Protein 9UG6 (pdb70)

Organism: NCBI:txid36827

Secondary structure (DSSP, 8-state):
-B----SEEEEEE--S-EE-TT-TTTT-EEEEETT-EEEEEEEE-GGG---EEE-BTTB-HHHHHHHHHHHS--HHHHTTS-EEEEEEEEPPTTSEEEEEEEEEEEEEEEEEEETTEEEEEEEEEEEEEEEEEEEEE-TT----HHHH--SS-EESS---EEEEEEP-----PPSEEEEEE--S-EEESTTTTEEEEEEE-TT-EEEEEE--SS-B---EEEES-TTTS-HHHHHHHHHHHH----SSB----EEEEEEPPTT--EEEEEE--EEEEEEEEEETTEEEEEEEEEEE---EEEEEE---SSSPPPEEEPPPS-EEE-S----EEEEE--TTSEEEE--BPB-SEEEEEE----EEEEE-BSS-EEEEEEEGGG-S--EEEEETTTTSS--BTTB-------EEEEEEE-S-TTS-EEEEEEE-TTS-EEEEE-----SS-EEEEEEEE-SGGGGG-SEEEEE-----SSB--EEEEEPPPTT-EEEEEEE-SS---SS-EEEEEEEESS-EEEEEEEEE------EEEEEEEEE-BT----EEEETT-EEEEEEEEEE--SSEEEEEEEEE-/-B----SEEEEEE--S-EE-TT-TTTT-EEEEETT-EEEEEEEE-GGG---EEE--SS--HHHHHHHHHHHS--HHHHHTS-EEEEEEEEPPTT-EEEEEEEEEEEEEEEEEEETTEEEEEEEEEEEEEEEEEEEEE-TT----HHHH--SS-EESS---EEEEEPP-----PPSEEEEEE--S-EEESTTTTEEEEEEE-TT-EEEEEE--SS-B---EEEES-TTTS-HHHHHHHHHHHH----SSB----EEEEEE--TT--EEEEEE--EEEEEEEEEETTEEEEEEEEEEE---EEEEEEPPPTTS---EEEPPPS-EEE-SPP--EEEEE--TTSEEEE--BPB-SEEEEEP----EEEEEEBSS-EEEEEEEGGG-S--EEEEETTTTSS--BTTB-------EEEEEEE---TT--EEEEEEE-TT-EEEEEE------S--EEEEEEE-SGGGGG-SEEEEEP----SSB--EEEEEPPPTT-EEEEEEE-SS---SS-EEEEEEEESSSEEEEEEEEEEEETTEEEEEEEEEEEE-BT----EEEETT-EEEEEEEEEE--SSEEEEEEEEE-/-B----SEEEEEE--S-EE-TT-TTTT-EEEEETT-EEEEEEEE-GGGG--EEE-BTTB-HHHHHHHHHHHS--TTTTTSS-EEEEEEEEPPTT-EEEEEEE--EEEEEEEEEETTEEEEEEEEEEE---EEEEEEE-TT----HHHH--SS-EESS---EEEEE-------PPSEEEEEEEEEEEEESTTTTEEEEEEE-TT-EEEEEE--SS-B---EEEES-TTTS-HHHHHHHHHHHH----SSB----EEEEEE--SS--EEEEEE--EEEEEEEEEETTEEEEEEEEEEE---EEEEEE---TTPPP-EEEPPPS-EEE-S----EEEEE--TTSEEEE--BPB-SEEEEEE---SSBPPEEEEE-BSS-EEEEEEEGGG-S--EEEEETTTTSS---TTB-------EEEEEE----TT-EEEEEEEE-TT--EEEEEPPBS--S-EEEEEEEE-SGGGGG-SEEEEE-----SSB--EEEEEPPPTT-EEEEEEE-SS---SS-EEEEEEEESSS-EEEEEEEEEE-SS-EEEEEEEEEEE-BT----EEEETT-EEEEEEEE----SSEEEEEEEEE-

Radius of gyration: 46.69 Å; Cα contacts (8 Å, |Δi|>4): 4664; chains: 3; bounding box: 87×121×142 Å

B-factor: mean 25.29, std 5.37, range [11.59, 61.22]

Structure (mmCIF, N/CA/C/O backbone):
data_9UG6
#
_entry.id   9UG6
#
_cell.length_a   84.251
_cell.length_b   145.697
_cell.length_c   159.708
_cell.angle_alpha   90.00
_cell.angle_beta   90.00
_cell.angle_gamma   90.00
#
_symmetry.space_group_name_H-M   'P 21 21 21'
#
loop_
_entity.id
_entity.type
_entity.pdbx_description
1 polymer HA3
2 branched 'N-acetyl-alpha-neuraminic acid-(2-6)-alpha-D-glucopyranose'
3 non-polymer 'N-acetyl-alpha-neuraminic acid'
4 water water
#
loop_
_atom_site.group_PDB
_atom_site.id
_atom_site.type_symbol
_atom_site.label_atom_id
_atom_site.label_alt_id
_atom_site.label_comp_id
_atom_site.label_asym_id
_atom_site.label_entity_id
_atom_site.label_seq_id
_atom_site.pdbx_PDB_ins_code
_atom_site.Cartn_x
_atom_site.Cartn_y
_atom_site.Cartn_z
_atom_site.occupancy
_atom_site.B_iso_or_equiv
_atom_site.auth_seq_id
_atom_site.auth_comp_id
_atom_site.auth_asym_id
_atom_site.auth_atom_id
_atom_site.pdbx_PDB_model_num
ATOM 1 N N . ASP A 1 27 ? -7.813 -7.986 48.048 1.00 40.70 21 ASP A N 1
ATOM 2 C CA . ASP A 1 27 ? -9.252 -8.361 48.176 1.00 41.19 21 ASP A CA 1
ATOM 3 C C . ASP A 1 27 ? -9.388 -9.876 47.934 1.00 39.76 21 ASP A C 1
ATOM 4 O O . ASP A 1 27 ? -8.382 -10.564 47.722 1.00 30.59 21 ASP A O 1
ATOM 12 N N . THR A 1 28 ? -10.648 -10.367 47.974 1.00 39.24 22 THR A N 1
ATOM 13 C CA . THR A 1 28 ? -11.011 -11.778 47.863 1.00 34.64 22 THR A CA 1
ATOM 14 C C . THR A 1 28 ? -11.066 -12.219 46.395 1.00 37.09 22 THR A C 1
ATOM 15 O O . THR A 1 28 ? -11.584 -11.499 45.539 1.00 35.61 22 THR A O 1
ATOM 26 N N . ILE A 1 29 ? -10.612 -13.449 46.109 1.00 31.22 23 ILE A N 1
ATOM 27 C CA . ILE A 1 29 ? -10.601 -13.899 44.737 1.00 28.71 23 ILE A CA 1
ATOM 28 C C . ILE A 1 29 ? -10.554 -15.426 44.657 1.00 28.24 23 ILE A C 1
ATOM 29 O O . ILE A 1 29 ? -9.743 -16.089 45.283 1.00 25.26 23 ILE A O 1
ATOM 45 N N . ASP A 1 30 ? -11.409 -15.988 43.810 1.00 32.35 24 ASP A N 1
ATOM 46 C CA . ASP A 1 30 ? -11.536 -17.428 43.733 1.00 34.08 24 ASP A CA 1
ATOM 47 C C . ASP A 1 30 ? -10.504 -17.948 42.740 1.00 34.01 24 ASP A C 1
ATOM 48 O O . ASP A 1 30 ? -10.847 -18.299 41.612 1.00 33.49 24 ASP A O 1
ATOM 57 N N . LEU A 1 31 ? -9.244 -18.023 43.184 1.00 29.44 25 LEU A N 1
ATOM 58 C CA . LEU A 1 31 ? -8.171 -18.459 42.313 1.00 26.41 25 LEU A CA 1
ATOM 59 C C . LEU A 1 31 ? -7.195 -19.246 43.165 1.00 21.58 25 LEU A C 1
ATOM 60 O O . LEU A 1 31 ? -6.994 -18.933 44.330 1.00 18.68 25 LEU A O 1
ATOM 76 N N . ALA A 1 32 ? -6.552 -20.219 42.541 1.00 23.18 26 ALA A N 1
ATOM 77 C CA . ALA A 1 32 ? -5.589 -21.039 43.225 1.00 24.21 26 ALA A CA 1
ATOM 78 C C . ALA A 1 32 ? -4.402 -20.152 43.527 1.00 23.61 26 ALA A C 1
ATOM 79 O O . ALA A 1 32 ? -4.214 -19.144 42.851 1.00 24.46 26 ALA A O 1
ATOM 86 N N . ASP A 1 33 ? -3.592 -20.540 44.520 1.00 24.53 27 ASP A N 1
ATOM 87 C CA . ASP A 1 33 ? -2.447 -19.737 44.890 1.00 23.88 27 ASP A CA 1
ATOM 88 C C . ASP A 1 33 ? -1.502 -19.620 43.700 1.00 22.85 27 ASP A C 1
ATOM 89 O O . ASP A 1 33 ? -1.394 -20.564 42.923 1.00 25.23 27 ASP A O 1
ATOM 98 N N . GLY A 1 34 ? -0.755 -18.497 43.610 1.00 21.33 28 GLY A N 1
ATOM 99 C CA . GLY A 1 34 ? 0.176 -18.256 42.503 1.00 20.68 28 GLY A CA 1
ATOM 100 C C . GLY A 1 34 ? 0.195 -16.789 42.033 1.00 18.69 28 GLY A C 1
ATOM 101 O O . GLY A 1 34 ? -0.470 -15.937 42.605 1.00 17.81 28 GLY A O 1
ATOM 105 N N . ASN A 1 35 ? 0.938 -16.508 40.951 1.00 16.17 29 ASN A N 1
ATOM 106 C CA . ASN A 1 35 ? 1.075 -15.182 40.390 1.00 17.58 29 ASN A CA 1
ATOM 107 C C . ASN A 1 35 ? 0.334 -15.156 39.052 1.00 17.09 29 ASN A C 1
ATOM 108 O O . ASN A 1 35 ? 0.405 -16.122 38.310 1.00 18.77 29 ASN A O 1
ATOM 119 N N . TYR A 1 36 ? -0.388 -14.062 38.782 1.00 16.57 30 TYR A N 1
ATOM 120 C CA . TYR A 1 36 ? -1.245 -13.927 37.612 1.00 18.37 30 TYR A CA 1
ATOM 121 C C . TYR A 1 36 ? -1.004 -12.600 36.908 1.00 16.77 30 TYR A C 1
ATOM 122 O O . TYR A 1 36 ? -0.819 -11.584 37.555 1.00 15.53 30 TYR A O 1
ATOM 140 N N . VAL A 1 37 ? -0.925 -12.639 35.586 1.00 17.70 31 VAL A N 1
ATOM 141 C CA . VAL A 1 37 ? -1.037 -11.434 34.776 1.00 20.53 31 VAL A CA 1
ATOM 142 C C . VAL A 1 37 ? -2.510 -11.177 34.546 1.00 21.33 31 VAL A C 1
ATOM 143 O O . VAL A 1 37 ? -3.254 -12.133 34.356 1.00 20.56 31 VAL A O 1
ATOM 156 N N . VAL A 1 38 ? -2.902 -9.893 34.568 1.00 22.61 32 VAL A N 1
ATOM 157 C CA . VAL A 1 38 ? -4.316 -9.525 34.520 1.00 20.78 32 VAL A CA 1
ATOM 158 C C . VAL A 1 38 ? -4.429 -8.313 33.621 1.00 19.41 32 VAL A C 1
ATOM 159 O O . VAL A 1 38 ? -3.716 -7.334 33.837 1.00 17.87 32 VAL A O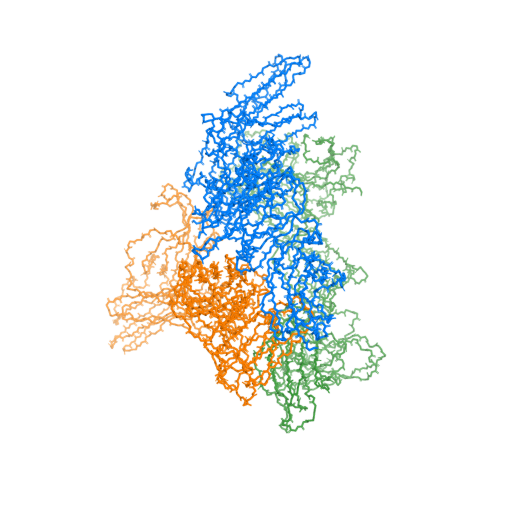 1
ATOM 172 N N . SER A 1 39 ? -5.332 -8.389 32.635 1.00 18.21 33 SER A N 1
ATOM 173 C CA . SER A 1 39 ? -5.789 -7.202 31.949 1.00 19.51 33 SER A CA 1
ATOM 174 C C . SER A 1 39 ? -7.101 -6.753 32.592 1.00 21.29 33 SER A C 1
ATOM 175 O O . SER A 1 39 ? -8.075 -7.493 32.600 1.00 20.85 33 SER A O 1
ATOM 183 N N . ARG A 1 40 ? -7.150 -5.506 33.068 1.00 20.01 34 ARG A N 1
ATOM 184 C CA . ARG A 1 40 ? -8.399 -4.964 33.586 1.00 22.23 34 ARG A CA 1
ATOM 185 C C . ARG A 1 40 ? -9.074 -4.068 32.555 1.00 20.67 34 ARG A C 1
ATOM 186 O O . ARG A 1 40 ? -9.968 -3.307 32.889 1.00 21.61 34 ARG A O 1
ATOM 207 N N . GLY A 1 41 ? -8.624 -4.137 31.306 1.00 19.70 35 GLY A N 1
ATOM 208 C CA . GLY A 1 41 ? -9.320 -3.497 30.197 1.00 19.87 35 GLY A CA 1
ATOM 209 C C . GLY A 1 41 ? -8.772 -2.113 29.853 1.00 21.35 35 GLY A C 1
ATOM 210 O O . GLY A 1 41 ? -7.929 -1.551 30.547 1.00 17.88 35 GLY A O 1
ATOM 214 N N . ASP A 1 42 ? -9.287 -1.606 28.728 1.00 23.64 36 ASP A N 1
ATOM 215 C CA . ASP A 1 42 ? -8.951 -0.315 28.160 1.00 23.96 36 ASP A CA 1
ATOM 216 C C . ASP A 1 42 ? -9.954 0.687 28.719 1.00 24.01 36 ASP A C 1
ATOM 217 O O . ASP A 1 42 ? -10.916 0.269 29.342 1.00 22.61 36 ASP A O 1
ATOM 226 N N . GLY A 1 43 ? -9.696 1.984 28.528 1.00 23.35 37 GLY A N 1
ATOM 227 C CA . GLY A 1 43 ? -10.612 3.039 28.921 1.00 25.44 37 GLY A CA 1
ATOM 228 C C . GLY A 1 43 ? -10.345 3.623 30.312 1.00 21.62 37 GLY A C 1
ATOM 229 O O . GLY A 1 43 ? -11.180 4.356 30.839 1.00 18.51 37 GLY A O 1
ATOM 233 N N . TRP A 1 44 ? -9.172 3.339 30.872 1.00 20.38 38 TRP A N 1
ATOM 234 C CA . TRP A 1 44 ? -8.790 3.882 32.169 1.00 21.96 38 TRP A CA 1
ATOM 235 C C . TRP A 1 44 ? -8.263 5.310 32.012 1.00 20.60 38 TRP A C 1
ATOM 236 O O . TRP A 1 44 ? -7.501 5.580 31.093 1.00 20.42 38 TRP A O 1
ATOM 257 N N . ILE A 1 45 ? -8.722 6.220 32.891 1.00 19.90 39 ILE A N 1
ATOM 258 C CA . ILE A 1 45 ? -8.216 7.576 32.965 1.00 20.02 39 ILE A CA 1
ATOM 259 C C . ILE A 1 45 ? -7.618 7.806 34.349 1.00 19.31 39 ILE A C 1
ATOM 260 O O . ILE A 1 45 ? -8.033 7.212 35.321 1.00 18.98 39 ILE A O 1
ATOM 276 N N . LEU A 1 46 ? -6.700 8.747 34.443 1.00 19.20 40 LEU A N 1
ATOM 277 C CA . LEU A 1 46 ? -5.816 8.825 35.587 1.00 22.37 40 LEU A CA 1
ATOM 278 C C . LEU A 1 46 ? -6.136 10.041 36.461 1.00 19.74 40 LEU A C 1
ATOM 279 O O . LEU A 1 46 ? -6.386 11.132 35.972 1.00 19.14 40 LEU A O 1
ATOM 295 N N . SER A 1 47 ? -5.986 9.823 37.759 1.00 22.23 41 SER A N 1
ATOM 296 C CA . SER A 1 47 ? -6.169 10.828 38.791 1.00 23.07 41 SER A CA 1
ATOM 297 C C . SER A 1 47 ? -5.477 12.141 38.417 1.00 18.74 41 SER A C 1
ATOM 298 O O . SER A 1 47 ? -4.326 12.108 38.010 1.00 17.09 41 SER A O 1
ATOM 306 N N . ARG A 1 48 ? -6.238 13.245 38.418 1.00 19.73 42 ARG A N 1
ATOM 307 C CA . ARG A 1 48 ? -5.731 14.615 38.413 1.00 19.67 42 ARG A CA 1
ATOM 308 C C . ARG A 1 48 ? -5.403 15.140 37.007 1.00 18.82 42 ARG A C 1
ATOM 309 O O . ARG A 1 48 ? -5.197 16.331 36.829 1.00 17.52 42 ARG A O 1
ATOM 330 N N . GLN A 1 49 ? -5.339 14.265 36.000 1.00 19.91 43 GLN A N 1
ATOM 331 C CA . GLN A 1 49 ? -4.635 14.601 34.778 1.00 23.25 43 GLN A CA 1
ATOM 332 C C . GLN A 1 49 ? -5.650 15.003 33.724 1.00 21.92 43 GLN A C 1
ATOM 333 O O . GLN A 1 49 ? -5.378 14.894 32.543 1.00 25.63 43 GLN A O 1
ATOM 347 N N . ASN A 1 50 ? -6.809 15.454 34.167 1.00 20.08 44 ASN A N 1
ATOM 348 C CA . ASN A 1 50 ? -7.967 15.592 33.309 1.00 21.13 44 ASN A CA 1
ATOM 349 C C . ASN A 1 50 ? -7.758 16.619 32.185 1.00 20.62 44 ASN A C 1
ATOM 350 O O . ASN A 1 50 ? -8.143 16.370 31.055 1.00 20.84 44 ASN A O 1
ATOM 361 N N . GLN A 1 51 ? -7.264 17.796 32.539 1.00 21.09 45 GLN A N 1
ATOM 362 C CA . GLN A 1 51 ? -7.340 18.987 31.708 1.00 21.36 45 GLN A CA 1
ATOM 363 C C . GLN A 1 51 ? -5.973 19.442 31.201 1.00 18.46 45 GLN A C 1
ATOM 364 O O . GLN A 1 51 ? -5.856 20.526 30.678 1.00 16.82 45 GLN A O 1
ATOM 378 N N . ILE A 1 52 ? -4.972 18.570 31.249 1.00 17.34 46 ILE A N 1
ATOM 379 C CA . ILE A 1 52 ? -3.599 18.958 31.015 1.00 19.88 46 ILE A CA 1
ATOM 380 C C . ILE A 1 52 ? -3.295 19.154 29.531 1.00 20.36 46 ILE A C 1
ATOM 381 O O . ILE A 1 52 ? -2.211 19.570 29.176 1.00 20.77 46 ILE A O 1
ATOM 397 N N . LEU A 1 53 ? -4.233 18.804 28.669 1.00 21.60 47 LEU A N 1
ATOM 398 C CA . LEU A 1 53 ? -4.106 18.986 27.238 1.00 21.83 47 LEU A CA 1
ATOM 399 C C . LEU A 1 53 ? -4.938 20.186 26.779 1.00 19.64 47 LEU A C 1
ATOM 400 O O . LEU A 1 53 ? -4.913 20.551 25.597 1.00 20.77 47 LEU A O 1
ATOM 416 N N . GLY A 1 54 ? -5.636 20.818 27.712 1.00 17.48 48 GLY A N 1
ATOM 417 C CA . GLY A 1 54 ? -6.537 21.907 27.385 1.00 20.02 48 GLY A CA 1
ATOM 418 C C . GLY A 1 54 ? -7.878 21.396 26.874 1.00 19.50 48 GLY A C 1
ATOM 419 O O . GLY A 1 54 ? -8.098 20.183 26.824 1.00 18.67 48 GLY A O 1
ATOM 423 N N . GLY A 1 55 ? -8.728 22.345 26.459 1.00 18.97 49 GLY A N 1
ATOM 424 C CA . GLY A 1 55 ? -10.064 22.060 25.974 1.00 18.33 49 GLY A CA 1
ATOM 425 C C . GLY A 1 55 ? -10.589 23.163 25.059 1.00 18.65 49 GLY A C 1
ATOM 426 O O . GLY A 1 55 ? -9.894 24.130 24.833 1.00 18.40 49 GLY A O 1
ATOM 430 N N . SER A 1 56 ? -11.778 22.939 24.475 1.00 19.01 50 SER A N 1
ATOM 431 C CA . SER A 1 56 ? -12.407 23.841 23.527 1.00 18.40 50 SER A CA 1
ATOM 432 C C . SER A 1 56 ? -13.742 24.368 24.054 1.00 17.77 50 SER A C 1
ATOM 433 O O . SER A 1 56 ? -14.492 23.664 24.724 1.00 14.01 50 SER A O 1
ATOM 441 N N . VAL A 1 57 ? -14.073 25.586 23.620 1.00 17.56 51 VAL A N 1
ATOM 442 C CA . VAL A 1 57 ? -15.369 26.165 23.906 1.00 17.81 51 VAL A CA 1
ATOM 443 C C . VAL A 1 57 ? -16.054 26.445 22.578 1.00 19.27 51 VAL A C 1
ATOM 444 O O . VAL A 1 57 ? -15.560 27.252 21.793 1.00 20.88 51 VAL A O 1
ATOM 457 N N . ILE A 1 58 ? -17.152 25.747 22.307 1.00 17.17 52 ILE A N 1
ATOM 458 C CA . ILE A 1 58 ? -17.909 25.973 21.084 1.00 18.03 52 ILE A CA 1
ATOM 459 C C . ILE A 1 58 ? -19.291 26.523 21.447 1.00 17.69 52 ILE A C 1
ATOM 460 O O . ILE A 1 58 ? -19.815 26.341 22.550 1.00 14.98 52 ILE A O 1
ATOM 476 N N . SER A 1 59 ? -19.897 27.202 20.480 1.00 20.27 53 SER A N 1
ATOM 477 C CA . SER A 1 59 ? -21.143 27.910 20.748 1.00 23.12 53 SER A CA 1
ATOM 478 C C . SER A 1 59 ? -22.102 27.758 19.585 1.00 23.68 53 SER A C 1
ATOM 479 O O . SER A 1 59 ? -21.690 27.760 18.430 1.00 21.16 53 SER A O 1
ATOM 487 N N . ASN A 1 60 ? -23.383 27.611 19.917 1.00 25.39 54 ASN A N 1
ATOM 488 C CA . ASN A 1 60 ? -24.445 28.052 19.034 1.00 25.27 54 ASN A CA 1
ATOM 489 C C . ASN A 1 60 ? -24.451 27.260 17.735 1.00 21.30 54 ASN A C 1
ATOM 490 O O . ASN A 1 60 ? -24.447 27.836 16.642 1.00 17.69 54 ASN A O 1
ATOM 501 N N . GLY A 1 61 ? -24.545 25.935 17.881 1.00 21.83 55 GLY A N 1
ATOM 502 C CA . GLY A 1 61 ? -24.722 25.033 16.749 1.00 23.03 55 GLY A CA 1
ATOM 503 C C . GLY A 1 61 ? -23.406 24.656 16.073 1.00 20.46 55 GLY A C 1
ATOM 504 O O . GLY A 1 61 ? -23.364 23.757 15.226 1.00 22.89 55 GLY A O 1
ATOM 508 N N . SER A 1 62 ? -22.323 25.337 16.424 1.00 18.87 56 SER A N 1
ATOM 509 C CA . SER A 1 62 ? -21.025 24.976 15.864 1.00 20.99 56 SER A CA 1
ATOM 510 C C . SER A 1 62 ? -20.558 23.589 16.317 1.00 21.40 56 SER A C 1
ATOM 511 O O . SER A 1 62 ? -20.940 23.081 17.377 1.00 23.31 56 SER A O 1
ATOM 519 N N . THR A 1 63 ? -19.675 22.987 15.505 1.00 21.16 57 THR A N 1
ATOM 520 C CA . THR A 1 63 ? -19.026 21.737 15.863 1.00 20.53 57 THR A CA 1
ATOM 521 C C . THR A 1 63 ? -17.557 21.998 16.198 1.00 18.60 57 THR A C 1
ATOM 522 O O . THR A 1 63 ? -16.859 22.708 15.486 1.00 18.80 57 THR A O 1
ATOM 533 N N . GLY A 1 64 ? -17.103 21.395 17.297 1.00 17.87 58 GLY A N 1
ATOM 534 C CA . GLY A 1 64 ? -15.699 21.352 17.671 1.00 17.46 58 GLY A CA 1
ATOM 535 C C . GLY A 1 64 ? -15.154 19.938 17.466 1.00 16.70 58 GLY A C 1
ATOM 536 O O . GLY A 1 64 ? -15.813 18.961 17.812 1.00 17.34 58 GLY A O 1
ATOM 540 N N . ILE A 1 65 ? -13.964 19.835 16.877 1.00 16.99 59 ILE A N 1
ATOM 541 C CA . ILE A 1 65 ? -13.343 18.539 16.671 1.00 17.66 59 ILE A CA 1
ATOM 542 C C . ILE A 1 65 ? -11.964 18.554 17.304 1.00 20.43 59 ILE A C 1
ATOM 543 O O . ILE A 1 65 ? -11.127 19.358 16.916 1.00 17.59 59 ILE A O 1
ATOM 559 N N . VAL A 1 66 ? -11.781 17.711 18.329 1.00 20.18 60 VAL A N 1
ATOM 560 C CA . VAL A 1 66 ? -10.533 17.691 19.057 1.00 20.41 60 VAL A CA 1
ATOM 561 C C . VAL A 1 66 ? -9.927 16.316 18.875 1.00 20.32 60 VAL A C 1
ATOM 562 O O . VAL A 1 66 ? -10.620 15.313 18.950 1.00 20.54 60 VAL A O 1
ATOM 575 N N . GLY A 1 67 ? -8.622 16.285 18.651 1.00 20.90 61 GLY A N 1
ATOM 576 C CA . GLY A 1 67 ? -7.973 15.020 18.363 1.00 24.18 61 GLY A CA 1
ATOM 577 C C . GLY A 1 67 ? -6.512 15.013 18.796 1.00 23.43 61 GLY A C 1
ATOM 578 O O . GLY A 1 67 ? -6.000 16.016 19.255 1.00 25.10 61 GLY A O 1
ATOM 582 N N . ASP A 1 68 ? -5.854 13.871 18.625 1.00 22.78 62 ASP A N 1
ATOM 583 C CA . ASP A 1 68 ? -4.478 13.726 19.042 1.00 20.53 62 ASP A CA 1
ATOM 584 C C . ASP A 1 68 ? -3.872 12.514 18.345 1.00 22.80 62 ASP A C 1
ATOM 585 O O . ASP A 1 68 ? -4.519 11.749 17.625 1.00 19.13 62 ASP A O 1
ATOM 594 N N . LEU A 1 69 ? -2.597 12.308 18.653 1.00 24.40 63 LEU A N 1
ATOM 595 C CA . LEU A 1 69 ? -1.797 11.329 17.976 1.00 25.45 63 LEU A CA 1
ATOM 596 C C . LEU A 1 69 ? -0.889 10.712 19.014 1.00 27.72 63 LEU A C 1
ATOM 597 O O . LEU A 1 69 ? 0.006 11.409 19.473 1.00 35.36 63 LEU A O 1
ATOM 613 N N . ARG A 1 70 ? -1.112 9.433 19.360 1.00 25.92 64 ARG A N 1
ATOM 614 C CA . ARG A 1 70 ? -0.264 8.714 20.295 1.00 28.89 64 ARG A CA 1
ATOM 615 C C . ARG A 1 70 ? 1.040 8.338 19.588 1.00 27.83 64 ARG A C 1
ATOM 616 O O . ARG A 1 70 ? 1.002 7.505 18.676 1.00 27.36 64 ARG A O 1
ATOM 637 N N . VAL A 1 71 ? 2.138 8.951 20.025 1.00 26.70 65 VAL A N 1
ATOM 638 C CA . VAL A 1 71 ? 3.474 8.717 19.427 1.00 27.12 65 VAL A CA 1
ATOM 639 C C . VAL A 1 71 ? 4.525 8.536 20.523 1.00 31.15 65 VAL A C 1
ATOM 640 O O . VAL A 1 71 ? 4.168 8.709 21.688 1.00 34.43 65 VAL A O 1
ATOM 653 N N . ASN A 1 72 ? 5.769 8.285 20.151 1.00 31.66 66 ASN A N 1
ATOM 654 C CA . ASN A 1 72 ? 6.928 8.067 21.016 1.00 31.02 66 ASN A CA 1
ATOM 655 C C . ASN A 1 72 ? 6.860 8.801 22.350 1.00 26.69 66 ASN A C 1
ATOM 656 O O . ASN A 1 72 ? 7.012 8.178 23.386 1.00 31.30 66 ASN A O 1
ATOM 667 N N . ASP A 1 73 ? 6.719 10.126 22.341 1.00 30.85 67 ASP A N 1
ATOM 668 C CA . ASP A 1 73 ? 7.035 10.913 23.520 1.00 27.61 67 ASP A CA 1
ATOM 669 C C . ASP A 1 73 ? 5.828 11.168 24.392 1.00 30.10 67 ASP A C 1
ATOM 670 O O . ASP A 1 73 ? 6.003 11.386 25.590 1.00 37.75 67 ASP A O 1
ATOM 679 N N . ASN A 1 74 ? 4.618 11.189 23.808 1.00 26.26 68 ASN A N 1
ATOM 680 C CA . ASN A 1 74 ? 3.430 11.345 24.631 1.00 25.67 68 ASN A CA 1
ATOM 681 C C . ASN A 1 74 ? 2.782 9.995 24.961 1.00 27.25 68 ASN A C 1
ATOM 682 O O . ASN A 1 74 ? 1.594 9.964 25.263 1.00 34.98 68 ASN A O 1
ATOM 693 N N . ALA A 1 75 ? 3.486 8.875 24.781 1.00 24.39 69 ALA A N 1
ATOM 694 C CA . ALA A 1 75 ? 2.924 7.549 25.013 1.00 25.39 69 ALA A CA 1
ATOM 695 C C . ALA A 1 75 ? 3.819 6.830 26.012 1.00 24.84 69 ALA A C 1
ATOM 696 O O . ALA A 1 75 ? 4.474 5.848 25.686 1.00 29.83 69 ALA A O 1
ATOM 703 N N . ILE A 1 76 ? 3.787 7.341 27.239 1.00 27.92 70 ILE A N 1
ATOM 704 C CA . ILE A 1 76 ? 4.667 6.894 28.308 1.00 31.52 70 ILE A CA 1
ATOM 705 C C . ILE A 1 76 ? 3.871 5.911 29.161 1.00 28.53 70 ILE A C 1
ATOM 706 O O . ILE A 1 76 ? 2.791 6.260 29.628 1.00 27.32 70 ILE A O 1
ATOM 722 N N . PRO A 1 77 ? 4.333 4.653 29.350 1.00 27.10 71 PRO A N 1
ATOM 723 C CA . PRO A 1 77 ? 3.728 3.757 30.329 1.00 25.11 71 PRO A CA 1
ATOM 724 C C . PRO A 1 77 ? 4.174 4.102 31.739 1.00 24.02 71 PRO A C 1
ATOM 725 O O . PRO A 1 77 ? 5.306 4.526 31.917 1.00 32.42 71 PRO A O 1
ATOM 736 N N . TYR A 1 78 ? 3.270 3.948 32.693 1.00 20.61 72 TYR A N 1
ATOM 737 C CA . TYR A 1 78 ? 3.462 4.237 34.095 1.00 24.32 72 TYR A CA 1
ATOM 738 C C . TYR A 1 78 ? 3.393 2.901 34.850 1.00 23.87 72 TYR A C 1
ATOM 739 O O . TYR A 1 78 ? 2.364 2.199 34.826 1.00 21.36 72 TYR A O 1
ATOM 757 N N . TYR A 1 79 ? 4.515 2.561 35.483 1.00 21.09 73 TYR A N 1
ATOM 758 C CA . TYR A 1 79 ? 4.703 1.323 36.197 1.00 19.92 73 TYR A CA 1
ATOM 759 C C . TYR A 1 79 ? 4.573 1.602 37.686 1.00 18.98 73 TYR A C 1
ATOM 760 O O . TYR A 1 79 ? 5.114 2.578 38.157 1.00 18.55 73 TYR A O 1
ATOM 778 N N . TYR A 1 80 ? 3.926 0.673 38.406 1.00 18.67 74 TYR A N 1
ATOM 779 C CA . TYR A 1 80 ? 3.701 0.749 39.842 1.00 20.90 74 TYR A CA 1
ATOM 780 C C . TYR A 1 80 ? 4.092 -0.599 40.410 1.00 19.92 74 TYR A C 1
ATOM 781 O O . TYR A 1 80 ? 3.238 -1.431 40.659 1.00 16.85 74 TYR A O 1
ATOM 799 N N . PRO A 1 81 ? 5.410 -0.851 40.564 1.00 18.99 75 PRO A N 1
ATOM 800 C CA . PRO A 1 81 ? 5.923 -2.149 40.939 1.00 17.99 75 PRO A CA 1
ATOM 801 C C . PRO A 1 81 ? 5.770 -2.441 42.422 1.00 16.21 75 PRO A C 1
ATOM 802 O O . PRO A 1 81 ? 5.482 -1.532 43.192 1.00 14.38 75 PRO A O 1
ATOM 813 N N . THR A 1 82 ? 6.033 -3.707 42.775 1.00 18.59 76 THR A N 1
ATOM 814 C CA . THR A 1 82 ? 5.991 -4.225 44.133 1.00 17.41 76 THR A CA 1
ATOM 815 C C . THR A 1 82 ? 7.189 -5.141 44.291 1.00 15.98 76 THR A C 1
ATOM 816 O O . THR A 1 82 ? 7.719 -5.599 43.290 1.00 13.33 76 THR A O 1
ATOM 827 N N . PRO A 1 83 ? 7.645 -5.430 45.535 1.00 18.31 77 PRO A N 1
ATOM 828 C CA . PRO A 1 83 ? 8.846 -6.246 45.744 1.00 19.84 77 PRO A CA 1
ATOM 829 C C . PRO A 1 83 ? 8.925 -7.538 44.912 1.00 20.66 77 PRO A C 1
ATOM 830 O O . PRO A 1 83 ? 10.000 -7.915 44.481 1.00 20.21 77 PRO A O 1
ATOM 841 N N . SER A 1 84 ? 7.818 -8.236 44.636 1.00 20.32 78 SER A N 1
ATOM 842 C CA . SER A 1 84 ? 7.941 -9.468 43.855 1.00 20.35 78 SER A CA 1
ATOM 843 C C . SER A 1 84 ? 7.930 -9.163 42.353 1.00 17.08 78 SER A C 1
ATOM 844 O O . SER A 1 84 ? 8.413 -9.931 41.555 1.00 17.51 78 SER A O 1
ATOM 852 N N . PHE A 1 85 ? 7.411 -8.007 41.961 1.00 17.26 79 PHE A N 1
ATOM 853 C CA . PHE A 1 85 ? 7.153 -7.744 40.554 1.00 18.09 79 PHE A CA 1
ATOM 854 C C . PHE A 1 85 ? 7.771 -6.433 40.115 1.00 17.65 79 PHE A C 1
ATOM 855 O O . PHE A 1 85 ? 7.121 -5.391 40.187 1.00 15.45 79 PHE A O 1
ATOM 872 N N . ASN A 1 86 ? 8.985 -6.492 39.585 1.00 18.80 80 ASN A N 1
ATOM 873 C CA . ASN A 1 86 ? 9.618 -5.262 39.167 1.00 20.78 80 ASN A CA 1
ATOM 874 C C . ASN A 1 86 ? 9.218 -4.945 37.722 1.00 18.91 80 ASN A C 1
ATOM 875 O O . ASN A 1 86 ? 8.499 -5.679 37.062 1.00 17.87 80 ASN A O 1
ATOM 886 N N . GLU A 1 87 ? 9.658 -3.771 37.286 1.00 21.05 81 GLU A N 1
ATOM 887 C CA . GLU A 1 87 ? 9.339 -3.236 35.979 1.00 23.15 81 GLU A CA 1
ATOM 888 C C . GLU A 1 87 ? 9.523 -4.278 34.889 1.00 21.16 81 GLU A C 1
ATOM 889 O O . GLU A 1 87 ? 8.674 -4.398 33.994 1.00 18.61 81 GLU A O 1
ATOM 901 N N . GLU A 1 88 ? 10.676 -4.951 34.935 1.00 20.92 82 GLU A N 1
ATOM 902 C CA . GLU A 1 88 ? 11.062 -5.874 33.883 1.00 22.44 82 GLU A CA 1
ATOM 903 C C . GLU A 1 88 ? 10.121 -7.085 33.871 1.00 20.60 82 GLU A C 1
ATOM 904 O O . GLU A 1 88 ? 9.645 -7.536 32.830 1.00 17.13 82 GLU A O 1
ATOM 916 N N . TYR A 1 89 ? 9.900 -7.643 35.063 1.00 18.55 83 TYR A N 1
ATOM 917 C CA . TYR A 1 89 ? 9.010 -8.782 35.213 1.00 20.63 83 TYR A CA 1
ATOM 918 C C . TYR A 1 89 ? 7.612 -8.432 34.690 1.00 18.20 83 TYR A C 1
ATOM 919 O O . TYR A 1 89 ? 6.954 -9.263 34.093 1.00 16.81 83 TYR A O 1
ATOM 937 N N . ILE A 1 90 ? 7.168 -7.192 34.931 1.00 17.51 84 ILE A N 1
ATOM 938 C CA . ILE A 1 90 ? 5.832 -6.748 34.580 1.00 18.10 84 ILE A CA 1
ATOM 939 C C . ILE A 1 90 ? 5.699 -6.660 33.069 1.00 19.13 84 ILE A C 1
ATOM 940 O O . ILE A 1 90 ? 4.743 -7.159 32.503 1.00 18.53 84 ILE A O 1
ATOM 956 N N . LYS A 1 91 ? 6.674 -5.986 32.462 1.00 21.15 85 LYS A N 1
ATOM 957 C CA . LYS A 1 91 ? 6.705 -5.736 31.035 1.00 23.99 85 LYS A CA 1
ATOM 958 C C . LYS A 1 91 ? 6.717 -7.081 30.311 1.00 21.12 85 LYS A C 1
ATOM 959 O O . LYS A 1 91 ? 5.959 -7.316 29.378 1.00 19.99 85 LYS A O 1
ATOM 978 N N . ASN A 1 92 ? 7.594 -7.961 30.758 1.00 19.87 86 ASN A N 1
ATOM 979 C CA . ASN A 1 92 ? 7.776 -9.224 30.065 1.00 23.11 86 ASN A CA 1
ATOM 980 C C . ASN A 1 92 ? 6.496 -10.047 30.138 1.00 22.92 86 ASN A C 1
ATOM 981 O O . ASN A 1 92 ? 6.053 -10.572 29.123 1.00 21.70 86 ASN A O 1
ATOM 992 N N . ASN A 1 93 ? 5.916 -10.151 31.333 1.00 23.22 87 ASN A N 1
ATOM 993 C CA . ASN A 1 93 ? 4.735 -10.993 31.522 1.00 22.81 87 ASN A CA 1
ATOM 994 C C . ASN A 1 93 ? 3.517 -10.395 30.816 1.00 19.37 87 ASN A C 1
ATOM 995 O O . ASN A 1 93 ? 2.703 -11.121 30.286 1.00 20.64 87 ASN A O 1
ATOM 1006 N N . ILE A 1 94 ? 3.432 -9.075 30.724 1.00 17.26 88 ILE A N 1
ATOM 1007 C CA . ILE A 1 94 ? 2.313 -8.478 30.026 1.00 19.11 88 ILE A CA 1
ATOM 1008 C C . ILE A 1 94 ? 2.479 -8.607 28.517 1.00 20.39 88 ILE A C 1
ATOM 1009 O O . ILE A 1 94 ? 1.522 -9.013 27.831 1.00 18.27 88 ILE A O 1
ATOM 1025 N N . GLN A 1 95 ? 3.694 -8.318 28.022 1.00 20.58 89 GLN A N 1
ATOM 1026 C CA . GLN A 1 95 ? 3.976 -8.378 26.585 1.00 23.41 89 GLN A CA 1
ATOM 1027 C C . GLN A 1 95 ? 3.932 -9.812 26.047 1.00 21.96 89 GLN A C 1
ATOM 1028 O O . GLN A 1 95 ? 3.664 -10.011 24.853 1.00 21.94 89 GLN A O 1
ATOM 1042 N N . THR A 1 96 ? 4.164 -10.808 26.915 1.00 20.79 90 THR A N 1
ATOM 1043 C CA . THR A 1 96 ? 4.117 -12.190 26.475 1.00 24.62 90 THR A CA 1
ATOM 1044 C C . THR A 1 96 ? 2.655 -12.573 26.192 1.00 25.36 90 THR A C 1
ATOM 1045 O O . THR A 1 96 ? 2.366 -13.203 25.171 1.00 26.18 90 THR A O 1
ATOM 1056 N N . VAL A 1 97 ? 1.720 -12.124 27.032 1.00 20.00 91 VAL A N 1
ATOM 1057 C CA . VAL A 1 97 ? 0.334 -12.576 26.950 1.00 19.87 91 VAL A CA 1
ATOM 1058 C C . VAL A 1 97 ? -0.521 -11.566 26.205 1.00 20.10 91 VAL A C 1
ATOM 1059 O O . VAL A 1 97 ? -1.281 -11.935 25.337 1.00 22.53 91 VAL A O 1
ATOM 1072 N N . PHE A 1 98 ? -0.344 -10.287 26.525 1.00 19.48 92 PHE A N 1
ATOM 1073 C CA . PHE A 1 98 ? -1.127 -9.204 25.955 1.00 21.81 92 PHE A CA 1
ATOM 1074 C C . PHE A 1 98 ? -0.364 -8.449 24.861 1.00 21.13 92 PHE A C 1
ATOM 1075 O O . PHE A 1 98 ? 0.680 -8.894 24.406 1.00 22.70 92 PHE A O 1
ATOM 1092 N N . ALA A 1 99 ? -0.920 -7.301 24.436 1.00 19.22 93 ALA A N 1
ATOM 1093 C CA . ALA A 1 99 ? -0.397 -6.499 23.351 1.00 21.41 93 ALA A CA 1
ATOM 1094 C C . ALA A 1 99 ? 1.029 -6.052 23.679 1.00 20.40 93 ALA A C 1
ATOM 1095 O O . ALA A 1 99 ? 1.299 -5.636 24.799 1.00 22.74 93 ALA A O 1
ATOM 1102 N N . ASN A 1 100 ? 1.947 -6.271 22.737 1.00 19.02 94 ASN A N 1
ATOM 1103 C CA . ASN A 1 100 ? 3.302 -5.785 22.850 1.00 21.60 94 ASN A CA 1
ATOM 1104 C C . ASN A 1 100 ? 3.262 -4.289 22.577 1.00 22.34 94 ASN A C 1
ATOM 1105 O O . ASN A 1 100 ? 3.189 -3.878 21.435 1.00 27.33 94 ASN A O 1
ATOM 1116 N N . PHE A 1 101 ? 3.257 -3.490 23.642 1.00 23.25 95 PHE A N 1
ATOM 1117 C CA . PHE A 1 101 ? 3.102 -2.053 23.502 1.00 24.08 95 PHE A CA 1
ATOM 1118 C C . PHE A 1 101 ? 4.428 -1.388 23.115 1.00 24.00 95 PHE A C 1
ATOM 1119 O O . PHE A 1 101 ? 4.414 -0.247 22.699 1.00 24.70 95 PHE A O 1
ATOM 1136 N N . THR A 1 102 ? 5.572 -2.064 23.271 1.00 23.47 96 THR A N 1
ATOM 1137 C CA . THR A 1 102 ? 6.841 -1.496 22.838 1.00 24.39 96 THR A CA 1
ATOM 1138 C C . THR A 1 102 ? 6.928 -1.482 21.306 1.00 25.11 96 THR A C 1
ATOM 1139 O O . THR A 1 102 ? 7.346 -0.492 20.729 1.00 27.76 96 THR A O 1
ATOM 1150 N N . GLU A 1 103 ? 6.595 -2.579 20.638 1.00 23.86 97 GLU A N 1
ATOM 1151 C CA . GLU A 1 103 ? 6.657 -2.601 19.182 1.00 27.79 97 GLU A CA 1
ATOM 1152 C C . GLU A 1 103 ? 5.575 -1.683 18.615 1.00 29.26 97 GLU A C 1
ATOM 1153 O O . GLU A 1 103 ? 5.761 -1.123 17.542 1.00 35.62 97 GLU A O 1
ATOM 1165 N N . ALA A 1 104 ? 4.457 -1.520 19.351 1.00 28.05 98 ALA A N 1
ATOM 1166 C CA . ALA A 1 104 ? 3.313 -0.768 18.866 1.00 31.51 98 ALA A CA 1
ATOM 1167 C C . ALA A 1 104 ? 3.529 0.758 18.936 1.00 38.31 98 ALA A C 1
ATOM 1168 O O . ALA A 1 104 ? 2.859 1.484 18.203 1.00 36.53 98 ALA A O 1
ATOM 1175 N N . ASN A 1 105 ? 4.530 1.250 19.701 1.00 38.95 99 ASN A N 1
ATOM 1176 C CA . ASN A 1 105 ? 4.588 2.653 20.113 1.00 34.24 99 ASN A CA 1
ATOM 1177 C C . ASN A 1 105 ? 5.414 3.533 19.175 1.00 28.27 99 ASN A C 1
ATOM 1178 O O . ASN A 1 105 ? 5.526 4.721 19.456 1.00 36.59 99 ASN A O 1
ATOM 1189 N N . GLN A 1 106 ? 6.014 2.988 18.109 1.00 27.61 100 GLN A N 1
ATOM 1190 C CA . GLN A 1 106 ? 6.746 3.795 17.139 1.00 31.19 100 GLN A CA 1
ATOM 1191 C C . GLN A 1 106 ? 5.859 4.282 15.997 1.00 31.77 100 GLN A C 1
ATOM 1192 O O . GLN A 1 106 ? 6.265 5.172 15.226 1.00 31.60 100 GLN A O 1
ATOM 1206 N N . ILE A 1 107 ? 4.663 3.684 15.890 1.00 30.60 101 ILE A N 1
ATOM 1207 C CA . ILE A 1 107 ? 3.712 3.973 14.822 1.00 26.51 101 ILE A CA 1
ATOM 1208 C C . ILE A 1 107 ? 2.658 4.940 15.350 1.00 22.28 101 ILE A C 1
ATOM 1209 O O . ILE A 1 107 ? 1.834 4.572 16.177 1.00 23.22 101 ILE A O 1
ATOM 1225 N N . PRO A 1 108 ? 2.630 6.202 14.874 1.00 22.05 102 PRO A N 1
ATOM 1226 C CA . PRO A 1 108 ? 1.586 7.126 15.279 1.00 24.00 102 PRO A CA 1
ATOM 1227 C C . PRO A 1 108 ? 0.197 6.573 14.925 1.00 25.64 102 PRO A C 1
ATOM 1228 O O . PRO A 1 108 ? -0.025 6.087 13.826 1.00 25.21 102 PRO A O 1
ATOM 1239 N N . ILE A 1 109 ? -0.668 6.524 15.933 1.00 26.83 103 ILE A N 1
ATOM 1240 C CA . ILE A 1 109 ? -2.077 6.271 15.759 1.00 25.09 103 ILE A CA 1
ATOM 1241 C C . ILE A 1 109 ? -2.842 7.496 16.239 1.00 24.72 103 ILE A C 1
ATOM 1242 O O . ILE A 1 109 ? -2.627 7.990 17.345 1.00 26.18 103 ILE A O 1
ATOM 1258 N N . GLY A 1 110 ? -3.753 7.945 15.384 1.00 20.92 104 GLY A N 1
ATOM 1259 C CA . GLY A 1 110 ? -4.536 9.124 15.662 1.00 20.17 104 GLY A CA 1
ATOM 1260 C C . GLY A 1 110 ? -5.929 8.767 16.163 1.00 19.74 104 GLY A C 1
ATOM 1261 O O . GLY A 1 110 ? -6.362 7.617 16.081 1.00 18.91 104 GLY A O 1
ATOM 1265 N N . PHE A 1 111 ? -6.584 9.793 16.699 1.00 19.24 105 PHE A N 1
ATOM 1266 C CA . PHE A 1 111 ? -7.939 9.697 17.195 1.00 20.05 105 PHE A CA 1
ATOM 1267 C C . PHE A 1 111 ? -8.516 11.095 17.253 1.00 21.52 105 PHE A C 1
ATOM 1268 O O . PHE A 1 111 ? -7.785 12.072 17.396 1.00 21.75 105 PHE A O 1
ATOM 1285 N N . GLU A 1 112 ? -9.835 11.177 17.132 1.00 18.57 106 GLU A N 1
ATOM 1286 C CA . GLU A 1 112 ? -10.464 12.475 17.191 1.00 20.53 106 GLU A CA 1
ATOM 1287 C C . GLU A 1 112 ? -11.905 12.299 17.622 1.00 20.17 106 GLU A C 1
ATOM 1288 O O . GLU A 1 112 ? -12.514 11.255 17.446 1.00 20.09 106 GLU A O 1
ATOM 1300 N N . PHE A 1 113 ? -12.391 13.356 18.258 1.00 21.55 107 PHE A N 1
ATOM 1301 C CA . PHE A 1 113 ? -13.742 13.412 18.748 1.00 22.10 107 PHE A CA 1
ATOM 1302 C C . PHE A 1 113 ? -14.398 14.694 18.252 1.00 21.22 107 PHE A C 1
ATOM 1303 O O . PHE A 1 113 ? -13.778 15.751 18.196 1.00 21.47 107 PHE A O 1
ATOM 1320 N N . SER A 1 114 ? -15.692 14.580 17.960 1.00 21.46 108 SER A N 1
ATOM 1321 C CA . SER A 1 114 ? -16.471 15.682 17.420 1.00 21.63 108 SER A CA 1
ATOM 1322 C C . SER A 1 114 ? -17.675 15.927 18.329 1.00 20.90 108 SER A C 1
ATOM 1323 O O . SER A 1 114 ? -18.367 14.979 18.720 1.00 22.89 108 SER A O 1
ATOM 1331 N N . LYS A 1 115 ? -17.895 17.189 18.710 1.00 17.69 109 LYS A N 1
ATOM 1332 C CA . LYS A 1 115 ? -19.091 17.536 19.471 1.00 19.33 109 LYS A CA 1
ATOM 1333 C C . LYS A 1 115 ? -19.753 18.740 18.808 1.00 17.58 109 LYS A C 1
ATOM 1334 O O . LYS A 1 115 ? -19.071 19.673 18.393 1.00 18.65 109 LYS A O 1
ATOM 1353 N N . THR A 1 116 ? -21.080 18.720 18.698 1.00 20.66 110 THR A N 1
ATOM 1354 C CA . THR A 1 116 ? -21.837 19.891 18.282 1.00 20.66 110 THR A CA 1
ATOM 1355 C C . THR A 1 116 ? -22.480 20.581 19.495 1.00 22.08 110 THR A C 1
ATOM 1356 O O . THR A 1 116 ? -23.051 19.926 20.370 1.00 23.76 110 THR A O 1
ATOM 1367 N N . ALA A 1 117 ? -22.398 21.919 19.546 1.00 22.30 111 ALA A N 1
ATOM 1368 C CA . ALA A 1 117 ? -23.016 22.678 20.627 1.00 22.55 111 ALA A CA 1
ATOM 1369 C C . ALA A 1 117 ? -24.511 22.856 20.363 1.00 21.08 111 ALA A C 1
ATOM 1370 O O . ALA A 1 117 ? -24.915 23.009 19.221 1.00 20.04 111 ALA A O 1
ATOM 1377 N N . PRO A 1 118 ? -25.386 22.956 21.390 1.00 23.34 112 PRO A N 1
ATOM 1378 C CA . PRO A 1 118 ? -26.792 23.286 21.138 1.00 26.46 112 PRO A CA 1
ATOM 1379 C C . PRO A 1 118 ? -26.941 24.665 20.513 1.00 27.37 112 PRO A C 1
ATOM 1380 O O . PRO A 1 118 ? -26.010 25.463 20.543 1.00 26.25 112 PRO A O 1
ATOM 1391 N N . SER A 1 119 ? -28.111 24.963 19.935 1.00 28.92 113 SER A N 1
ATOM 1392 C CA . SER A 1 119 ? -28.229 26.168 19.132 1.00 28.00 113 SER A CA 1
ATOM 1393 C C . SER A 1 119 ? -28.232 27.448 19.971 1.00 27.82 113 SER A C 1
ATOM 1394 O O . SER A 1 119 ? -27.959 28.517 19.421 1.00 33.69 113 SER A O 1
ATOM 1402 N N . ASN A 1 12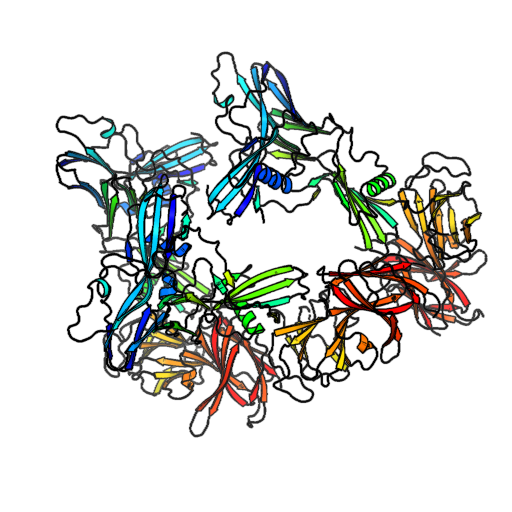0 ? -28.477 27.410 21.279 1.00 25.36 114 ASN A N 1
ATOM 1403 C CA . ASN A 1 120 ? -28.351 28.676 21.994 1.00 31.59 114 ASN A CA 1
ATOM 1404 C C . ASN A 1 120 ? -27.548 28.526 23.290 1.00 28.92 114 ASN A C 1
ATOM 1405 O O . ASN A 1 120 ? -27.773 29.317 24.216 1.00 28.22 114 ASN A O 1
ATOM 1409 N N . LYS A 1 121 ? -26.595 27.565 23.327 1.00 27.55 115 LYS A N 1
ATOM 1410 C CA . LYS A 1 121 ? -25.832 27.232 24.526 1.00 28.40 115 LYS A CA 1
ATOM 1411 C C . LYS A 1 121 ? -24.342 27.158 24.149 1.00 28.78 115 LYS A C 1
ATOM 1412 O O . LYS A 1 121 ? -24.006 27.158 22.957 1.00 26.94 115 LYS A O 1
ATOM 1416 N N . ASN A 1 122 ? -23.445 27.193 25.153 1.00 24.43 116 ASN A N 1
ATOM 1417 C CA . ASN A 1 122 ? -22.033 26.932 24.930 1.00 24.39 116 ASN A CA 1
ATOM 1418 C C . ASN A 1 122 ? -21.694 25.537 25.456 1.00 22.21 116 ASN A C 1
ATOM 1419 O O . ASN A 1 122 ? -22.268 25.118 26.461 1.00 19.93 116 ASN A O 1
ATOM 1430 N N . LEU A 1 123 ? -20.741 24.854 24.781 1.00 19.94 117 LEU A N 1
ATOM 1431 C CA . LEU A 1 123 ? -20.241 23.553 25.195 1.00 18.66 117 LEU A CA 1
ATOM 1432 C C . LEU A 1 123 ? -18.742 23.654 25.493 1.00 18.69 117 LEU A C 1
ATOM 1433 O O . LEU A 1 123 ? -17.977 24.235 24.732 1.00 19.91 117 LEU A O 1
ATOM 1449 N N . TYR A 1 124 ? -18.319 23.039 26.596 1.00 18.54 118 TYR A N 1
ATOM 1450 C CA . TYR A 1 124 ? -16.913 22.933 26.934 1.00 19.02 118 TYR A CA 1
ATOM 1451 C C . TYR A 1 124 ? -16.558 21.467 26.793 1.00 19.26 118 TYR A C 1
ATOM 1452 O O . TYR A 1 124 ? -17.278 20.634 27.316 1.00 19.29 118 TYR A O 1
ATOM 1470 N N . MET A 1 125 ? -15.532 21.151 25.993 1.00 21.02 119 MET A N 1
ATOM 1471 C CA . MET A 1 125 ? -15.105 19.775 25.791 1.00 21.61 119 MET A CA 1
ATOM 1472 C C . MET A 1 125 ? -13.624 19.720 26.118 1.00 20.01 119 MET A C 1
ATOM 1473 O O . MET A 1 125 ? -12.898 20.646 25.762 1.00 18.11 119 MET A O 1
ATOM 1487 N N . TYR A 1 126 ? -13.194 18.690 26.847 1.00 21.63 120 TYR A N 1
ATOM 1488 C CA . TYR A 1 126 ? -11.781 18.552 27.117 1.00 20.16 120 TYR A CA 1
ATOM 1489 C C . TYR A 1 126 ? -11.334 17.110 26.895 1.00 19.41 120 TYR A C 1
ATOM 1490 O O . TYR A 1 126 ? -12.121 16.179 26.952 1.00 20.00 120 TYR A O 1
ATOM 1508 N N . LEU A 1 127 ? -10.024 16.978 26.718 1.00 19.15 121 LEU A N 1
ATOM 1509 C CA . LEU A 1 127 ? -9.374 15.803 26.197 1.00 22.19 121 LEU A CA 1
ATOM 1510 C C . LEU A 1 127 ? -8.458 15.216 27.256 1.00 21.83 121 LEU A C 1
ATOM 1511 O O . LEU A 1 127 ? -7.588 15.919 27.767 1.00 22.69 121 LEU A O 1
ATOM 1527 N N . GLN A 1 128 ? -8.565 13.895 27.414 1.00 19.48 122 GLN A N 1
ATOM 1528 C CA . GLN A 1 128 ? -7.768 13.118 28.350 1.00 22.09 122 GLN A CA 1
ATOM 1529 C C . GLN A 1 128 ? -7.222 11.848 27.662 1.00 21.60 122 GLN A C 1
ATOM 1530 O O . GLN A 1 128 ? -7.912 11.229 26.855 1.00 22.55 122 GLN A O 1
ATOM 1544 N N . TYR A 1 129 ? -5.986 11.447 27.969 1.00 19.68 123 TYR A N 1
ATOM 1545 C CA . TYR A 1 129 ? -5.457 10.183 27.490 1.00 21.47 123 TYR A CA 1
ATOM 1546 C C . TYR A 1 129 ? -6.103 9.032 28.271 1.00 20.47 123 TYR A C 1
ATOM 1547 O O . TYR A 1 129 ? -6.417 9.151 29.449 1.00 18.89 123 TYR A O 1
ATOM 1565 N N . THR A 1 130 ? -6.396 7.944 27.557 1.00 20.50 124 THR A N 1
ATOM 1566 C CA . THR A 1 130 ? -6.871 6.732 28.197 1.00 23.42 124 THR A CA 1
ATOM 1567 C C . THR A 1 130 ? -5.755 5.707 28.168 1.00 21.01 124 THR A C 1
ATOM 1568 O O . THR A 1 130 ? -4.766 5.893 27.468 1.00 21.66 124 THR A O 1
ATOM 1579 N N . TYR A 1 131 ? -5.942 4.660 28.968 1.00 18.89 125 TYR A N 1
ATOM 1580 C CA . TYR A 1 131 ? -4.927 3.644 29.146 1.00 20.21 125 TYR A CA 1
ATOM 1581 C C . TYR A 1 131 ? -5.609 2.306 29.349 1.00 20.46 125 TYR A C 1
ATOM 1582 O O . TYR A 1 131 ? -6.745 2.227 29.791 1.00 19.56 125 TYR A O 1
ATOM 1600 N N . ILE A 1 132 ? -4.823 1.267 29.098 1.00 20.23 126 ILE A N 1
ATOM 1601 C CA . ILE A 1 132 ? -5.138 -0.071 29.525 1.00 19.65 126 ILE A CA 1
ATOM 1602 C C . ILE A 1 132 ? -4.466 -0.282 30.868 1.00 19.92 126 ILE A C 1
ATOM 1603 O O . ILE A 1 132 ? -3.284 0.062 31.013 1.00 18.99 126 ILE A O 1
ATOM 1619 N N . ARG A 1 133 ? -5.240 -0.826 31.817 1.00 18.99 127 ARG A N 1
ATOM 1620 C CA . ARG A 1 133 ? -4.714 -1.219 33.106 1.00 21.90 127 ARG A CA 1
ATOM 1621 C C . ARG A 1 133 ? -4.362 -2.706 33.070 1.00 22.08 127 ARG A C 1
ATOM 1622 O O . ARG A 1 133 ? -5.193 -3.565 32.799 1.00 22.27 127 ARG A O 1
ATOM 1643 N N . TYR A 1 134 ? -3.092 -2.975 33.345 1.00 22.66 128 TYR A N 1
ATOM 1644 C CA . TYR A 1 134 ? -2.610 -4.320 33.557 1.00 21.35 128 TYR A CA 1
ATOM 1645 C C . TYR A 1 134 ? -2.202 -4.444 35.010 1.00 19.22 128 TYR A C 1
ATOM 1646 O O . TYR A 1 134 ? -1.904 -3.444 35.661 1.00 21.62 128 TYR A O 1
ATOM 1664 N N . GLU A 1 135 ? -2.264 -5.675 35.522 1.00 17.54 129 GLU A N 1
ATOM 1665 C CA . GLU A 1 135 ? -1.864 -5.950 36.891 1.00 18.01 129 GLU A CA 1
ATOM 1666 C C . GLU A 1 135 ? -1.126 -7.278 36.917 1.00 18.42 129 GLU A C 1
ATOM 1667 O O . GLU A 1 135 ? -1.389 -8.136 36.078 1.00 17.74 129 GLU A O 1
ATOM 1679 N N . ILE A 1 136 ? -0.199 -7.382 37.883 1.00 16.30 130 ILE A N 1
ATOM 1680 C CA . ILE A 1 136 ? 0.383 -8.628 38.320 1.00 16.48 130 ILE A CA 1
ATOM 1681 C C . ILE A 1 136 ? -0.002 -8.845 39.768 1.00 15.08 130 ILE A C 1
ATOM 1682 O O . ILE A 1 136 ? 0.316 -8.010 40.606 1.00 14.52 130 ILE A O 1
ATOM 1698 N N . ILE A 1 137 ? -0.651 -9.971 40.065 1.00 15.34 131 ILE A N 1
ATOM 1699 C CA . ILE A 1 137 ? -1.170 -10.216 41.405 1.00 16.98 131 ILE A CA 1
ATOM 1700 C C . ILE A 1 137 ? -0.609 -11.521 41.966 1.00 17.86 131 ILE A C 1
ATOM 1701 O O . ILE A 1 137 ? -0.425 -12.485 41.218 1.00 17.18 131 ILE A O 1
ATOM 1717 N N . LYS A 1 138 ? -0.327 -11.517 43.283 1.00 19.59 132 LYS A N 1
ATOM 1718 C CA . LYS A 1 138 ? -0.009 -12.712 44.063 1.00 20.52 132 LYS A CA 1
ATOM 1719 C C . LYS A 1 138 ? -1.245 -13.119 44.864 1.00 19.62 132 LYS A C 1
ATOM 1720 O O . LYS A 1 138 ? -1.776 -12.334 45.646 1.00 17.99 132 LYS A O 1
ATOM 1739 N N . VAL A 1 139 ? -1.692 -14.364 44.670 1.00 21.00 133 VAL A N 1
ATOM 1740 C CA . VAL A 1 139 ? -2.848 -14.917 45.375 1.00 21.58 133 VAL A CA 1
ATOM 1741 C C . VAL A 1 139 ? -2.359 -16.005 46.321 1.00 21.09 133 VAL A C 1
ATOM 1742 O O . VAL A 1 139 ? -1.784 -16.996 45.858 1.00 19.29 133 VAL A O 1
ATOM 1755 N N . LEU A 1 140 ? -2.529 -15.775 47.637 1.00 22.96 134 LEU A N 1
ATOM 1756 C CA . LEU A 1 140 ? -2.436 -16.799 48.673 1.00 23.21 134 LEU A CA 1
ATOM 1757 C C . LEU A 1 140 ? -3.725 -16.896 49.499 1.00 22.91 134 LEU A C 1
ATOM 1758 O O . LEU A 1 140 ? -4.144 -15.922 50.124 1.00 20.18 134 LEU A O 1
ATOM 1774 N N . GLN A 1 141 ? -4.352 -18.091 49.524 1.00 24.64 135 GLN A N 1
ATOM 1775 C CA . GLN A 1 141 ? -5.522 -18.350 50.358 1.00 25.15 135 GLN A CA 1
ATOM 1776 C C . GLN A 1 141 ? -6.689 -17.483 49.908 1.00 26.90 135 GLN A C 1
ATOM 1777 O O . GLN A 1 141 ? -7.446 -16.976 50.746 1.00 25.86 135 GLN A O 1
ATOM 1781 N N . HIS A 1 142 ? -6.828 -17.336 48.576 1.00 30.20 136 HIS A N 1
ATOM 1782 C CA . HIS A 1 142 ? -7.954 -16.642 47.944 1.00 30.16 136 HIS A CA 1
ATOM 1783 C C . HIS A 1 142 ? -7.931 -15.148 48.244 1.00 27.93 136 HIS A C 1
ATOM 1784 O O . HIS A 1 142 ? -8.940 -14.451 48.113 1.00 25.61 136 HIS A O 1
ATOM 1798 N N . GLU A 1 143 ? -6.742 -14.672 48.610 1.00 27.77 137 GLU A N 1
ATOM 1799 C CA . GLU A 1 143 ? -6.510 -13.274 48.898 1.00 27.94 137 GLU A CA 1
ATOM 1800 C C . GLU A 1 143 ? -5.388 -12.763 48.006 1.00 23.15 137 GLU A C 1
ATOM 1801 O O . GLU A 1 143 ? -4.364 -13.423 47.867 1.00 20.23 137 GLU A O 1
ATOM 1813 N N . ILE A 1 144 ? -5.557 -11.546 47.481 1.00 26.29 138 ILE A N 1
ATOM 1814 C CA . ILE A 1 144 ? -4.514 -10.866 46.737 1.00 24.61 138 ILE A CA 1
ATOM 1815 C C . ILE A 1 144 ? -3.626 -10.167 47.750 1.00 22.71 138 ILE A C 1
ATOM 1816 O O . ILE A 1 144 ? -4.121 -9.271 48.441 1.00 25.19 138 ILE A O 1
ATOM 1832 N N . ILE A 1 145 ? -2.365 -10.609 47.870 1.00 18.38 139 ILE A N 1
ATOM 1833 C CA . ILE A 1 145 ? -1.500 -10.087 48.931 1.00 19.74 139 ILE A CA 1
ATOM 1834 C C . ILE A 1 145 ? -0.445 -9.126 48.382 1.00 19.17 139 ILE A C 1
ATOM 1835 O O . ILE A 1 145 ? 0.272 -8.450 49.134 1.00 16.88 139 ILE A O 1
ATOM 1851 N N . GLU A 1 146 ? -0.433 -8.996 47.058 1.00 18.52 140 GLU A N 1
ATOM 1852 C CA . GLU A 1 146 ? 0.431 -8.049 46.382 1.00 20.00 140 GLU A CA 1
ATOM 1853 C C . GLU A 1 146 ? -0.138 -7.827 44.984 1.00 18.16 140 GLU A C 1
ATOM 1854 O O . GLU A 1 146 ? -0.633 -8.774 44.379 1.00 17.68 140 GLU A O 1
ATOM 1866 N N . ARG A 1 147 ? -0.101 -6.570 44.514 1.00 18.56 141 ARG A N 1
ATOM 1867 C CA . ARG A 1 147 ? -0.573 -6.185 43.197 1.00 19.81 141 ARG A CA 1
ATOM 1868 C C . ARG A 1 147 ? 0.340 -5.118 42.624 1.00 19.40 141 ARG A C 1
ATOM 1869 O O . ARG A 1 147 ? 0.543 -4.100 43.267 1.00 17.28 141 ARG A O 1
ATOM 1890 N N . ALA A 1 148 ? 0.886 -5.374 41.426 1.00 18.97 142 ALA A N 1
ATOM 1891 C CA . ALA A 1 148 ? 1.631 -4.393 40.667 1.00 19.07 142 ALA A CA 1
ATOM 1892 C C . ALA A 1 148 ? 0.727 -3.867 39.553 1.00 19.12 142 ALA A C 1
ATOM 1893 O O . ALA A 1 148 ? -0.162 -4.574 39.089 1.00 18.38 142 ALA A O 1
ATOM 1900 N N . VAL A 1 149 ? 0.915 -2.619 39.143 1.00 17.39 143 VAL A N 1
ATOM 1901 C CA . VAL A 1 149 ? 0.028 -2.037 38.155 1.00 18.81 143 VAL A CA 1
ATOM 1902 C C . VAL A 1 149 ? 0.892 -1.450 37.060 1.00 18.94 143 VAL A C 1
ATOM 1903 O O . VAL A 1 149 ? 1.943 -0.911 37.359 1.00 19.23 143 VAL A O 1
ATOM 1916 N N . LEU A 1 150 ? 0.453 -1.610 35.808 1.00 19.94 144 LEU A N 1
ATOM 1917 C CA . LEU A 1 150 ? 1.070 -0.949 34.678 1.00 18.50 144 LEU A CA 1
ATOM 1918 C C . LEU A 1 150 ? -0.019 -0.314 33.838 1.00 19.85 144 LEU A C 1
ATOM 1919 O O . LEU A 1 150 ? -0.989 -0.976 33.501 1.00 21.49 144 LEU A O 1
ATOM 1935 N N . TYR A 1 151 ? 0.134 0.977 33.532 1.00 20.00 145 TYR A N 1
ATOM 1936 C CA . TYR A 1 151 ? -0.825 1.655 32.680 1.00 20.28 145 TYR A CA 1
ATOM 1937 C C . TYR A 1 151 ? -0.156 1.844 31.319 1.00 19.98 145 TYR A C 1
ATOM 1938 O O . TYR A 1 151 ? 0.871 2.496 31.224 1.00 22.29 145 TYR A O 1
ATOM 1956 N N . VAL A 1 152 ? -0.760 1.278 30.277 1.00 19.72 146 VAL A N 1
ATOM 1957 C CA . VAL A 1 152 ? -0.241 1.373 28.927 1.00 21.55 146 VAL A CA 1
ATOM 1958 C C . VAL A 1 152 ? -1.078 2.374 28.134 1.00 23.63 146 VAL A C 1
ATOM 1959 O O . VAL A 1 152 ? -2.280 2.182 27.952 1.00 20.81 146 VAL A O 1
ATOM 1972 N N . PRO A 1 153 ? -0.451 3.424 27.550 1.00 23.46 147 PRO A N 1
ATOM 1973 C CA . PRO A 1 153 ? -1.178 4.372 26.713 1.00 22.70 147 PRO A CA 1
ATOM 1974 C C . PRO A 1 153 ? -1.961 3.693 25.593 1.00 21.18 147 PRO A C 1
ATOM 1975 O O . PRO A 1 153 ? -1.421 2.846 24.893 1.00 21.92 147 PRO A O 1
ATOM 1986 N N . SER A 1 154 ? -3.200 4.145 25.427 1.00 20.06 148 SER A N 1
ATOM 1987 C CA . SER A 1 154 ? -4.169 3.624 24.480 1.00 22.39 148 SER A CA 1
ATOM 1988 C C . SER A 1 154 ? -4.611 4.710 23.489 1.00 22.87 148 SER A C 1
ATOM 1989 O O . SER A 1 154 ? -3.963 4.925 22.473 1.00 29.94 148 SER A O 1
ATOM 1997 N N . LEU A 1 155 ? -5.780 5.339 23.686 1.00 21.95 149 LEU A N 1
ATOM 1998 C CA . LEU A 1 155 ? -6.322 6.341 22.725 1.00 21.52 149 LEU A CA 1
ATOM 1999 C C . LEU A 1 155 ? -6.679 7.596 23.532 1.00 23.62 149 LEU A C 1
ATOM 2000 O O . LEU A 1 155 ? -5.730 8.296 23.948 1.00 23.39 149 LEU A O 1
ATOM 2016 N N . GLY A 1 156 ? -7.964 7.854 23.790 1.00 20.86 150 GLY A N 1
ATOM 2017 C CA . GLY A 1 156 ? -8.359 9.076 24.498 1.00 19.37 150 GLY A CA 1
ATOM 2018 C C . GLY A 1 156 ? -9.838 9.146 24.788 1.00 20.41 150 GLY A C 1
ATOM 2019 O O . GLY A 1 156 ? -10.560 8.212 24.380 1.00 21.65 150 GLY A O 1
ATOM 2023 N N . TYR A 1 157 ? -10.278 10.199 25.475 1.00 19.02 151 TYR A N 1
ATOM 2024 C CA . TYR A 1 157 ? -11.658 10.415 25.877 1.00 22.62 151 TYR A CA 1
ATOM 2025 C C . TYR A 1 157 ? -11.901 11.915 26.021 1.00 24.80 151 TYR A C 1
ATOM 2026 O O . TYR A 1 157 ? -11.048 12.639 26.545 1.00 21.95 151 TYR A O 1
ATOM 2044 N N . VAL A 1 158 ? -13.072 12.344 25.546 1.00 23.28 152 VAL A N 1
ATOM 2045 C CA . VAL A 1 158 ? -13.522 13.724 25.649 1.00 24.28 152 VAL A CA 1
ATOM 2046 C C . VAL A 1 158 ? -14.666 13.731 26.645 1.00 23.35 152 VAL A C 1
ATOM 2047 O O . VAL A 1 158 ? -15.545 12.882 26.596 1.00 25.64 152 VAL A O 1
ATOM 2060 N N . LYS A 1 159 ? -14.630 14.729 27.509 1.00 20.38 153 LYS A N 1
ATOM 2061 C CA . LYS A 1 159 ? -15.725 14.995 28.409 1.00 23.49 153 LYS A CA 1
ATOM 2062 C C . LYS A 1 159 ? -16.243 16.380 28.056 1.00 22.82 153 LYS A C 1
ATOM 2063 O O . LYS A 1 159 ? -15.452 17.284 27.797 1.00 25.42 153 LYS A O 1
ATOM 2082 N N . SER A 1 160 ? -17.560 16.523 27.973 1.00 20.29 154 SER A N 1
ATOM 2083 C CA . SER A 1 160 ? -18.116 17.819 27.674 1.00 22.26 154 SER A CA 1
ATOM 2084 C C . SER A 1 160 ? -19.232 18.149 28.656 1.00 20.97 154 SER A C 1
ATOM 2085 O O . SER A 1 160 ? -19.852 17.250 29.223 1.00 20.10 154 SER A O 1
ATOM 2093 N N . ILE A 1 161 ? -19.477 19.450 28.805 1.00 18.05 155 ILE A N 1
ATOM 2094 C CA . ILE A 1 161 ? -20.644 19.924 29.514 1.00 21.73 155 ILE A CA 1
ATOM 2095 C C . ILE A 1 161 ? -21.150 21.209 28.859 1.00 23.73 155 ILE A C 1
ATOM 2096 O O . ILE A 1 161 ? -20.362 22.000 28.327 1.00 20.92 155 ILE A O 1
ATOM 2112 N N . GLU A 1 162 ? -22.482 21.363 28.893 1.00 26.24 156 GLU A N 1
ATOM 2113 C CA . GLU A 1 162 ? -23.201 22.574 28.505 1.00 25.99 156 GLU A CA 1
ATOM 2114 C C . GLU A 1 162 ? -23.235 23.527 29.684 1.00 25.03 156 GLU A C 1
ATOM 2115 O O . GLU A 1 162 ? -23.402 23.096 30.822 1.00 24.69 156 GLU A O 1
ATOM 2127 N N . PHE A 1 163 ? -23.027 24.823 29.397 1.00 24.68 157 PHE A N 1
ATOM 2128 C CA . PHE A 1 163 ? -22.886 25.816 30.446 1.00 23.57 157 PHE A CA 1
ATOM 2129 C C . PHE A 1 163 ? -23.377 27.159 29.930 1.00 24.89 157 PHE A C 1
ATOM 2130 O O . PHE A 1 163 ? -23.476 27.394 28.725 1.00 25.71 157 PHE A O 1
ATOM 2147 N N . ASN A 1 164 ? -23.739 28.003 30.905 1.00 27.17 158 ASN A N 1
ATOM 2148 C CA . ASN A 1 164 ? -24.164 29.375 30.700 1.00 29.99 158 ASN A CA 1
ATOM 2149 C C . ASN A 1 164 ? -23.242 30.206 31.560 1.00 30.49 158 ASN A C 1
ATOM 2150 O O . ASN A 1 164 ? -22.636 29.679 32.506 1.00 33.26 158 ASN A O 1
ATOM 2161 N N . PRO A 1 165 ? -23.086 31.514 31.275 1.00 33.49 159 PRO A N 1
ATOM 2162 C CA . PRO A 1 165 ? -22.332 32.331 32.201 1.00 34.55 159 PRO A CA 1
ATOM 2163 C C . PRO A 1 165 ? -22.905 32.148 33.607 1.00 37.77 159 PRO A C 1
ATOM 2164 O O . PRO A 1 165 ? -24.091 31.846 33.796 1.00 44.63 159 PRO A O 1
ATOM 2175 N N . GLY A 1 166 ? -22.006 32.219 34.585 1.00 35.68 160 GLY A N 1
ATOM 2176 C CA . GLY A 1 166 ? -22.385 32.105 35.981 1.00 37.15 160 GLY A CA 1
ATOM 2177 C C . GLY A 1 166 ? -22.230 30.681 36.509 1.00 33.51 160 GLY A C 1
ATOM 2178 O O . GLY A 1 166 ? -21.735 30.495 37.623 1.00 34.21 160 GLY A O 1
ATOM 2182 N N . GLU A 1 167 ? -22.703 29.694 35.732 1.00 31.69 161 GLU A N 1
ATOM 2183 C CA . GLU A 1 167 ? -23.070 28.395 36.297 1.00 28.90 161 GLU A CA 1
ATOM 2184 C C . GLU A 1 167 ? -21.896 27.800 37.086 1.00 30.45 161 GLU A C 1
ATOM 2185 O O . GLU A 1 167 ? -20.746 27.824 36.617 1.00 27.70 161 GLU A O 1
ATOM 2197 N N . LYS A 1 168 ? -22.207 27.375 38.336 1.00 31.78 162 LYS A N 1
ATOM 2198 C CA . LYS A 1 168 ? -21.311 26.618 39.196 1.00 31.26 162 LYS A CA 1
ATOM 2199 C C . LYS A 1 168 ? -21.307 25.179 38.686 1.00 31.73 162 LYS A C 1
ATOM 2200 O O . LYS A 1 168 ? -22.371 24.567 38.556 1.00 41.17 162 LYS A O 1
ATOM 2204 N N . ILE A 1 169 ? -20.116 24.692 38.305 1.00 31.16 163 ILE A N 1
ATOM 2205 C CA . ILE A 1 169 ? -19.939 23.356 37.745 1.00 27.91 163 ILE A CA 1
ATOM 2206 C C . ILE A 1 169 ? -19.269 22.513 38.823 1.00 25.60 163 ILE A C 1
ATOM 2207 O O . ILE A 1 169 ? -18.322 22.981 39.432 1.00 24.27 163 ILE A O 1
ATOM 2223 N N . ASN A 1 170 ? -19.770 21.300 39.066 1.00 26.10 164 ASN A N 1
ATOM 2224 C CA . ASN A 1 170 ? -19.192 20.381 40.042 1.00 27.57 164 ASN A CA 1
ATOM 2225 C C . ASN A 1 170 ? -17.707 20.146 39.745 1.00 24.94 164 ASN A C 1
ATOM 2226 O O . ASN A 1 170 ? -17.337 19.861 38.604 1.00 20.78 164 ASN A O 1
ATOM 2237 N N . LYS A 1 171 ? -16.910 20.160 40.817 1.00 23.63 165 LYS A N 1
ATOM 2238 C CA . LYS A 1 171 ? -15.474 20.002 40.774 1.00 23.05 165 LYS A CA 1
ATOM 2239 C C . LYS A 1 171 ? -15.130 18.716 40.026 1.00 23.75 165 LYS A C 1
ATOM 2240 O O . LYS A 1 171 ? -14.110 18.661 39.339 1.00 21.94 165 LYS A O 1
ATOM 2244 N N . ASP A 1 172 ? -15.975 17.690 40.179 1.00 23.27 166 ASP A N 1
ATOM 2245 C CA . ASP A 1 172 ? -15.701 16.361 39.668 1.00 24.46 166 ASP A CA 1
ATOM 2246 C C . ASP A 1 172 ? -15.877 16.266 38.154 1.00 22.66 166 ASP A C 1
ATOM 2247 O O . ASP A 1 172 ? -15.561 15.222 37.581 1.00 21.90 166 ASP A O 1
ATOM 2256 N N . PHE A 1 173 ? -16.499 17.274 37.527 1.00 21.11 167 PHE A N 1
ATOM 2257 C CA . PHE A 1 173 ? -16.527 17.324 36.081 1.00 20.99 167 PHE A CA 1
ATOM 2258 C C . PHE A 1 173 ? -15.099 17.548 35.562 1.00 20.51 167 PHE A C 1
ATOM 2259 O O . PHE A 1 173 ? -14.735 17.015 34.516 1.00 18.94 167 PHE A O 1
ATOM 2276 N N . TYR A 1 174 ? -14.291 18.272 36.336 1.00 22.33 168 TYR A N 1
ATOM 2277 C CA . TYR A 1 174 ? -13.002 18.781 35.904 1.00 20.94 168 TYR A CA 1
ATOM 2278 C C . TYR A 1 174 ? -11.865 17.960 36.470 1.00 21.10 168 TYR A C 1
ATOM 2279 O O . TYR A 1 174 ? -10.784 17.955 35.892 1.00 22.16 168 TYR A O 1
ATOM 2297 N N . PHE A 1 175 ? -12.086 17.335 37.637 1.00 21.56 169 PHE A N 1
ATOM 2298 C CA . PHE A 1 175 ? -10.985 16.779 38.420 1.00 21.07 169 PHE A CA 1
ATOM 2299 C C . PHE A 1 175 ? -11.331 15.397 38.988 1.00 20.26 169 PHE A C 1
ATOM 2300 O O . PHE A 1 175 ? -12.217 15.248 39.809 1.00 20.17 169 PHE A O 1
ATOM 2317 N N . LEU A 1 176 ? -10.547 14.398 38.589 1.00 20.00 170 LEU A N 1
ATOM 2318 C CA . LEU A 1 176 ? -10.712 13.033 39.020 1.00 20.08 170 LEU A CA 1
ATOM 2319 C C . LEU A 1 176 ? -9.816 12.762 40.212 1.00 20.36 170 LEU A C 1
ATOM 2320 O O . LEU A 1 176 ? -8.603 12.963 40.134 1.00 19.34 170 LEU A O 1
ATOM 2336 N N . THR A 1 177 ? -10.412 12.315 41.319 1.00 20.71 171 THR A N 1
ATOM 2337 C CA . THR A 1 177 ? -9.656 12.097 42.552 1.00 22.33 171 THR A CA 1
ATOM 2338 C C . THR A 1 177 ? -9.044 10.690 42.546 1.00 21.79 171 THR A C 1
ATOM 2339 O O . THR A 1 177 ? -8.010 10.481 43.146 1.00 24.57 171 THR A O 1
ATOM 2350 N N . ASN A 1 178 ? -9.694 9.703 41.899 1.00 20.72 172 ASN A N 1
ATOM 2351 C CA . ASN A 1 178 ? -9.193 8.338 41.851 1.00 20.00 172 ASN A CA 1
ATOM 2352 C C . ASN A 1 178 ? -9.288 7.746 40.444 1.00 20.20 172 ASN A C 1
ATOM 2353 O O . ASN A 1 178 ? -10.264 7.928 39.728 1.00 18.76 172 ASN A O 1
ATOM 2364 N N . ASP A 1 179 ? -8.262 6.981 40.073 1.00 19.41 173 ASP A N 1
ATOM 2365 C CA . ASP A 1 179 ? -8.205 6.383 38.747 1.00 21.04 173 ASP A CA 1
ATOM 2366 C C . ASP A 1 179 ? -9.516 5.636 38.498 1.00 19.67 173 ASP A C 1
ATOM 2367 O O . ASP A 1 179 ? -10.029 5.056 39.426 1.00 21.36 173 ASP A O 1
ATOM 2376 N N . LYS A 1 180 ? -10.018 5.574 37.269 1.00 19.32 174 LYS A N 1
ATOM 2377 C CA . LYS A 1 180 ? -11.171 4.731 36.996 1.00 22.51 174 LYS A CA 1
ATOM 2378 C C . LYS A 1 180 ? -11.266 4.418 35.498 1.00 21.21 174 LYS A C 1
ATOM 2379 O O . LYS A 1 180 ? -10.657 5.095 34.669 1.00 19.11 174 LYS A O 1
ATOM 2398 N N . CYS A 1 181 ? -12.065 3.388 35.183 1.00 20.57 175 CYS A N 1
ATOM 2399 C CA . CYS A 1 181 ? -12.371 3.002 33.820 1.00 23.04 175 CYS A CA 1
ATOM 2400 C C . CYS A 1 181 ? -13.649 3.707 33.380 1.00 20.39 175 CYS A C 1
ATOM 2401 O O . CYS A 1 181 ? -14.641 3.619 34.091 1.00 23.66 175 CYS A O 1
ATOM 2409 N N . ILE A 1 182 ? -13.631 4.337 32.195 1.00 19.24 176 ILE A N 1
ATOM 2410 C CA . ILE A 1 182 ? -14.794 4.988 31.613 1.00 20.80 176 ILE A CA 1
ATOM 2411 C C . ILE A 1 182 ? -15.644 3.973 30.853 1.00 21.01 176 ILE A C 1
ATOM 2412 O O . ILE A 1 182 ? -16.693 4.321 30.326 1.00 24.09 176 ILE A O 1
ATOM 2428 N N . LEU A 1 183 ? -15.118 2.765 30.677 1.00 19.39 177 LEU A N 1
ATOM 2429 C CA . LEU A 1 183 ? -15.887 1.656 30.165 1.00 21.63 177 LEU A CA 1
ATOM 2430 C C . LEU A 1 183 ? -16.106 0.666 31.295 1.00 24.14 177 LEU A C 1
ATOM 2431 O O . LEU A 1 183 ? -15.671 0.883 32.418 1.00 23.81 177 LEU A O 1
ATOM 2447 N N . ASN A 1 184 ? -16.734 -0.458 30.960 1.00 26.01 178 ASN A N 1
ATOM 2448 C CA . ASN A 1 184 ? -16.810 -1.593 31.861 1.00 28.07 178 ASN A CA 1
ATOM 2449 C C . ASN A 1 184 ? -15.402 -2.152 32.058 1.00 24.91 178 ASN A C 1
ATOM 2450 O O . ASN A 1 184 ? -14.729 -2.407 31.073 1.00 23.85 178 ASN A O 1
ATOM 2461 N N . GLU A 1 185 ? -14.967 -2.310 33.312 1.00 21.62 179 GLU A N 1
ATOM 2462 C CA . GLU A 1 185 ? -13.745 -3.008 33.653 1.00 21.60 179 GLU A CA 1
ATOM 2463 C C . GLU A 1 185 ? -13.863 -4.467 33.220 1.00 24.17 179 GLU A C 1
ATOM 2464 O O . GLU A 1 185 ? -14.972 -4.958 33.007 1.00 23.95 179 GLU A O 1
ATOM 2476 N N . GLN A 1 186 ? -12.705 -5.100 32.979 1.00 26.33 180 GLN A N 1
ATOM 2477 C CA . GLN A 1 186 ? -12.624 -6.539 32.747 1.00 24.84 180 GLN A CA 1
ATOM 2478 C C . GLN A 1 186 ? -11.600 -7.064 33.753 1.00 22.87 180 GLN A C 1
ATOM 2479 O O . GLN A 1 186 ? -10.938 -6.278 34.428 1.00 23.35 180 GLN A O 1
ATOM 2493 N N . PHE A 1 187 ? -11.537 -8.392 33.904 1.00 23.72 181 PHE A N 1
ATOM 2494 C CA . PHE A 1 187 ? -10.550 -9.084 34.718 1.00 22.53 181 PHE A CA 1
ATOM 2495 C C . PHE A 1 187 ? -10.223 -10.359 33.955 1.00 22.95 181 PHE A C 1
ATOM 2496 O O . PHE A 1 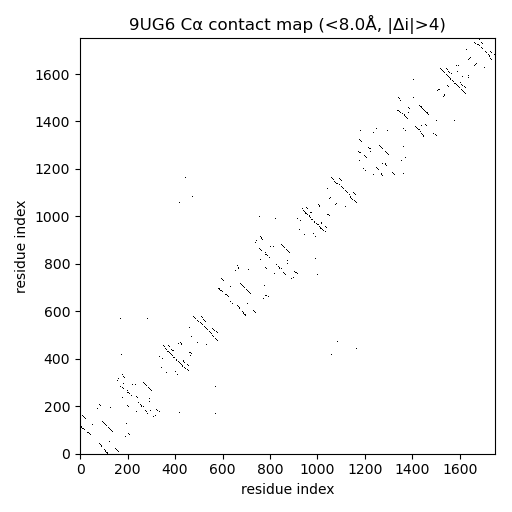187 ? -10.899 -11.369 34.137 1.00 22.91 181 PHE A O 1
ATOM 2513 N N . LEU A 1 188 ? -9.276 -10.225 33.023 1.00 22.23 182 LEU A N 1
ATOM 2514 C CA . LEU A 1 188 ? -8.833 -11.281 32.129 1.00 21.67 182 LEU A CA 1
ATOM 2515 C C . LEU A 1 188 ? -7.422 -11.714 32.545 1.00 21.03 182 LEU A C 1
ATOM 2516 O O . LEU A 1 188 ? -6.486 -10.918 32.531 1.00 20.63 182 LEU A O 1
ATOM 2532 N N . TYR A 1 189 ? -7.265 -12.963 32.986 1.00 19.87 183 TYR A N 1
ATOM 2533 C CA . TYR A 1 189 ? -6.067 -13.329 33.720 1.00 18.17 183 TYR A CA 1
ATOM 2534 C C . TYR A 1 189 ? -5.399 -14.556 33.116 1.00 20.45 183 TYR A C 1
ATOM 2535 O O . TYR A 1 189 ? -6.038 -15.332 32.415 1.00 24.09 183 TYR A O 1
ATOM 2553 N N . LYS A 1 190 ? -4.115 -14.709 33.436 1.00 21.70 184 LYS A N 1
ATOM 2554 C CA . LYS A 1 190 ? -3.355 -15.909 33.165 1.00 22.01 184 LYS A CA 1
ATOM 2555 C C . LYS A 1 190 ? -2.376 -16.169 34.311 1.00 22.33 184 LYS A C 1
ATOM 2556 O O . LYS A 1 190 ? -1.636 -15.283 34.738 1.00 19.07 184 LYS A O 1
ATOM 2575 N N . LYS A 1 191 ? -2.354 -17.427 34.760 1.00 20.65 185 LYS A N 1
ATOM 2576 C CA . LYS A 1 191 ? -1.392 -17.894 35.735 1.00 22.50 185 LYS A CA 1
ATOM 2577 C C . LYS A 1 191 ? -0.014 -17.852 35.101 1.00 21.91 185 LYS A C 1
ATOM 2578 O O . LYS A 1 191 ? 0.138 -18.320 33.999 1.00 22.80 185 LYS A O 1
ATOM 2597 N N . ILE A 1 192 ? 0.953 -17.255 35.808 1.00 21.18 186 ILE A N 1
ATOM 2598 C CA . ILE A 1 192 ? 2.334 -17.150 35.365 1.00 21.90 186 ILE A CA 1
ATOM 2599 C C . ILE A 1 192 ? 3.090 -18.350 35.914 1.00 23.34 186 ILE A C 1
ATOM 2600 O O . ILE A 1 192 ? 3.106 -18.503 37.128 1.00 22.69 186 ILE A O 1
ATOM 2616 N N . LEU A 1 193 ? 3.820 -19.084 35.064 1.00 24.96 187 LEU A N 1
ATOM 2617 C CA . LEU A 1 193 ? 4.551 -20.282 35.475 1.00 30.90 187 LEU A CA 1
ATOM 2618 C C . LEU A 1 193 ? 6.047 -20.008 35.671 1.00 33.58 187 LEU A C 1
ATOM 2619 O O . LEU A 1 193 ? 6.563 -19.031 35.147 1.00 36.58 187 LEU A O 1
ATOM 2635 N N . GLU A 1 194 ? 6.686 -20.854 36.511 1.00 42.09 188 GLU A N 1
ATOM 2636 C CA . GLU A 1 194 ? 8.131 -21.093 36.585 1.00 42.20 188 GLU A CA 1
ATOM 2637 C C . GLU A 1 194 ? 8.782 -19.998 37.458 1.00 45.89 188 GLU A C 1
ATOM 2638 O O . GLU A 1 194 ? 9.004 -20.281 38.686 1.00 48.21 188 GLU A O 1
ATOM 2650 N N . ARG A 1 214 ? -9.123 -34.824 3.352 1.00 47.84 208 ARG A N 1
ATOM 2651 C CA . ARG A 1 214 ? -9.199 -34.052 2.079 1.00 43.43 208 ARG A CA 1
ATOM 2652 C C . ARG A 1 214 ? -7.998 -34.401 1.187 1.00 37.02 208 ARG A C 1
ATOM 2653 O O . ARG A 1 214 ? -6.820 -34.203 1.522 1.00 27.61 208 ARG A O 1
ATOM 2673 N N . VAL A 1 215 ? -8.327 -34.983 0.034 1.00 34.07 209 VAL A N 1
ATOM 2674 C CA . VAL A 1 215 ? -7.357 -35.281 -0.999 1.00 29.64 209 VAL A CA 1
ATOM 2675 C C . VAL A 1 215 ? -7.126 -34.034 -1.840 1.00 29.84 209 VAL A C 1
ATOM 2676 O O . VAL A 1 215 ? -8.077 -33.505 -2.414 1.00 32.13 209 VAL A O 1
ATOM 2689 N N . LEU A 1 216 ? -5.861 -33.628 -1.947 1.00 26.60 210 LEU A N 1
ATOM 2690 C CA . LEU A 1 216 ? -5.465 -32.452 -2.695 1.00 25.21 210 LEU A CA 1
ATOM 2691 C C . LEU A 1 216 ? -4.643 -32.951 -3.874 1.00 24.25 210 LEU A C 1
ATOM 2692 O O . LEU A 1 216 ? -3.495 -33.352 -3.694 1.00 21.02 210 LEU A O 1
ATOM 2708 N N . PRO A 1 217 ? -5.252 -33.013 -5.078 1.00 24.35 211 PRO A N 1
ATOM 2709 C CA . PRO A 1 217 ? -4.616 -33.595 -6.244 1.00 23.25 211 PRO A CA 1
ATOM 2710 C C . PRO A 1 217 ? -3.732 -32.574 -6.963 1.00 24.85 211 PRO A C 1
ATOM 2711 O O . PRO A 1 217 ? -3.793 -32.397 -8.179 1.00 27.54 211 PRO A O 1
ATOM 2722 N N . TYR A 1 218 ? -2.954 -31.858 -6.159 1.00 24.79 212 TYR A N 1
ATOM 2723 C CA . TYR A 1 218 ? -2.035 -30.856 -6.659 1.00 24.66 212 TYR A CA 1
ATOM 2724 C C . TYR A 1 218 ? -0.815 -31.570 -7.198 1.00 23.50 212 TYR A C 1
ATOM 2725 O O . TYR A 1 218 ? -0.324 -32.469 -6.534 1.00 22.52 212 TYR A O 1
ATOM 2743 N N . SER A 1 219 ? -0.343 -31.133 -8.374 1.00 21.68 213 SER A N 1
ATOM 2744 C CA . SER A 1 219 ? 0.934 -31.534 -8.928 1.00 20.93 213 SER A CA 1
ATOM 2745 C C . SER A 1 219 ? 2.077 -31.132 -8.006 1.00 19.19 213 SER A C 1
ATOM 2746 O O . SER A 1 219 ? 1.968 -30.153 -7.284 1.00 19.57 213 SER A O 1
ATOM 2754 N N . ASN A 1 220 ? 3.196 -31.857 -8.067 1.00 19.45 214 ASN A N 1
ATOM 2755 C CA . ASN A 1 220 ? 4.327 -31.573 -7.206 1.00 21.08 214 ASN A CA 1
ATOM 2756 C C . ASN A 1 220 ? 4.862 -30.190 -7.542 1.00 21.80 214 ASN A C 1
ATOM 2757 O O . ASN A 1 220 ? 4.932 -29.840 -8.712 1.00 22.20 214 ASN A O 1
ATOM 2768 N N . GLY A 1 221 ? 5.222 -29.411 -6.520 1.00 21.31 215 GLY A N 1
ATOM 2769 C CA . GLY A 1 221 ? 5.651 -28.048 -6.758 1.00 22.18 215 GLY A CA 1
ATOM 2770 C C . GLY A 1 221 ? 5.291 -27.112 -5.604 1.00 22.26 215 GLY A C 1
ATOM 2771 O O . GLY A 1 221 ? 4.963 -27.566 -4.507 1.00 24.02 215 GLY A O 1
ATOM 2775 N N . LEU A 1 222 ? 5.405 -25.810 -5.873 1.00 21.23 216 LEU A N 1
ATOM 2776 C CA . LEU A 1 222 ? 5.277 -24.736 -4.896 1.00 21.17 216 LEU A CA 1
ATOM 2777 C C . LEU A 1 222 ? 3.943 -24.024 -5.092 1.00 21.12 216 LEU A C 1
ATOM 2778 O O . LEU A 1 222 ? 3.526 -23.797 -6.223 1.00 21.09 216 LEU A O 1
ATOM 2794 N N . TYR A 1 223 ? 3.284 -23.721 -3.967 1.00 19.17 217 TYR A N 1
ATOM 2795 C CA . TYR A 1 223 ? 1.977 -23.089 -3.955 1.00 22.03 217 TYR A CA 1
ATOM 2796 C C . TYR A 1 223 ? 1.964 -21.982 -2.901 1.00 22.75 217 TYR A C 1
ATOM 2797 O O . TYR A 1 223 ? 2.473 -22.150 -1.779 1.00 20.98 217 TYR A O 1
ATOM 2815 N N . VAL A 1 224 ? 1.355 -20.858 -3.297 1.00 21.40 218 VAL A N 1
ATOM 2816 C CA . VAL A 1 224 ? 1.061 -19.778 -2.370 1.00 21.74 218 VAL A CA 1
ATOM 2817 C C . VAL A 1 224 ? -0.455 -19.694 -2.245 1.00 21.66 218 VAL A C 1
ATOM 2818 O O . VAL A 1 224 ? -1.129 -19.558 -3.240 1.00 24.35 218 VAL A O 1
ATOM 2831 N N . ILE A 1 225 ? -0.977 -19.765 -1.031 1.00 20.90 219 ILE A N 1
ATOM 2832 C CA . ILE A 1 225 ? -2.411 -19.740 -0.812 1.00 22.02 219 ILE A CA 1
ATOM 2833 C C . ILE A 1 225 ? -2.814 -18.497 -0.035 1.00 22.58 219 ILE A C 1
ATOM 2834 O O . ILE A 1 225 ? -2.339 -18.254 1.064 1.00 24.08 219 ILE A O 1
ATOM 2850 N N . ASN A 1 226 ? -3.702 -17.707 -0.615 1.00 22.68 220 ASN A N 1
ATOM 2851 C CA . ASN A 1 226 ? -4.360 -16.665 0.152 1.00 23.27 220 ASN A CA 1
ATOM 2852 C C . ASN A 1 226 ? -5.447 -17.325 1.003 1.00 22.49 220 ASN A C 1
ATOM 2853 O O . ASN A 1 226 ? -6.389 -17.899 0.460 1.00 21.34 220 ASN A O 1
ATOM 2864 N N . LYS A 1 227 ? -5.260 -17.277 2.325 1.00 21.29 221 LYS A N 1
ATOM 2865 C CA . LYS A 1 227 ? -6.212 -17.846 3.265 1.00 22.84 221 LYS A CA 1
ATOM 2866 C C . LYS A 1 227 ? -7.102 -16.786 3.911 1.00 20.82 221 LYS A C 1
ATOM 2867 O O . LYS A 1 227 ? -7.713 -17.060 4.930 1.00 20.48 221 LYS A O 1
ATOM 2886 N N . GLY A 1 228 ? -7.158 -15.577 3.348 1.00 21.46 222 GLY A N 1
ATOM 2887 C CA . GLY A 1 228 ? -8.130 -14.574 3.758 1.00 21.91 222 GLY A CA 1
ATOM 2888 C C . GLY A 1 228 ? -7.584 -13.467 4.666 1.00 22.02 222 GLY A C 1
ATOM 2889 O O . GLY A 1 228 ? -6.418 -13.484 5.096 1.00 21.53 222 GLY A O 1
ATOM 2893 N N . ASP A 1 229 ? -8.472 -12.504 4.948 1.00 20.35 223 ASP A N 1
ATOM 2894 C CA . ASP A 1 229 ? -8.141 -11.219 5.546 1.00 22.08 223 ASP A CA 1
ATOM 2895 C C . ASP A 1 229 ? -8.831 -11.088 6.906 1.00 20.00 223 ASP A C 1
ATOM 2896 O O . ASP A 1 229 ? -9.654 -11.920 7.280 1.00 19.06 223 ASP A O 1
ATOM 2905 N N . GLY A 1 230 ? -8.442 -10.057 7.656 1.00 21.14 224 GLY A N 1
ATOM 2906 C CA . GLY A 1 230 ? -9.067 -9.724 8.921 1.00 20.49 224 GLY A CA 1
ATOM 2907 C C . GLY A 1 230 ? -8.632 -10.633 10.071 1.00 20.76 224 GLY A C 1
ATOM 2908 O O . GLY A 1 230 ? -9.355 -10.732 11.055 1.00 19.94 224 GLY A O 1
ATOM 2912 N N . TYR A 1 231 ? -7.436 -11.245 9.949 1.00 21.17 225 TYR A N 1
ATOM 2913 C CA . TYR A 1 231 ? -6.833 -12.025 11.016 1.00 20.95 225 TYR A CA 1
ATOM 2914 C C . TYR A 1 231 ? -6.283 -11.074 12.077 1.00 21.33 225 TYR A C 1
ATOM 2915 O O . TYR A 1 231 ? -5.598 -10.108 11.755 1.00 22.20 225 TYR A O 1
ATOM 2933 N N . ILE A 1 232 ? -6.639 -11.348 13.342 1.00 22.02 226 ILE A N 1
ATOM 2934 C CA . ILE A 1 232 ? -6.046 -10.731 14.518 1.00 20.72 226 ILE A CA 1
ATOM 2935 C C . ILE A 1 232 ? -5.522 -11.837 15.438 1.00 21.86 226 ILE A C 1
ATOM 2936 O O . ILE A 1 232 ? -5.958 -12.971 15.353 1.00 20.77 226 ILE A O 1
ATOM 2952 N N . ARG A 1 233 ? -4.580 -11.515 16.323 1.00 21.91 227 ARG A N 1
ATOM 2953 C CA . ARG A 1 233 ? -4.149 -12.487 17.307 1.00 22.40 227 ARG A CA 1
ATOM 2954 C C . ARG A 1 233 ? -5.147 -12.444 18.449 1.00 18.70 227 ARG A C 1
ATOM 2955 O O . ARG A 1 233 ? -5.889 -11.486 18.547 1.00 21.86 227 ARG A O 1
ATOM 2976 N N . THR A 1 234 ? -5.172 -13.496 19.275 1.00 22.13 228 THR A N 1
ATOM 2977 C CA . THR A 1 234 ? -5.999 -13.563 20.468 1.00 23.54 228 THR A CA 1
ATOM 2978 C C . THR A 1 234 ? -5.533 -12.557 21.523 1.00 22.22 228 THR A C 1
ATOM 2979 O O . THR A 1 234 ? -4.452 -11.975 21.402 1.00 23.25 228 THR A O 1
ATOM 2990 N N . ASN A 1 235 ? -6.414 -12.303 22.501 1.00 20.84 229 ASN A N 1
ATOM 2991 C CA . ASN A 1 235 ? -6.099 -11.610 23.743 1.00 21.26 229 ASN A CA 1
ATOM 2992 C C . ASN A 1 235 ? -5.703 -10.163 23.472 1.00 21.61 229 ASN A C 1
ATOM 2993 O O . ASN A 1 235 ? -4.939 -9.600 24.212 1.00 23.42 229 ASN A O 1
ATOM 3004 N N . ASP A 1 236 ? -6.272 -9.558 22.429 1.00 21.84 230 ASP A N 1
ATOM 3005 C CA . ASP A 1 236 ? -6.125 -8.138 22.135 1.00 22.27 230 ASP A CA 1
ATOM 3006 C C . ASP A 1 236 ? -4.686 -7.771 21.776 1.00 20.54 230 ASP A C 1
ATOM 3007 O O . ASP A 1 236 ? -4.283 -6.629 21.942 1.00 19.79 230 ASP A O 1
ATOM 3016 N N . LYS A 1 237 ? -3.914 -8.724 21.264 1.00 20.27 231 LYS A N 1
ATOM 3017 C CA . LYS A 1 237 ? -2.519 -8.453 20.959 1.00 22.05 231 LYS A CA 1
ATOM 3018 C C . LYS A 1 237 ? -2.434 -7.479 19.794 1.00 19.16 231 LYS A C 1
ATOM 3019 O O . LYS A 1 237 ? -1.449 -6.796 19.643 1.00 19.78 231 LYS A O 1
ATOM 3038 N N . ASP A 1 238 ? -3.490 -7.382 18.994 1.00 19.08 232 ASP A N 1
ATOM 3039 C CA . ASP A 1 238 ? -3.503 -6.479 17.867 1.00 21.92 232 ASP A CA 1
ATOM 3040 C C . ASP A 1 238 ? -4.486 -5.321 18.094 1.00 20.56 232 ASP A C 1
ATOM 3041 O O . ASP A 1 238 ? -4.772 -4.576 17.173 1.00 19.74 232 ASP A O 1
ATOM 3050 N N . LEU A 1 239 ? -4.936 -5.124 19.335 1.00 20.32 233 LEU A N 1
ATOM 3051 C CA . LEU A 1 239 ? -5.836 -4.022 19.650 1.00 23.00 233 LEU A CA 1
ATOM 3052 C C . LEU A 1 239 ? -5.085 -2.695 19.524 1.00 24.70 233 LEU A C 1
ATOM 3053 O O . LEU A 1 239 ? -4.065 -2.519 20.165 1.00 23.78 233 LEU A O 1
ATOM 3069 N N . ILE A 1 240 ? -5.593 -1.816 18.650 1.00 24.65 234 ILE A N 1
ATOM 3070 C CA . ILE A 1 240 ? -5.137 -0.446 18.497 1.00 24.60 234 ILE A CA 1
ATOM 3071 C C . ILE A 1 240 ? -5.642 0.365 19.691 1.00 27.99 234 ILE A C 1
ATOM 3072 O O . ILE A 1 240 ? -4.828 0.921 20.431 1.00 30.45 234 ILE A O 1
ATOM 3088 N N . GLY A 1 241 ? -6.978 0.448 19.850 1.00 25.26 235 GLY A N 1
ATOM 3089 C CA . GLY A 1 241 ? -7.570 1.013 21.056 1.00 24.08 235 GLY A CA 1
ATOM 3090 C C . GLY A 1 241 ? -9.095 1.047 21.025 1.00 23.66 235 GLY A C 1
ATOM 3091 O O . GLY A 1 241 ? -9.727 0.577 20.085 1.00 20.67 235 GLY A O 1
ATOM 3095 N N . THR A 1 242 ? -9.660 1.626 22.088 1.00 23.18 236 THR A N 1
ATOM 3096 C CA . THR A 1 242 ? -11.101 1.707 22.256 1.00 21.39 236 THR A CA 1
ATOM 3097 C C . THR A 1 242 ? -11.500 3.148 22.545 1.00 21.75 236 THR A C 1
ATOM 3098 O O . THR A 1 242 ? -10.860 3.837 23.343 1.00 24.80 236 THR A O 1
ATOM 3109 N N . LEU A 1 243 ? -12.508 3.627 21.820 1.00 19.61 237 LEU A N 1
ATOM 3110 C CA . LEU A 1 243 ? -13.097 4.921 22.110 1.00 20.67 237 LEU A CA 1
ATOM 3111 C C . LEU A 1 243 ? -14.507 4.715 22.649 1.00 20.91 237 LEU A C 1
ATOM 3112 O O . LEU A 1 243 ? -15.278 3.908 22.135 1.00 18.28 237 LEU A O 1
ATOM 3128 N N . LEU A 1 244 ? -14.841 5.499 23.660 1.00 19.29 238 LEU A N 1
ATOM 3129 C CA . LEU A 1 244 ? -16.203 5.643 24.124 1.00 19.55 238 LEU A CA 1
ATOM 3130 C C . LEU A 1 244 ? -16.747 6.850 23.395 1.00 20.18 238 LEU A C 1
ATOM 3131 O O . LEU A 1 244 ? -16.206 7.947 23.530 1.00 20.09 238 LEU A O 1
ATOM 3147 N N . ILE A 1 245 ? -17.797 6.617 22.615 1.00 20.07 239 ILE A N 1
ATOM 3148 C CA . ILE A 1 245 ? -18.429 7.677 21.855 1.00 21.43 239 ILE A CA 1
ATOM 3149 C C . ILE A 1 245 ? -19.824 7.920 22.397 1.00 22.63 239 ILE A C 1
ATOM 3150 O O . ILE A 1 245 ? -20.741 7.192 22.030 1.00 25.28 239 ILE A O 1
ATOM 3166 N N . GLU A 1 246 ? -19.992 8.998 23.173 1.00 21.24 240 GLU A N 1
ATOM 3167 C CA . GLU A 1 246 ? -21.266 9.307 23.810 1.00 23.69 240 GLU A CA 1
ATOM 3168 C C . GLU A 1 246 ? -22.299 9.722 22.753 1.00 23.74 240 GLU A C 1
ATOM 3169 O O . GLU A 1 246 ? -21.947 10.153 21.650 1.00 19.35 240 GLU A O 1
ATOM 3181 N N . ALA A 1 247 ? -23.587 9.615 23.159 1.00 21.90 241 ALA A N 1
ATOM 3182 C CA . ALA A 1 247 ? -24.772 9.951 22.374 1.00 22.07 241 ALA A CA 1
ATOM 3183 C C . ALA A 1 247 ? -24.590 11.263 21.630 1.00 23.86 241 ALA A C 1
ATOM 3184 O O . ALA A 1 247 ? -24.329 12.300 22.236 1.00 25.27 241 ALA A O 1
ATOM 3191 N N . GLY A 1 248 ? -24.849 11.230 20.322 1.00 26.29 242 GLY A N 1
ATOM 3192 C CA . GLY A 1 248 ? -24.869 12.440 19.523 1.00 26.35 242 GLY A CA 1
ATOM 3193 C C . GLY A 1 248 ? -23.478 13.058 19.392 1.00 23.17 242 GLY A C 1
ATOM 3194 O O . GLY A 1 248 ? -23.354 14.241 19.126 1.00 23.97 242 GLY A O 1
ATOM 3198 N N . SER A 1 249 ? -22.426 12.256 19.554 1.00 21.46 243 SER A N 1
ATOM 3199 C CA . SER A 1 249 ? -21.095 12.749 19.251 1.00 23.09 243 SER A CA 1
ATOM 3200 C C . SER A 1 249 ? -20.464 11.809 18.226 1.00 18.74 243 SER A C 1
ATOM 3201 O O . SER A 1 249 ? -21.085 10.843 17.805 1.00 18.85 243 SER A O 1
ATOM 3209 N N . SER A 1 250 ? -19.302 12.173 17.725 1.00 18.14 244 SER A N 1
ATOM 3210 C CA . SER A 1 250 ? -18.564 11.340 16.793 1.00 22.57 244 SER A CA 1
ATOM 3211 C C . SER A 1 250 ? -17.147 11.063 17.307 1.00 22.16 244 SER A C 1
ATOM 3212 O O . SER A 1 250 ? -16.576 11.864 18.037 1.00 22.69 244 SER A O 1
ATOM 3220 N N . GLY A 1 251 ? -16.582 9.937 16.859 1.00 23.66 245 GLY A N 1
ATOM 3221 C CA . GLY A 1 251 ? -15.270 9.471 17.276 1.00 20.98 245 GLY A CA 1
ATOM 3222 C C . GLY A 1 251 ? -14.604 8.720 16.132 1.00 21.51 245 GLY A C 1
ATOM 3223 O O . GLY A 1 251 ? -15.295 8.110 15.331 1.00 19.83 245 GLY A O 1
ATOM 3227 N N . SER A 1 252 ? -13.280 8.846 16.037 1.00 17.62 246 SER A N 1
ATOM 3228 C CA . SER A 1 252 ? -12.479 8.251 14.986 1.00 20.57 246 SER A CA 1
ATOM 3229 C C . SER A 1 252 ? -11.188 7.681 15.572 1.00 18.14 246 SER A C 1
ATOM 3230 O O . SER A 1 252 ? -10.564 8.269 16.437 1.00 17.83 246 SER A O 1
ATOM 3238 N N . ILE A 1 253 ? -10.863 6.477 15.112 1.00 17.83 247 ILE A N 1
ATOM 3239 C CA . ILE A 1 253 ? -9.550 5.891 15.262 1.00 21.15 247 ILE A CA 1
ATOM 3240 C C . ILE A 1 253 ? -8.895 5.843 13.886 1.00 20.24 247 ILE A C 1
ATOM 3241 O O . ILE A 1 253 ? -9.543 5.453 12.941 1.00 18.82 247 ILE A O 1
ATOM 3257 N N . ILE A 1 254 ? -7.619 6.233 13.801 1.00 18.96 248 ILE A N 1
ATOM 3258 C CA . ILE A 1 254 ? -7.003 6.604 12.527 1.00 20.20 248 ILE A CA 1
ATOM 3259 C C . ILE A 1 254 ? -5.614 5.983 12.438 1.00 20.35 248 ILE A C 1
ATOM 3260 O O . ILE A 1 254 ? -4.844 6.060 13.382 1.00 20.22 248 ILE A O 1
ATOM 3276 N N . GLN A 1 255 ? -5.302 5.432 11.268 1.00 21.44 249 GLN A N 1
ATOM 3277 C CA . GLN A 1 255 ? -3.940 5.088 10.863 1.00 22.66 249 GLN A CA 1
ATOM 3278 C C . GLN A 1 255 ? -3.562 6.045 9.729 1.00 21.97 249 GLN A C 1
ATOM 3279 O O . GLN A 1 255 ? -3.898 5.823 8.580 1.00 21.56 249 GLN A O 1
ATOM 3293 N N . PRO A 1 256 ? -2.882 7.179 10.026 1.00 20.78 250 PRO A N 1
ATOM 3294 C CA . PRO A 1 256 ? -2.569 8.184 9.004 1.00 22.90 250 PRO A CA 1
ATOM 3295 C C . PRO A 1 256 ? -1.271 7.935 8.224 1.00 20.83 250 PRO A C 1
ATOM 3296 O O . PRO A 1 256 ? -0.906 8.718 7.348 1.00 21.37 250 PRO A O 1
ATOM 3307 N N . ARG A 1 257 ? -0.583 6.832 8.523 1.00 21.53 251 ARG A N 1
ATOM 3308 C CA . ARG A 1 257 ? 0.687 6.504 7.894 1.00 20.50 251 ARG A CA 1
ATOM 3309 C C . ARG A 1 257 ? 1.647 7.675 8.072 1.00 22.45 251 ARG A C 1
ATOM 3310 O O . ARG A 1 257 ? 2.270 8.105 7.116 1.00 20.96 251 ARG A O 1
ATOM 3331 N N . LEU A 1 258 ? 1.730 8.228 9.277 1.00 24.67 252 LEU A N 1
ATOM 3332 C CA . LEU A 1 258 ? 2.753 9.220 9.530 1.00 25.75 252 LEU A CA 1
ATOM 3333 C C . LEU A 1 258 ? 4.130 8.552 9.401 1.00 23.54 252 LEU A C 1
ATOM 3334 O O . LEU A 1 258 ? 5.096 9.186 8.995 1.00 22.20 252 LEU A O 1
ATOM 3350 N N . ARG A 1 259 ? 4.204 7.298 9.824 1.00 23.05 253 ARG A N 1
ATOM 3351 C CA . ARG A 1 259 ? 5.265 6.398 9.420 1.00 25.72 253 ARG A CA 1
ATOM 3352 C C . ARG A 1 259 ? 4.640 5.303 8.564 1.00 25.82 253 ARG A C 1
ATOM 3353 O O . ARG A 1 259 ? 3.471 4.952 8.738 1.00 25.94 253 ARG A O 1
ATOM 3374 N N . ASN A 1 260 ? 5.458 4.755 7.673 1.00 22.12 254 ASN A N 1
ATOM 3375 C CA . ASN A 1 260 ? 5.009 3.749 6.740 1.00 25.03 254 ASN A CA 1
ATOM 3376 C C . ASN A 1 260 ? 5.277 2.346 7.265 1.00 22.62 254 ASN A C 1
ATOM 3377 O O . ASN A 1 260 ? 4.764 1.408 6.696 1.00 26.69 254 ASN A O 1
ATOM 3388 N N . THR A 1 261 ? 5.997 2.210 8.374 1.00 25.05 255 THR A N 1
ATOM 3389 C CA . THR A 1 261 ? 6.437 0.915 8.881 1.00 22.84 255 THR A CA 1
ATOM 3390 C C . THR A 1 261 ? 5.219 0.037 9.196 1.00 21.85 255 THR A C 1
ATOM 3391 O O . THR A 1 261 ? 4.291 0.455 9.872 1.00 22.84 255 THR A O 1
ATOM 3402 N N . THR A 1 262 ? 5.236 -1.193 8.679 1.00 24.26 256 THR A N 1
ATOM 3403 C CA . THR A 1 262 ? 4.307 -2.245 9.084 1.00 24.14 256 THR A CA 1
ATOM 3404 C C . THR A 1 262 ? 5.140 -3.422 9.583 1.00 22.99 256 THR A C 1
ATOM 3405 O O . THR A 1 262 ? 6.327 -3.517 9.253 1.00 24.44 256 THR A O 1
ATOM 3416 N N . ARG A 1 263 ? 4.484 -4.310 10.341 1.00 21.71 257 ARG A N 1
ATOM 3417 C CA . ARG A 1 263 ? 5.114 -5.407 11.047 1.00 24.27 257 ARG A CA 1
ATOM 3418 C C . ARG A 1 263 ? 4.491 -6.746 10.633 1.00 24.28 257 ARG A C 1
ATOM 3419 O O . ARG A 1 263 ? 3.583 -7.232 11.286 1.00 22.93 257 ARG A O 1
ATOM 3440 N N . PRO A 1 264 ? 4.967 -7.404 9.545 1.00 24.90 258 PRO A N 1
ATOM 3441 C CA . PRO A 1 264 ? 4.463 -8.729 9.192 1.00 24.05 258 PRO A CA 1
ATOM 3442 C C . PRO A 1 264 ? 4.825 -9.795 10.228 1.00 22.60 258 PRO A C 1
ATOM 3443 O O . PRO A 1 264 ? 5.750 -9.625 11.008 1.00 20.27 258 PRO A O 1
ATOM 3454 N N . LEU A 1 265 ? 3.994 -10.837 10.302 1.00 22.87 259 LEU A N 1
ATOM 3455 C CA . LEU A 1 265 ? 4.261 -11.971 11.175 1.00 25.72 259 LEU A CA 1
ATOM 3456 C C . LEU A 1 265 ? 4.554 -13.187 10.286 1.00 23.97 259 LEU A C 1
ATOM 3457 O O . LEU A 1 265 ? 3.837 -13.462 9.315 1.00 26.04 259 LEU A O 1
ATOM 3473 N N . PHE A 1 266 ? 5.632 -13.880 10.654 1.00 24.35 260 PHE A N 1
ATOM 3474 C CA . PHE A 1 266 ? 6.244 -14.907 9.842 1.00 24.33 260 PHE A CA 1
ATOM 3475 C C . PHE A 1 266 ? 6.672 -16.078 10.734 1.00 25.27 260 PHE A C 1
ATOM 3476 O O . PHE A 1 266 ? 7.321 -15.863 11.765 1.00 24.72 260 PHE A O 1
ATOM 3493 N N . THR A 1 267 ? 6.248 -17.291 10.321 1.00 24.00 261 THR A N 1
ATOM 3494 C CA . THR A 1 267 ? 6.787 -18.564 10.781 1.00 25.08 261 THR A CA 1
ATOM 3495 C C . THR A 1 267 ? 7.031 -19.482 9.572 1.00 26.80 261 THR A C 1
ATOM 3496 O O . THR A 1 267 ? 6.503 -19.279 8.464 1.00 25.97 261 THR A O 1
ATOM 3507 N N . THR A 1 268 ? 7.878 -20.486 9.787 1.00 26.21 262 THR A N 1
ATOM 3508 C CA . THR A 1 268 ? 8.336 -21.380 8.730 1.00 26.31 262 THR A CA 1
ATOM 3509 C C . THR A 1 268 ? 8.759 -22.707 9.360 1.00 25.55 262 THR A C 1
ATOM 3510 O O . THR A 1 268 ? 9.411 -22.737 10.409 1.00 20.68 262 THR A O 1
ATOM 3521 N N . SER A 1 269 ? 8.380 -23.789 8.675 1.00 28.28 263 SER A N 1
ATOM 3522 C CA . SER A 1 269 ? 8.787 -25.142 9.017 1.00 27.29 263 SER A CA 1
ATOM 3523 C C . SER A 1 269 ? 10.270 -25.353 8.708 1.00 24.44 263 SER A C 1
ATOM 3524 O O . SER A 1 269 ? 10.821 -26.365 9.100 1.00 25.19 263 SER A O 1
ATOM 3532 N N . ASN A 1 270 ? 10.910 -24.401 8.024 1.00 26.29 264 ASN A N 1
ATOM 3533 C CA . ASN A 1 270 ? 12.277 -24.580 7.572 1.00 27.91 264 ASN A CA 1
ATOM 3534 C C . ASN A 1 270 ? 12.882 -23.277 7.043 1.00 27.57 264 ASN A C 1
ATOM 3535 O O . ASN A 1 270 ? 12.584 -22.840 5.924 1.00 27.37 264 ASN A O 1
ATOM 3546 N N . ASP A 1 271 ? 13.801 -22.695 7.823 1.00 28.10 265 ASP A N 1
ATOM 3547 C CA . ASP A 1 271 ? 14.311 -21.369 7.518 1.00 29.26 265 ASP A CA 1
ATOM 3548 C C . ASP A 1 271 ? 15.397 -21.496 6.466 1.00 30.43 265 ASP A C 1
ATOM 3549 O O . ASP A 1 271 ? 15.815 -20.474 5.911 1.00 33.94 265 ASP A O 1
ATOM 3558 N N . ALA A 1 272 ? 15.849 -22.735 6.198 1.00 27.13 266 ALA A N 1
ATOM 3559 C CA . ALA A 1 272 ? 16.864 -22.924 5.181 1.00 28.92 266 ALA A CA 1
ATOM 3560 C C . ALA A 1 272 ? 16.232 -22.839 3.791 1.00 31.90 266 ALA A C 1
ATOM 3561 O O . ALA A 1 272 ? 16.776 -22.222 2.883 1.00 34.57 266 ALA A O 1
ATOM 3568 N N . LYS A 1 273 ? 15.084 -23.474 3.594 1.00 29.19 267 LYS A N 1
ATOM 3569 C CA . LYS A 1 273 ? 14.459 -23.413 2.291 1.00 26.71 267 LYS A CA 1
ATOM 3570 C C . LYS A 1 273 ? 13.472 -22.256 2.235 1.00 27.96 267 LYS A C 1
ATOM 3571 O O . LYS A 1 273 ? 13.433 -21.556 1.236 1.00 29.98 267 LYS A O 1
ATOM 3590 N N . PHE A 1 274 ? 12.582 -22.168 3.231 1.00 27.98 268 PHE A N 1
ATOM 3591 C CA . PHE A 1 274 ? 11.533 -21.156 3.249 1.00 25.88 268 PHE A CA 1
ATOM 3592 C C . PHE A 1 274 ? 11.855 -20.127 4.321 1.00 24.95 268 PHE A C 1
ATOM 3593 O O . PHE A 1 274 ? 11.260 -20.135 5.391 1.00 23.41 268 PHE A O 1
ATOM 3610 N N . SER A 1 275 ? 12.850 -19.309 4.009 1.00 22.70 269 SER A N 1
ATOM 3611 C CA . SER A 1 275 ? 13.160 -18.109 4.732 1.00 25.41 269 SER A CA 1
ATOM 3612 C C . SER A 1 275 ? 12.100 -17.036 4.464 1.00 25.32 269 SER A C 1
ATOM 3613 O O . SER A 1 275 ? 11.266 -17.164 3.555 1.00 22.23 269 SER A O 1
ATOM 3621 N N . GLN A 1 276 ? 12.167 -15.963 5.264 1.00 27.27 270 GLN A N 1
ATOM 3622 C CA . GLN A 1 276 ? 11.213 -14.866 5.181 1.00 27.05 270 GLN A CA 1
ATOM 3623 C C . GLN A 1 276 ? 11.332 -14.207 3.801 1.00 27.61 270 GLN A C 1
ATOM 3624 O O . GLN A 1 276 ? 10.323 -13.964 3.120 1.00 25.87 270 GLN A O 1
ATOM 3638 N N . GLN A 1 277 ? 12.576 -13.974 3.368 1.00 25.21 271 GLN A N 1
ATOM 3639 C CA . GLN A 1 277 ? 12.848 -13.345 2.087 1.00 25.49 271 GLN A CA 1
ATOM 3640 C C . GLN A 1 277 ? 12.365 -14.244 0.948 1.00 25.72 271 GLN A C 1
ATOM 3641 O O . GLN A 1 277 ? 11.684 -13.768 0.039 1.00 24.55 271 GLN A O 1
ATOM 3655 N N . TYR A 1 278 ? 12.670 -15.551 1.023 1.00 25.46 272 TYR A N 1
ATOM 3656 C CA . TYR A 1 278 ? 12.208 -16.489 0.013 1.00 23.55 272 TYR A CA 1
ATOM 3657 C C . TYR A 1 278 ? 10.677 -16.418 -0.041 1.00 23.57 272 TYR A C 1
ATOM 3658 O O . TYR A 1 278 ? 10.108 -16.328 -1.118 1.00 23.45 272 TYR A O 1
ATOM 3676 N N . THR A 1 279 ? 10.023 -16.410 1.126 1.00 21.86 273 THR A N 1
ATOM 3677 C CA . THR A 1 279 ? 8.577 -16.401 1.149 1.00 23.88 273 THR A CA 1
ATOM 3678 C C . THR A 1 279 ? 8.022 -15.114 0.526 1.00 23.87 273 THR A C 1
ATOM 3679 O O . THR A 1 279 ? 7.003 -15.156 -0.164 1.00 23.20 273 THR A O 1
ATOM 3690 N N . GLU A 1 280 ? 8.697 -13.981 0.732 1.00 23.76 274 GLU A N 1
ATOM 3691 C CA . GLU A 1 280 ? 8.237 -12.706 0.171 1.00 25.50 274 GLU A CA 1
ATOM 3692 C C . GLU A 1 280 ? 8.317 -12.733 -1.360 1.00 24.76 274 GLU A C 1
ATOM 3693 O O . GLU A 1 280 ? 7.379 -12.277 -2.017 1.00 23.63 274 GLU A O 1
ATOM 3705 N N . GLU A 1 281 ? 9.423 -13.284 -1.914 1.00 23.38 275 GLU A N 1
ATOM 3706 C CA . GLU A 1 281 ? 9.609 -13.459 -3.356 1.00 23.82 275 GLU A CA 1
ATOM 3707 C C . GLU A 1 281 ? 8.500 -14.326 -3.964 1.00 20.07 275 GLU A C 1
ATOM 3708 O O . GLU A 1 281 ? 8.101 -14.123 -5.098 1.00 18.85 275 GLU A O 1
ATOM 3720 N N . ARG A 1 282 ? 8.034 -15.322 -3.221 1.00 20.34 276 ARG A N 1
ATOM 3721 C CA . ARG A 1 282 ? 7.011 -16.234 -3.725 1.00 20.45 276 ARG A CA 1
ATOM 3722 C C . ARG A 1 282 ? 5.645 -15.539 -3.743 1.00 22.08 276 ARG A C 1
ATOM 3723 O O . ARG A 1 282 ? 4.856 -15.773 -4.639 1.00 22.57 276 ARG A O 1
ATOM 3744 N N . LEU A 1 283 ? 5.388 -14.691 -2.743 1.00 24.46 277 LEU A N 1
ATOM 3745 C CA . LEU A 1 283 ? 4.189 -13.869 -2.662 1.00 23.82 277 LEU A CA 1
ATOM 3746 C C . LEU A 1 283 ? 4.172 -12.894 -3.843 1.00 21.50 277 LEU A C 1
ATOM 3747 O O . LEU A 1 283 ? 3.140 -12.710 -4.482 1.00 20.35 277 LEU A O 1
ATOM 3763 N N . LYS A 1 284 ? 5.353 -12.338 -4.143 1.00 22.91 278 LYS A N 1
ATOM 3764 C CA . LYS A 1 284 ? 5.574 -11.525 -5.326 1.00 22.81 278 LYS A CA 1
ATOM 3765 C C . LYS A 1 284 ? 5.236 -12.303 -6.597 1.00 21.25 278 LYS A C 1
ATOM 3766 O O . LYS A 1 284 ? 4.530 -11.756 -7.460 1.00 20.91 278 LYS A O 1
ATOM 3785 N N . ASP A 1 285 ? 5.737 -13.557 -6.716 1.00 20.05 279 ASP A N 1
ATOM 3786 C CA . ASP A 1 285 ? 5.453 -14.353 -7.908 1.00 19.99 279 ASP A CA 1
ATOM 3787 C C . ASP A 1 285 ? 3.963 -14.680 -8.006 1.00 21.69 279 ASP A C 1
ATOM 3788 O O . ASP A 1 285 ? 3.375 -14.619 -9.086 1.00 21.57 279 ASP A O 1
ATOM 3797 N N . ALA A 1 286 ? 3.331 -14.995 -6.875 1.00 19.95 280 ALA A N 1
ATOM 3798 C CA . ALA A 1 286 ? 1.945 -15.430 -6.924 1.00 21.53 280 ALA A CA 1
ATOM 3799 C C . ALA A 1 286 ? 0.975 -14.272 -7.188 1.00 22.51 280 ALA A C 1
ATOM 3800 O O . ALA A 1 286 ? 0.099 -14.402 -8.047 1.00 21.49 280 ALA A O 1
ATOM 3807 N N . PHE A 1 287 ? 1.140 -13.167 -6.439 1.00 21.04 281 PHE A N 1
ATOM 3808 C CA . PHE A 1 287 ? 0.143 -12.105 -6.362 1.00 22.85 281 PHE A CA 1
ATOM 3809 C C . PHE A 1 287 ? 0.749 -10.720 -6.593 1.00 20.12 281 PHE A C 1
ATOM 3810 O O . PHE A 1 287 ? 0.023 -9.730 -6.592 1.00 16.62 281 PHE A O 1
ATOM 3827 N N . ASN A 1 288 ? 2.056 -10.690 -6.863 1.00 22.42 282 ASN A N 1
ATOM 3828 C CA . ASN A 1 288 ? 2.793 -9.487 -7.211 1.00 25.44 282 ASN A CA 1
ATOM 3829 C C . ASN A 1 288 ? 2.784 -8.563 -5.987 1.00 23.29 282 ASN A C 1
ATOM 3830 O O . ASN A 1 288 ? 2.802 -7.342 -6.112 1.00 22.48 282 ASN A O 1
ATOM 3841 N N . VAL A 1 289 ? 2.795 -9.146 -4.787 1.00 24.20 283 VAL A N 1
ATOM 3842 C CA . VAL A 1 289 ? 2.963 -8.347 -3.587 1.00 24.35 283 VAL A CA 1
ATOM 3843 C C . VAL A 1 289 ? 4.322 -7.658 -3.722 1.00 24.80 283 VAL A C 1
ATOM 3844 O O . VAL A 1 289 ? 5.317 -8.324 -4.061 1.00 21.77 283 VAL A O 1
ATOM 3857 N N . GLN A 1 290 ? 4.323 -6.322 -3.541 1.00 24.03 284 GLN A N 1
ATOM 3858 C CA . GLN A 1 290 ? 5.539 -5.516 -3.705 1.00 28.32 284 GLN A CA 1
ATOM 3859 C C . GLN A 1 290 ? 6.014 -4.951 -2.368 1.00 26.24 284 GLN A C 1
ATOM 3860 O O . GLN A 1 290 ? 7.212 -4.795 -2.201 1.00 29.03 284 GLN A O 1
ATOM 3874 N N . LEU A 1 291 ? 5.099 -4.613 -1.440 1.00 25.37 285 LEU A N 1
ATOM 3875 C CA . LEU A 1 291 ? 5.493 -4.029 -0.168 1.00 28.08 285 LEU A CA 1
ATOM 3876 C C . LEU A 1 291 ? 5.124 -4.961 0.984 1.00 30.00 285 LEU A C 1
ATOM 3877 O O . LEU A 1 291 ? 3.967 -5.325 1.185 1.00 28.76 285 LEU A O 1
ATOM 3893 N N . PHE A 1 292 ? 6.109 -5.252 1.826 1.00 28.18 286 PHE A N 1
ATOM 3894 C CA . PHE A 1 292 ? 5.915 -6.284 2.832 1.00 27.95 286 PHE A CA 1
ATOM 3895 C C . PHE A 1 292 ? 5.804 -5.632 4.193 1.00 28.41 286 PHE A C 1
ATOM 3896 O O . PHE A 1 292 ? 4.870 -5.944 4.937 1.00 29.29 286 PHE A O 1
ATOM 3913 N N . ASN A 1 293 ? 6.776 -4.760 4.476 1.00 24.59 287 ASN A N 1
ATOM 3914 C CA . ASN A 1 293 ? 6.925 -4.174 5.791 1.00 25.36 287 ASN A CA 1
ATOM 3915 C C . ASN A 1 293 ? 6.773 -2.655 5.735 1.00 23.34 287 ASN A C 1
ATOM 3916 O O . ASN A 1 293 ? 7.097 -1.999 6.713 1.00 25.78 287 ASN A O 1
ATOM 3927 N N . THR A 1 294 ? 6.197 -2.131 4.645 1.00 23.52 288 THR A N 1
ATOM 3928 C CA . THR A 1 294 ? 5.757 -0.735 4.548 1.00 24.50 288 THR A CA 1
ATOM 3929 C C . THR A 1 294 ? 4.364 -0.639 3.914 1.00 22.51 288 THR A C 1
ATOM 3930 O O . THR A 1 294 ? 3.953 -1.505 3.170 1.00 22.84 288 THR A O 1
ATOM 3941 N N . SER A 1 295 ? 3.686 0.491 4.118 1.00 18.99 289 SER A N 1
ATOM 3942 C CA . SER A 1 295 ? 2.409 0.742 3.485 1.00 22.18 289 SER A CA 1
ATOM 3943 C C . SER A 1 295 ? 2.161 2.241 3.450 1.00 21.96 289 SER A C 1
ATOM 3944 O O . SER A 1 295 ? 2.461 2.919 4.425 1.00 21.33 289 SER A O 1
ATOM 3952 N N . THR A 1 296 ? 1.554 2.691 2.344 1.00 23.45 290 THR A N 1
ATOM 3953 C CA . THR A 1 296 ? 1.035 4.046 2.189 1.00 23.65 290 THR A CA 1
ATOM 3954 C C . THR A 1 296 ? -0.494 4.013 2.252 1.00 23.50 290 THR A C 1
ATOM 3955 O O . THR A 1 296 ? -1.134 5.058 2.172 1.00 23.30 290 THR A O 1
ATOM 3966 N N . SER A 1 297 ? -1.058 2.820 2.478 1.00 20.90 291 SER A N 1
ATOM 3967 C CA . SER A 1 297 ? -2.497 2.653 2.413 1.00 20.50 291 SER A CA 1
ATOM 3968 C C . SER A 1 297 ? -3.148 3.068 3.726 1.00 19.73 291 SER A C 1
ATOM 3969 O O . SER A 1 297 ? -2.884 2.475 4.772 1.00 19.95 291 SER A O 1
ATOM 3977 N N . LEU A 1 298 ? -3.989 4.107 3.663 1.00 20.38 292 LEU A N 1
ATOM 3978 C CA . LEU A 1 298 ? -4.583 4.680 4.862 1.00 24.14 292 LEU A CA 1
ATOM 3979 C C . LEU A 1 298 ? -5.854 3.913 5.228 1.00 21.80 292 LEU A C 1
ATOM 3980 O O . LEU A 1 298 ? -6.631 3.540 4.340 1.00 21.08 292 LEU A O 1
ATOM 3996 N N . PHE A 1 299 ? -6.080 3.785 6.549 1.00 19.30 293 PHE A N 1
ATOM 3997 C CA . PHE A 1 299 ? -7.365 3.323 7.065 1.00 19.08 293 PHE A CA 1
ATOM 3998 C C . PHE A 1 299 ? -7.743 4.072 8.339 1.00 18.88 293 PHE A C 1
ATOM 3999 O O . PHE A 1 299 ? -6.903 4.404 9.171 1.00 20.03 293 PHE A O 1
ATOM 4016 N N . LYS A 1 300 ? -9.055 4.274 8.491 1.00 21.21 294 LYS A N 1
ATOM 4017 C CA . LYS A 1 300 ? -9.637 4.791 9.715 1.00 22.09 294 LYS A CA 1
ATOM 4018 C C . LYS A 1 300 ? -11.105 4.375 9.841 1.00 21.82 294 LYS A C 1
ATOM 4019 O O . LYS A 1 300 ? -11.777 4.027 8.869 1.00 23.67 294 LYS A O 1
ATOM 4038 N N . PHE A 1 301 ? -11.585 4.430 11.086 1.00 19.95 295 PHE A N 1
ATOM 4039 C CA . PHE A 1 301 ? -12.926 4.026 11.445 1.00 20.02 295 PHE A CA 1
ATOM 4040 C C . PHE A 1 301 ? -13.574 5.210 12.135 1.00 22.21 295 PHE A C 1
ATOM 4041 O O . PHE A 1 301 ? -12.966 5.802 13.045 1.00 21.95 295 PHE A O 1
ATOM 4058 N N . VAL A 1 302 ? -14.791 5.525 11.668 1.00 20.31 296 VAL A N 1
ATOM 4059 C CA . VAL A 1 302 ? -15.540 6.690 12.110 1.00 21.92 296 VAL A CA 1
ATOM 4060 C C . VAL A 1 302 ? -16.894 6.172 12.583 1.00 23.74 296 VAL A C 1
ATOM 4061 O O . VAL A 1 302 ? -17.529 5.375 11.892 1.00 23.31 296 VAL A O 1
ATOM 4074 N N . GLU A 1 303 ? -17.333 6.673 13.742 1.00 22.85 297 GLU A N 1
ATOM 4075 C CA . GLU A 1 303 ? -18.568 6.243 14.344 1.00 22.40 297 GLU A CA 1
ATOM 4076 C C . GLU A 1 303 ? -19.261 7.446 14.968 1.00 21.78 297 GLU A C 1
ATOM 4077 O O . GLU A 1 303 ? -18.714 8.111 15.867 1.00 19.88 297 GLU A O 1
ATOM 4089 N N . GLU A 1 304 ? -20.489 7.667 14.486 1.00 22.85 298 GLU A N 1
ATOM 4090 C CA . GLU A 1 304 ? -21.407 8.656 15.019 1.00 24.69 298 GLU A CA 1
ATOM 4091 C C . GLU A 1 304 ? -22.422 7.922 15.890 1.00 22.93 298 GLU A C 1
ATOM 4092 O O . GLU A 1 304 ? -23.080 6.976 15.460 1.00 22.75 298 GLU A O 1
ATOM 4104 N N . ALA A 1 305 ? -22.463 8.305 17.158 1.00 20.32 299 ALA A N 1
ATOM 4105 C CA . ALA A 1 305 ? -23.349 7.676 18.110 1.00 21.29 299 ALA A CA 1
ATOM 4106 C C . ALA A 1 305 ? -24.706 8.380 18.048 1.00 22.49 299 ALA A C 1
ATOM 4107 O O . ALA A 1 305 ? -24.774 9.602 18.183 1.00 22.46 299 ALA A O 1
ATOM 4114 N N . PRO A 1 306 ? -25.836 7.652 17.866 1.00 22.81 300 PRO A N 1
ATOM 4115 C CA . PRO A 1 306 ? -27.138 8.324 17.857 1.00 25.54 300 PRO A CA 1
ATOM 4116 C C . PRO A 1 306 ? -27.457 9.053 19.162 1.00 25.77 300 PRO A C 1
ATOM 4117 O O . PRO A 1 306 ? -26.816 8.852 20.191 1.00 23.94 300 PRO A O 1
ATOM 4128 N N . SER A 1 307 ? -28.475 9.908 19.109 1.00 24.17 301 SER A N 1
ATOM 4129 C CA . SER A 1 307 ? -29.178 10.330 20.311 1.00 27.08 301 SER A CA 1
ATOM 4130 C C . SER A 1 307 ? -29.466 9.115 21.206 1.00 26.37 301 SER A C 1
ATOM 4131 O O . SER A 1 307 ? -29.800 8.019 20.757 1.00 24.27 301 SER A O 1
ATOM 4139 N N . ASN A 1 308 ? -29.318 9.280 22.520 1.00 28.23 302 ASN A N 1
ATOM 4140 C CA . ASN A 1 308 ? -29.799 8.261 23.442 1.00 29.49 302 ASN A CA 1
ATOM 4141 C C . ASN A 1 308 ? -29.147 6.886 23.193 1.00 28.34 302 ASN A C 1
ATOM 4142 O O . ASN A 1 308 ? -29.812 5.852 23.331 1.00 29.75 302 ASN A O 1
ATOM 4153 N N . LYS A 1 309 ? -27.840 6.873 22.849 1.00 23.15 303 LYS A N 1
ATOM 4154 C CA . LYS A 1 309 ? -27.050 5.651 22.744 1.00 23.69 303 LYS A CA 1
ATOM 4155 C C . LYS A 1 309 ? -25.558 5.997 22.893 1.00 25.94 303 LYS A C 1
ATOM 4156 O O . LYS A 1 309 ? -25.042 6.925 22.264 1.00 24.61 303 LYS A O 1
ATOM 4175 N N . ASN A 1 310 ? -24.877 5.272 23.771 1.00 23.69 304 ASN A N 1
ATOM 4176 C CA . ASN A 1 310 ? -23.437 5.371 23.952 1.00 22.29 304 ASN A CA 1
ATOM 4177 C C . ASN A 1 310 ? -22.799 4.163 23.266 1.00 22.20 304 ASN A C 1
ATOM 4178 O O . ASN A 1 310 ? -23.296 3.047 23.456 1.00 23.76 304 ASN A O 1
ATOM 4189 N N . ILE A 1 311 ? -21.721 4.402 22.485 1.00 19.39 305 ILE A N 1
ATOM 4190 C CA . ILE A 1 311 ? -21.120 3.393 21.612 1.00 21.40 305 ILE A CA 1
ATOM 4191 C C . ILE A 1 311 ? -19.670 3.110 22.028 1.00 23.44 305 ILE A C 1
ATOM 4192 O O . ILE A 1 311 ? -18.937 4.007 22.433 1.00 24.04 305 ILE A O 1
ATOM 4208 N N . CYS A 1 312 ? -19.266 1.848 21.906 1.00 24.23 306 CYS A N 1
ATOM 4209 C CA . CYS A 1 312 ? -17.876 1.434 22.081 1.00 23.63 306 CYS A CA 1
ATOM 4210 C C . CYS A 1 312 ? -17.361 0.961 20.718 1.00 23.80 306 CYS A C 1
ATOM 4211 O O . CYS A 1 312 ? -17.967 0.103 20.092 1.00 24.02 306 CYS A O 1
ATOM 4219 N N . ILE A 1 313 ? -16.266 1.576 20.247 1.00 22.82 307 ILE A N 1
ATOM 4220 C CA . ILE A 1 313 ? -15.582 1.169 19.028 1.00 22.23 307 ILE A CA 1
ATOM 4221 C C . ILE A 1 313 ? -14.218 0.626 19.424 1.00 23.09 307 ILE A C 1
ATOM 4222 O O . ILE A 1 313 ? -13.445 1.350 20.044 1.00 24.24 307 ILE A O 1
ATOM 4238 N N . LYS A 1 314 ? -13.961 -0.665 19.161 1.00 22.51 308 LYS A N 1
ATOM 4239 C CA . LYS A 1 314 ? -12.613 -1.219 19.293 1.00 23.92 308 LYS A CA 1
ATOM 4240 C C . LYS A 1 314 ? -12.013 -1.380 17.889 1.00 23.78 308 LYS A C 1
ATOM 4241 O O . LYS A 1 314 ? -12.656 -1.893 16.970 1.00 24.88 308 LYS A O 1
ATOM 4260 N N . ALA A 1 315 ? -10.793 -0.888 17.718 1.00 21.64 309 ALA A N 1
ATOM 4261 C CA . ALA A 1 315 ? -10.109 -0.944 16.441 1.00 20.84 309 ALA A CA 1
ATOM 4262 C C . ALA A 1 315 ? -8.881 -1.827 16.596 1.00 21.28 309 ALA A C 1
ATOM 4263 O O . ALA A 1 315 ? -8.189 -1.725 17.594 1.00 22.47 309 ALA A O 1
ATOM 4270 N N . TYR A 1 316 ? -8.662 -2.680 15.591 1.00 23.22 310 TYR A N 1
ATOM 4271 C CA . TYR A 1 316 ? -7.597 -3.672 15.584 1.00 23.32 310 TYR A CA 1
ATOM 4272 C C . TYR A 1 316 ? -6.812 -3.541 14.291 1.00 23.67 310 TYR A C 1
ATOM 4273 O O . TYR A 1 316 ? -7.414 -3.311 13.231 1.00 23.64 310 TYR A O 1
ATOM 4291 N N . ASN A 1 317 ? -5.488 -3.723 14.412 1.00 21.78 311 ASN A N 1
ATOM 4292 C CA . ASN A 1 317 ? -4.673 -4.122 13.284 1.00 23.48 311 ASN A CA 1
ATOM 4293 C C . ASN A 1 317 ? -5.036 -5.522 12.814 1.00 21.11 311 ASN A C 1
ATOM 4294 O O . ASN A 1 317 ? -5.424 -6.372 13.589 1.00 21.05 311 ASN A O 1
ATOM 4305 N N . THR A 1 318 ? -4.872 -5.759 11.526 1.00 21.91 312 THR A N 1
ATOM 4306 C CA . THR A 1 318 ? -5.165 -7.052 10.946 1.00 21.19 312 THR A CA 1
ATOM 4307 C C . THR A 1 318 ? -4.053 -7.487 9.999 1.00 20.81 312 THR A C 1
ATOM 4308 O O . THR A 1 318 ? -3.166 -6.724 9.640 1.00 16.17 312 THR A O 1
ATOM 4319 N N . TYR A 1 319 ? -4.160 -8.760 9.617 1.00 21.13 313 TYR A N 1
ATOM 4320 C CA . TYR A 1 319 ? -3.302 -9.358 8.627 1.00 20.50 313 TYR A CA 1
ATOM 4321 C C . TYR A 1 319 ? -4.131 -10.145 7.620 1.00 21.81 313 TYR A C 1
ATOM 4322 O O . TYR A 1 319 ? -5.219 -10.622 7.906 1.00 20.79 313 TYR A O 1
ATOM 4340 N N . GLU A 1 320 ? -3.513 -10.303 6.455 1.00 20.72 314 GLU A N 1
ATOM 4341 C CA . GLU A 1 320 ? -3.954 -11.214 5.432 1.00 21.54 314 GLU A CA 1
ATOM 4342 C C . GLU A 1 320 ? -2.984 -12.383 5.439 1.00 20.93 314 GLU A C 1
ATOM 4343 O O . GLU A 1 320 ? -1.784 -12.157 5.371 1.00 22.52 314 GLU A O 1
ATOM 4355 N N . LYS A 1 321 ? -3.526 -13.601 5.592 1.00 20.15 315 LYS A N 1
ATOM 4356 C CA . LYS A 1 321 ? -2.746 -14.806 5.824 1.00 22.83 315 LYS A CA 1
ATOM 4357 C C . LYS A 1 321 ? -2.471 -15.541 4.508 1.00 22.27 315 LYS A C 1
ATOM 4358 O O . LYS A 1 321 ? -3.407 -15.923 3.784 1.00 21.42 315 LYS A O 1
ATOM 4377 N N . TYR A 1 322 ? -1.167 -15.705 4.231 1.00 22.25 316 TYR A N 1
ATOM 4378 C CA . TYR A 1 322 ? -0.685 -16.456 3.087 1.00 21.70 316 TYR A CA 1
ATOM 4379 C C . TYR A 1 322 ? 0.085 -17.692 3.584 1.00 24.04 316 TYR A C 1
ATOM 4380 O O . TYR A 1 322 ? 0.804 -17.623 4.583 1.00 24.75 316 TYR A O 1
ATOM 4398 N N . GLU A 1 323 ? -0.140 -18.837 2.918 1.00 22.29 317 GLU A N 1
ATOM 4399 C CA . GLU A 1 323 ? 0.633 -20.057 3.128 1.00 24.11 317 GLU A CA 1
ATOM 4400 C C . GLU A 1 323 ? 1.500 -20.312 1.905 1.00 23.25 317 GLU A C 1
ATOM 4401 O O . GLU A 1 323 ? 1.022 -20.233 0.775 1.00 24.16 317 GLU A O 1
ATOM 4413 N N . LEU A 1 324 ? 2.795 -20.550 2.139 1.00 20.67 318 LEU A N 1
ATOM 4414 C CA . LEU A 1 324 ? 3.692 -21.050 1.112 1.00 21.25 318 LEU A CA 1
ATOM 4415 C C . LEU A 1 324 ? 3.994 -22.513 1.426 1.00 23.69 318 LEU A C 1
ATOM 4416 O O . LEU A 1 324 ? 4.602 -22.805 2.465 1.00 23.13 318 LEU A O 1
ATOM 4432 N N . ILE A 1 325 ? 3.557 -23.419 0.519 1.00 25.31 319 ILE A N 1
ATOM 4433 C CA . ILE A 1 325 ? 3.713 -24.861 0.689 1.00 25.10 319 ILE A CA 1
ATOM 4434 C C . ILE A 1 325 ? 4.551 -25.459 -0.447 1.00 21.85 319 ILE A C 1
ATOM 4435 O O . ILE A 1 325 ? 4.389 -25.131 -1.621 1.00 19.57 319 ILE A O 1
ATOM 4451 N N . ASP A 1 326 ? 5.466 -26.350 -0.066 1.00 23.81 320 ASP A N 1
ATOM 4452 C CA . ASP A 1 326 ? 6.139 -27.282 -0.962 1.00 22.51 320 ASP A CA 1
ATOM 4453 C C . ASP A 1 326 ? 5.324 -28.570 -0.945 1.00 22.83 320 ASP A C 1
ATOM 4454 O O . ASP A 1 326 ? 5.299 -29.238 0.072 1.00 24.74 320 ASP A O 1
ATOM 4463 N N . TYR A 1 327 ? 4.614 -28.869 -2.034 1.00 21.59 321 TYR A N 1
ATOM 4464 C CA . TYR A 1 327 ? 3.679 -29.982 -2.097 1.00 22.14 321 TYR A CA 1
ATOM 4465 C C . TYR A 1 327 ? 4.258 -31.103 -2.965 1.00 22.83 321 TYR A C 1
ATOM 4466 O O . TYR A 1 327 ? 4.579 -30.900 -4.133 1.00 19.90 321 TYR A O 1
ATOM 4484 N N . GLN A 1 328 ? 4.412 -32.300 -2.380 1.00 24.70 322 GLN A N 1
ATOM 4485 C CA . GLN A 1 328 ? 5.019 -33.419 -3.082 1.00 21.59 322 GLN A CA 1
ATOM 4486 C C . GLN A 1 328 ? 4.267 -34.696 -2.754 1.00 21.54 322 GLN A C 1
ATOM 4487 O O . GLN A 1 328 ? 4.146 -35.072 -1.580 1.00 23.92 322 GLN A O 1
ATOM 4501 N N . ASN A 1 329 ? 3.748 -35.346 -3.794 1.00 18.75 323 ASN A N 1
ATOM 4502 C CA . ASN A 1 329 ? 3.244 -36.689 -3.610 1.00 20.47 323 ASN A CA 1
ATOM 4503 C C . ASN A 1 329 ? 2.188 -36.699 -2.517 1.00 23.37 323 ASN A C 1
ATOM 4504 O O . ASN A 1 329 ? 2.230 -37.554 -1.649 1.00 19.82 323 ASN A O 1
ATOM 4515 N N . GLY A 1 330 ? 1.285 -35.715 -2.567 1.00 24.52 324 GLY A N 1
ATOM 4516 C CA . GLY A 1 330 ? 0.060 -35.746 -1.779 1.00 27.93 324 GLY A CA 1
ATOM 4517 C C . GLY A 1 330 ? 0.225 -35.163 -0.369 1.00 29.14 324 GLY A C 1
ATOM 4518 O O . GLY A 1 330 ? -0.718 -35.235 0.429 1.00 31.07 324 GLY A O 1
ATOM 4522 N N . SER A 1 331 ? 1.405 -34.622 -0.048 1.00 25.40 325 SER A N 1
ATOM 4523 C CA . SER A 1 331 ? 1.710 -34.154 1.298 1.00 28.19 325 SER A CA 1
ATOM 4524 C C . SER A 1 331 ? 2.546 -32.861 1.306 1.00 29.99 325 SER A C 1
ATOM 4525 O O . SER A 1 331 ? 3.351 -32.601 0.400 1.00 26.72 325 SER A O 1
ATOM 4533 N N . ILE A 1 332 ? 2.461 -32.142 2.439 1.00 28.61 326 ILE A N 1
ATOM 4534 C CA . ILE A 1 332 ? 3.209 -30.922 2.708 1.00 27.15 326 ILE A CA 1
ATOM 4535 C C . ILE A 1 332 ? 4.595 -31.265 3.254 1.00 28.86 326 ILE A C 1
ATOM 4536 O O . ILE A 1 332 ? 4.706 -31.762 4.363 1.00 35.12 326 ILE A O 1
ATOM 4552 N N . VAL A 1 333 ? 5.646 -30.819 2.565 1.00 25.85 327 VAL A N 1
ATOM 4553 C CA . VAL A 1 333 ? 7.025 -31.138 2.861 1.00 27.75 327 VAL A CA 1
ATOM 4554 C C . VAL A 1 333 ? 7.730 -29.974 3.557 1.00 29.81 327 VAL A C 1
ATOM 4555 O O . VAL A 1 333 ? 8.785 -30.150 4.179 1.00 29.14 327 VAL A O 1
ATOM 4568 N N . ASN A 1 334 ? 7.245 -28.758 3.248 1.00 28.02 328 ASN A N 1
ATOM 4569 C CA . ASN A 1 334 ? 7.695 -27.526 3.858 1.00 26.41 328 ASN A CA 1
ATOM 4570 C C . ASN A 1 334 ? 6.520 -26.549 3.780 1.00 26.54 328 ASN A C 1
ATOM 4571 O O . ASN A 1 334 ? 5.769 -26.557 2.802 1.00 21.59 328 ASN A O 1
ATOM 4582 N N . LYS A 1 335 ? 6.340 -25.764 4.854 1.00 25.12 329 LYS A N 1
ATOM 4583 C CA . LYS A 1 335 ? 5.260 -24.806 4.958 1.00 23.56 329 LYS A CA 1
ATOM 4584 C C . LYS A 1 335 ? 5.738 -23.582 5.725 1.00 24.59 329 LYS A C 1
ATOM 4585 O O . LYS A 1 335 ? 6.456 -23.703 6.728 1.00 23.15 329 LYS A O 1
ATOM 4604 N N . ALA A 1 336 ? 5.383 -22.416 5.177 1.00 24.95 330 ALA A N 1
ATOM 4605 C CA . ALA A 1 336 ? 5.606 -21.134 5.819 1.00 25.22 330 ALA A CA 1
ATOM 4606 C C . ALA A 1 336 ? 4.280 -20.385 5.854 1.00 23.84 330 ALA A C 1
ATOM 4607 O O . ALA A 1 336 ? 3.529 -20.440 4.891 1.00 21.64 330 ALA A O 1
ATOM 4614 N N . GLU A 1 337 ? 4.027 -19.701 6.975 1.00 26.45 331 GLU A N 1
ATOM 4615 C CA . GLU A 1 337 ? 2.928 -18.764 7.114 1.00 24.87 331 GLU A CA 1
ATOM 4616 C C . GLU A 1 337 ? 3.424 -17.317 7.088 1.00 22.56 331 GLU A C 1
ATOM 4617 O O . GLU A 1 337 ? 4.341 -16.944 7.820 1.00 21.40 331 GLU A O 1
ATOM 4629 N N . TYR A 1 338 ? 2.782 -16.499 6.247 1.00 21.65 332 TYR A N 1
ATOM 4630 C CA . TYR A 1 338 ? 3.122 -15.085 6.171 1.00 22.12 332 TYR A CA 1
ATOM 4631 C C . TYR A 1 338 ? 1.855 -14.263 6.375 1.00 20.47 332 TYR A C 1
ATOM 4632 O O . TYR A 1 338 ? 0.941 -14.296 5.553 1.00 20.21 332 TYR A O 1
ATOM 4650 N N . TYR A 1 339 ? 1.857 -13.519 7.480 1.00 21.30 333 TYR A N 1
ATOM 4651 C CA . TYR A 1 339 ? 0.780 -12.624 7.860 1.00 20.28 333 TYR A CA 1
ATOM 4652 C C . TYR A 1 339 ? 1.186 -11.223 7.396 1.00 19.72 333 TYR A C 1
ATOM 4653 O O . TYR A 1 339 ? 2.034 -10.575 8.007 1.00 21.87 333 TYR A O 1
ATOM 4671 N N . LEU A 1 340 ? 0.613 -10.800 6.267 1.00 20.55 334 LEU A N 1
ATOM 4672 C CA . LEU A 1 340 ? 0.888 -9.501 5.662 1.00 22.61 334 LEU A CA 1
ATOM 4673 C C . LEU A 1 340 ? 0.052 -8.438 6.368 1.00 20.98 334 LEU A C 1
ATOM 4674 O O . LEU A 1 340 ? -1.122 -8.651 6.600 1.00 21.43 334 LEU A O 1
ATOM 4690 N N . PRO A 1 341 ? 0.635 -7.314 6.817 1.00 22.90 335 PRO A N 1
ATOM 4691 C CA . PRO A 1 341 ? -0.145 -6.278 7.493 1.00 21.97 335 PRO A CA 1
ATOM 4692 C C . PRO A 1 341 ? -1.278 -5.742 6.618 1.00 21.48 335 PRO A C 1
ATOM 4693 O O . PRO A 1 341 ? -1.106 -5.565 5.418 1.00 19.81 335 PRO A O 1
ATOM 4704 N N . SER A 1 342 ? -2.465 -5.585 7.212 1.00 19.71 336 SER A N 1
ATOM 4705 C CA . SER A 1 342 ? -3.643 -5.276 6.422 1.00 21.85 336 SER A CA 1
ATOM 4706 C C . SER A 1 342 ? -4.281 -3.995 6.954 1.00 22.22 336 SER A C 1
ATOM 4707 O O . SER A 1 342 ? -3.600 -3.223 7.592 1.00 23.21 336 SER A O 1
ATOM 4715 N N . LEU A 1 343 ? -5.578 -3.780 6.711 1.00 21.28 337 LEU A N 1
ATOM 4716 C CA . LEU A 1 343 ? -6.159 -2.459 6.894 1.00 22.06 337 LEU A CA 1
ATOM 4717 C C . LEU A 1 343 ? -7.301 -2.467 7.909 1.00 20.64 337 LEU A C 1
ATOM 4718 O O . LEU A 1 343 ? -8.196 -1.621 7.840 1.00 18.76 337 LEU A O 1
ATOM 4734 N N . GLY A 1 344 ? -7.232 -3.373 8.891 1.00 21.15 338 GLY A N 1
ATOM 4735 C CA . GLY A 1 344 ? -7.941 -3.126 10.131 1.00 20.07 338 GLY A CA 1
ATOM 4736 C C . GLY A 1 344 ? -9.288 -3.831 10.259 1.00 20.45 338 GLY A C 1
ATOM 4737 O O . GLY A 1 344 ? -9.837 -4.366 9.304 1.00 19.59 338 GLY A O 1
ATOM 4741 N N . TYR A 1 345 ? -9.734 -3.852 11.511 1.00 20.51 339 TYR A N 1
ATOM 4742 C CA . TYR A 1 345 ? -10.976 -4.445 11.965 1.00 20.98 339 TYR A CA 1
ATOM 4743 C C . TYR A 1 345 ? -11.532 -3.548 13.073 1.00 20.98 339 TYR A C 1
ATOM 4744 O O . TYR A 1 345 ? -10.827 -3.180 14.021 1.00 20.89 339 TYR A O 1
ATOM 4762 N N . CYS A 1 346 ? -12.826 -3.255 12.930 1.00 20.88 340 CYS A N 1
ATOM 4763 C CA . CYS A 1 346 ? -13.545 -2.363 13.812 1.00 22.37 340 CYS A CA 1
ATOM 4764 C C . CYS A 1 346 ? -14.766 -3.075 14.392 1.00 21.69 340 CYS A C 1
ATOM 4765 O O . CYS A 1 346 ? -15.688 -3.406 13.660 1.00 21.94 340 CYS A O 1
ATOM 4773 N N . GLU A 1 347 ? -14.756 -3.271 15.715 1.00 23.11 341 GLU A N 1
ATOM 4774 C CA . GLU A 1 347 ? -15.871 -3.860 16.436 1.00 22.40 341 GLU A CA 1
ATOM 4775 C C . GLU A 1 347 ? -16.654 -2.739 17.128 1.00 22.57 341 GLU A C 1
ATOM 4776 O O . GLU A 1 347 ? -16.103 -1.957 17.893 1.00 21.64 341 GLU A O 1
ATOM 4788 N N . VAL A 1 348 ? -17.950 -2.665 16.801 1.00 20.73 342 VAL A N 1
ATOM 4789 C CA . VAL A 1 348 ? -18.858 -1.722 17.411 1.00 22.52 342 VAL A CA 1
ATOM 4790 C C . VAL A 1 348 ? -19.850 -2.403 18.336 1.00 22.95 342 VAL A C 1
ATOM 4791 O O . VAL A 1 348 ? -20.679 -3.181 17.873 1.00 24.98 342 VAL A O 1
ATOM 4804 N N . THR A 1 349 ? -19.821 -2.036 19.620 1.00 22.11 343 THR A N 1
ATOM 4805 C CA . THR A 1 349 ? -20.781 -2.576 20.560 1.00 24.07 343 THR A CA 1
ATOM 4806 C C . THR A 1 349 ? -21.539 -1.419 21.203 1.00 24.34 343 THR A C 1
ATOM 4807 O O . THR A 1 349 ? -21.105 -0.286 21.127 1.00 23.89 343 THR A O 1
ATOM 4818 N N . ASN A 1 350 ? -22.718 -1.714 21.758 1.00 26.77 344 ASN A N 1
ATOM 4819 C CA . ASN A 1 350 ? -23.382 -0.798 22.664 1.00 28.36 344 ASN A CA 1
ATOM 4820 C C . ASN A 1 350 ? -22.493 -0.737 23.890 1.00 26.37 344 ASN A C 1
ATOM 4821 O O . ASN A 1 350 ? -21.928 -1.750 24.287 1.00 27.82 344 ASN A O 1
ATOM 4832 N N . ALA A 1 351 ? -22.304 0.474 24.399 1.00 27.91 345 ALA A N 1
ATOM 4833 C CA . ALA A 1 351 ? -21.363 0.707 25.466 1.00 30.48 345 ALA A CA 1
ATOM 4834 C C . ALA A 1 351 ? -22.037 0.299 26.767 1.00 27.36 345 ALA A C 1
ATOM 4835 O O . ALA A 1 351 ? -22.887 1.015 27.265 1.00 24.05 345 ALA A O 1
ATOM 4842 N N . PRO A 1 352 ? -21.621 -0.809 27.410 1.00 32.83 346 PRO A N 1
ATOM 4843 C CA . PRO A 1 352 ? -22.259 -1.211 28.652 1.00 35.26 346 PRO A CA 1
ATOM 4844 C C . PRO A 1 352 ? -22.061 -0.163 29.756 1.00 36.58 346 PRO A C 1
ATOM 4845 O O . PRO A 1 352 ? -21.408 0.863 29.566 1.00 42.37 346 PRO A O 1
ATOM 4856 N N . SER A 1 353 ? -22.635 -0.417 30.930 1.00 37.09 347 SER A N 1
ATOM 4857 C CA . SER A 1 353 ? -22.375 0.460 32.056 1.00 34.24 347 SER A CA 1
ATOM 4858 C C . SER A 1 353 ? -20.882 0.445 32.409 1.00 34.22 347 SER A C 1
ATOM 4859 O O . SER A 1 353 ? -20.207 -0.576 32.225 1.00 32.58 347 SER A O 1
ATOM 4867 N N . PRO A 1 354 ? -20.309 1.565 32.926 1.00 36.50 348 PRO A N 1
ATOM 4868 C CA . PRO A 1 354 ? -19.042 1.489 33.662 1.00 33.22 348 PRO A CA 1
ATOM 4869 C C . PRO A 1 354 ? -19.100 0.682 34.969 1.00 38.04 348 PRO A C 1
ATOM 4870 O O . PRO A 1 354 ? -18.051 0.266 35.489 1.00 32.90 348 PRO A O 1
ATOM 4881 N N . GLU A 1 355 ? -20.326 0.432 35.478 1.00 39.28 349 GLU A N 1
ATOM 4882 C CA . GLU A 1 355 ? -20.508 -0.076 36.830 1.00 42.27 349 GLU A CA 1
ATOM 4883 C C . GLU A 1 355 ? -20.846 -1.567 36.874 1.00 43.46 349 GLU A C 1
ATOM 4884 O O . GLU A 1 355 ? -20.851 -2.115 37.970 1.00 43.07 349 GLU A O 1
ATOM 4896 N N . SER A 1 356 ? -21.118 -2.245 35.743 1.00 42.75 350 SER A N 1
ATOM 4897 C CA . SER A 1 356 ? -21.603 -3.618 35.853 1.00 43.06 350 SER A CA 1
ATOM 4898 C C . SER A 1 356 ? -20.468 -4.512 36.365 1.00 39.87 350 SER A C 1
ATOM 4899 O O . SER A 1 356 ? -19.290 -4.118 36.339 1.00 35.48 350 SER A O 1
ATOM 4907 N N . GLU A 1 357 ? -20.835 -5.678 36.922 1.00 42.36 351 GLU A N 1
ATOM 4908 C CA . GLU A 1 357 ? -19.899 -6.452 37.733 1.00 41.52 351 GLU A CA 1
ATOM 4909 C C . GLU A 1 357 ? -18.891 -7.095 36.791 1.00 38.86 351 GLU A C 1
ATOM 4910 O O . GLU A 1 357 ? -19.168 -7.316 35.606 1.00 38.52 351 GLU A O 1
ATOM 4922 N N . VAL A 1 358 ? -17.687 -7.318 37.295 1.00 34.28 352 VAL A N 1
ATOM 4923 C CA . VAL A 1 358 ? -16.612 -7.771 36.430 1.00 29.84 352 VAL A CA 1
ATOM 4924 C C . VAL A 1 358 ? -16.475 -9.271 36.608 1.00 27.28 352 VAL A C 1
ATOM 4925 O O . VAL A 1 358 ? -16.295 -9.680 37.745 1.00 27.70 352 VAL A O 1
ATOM 4938 N N . VAL A 1 359 ? -16.536 -10.037 35.501 1.00 31.63 353 VAL A N 1
ATOM 4939 C CA . VAL A 1 359 ? -16.381 -11.493 35.482 1.00 31.11 353 VAL A CA 1
ATOM 4940 C C . VAL A 1 359 ? -14.918 -11.853 35.210 1.00 28.96 353 VAL A C 1
ATOM 4941 O O . VAL A 1 359 ? -14.366 -11.547 34.147 1.00 28.54 353 VAL A O 1
ATOM 4954 N N . LYS A 1 360 ? -14.309 -12.553 36.166 1.00 26.14 354 LYS A N 1
ATOM 4955 C CA . LYS A 1 360 ? -12.969 -13.072 35.993 1.00 28.61 354 LYS A CA 1
ATOM 4956 C C . LYS A 1 360 ? -13.049 -14.112 34.884 1.00 24.72 354 LYS A C 1
ATOM 4957 O O . LYS A 1 360 ? -13.901 -14.988 34.959 1.00 27.43 354 LYS A O 1
ATOM 4976 N N . THR A 1 361 ? -12.231 -13.937 33.841 1.00 23.02 355 THR A N 1
ATOM 4977 C CA . THR A 1 361 ? -12.212 -14.791 32.670 1.00 23.82 355 THR A CA 1
ATOM 4978 C C . THR A 1 361 ? -10.774 -15.205 32.373 1.00 25.19 355 THR A C 1
ATOM 4979 O O . THR A 1 361 ? -9.862 -14.410 32.528 1.00 28.34 355 THR A O 1
ATOM 4990 N N . GLN A 1 362 ? -10.568 -16.428 31.878 1.00 23.02 356 GLN A N 1
ATOM 4991 C CA . GLN A 1 362 ? -9.228 -16.883 31.563 1.00 24.27 356 GLN A CA 1
ATOM 4992 C C . GLN A 1 362 ? -8.893 -16.444 30.135 1.00 24.96 356 GLN A C 1
ATOM 4993 O O . GLN A 1 362 ? -9.776 -16.398 29.289 1.00 23.63 356 GLN A O 1
ATOM 5007 N N . VAL A 1 363 ? -7.611 -16.144 29.892 1.00 23.57 357 VAL A N 1
ATOM 5008 C CA . VAL A 1 363 ? -7.145 -15.708 28.586 1.00 23.37 357 VAL A CA 1
ATOM 5009 C C . VAL A 1 363 ? -7.284 -16.906 27.649 1.00 23.21 357 VAL A C 1
ATOM 5010 O O . VAL A 1 363 ? -7.208 -18.046 28.082 1.00 24.31 357 VAL A O 1
ATOM 5023 N N . ALA A 1 364 ? -7.477 -16.637 26.364 1.00 23.96 358 ALA A N 1
ATOM 5024 C CA . ALA A 1 364 ? -7.444 -17.679 25.350 1.00 24.84 358 ALA A CA 1
ATOM 5025 C C . ALA A 1 364 ? -6.010 -18.182 25.143 1.00 23.38 358 ALA A C 1
ATOM 5026 O O . ALA A 1 364 ? -5.045 -17.644 25.693 1.00 20.58 358 ALA A O 1
ATOM 5033 N N . GLU A 1 365 ? -5.872 -19.254 24.361 1.00 24.80 359 GLU A N 1
ATOM 5034 C CA . GLU A 1 365 ? -4.563 -19.717 23.949 1.00 24.69 359 GLU A CA 1
ATOM 5035 C C . GLU A 1 365 ? -4.065 -18.765 22.862 1.00 24.30 359 GLU A C 1
ATOM 5036 O O . GLU A 1 365 ? -4.884 -18.135 22.174 1.00 26.19 359 GLU A O 1
ATOM 5048 N N . ASP A 1 366 ? -2.732 -18.620 22.778 1.00 23.56 360 ASP A N 1
ATOM 5049 C CA . ASP A 1 366 ? -2.099 -17.895 21.696 1.00 24.87 360 ASP A CA 1
ATOM 5050 C C . ASP A 1 366 ? -2.666 -18.427 20.389 1.00 23.97 360 ASP A C 1
ATOM 5051 O O . ASP A 1 366 ? -3.049 -19.587 20.339 1.00 26.23 360 ASP A O 1
ATOM 5060 N N . GLY A 1 367 ? -2.696 -17.581 19.357 1.00 21.90 361 GLY A N 1
ATOM 5061 C CA . GLY A 1 367 ? -3.300 -17.937 18.084 1.00 23.48 361 GLY A CA 1
ATOM 5062 C C . GLY A 1 367 ? -3.997 -16.746 17.427 1.00 23.48 361 GLY A C 1
ATOM 5063 O O . GLY A 1 367 ? -3.801 -15.588 17.818 1.00 21.67 361 GLY A O 1
ATOM 5067 N N . PHE A 1 368 ? -4.796 -17.084 16.415 1.00 22.91 362 PHE A N 1
ATOM 5068 C CA . PHE A 1 368 ? -5.336 -16.146 15.445 1.00 21.74 362 PHE A CA 1
ATOM 5069 C C . PHE A 1 368 ? -6.840 -16.329 15.370 1.00 22.04 362 PHE A C 1
ATOM 5070 O O . PHE A 1 368 ? -7.335 -17.423 15.586 1.00 25.18 362 PHE A O 1
ATOM 5087 N N . ILE A 1 369 ? -7.560 -15.237 15.127 1.00 21.56 363 ILE A N 1
ATOM 5088 C CA . ILE A 1 369 ? -9.001 -15.257 14.914 1.00 22.35 363 ILE A CA 1
ATOM 5089 C C . ILE A 1 369 ? -9.203 -14.581 13.566 1.00 22.52 363 ILE A C 1
ATOM 5090 O O . ILE A 1 369 ? -8.583 -13.568 13.319 1.00 24.04 363 ILE A O 1
ATOM 5106 N N . GLN A 1 370 ? -10.005 -15.154 12.681 1.00 24.04 364 GLN A N 1
ATOM 5107 C CA . GLN A 1 370 ? -10.268 -14.507 11.415 1.00 24.01 364 GLN A CA 1
ATOM 5108 C C . GLN A 1 370 ? -11.594 -13.769 11.538 1.00 21.88 364 GLN A C 1
ATOM 5109 O O . GLN A 1 370 ? -12.594 -14.419 11.754 1.00 21.58 364 GLN A O 1
ATOM 5123 N N . ASN A 1 371 ? -11.567 -12.446 11.358 1.00 19.30 365 ASN A N 1
ATOM 5124 C CA . ASN A 1 371 ? -12.760 -11.613 11.378 1.00 22.42 365 ASN A CA 1
ATOM 5125 C C . ASN A 1 371 ? -13.214 -11.204 9.978 1.00 21.11 365 ASN A C 1
ATOM 5126 O O . ASN A 1 371 ? -14.274 -10.612 9.823 1.00 20.99 365 ASN A O 1
ATOM 5137 N N . GLY A 1 372 ? -12.413 -11.503 8.958 1.00 22.53 366 GLY A N 1
ATOM 5138 C CA . GLY A 1 372 ? -12.811 -11.291 7.582 1.00 22.54 366 GLY A CA 1
ATOM 5139 C C . GLY A 1 372 ? -13.446 -12.536 6.963 1.00 22.29 366 GLY A C 1
ATOM 5140 O O . GLY A 1 372 ? -13.545 -13.580 7.597 1.00 22.80 366 GLY A O 1
ATOM 5144 N N . PRO A 1 373 ? -13.925 -12.451 5.710 1.00 22.08 367 PRO A N 1
ATOM 5145 C CA . PRO A 1 373 ? -14.611 -13.577 5.091 1.00 22.80 367 PRO A CA 1
ATOM 5146 C C . PRO A 1 373 ? -13.685 -14.747 4.781 1.00 22.10 367 PRO A C 1
ATOM 5147 O O . PRO A 1 373 ? -12.500 -14.557 4.592 1.00 23.88 367 PRO A O 1
ATOM 5158 N N . GLU A 1 374 ? -14.233 -15.968 4.750 1.00 22.50 368 GLU A N 1
ATOM 5159 C CA . GLU A 1 374 ? -13.442 -17.139 4.401 1.00 24.25 368 GLU A CA 1
ATOM 5160 C C . GLU A 1 374 ? -13.029 -17.089 2.929 1.00 21.90 368 GLU A C 1
ATOM 5161 O O . GLU A 1 374 ? -13.735 -16.591 2.067 1.00 20.22 368 GLU A O 1
ATOM 5173 N N . GLU A 1 375 ? -11.845 -17.628 2.668 1.00 20.72 369 GLU A N 1
ATOM 5174 C CA . GLU A 1 375 ? -11.124 -17.380 1.447 1.00 20.44 369 GLU A CA 1
ATOM 5175 C C . GLU A 1 375 ? -10.022 -18.416 1.336 1.00 23.26 369 GLU A C 1
ATOM 5176 O O . GLU A 1 375 ? -9.294 -18.622 2.298 1.00 22.02 369 GLU A O 1
ATOM 5188 N N . GLU A 1 376 ? -9.866 -18.981 0.132 1.00 21.63 370 GLU A N 1
ATOM 5189 C CA . GLU A 1 376 ? -8.746 -19.848 -0.158 1.00 22.87 370 GLU A CA 1
ATOM 5190 C C . GLU A 1 376 ? -8.404 -19.723 -1.642 1.00 22.51 370 GLU A C 1
ATOM 5191 O O . GLU A 1 376 ? -9.089 -20.259 -2.490 1.00 22.02 370 GLU A O 1
ATOM 5203 N N . ILE A 1 377 ? -7.333 -19.013 -1.952 1.00 22.85 371 ILE A N 1
ATOM 5204 C CA . ILE A 1 377 ? -6.897 -18.872 -3.328 1.00 22.31 371 ILE A CA 1
ATOM 5205 C C . ILE A 1 377 ? -5.551 -19.556 -3.438 1.00 20.96 371 ILE A C 1
ATOM 5206 O O . ILE A 1 377 ? -4.647 -19.165 -2.726 1.00 22.06 371 ILE A O 1
ATOM 5222 N N . VAL A 1 378 ? -5.481 -20.577 -4.305 1.00 20.69 372 VAL A N 1
ATOM 5223 C CA . VAL A 1 378 ? -4.336 -21.450 -4.473 1.00 21.56 372 VAL A CA 1
ATOM 5224 C C . VAL A 1 378 ? -3.677 -21.134 -5.824 1.00 21.52 372 VAL A C 1
ATOM 5225 O O . VAL A 1 378 ? -4.277 -21.246 -6.886 1.00 23.93 372 VAL A O 1
ATOM 5238 N N . VAL A 1 379 ? -2.440 -20.681 -5.757 1.00 21.87 373 VAL A N 1
ATOM 5239 C CA . VAL A 1 379 ? -1.705 -20.251 -6.923 1.00 21.28 373 VAL A CA 1
ATOM 5240 C C . VAL A 1 379 ? -0.351 -20.952 -6.925 1.00 20.61 373 VAL A C 1
ATOM 5241 O O . VAL A 1 379 ? 0.459 -20.769 -6.030 1.00 20.61 373 VAL A O 1
ATOM 5254 N N . GLY A 1 380 ? -0.126 -21.784 -7.931 1.00 20.83 374 GLY A N 1
ATOM 5255 C CA . GLY A 1 380 ? 1.201 -22.348 -8.146 1.00 21.54 374 GLY A CA 1
ATOM 5256 C C . GLY A 1 380 ? 2.189 -21.260 -8.555 1.00 20.75 374 GLY A C 1
ATOM 5257 O O . GLY A 1 380 ? 1.792 -20.254 -9.140 1.00 21.46 374 GLY A O 1
ATOM 5261 N N . VAL A 1 381 ? 3.472 -21.479 -8.261 1.00 20.59 375 VAL A N 1
ATOM 5262 C CA . VAL A 1 381 ? 4.493 -20.540 -8.665 1.00 21.41 375 VAL A CA 1
ATOM 5263 C C . VAL A 1 381 ? 5.690 -21.275 -9.246 1.00 21.21 375 VAL A C 1
ATOM 5264 O O . VAL A 1 381 ? 6.074 -22.333 -8.748 1.00 20.44 375 VAL A O 1
ATOM 5277 N N . ILE A 1 382 ? 6.337 -20.616 -10.217 1.00 19.78 376 ILE A N 1
ATOM 5278 C CA . ILE A 1 382 ? 7.563 -21.134 -10.779 1.00 20.00 376 ILE A CA 1
ATOM 5279 C C . ILE A 1 382 ? 8.537 -21.371 -9.622 1.00 19.77 376 ILE A C 1
ATOM 5280 O O . ILE A 1 382 ? 8.654 -20.554 -8.723 1.00 18.15 376 ILE A O 1
ATOM 5296 N N . ASP A 1 383 ? 9.152 -22.550 -9.592 1.00 21.10 377 ASP A N 1
ATOM 5297 C CA . ASP A 1 383 ? 10.195 -22.846 -8.633 1.00 23.10 377 ASP A CA 1
ATOM 5298 C C . ASP A 1 383 ? 11.420 -22.095 -9.097 1.00 22.96 377 ASP A C 1
ATOM 5299 O O . ASP A 1 383 ? 11.932 -22.380 -10.182 1.00 23.27 377 ASP A O 1
ATOM 5308 N N . PRO A 1 384 ? 11.918 -21.124 -8.315 1.00 22.88 378 PRO A N 1
ATOM 5309 C CA . PRO A 1 384 ? 12.975 -20.244 -8.802 1.00 21.66 378 PRO A CA 1
ATOM 5310 C C . PRO A 1 384 ? 14.305 -20.987 -8.966 1.00 20.63 378 PRO A C 1
ATOM 5311 O O . PRO A 1 384 ? 15.231 -20.464 -9.565 1.00 19.57 378 PRO A O 1
ATOM 5322 N N . SER A 1 385 ? 14.408 -22.194 -8.408 1.00 19.36 379 SER A N 1
ATOM 5323 C CA . SER A 1 385 ? 15.600 -23.010 -8.616 1.00 22.11 379 SER A CA 1
ATOM 5324 C C . SER A 1 385 ? 15.578 -23.648 -10.021 1.00 22.51 379 SER A C 1
ATOM 5325 O O . SER A 1 385 ? 16.548 -24.245 -10.479 1.00 21.80 379 SER A O 1
ATOM 5333 N N . GLU A 1 386 ? 14.486 -23.469 -10.759 1.00 24.12 380 GLU A N 1
ATOM 5334 C CA . GLU A 1 386 ? 14.351 -24.118 -12.053 1.00 23.00 380 GLU A CA 1
ATOM 5335 C C . GLU A 1 386 ? 14.265 -23.047 -13.142 1.00 24.23 380 GLU A C 1
ATOM 5336 O O . GLU A 1 386 ? 13.352 -22.231 -13.117 1.00 23.16 380 GLU A O 1
ATOM 5348 N N . ASN A 1 387 ? 15.196 -23.068 -14.105 1.00 24.08 381 ASN A N 1
ATOM 5349 C CA . ASN A 1 387 ? 15.363 -21.968 -15.049 1.00 23.71 381 ASN A CA 1
ATOM 5350 C C . ASN A 1 387 ? 14.294 -22.014 -16.130 1.00 22.41 381 ASN A C 1
ATOM 5351 O O . ASN A 1 387 ? 13.768 -23.064 -16.450 1.00 20.58 381 ASN A O 1
ATOM 5362 N N . ILE A 1 388 ? 14.021 -20.868 -16.735 1.00 22.39 382 ILE A N 1
ATOM 5363 C CA . ILE A 1 388 ? 12.996 -20.754 -17.757 1.00 22.63 382 ILE A CA 1
ATOM 5364 C C . ILE A 1 388 ? 13.684 -20.551 -19.099 1.00 21.08 382 ILE A C 1
ATOM 5365 O O . ILE A 1 388 ? 14.415 -19.600 -19.251 1.00 24.93 382 ILE A O 1
ATOM 5381 N N . GLN A 1 389 ? 13.466 -21.450 -20.049 1.00 22.28 383 GLN A N 1
ATOM 5382 C CA . GLN A 1 389 ? 13.861 -21.250 -21.435 1.00 24.65 383 GLN A CA 1
ATOM 5383 C C . GLN A 1 389 ? 12.601 -20.856 -22.209 1.00 24.23 383 GLN A C 1
ATOM 5384 O O . GLN A 1 389 ? 11.502 -21.091 -21.719 1.00 23.62 383 GLN A O 1
ATOM 5398 N N . GLU A 1 390 ? 12.770 -20.238 -23.384 1.00 25.86 384 GLU A N 1
ATOM 5399 C CA . GLU A 1 390 ? 11.667 -19.703 -24.170 1.00 25.01 384 GLU A CA 1
ATOM 5400 C C . GLU A 1 390 ? 11.740 -20.259 -25.584 1.00 21.30 384 GLU A C 1
ATOM 5401 O O . GLU A 1 390 ? 12.826 -20.539 -26.063 1.00 21.03 384 GLU A O 1
ATOM 5413 N N . ILE A 1 391 ? 10.574 -20.374 -26.235 1.00 19.77 385 ILE A N 1
ATOM 5414 C CA . ILE A 1 391 ? 10.459 -20.500 -27.678 1.00 19.69 385 ILE A CA 1
ATOM 5415 C C . ILE A 1 391 ? 9.862 -19.209 -28.215 1.00 20.19 385 ILE A C 1
ATOM 5416 O O . ILE A 1 391 ? 8.718 -18.905 -27.903 1.00 18.98 385 ILE A O 1
ATOM 5432 N N . ASN A 1 392 ? 10.591 -18.484 -29.073 1.00 20.79 386 ASN A N 1
ATOM 5433 C CA . ASN A 1 392 ? 10.168 -17.132 -29.428 1.00 22.97 386 ASN A CA 1
ATOM 5434 C C . ASN A 1 392 ? 9.143 -17.142 -30.542 1.00 21.66 386 ASN A C 1
ATOM 5435 O O . ASN A 1 392 ? 8.457 -16.156 -30.737 1.00 22.82 386 ASN A O 1
ATOM 5446 N N . THR A 1 393 ? 9.115 -18.228 -31.297 1.00 22.76 387 THR A N 1
ATOM 5447 C CA . THR A 1 393 ? 8.224 -18.408 -32.422 1.00 23.60 387 THR A CA 1
ATOM 5448 C C . THR A 1 393 ? 6.935 -18.968 -31.865 1.00 22.69 387 THR A C 1
ATOM 5449 O O . THR A 1 393 ? 7.015 -19.969 -31.185 1.00 22.72 387 THR A O 1
ATOM 5460 N N . ALA A 1 394 ? 5.782 -18.386 -32.212 1.00 23.16 388 ALA A N 1
ATOM 5461 C CA . ALA A 1 394 ? 4.504 -19.016 -31.905 1.00 22.71 388 ALA A CA 1
ATOM 5462 C C . ALA A 1 394 ? 4.416 -20.297 -32.717 1.00 22.95 388 ALA A C 1
ATOM 5463 O O . ALA A 1 394 ? 4.836 -20.328 -33.883 1.00 21.04 388 ALA A O 1
ATOM 5470 N N . ILE A 1 395 ? 4.000 -21.373 -32.043 1.00 21.57 389 ILE A N 1
ATOM 5471 C CA . ILE A 1 395 ? 3.938 -22.695 -32.625 1.00 22.22 389 ILE A CA 1
ATOM 5472 C C . ILE A 1 395 ? 2.792 -22.686 -33.620 1.00 21.95 389 ILE A C 1
ATOM 5473 O O . ILE A 1 395 ? 1.661 -22.307 -33.281 1.00 19.88 389 ILE A O 1
ATOM 5489 N N . SER A 1 396 ? 3.101 -23.185 -34.823 1.00 23.29 390 SER A N 1
ATOM 5490 C CA . SER A 1 396 ? 2.077 -23.439 -35.820 1.00 25.46 390 SER A CA 1
ATOM 5491 C C . SER A 1 396 ? 1.406 -24.808 -35.927 1.00 23.96 390 SER A C 1
ATOM 5492 O O . SER A 1 396 ? 0.226 -24.932 -35.612 1.00 23.96 390 SER A O 1
ATOM 5500 N N . ASP A 1 397 ? 2.098 -25.810 -36.494 1.00 25.05 391 ASP A N 1
ATOM 5501 C CA . ASP A 1 397 ? 1.458 -27.065 -36.846 1.00 25.08 391 ASP A CA 1
ATOM 5502 C C . ASP A 1 397 ? 2.447 -28.051 -36.268 1.00 23.90 391 ASP A C 1
ATOM 5503 O O . ASP A 1 397 ? 2.072 -29.023 -35.608 1.00 25.68 391 ASP A O 1
ATOM 5512 N N . ASN A 1 398 ? 3.723 -27.755 -36.505 1.00 25.07 392 ASN A N 1
ATOM 5513 C CA . ASN A 1 398 ? 4.803 -28.609 -36.074 1.00 27.80 392 ASN A CA 1
ATOM 5514 C C . ASN A 1 398 ? 5.910 -27.725 -35.533 1.00 24.41 392 ASN A C 1
ATOM 5515 O O . ASN A 1 398 ? 6.125 -26.658 -36.091 1.00 26.69 392 ASN A O 1
ATOM 5526 N N . TYR A 1 399 ? 6.549 -28.178 -34.447 1.00 19.77 393 TYR A N 1
ATOM 5527 C CA . TYR A 1 399 ? 7.737 -27.510 -33.948 1.00 21.71 393 TYR A CA 1
ATOM 5528 C C . TYR A 1 399 ? 8.520 -28.520 -33.121 1.00 23.90 393 TYR A C 1
ATOM 5529 O O . TYR A 1 399 ? 7.921 -29.389 -32.477 1.00 26.69 393 TYR A O 1
ATOM 5547 N N . THR A 1 400 ? 9.840 -28.336 -33.100 1.00 24.98 394 THR A N 1
ATOM 5548 C CA . THR A 1 400 ? 10.792 -29.227 -32.464 1.00 26.59 394 THR A CA 1
ATOM 5549 C C . THR A 1 400 ? 11.772 -28.341 -31.702 1.00 25.06 394 THR A C 1
ATOM 5550 O O . THR A 1 400 ? 12.418 -27.487 -32.291 1.00 25.39 394 THR A O 1
ATOM 5561 N N . TYR A 1 401 ? 11.818 -28.497 -30.378 1.00 27.44 395 TYR A N 1
ATOM 5562 C CA . TYR A 1 401 ? 12.711 -27.704 -29.553 1.00 25.18 395 TYR A CA 1
ATOM 5563 C C . TYR A 1 401 ? 13.831 -28.618 -29.069 1.00 27.56 395 TYR A C 1
ATOM 5564 O O . TYR A 1 401 ? 13.546 -29.676 -28.505 1.00 27.66 395 TYR A O 1
ATOM 5582 N N . ASN A 1 402 ? 15.082 -28.161 -29.188 1.00 27.20 396 ASN A N 1
ATOM 5583 C CA . ASN A 1 402 ? 16.224 -28.995 -28.849 1.00 27.70 396 ASN A CA 1
ATOM 5584 C C . ASN A 1 402 ? 16.653 -28.735 -27.403 1.00 27.95 396 ASN A C 1
ATOM 5585 O O . ASN A 1 402 ? 16.600 -27.586 -26.944 1.00 28.69 396 ASN A O 1
ATOM 5596 N N . ILE A 1 403 ? 17.125 -29.811 -26.732 1.00 27.30 397 ILE A N 1
ATOM 5597 C CA . ILE A 1 403 ? 17.610 -29.778 -25.350 1.00 30.60 397 ILE A CA 1
ATOM 5598 C C . ILE A 1 403 ? 19.054 -30.296 -25.297 1.00 31.77 397 ILE A C 1
ATOM 5599 O O . ILE A 1 403 ? 19.282 -31.506 -25.202 1.00 29.75 397 ILE A O 1
ATOM 5615 N N . PRO A 1 404 ? 20.094 -29.427 -25.275 1.00 36.93 398 PRO A N 1
ATOM 5616 C CA . PRO A 1 404 ? 21.458 -29.880 -25.031 1.00 39.20 398 PRO A CA 1
ATOM 5617 C C . PRO A 1 404 ? 21.550 -31.208 -24.285 1.00 39.82 398 PRO A C 1
ATOM 5618 O O . PRO A 1 404 ? 21.217 -31.262 -23.069 1.00 36.19 398 PRO A O 1
ATOM 5629 N N . ASN A 1 409 ? 20.879 -33.045 -16.358 1.00 43.54 403 ASN A N 1
ATOM 5630 C CA . ASN A 1 409 ? 20.524 -31.594 -16.438 1.00 38.52 403 ASN A CA 1
ATOM 5631 C C . ASN A 1 409 ? 19.332 -31.357 -15.498 1.00 31.71 403 ASN A C 1
ATOM 5632 O O . ASN A 1 409 ? 18.465 -32.210 -15.351 1.00 28.39 403 ASN A O 1
ATOM 5642 N N . ASN A 1 410 ? 19.331 -30.206 -14.817 1.00 25.19 404 ASN A N 1
ATOM 5643 C CA . ASN A 1 410 ? 18.325 -29.887 -13.819 1.00 27.94 404 ASN A CA 1
ATOM 5644 C C . ASN A 1 410 ? 16.955 -29.691 -14.475 1.00 24.93 404 ASN A C 1
ATOM 5645 O O . ASN A 1 410 ? 16.857 -29.398 -15.651 1.00 22.91 404 ASN A O 1
ATOM 5656 N N . PRO A 1 411 ? 15.841 -29.860 -13.728 1.00 22.82 405 PRO A N 1
ATOM 5657 C CA . PRO A 1 411 ? 14.536 -29.532 -14.292 1.00 22.48 405 PRO A CA 1
ATOM 5658 C C . PRO A 1 411 ? 14.525 -28.090 -14.780 1.00 22.08 405 PRO A C 1
ATOM 5659 O O . PRO A 1 411 ? 15.237 -27.289 -14.194 1.00 23.31 405 PRO A O 1
ATOM 5670 N N . PHE A 1 412 ? 13.739 -27.765 -15.814 1.00 19.83 406 PHE A N 1
ATOM 5671 C CA . PHE A 1 412 ? 13.580 -26.397 -16.293 1.00 18.30 406 PHE A CA 1
ATOM 5672 C C . PHE A 1 412 ? 12.250 -26.224 -17.038 1.00 18.67 406 PHE A C 1
ATOM 5673 O O . PHE A 1 412 ? 11.570 -27.189 -17.374 1.00 18.28 406 PHE A O 1
ATOM 5690 N N . TYR A 1 413 ? 11.880 -24.966 -17.316 1.00 17.60 407 TYR A N 1
ATOM 5691 C CA . TYR A 1 413 ? 10.593 -24.678 -17.927 1.00 21.18 407 TYR A CA 1
ATOM 5692 C C . TYR A 1 413 ? 10.835 -24.187 -19.343 1.00 19.11 407 TYR A C 1
ATOM 5693 O O . TYR A 1 413 ? 11.854 -23.575 -19.576 1.00 21.94 407 TYR A O 1
ATOM 5711 N N . ILE A 1 414 ? 9.902 -24.449 -20.267 1.00 18.88 408 ILE A N 1
ATOM 5712 C CA . ILE A 1 414 ? 9.898 -23.785 -21.569 1.00 20.68 408 ILE A CA 1
ATOM 5713 C C . ILE A 1 414 ? 8.651 -22.902 -21.679 1.00 20.78 408 ILE A C 1
ATOM 5714 O O . ILE A 1 414 ? 7.540 -23.408 -21.672 1.00 17.76 408 ILE A O 1
ATOM 5730 N N . LEU A 1 415 ? 8.835 -21.593 -21.876 1.00 20.74 409 LEU A N 1
ATOM 5731 C CA . LEU A 1 415 ? 7.731 -20.675 -22.128 1.00 20.66 409 LEU A CA 1
ATOM 5732 C C . LEU A 1 415 ? 7.399 -20.620 -23.619 1.00 19.70 409 LEU A C 1
ATOM 5733 O O . LEU A 1 415 ? 8.287 -20.463 -24.454 1.00 20.85 409 LEU A O 1
ATOM 5749 N N . PHE A 1 416 ? 6.123 -20.750 -23.971 1.00 18.37 410 PHE A N 1
ATOM 5750 C CA . PHE A 1 416 ? 5.763 -20.752 -25.383 1.00 19.88 410 PHE A CA 1
ATOM 5751 C C . PHE A 1 416 ? 4.295 -20.345 -25.549 1.00 20.29 410 PHE A C 1
ATOM 5752 O O . PHE A 1 416 ? 3.523 -20.336 -24.574 1.00 17.31 410 PHE A O 1
ATOM 5769 N N . THR A 1 417 ? 3.958 -19.950 -26.791 1.00 19.56 411 THR A N 1
ATOM 5770 C CA . THR A 1 417 ? 2.591 -19.679 -27.205 1.00 19.27 411 THR A CA 1
ATOM 5771 C C . THR A 1 417 ? 2.339 -20.375 -28.546 1.00 21.05 411 THR A C 1
ATOM 5772 O O . THR A 1 417 ? 3.260 -20.808 -29.238 1.00 23.08 411 THR A O 1
ATOM 5783 N N . VAL A 1 418 ? 1.067 -20.491 -28.911 1.00 21.51 412 VAL A N 1
ATOM 5784 C CA . VAL A 1 418 ? 0.709 -21.065 -30.195 1.00 23.45 412 VAL A CA 1
ATOM 5785 C C . VAL A 1 418 ? 0.067 -19.978 -31.050 1.00 22.41 412 VAL A C 1
ATOM 5786 O O . VAL A 1 418 ? -0.500 -19.037 -30.495 1.00 23.08 412 VAL A O 1
ATOM 5799 N N . ASN A 1 419 ? 0.143 -20.134 -32.386 1.00 22.49 413 ASN A N 1
ATOM 5800 C CA . ASN A 1 419 ? -0.478 -19.201 -33.326 1.00 23.50 413 ASN A CA 1
ATOM 5801 C C . ASN A 1 419 ? -2.009 -19.277 -33.359 1.00 25.25 413 ASN A C 1
ATOM 5802 O O . ASN A 1 419 ? -2.673 -18.249 -33.477 1.00 25.54 413 ASN A O 1
ATOM 5813 N N . THR A 1 420 ? -2.592 -20.481 -33.331 1.00 27.76 414 THR A N 1
ATOM 5814 C CA . THR A 1 420 ? -4.043 -20.611 -33.419 1.00 28.55 414 THR A CA 1
ATOM 5815 C C . THR A 1 420 ? -4.435 -21.608 -32.336 1.00 26.65 414 THR A C 1
ATOM 5816 O O . THR A 1 420 ? -3.661 -22.529 -32.053 1.00 23.90 414 THR A O 1
ATOM 5827 N N . THR A 1 421 ? -5.612 -21.358 -31.733 1.00 23.35 415 THR A N 1
ATOM 5828 C CA . THR A 1 421 ? -6.192 -22.239 -30.731 1.00 23.40 415 THR A CA 1
ATOM 5829 C C . THR A 1 421 ? -6.361 -23.580 -31.426 1.00 23.72 415 THR A C 1
ATOM 5830 O O . THR A 1 421 ? -6.695 -23.605 -32.603 1.00 25.19 415 THR A O 1
ATOM 5841 N N . GLY A 1 422 ? -6.056 -24.665 -30.703 1.00 24.52 416 GLY A N 1
ATOM 5842 C CA . GLY A 1 422 ? -5.983 -26.002 -31.280 1.00 26.47 416 GLY A CA 1
ATOM 5843 C C . GLY A 1 422 ? -5.527 -27.013 -30.224 1.00 26.48 416 GLY A C 1
ATOM 5844 O O . GLY A 1 422 ? -5.025 -26.636 -29.164 1.00 26.56 416 GLY A O 1
ATOM 5848 N N . ILE A 1 423 ? -5.729 -28.290 -30.526 1.00 24.05 417 ILE A N 1
ATOM 5849 C CA . ILE A 1 423 ? -5.263 -29.358 -29.609 1.00 23.58 417 ILE A CA 1
ATOM 5850 C C . ILE A 1 423 ? -3.841 -29.726 -30.038 1.00 23.82 417 ILE A C 1
ATOM 5851 O O . ILE A 1 423 ? -3.579 -29.800 -31.242 1.00 24.80 417 ILE A O 1
ATOM 5867 N N . TYR A 1 424 ? -2.964 -29.920 -29.070 1.00 20.67 418 TYR A N 1
ATOM 5868 C CA . TYR A 1 424 ? -1.568 -30.171 -29.391 1.00 20.57 418 TYR A CA 1
ATOM 5869 C C . TYR A 1 424 ? -1.096 -31.428 -28.680 1.00 20.60 418 TYR A C 1
ATOM 5870 O O . TYR A 1 424 ? -1.536 -31.717 -27.569 1.00 20.43 418 TYR A O 1
ATOM 5888 N N . LYS A 1 425 ? -0.224 -32.178 -29.359 1.00 20.77 419 LYS A N 1
ATOM 5889 C CA . LYS A 1 425 ? 0.444 -33.305 -28.754 1.00 20.10 419 LYS A CA 1
ATOM 5890 C C . LYS A 1 425 ? 1.847 -32.831 -28.412 1.00 20.87 419 LYS A C 1
ATOM 5891 O O . LYS A 1 425 ? 2.544 -32.250 -29.221 1.00 23.52 419 LYS A O 1
ATOM 5910 N N . ILE A 1 426 ? 2.238 -32.995 -27.162 1.00 21.52 420 ILE A N 1
ATOM 5911 C CA . ILE A 1 426 ? 3.545 -32.521 -26.785 1.00 22.58 420 ILE A CA 1
ATOM 5912 C C . ILE A 1 426 ? 4.253 -33.715 -26.178 1.00 21.53 420 ILE A C 1
ATOM 5913 O O . ILE A 1 426 ? 3.660 -34.374 -25.323 1.00 18.44 420 ILE A O 1
ATOM 5929 N N . ASN A 1 427 ? 5.477 -34.011 -26.652 1.00 19.46 421 ASN A N 1
ATOM 5930 C CA . ASN A 1 427 ? 6.235 -35.138 -26.123 1.00 21.48 421 ASN A CA 1
ATOM 5931 C C . ASN A 1 427 ? 7.735 -34.932 -26.282 1.00 22.68 421 ASN A C 1
ATOM 5932 O O . ASN A 1 427 ? 8.174 -34.206 -27.161 1.00 21.73 421 ASN A O 1
ATOM 5943 N N . ALA A 1 428 ? 8.514 -35.601 -25.427 1.00 22.22 422 ALA A N 1
ATOM 5944 C CA . ALA A 1 428 ? 9.933 -35.782 -25.647 1.00 22.58 422 ALA A CA 1
ATOM 5945 C C . ALA A 1 428 ? 10.166 -36.969 -26.585 1.00 24.43 422 ALA A C 1
ATOM 5946 O O . ALA A 1 428 ? 9.236 -37.698 -26.953 1.00 21.68 422 ALA A O 1
ATOM 5953 N N . GLN A 1 429 ? 11.421 -37.184 -26.969 1.00 24.91 423 GLN A N 1
ATOM 5954 C CA . GLN A 1 429 ? 11.722 -38.236 -27.921 1.00 27.82 423 GLN A CA 1
ATOM 5955 C C . GLN A 1 429 ? 11.588 -39.579 -27.212 1.00 28.06 423 GLN A C 1
ATOM 5956 O O . GLN A 1 429 ? 12.081 -39.752 -26.086 1.00 21.76 423 GLN A O 1
ATOM 5970 N N . ASN A 1 430 ? 10.876 -40.505 -27.895 1.00 30.66 424 ASN A N 1
ATOM 5971 C CA . ASN A 1 430 ? 10.487 -41.798 -27.349 1.00 29.39 424 ASN A CA 1
ATOM 5972 C C . ASN A 1 430 ? 9.651 -41.617 -26.086 1.00 23.88 424 ASN A C 1
ATOM 5973 O O . ASN A 1 430 ? 9.610 -42.529 -25.260 1.00 21.49 424 ASN A O 1
ATOM 5984 N N . ASN A 1 431 ? 9.039 -40.424 -25.934 1.00 22.97 425 ASN A N 1
ATOM 5985 C CA . ASN A 1 431 ? 8.071 -40.124 -24.877 1.00 20.38 425 ASN A CA 1
ATOM 5986 C C . ASN A 1 431 ? 8.737 -40.107 -23.494 1.00 20.01 425 ASN A C 1
ATOM 5987 O O . ASN A 1 431 ? 8.067 -40.184 -22.467 1.00 18.30 425 ASN A O 1
ATOM 5998 N N . LEU A 1 432 ? 10.056 -39.896 -23.458 1.00 20.94 426 LEU A N 1
ATOM 5999 C CA . LEU A 1 432 ? 10.816 -39.846 -22.217 1.00 21.07 426 LEU A CA 1
ATOM 6000 C C . LEU A 1 432 ? 11.643 -38.574 -22.181 1.00 23.32 426 LEU A C 1
ATOM 6001 O O . LEU A 1 432 ? 12.280 -38.235 -23.181 1.00 24.25 426 LEU A O 1
ATOM 6017 N N . PRO A 1 433 ? 11.689 -37.839 -21.041 1.00 22.02 427 PRO A N 1
ATOM 6018 C CA . PRO A 1 433 ? 10.828 -38.105 -19.889 1.00 20.48 427 PRO A CA 1
ATOM 6019 C C . PRO A 1 433 ? 9.384 -37.631 -20.066 1.00 19.55 427 PRO A C 1
ATOM 6020 O O . PRO A 1 433 ? 9.070 -36.952 -21.048 1.00 17.89 427 PRO A O 1
ATOM 6031 N N . SER A 1 434 ? 8.522 -38.022 -19.116 1.00 20.70 428 SER A N 1
ATOM 6032 C CA . SER A 1 434 ? 7.209 -37.403 -18.942 1.00 20.25 428 SER A CA 1
ATOM 6033 C C . SER A 1 434 ? 7.346 -35.922 -18.619 1.00 18.57 428 SER A C 1
ATOM 6034 O O . SER A 1 434 ? 8.228 -35.521 -17.878 1.00 19.63 428 SER A O 1
ATOM 6042 N N . LEU A 1 435 ? 6.453 -35.122 -19.211 1.00 20.84 429 LEU A N 1
ATOM 6043 C CA . LEU A 1 435 ? 6.410 -33.681 -19.063 1.00 19.49 429 LEU A CA 1
ATOM 6044 C C . LEU A 1 435 ? 5.202 -33.223 -18.246 1.00 20.66 429 LEU A C 1
ATOM 6045 O O . LEU A 1 435 ? 4.243 -33.977 -18.049 1.00 19.87 429 LEU A O 1
ATOM 6061 N N . LYS A 1 436 ? 5.266 -31.962 -17.769 1.00 21.57 430 LYS A N 1
ATOM 6062 C CA . LYS A 1 436 ? 4.078 -31.263 -17.325 1.00 22.87 430 LYS A CA 1
ATOM 6063 C C . LYS A 1 436 ? 3.932 -29.958 -18.101 1.00 22.31 430 LYS A C 1
ATOM 6064 O O . LYS A 1 436 ? 4.889 -29.404 -18.641 1.00 21.09 430 LYS A O 1
ATOM 6083 N N . ILE A 1 437 ? 2.703 -29.465 -18.140 1.00 18.76 431 ILE A N 1
ATOM 6084 C CA . ILE A 1 437 ? 2.429 -28.201 -18.800 1.00 20.14 431 ILE A CA 1
ATOM 6085 C C . ILE A 1 437 ? 1.527 -27.394 -17.871 1.00 19.24 431 ILE A C 1
ATOM 6086 O O . ILE A 1 437 ? 0.622 -27.947 -17.233 1.00 20.70 431 ILE A O 1
ATOM 6102 N N . TYR A 1 438 ? 1.855 -26.101 -17.762 1.00 17.98 432 TYR A N 1
ATOM 6103 C CA . TYR A 1 438 ? 1.040 -25.136 -17.031 1.00 19.91 432 TYR A CA 1
ATOM 6104 C C . TYR A 1 438 ? 0.599 -23.977 -17.929 1.00 21.09 432 TYR A C 1
ATOM 6105 O O . TYR A 1 438 ? 1.247 -23.679 -18.944 1.00 19.57 432 TYR A O 1
ATOM 6123 N N . GLU A 1 439 ? -0.476 -23.296 -17.496 1.00 20.30 433 GLU A N 1
ATOM 6124 C CA . GLU A 1 439 ? -0.874 -21.979 -18.006 1.00 21.60 433 GLU A CA 1
ATOM 6125 C C . GLU A 1 439 ? -0.213 -20.854 -17.186 1.00 21.38 433 GLU A C 1
ATOM 6126 O O . GLU A 1 439 ? -0.192 -20.910 -15.966 1.00 21.43 433 GLU A O 1
ATOM 6138 N N . ALA A 1 440 ? 0.375 -19.830 -17.818 1.00 20.60 434 ALA A N 1
ATOM 6139 C CA . ALA A 1 440 ? 0.748 -18.631 -17.081 1.00 20.24 434 ALA A CA 1
ATOM 6140 C C . ALA A 1 440 ? -0.530 -17.840 -16.816 1.00 21.72 434 ALA A C 1
ATOM 6141 O O . ALA A 1 440 ? -1.264 -17.552 -17.753 1.00 22.07 434 ALA A O 1
ATOM 6148 N N . ILE A 1 441 ? -0.827 -17.535 -15.548 1.00 23.12 435 ILE A N 1
ATOM 6149 C CA . ILE A 1 441 ? -2.166 -17.060 -15.180 1.00 23.10 435 ILE A CA 1
ATOM 6150 C C . ILE A 1 441 ? -2.307 -15.596 -15.591 1.00 20.36 435 ILE A C 1
ATOM 6151 O O . ILE A 1 441 ? -1.438 -14.779 -15.294 1.00 18.17 435 ILE A O 1
ATOM 6167 N N . GLY A 1 442 ? -3.402 -15.303 -16.320 1.00 21.76 436 GLY A N 1
ATOM 6168 C CA . GLY A 1 442 ? -3.670 -13.971 -16.860 1.00 23.12 436 GLY A CA 1
ATOM 6169 C C . GLY A 1 442 ? -2.664 -13.524 -17.933 1.00 22.07 436 GLY A C 1
ATOM 6170 O O . GLY A 1 442 ? -2.499 -12.330 -18.174 1.00 25.61 436 GLY A O 1
ATOM 6174 N N . SER A 1 443 ? -1.977 -14.476 -18.572 1.00 21.52 437 SER A N 1
ATOM 6175 C CA . SER A 1 443 ? -1.066 -14.160 -19.656 1.00 21.65 437 SER A CA 1
ATOM 6176 C C . SER A 1 443 ? -1.836 -13.806 -20.933 1.00 20.17 437 SER A C 1
ATOM 6177 O O . SER A 1 443 ? -2.986 -14.199 -21.132 1.00 19.16 437 SER A O 1
ATOM 6185 N N . GLY A 1 444 ? -1.197 -13.073 -21.845 1.00 20.59 438 GLY A N 1
ATOM 6186 C CA . GLY A 1 444 ? -1.774 -12.932 -23.180 1.00 23.25 438 GLY A CA 1
ATOM 6187 C C . GLY A 1 444 ? -2.739 -11.753 -23.325 1.00 23.77 438 GLY A C 1
ATOM 6188 O O . GLY A 1 444 ? -3.299 -11.517 -24.402 1.00 26.62 438 GLY A O 1
ATOM 6192 N N . ASN A 1 445 ? -2.903 -10.967 -22.278 1.00 23.44 439 ASN A N 1
ATOM 6193 C CA . ASN A 1 445 ? -3.852 -9.835 -22.304 1.00 25.89 439 ASN A CA 1
ATOM 6194 C C . ASN A 1 445 ? -3.067 -8.548 -22.533 1.00 22.37 439 ASN A C 1
ATOM 6195 O O . ASN A 1 445 ? -3.737 -7.515 -22.651 1.00 18.08 439 ASN A O 1
ATOM 6206 N N . ARG A 1 446 ? -1.744 -8.614 -22.731 1.00 20.63 440 ARG A N 1
ATOM 6207 C CA . ARG A 1 446 ? -0.919 -7.415 -22.690 1.00 20.63 440 ARG A CA 1
ATOM 6208 C C . ARG A 1 446 ? -0.213 -6.995 -23.973 1.00 19.09 440 ARG A C 1
ATOM 6209 O O . ARG A 1 446 ? -0.810 -6.274 -24.775 1.00 17.08 440 ARG A O 1
ATOM 6230 N N . ASN A 1 447 ? 1.037 -7.461 -24.158 1.00 19.18 441 ASN A N 1
ATOM 6231 C CA . ASN A 1 447 ? 1.779 -7.117 -25.347 1.00 18.85 441 ASN A CA 1
ATOM 6232 C C . ASN A 1 447 ? 1.508 -8.308 -26.253 1.00 17.33 441 ASN A C 1
ATOM 6233 O O . ASN A 1 447 ? 1.223 -9.401 -25.790 1.00 17.69 441 ASN A O 1
ATOM 6244 N N . PHE A 1 448 ? 1.479 -8.016 -27.560 1.00 17.47 442 PHE A N 1
ATOM 6245 C CA . PHE A 1 448 ? 1.269 -9.025 -28.581 1.00 16.91 442 PHE A CA 1
ATOM 6246 C C . PHE A 1 448 ? 2.141 -8.722 -29.796 1.00 17.29 442 PHE A C 1
ATOM 6247 O O . PHE A 1 448 ? 2.406 -7.571 -30.154 1.00 18.02 442 PHE A O 1
ATOM 6264 N N . GLN A 1 449 ? 2.582 -9.781 -30.456 1.00 16.60 443 GLN A N 1
ATOM 6265 C CA . GLN A 1 449 ? 3.185 -9.647 -31.760 1.00 17.20 443 GLN A CA 1
ATOM 6266 C C . GLN A 1 449 ? 2.839 -10.878 -32.582 1.00 17.95 443 GLN A C 1
ATOM 6267 O O . GLN A 1 449 ? 3.109 -11.991 -32.175 1.00 20.24 443 GLN A O 1
ATOM 6281 N N . SER A 1 450 ? 2.257 -10.661 -33.759 1.00 19.13 444 SER A N 1
ATOM 6282 C CA . SER A 1 450 ? 1.839 -11.737 -34.651 1.00 20.35 444 SER A CA 1
ATOM 6283 C C . SER A 1 450 ? 2.988 -12.713 -34.886 1.00 17.92 444 SER A C 1
ATOM 6284 O O . SER A 1 450 ? 4.084 -12.319 -35.265 1.00 17.32 444 SER A O 1
ATOM 6292 N N . GLY A 1 451 ? 2.765 -13.978 -34.556 1.00 21.71 445 GLY A N 1
ATOM 6293 C CA . GLY A 1 451 ? 3.706 -15.039 -34.860 1.00 21.87 445 GLY A CA 1
ATOM 6294 C C . GLY A 1 451 ? 4.828 -15.191 -33.828 1.00 22.40 445 GLY A C 1
ATOM 6295 O O . GLY A 1 451 ? 5.709 -16.031 -34.052 1.00 22.99 445 GLY A O 1
ATOM 6299 N N . ASN A 1 452 ? 4.863 -14.341 -32.765 1.00 20.37 446 ASN A N 1
ATOM 6300 C CA . ASN A 1 452 ? 5.917 -14.466 -31.764 1.00 21.37 446 ASN A CA 1
ATOM 6301 C C . ASN A 1 452 ? 5.392 -14.384 -30.343 1.00 21.21 446 ASN A C 1
ATOM 6302 O O . ASN A 1 452 ? 4.275 -13.939 -30.101 1.00 21.60 446 ASN A O 1
ATOM 6313 N N . LEU A 1 453 ? 6.263 -14.861 -29.442 1.00 20.84 447 LEU A N 1
ATOM 6314 C CA . LEU A 1 453 ? 6.023 -14.886 -28.011 1.00 21.40 447 LEU A CA 1
ATOM 6315 C C . LEU A 1 453 ? 6.247 -13.497 -27.469 1.00 20.32 447 LEU A C 1
ATOM 6316 O O . LEU A 1 453 ? 7.275 -12.891 -27.745 1.00 22.39 447 LEU A O 1
ATOM 6332 N N . CYS A 1 454 ? 5.306 -13.016 -26.666 1.00 20.64 448 CYS A N 1
ATOM 6333 C CA . CYS A 1 454 ? 5.604 -11.918 -25.753 1.00 20.56 448 CYS A CA 1
ATOM 6334 C C . CYS A 1 454 ? 5.658 -12.495 -24.343 1.00 20.88 448 CYS A C 1
ATOM 6335 O O . CYS A 1 454 ? 4.708 -13.112 -23.902 1.00 19.02 448 CYS A O 1
ATOM 6343 N N . ASP A 1 455 ? 6.797 -12.341 -23.671 1.00 20.11 449 ASP A N 1
ATOM 6344 C CA . ASP A 1 455 ? 6.942 -12.696 -22.284 1.00 21.43 449 ASP A CA 1
ATOM 6345 C C . ASP A 1 455 ? 6.424 -11.524 -21.458 1.00 23.57 449 ASP A C 1
ATOM 6346 O O . ASP A 1 455 ? 7.103 -10.516 -21.390 1.00 23.10 449 ASP A O 1
ATOM 6355 N N . ASP A 1 456 ? 5.203 -11.653 -20.870 1.00 25.12 450 ASP A N 1
ATOM 6356 C CA . ASP A 1 456 ? 4.581 -10.616 -20.046 1.00 24.40 450 ASP A CA 1
ATOM 6357 C C . ASP A 1 456 ? 4.918 -10.880 -18.559 1.00 25.66 450 ASP A C 1
ATOM 6358 O O . ASP A 1 456 ? 4.268 -10.332 -17.686 1.00 25.79 450 ASP A O 1
ATOM 6367 N N . ASP A 1 457 ? 5.926 -11.725 -18.289 1.00 24.36 451 ASP A N 1
ATOM 6368 C CA . ASP A 1 457 ? 6.623 -11.869 -17.007 1.00 27.68 451 ASP A CA 1
ATOM 6369 C C . ASP A 1 457 ? 5.836 -12.482 -15.842 1.00 26.56 451 ASP A C 1
ATOM 6370 O O . ASP A 1 457 ? 5.879 -12.003 -14.703 1.00 28.31 451 ASP A O 1
ATOM 6379 N N . ILE A 1 458 ? 5.089 -13.537 -16.136 1.00 23.92 452 ILE A N 1
ATOM 6380 C CA . ILE A 1 458 ? 4.199 -14.121 -15.143 1.00 22.30 452 ILE A CA 1
ATOM 6381 C C . ILE A 1 458 ? 4.698 -15.461 -14.628 1.00 19.20 452 ILE A C 1
ATOM 6382 O O . ILE A 1 458 ? 4.908 -16.349 -15.439 1.00 19.99 452 ILE A O 1
ATOM 6398 N N . LYS A 1 459 ? 4.847 -15.589 -13.313 1.00 19.50 453 LYS A N 1
ATOM 6399 C CA . LYS A 1 459 ? 5.334 -16.790 -12.670 1.00 21.81 453 LYS A CA 1
ATOM 6400 C C . LYS A 1 459 ? 4.244 -17.444 -11.813 1.00 21.04 453 LYS A C 1
ATOM 6401 O O . LYS A 1 459 ? 4.524 -18.377 -11.051 1.00 20.66 453 LYS A O 1
ATOM 6420 N N . ALA A 1 460 ? 3.014 -16.931 -11.923 1.00 19.96 454 ALA A N 1
ATOM 6421 C CA . ALA A 1 460 ? 1.861 -17.615 -11.365 1.00 21.32 454 ALA A CA 1
ATOM 6422 C C . ALA A 1 460 ? 1.370 -18.596 -12.416 1.00 19.57 454 ALA A C 1
ATOM 6423 O O . ALA A 1 460 ? 1.119 -18.191 -13.543 1.00 21.43 454 ALA A O 1
ATOM 6430 N N . ILE A 1 461 ? 1.258 -19.864 -12.042 1.00 19.84 455 ILE A N 1
ATOM 6431 C CA . ILE A 1 461 ? 1.076 -20.944 -12.994 1.00 20.03 455 ILE A CA 1
ATOM 6432 C C . ILE A 1 461 ? -0.092 -21.815 -12.534 1.00 19.68 455 ILE A C 1
ATOM 6433 O O . ILE A 1 461 ? -0.287 -22.049 -11.344 1.00 20.03 455 ILE A O 1
ATOM 6449 N N . ASN A 1 462 ? -0.896 -22.228 -13.512 1.00 21.96 456 ASN A N 1
ATOM 6450 C CA . ASN A 1 462 ? -1.985 -23.153 -13.304 1.00 22.95 456 ASN A CA 1
ATOM 6451 C C . ASN A 1 462 ? -1.663 -24.450 -14.030 1.00 22.66 456 ASN A C 1
ATOM 6452 O O . ASN A 1 462 ? -1.593 -24.431 -15.252 1.00 19.75 456 ASN A O 1
ATOM 6463 N N . TYR A 1 463 ? -1.441 -25.534 -13.258 1.00 22.37 457 TYR A N 1
ATOM 6464 C CA . TYR A 1 463 ? -1.221 -26.883 -13.774 1.00 20.20 457 TYR A CA 1
ATOM 6465 C C . TYR A 1 463 ? -2.402 -27.338 -14.635 1.00 20.43 457 TYR A C 1
ATOM 6466 O O . TYR A 1 463 ? -3.526 -27.308 -14.185 1.00 21.17 457 TYR A O 1
ATOM 6484 N N . ILE A 1 464 ? -2.116 -27.787 -15.860 1.00 20.72 458 ILE A N 1
ATOM 6485 C CA . ILE A 1 464 ? -3.060 -28.410 -16.771 1.00 22.71 458 ILE A CA 1
ATOM 6486 C C . ILE A 1 464 ? -2.977 -29.936 -16.650 1.00 22.70 458 ILE A C 1
ATOM 6487 O O . ILE A 1 464 ? -3.915 -30.588 -16.187 1.00 22.18 458 ILE A O 1
ATOM 6503 N N . THR A 1 465 ? -1.858 -30.536 -17.062 1.00 21.95 459 THR A N 1
ATOM 6504 C CA . THR A 1 465 ? -1.778 -31.991 -17.048 1.00 18.99 459 THR A CA 1
ATOM 6505 C C . THR A 1 465 ? -0.302 -32.397 -17.074 1.00 16.50 459 THR A C 1
ATOM 6506 O O . THR A 1 465 ? 0.550 -31.557 -17.261 1.00 16.85 459 THR A O 1
ATOM 6517 N N . GLY A 1 466 ? -0.041 -33.687 -16.832 1.00 16.66 460 GLY A N 1
ATOM 6518 C CA . GLY A 1 466 ? 1.285 -34.266 -16.863 1.00 18.11 460 GLY A CA 1
ATOM 6519 C C . GLY A 1 466 ? 1.669 -34.828 -15.498 1.00 19.79 460 GLY A C 1
ATOM 6520 O O . GLY A 1 466 ? 1.204 -34.335 -14.478 1.00 19.00 460 GLY A O 1
ATOM 6524 N N . PHE A 1 467 ? 2.540 -35.860 -15.521 1.00 22.70 461 PHE A N 1
ATOM 6525 C CA . PHE A 1 467 ? 2.928 -36.621 -14.349 1.00 23.12 461 PHE A CA 1
ATOM 6526 C C . PHE A 1 467 ? 4.304 -36.205 -13.845 1.00 21.03 461 PHE A C 1
ATOM 6527 O O . PHE A 1 467 ? 5.192 -35.830 -14.601 1.00 20.99 461 PHE A O 1
ATOM 6544 N N . ASP A 1 468 ? 4.468 -36.400 -12.540 1.00 20.59 462 ASP A N 1
ATOM 6545 C CA . ASP A 1 468 ? 5.775 -36.402 -11.904 1.00 21.51 462 ASP A CA 1
ATOM 6546 C C . ASP A 1 468 ? 6.316 -37.837 -11.906 1.00 22.29 462 ASP A C 1
ATOM 6547 O O . ASP A 1 468 ? 6.587 -38.424 -10.879 1.00 25.33 462 ASP A O 1
ATOM 6556 N N . SER A 1 469 ? 6.432 -38.411 -13.087 1.00 22.97 463 SER A N 1
ATOM 6557 C CA . SER A 1 469 ? 7.007 -39.727 -13.279 1.00 21.18 463 SER A CA 1
ATOM 6558 C C . SER A 1 469 ? 7.983 -39.561 -14.425 1.00 19.94 463 SER A C 1
ATOM 6559 O O . SER A 1 469 ? 7.639 -39.874 -15.556 1.00 18.15 463 SER A O 1
ATOM 6567 N N . PRO A 1 470 ? 9.168 -38.970 -14.169 1.00 20.92 464 PRO A N 1
ATOM 6568 C CA . PRO A 1 470 ? 10.144 -38.703 -15.205 1.00 21.61 464 PRO A CA 1
ATOM 6569 C C . PRO A 1 470 ? 10.314 -39.856 -16.183 1.00 22.05 464 PRO A C 1
ATOM 6570 O O . PRO A 1 470 ? 10.281 -39.613 -17.410 1.00 20.70 464 PRO A O 1
ATOM 6581 N N . ASN A 1 471 ? 10.449 -41.084 -15.628 1.00 21.35 465 ASN A N 1
ATOM 6582 C CA . ASN A 1 471 ? 10.848 -42.257 -16.412 1.00 22.71 465 ASN A CA 1
ATOM 6583 C C . ASN A 1 471 ? 9.647 -43.091 -16.872 1.00 20.27 465 ASN A C 1
ATOM 6584 O O . ASN A 1 471 ? 9.814 -44.200 -17.365 1.00 21.48 465 ASN A O 1
ATOM 6595 N N . ALA A 1 472 ? 8.427 -42.559 -16.746 1.00 18.95 466 ALA A N 1
ATOM 6596 C CA . ALA A 1 472 ? 7.285 -43.188 -17.365 1.00 19.66 466 ALA A CA 1
ATOM 6597 C C . ALA A 1 472 ? 7.166 -42.611 -18.768 1.00 21.30 466 ALA A C 1
ATOM 6598 O O . ALA A 1 472 ? 7.452 -41.430 -18.985 1.00 22.22 466 ALA A O 1
ATOM 6605 N N . LYS A 1 473 ? 6.881 -43.444 -19.756 1.00 19.27 467 LYS A N 1
ATOM 6606 C CA . LYS A 1 473 ? 6.655 -42.941 -21.129 1.00 21.48 467 LYS A CA 1
ATOM 6607 C C . LYS A 1 473 ? 5.286 -42.256 -21.138 1.00 21.58 467 LYS A C 1
ATOM 6608 O O . LYS A 1 473 ? 4.379 -42.814 -20.530 1.00 23.62 467 LYS A O 1
ATOM 6627 N N . SER A 1 474 ? 5.183 -41.049 -21.676 1.00 21.34 468 SER A N 1
ATOM 6628 C CA . SER A 1 474 ? 3.905 -40.362 -21.805 1.00 20.84 468 SER A CA 1
ATOM 6629 C C . SER A 1 474 ? 3.976 -39.246 -22.856 1.00 19.60 468 SER A C 1
ATOM 6630 O O . SER A 1 474 ? 5.023 -38.696 -23.200 1.00 19.33 468 SER A O 1
ATOM 6638 N N . TYR A 1 475 ? 2.817 -38.901 -23.403 1.00 18.69 469 TYR A N 1
ATOM 6639 C CA . TYR A 1 475 ? 2.749 -37.694 -24.194 1.00 20.62 469 TYR A CA 1
ATOM 6640 C C . TYR A 1 475 ? 1.524 -36.947 -23.717 1.00 21.04 469 TYR A C 1
ATOM 6641 O O . TYR A 1 475 ? 0.575 -37.552 -23.197 1.00 22.65 469 TYR A O 1
ATOM 6659 N N . LEU A 1 476 ? 1.585 -35.617 -23.869 1.00 20.86 470 LEU A N 1
ATOM 6660 C CA . LEU A 1 476 ? 0.472 -34.780 -23.473 1.00 21.27 470 LEU A CA 1
ATOM 6661 C C . LEU A 1 476 ? -0.341 -34.464 -24.723 1.00 20.14 470 LEU A C 1
ATOM 6662 O O . LEU A 1 476 ? 0.213 -34.308 -25.806 1.00 18.68 470 LEU A O 1
ATOM 6678 N N . VAL A 1 477 ? -1.656 -34.411 -24.534 1.00 21.53 471 VAL A N 1
ATOM 6679 C CA . VAL A 1 477 ? -2.615 -33.919 -25.510 1.00 23.23 471 VAL A CA 1
ATOM 6680 C C . VAL A 1 477 ? -3.474 -32.871 -24.804 1.00 23.64 471 VAL A C 1
ATOM 6681 O O . VAL A 1 477 ? -4.070 -33.177 -23.766 1.00 22.76 471 VAL A O 1
ATOM 6694 N N . VAL A 1 478 ? -3.564 -31.663 -25.375 1.00 23.12 472 VAL A N 1
ATOM 6695 C CA . VAL A 1 478 ? -4.017 -30.477 -24.643 1.00 20.93 472 VAL A CA 1
ATOM 6696 C C . VAL A 1 478 ? -4.563 -29.438 -25.615 1.00 20.71 472 VAL A C 1
ATOM 6697 O O . VAL A 1 478 ? -3.948 -29.218 -26.643 1.00 16.36 472 VAL A O 1
ATOM 6710 N N . LEU A 1 479 ? -5.655 -28.783 -25.200 1.00 21.69 473 LEU A N 1
ATOM 6711 C CA . LEU A 1 479 ? -6.226 -27.622 -25.855 1.00 20.84 473 LEU A CA 1
ATOM 6712 C C . LEU A 1 479 ? -5.431 -26.399 -25.448 1.00 18.77 473 LEU A C 1
ATOM 6713 O O . LEU A 1 479 ? -5.384 -26.057 -24.276 1.00 16.46 473 LEU A O 1
ATOM 6729 N N . LEU A 1 480 ? -4.844 -25.734 -26.436 1.00 19.91 474 LEU A N 1
ATOM 6730 C CA . LEU A 1 480 ? -4.047 -24.542 -26.193 1.00 22.60 474 LEU A CA 1
ATOM 6731 C C . LEU A 1 480 ? -4.644 -23.337 -26.924 1.00 25.75 474 LEU A C 1
ATOM 6732 O O . LEU A 1 480 ? -4.785 -23.343 -28.164 1.00 29.86 474 LEU A O 1
ATOM 6748 N N . ASN A 1 481 ? -4.934 -22.301 -26.132 1.00 22.35 475 ASN A N 1
ATOM 6749 C CA . ASN A 1 481 ? -5.518 -21.060 -26.599 1.00 25.36 475 ASN A CA 1
ATOM 6750 C C . ASN A 1 481 ? -4.415 -20.128 -27.079 1.00 23.63 475 ASN A C 1
ATOM 6751 O O . ASN A 1 481 ? -3.409 -19.950 -26.417 1.00 20.71 475 ASN A O 1
ATOM 6762 N N . LYS A 1 482 ? -4.621 -19.479 -28.224 1.00 24.98 476 LYS A N 1
ATOM 6763 C CA . LYS A 1 482 ? -3.566 -18.691 -28.844 1.00 23.51 476 LYS A CA 1
ATOM 6764 C C . LYS A 1 482 ? -3.279 -17.442 -28.035 1.00 23.91 476 LYS A C 1
ATOM 6765 O O . LYS A 1 482 ? -2.176 -16.876 -28.115 1.00 23.91 476 LYS A O 1
ATOM 6784 N N . ASP A 1 483 ? -4.285 -17.008 -27.264 1.00 25.14 477 ASP A N 1
ATOM 6785 C CA . ASP A 1 483 ? -4.113 -15.801 -26.472 1.00 29.23 477 ASP A CA 1
ATOM 6786 C C . ASP A 1 483 ? -3.717 -16.193 -25.055 1.00 25.64 477 ASP A C 1
ATOM 6787 O O . ASP A 1 483 ? -4.316 -15.709 -24.114 1.00 28.64 477 ASP A O 1
ATOM 6796 N N . LYS A 1 484 ? -2.781 -17.134 -24.896 1.00 23.66 478 LYS A N 1
ATOM 6797 C CA . LYS A 1 484 ? -2.206 -17.406 -23.591 1.00 22.80 478 LYS A CA 1
ATOM 6798 C C . LYS A 1 484 ? -0.772 -17.832 -23.823 1.00 19.30 478 LYS A C 1
ATOM 6799 O O . LYS A 1 484 ? -0.417 -18.208 -24.951 1.00 19.23 478 LYS A O 1
ATOM 6818 N N . ASN A 1 485 ? 0.007 -17.781 -22.738 1.00 18.69 479 ASN A N 1
ATOM 6819 C CA . ASN A 1 485 ? 1.335 -18.353 -22.651 1.00 18.59 479 ASN A CA 1
ATOM 6820 C C . ASN A 1 485 ? 1.287 -19.584 -21.742 1.00 19.09 479 ASN A C 1
ATOM 6821 O O . ASN A 1 485 ? 0.531 -19.593 -20.769 1.00 17.18 479 ASN A O 1
ATOM 6832 N N . TYR A 1 486 ? 2.114 -20.586 -22.083 1.00 18.22 480 TYR A N 1
ATOM 6833 C CA . TYR A 1 486 ? 2.176 -21.858 -21.380 1.00 19.55 480 TYR A CA 1
ATOM 6834 C C . TYR A 1 486 ? 3.622 -22.174 -21.001 1.00 20.02 480 TYR A C 1
ATOM 6835 O O . TYR A 1 486 ? 4.567 -21.736 -21.656 1.00 17.79 480 TYR A O 1
ATOM 6853 N N . TYR A 1 487 ? 3.763 -22.959 -19.935 1.00 19.22 481 TYR A N 1
ATOM 6854 C CA . TYR A 1 487 ? 5.058 -23.465 -19.521 1.00 19.61 481 TYR A CA 1
ATOM 6855 C C . TYR A 1 487 ? 5.070 -24.982 -19.654 1.00 19.38 481 TYR A C 1
ATOM 6856 O O . TYR A 1 487 ? 4.243 -25.652 -19.066 1.00 20.40 481 TYR A O 1
ATOM 6874 N N . ILE A 1 488 ? 6.027 -25.517 -20.415 1.00 16.50 482 ILE A N 1
ATOM 6875 C CA . ILE A 1 488 ? 6.386 -26.918 -20.270 1.00 21.30 482 ILE A CA 1
ATOM 6876 C C . ILE A 1 488 ? 7.338 -27.015 -19.087 1.00 19.29 482 ILE A C 1
ATOM 6877 O O . ILE A 1 488 ? 8.183 -26.152 -18.951 1.00 17.54 482 ILE A O 1
ATOM 6893 N N . ARG A 1 489 ? 7.207 -28.042 -18.245 1.00 19.98 483 ARG A N 1
ATOM 6894 C CA . ARG A 1 489 ? 8.264 -28.371 -17.303 1.00 19.25 483 ARG A CA 1
ATOM 6895 C C . ARG A 1 489 ? 8.872 -29.705 -17.720 1.00 17.95 483 ARG A C 1
ATOM 6896 O O . ARG A 1 489 ? 8.168 -30.698 -17.902 1.00 18.59 483 ARG A O 1
ATOM 6917 N N . VAL A 1 490 ? 10.189 -29.669 -17.907 1.00 16.05 484 VAL A N 1
ATOM 6918 C CA . VAL A 1 490 ? 10.974 -30.850 -18.193 1.00 18.44 484 VAL A CA 1
ATOM 6919 C C . VAL A 1 490 ? 11.676 -31.259 -16.906 1.00 18.47 484 VAL A C 1
ATOM 6920 O O . VAL A 1 490 ? 12.409 -30.456 -16.351 1.00 19.83 484 VAL A O 1
ATOM 6933 N N . PRO A 1 491 ? 11.513 -32.506 -16.418 1.00 19.86 485 PRO A N 1
ATOM 6934 C CA . PRO A 1 491 ? 12.118 -32.918 -15.159 1.00 20.67 485 PRO A CA 1
ATOM 6935 C C . PRO A 1 491 ? 13.601 -33.280 -15.266 1.00 22.94 485 PRO A C 1
ATOM 6936 O O . PRO A 1 491 ? 14.194 -33.160 -16.329 1.00 21.65 485 PRO A O 1
ATOM 6947 N N . GLN A 1 492 ? 14.175 -33.640 -14.103 1.00 22.80 486 GLN A N 1
ATOM 6948 C CA . GLN A 1 492 ? 15.547 -34.095 -13.921 1.00 25.35 486 GLN A CA 1
ATOM 6949 C C . GLN A 1 492 ? 15.761 -35.358 -14.759 1.00 23.97 486 GLN A C 1
ATOM 6950 O O . GLN A 1 492 ? 15.050 -36.342 -14.607 1.00 20.70 486 GLN A O 1
ATOM 6964 N N . THR A 1 493 ? 16.700 -35.286 -15.710 1.00 25.00 487 THR A N 1
ATOM 6965 C CA . THR A 1 493 ? 17.080 -36.427 -16.530 1.00 26.70 487 THR A CA 1
ATOM 6966 C C . THR A 1 493 ? 18.477 -36.880 -16.106 1.00 29.39 487 THR A C 1
ATOM 6967 O O . THR A 1 493 ? 19.324 -36.086 -15.684 1.00 30.29 487 THR A O 1
ATOM 6978 N N . SER A 1 494 ? 18.689 -38.191 -16.199 1.00 31.65 488 SER A N 1
ATOM 6979 C CA . SER A 1 494 ? 19.946 -38.799 -15.800 1.00 33.34 488 SER A CA 1
ATOM 6980 C C . SER A 1 494 ? 20.637 -39.318 -17.067 1.00 38.30 488 SER A C 1
ATOM 6981 O O . SER A 1 494 ? 20.539 -40.506 -17.386 1.00 41.39 488 SER A O 1
ATOM 6989 N N . SER A 1 495 ? 21.271 -38.403 -17.818 1.00 39.03 489 SER A N 1
ATOM 6990 C CA . SER A 1 495 ? 21.567 -38.626 -19.228 1.00 44.54 489 SER A CA 1
ATOM 6991 C C . SER A 1 495 ? 22.701 -37.712 -19.688 1.00 48.96 489 SER A C 1
ATOM 6992 O O . SER A 1 495 ? 23.073 -36.761 -18.992 1.00 61.22 489 SER A O 1
ATOM 7000 N N . ASN A 1 496 ? 23.258 -38.055 -20.860 1.00 41.88 490 ASN A N 1
ATOM 7001 C CA . ASN A 1 496 ? 24.274 -37.267 -21.549 1.00 42.85 490 ASN A CA 1
ATOM 7002 C C . ASN A 1 496 ? 23.758 -36.876 -22.932 1.00 39.35 490 ASN A C 1
ATOM 7003 O O . ASN A 1 496 ? 24.408 -36.126 -23.656 1.00 38.56 490 ASN A O 1
ATOM 7014 N N . ILE A 1 497 ? 22.577 -37.383 -23.305 1.00 37.10 491 ILE A N 1
ATOM 7015 C CA . ILE A 1 497 ? 22.215 -37.460 -24.712 1.00 42.08 491 ILE A CA 1
ATOM 7016 C C . ILE A 1 497 ? 21.435 -36.202 -25.084 1.00 35.99 491 ILE A C 1
ATOM 7017 O O . ILE A 1 497 ? 21.007 -35.472 -24.209 1.00 32.34 491 ILE A O 1
ATOM 7033 N N . GLU A 1 498 ? 21.301 -35.936 -26.383 1.00 37.36 492 GLU A N 1
ATOM 7034 C CA . GLU A 1 498 ? 20.392 -34.909 -26.863 1.00 37.31 492 GLU A CA 1
ATOM 7035 C C . GLU A 1 498 ? 18.983 -35.460 -26.638 1.00 31.40 492 GLU A C 1
ATOM 7036 O O . GLU A 1 498 ? 18.790 -36.697 -26.660 1.00 30.82 492 GLU A O 1
ATOM 7048 N N . ASN A 1 499 ? 18.033 -34.556 -26.368 1.00 26.70 493 ASN A N 1
ATOM 7049 C CA . ASN A 1 499 ? 16.614 -34.895 -26.295 1.00 24.18 493 ASN A CA 1
ATOM 7050 C C . ASN A 1 499 ? 15.853 -33.787 -26.985 1.00 21.25 493 ASN A C 1
ATOM 7051 O O . ASN A 1 499 ? 16.440 -32.751 -27.238 1.00 20.21 493 ASN A O 1
ATOM 7062 N N . GLN A 1 500 ? 14.601 -34.017 -27.366 1.00 22.40 494 GLN A N 1
ATOM 7063 C CA . GLN A 1 500 ? 13.872 -32.974 -28.067 1.00 24.05 494 GLN A CA 1
ATOM 7064 C C . GLN A 1 500 ? 12.422 -32.894 -27.594 1.00 22.08 494 GLN A C 1
ATOM 7065 O O . GLN A 1 500 ? 11.828 -33.891 -27.207 1.00 24.88 494 GLN A O 1
ATOM 7079 N N . ILE A 1 501 ? 11.839 -31.701 -27.588 1.00 21.67 495 ILE A N 1
ATOM 7080 C CA . ILE A 1 501 ? 10.410 -31.641 -27.321 1.00 22.88 495 ILE A CA 1
ATOM 7081 C C . ILE A 1 501 ? 9.751 -31.349 -28.636 1.00 22.61 495 ILE A C 1
ATOM 7082 O O . ILE A 1 501 ? 10.155 -30.406 -29.309 1.00 23.30 495 ILE A O 1
ATOM 7098 N N . LYS A 1 502 ? 8.772 -32.197 -28.965 1.00 21.03 496 LYS A N 1
ATOM 7099 C CA . LYS A 1 502 ? 8.001 -32.051 -30.183 1.00 23.32 496 LYS A CA 1
ATOM 7100 C C . LYS A 1 502 ? 6.582 -31.621 -29.859 1.00 22.91 496 LYS A C 1
ATOM 7101 O O . LYS A 1 502 ? 5.923 -32.196 -28.997 1.00 23.58 496 LYS A O 1
ATOM 7120 N N . PHE A 1 503 ? 6.106 -30.712 -30.717 1.00 21.98 497 PHE A N 1
ATOM 7121 C CA . PHE A 1 503 ? 4.814 -30.063 -30.654 1.00 21.74 497 PHE A CA 1
ATOM 7122 C C . PHE A 1 503 ? 4.119 -30.310 -31.987 1.00 23.25 497 PHE A C 1
ATOM 7123 O O . PHE A 1 503 ? 4.657 -29.999 -33.041 1.00 25.41 497 PHE A O 1
ATOM 7140 N N . LYS A 1 504 ? 2.937 -30.891 -31.958 1.00 23.28 498 LYS A N 1
ATOM 7141 C CA . LYS A 1 504 ? 2.263 -31.201 -33.201 1.00 25.84 498 LYS A CA 1
ATOM 7142 C C . LYS A 1 504 ? 0.793 -30.860 -33.027 1.00 25.20 498 LYS A C 1
ATOM 7143 O O . LYS A 1 504 ? 0.109 -31.426 -32.172 1.00 24.22 498 LYS A O 1
ATOM 7162 N N . ARG A 1 505 ? 0.308 -29.946 -33.869 1.00 26.49 499 ARG A N 1
ATOM 7163 C CA . ARG A 1 505 ? -1.108 -29.623 -33.884 1.00 26.91 499 ARG A CA 1
ATOM 7164 C C . ARG A 1 505 ? -1.871 -30.853 -34.352 1.00 26.55 499 ARG A C 1
ATOM 7165 O O . ARG A 1 505 ? -1.662 -31.295 -35.475 1.00 29.78 499 ARG A O 1
ATOM 7186 N N . GLU A 1 506 ? -2.766 -31.382 -33.513 1.00 27.20 500 GLU A N 1
ATOM 7187 C CA . GLU A 1 506 ? -3.549 -32.544 -33.910 1.00 25.89 500 GLU A CA 1
ATOM 7188 C C . GLU A 1 506 ? -4.877 -32.136 -34.557 1.00 26.18 500 GLU A C 1
ATOM 7189 O O . GLU A 1 506 ? -5.655 -31.406 -33.957 1.00 22.54 500 GLU A O 1
ATOM 7201 N N . GLU A 1 507 ? -5.142 -32.653 -35.758 1.00 30.47 501 GLU A N 1
ATOM 7202 C CA . GLU A 1 507 ? -6.440 -32.368 -36.424 1.00 34.95 501 GLU A CA 1
ATOM 7203 C C . GLU A 1 507 ? -7.149 -33.701 -36.703 1.00 39.23 501 GLU A C 1
ATOM 7204 O O . GLU A 1 507 ? -7.940 -33.759 -37.669 1.00 40.42 501 GLU A O 1
ATOM 7216 N N . GLY A 1 508 ? -6.878 -34.725 -35.886 1.00 41.15 502 GLY A N 1
ATOM 7217 C CA . GLY A 1 508 ? -7.462 -36.057 -36.133 1.00 37.90 502 GLY A CA 1
ATOM 7218 C C . GLY A 1 508 ? -8.231 -36.579 -34.936 1.00 33.05 502 GLY A C 1
ATOM 7219 O O . GLY A 1 508 ? -8.855 -35.759 -34.232 1.00 30.63 502 GLY A O 1
ATOM 7223 N N . ASP A 1 509 ? -8.191 -37.895 -34.711 1.00 28.54 503 ASP A N 1
ATOM 7224 C CA . ASP A 1 509 ? -8.966 -38.517 -33.602 1.00 26.50 503 ASP A CA 1
ATOM 7225 C C . ASP A 1 509 ? -8.288 -38.221 -32.262 1.00 27.29 503 ASP A C 1
ATOM 7226 O O . ASP A 1 509 ? -9.006 -38.141 -31.244 1.00 22.34 503 ASP A O 1
ATOM 7235 N N . LEU A 1 510 ? -6.960 -38.085 -32.259 1.00 29.12 504 LEU A N 1
ATOM 7236 C CA . LEU A 1 510 ? -6.234 -37.858 -30.998 1.00 26.24 504 LEU A CA 1
ATOM 7237 C C . LEU A 1 510 ? -6.857 -36.717 -30.208 1.00 24.61 504 LEU A C 1
ATOM 7238 O O . LEU A 1 510 ? -6.727 -36.656 -28.992 1.00 21.42 504 LEU A O 1
ATOM 7254 N N . ARG A 1 511 ? -7.498 -35.781 -30.920 1.00 26.87 505 ARG A N 1
ATOM 7255 C CA . ARG A 1 511 ? -8.246 -34.688 -30.304 1.00 26.08 505 ARG A CA 1
ATOM 7256 C C . ARG A 1 511 ? -9.203 -35.148 -29.209 1.00 23.59 505 ARG A C 1
ATOM 7257 O O . ARG A 1 511 ? -9.583 -34.331 -28.363 1.00 24.51 505 ARG A O 1
ATOM 7278 N N . ASN A 1 512 ? -9.658 -36.402 -29.281 1.00 23.83 506 ASN A N 1
ATOM 7279 C CA . ASN A 1 512 ? -10.652 -36.926 -28.352 1.00 27.33 506 ASN A CA 1
ATOM 7280 C C . ASN A 1 512 ? -9.968 -37.343 -27.045 1.00 26.34 506 ASN A C 1
ATOM 7281 O O . ASN A 1 512 ? -10.613 -37.770 -26.083 1.00 27.27 506 ASN A O 1
ATOM 7292 N N . LEU A 1 513 ? -8.646 -37.165 -26.965 1.00 26.32 507 LEU A N 1
ATOM 7293 C CA . LEU A 1 513 ? -7.929 -37.406 -25.717 1.00 25.38 507 LEU A CA 1
ATOM 7294 C C . LEU A 1 513 ? -7.607 -36.080 -25.034 1.00 25.22 507 LEU A C 1
ATOM 7295 O O . LEU A 1 513 ? -6.854 -36.059 -24.075 1.00 26.87 507 LEU A O 1
ATOM 7311 N N . MET A 1 514 ? -8.260 -35.018 -25.514 1.00 27.98 508 MET A N 1
ATOM 7312 C CA . MET A 1 514 ? -8.098 -33.628 -25.026 1.00 30.79 508 MET A CA 1
ATOM 7313 C C . MET A 1 514 ? -7.939 -33.498 -23.514 1.00 28.77 508 MET A C 1
ATOM 7314 O O . MET A 1 514 ? -8.776 -34.040 -22.783 1.00 30.07 508 MET A O 1
ATOM 7328 N N . ASN A 1 515 ? -6.966 -32.708 -23.094 1.00 31.24 509 ASN A N 1
ATOM 7329 C CA . ASN A 1 515 ? -6.561 -32.493 -21.702 1.00 28.61 509 ASN A CA 1
ATOM 7330 C C . ASN A 1 515 ? -6.312 -33.806 -20.966 1.00 25.29 509 ASN A C 1
ATOM 7331 O O . ASN A 1 515 ? -6.867 -34.054 -19.897 1.00 26.92 509 ASN A O 1
ATOM 7342 N N . SER A 1 516 ? -5.324 -34.538 -21.490 1.00 20.31 510 SER A N 1
ATOM 7343 C CA . SER A 1 516 ? -4.917 -35.828 -20.959 1.00 20.71 510 SER A CA 1
ATOM 7344 C C . SER A 1 516 ? -3.418 -36.038 -21.119 1.00 20.48 510 SER A C 1
ATOM 7345 O O . SER A 1 516 ? -2.861 -35.728 -22.165 1.00 18.89 510 SER A O 1
ATOM 7353 N N . SER A 1 517 ? -2.785 -36.593 -20.083 1.00 18.76 511 SER A N 1
ATOM 7354 C CA . SER A 1 517 ? -1.505 -37.250 -20.287 1.00 20.28 511 SER A CA 1
ATOM 7355 C C . SER A 1 517 ? -1.798 -38.668 -20.723 1.00 21.45 511 SER A C 1
ATOM 7356 O O . SER A 1 517 ? -2.792 -39.240 -20.269 1.00 26.01 511 SER A O 1
ATOM 7364 N N . VAL A 1 518 ? -0.960 -39.185 -21.626 1.00 19.88 512 VAL A N 1
ATOM 7365 C CA . VAL A 1 518 ? -1.172 -40.506 -22.197 1.00 20.14 512 VAL A CA 1
ATOM 7366 C C . VAL A 1 518 ? 0.008 -41.381 -21.817 1.00 21.03 512 VAL A C 1
ATOM 7367 O O . VAL A 1 518 ? 1.076 -41.218 -22.391 1.00 18.40 512 VAL A O 1
ATOM 7380 N N . ASN A 1 519 ? -0.228 -42.353 -20.929 1.00 21.87 513 ASN A N 1
ATOM 7381 C CA . ASN A 1 519 ? 0.799 -43.304 -20.545 1.00 22.93 513 ASN A CA 1
ATOM 7382 C C . ASN A 1 519 ? 1.010 -44.399 -21.587 1.00 23.71 513 ASN A C 1
ATOM 7383 O O . ASN A 1 519 ? 0.053 -45.069 -21.984 1.00 24.84 513 ASN A O 1
ATOM 7394 N N . ILE A 1 520 ? 2.270 -44.678 -21.926 1.00 22.76 514 ILE A N 1
ATOM 7395 C CA . ILE A 1 520 ? 2.580 -45.748 -22.874 1.00 24.16 514 ILE A CA 1
ATOM 7396 C C . ILE A 1 520 ? 3.033 -46.936 -22.056 1.00 24.15 514 ILE A C 1
ATOM 7397 O O . ILE A 1 520 ? 4.067 -46.869 -21.397 1.00 29.56 514 ILE A O 1
ATOM 7413 N N . ILE A 1 521 ? 2.228 -47.996 -22.081 1.00 27.87 515 ILE A N 1
ATOM 7414 C CA . ILE A 1 521 ? 2.529 -49.226 -21.371 1.00 25.47 515 ILE A CA 1
ATOM 7415 C C . ILE A 1 521 ? 3.393 -50.080 -22.283 1.00 23.52 515 ILE A C 1
ATOM 7416 O O . ILE A 1 521 ? 3.031 -50.278 -23.442 1.00 21.67 515 ILE A O 1
ATOM 7432 N N . ASP A 1 522 ? 4.537 -50.580 -21.777 1.00 25.54 516 ASP A N 1
ATOM 7433 C CA . ASP A 1 522 ? 5.431 -51.339 -22.647 1.00 29.09 516 ASP A CA 1
ATOM 7434 C C . ASP A 1 522 ? 5.848 -52.681 -22.039 1.00 25.13 516 ASP A C 1
ATOM 7435 O O . ASP A 1 522 ? 6.772 -53.326 -22.542 1.00 22.54 516 ASP A O 1
ATOM 7444 N N . ASN A 1 523 ? 5.188 -53.128 -20.974 1.00 23.06 517 ASN A N 1
ATOM 7445 C CA . ASN A 1 523 ? 5.715 -54.265 -20.248 1.00 24.92 517 ASN A CA 1
ATOM 7446 C C . ASN A 1 523 ? 4.599 -55.298 -20.114 1.00 27.02 517 ASN A C 1
ATOM 7447 O O . ASN A 1 523 ? 4.538 -56.008 -19.124 1.00 27.46 517 ASN A O 1
ATOM 7451 N N . LEU A 1 524 ? 3.656 -55.308 -21.062 1.00 27.59 518 LEU A N 1
ATOM 7452 C CA . LEU A 1 524 ? 2.555 -56.244 -20.963 1.00 30.43 518 LEU A CA 1
ATOM 7453 C C . LEU A 1 524 ? 3.165 -57.628 -21.210 1.00 33.40 518 LEU A C 1
ATOM 7454 O O . LEU A 1 524 ? 3.708 -57.900 -22.281 1.00 31.19 518 LEU A O 1
ATOM 7470 N N . ASN A 1 525 ? 3.173 -58.446 -20.146 1.00 34.96 519 ASN A N 1
ATOM 7471 C CA . ASN A 1 525 ? 3.646 -59.819 -20.214 1.00 39.73 519 ASN A CA 1
ATOM 7472 C C . ASN A 1 525 ? 2.535 -60.678 -20.826 1.00 40.76 519 ASN A C 1
ATOM 7473 O O . ASN A 1 525 ? 1.496 -60.147 -21.218 1.00 40.24 519 ASN A O 1
ATOM 7484 N N . SER A 1 526 ? 2.775 -61.994 -20.918 1.00 40.75 520 SER A N 1
ATOM 7485 C CA . SER A 1 526 ? 1.933 -62.921 -21.670 1.00 45.91 520 SER A CA 1
ATOM 7486 C C . SER A 1 526 ? 0.511 -62.981 -21.105 1.00 49.15 520 SER A C 1
ATOM 7487 O O . SER A 1 526 ? -0.479 -63.015 -21.844 1.00 50.03 520 SER A O 1
ATOM 7495 N N . THR A 1 527 ? 0.436 -63.059 -19.776 1.00 47.19 521 THR A N 1
ATOM 7496 C CA . THR A 1 527 ? -0.811 -63.113 -19.040 1.00 40.56 521 THR A CA 1
ATOM 7497 C C . THR A 1 527 ? -0.460 -62.668 -17.624 1.00 36.85 521 THR A C 1
ATOM 7498 O O . THR A 1 527 ? 0.702 -62.352 -17.337 1.00 37.26 521 THR A O 1
ATOM 7509 N N . GLY A 1 528 ? -1.457 -62.664 -16.736 1.00 34.90 522 GLY A N 1
ATOM 7510 C CA . GLY A 1 528 ? -1.212 -62.249 -15.367 1.00 31.43 522 GLY A CA 1
ATOM 7511 C C . GLY A 1 528 ? -1.558 -60.773 -15.210 1.00 29.79 522 GLY A C 1
ATOM 7512 O O . GLY A 1 528 ? -2.024 -60.133 -16.175 1.00 29.16 522 GLY A O 1
ATOM 7516 N N . ALA A 1 529 ? -1.416 -60.309 -13.964 1.00 26.26 523 ALA A N 1
ATOM 7517 C CA . ALA A 1 529 ? -1.940 -59.034 -13.523 1.00 26.95 523 ALA A CA 1
ATOM 7518 C C . ALA A 1 529 ? -0.826 -58.005 -13.646 1.00 27.01 523 ALA A C 1
ATOM 7519 O O . ALA A 1 529 ? 0.343 -58.332 -13.418 1.00 28.45 523 ALA A O 1
ATOM 7526 N N . HIS A 1 530 ? -1.227 -56.775 -13.992 1.00 25.69 524 HIS A N 1
ATOM 7527 C CA . HIS A 1 530 ? -0.321 -55.649 -14.145 1.00 23.70 524 HIS A CA 1
ATOM 7528 C C . HIS A 1 530 ? -1.012 -54.456 -13.506 1.00 23.02 524 HIS A C 1
ATOM 7529 O O . HIS A 1 530 ? -2.238 -54.340 -13.625 1.00 21.81 524 HIS A O 1
ATOM 7543 N N . TYR A 1 531 ? -0.238 -53.574 -12.856 1.00 21.88 525 TYR A N 1
ATOM 7544 C CA . TYR A 1 531 ? -0.798 -52.335 -12.339 1.00 20.91 525 TYR A CA 1
ATOM 7545 C C . TYR A 1 531 ? 0.148 -51.199 -12.705 1.00 18.36 525 TYR A C 1
ATOM 7546 O O . TYR A 1 531 ? 1.356 -51.396 -12.824 1.00 17.91 525 TYR A O 1
ATOM 7564 N N . TYR A 1 532 ? -0.445 -50.016 -12.937 1.00 17.79 526 TYR A N 1
ATOM 7565 C CA . TYR A 1 532 ? 0.283 -48.786 -13.224 1.00 17.59 526 TYR A CA 1
ATOM 7566 C C . TYR A 1 532 ? -0.322 -47.724 -12.315 1.00 17.30 526 TYR A C 1
ATOM 7567 O O . TYR A 1 532 ? -1.539 -47.513 -12.379 1.00 17.77 526 TYR A O 1
ATOM 7585 N N . THR A 1 533 ? 0.521 -47.202 -11.415 1.00 17.17 527 THR A N 1
ATOM 7586 C CA . THR A 1 533 ? 0.198 -46.164 -10.448 1.00 18.93 527 THR A CA 1
ATOM 7587 C C . THR A 1 533 ? 0.753 -44.829 -10.931 1.00 20.94 527 THR A C 1
ATOM 7588 O O . THR A 1 533 ? 1.960 -44.731 -11.222 1.00 20.50 527 THR A O 1
ATOM 7599 N N . ARG A 1 534 ? -0.147 -43.836 -10.980 1.00 18.34 528 ARG A N 1
ATOM 7600 C CA . ARG A 1 534 ? 0.181 -42.451 -11.271 1.00 18.98 528 ARG A CA 1
ATOM 7601 C C . ARG A 1 534 ? -0.532 -41.524 -10.286 1.00 20.03 528 ARG A C 1
ATOM 7602 O O . ARG A 1 534 ? -1.486 -41.916 -9.608 1.00 21.71 528 ARG A O 1
ATOM 7623 N N . GLN A 1 535 ? -0.116 -40.261 -10.246 1.00 20.09 529 GLN A N 1
ATOM 7624 C CA . GLN A 1 535 ? -0.905 -39.258 -9.540 1.00 22.55 529 GLN A CA 1
ATOM 7625 C C . GLN A 1 535 ? -2.277 -39.194 -10.202 1.00 21.55 529 GLN A C 1
ATOM 7626 O O . GLN A 1 535 ? -2.352 -39.184 -11.431 1.00 20.44 529 GLN A O 1
ATOM 7640 N N . SER A 1 536 ? -3.357 -39.219 -9.408 1.00 19.01 530 SER A N 1
ATOM 7641 C CA . SER A 1 536 ? -4.689 -39.118 -9.983 1.00 20.96 530 SER A CA 1
ATOM 7642 C C . SER A 1 536 ? -4.952 -37.694 -10.454 1.00 21.40 530 SER A C 1
ATOM 7643 O O . SER A 1 536 ? -4.677 -36.738 -9.732 1.00 23.17 530 SER A O 1
ATOM 7651 N N . PRO A 1 537 ? -5.555 -37.502 -11.647 1.00 20.91 531 PRO A N 1
ATOM 7652 C CA . PRO A 1 537 ? -6.226 -36.252 -11.940 1.00 20.45 531 PRO A CA 1
ATOM 7653 C C . PRO A 1 537 ? -7.420 -35.968 -11.039 1.00 21.85 531 PRO A C 1
ATOM 7654 O O . PRO A 1 537 ? -8.006 -36.869 -10.407 1.00 20.42 531 PRO A O 1
ATOM 7665 N N . ASP A 1 538 ? -7.767 -34.689 -10.993 1.00 23.55 532 ASP A N 1
ATOM 7666 C CA . ASP A 1 538 ? -8.899 -34.261 -10.201 1.00 25.91 532 ASP A CA 1
ATOM 7667 C C . ASP A 1 538 ? -10.183 -34.780 -10.833 1.00 25.80 532 ASP A C 1
ATOM 7668 O O . ASP A 1 538 ? -10.180 -35.272 -11.954 1.00 24.03 532 ASP A O 1
ATOM 7677 N N . VAL A 1 539 ? -11.301 -34.652 -10.105 1.00 29.65 533 VAL A N 1
ATOM 7678 C CA . VAL A 1 539 ? -12.589 -34.992 -10.662 1.00 29.06 533 VAL A CA 1
ATOM 7679 C C . VAL A 1 539 ? -12.768 -34.179 -11.947 1.00 24.51 533 VAL A C 1
ATOM 7680 O O . VAL A 1 539 ? -12.465 -33.010 -11.961 1.00 30.84 533 VAL A O 1
ATOM 7693 N N . HIS A 1 540 ? -13.246 -34.809 -13.022 1.00 28.80 534 HIS A N 1
ATOM 7694 C CA . HIS A 1 540 ? -13.549 -34.159 -14.334 1.00 31.59 534 HIS A CA 1
ATOM 7695 C C . HIS A 1 540 ? -12.303 -33.959 -15.192 1.00 27.72 534 HIS A C 1
ATOM 7696 O O . HIS A 1 540 ? -12.425 -33.446 -16.312 1.00 26.44 534 HIS A O 1
ATOM 7710 N N . ASP A 1 541 ? -11.158 -34.417 -14.716 1.00 24.95 535 ASP A N 1
ATOM 7711 C CA . ASP A 1 541 ? -9.897 -34.348 -15.419 1.00 24.47 535 ASP A CA 1
ATOM 7712 C C . ASP A 1 541 ? -9.451 -35.764 -15.778 1.00 24.57 535 ASP A C 1
ATOM 7713 O O . ASP A 1 541 ? -9.737 -36.709 -15.041 1.00 23.38 535 ASP A O 1
ATOM 7722 N N . TYR A 1 542 ? -8.764 -35.894 -16.922 1.00 23.91 536 TYR A N 1
ATOM 7723 C CA . TYR A 1 542 ? -8.524 -37.179 -17.550 1.00 24.77 536 TYR A CA 1
ATOM 7724 C C . TYR A 1 542 ? -7.081 -37.696 -17.498 1.00 23.96 536 TYR A C 1
ATOM 7725 O O . TYR A 1 542 ? -6.101 -36.938 -17.609 1.00 23.97 536 TYR A O 1
ATOM 7743 N N . ILE A 1 543 ? -6.978 -39.024 -17.476 1.00 21.22 537 ILE A N 1
ATOM 7744 C CA . ILE A 1 543 ? -5.714 -39.695 -17.669 1.00 21.83 537 ILE A CA 1
ATOM 7745 C C . ILE A 1 543 ? -5.951 -40.856 -18.607 1.00 21.10 537 ILE A C 1
ATOM 7746 O O . ILE A 1 543 ? -6.977 -41.508 -18.462 1.00 21.18 537 ILE A O 1
ATOM 7762 N N . SER A 1 544 ? -4.963 -41.110 -19.481 1.00 21.02 538 SER A N 1
ATOM 7763 C CA . SER A 1 544 ? -5.075 -42.007 -20.608 1.00 22.49 538 SER A CA 1
ATOM 7764 C C . SER A 1 544 ? -3.903 -42.999 -20.646 1.00 20.65 538 SER A C 1
ATOM 7765 O O . SER A 1 544 ? -2.768 -42.714 -20.222 1.00 19.84 538 SER A O 1
ATOM 7773 N N . TYR A 1 545 ? -4.210 -44.197 -21.164 1.00 19.23 539 TYR A N 1
ATOM 7774 C CA . TYR A 1 545 ? -3.251 -45.294 -21.185 1.00 20.36 539 TYR A CA 1
ATOM 7775 C C . TYR A 1 545 ? -3.253 -45.942 -22.570 1.00 22.35 539 TYR A C 1
ATOM 7776 O O . TYR A 1 545 ? -4.296 -46.374 -23.028 1.00 24.09 539 TYR A O 1
ATOM 7794 N N . GLU A 1 546 ? -2.083 -46.029 -23.209 1.00 23.54 540 GLU A N 1
ATOM 7795 C CA . GLU A 1 546 ? -1.935 -46.623 -24.540 1.00 24.05 540 GLU A CA 1
ATOM 7796 C C . GLU A 1 546 ? -1.101 -47.903 -24.424 1.00 21.20 540 GLU A C 1
ATOM 7797 O O . GLU A 1 546 ? 0.017 -47.846 -23.931 1.00 25.86 540 GLU A O 1
ATOM 7809 N N . PHE A 1 547 ? -1.635 -49.042 -24.888 1.00 19.49 541 PHE A N 1
ATOM 7810 C CA . PHE A 1 547 ? -1.055 -50.348 -24.620 1.00 22.61 541 PHE A CA 1
ATOM 7811 C C . PHE A 1 547 ? -1.216 -51.298 -25.827 1.00 24.72 541 PHE A C 1
ATOM 7812 O O . PHE A 1 547 ? -2.159 -51.244 -26.625 1.00 25.09 541 PHE A O 1
ATOM 7829 N N . THR A 1 548 ? -0.234 -52.183 -25.974 1.00 22.21 542 THR A N 1
ATOM 7830 C CA . THR A 1 548 ? -0.281 -53.208 -26.992 1.00 25.02 542 THR A CA 1
ATOM 7831 C C . THR A 1 548 ? -0.572 -54.562 -26.326 1.00 25.56 542 THR A C 1
ATOM 7832 O O . THR A 1 548 ? 0.081 -54.983 -25.367 1.00 24.75 542 THR A O 1
ATOM 7843 N N . ILE A 1 549 ? -1.601 -55.249 -26.822 1.00 26.02 543 ILE A N 1
ATOM 7844 C CA . ILE A 1 549 ? -1.906 -56.595 -26.369 1.00 22.72 543 ILE A CA 1
ATOM 7845 C C . ILE A 1 549 ? -0.755 -57.511 -26.757 1.00 22.42 543 ILE A C 1
ATOM 7846 O O . ILE A 1 549 ? -0.253 -57.467 -27.873 1.00 21.55 543 ILE A O 1
ATOM 7862 N N . PRO A 1 550 ? -0.288 -58.365 -25.839 1.00 23.79 544 PRO A N 1
ATOM 7863 C CA . PRO A 1 550 ? 0.792 -59.296 -26.139 1.00 26.46 544 PRO A CA 1
ATOM 7864 C C . PRO A 1 550 ? 0.509 -60.285 -27.263 1.00 27.27 544 PRO A C 1
ATOM 7865 O O . PRO A 1 550 ? -0.630 -60.720 -27.407 1.00 26.79 544 PRO A O 1
ATOM 7876 N N . GLY A 1 551 ? 1.580 -60.708 -27.966 1.00 26.20 545 GLY A N 1
ATOM 7877 C CA . GLY A 1 551 ? 1.498 -61.754 -28.981 1.00 27.04 545 GLY A CA 1
ATOM 7878 C C . GLY A 1 551 ? 1.741 -61.181 -30.375 1.00 27.18 545 GLY A C 1
ATOM 7879 O O . GLY A 1 551 ? 1.930 -59.980 -30.510 1.00 25.88 545 GLY A O 1
ATOM 7883 N N . ASN A 1 552 ? 1.694 -62.019 -31.418 1.00 28.47 546 ASN A N 1
ATOM 7884 C CA . ASN A 1 552 ? 1.804 -61.500 -32.780 1.00 30.91 546 ASN A CA 1
ATOM 7885 C C . ASN A 1 552 ? 0.423 -61.208 -33.331 1.00 29.09 546 ASN A C 1
ATOM 7886 O O . ASN A 1 552 ? -0.580 -61.845 -32.968 1.00 28.80 546 ASN A O 1
ATOM 7897 N N . PHE A 1 553 ? 0.392 -60.198 -34.193 1.00 31.32 547 PHE A N 1
ATOM 7898 C CA . PHE A 1 553 ? -0.858 -59.778 -34.800 1.00 30.29 547 PHE A CA 1
ATOM 7899 C C . PHE A 1 553 ? -1.124 -60.696 -35.985 1.00 31.20 547 PHE A C 1
ATOM 7900 O O . PHE A 1 553 ? -0.275 -60.805 -36.874 1.00 34.50 547 PHE A O 1
ATOM 7917 N N . ASN A 1 554 ? -2.258 -61.403 -35.917 1.00 33.70 548 ASN A N 1
ATOM 7918 C CA . ASN A 1 554 ? -2.829 -62.091 -37.063 1.00 33.02 548 ASN A CA 1
ATOM 7919 C C . ASN A 1 554 ? -4.257 -61.596 -37.272 1.00 30.50 548 ASN A C 1
ATOM 7920 O O . ASN A 1 554 ? -4.964 -62.144 -38.111 1.00 29.04 548 ASN A O 1
ATOM 7931 N N . ASN A 1 555 ? -4.685 -60.591 -36.485 1.00 29.67 549 ASN A N 1
ATOM 7932 C CA . ASN A 1 555 ? -6.053 -60.108 -36.551 1.00 29.87 549 ASN A CA 1
ATOM 7933 C C . ASN A 1 555 ? -7.046 -61.207 -36.167 1.00 29.84 549 ASN A C 1
ATOM 7934 O O . ASN A 1 555 ? -8.243 -61.104 -36.453 1.00 36.92 549 ASN A O 1
ATOM 7945 N N . LYS A 1 556 ? -6.609 -62.268 -35.506 1.00 24.02 550 LYS A N 1
ATOM 7946 C CA . LYS A 1 556 ? -7.607 -63.272 -35.170 1.00 27.50 550 LYS A CA 1
ATOM 7947 C C . LYS A 1 556 ? -7.478 -63.676 -33.704 1.00 29.74 550 LYS A C 1
ATOM 7948 O O . LYS A 1 556 ? -8.493 -63.744 -33.012 1.00 31.32 550 LYS A O 1
ATOM 7967 N N . ASP A 1 557 ? -6.240 -63.944 -33.270 1.00 30.19 551 ASP A N 1
ATOM 7968 C CA . ASP A 1 557 ? -5.915 -64.311 -31.897 1.00 32.35 551 ASP A CA 1
ATOM 7969 C C . ASP A 1 557 ? -6.245 -63.143 -30.965 1.00 31.80 551 ASP A C 1
ATOM 7970 O O . ASP A 1 557 ? -5.980 -61.985 -31.300 1.00 32.66 551 ASP A O 1
ATOM 7979 N N . THR A 1 558 ? -6.837 -63.454 -29.802 1.00 30.49 552 THR A N 1
ATOM 7980 C CA . THR A 1 558 ? -7.387 -62.444 -28.904 1.00 29.30 552 THR A CA 1
ATOM 7981 C C . THR A 1 558 ? -7.094 -62.905 -27.488 1.00 28.06 552 THR A C 1
ATOM 7982 O O . THR A 1 558 ? -7.002 -64.116 -27.241 1.00 26.94 552 THR A O 1
ATOM 7993 N N . SER A 1 559 ? -6.887 -61.934 -26.589 1.00 27.15 553 SER A N 1
ATOM 7994 C CA . SER A 1 559 ? -6.759 -62.226 -25.167 1.00 26.55 553 SER A CA 1
ATOM 7995 C C . SER A 1 559 ? -7.908 -61.560 -24.420 1.00 24.36 553 SER A C 1
ATOM 7996 O O . SER A 1 559 ? -8.572 -60.694 -24.971 1.00 25.60 553 SER A O 1
ATOM 8004 N N . ASN A 1 560 ? -8.282 -62.044 -23.244 1.00 26.09 554 ASN A N 1
ATOM 8005 C CA . ASN A 1 560 ? -9.285 -61.366 -22.385 1.00 27.17 554 ASN A CA 1
ATOM 8006 C C . ASN A 1 560 ? -8.558 -60.320 -21.543 1.00 25.85 554 ASN A C 1
ATOM 8007 O O . ASN A 1 560 ? -7.521 -60.614 -21.059 1.00 24.82 554 ASN A O 1
ATOM 8018 N N . ILE A 1 561 ? -9.077 -59.124 -21.423 1.00 26.00 555 ILE A N 1
ATOM 8019 C CA . ILE A 1 561 ? -8.478 -57.987 -20.741 1.00 23.19 555 ILE A CA 1
ATOM 8020 C C . ILE A 1 561 ? -9.444 -57.454 -19.678 1.00 23.58 555 ILE A C 1
ATOM 8021 O O . ILE A 1 561 ? -10.542 -57.038 -20.007 1.00 24.04 555 ILE A O 1
ATOM 8037 N N . ARG A 1 562 ? -9.043 -57.501 -18.392 1.00 27.83 556 ARG A N 1
ATOM 8038 C CA . ARG A 1 562 ? -9.786 -56.836 -17.320 1.00 28.43 556 ARG A CA 1
ATOM 8039 C C . ARG A 1 562 ? -9.110 -55.508 -16.929 1.00 25.47 556 ARG A C 1
ATOM 8040 O O . ARG A 1 562 ? -8.037 -55.491 -16.296 1.00 22.69 556 ARG A O 1
ATOM 8061 N N . LEU A 1 563 ? -9.784 -54.401 -17.301 1.00 21.14 557 LEU A N 1
ATOM 8062 C CA . LEU A 1 563 ? -9.419 -53.020 -16.992 1.00 19.19 557 LEU A CA 1
ATOM 8063 C C . LEU A 1 563 ? -10.215 -52.500 -15.794 1.00 20.30 557 LEU A C 1
ATOM 8064 O O . LEU A 1 563 ? -11.427 -52.276 -15.887 1.00 20.40 557 LEU A O 1
ATOM 8080 N N . TYR A 1 564 ? -9.522 -52.226 -14.682 1.00 20.82 558 TYR A N 1
ATOM 8081 C CA . TYR A 1 564 ? -10.165 -51.650 -13.507 1.00 21.70 558 TYR A CA 1
ATOM 8082 C C . TYR A 1 564 ? -9.206 -50.755 -12.728 1.00 21.44 558 TYR A C 1
ATOM 8083 O O . TYR A 1 564 ? -7.983 -50.874 -12.849 1.00 22.98 558 TYR A O 1
ATOM 8101 N N . THR A 1 565 ? -9.789 -49.902 -11.868 1.00 20.51 559 THR A N 1
ATOM 8102 C CA . THR A 1 565 ? -9.018 -49.041 -10.983 1.00 22.27 559 THR A CA 1
ATOM 8103 C C . THR A 1 565 ? -9.081 -49.618 -9.587 1.00 24.40 559 THR A C 1
ATOM 8104 O O . THR A 1 565 ? -9.972 -50.414 -9.297 1.00 29.92 559 THR A O 1
ATOM 8115 N N . SER A 1 566 ? -8.215 -49.143 -8.686 1.00 28.79 560 SER A N 1
ATOM 8116 C CA . SER A 1 566 ? -8.167 -49.766 -7.373 1.00 28.32 560 SER A CA 1
ATOM 8117 C C . SER A 1 566 ? -8.900 -48.939 -6.321 1.00 26.24 560 SER A C 1
ATOM 8118 O O . SER A 1 566 ? -9.513 -49.525 -5.402 1.00 28.65 560 SER A O 1
ATOM 8126 N N . TYR A 1 567 ? -8.834 -47.608 -6.442 1.00 30.00 561 TYR A N 1
ATOM 8127 C CA . TYR A 1 567 ? -9.301 -46.739 -5.369 1.00 30.00 561 TYR A CA 1
ATOM 8128 C C . TYR A 1 567 ? -10.337 -45.743 -5.862 1.00 30.00 561 TYR A C 1
ATOM 8129 O O . TYR A 1 567 ? -11.279 -45.471 -5.129 1.00 30.00 561 TYR A O 1
ATOM 8147 N N . ASN A 1 568 ? -10.125 -45.186 -7.068 1.00 22.38 562 ASN A N 1
ATOM 8148 C CA . ASN A 1 568 ? -10.841 -44.022 -7.539 1.00 24.01 562 ASN A CA 1
ATOM 8149 C C . ASN A 1 568 ? -11.837 -44.491 -8.600 1.00 25.12 562 ASN A C 1
ATOM 8150 O O . ASN A 1 568 ? -11.574 -45.429 -9.361 1.00 27.71 562 ASN A O 1
ATOM 8161 N N . GLN A 1 569 ? -13.011 -43.865 -8.622 1.00 26.85 563 GLN A N 1
ATOM 8162 C CA . GLN A 1 569 ? -14.009 -44.225 -9.617 1.00 27.18 563 GLN A CA 1
ATOM 8163 C C . GLN A 1 569 ? -13.782 -43.355 -10.842 1.00 23.51 563 GLN A C 1
ATOM 8164 O O . GLN A 1 569 ? -13.313 -42.216 -10.763 1.00 18.81 563 GLN A O 1
ATOM 8178 N N . GLY A 1 570 ? -14.114 -43.918 -12.005 1.00 25.33 564 GLY A N 1
ATOM 8179 C CA . GLY A 1 570 ? -13.995 -43.118 -13.205 1.00 25.79 564 GLY A CA 1
ATOM 8180 C C . GLY A 1 570 ? -14.643 -43.815 -14.377 1.00 26.44 564 GLY A C 1
ATOM 8181 O O . GLY A 1 570 ? -14.993 -44.981 -14.279 1.00 27.90 564 GLY A O 1
ATOM 8185 N N . ILE A 1 571 ? -14.780 -43.036 -15.449 1.00 27.35 565 ILE A N 1
ATOM 8186 C CA . ILE A 1 571 ? -15.424 -43.432 -16.679 1.00 26.40 565 ILE A CA 1
ATOM 8187 C C . ILE A 1 571 ? -14.321 -43.667 -17.717 1.00 24.61 565 ILE A C 1
ATOM 8188 O O . ILE A 1 571 ? -13.424 -42.839 -17.895 1.00 25.89 565 ILE A O 1
ATOM 8204 N N . GLY A 1 572 ? -14.368 -44.859 -18.324 1.00 22.80 566 GLY A N 1
ATOM 8205 C CA . GLY A 1 572 ? -13.409 -45.268 -19.318 1.00 24.02 566 GLY A CA 1
ATOM 8206 C C . GLY A 1 572 ? -14.027 -45.202 -20.703 1.00 25.01 566 GLY A C 1
ATOM 8207 O O . GLY A 1 572 ? -15.194 -45.510 -20.892 1.00 23.99 566 GLY A O 1
ATOM 8211 N N . THR A 1 573 ? -13.201 -44.812 -21.664 1.00 23.64 567 THR A N 1
ATOM 8212 C CA . THR A 1 573 ? -13.572 -44.857 -23.055 1.00 24.00 567 THR A CA 1
ATOM 8213 C C . THR A 1 573 ? -12.396 -45.547 -23.736 1.00 24.90 567 THR A C 1
ATOM 8214 O O . THR A 1 573 ? -11.244 -45.089 -23.643 1.00 24.29 567 THR A O 1
ATOM 8225 N N . LEU A 1 574 ? -12.663 -46.692 -24.366 1.00 23.65 568 LEU A N 1
ATOM 8226 C CA . LEU A 1 574 ? -11.576 -47.445 -24.966 1.00 26.43 568 LEU A CA 1
ATOM 8227 C C . LEU A 1 574 ? -11.597 -47.327 -26.494 1.00 29.32 568 LEU A C 1
ATOM 8228 O O . LEU A 1 574 ? -12.657 -47.230 -27.129 1.00 32.24 568 LEU A O 1
ATOM 8244 N N . PHE A 1 575 ? -10.408 -47.335 -27.107 1.00 27.07 569 PHE A N 1
ATOM 8245 C CA . PHE A 1 575 ? -10.306 -46.991 -28.511 1.00 27.51 569 PHE A CA 1
ATOM 8246 C C . PHE A 1 575 ? -9.244 -47.889 -29.130 1.00 25.52 569 PHE A C 1
ATOM 8247 O O . PHE A 1 575 ? -8.164 -48.082 -28.536 1.00 23.39 569 PHE A O 1
ATOM 8264 N N . ARG A 1 576 ? -9.592 -48.405 -30.325 1.00 23.82 570 ARG A N 1
ATOM 8265 C CA . ARG A 1 576 ? -8.696 -49.226 -31.127 1.00 26.35 570 ARG A CA 1
ATOM 8266 C C . ARG A 1 576 ? -7.854 -48.258 -31.936 1.00 25.76 570 ARG A C 1
ATOM 8267 O O . ARG A 1 576 ? -8.398 -47.317 -32.469 1.00 24.46 570 ARG A O 1
ATOM 8271 N N . VAL A 1 577 ? -6.545 -48.484 -32.044 1.00 28.31 571 VAL A N 1
ATOM 8272 C CA . VAL A 1 577 ? -5.722 -47.558 -32.803 1.00 32.62 571 VAL A CA 1
ATOM 8273 C C . VAL A 1 577 ? -5.421 -48.156 -34.186 1.00 32.98 571 VAL A C 1
ATOM 8274 O O . VAL A 1 577 ? -4.915 -49.273 -34.273 1.00 30.10 571 VAL A O 1
ATOM 8287 N N . THR A 1 578 ? -5.675 -47.393 -35.269 1.00 33.11 572 THR A N 1
ATOM 8288 C CA . THR A 1 578 ? -5.523 -47.944 -36.617 1.00 34.72 572 THR A CA 1
ATOM 8289 C C . THR A 1 578 ? -4.294 -47.380 -37.329 1.00 36.53 572 THR A C 1
ATOM 8290 O O . THR A 1 578 ? -3.958 -47.893 -38.396 1.00 36.71 572 THR A O 1
ATOM 8301 N N . GLU A 1 579 ? -3.623 -46.352 -36.788 1.00 37.23 573 GLU A N 1
ATOM 8302 C CA . GLU A 1 579 ? -2.263 -46.038 -37.237 1.00 41.94 573 GLU A CA 1
ATOM 8303 C C . GLU A 1 579 ? -2.261 -45.498 -38.689 1.00 43.77 573 GLU A C 1
ATOM 8304 O O . GLU A 1 579 ? -1.513 -45.995 -39.529 1.00 42.29 573 GLU A O 1
ATOM 8316 N N . THR A 1 580 ? -3.045 -44.433 -38.985 1.00 46.93 574 THR A N 1
ATOM 8317 C CA . THR A 1 580 ? -3.246 -43.950 -40.356 1.00 47.89 574 THR A CA 1
ATOM 8318 C C . THR A 1 580 ? -1.945 -43.463 -41.019 1.00 48.24 574 THR A C 1
ATOM 8319 O O . THR A 1 580 ? -1.099 -42.789 -40.353 1.00 40.71 574 THR A O 1
ATOM 8330 N N . GLY A 1 583 ? -0.898 -40.173 -38.812 1.00 57.44 577 GLY A N 1
ATOM 8331 C CA . GLY A 1 583 ? -1.090 -40.168 -37.345 1.00 52.59 577 GLY A CA 1
ATOM 8332 C C . GLY A 1 583 ? -1.758 -41.453 -36.848 1.00 49.53 577 GLY A C 1
ATOM 8333 O O . GLY A 1 583 ? -1.366 -42.559 -37.234 1.00 51.97 577 GLY A O 1
ATOM 8336 N N . TYR A 1 584 ? -2.762 -41.272 -35.981 1.00 37.91 578 TYR A N 1
ATOM 8337 C CA . TYR A 1 584 ? -3.481 -42.348 -35.316 1.00 35.11 578 TYR A CA 1
ATOM 8338 C C . TYR A 1 584 ? -4.972 -42.144 -35.591 1.00 33.12 578 TYR A C 1
ATOM 8339 O O . TYR A 1 584 ? -5.460 -41.039 -35.377 1.00 29.94 578 TYR A O 1
ATOM 8357 N N . ASN A 1 585 ? -5.679 -43.180 -36.089 1.00 36.54 579 ASN A N 1
ATOM 8358 C CA . ASN A 1 585 ? -7.138 -43.195 -36.086 1.00 35.51 579 ASN A CA 1
ATOM 8359 C C . ASN A 1 585 ? -7.623 -43.986 -34.874 1.00 32.84 579 ASN A C 1
ATOM 8360 O O . ASN A 1 585 ? -7.089 -45.060 -34.575 1.00 29.36 579 ASN A O 1
ATOM 8371 N N . LEU A 1 586 ? -8.693 -43.499 -34.245 1.00 29.44 580 LEU A N 1
ATOM 8372 C CA . LEU A 1 586 ? -9.207 -44.091 -33.020 1.00 27.85 580 LEU A CA 1
ATOM 8373 C C . LEU A 1 586 ? -10.605 -44.581 -33.347 1.00 31.62 580 LEU A C 1
ATOM 8374 O O . LEU A 1 586 ? -11.432 -43.773 -33.768 1.00 35.93 580 LEU A O 1
ATOM 8390 N N . ILE A 1 587 ? -10.872 -45.890 -33.179 1.00 32.96 581 ILE A N 1
ATOM 8391 C CA . ILE A 1 587 ? -12.250 -46.366 -33.271 1.00 32.80 581 ILE A CA 1
ATOM 8392 C C . ILE A 1 587 ? -12.725 -46.602 -31.846 1.00 31.76 581 ILE A C 1
ATOM 8393 O O . ILE A 1 587 ? -12.078 -47.352 -31.118 1.00 29.58 581 ILE A O 1
ATOM 8409 N N . ASN A 1 588 ? -13.830 -45.944 -31.468 1.00 31.02 582 ASN A N 1
ATOM 8410 C CA . ASN A 1 588 ? -14.474 -46.176 -30.184 1.00 32.03 582 ASN A CA 1
ATOM 8411 C C . ASN A 1 588 ? -15.062 -47.586 -30.153 1.00 36.20 582 ASN A C 1
ATOM 8412 O O . ASN A 1 588 ? -15.884 -47.916 -31.017 1.00 41.38 582 ASN A O 1
ATOM 8423 N N . ILE A 1 589 ? -14.682 -48.389 -29.132 1.00 34.47 583 ILE A N 1
ATOM 8424 C CA . ILE A 1 589 ? -15.101 -49.784 -29.029 1.00 30.84 583 ILE A CA 1
ATOM 8425 C C . ILE A 1 589 ? -15.758 -50.101 -27.684 1.00 27.12 583 ILE A C 1
ATOM 8426 O O . ILE A 1 589 ? -16.380 -51.135 -27.552 1.00 30.49 583 ILE A O 1
ATOM 8442 N N . GLN A 1 590 ? -15.679 -49.227 -26.680 1.00 29.30 584 GLN A N 1
ATOM 8443 C CA . GLN A 1 590 ? -16.333 -49.461 -25.392 1.00 29.88 584 GLN A CA 1
ATOM 8444 C C . GLN A 1 590 ? -16.503 -48.116 -24.701 1.00 27.99 584 GLN A C 1
ATOM 8445 O O . GLN A 1 590 ? -15.519 -47.392 -24.488 1.00 27.09 584 GLN A O 1
ATOM 8449 N N . GLN A 1 591 ? -17.759 -47.770 -24.407 1.00 28.01 585 GLN A N 1
ATOM 8450 C CA . GLN A 1 591 ? -18.085 -46.469 -23.843 1.00 28.59 585 GLN A CA 1
ATOM 8451 C C . GLN A 1 591 ? -18.510 -46.723 -22.396 1.00 28.00 585 GLN A C 1
ATOM 8452 O O . GLN A 1 591 ? -18.696 -47.887 -21.983 1.00 26.17 585 GLN A O 1
ATOM 8456 N N . ASN A 1 592 ? -18.520 -45.639 -21.609 1.00 29.20 586 ASN A N 1
ATOM 8457 C CA . ASN A 1 592 ? -19.205 -45.587 -20.325 1.00 30.26 586 ASN A CA 1
ATOM 8458 C C . ASN A 1 592 ? -18.724 -46.682 -19.355 1.00 32.85 586 ASN A C 1
ATOM 8459 O O . ASN A 1 592 ? -19.397 -46.944 -18.355 1.00 33.74 586 ASN A O 1
ATOM 8470 N N . LEU A 1 593 ? -17.535 -47.282 -19.573 1.00 33.27 587 LEU A N 1
ATOM 8471 C CA . LEU A 1 593 ? -17.034 -48.291 -18.635 1.00 30.06 587 LEU A CA 1
ATOM 8472 C C . LEU A 1 593 ? -16.892 -47.633 -17.265 1.00 28.42 587 LEU A C 1
ATOM 8473 O O . LEU A 1 593 ? -16.653 -46.424 -17.164 1.00 26.47 587 LEU A O 1
ATOM 8477 N N . ASN A 1 594 ? -17.074 -48.442 -16.210 1.00 29.76 588 ASN A N 1
ATOM 8478 C CA . ASN A 1 594 ? -17.133 -47.951 -14.837 1.00 32.15 588 ASN A CA 1
ATOM 8479 C C . ASN A 1 594 ? -16.110 -48.757 -14.048 1.00 27.36 588 ASN A C 1
ATOM 8480 O O . ASN A 1 594 ? -16.296 -49.963 -13.917 1.00 23.88 588 ASN A O 1
ATOM 8491 N N . LEU A 1 595 ? -15.017 -48.115 -13.589 1.00 26.81 589 LEU A N 1
ATOM 8492 C CA . LEU A 1 595 ? -13.741 -48.826 -13.511 1.00 25.16 589 LEU A CA 1
ATOM 8493 C C . LEU A 1 595 ? -13.420 -49.361 -12.124 1.00 25.09 589 LEU A C 1
ATOM 8494 O O . LEU A 1 595 ? -12.636 -50.318 -12.029 1.00 24.25 589 LEU A O 1
ATOM 8510 N N . LEU A 1 596 ? -13.944 -48.738 -11.054 1.00 22.02 590 LEU A N 1
ATOM 8511 C CA . LEU A 1 596 ? -13.511 -49.147 -9.724 1.00 22.10 590 LEU A CA 1
ATOM 8512 C C . LEU A 1 596 ? -13.892 -50.612 -9.453 1.00 25.12 590 LEU A C 1
ATOM 8513 O O . LEU A 1 596 ? -15.065 -51.016 -9.438 1.00 25.41 590 LEU A O 1
ATOM 8529 N N . ASN A 1 597 ? -12.875 -51.466 -9.270 1.00 24.93 591 ASN A N 1
ATOM 8530 C CA . ASN A 1 597 ? -13.122 -52.842 -8.866 1.00 23.52 591 ASN A CA 1
ATOM 8531 C C . ASN A 1 597 ? -13.921 -53.592 -9.933 1.00 22.19 591 ASN A C 1
ATOM 8532 O O . ASN A 1 597 ? -14.243 -54.764 -9.743 1.00 22.44 591 ASN A O 1
ATOM 8543 N N . SER A 1 598 ? -14.103 -52.994 -11.114 1.00 21.13 592 SER A N 1
ATOM 8544 C CA . SER A 1 598 ? -14.883 -53.618 -12.173 1.00 23.23 592 SER A CA 1
ATOM 8545 C C . SER A 1 598 ? -14.361 -55.016 -12.481 1.00 26.17 592 SER A C 1
ATOM 8546 O O . SER A 1 598 ? -13.145 -55.223 -12.586 1.00 29.49 592 SER A O 1
ATOM 8554 N N . THR A 1 599 ? -15.315 -55.951 -12.637 1.00 26.89 593 THR A N 1
ATOM 8555 C CA . THR A 1 599 ? -15.009 -57.347 -12.937 1.00 28.42 593 THR A CA 1
ATOM 8556 C C . THR A 1 599 ? -15.172 -57.602 -14.439 1.00 28.08 593 THR A C 1
ATOM 8557 O O . THR A 1 599 ? -14.752 -58.645 -14.939 1.00 25.89 593 THR A O 1
ATOM 8568 N N . LYS A 1 600 ? -15.791 -56.652 -15.148 1.00 28.10 594 LYS A N 1
ATOM 8569 C CA . LYS A 1 600 ? -16.123 -56.858 -16.553 1.00 32.35 594 LYS A CA 1
ATOM 8570 C C . LYS A 1 600 ? -14.845 -57.198 -17.334 1.00 35.64 594 LYS A C 1
ATOM 8571 O O . LYS A 1 600 ? -13.723 -56.930 -16.878 1.00 39.02 594 LYS A O 1
ATOM 8575 N N . SER A 1 601 ? -15.027 -57.821 -18.506 1.00 35.86 595 SER A N 1
ATOM 8576 C CA . SER A 1 601 ? -13.935 -58.385 -19.281 1.00 35.87 595 SER A CA 1
ATOM 8577 C C . SER A 1 601 ? -14.152 -57.992 -20.732 1.00 32.54 595 SER A C 1
ATOM 8578 O O . SER A 1 601 ? -15.291 -58.014 -21.200 1.00 33.58 595 SER A O 1
ATOM 8586 N N . ILE A 1 602 ? -13.075 -57.675 -21.466 1.00 27.65 596 ILE A N 1
ATOM 8587 C CA . ILE A 1 602 ? -13.218 -57.494 -22.906 1.00 29.11 596 ILE A CA 1
ATOM 8588 C C . ILE A 1 602 ? -12.042 -58.188 -23.595 1.00 29.57 596 ILE A C 1
ATOM 8589 O O . ILE A 1 602 ? -10.909 -58.233 -23.060 1.00 29.49 596 ILE A O 1
ATOM 8605 N N . ARG A 1 603 ? -12.367 -58.740 -24.767 1.00 28.43 597 ARG A N 1
ATOM 8606 C CA . ARG A 1 603 ? -11.456 -59.534 -25.571 1.00 29.82 597 ARG A CA 1
ATOM 8607 C C . ARG A 1 603 ? -10.849 -58.595 -26.610 1.00 27.66 597 ARG A C 1
ATOM 8608 O O . ARG A 1 603 ? -11.577 -57.863 -27.286 1.00 27.00 597 ARG A O 1
ATOM 8629 N N . LEU A 1 604 ? -9.513 -58.578 -26.701 1.00 24.01 598 LEU A N 1
ATOM 8630 C CA . LEU A 1 604 ? -8.842 -57.649 -27.602 1.00 24.67 598 LEU A CA 1
ATOM 8631 C C . LEU A 1 604 ? -7.792 -58.383 -28.435 1.00 24.66 598 LEU A C 1
ATOM 8632 O O . LEU A 1 604 ? -7.166 -59.335 -27.965 1.00 24.26 598 LEU A O 1
ATOM 8648 N N . LEU A 1 605 ? -7.565 -57.886 -29.658 1.00 24.56 599 LEU A N 1
ATOM 8649 C CA . LEU A 1 605 ? -6.693 -58.530 -30.638 1.00 24.47 599 LEU A CA 1
ATOM 8650 C C . LEU A 1 605 ? -5.227 -58.524 -30.184 1.00 26.02 599 LEU A C 1
ATOM 8651 O O . LEU A 1 605 ? -4.658 -57.481 -29.837 1.00 27.01 599 LEU A O 1
ATOM 8667 N N . ASN A 1 606 ? -4.598 -59.695 -30.239 1.00 24.99 600 ASN A N 1
ATOM 8668 C CA . ASN A 1 606 ? -3.192 -59.833 -29.904 1.00 28.90 600 ASN A CA 1
ATOM 8669 C C . ASN A 1 606 ? -2.350 -58.954 -30.831 1.00 27.60 600 ASN A C 1
ATOM 8670 O O . ASN A 1 606 ? -2.605 -58.881 -32.038 1.00 21.06 600 ASN A O 1
ATOM 8681 N N . GLY A 1 607 ? -1.329 -58.302 -30.250 1.00 28.33 601 GLY A N 1
ATOM 8682 C CA . GLY A 1 607 ? -0.481 -57.363 -30.972 1.00 26.72 601 GLY A CA 1
ATOM 8683 C C . GLY A 1 607 ? -1.236 -56.164 -31.538 1.00 24.71 601 GLY A C 1
ATOM 8684 O O . GLY A 1 607 ? -0.689 -55.473 -32.392 1.00 27.46 601 GLY A O 1
ATOM 8688 N N . ALA A 1 608 ? -2.474 -55.891 -31.091 1.00 23.20 602 ALA A N 1
ATOM 8689 C CA . ALA A 1 608 ? -3.109 -54.640 -31.483 1.00 25.00 602 ALA A CA 1
ATOM 8690 C C . ALA A 1 608 ? -2.892 -53.579 -30.394 1.00 26.08 602 ALA A C 1
ATOM 8691 O O . ALA A 1 608 ? -2.637 -53.933 -29.239 1.00 30.01 602 ALA A O 1
ATOM 8698 N N . ILE A 1 609 ? -3.028 -52.296 -30.783 1.00 25.64 603 ILE A N 1
ATOM 8699 C CA . ILE A 1 609 ? -2.757 -51.142 -29.935 1.00 24.17 603 ILE A CA 1
ATOM 8700 C C . ILE A 1 609 ? -4.083 -50.485 -29.553 1.00 22.41 603 ILE A C 1
ATOM 8701 O O . ILE A 1 609 ? -4.850 -50.195 -30.460 1.00 20.05 603 ILE A O 1
ATOM 8717 N N . TYR A 1 610 ? -4.306 -50.210 -28.248 1.00 22.12 604 TYR A N 1
ATOM 8718 C CA . TYR A 1 610 ? -5.517 -49.555 -27.736 1.00 22.62 604 TYR A CA 1
ATOM 8719 C C . TYR A 1 610 ? -5.139 -48.366 -26.836 1.00 22.22 604 TYR A C 1
ATOM 8720 O O . TYR A 1 610 ? -4.018 -48.301 -26.307 1.00 23.78 604 TYR A O 1
ATOM 8738 N N . ILE A 1 611 ? -6.075 -47.422 -26.659 1.00 18.49 605 ILE A N 1
ATOM 8739 C CA . ILE A 1 611 ? -5.934 -46.338 -25.696 1.00 20.82 605 ILE A CA 1
ATOM 8740 C C . ILE A 1 611 ? -7.192 -46.318 -24.863 1.00 23.02 605 ILE A C 1
ATOM 8741 O O . ILE A 1 611 ? -8.269 -46.239 -25.436 1.00 24.64 605 ILE A O 1
ATOM 8757 N N . LEU A 1 612 ? -7.029 -46.344 -23.529 1.00 22.38 606 LEU A N 1
ATOM 8758 C CA . LEU A 1 612 ? -8.123 -46.112 -22.603 1.00 20.85 606 LEU A CA 1
ATOM 8759 C C . LEU A 1 612 ? -8.014 -44.712 -22.013 1.00 21.52 606 LEU A C 1
ATOM 8760 O O . LEU A 1 612 ? -6.983 -44.384 -21.428 1.00 20.86 606 LEU A O 1
ATOM 8776 N N . LYS A 1 613 ? -9.083 -43.914 -22.187 1.00 20.38 607 LYS A N 1
ATOM 8777 C CA . LYS A 1 613 ? -9.247 -42.618 -21.557 1.00 23.27 607 LYS A CA 1
ATOM 8778 C C . LYS A 1 613 ? -10.034 -42.787 -20.261 1.00 22.30 607 LYS A C 1
ATOM 8779 O O . LYS A 1 613 ? -10.979 -43.560 -20.222 1.00 22.08 607 LYS A O 1
ATOM 8798 N N . VAL A 1 614 ? -9.571 -42.141 -19.181 1.00 21.99 608 VAL A N 1
ATOM 8799 C CA . VAL A 1 614 ? -10.215 -42.255 -17.876 1.00 21.17 608 VAL A CA 1
ATOM 8800 C C . VAL A 1 614 ? -10.533 -40.847 -17.379 1.00 23.82 608 VAL A C 1
ATOM 8801 O O . VAL A 1 614 ? -9.651 -40.006 -17.284 1.00 21.52 608 VAL A O 1
ATOM 8814 N N . GLU A 1 615 ? -11.825 -40.576 -17.186 1.00 24.39 609 GLU A N 1
ATOM 8815 C CA . GLU A 1 615 ? -12.268 -39.400 -16.467 1.00 25.09 609 GLU A CA 1
ATOM 8816 C C . GLU A 1 615 ? -12.450 -39.844 -15.031 1.00 25.90 609 GLU A C 1
ATOM 8817 O O . GLU A 1 615 ? -13.207 -40.788 -14.800 1.00 25.73 609 GLU A O 1
ATOM 8829 N N . VAL A 1 616 ? -11.710 -39.225 -14.108 1.00 24.11 610 VAL A N 1
ATOM 8830 C CA . VAL A 1 616 ? -11.926 -39.451 -12.685 1.00 23.76 610 VAL A CA 1
ATOM 8831 C C . VAL A 1 616 ? -13.306 -38.911 -12.351 1.00 26.06 610 VAL A C 1
ATOM 8832 O O . VAL A 1 616 ? -13.616 -37.814 -12.800 1.00 25.51 610 VAL A O 1
ATOM 8845 N N . THR A 1 617 ? -14.096 -39.677 -11.570 1.00 25.14 611 THR A N 1
ATOM 8846 C CA . THR A 1 617 ? -15.363 -39.189 -11.037 1.00 27.12 611 THR A CA 1
ATOM 8847 C C . THR A 1 617 ? -15.354 -39.193 -9.519 1.00 26.98 611 THR A C 1
ATOM 8848 O O . THR A 1 617 ? -16.049 -38.400 -8.908 1.00 29.46 611 THR A O 1
ATOM 8859 N N . GLU A 1 618 ? -14.607 -40.093 -8.894 1.00 27.12 612 GLU A N 1
ATOM 8860 C CA . GLU A 1 618 ? -14.509 -40.079 -7.445 1.00 26.45 612 GLU A CA 1
ATOM 8861 C C . GLU A 1 618 ? -13.030 -40.079 -7.066 1.00 26.01 612 GLU A C 1
ATOM 8862 O O . GLU A 1 618 ? -12.317 -41.045 -7.362 1.00 28.06 612 GLU A O 1
ATOM 8874 N N . LEU A 1 619 ? -12.620 -38.996 -6.389 1.00 25.10 613 LEU A N 1
ATOM 8875 C CA . LEU A 1 619 ? -11.262 -38.797 -5.918 1.00 25.15 613 LEU A CA 1
ATOM 8876 C C . LEU A 1 619 ? -11.148 -39.297 -4.481 1.00 27.57 613 LEU A C 1
ATOM 8877 O O . LEU A 1 619 ? -11.334 -38.532 -3.532 1.00 29.17 613 LEU A O 1
ATOM 8893 N N . ASN A 1 620 ? -10.852 -40.600 -4.328 1.00 28.01 614 ASN A N 1
ATOM 8894 C CA . ASN A 1 620 ? -10.760 -41.218 -3.017 1.00 27.51 614 ASN A CA 1
ATOM 8895 C C . ASN A 1 620 ? -9.310 -41.186 -2.540 1.00 26.27 614 ASN A C 1
ATOM 8896 O O . ASN A 1 620 ? -9.046 -41.120 -1.344 1.00 25.91 614 ASN A O 1
ATOM 8907 N N . ASN A 1 621 ? -8.373 -41.223 -3.492 1.00 27.53 615 ASN A N 1
ATOM 8908 C CA . ASN A 1 621 ? -6.974 -41.424 -3.160 1.00 26.93 615 ASN A CA 1
ATOM 8909 C C . ASN A 1 621 ? -6.181 -40.445 -4.012 1.00 24.86 615 ASN A C 1
ATOM 8910 O O . ASN A 1 621 ? -6.604 -40.095 -5.109 1.00 26.82 615 ASN A O 1
ATOM 8921 N N . TYR A 1 622 ? -5.041 -39.992 -3.494 1.00 24.67 616 TYR A N 1
ATOM 8922 C CA . TYR A 1 622 ? -4.142 -39.134 -4.237 1.00 22.54 616 TYR A CA 1
ATOM 8923 C C . TYR A 1 622 ? -3.713 -39.832 -5.538 1.00 21.13 616 TYR A C 1
ATOM 8924 O O . TYR A 1 622 ? -3.486 -39.184 -6.561 1.00 19.57 616 TYR A O 1
ATOM 8942 N N . ASN A 1 623 ? -3.620 -41.163 -5.499 1.00 19.13 617 ASN A N 1
ATOM 8943 C CA . ASN A 1 623 ? -3.081 -41.894 -6.630 1.00 20.51 617 ASN A CA 1
ATOM 8944 C C . ASN A 1 623 ? -4.184 -42.697 -7.287 1.00 20.26 617 ASN A C 1
ATOM 8945 O O . ASN A 1 623 ? -5.068 -43.201 -6.613 1.00 20.83 617 ASN A O 1
ATOM 8956 N N . ILE A 1 624 ? -4.068 -42.827 -8.600 1.00 19.68 618 ILE A N 1
ATOM 8957 C CA . ILE A 1 624 ? -4.889 -43.736 -9.363 1.00 22.78 618 ILE A CA 1
ATOM 8958 C C . ILE A 1 624 ? -4.023 -44.899 -9.826 1.00 22.98 618 ILE A C 1
ATOM 8959 O O . ILE A 1 624 ? -2.962 -44.715 -10.430 1.00 21.72 618 ILE A O 1
ATOM 8975 N N . LYS A 1 625 ? -4.557 -46.092 -9.598 1.00 20.92 619 LYS A N 1
ATOM 8976 C CA . LYS A 1 625 ? -3.879 -47.327 -9.909 1.00 22.50 619 LYS A CA 1
ATOM 8977 C C . LYS A 1 625 ? -4.780 -48.109 -10.847 1.00 22.63 619 LYS A C 1
ATOM 8978 O O . LYS A 1 625 ? -5.788 -48.652 -10.381 1.00 26.37 619 LYS A O 1
ATOM 8997 N N . LEU A 1 626 ? -4.366 -48.161 -12.131 1.00 22.34 620 LEU A N 1
ATOM 8998 C CA . LEU A 1 626 ? -5.055 -48.907 -13.171 1.00 22.53 620 LEU A CA 1
ATOM 8999 C C . LEU A 1 626 ? -4.483 -50.321 -13.272 1.00 22.74 620 LEU A C 1
ATOM 9000 O O . LEU A 1 626 ? -3.265 -50.492 -13.319 1.00 21.37 620 LEU A O 1
ATOM 9016 N N . HIS A 1 627 ? -5.375 -51.323 -13.383 1.00 23.08 621 HIS A N 1
ATOM 9017 C CA . HIS A 1 627 ? -4.980 -52.712 -13.566 1.00 22.03 621 HIS A CA 1
ATOM 9018 C C . HIS A 1 627 ? -5.333 -53.183 -14.980 1.00 22.19 621 HIS A C 1
ATOM 9019 O O . HIS A 1 627 ? -6.398 -52.852 -15.500 1.00 25.02 621 HIS A O 1
ATOM 9033 N N . ILE A 1 628 ? -4.388 -53.869 -15.632 1.00 19.38 622 ILE A N 1
ATOM 9034 C CA . ILE A 1 628 ? -4.607 -54.550 -16.900 1.00 18.60 622 ILE A CA 1
ATOM 9035 C C . ILE A 1 628 ? -4.235 -56.001 -16.611 1.00 20.85 622 ILE A C 1
ATOM 9036 O O . ILE A 1 628 ? -3.059 -56.349 -16.518 1.00 19.58 622 ILE A O 1
ATOM 9052 N N . ASP A 1 629 ? -5.259 -56.835 -16.403 1.00 22.84 623 ASP A N 1
ATOM 9053 C CA . ASP A 1 629 ? -5.068 -58.263 -16.184 1.00 23.00 623 ASP A CA 1
ATOM 9054 C C . ASP A 1 629 ? -5.441 -58.998 -17.459 1.00 25.21 623 ASP A C 1
ATOM 9055 O O . ASP A 1 629 ? -6.518 -58.770 -18.005 1.00 25.40 623 ASP A O 1
ATOM 9064 N N . ILE A 1 630 ? -4.526 -59.841 -17.932 1.00 24.01 624 ILE A N 1
ATOM 9065 C CA . ILE A 1 630 ? -4.725 -60.498 -19.245 1.00 27.08 624 ILE A CA 1
ATOM 9066 C C . ILE A 1 630 ? -4.820 -62.016 -19.093 1.00 28.96 624 ILE A C 1
ATOM 9067 O O . ILE A 1 630 ? -4.005 -62.570 -18.378 1.00 29.42 624 ILE A O 1
ATOM 9083 N N . THR A 1 631 ? -5.846 -62.634 -19.670 1.00 28.82 625 THR A N 1
ATOM 9084 C CA . THR A 1 631 ? -5.958 -64.088 -19.796 1.00 30.24 625 THR A CA 1
ATOM 9085 C C . THR A 1 631 ? -6.248 -64.485 -21.257 1.00 31.67 625 THR A C 1
ATOM 9086 O O . THR A 1 631 ? -6.707 -63.672 -22.074 1.00 27.83 625 THR A O 1
ATOM 9097 N N . ASN A 1 632 ? -5.937 -65.757 -21.553 1.00 34.38 626 ASN A N 1
ATOM 9098 C CA . ASN A 1 632 ? -6.387 -66.531 -22.706 1.00 32.96 626 ASN A CA 1
ATOM 9099 C C . ASN A 1 632 ? -7.706 -65.971 -23.278 1.00 33.99 626 ASN A C 1
ATOM 9100 O O . ASN A 1 632 ? -8.768 -66.180 -22.601 1.00 34.33 626 ASN A O 1
ATOM 9111 N N . ASP B 1 27 ? 11.978 -9.896 73.767 1.00 42.05 21 ASP B N 1
ATOM 9112 C CA . ASP B 1 27 ? 13.399 -9.820 73.296 1.00 42.25 21 ASP B CA 1
ATOM 9113 C C . ASP B 1 27 ? 13.411 -9.262 71.867 1.00 38.33 21 ASP B C 1
ATOM 9114 O O . ASP B 1 27 ? 12.329 -9.055 71.290 1.00 29.76 21 ASP B O 1
ATOM 9122 N N . THR B 1 28 ? 14.637 -8.978 71.361 1.00 32.32 22 THR B N 1
ATOM 9123 C CA . THR B 1 28 ? 14.921 -8.488 70.016 1.00 28.11 22 THR B CA 1
ATOM 9124 C C . THR B 1 28 ? 14.867 -9.634 69.013 1.00 28.15 22 THR B C 1
ATOM 9125 O O . THR B 1 28 ? 15.302 -10.740 69.314 1.00 28.43 22 THR B O 1
ATOM 9136 N N . ILE B 1 29 ? 14.433 -9.338 67.781 1.00 25.81 23 ILE B N 1
ATOM 9137 C CA . ILE B 1 29 ? 14.268 -10.363 66.763 1.00 24.60 23 ILE B CA 1
ATOM 9138 C C . ILE B 1 29 ? 14.237 -9.666 65.410 1.00 23.96 23 ILE B C 1
ATOM 9139 O O . ILE B 1 29 ? 13.607 -8.638 65.226 1.00 23.19 23 ILE B O 1
ATOM 9155 N N . ASP B 1 30 ? 14.883 -10.263 64.431 1.00 24.04 24 ASP B N 1
ATOM 9156 C CA . ASP B 1 30 ? 15.023 -9.622 63.147 1.00 26.40 24 ASP B CA 1
ATOM 9157 C C . ASP B 1 30 ? 13.967 -10.215 62.226 1.00 23.90 24 ASP B C 1
ATOM 9158 O O . ASP B 1 30 ? 14.241 -11.094 61.423 1.00 25.56 24 ASP B O 1
ATOM 9167 N N . LEU B 1 31 ? 12.724 -9.789 62.412 1.00 22.05 25 LEU B N 1
ATOM 9168 C CA . LEU B 1 31 ? 11.612 -10.277 61.628 1.00 19.50 25 LEU B CA 1
ATOM 9169 C C . LEU B 1 31 ? 10.718 -9.073 61.378 1.00 18.62 25 LEU B C 1
ATOM 9170 O O . LEU B 1 31 ? 10.473 -8.297 62.300 1.00 15.45 25 LEU B O 1
ATOM 9186 N N . ALA B 1 32 ? 10.241 -8.907 60.148 1.00 17.78 26 ALA B N 1
ATOM 9187 C CA . ALA B 1 32 ? 9.290 -7.844 59.873 1.00 17.77 26 ALA B CA 1
ATOM 9188 C C . ALA B 1 32 ? 8.073 -7.991 60.804 1.00 17.99 26 ALA B C 1
ATOM 9189 O O . ALA B 1 32 ? 7.819 -9.072 61.339 1.00 16.33 26 ALA B O 1
ATOM 9196 N N . ASP B 1 33 ? 7.290 -6.909 60.962 1.00 19.79 27 ASP B N 1
ATOM 9197 C CA . ASP B 1 33 ? 6.180 -6.856 61.911 1.00 21.42 27 ASP B CA 1
ATOM 9198 C C . ASP B 1 33 ? 5.037 -7.752 61.468 1.00 19.86 27 ASP B C 1
ATOM 9199 O O . ASP B 1 33 ? 4.771 -7.849 60.291 1.00 17.88 27 ASP B O 1
ATOM 9208 N N . GLY B 1 34 ? 4.270 -8.269 62.441 1.00 21.53 28 GLY B N 1
ATOM 9209 C CA . GLY B 1 34 ? 3.235 -9.255 62.175 1.00 20.82 28 GLY B CA 1
ATOM 9210 C C . GLY B 1 34 ? 3.231 -10.356 63.230 1.00 20.75 28 GLY B C 1
ATOM 9211 O O . GLY B 1 34 ? 3.982 -10.282 64.214 1.00 20.62 28 GLY B O 1
ATOM 9215 N N . ASN B 1 35 ? 2.331 -11.336 63.022 1.00 21.20 29 ASN B N 1
ATOM 9216 C CA . ASN B 1 35 ? 2.212 -12.538 63.822 1.00 19.56 29 ASN B CA 1
ATOM 9217 C C . ASN B 1 35 ? 2.874 -13.717 63.111 1.00 18.89 29 ASN B C 1
ATOM 9218 O O . ASN B 1 35 ? 2.677 -13.872 61.908 1.00 15.43 29 ASN B O 1
ATOM 9229 N N . TYR B 1 36 ? 3.609 -14.560 63.883 1.00 20.07 30 TYR B N 1
ATOM 9230 C CA . TYR B 1 36 ? 4.263 -15.752 63.341 1.00 21.08 30 TYR B CA 1
ATOM 9231 C C . TYR B 1 36 ? 4.009 -16.992 64.193 1.00 19.07 30 TYR B C 1
ATOM 9232 O O . TYR B 1 36 ? 4.000 -16.934 65.410 1.00 16.34 30 TYR B O 1
ATOM 9250 N N . VAL B 1 37 ? 3.856 -18.137 63.528 1.00 20.49 31 VAL B N 1
ATOM 9251 C CA . VAL B 1 37 ? 3.917 -19.411 64.208 1.00 20.54 31 VAL B CA 1
ATOM 9252 C C . VAL B 1 37 ? 5.362 -19.922 64.205 1.00 21.35 31 VAL B C 1
ATOM 9253 O O . VAL B 1 37 ? 6.057 -19.824 63.190 1.00 20.15 31 VAL B O 1
ATOM 9266 N N . VAL B 1 38 ? 5.792 -20.468 65.357 1.00 20.04 32 VAL B N 1
ATOM 9267 C CA . VAL B 1 38 ? 7.159 -20.942 65.504 1.00 21.67 32 VAL B CA 1
ATOM 9268 C C . VAL B 1 38 ? 7.150 -22.330 66.145 1.00 22.50 32 VAL B C 1
ATOM 9269 O O . VAL B 1 38 ? 6.384 -22.582 67.096 1.00 20.97 32 VAL B O 1
ATOM 9282 N N . SER B 1 39 ? 7.985 -23.220 65.574 1.00 20.48 33 SER B N 1
ATOM 9283 C CA . SER B 1 39 ? 8.411 -24.451 66.218 1.00 20.17 33 SER B CA 1
ATOM 9284 C C . SER B 1 39 ? 9.782 -24.229 66.830 1.00 19.72 33 SER B C 1
ATOM 9285 O O . SER B 1 39 ? 10.724 -23.831 66.142 1.00 21.61 33 SER B O 1
ATOM 9293 N N . ARG B 1 40 ? 9.878 -24.472 68.131 1.00 18.23 34 ARG B N 1
ATOM 9294 C CA . ARG B 1 40 ? 11.134 -24.378 68.824 1.00 18.64 34 ARG B CA 1
ATOM 9295 C C . ARG B 1 40 ? 11.686 -25.770 69.059 1.00 17.95 34 ARG B C 1
ATOM 9296 O O . ARG B 1 40 ? 12.532 -25.906 69.918 1.00 18.48 34 ARG B O 1
ATOM 9317 N N . GLY B 1 41 ? 11.121 -26.780 68.382 1.00 18.02 35 GLY B N 1
ATOM 9318 C CA . GLY B 1 41 ? 11.708 -28.113 68.339 1.00 19.05 35 GLY B CA 1
ATOM 9319 C C . GLY B 1 41 ? 11.135 -29.085 69.378 1.00 19.99 35 GLY B C 1
ATOM 9320 O O . GLY B 1 41 ? 10.376 -28.706 70.273 1.00 19.67 35 GLY B O 1
ATOM 9324 N N . ASP B 1 42 ? 11.568 -30.338 69.234 1.00 21.77 36 ASP B N 1
ATOM 9325 C CA . ASP B 1 42 ? 11.249 -31.449 70.106 1.00 21.91 36 ASP B CA 1
ATOM 9326 C C . ASP B 1 42 ? 12.259 -31.469 71.247 1.00 21.40 36 ASP B C 1
ATOM 9327 O O . ASP B 1 42 ? 13.244 -30.736 71.207 1.00 25.58 36 ASP B O 1
ATOM 9336 N N . GLY B 1 43 ? 11.984 -32.261 72.279 1.00 21.09 37 GLY B N 1
ATOM 9337 C CA . GLY B 1 43 ? 12.902 -32.528 73.381 1.00 20.30 37 GLY B CA 1
ATOM 9338 C C . GLY B 1 43 ? 12.670 -31.642 74.611 1.00 19.79 37 GLY B C 1
ATOM 9339 O O . GLY B 1 43 ? 13.514 -31.559 75.515 1.00 17.99 37 GLY B O 1
ATOM 9343 N N . TRP B 1 44 ? 11.589 -30.880 74.601 1.00 19.70 38 TRP B N 1
ATOM 9344 C CA . TRP B 1 44 ? 11.309 -30.006 75.715 1.00 20.79 38 TRP B CA 1
ATOM 9345 C C . TRP B 1 44 ? 10.784 -30.851 76.865 1.00 19.34 38 TRP B C 1
ATOM 9346 O O . TRP B 1 44 ? 9.971 -31.736 76.654 1.00 16.31 38 TRP B O 1
ATOM 9367 N N . ILE B 1 45 ? 11.276 -30.533 78.064 1.00 19.04 39 ILE B N 1
ATOM 9368 C CA . ILE B 1 45 ? 10.833 -31.101 79.315 1.00 20.91 39 ILE B CA 1
ATOM 9369 C C . ILE B 1 45 ? 10.350 -29.963 80.204 1.00 19.97 39 ILE B C 1
ATOM 9370 O O . ILE B 1 45 ? 10.845 -28.855 80.069 1.00 16.60 39 ILE B O 1
ATOM 9386 N N . LEU B 1 46 ? 9.357 -30.267 81.056 1.00 22.19 40 LEU B N 1
ATOM 9387 C CA . LEU B 1 46 ? 8.542 -29.282 81.737 1.00 20.75 40 LEU B CA 1
ATOM 9388 C C . LEU B 1 46 ? 8.929 -29.231 83.209 1.00 19.35 40 LEU B C 1
ATOM 9389 O O . LEU B 1 46 ? 9.239 -30.246 83.822 1.00 21.28 40 LEU B O 1
ATOM 9405 N N . SER B 1 47 ? 8.897 -28.023 83.766 1.00 20.20 41 SER B N 1
ATOM 9406 C CA . SER B 1 47 ? 9.342 -27.757 85.132 1.00 21.35 41 SER B CA 1
ATOM 9407 C C . SER B 1 47 ? 8.545 -28.533 86.174 1.00 19.19 41 SER B C 1
ATOM 9408 O O . SER B 1 47 ? 7.310 -28.593 86.112 1.00 22.76 41 SER B O 1
ATOM 9416 N N . ARG B 1 48 ? 9.274 -29.103 87.146 1.00 18.11 42 ARG B N 1
ATOM 9417 C CA . ARG B 1 48 ? 8.706 -29.711 88.338 1.00 19.24 42 ARG B CA 1
ATOM 9418 C C . ARG B 1 48 ? 8.156 -31.123 88.090 1.00 20.26 42 ARG B C 1
ATOM 9419 O O . ARG B 1 48 ? 7.942 -31.835 89.055 1.00 18.88 42 ARG B O 1
ATOM 9440 N N . GLN B 1 49 ? 7.968 -31.549 86.826 1.00 22.07 43 GLN B N 1
ATOM 9441 C CA . GLN B 1 49 ? 7.192 -32.745 86.497 1.00 23.61 43 GLN B CA 1
ATOM 9442 C C . GLN B 1 49 ? 8.127 -33.924 86.238 1.00 20.87 43 GLN B C 1
ATOM 9443 O O . GLN B 1 49 ? 7.725 -34.918 85.676 1.00 21.56 43 GLN B O 1
ATOM 9457 N N . ASN B 1 50 ? 9.365 -33.818 86.698 1.00 22.62 44 ASN B N 1
ATOM 9458 C CA . ASN B 1 50 ? 10.399 -34.806 86.430 1.00 22.68 44 ASN B CA 1
ATOM 9459 C C . ASN B 1 50 ? 9.932 -36.218 86.744 1.00 20.95 44 ASN B C 1
ATOM 9460 O O . ASN B 1 50 ? 10.171 -37.114 85.956 1.00 21.53 44 ASN B O 1
ATOM 9471 N N . GLN B 1 51 ? 9.507 -36.455 87.987 1.00 19.98 45 GLN B N 1
ATOM 9472 C CA . GLN B 1 51 ? 9.302 -37.821 88.512 1.00 19.76 45 GLN B CA 1
ATOM 9473 C C . GLN B 1 51 ? 7.840 -38.228 88.693 1.00 21.10 45 GLN B C 1
ATOM 9474 O O . GLN B 1 51 ? 7.598 -39.127 89.495 1.00 20.83 45 GLN B O 1
ATOM 9488 N N . ILE B 1 52 ? 6.909 -37.648 87.948 1.00 21.82 46 ILE B N 1
ATOM 9489 C CA . ILE B 1 52 ? 5.499 -37.940 88.156 1.00 19.09 46 ILE B CA 1
ATOM 9490 C C . ILE B 1 52 ? 5.070 -39.242 87.488 1.00 20.92 46 ILE B C 1
ATOM 9491 O O . ILE B 1 52 ? 3.908 -39.642 87.633 1.00 19.26 46 ILE B O 1
ATOM 9507 N N . LEU B 1 53 ? 5.967 -39.860 86.719 1.00 21.86 47 LEU B N 1
ATOM 9508 C CA . LEU B 1 53 ? 5.670 -41.137 86.100 1.00 24.46 47 LEU B CA 1
ATOM 9509 C C . LEU B 1 53 ? 6.321 -42.270 86.895 1.00 24.30 47 LEU B C 1
ATOM 9510 O O . LEU B 1 53 ? 6.003 -43.432 86.676 1.00 27.41 47 LEU B O 1
ATOM 9526 N N . GLY B 1 54 ? 7.221 -41.950 87.824 1.00 21.69 48 GLY B N 1
ATOM 9527 C CA . GLY B 1 54 ? 7.969 -42.977 88.523 1.00 21.34 48 GLY B CA 1
ATOM 9528 C C . GLY B 1 54 ? 9.308 -43.290 87.863 1.00 20.56 48 GLY B C 1
ATOM 9529 O O . GLY B 1 54 ? 9.639 -42.780 86.809 1.00 17.96 48 GLY B O 1
ATOM 9533 N N . GLY B 1 55 ? 10.063 -44.154 88.533 1.00 21.73 49 GLY B N 1
ATOM 9534 C CA . GLY B 1 55 ? 11.327 -44.654 88.043 1.00 21.18 49 GLY B CA 1
ATOM 9535 C C . GLY B 1 55 ? 11.618 -46.063 88.546 1.00 19.84 49 GLY B C 1
ATOM 9536 O O . GLY B 1 55 ? 10.867 -46.634 89.325 1.00 21.16 49 GLY B O 1
ATOM 9540 N N . SER B 1 56 ? 12.717 -46.613 88.036 1.00 19.10 50 SER B N 1
ATOM 9541 C CA . SER B 1 56 ? 13.140 -47.958 88.294 1.00 20.48 50 SER B CA 1
ATOM 9542 C C . SER B 1 56 ? 14.455 -47.911 89.037 1.00 20.97 50 SER B C 1
ATOM 9543 O O . SER B 1 56 ? 15.327 -47.118 88.696 1.00 23.83 50 SER B O 1
ATOM 9551 N N . VAL B 1 57 ? 14.628 -48.852 89.948 1.00 20.99 51 VAL B N 1
ATOM 9552 C CA . VAL B 1 57 ? 15.916 -49.104 90.545 1.00 21.65 51 VAL B CA 1
ATOM 9553 C C . VAL B 1 57 ? 16.375 -50.492 90.118 1.00 20.06 51 VAL B C 1
ATOM 9554 O O . VAL B 1 57 ? 15.688 -51.460 90.388 1.00 18.65 51 VAL B O 1
ATOM 9567 N N . ILE B 1 58 ? 17.539 -50.559 89.470 1.00 19.93 52 ILE B N 1
ATOM 9568 C CA . ILE B 1 58 ? 18.121 -51.817 89.058 1.00 21.69 52 ILE B CA 1
ATOM 9569 C C . ILE B 1 58 ? 19.475 -51.993 89.753 1.00 21.35 52 ILE B C 1
ATOM 9570 O O . ILE B 1 58 ? 20.137 -51.034 90.137 1.00 20.22 52 ILE B O 1
ATOM 9586 N N . SER B 1 59 ? 19.898 -53.242 89.862 1.00 19.61 53 SER B N 1
ATOM 9587 C CA . SER B 1 59 ? 21.047 -53.554 90.691 1.00 21.37 53 SER B CA 1
ATOM 9588 C C . SER B 1 59 ? 21.870 -54.684 90.070 1.00 21.91 53 SER B C 1
ATOM 9589 O O . SER B 1 59 ? 21.331 -55.580 89.419 1.00 19.78 53 SER B O 1
ATOM 9597 N N . ASN B 1 60 ? 23.191 -54.518 90.184 1.00 21.18 54 ASN B N 1
ATOM 9598 C CA . ASN B 1 60 ? 24.175 -55.577 90.153 1.00 21.34 54 ASN B CA 1
ATOM 9599 C C . ASN B 1 60 ? 24.082 -56.440 88.906 1.00 19.96 54 ASN B C 1
ATOM 9600 O O . ASN B 1 60 ? 23.946 -57.650 89.016 1.00 20.99 54 ASN B O 1
ATOM 9611 N N . GLY B 1 61 ? 24.194 -55.808 87.736 1.00 18.99 55 GLY B N 1
ATOM 9612 C CA . GLY B 1 61 ? 24.327 -56.510 86.470 1.00 21.01 55 GLY B CA 1
ATOM 9613 C C . GLY B 1 61 ? 23.006 -56.607 85.703 1.00 19.64 55 GLY B C 1
ATOM 9614 O O . GLY B 1 61 ? 23.040 -56.928 84.524 1.00 21.55 55 GLY B O 1
ATOM 9618 N N . SER B 1 62 ? 21.865 -56.300 86.361 1.00 17.98 56 SER B N 1
ATOM 9619 C CA . SER B 1 62 ? 20.559 -56.379 85.714 1.00 19.21 56 SER B CA 1
ATOM 9620 C C . SER B 1 62 ? 20.336 -55.184 84.792 1.00 18.22 56 SER B C 1
ATOM 9621 O O . SER B 1 62 ? 21.032 -54.171 84.889 1.00 21.25 56 SER B O 1
ATOM 9629 N N . THR B 1 63 ? 19.469 -55.369 83.791 1.00 19.55 57 THR B N 1
ATOM 9630 C CA . THR B 1 63 ? 19.101 -54.333 82.837 1.00 19.71 57 THR B CA 1
ATOM 9631 C C . THR B 1 63 ? 17.666 -53.948 83.133 1.00 19.29 57 THR B C 1
ATOM 9632 O O . THR B 1 63 ? 16.820 -54.813 83.363 1.00 17.91 57 THR B O 1
ATOM 9643 N N . GLY B 1 64 ? 17.413 -52.636 83.183 1.00 19.53 58 GLY B N 1
ATOM 9644 C CA . GLY B 1 64 ? 16.072 -52.101 83.296 1.00 18.11 58 GLY B CA 1
ATOM 9645 C C . GLY B 1 64 ? 15.653 -51.474 81.967 1.00 18.30 58 GLY B C 1
ATOM 9646 O O . GLY B 1 64 ? 16.441 -50.782 81.332 1.00 18.92 58 GLY B O 1
ATOM 9650 N N . ILE B 1 65 ? 14.407 -51.725 81.551 1.00 17.53 59 ILE B N 1
ATOM 9651 C CA . ILE B 1 65 ? 13.860 -51.168 80.323 1.00 20.57 59 ILE B CA 1
ATOM 9652 C C . ILE B 1 65 ? 12.564 -50.454 80.668 1.00 19.20 59 ILE B C 1
ATOM 9653 O O . ILE B 1 65 ? 11.645 -51.058 81.171 1.00 20.07 59 ILE B O 1
ATOM 9669 N N . VAL B 1 66 ? 12.533 -49.145 80.440 1.00 20.37 60 VAL B N 1
ATOM 9670 C CA . VAL B 1 66 ? 11.377 -48.354 80.773 1.00 22.08 60 VAL B CA 1
ATOM 9671 C C . VAL B 1 66 ? 10.890 -47.696 79.491 1.00 22.70 60 VAL B C 1
ATOM 9672 O O . VAL B 1 66 ? 11.697 -47.278 78.657 1.00 23.39 60 VAL B O 1
ATOM 9685 N N . GLY B 1 67 ? 9.568 -47.660 79.342 1.00 22.41 61 GLY B N 1
ATOM 9686 C CA . GLY B 1 67 ? 8.948 -47.114 78.155 1.00 20.75 61 GLY B CA 1
ATOM 9687 C C . GLY B 1 67 ? 7.504 -46.713 78.425 1.00 22.53 61 GLY B C 1
ATOM 9688 O O . GLY B 1 67 ? 7.053 -46.683 79.581 1.00 22.77 61 GLY B O 1
ATOM 9692 N N . ASP B 1 68 ? 6.808 -46.376 77.335 1.00 21.35 62 ASP B N 1
ATOM 9693 C CA . ASP B 1 68 ? 5.449 -45.859 77.416 1.00 23.45 62 ASP B CA 1
ATOM 9694 C C . ASP B 1 68 ? 4.868 -45.865 76.015 1.00 24.47 62 ASP B C 1
ATOM 9695 O O . ASP B 1 68 ? 5.548 -46.241 75.076 1.00 24.03 62 ASP B O 1
ATOM 9704 N N . LEU B 1 69 ? 3.591 -45.497 75.909 1.00 28.55 63 LEU B N 1
ATOM 9705 C CA . LEU B 1 69 ? 2.865 -45.488 74.645 1.00 28.67 63 LEU B CA 1
ATOM 9706 C C . LEU B 1 69 ? 2.005 -44.225 74.533 1.00 28.28 63 LEU B C 1
ATOM 9707 O O . LEU B 1 69 ? 1.111 -44.011 75.358 1.00 30.46 63 LEU B O 1
ATOM 9723 N N . ARG B 1 70 ? 2.321 -43.374 73.532 1.00 28.65 64 ARG B N 1
ATOM 9724 C CA . ARG B 1 70 ? 1.694 -42.062 73.392 1.00 31.44 64 ARG B CA 1
ATOM 9725 C C . ARG B 1 70 ? 0.325 -42.115 72.723 1.00 31.71 64 ARG B C 1
ATOM 9726 O O . ARG B 1 70 ? 0.265 -42.169 71.483 1.00 32.18 64 ARG B O 1
ATOM 9730 N N . VAL B 1 71 ? -0.747 -42.097 73.546 1.00 28.76 65 VAL B N 1
ATOM 9731 C CA . VAL B 1 71 ? -2.107 -42.240 73.046 1.00 29.42 65 VAL B CA 1
ATOM 9732 C C . VAL B 1 71 ? -3.218 -41.684 73.935 1.00 34.96 65 VAL B C 1
ATOM 9733 O O . VAL B 1 71 ? -3.317 -42.016 75.124 1.00 34.53 65 VAL B O 1
ATOM 9746 N N . ASN B 1 72 ? -4.097 -40.923 73.257 1.00 37.99 66 ASN B N 1
ATOM 9747 C CA . ASN B 1 72 ? -5.336 -40.354 73.843 1.00 36.47 66 ASN B CA 1
ATOM 9748 C C . ASN B 1 72 ? -5.068 -39.526 75.099 1.00 35.66 66 ASN B C 1
ATOM 9749 O O . ASN B 1 72 ? -4.812 -38.322 74.935 1.00 38.92 66 ASN B O 1
ATOM 9760 N N . ASP B 1 73 ? -5.275 -40.099 76.279 1.00 43.01 67 ASP B N 1
ATOM 9761 C CA . ASP B 1 73 ? -5.157 -39.382 77.543 1.00 39.51 67 ASP B CA 1
ATOM 9762 C C . ASP B 1 73 ? -3.816 -38.785 77.938 1.00 41.11 67 ASP B C 1
ATOM 9763 O O . ASP B 1 73 ? -3.765 -37.751 78.616 1.00 44.30 67 ASP B O 1
ATOM 9767 N N . ASN B 1 74 ? -2.726 -39.433 77.491 1.00 39.59 68 ASN B N 1
ATOM 9768 C CA . ASN B 1 74 ? -1.393 -38.943 77.826 1.00 39.29 68 ASN B CA 1
ATOM 9769 C C . ASN B 1 74 ? -0.885 -38.184 76.591 1.00 36.86 68 ASN B C 1
ATOM 9770 O O . ASN B 1 74 ? 0.288 -37.810 76.522 1.00 34.98 68 ASN B O 1
ATOM 9781 N N . ALA B 1 75 ? -1.769 -37.965 75.607 1.00 34.09 69 ALA B N 1
ATOM 9782 C CA . ALA B 1 75 ? -1.432 -37.173 74.434 1.00 34.02 69 ALA B CA 1
ATOM 9783 C C . ALA B 1 75 ? -2.309 -35.923 74.410 1.00 33.74 69 ALA B C 1
ATOM 9784 O O . ALA B 1 75 ? -2.742 -35.494 73.346 1.00 35.89 69 ALA B O 1
ATOM 9791 N N . ILE B 1 76 ? -2.485 -35.326 75.597 1.00 36.01 70 ILE B N 1
ATOM 9792 C CA . ILE B 1 76 ? -3.240 -34.092 75.799 1.00 36.38 70 ILE B CA 1
ATOM 9793 C C . ILE B 1 76 ? -2.237 -32.944 75.837 1.00 32.02 70 ILE B C 1
ATOM 9794 O O . ILE B 1 76 ? -1.339 -32.935 76.683 1.00 34.98 70 ILE B O 1
ATOM 9798 N N . PRO B 1 77 ? -2.305 -31.992 74.878 1.00 29.89 71 PRO B N 1
ATOM 9799 C CA . PRO B 1 77 ? -1.413 -30.837 74.902 1.00 28.54 71 PRO B CA 1
ATOM 9800 C C . PRO B 1 77 ? -1.765 -29.794 75.949 1.00 29.59 71 PRO B C 1
ATOM 9801 O O . PRO B 1 77 ? -2.903 -29.735 76.414 1.00 28.11 71 PRO B O 1
ATOM 9812 N N . TYR B 1 78 ? -0.760 -28.975 76.299 1.00 27.67 72 TYR B N 1
ATOM 9813 C CA . TYR B 1 78 ? -0.928 -27.880 77.238 1.00 27.08 72 TYR B CA 1
ATOM 9814 C C . TYR B 1 78 ? -0.848 -26.547 76.489 1.00 27.32 72 TYR B C 1
ATOM 9815 O O . TYR B 1 78 ? 0.202 -26.184 75.951 1.00 28.32 72 TYR B O 1
ATOM 9833 N N . TYR B 1 79 ? -1.967 -25.801 76.463 1.00 24.80 73 TYR B N 1
ATOM 9834 C CA . TYR B 1 79 ? -2.011 -24.493 75.826 1.00 24.35 73 TYR B CA 1
ATOM 9835 C C . TYR B 1 79 ? -1.711 -23.383 76.819 1.00 24.21 73 TYR B C 1
ATOM 9836 O O . TYR B 1 79 ? -2.096 -23.497 77.976 1.00 28.55 73 TYR B O 1
ATOM 9854 N N . TYR B 1 80 ? -1.061 -22.308 76.346 1.00 24.02 74 TYR B N 1
ATOM 9855 C CA . TYR B 1 80 ? -0.804 -21.113 77.137 1.00 21.29 74 TYR B CA 1
ATOM 9856 C C . TYR B 1 80 ? -1.126 -19.886 76.283 1.00 23.11 74 TYR B C 1
ATOM 9857 O O . TYR B 1 80 ? -0.223 -19.279 75.672 1.00 18.17 74 TYR B O 1
ATOM 9875 N N . PRO B 1 81 ? -2.429 -19.470 76.266 1.00 25.50 75 PRO B N 1
ATOM 9876 C CA . PRO B 1 81 ? -2.915 -18.416 75.376 1.00 23.47 75 PRO B CA 1
ATOM 9877 C C . PRO B 1 81 ? -2.651 -17.008 75.896 1.00 21.63 75 PRO B C 1
ATOM 9878 O O . PRO B 1 81 ? -2.306 -16.809 77.057 1.00 20.79 75 PRO B O 1
ATOM 9889 N N . THR B 1 82 ? -2.729 -16.031 74.980 1.00 23.12 76 THR B N 1
ATOM 9890 C CA . THR B 1 82 ? -2.569 -14.629 75.295 1.00 20.69 76 THR B CA 1
ATOM 9891 C C . THR B 1 82 ? -3.813 -13.947 74.732 1.00 21.80 76 THR B C 1
ATOM 9892 O O . THR B 1 82 ? -4.629 -14.647 74.136 1.00 25.97 76 THR B O 1
ATOM 9903 N N . PRO B 1 83 ? -4.041 -12.614 74.897 1.00 22.82 77 PRO B N 1
ATOM 9904 C CA . PRO B 1 83 ? -5.269 -11.991 74.366 1.00 23.75 77 PRO B CA 1
ATOM 9905 C C . PRO B 1 83 ? -5.415 -12.057 72.838 1.00 23.62 77 PRO B C 1
ATOM 9906 O O . PRO B 1 83 ? -6.496 -12.410 72.353 1.00 26.56 77 PRO B O 1
ATOM 9917 N N . SER B 1 84 ? -4.344 -11.751 72.078 1.00 22.06 78 SER B N 1
ATOM 9918 C CA . SER B 1 84 ? -4.344 -11.876 70.623 1.00 20.43 78 SER B CA 1
ATOM 9919 C C . SER B 1 84 ? -4.413 -13.331 70.130 1.00 21.35 78 SER B C 1
ATOM 9920 O O . SER B 1 84 ? -4.840 -13.594 69.003 1.00 20.59 78 SER B O 1
ATOM 9928 N N . PHE B 1 85 ? -4.025 -14.317 70.949 1.00 24.38 79 PHE B N 1
ATOM 9929 C CA . PHE B 1 85 ? -3.861 -15.700 70.492 1.00 24.24 79 PHE B CA 1
ATOM 9930 C C . PHE B 1 85 ? -4.597 -16.713 71.370 1.00 24.25 79 PHE B C 1
ATOM 9931 O O . PHE B 1 85 ? -4.025 -17.257 72.296 1.00 23.21 79 PHE B O 1
ATOM 9948 N N . ASN B 1 86 ? -5.816 -17.081 71.000 1.00 26.35 80 ASN B N 1
ATOM 9949 C CA . ASN B 1 86 ? -6.562 -18.073 71.753 1.00 24.38 80 ASN B CA 1
ATOM 9950 C C . ASN B 1 86 ? -6.168 -19.466 71.275 1.00 26.18 80 ASN B C 1
ATOM 9951 O O . ASN B 1 86 ? -5.419 -19.626 70.309 1.00 26.88 80 ASN B O 1
ATOM 9962 N N . GLU B 1 87 ? -6.757 -20.463 71.926 1.00 24.95 81 GLU B N 1
ATOM 9963 C CA . GLU B 1 87 ? -6.418 -21.856 71.763 1.00 26.51 81 GLU B CA 1
ATOM 9964 C C . GLU B 1 87 ? -6.797 -22.353 70.367 1.00 27.81 81 GLU B C 1
ATOM 9965 O O . GLU B 1 87 ? -6.064 -23.149 69.777 1.00 30.13 81 GLU B O 1
ATOM 9977 N N . GLU B 1 88 ? -7.948 -21.924 69.831 1.00 22.81 82 GLU B N 1
ATOM 9978 C CA . GLU B 1 88 ? -8.325 -22.285 68.476 1.00 25.59 82 GLU B CA 1
ATOM 9979 C C . GLU B 1 88 ? -7.297 -21.699 67.507 1.00 25.92 82 GLU B C 1
ATOM 9980 O O . GLU B 1 88 ? -6.863 -22.358 66.560 1.00 27.27 82 GLU B O 1
ATOM 9992 N N . TYR B 1 89 ? -6.913 -20.437 67.726 1.00 26.01 83 TYR B N 1
ATOM 9993 C CA . TYR B 1 89 ? -5.967 -19.797 66.835 1.00 26.47 83 TYR B CA 1
ATOM 9994 C C . TYR B 1 89 ? -4.593 -20.481 66.901 1.00 25.59 83 TYR B C 1
ATOM 9995 O O . TYR B 1 89 ? -3.856 -20.481 65.915 1.00 27.76 83 TYR B O 1
ATOM 10013 N N . ILE B 1 90 ? -4.217 -21.016 68.065 1.00 24.24 84 ILE B N 1
ATOM 10014 C CA . ILE B 1 90 ? -2.895 -21.613 68.227 1.00 22.98 84 ILE B CA 1
ATOM 10015 C C . ILE B 1 90 ? -2.901 -22.953 67.514 1.00 24.01 84 ILE B C 1
ATOM 10016 O O . ILE B 1 90 ? -2.027 -23.217 66.674 1.00 23.67 84 ILE B O 1
ATOM 10032 N N . LYS B 1 91 ? -3.945 -23.741 67.835 1.00 22.35 85 LYS B N 1
ATOM 10033 C CA . LYS B 1 91 ? -4.144 -25.062 67.275 1.00 25.52 85 LYS B CA 1
ATOM 10034 C C . LYS B 1 91 ? -4.122 -24.983 65.757 1.00 25.44 85 LYS B C 1
ATOM 10035 O O . LYS B 1 91 ? -3.310 -25.628 65.140 1.00 27.55 85 LYS B O 1
ATOM 10054 N N . ASN B 1 92 ? -4.984 -24.150 65.175 1.00 25.63 86 ASN B N 1
ATOM 10055 C CA . ASN B 1 92 ? -5.159 -24.101 63.737 1.00 23.89 86 ASN B CA 1
ATOM 10056 C C . ASN B 1 92 ? -3.867 -23.661 63.068 1.00 24.94 86 ASN B C 1
ATOM 10057 O O . ASN B 1 92 ? -3.404 -24.262 62.097 1.00 25.62 86 ASN B O 1
ATOM 10068 N N . ASN B 1 93 ? -3.290 -22.572 63.552 1.00 24.32 87 ASN B N 1
ATOM 10069 C CA . ASN B 1 93 ? -2.076 -22.100 62.918 1.00 22.54 87 ASN B CA 1
ATOM 10070 C C . ASN B 1 93 ? -0.992 -23.160 63.036 1.00 23.22 87 ASN B C 1
ATOM 10071 O O . ASN B 1 93 ? -0.297 -23.348 62.045 1.00 23.01 87 ASN B O 1
ATOM 10082 N N . ILE B 1 94 ? -0.851 -23.825 64.188 1.00 21.41 88 ILE B N 1
ATOM 10083 C CA . ILE B 1 94 ? 0.227 -24.831 64.422 1.00 20.93 88 ILE B CA 1
ATOM 10084 C C . ILE B 1 94 ? -0.030 -26.011 63.490 1.00 25.32 88 ILE B C 1
ATOM 10085 O O . ILE B 1 94 ? 0.925 -26.515 63.000 1.00 25.86 88 ILE B O 1
ATOM 10101 N N . GLN B 1 95 ? -1.263 -26.455 63.299 1.00 26.62 89 GLN B N 1
ATOM 10102 C CA . GLN B 1 95 ? -1.595 -27.695 62.608 1.00 30.56 89 GLN B CA 1
ATOM 10103 C C . GLN B 1 95 ? -1.564 -27.487 61.095 1.00 24.39 89 GLN B C 1
ATOM 10104 O O . GLN B 1 95 ? -1.318 -28.425 60.351 1.00 24.05 89 GLN B O 1
ATOM 10118 N N . THR B 1 96 ? -1.771 -26.256 60.642 1.00 24.36 90 THR B N 1
ATOM 10119 C CA . THR B 1 96 ? -1.671 -25.958 59.221 1.00 25.98 90 THR B CA 1
ATOM 10120 C C . THR B 1 96 ? -0.243 -26.098 58.687 1.00 24.50 90 THR B C 1
ATOM 10121 O O . THR B 1 96 ? -0.056 -26.362 57.503 1.00 22.80 90 THR B O 1
ATOM 10132 N N . VAL B 1 97 ? 0.757 -25.784 59.523 1.00 22.98 91 VAL B N 1
ATOM 10133 C CA . VAL B 1 97 ? 2.133 -25.663 59.065 1.00 23.12 91 VAL B CA 1
ATOM 10134 C C . VAL B 1 97 ? 2.945 -26.869 59.531 1.00 23.46 91 VAL B C 1
ATOM 10135 O O . VAL B 1 97 ? 3.761 -27.415 58.788 1.00 23.06 91 VAL B O 1
ATOM 10148 N N . PHE B 1 98 ? 2.771 -27.276 60.788 1.00 23.01 92 PHE B N 1
ATOM 10149 C CA . PHE B 1 98 ? 3.545 -28.392 61.315 1.00 24.61 92 PHE B CA 1
ATOM 10150 C C . PHE B 1 98 ? 2.671 -29.642 61.412 1.00 25.06 92 PHE B C 1
ATOM 10151 O O . PHE B 1 98 ? 1.569 -29.683 60.863 1.00 25.05 92 PHE B O 1
ATOM 10168 N N . ALA B 1 99 ? 3.164 -30.639 62.151 1.00 25.31 93 ALA B N 1
ATOM 10169 C CA . ALA B 1 99 ? 2.543 -31.948 62.203 1.00 26.67 93 ALA B CA 1
ATOM 10170 C C . ALA B 1 99 ? 1.148 -31.807 62.808 1.00 25.54 93 ALA B C 1
ATOM 10171 O O . ALA B 1 99 ? 0.901 -31.059 63.749 1.00 23.39 93 ALA B O 1
ATOM 10178 N N . ASN B 1 100 ? 0.208 -32.532 62.245 1.00 25.15 94 ASN B N 1
ATOM 10179 C CA . ASN B 1 100 ? -1.114 -32.552 62.814 1.00 23.73 94 ASN B CA 1
ATOM 10180 C C . ASN B 1 100 ? -1.062 -33.477 64.011 1.00 24.78 94 ASN B C 1
ATOM 10181 O O . ASN B 1 100 ? -0.890 -34.681 63.833 1.00 30.20 94 ASN B O 1
ATOM 10192 N N . PHE B 1 101 ? -1.194 -32.916 65.218 1.00 27.33 95 PHE B N 1
ATOM 10193 C CA . PHE B 1 101 ? -1.087 -33.704 66.440 1.00 30.16 95 PHE B CA 1
ATOM 10194 C C . PHE B 1 101 ? -2.454 -34.295 66.813 1.00 32.46 95 PHE B C 1
ATOM 10195 O O . PHE B 1 101 ? -2.512 -35.278 67.561 1.00 35.64 95 PHE B O 1
ATOM 10212 N N . THR B 1 102 ? -3.556 -33.749 66.270 1.00 35.03 96 THR B N 1
ATOM 10213 C CA . THR B 1 102 ? -4.877 -34.349 66.471 1.00 34.55 96 THR B CA 1
ATOM 10214 C C . THR B 1 102 ? -4.957 -35.696 65.748 1.00 34.53 96 THR B C 1
ATOM 10215 O O . THR B 1 102 ? -5.264 -36.711 66.387 1.00 37.10 96 THR B O 1
ATOM 10226 N N . GLU B 1 103 ? -4.693 -35.694 64.426 1.00 34.06 97 GLU B N 1
ATOM 10227 C CA . GLU B 1 103 ? -4.663 -36.901 63.592 1.00 31.67 97 GLU B CA 1
ATOM 10228 C C . GLU B 1 103 ? -3.758 -37.994 64.174 1.00 35.28 97 GLU B C 1
ATOM 10229 O O . GLU B 1 103 ? -4.180 -39.154 64.303 1.00 39.32 97 GLU B O 1
ATOM 10241 N N . ALA B 1 104 ? -2.499 -37.633 64.507 1.00 34.65 98 ALA B N 1
ATOM 10242 C CA . ALA B 1 104 ? -1.495 -38.597 64.979 1.00 37.76 98 ALA B CA 1
ATOM 10243 C C . ALA B 1 104 ? -1.793 -39.201 66.372 1.00 39.24 98 ALA B C 1
ATOM 10244 O O . ALA B 1 104 ? -1.278 -40.288 66.676 1.00 34.94 98 ALA B O 1
ATOM 10251 N N . ASN B 1 105 ? -2.663 -38.554 67.186 1.00 38.03 99 ASN B N 1
ATOM 10252 C CA . ASN B 1 105 ? -2.985 -38.983 68.548 1.00 36.86 99 ASN B CA 1
ATOM 10253 C C . ASN B 1 105 ? -3.624 -40.368 68.586 1.00 37.12 99 ASN B C 1
ATOM 10254 O O . ASN B 1 105 ? -3.439 -41.097 69.565 1.00 35.47 99 ASN B O 1
ATOM 10258 N N . GLN B 1 106 ? -4.413 -40.681 67.547 1.00 39.05 100 GLN B N 1
ATOM 10259 C CA . GLN B 1 106 ? -5.154 -41.935 67.400 1.00 35.59 100 GLN B CA 1
ATOM 10260 C C . GLN B 1 106 ? -4.280 -43.195 67.459 1.00 37.82 100 GLN B C 1
ATOM 10261 O O . GLN B 1 106 ? -4.684 -44.232 68.022 1.00 36.20 100 GLN B O 1
ATOM 10265 N N . ILE B 1 107 ? -3.114 -43.135 66.804 1.00 37.48 101 ILE B N 1
ATOM 10266 C CA . ILE B 1 107 ? -2.291 -44.317 66.580 1.00 33.97 101 ILE B CA 1
ATOM 10267 C C . ILE B 1 107 ? -1.200 -44.365 67.660 1.00 29.64 101 ILE B C 1
ATOM 10268 O O . ILE B 1 107 ? -0.264 -43.557 67.668 1.00 28.84 101 ILE B O 1
ATOM 10284 N N . PRO B 1 108 ? -1.262 -45.323 68.601 1.00 28.51 102 PRO B N 1
ATOM 10285 C CA . PRO B 1 108 ? -0.205 -45.438 69.591 1.00 28.52 102 PRO B CA 1
ATOM 10286 C C . PRO B 1 108 ? 1.197 -45.521 68.963 1.00 26.69 102 PRO B C 1
ATOM 10287 O O . PRO B 1 108 ? 1.444 -46.390 68.129 1.00 28.18 102 PRO B O 1
ATOM 10298 N N . ILE B 1 109 ? 2.104 -44.610 69.340 1.00 25.95 103 ILE B N 1
ATOM 10299 C CA . ILE B 1 109 ? 3.527 -44.829 69.112 1.00 26.08 103 ILE B CA 1
ATOM 10300 C C . ILE B 1 109 ? 4.229 -45.160 70.424 1.00 24.50 103 ILE B C 1
ATOM 10301 O O . ILE B 1 109 ? 4.031 -44.495 71.425 1.00 23.82 103 ILE B O 1
ATOM 10317 N N . GLY B 1 110 ? 5.105 -46.154 70.396 1.00 24.96 104 GLY B N 1
ATOM 10318 C CA . GLY B 1 110 ? 5.839 -46.575 71.574 1.00 22.61 104 GLY B CA 1
ATOM 10319 C C . GLY B 1 110 ? 7.278 -46.076 71.554 1.00 21.76 104 GLY B C 1
ATOM 10320 O O . GLY B 1 110 ? 7.828 -45.715 70.520 1.00 20.05 104 GLY B O 1
ATOM 10324 N N . PHE B 1 111 ? 7.859 -46.039 72.749 1.00 21.38 105 PHE B N 1
ATOM 10325 C CA . PHE B 1 111 ? 9.272 -45.766 72.917 1.00 22.34 105 PHE B CA 1
ATOM 10326 C C . PHE B 1 111 ? 9.743 -46.487 74.179 1.00 21.72 105 PHE B C 1
ATOM 10327 O O . PHE B 1 111 ? 8.951 -46.706 75.109 1.00 18.44 105 PHE B O 1
ATOM 10344 N N . GLU B 1 112 ? 11.038 -46.836 74.194 1.00 21.47 106 GLU B N 1
ATOM 10345 C CA . GLU B 1 112 ? 11.652 -47.342 75.413 1.00 23.53 106 GLU B CA 1
ATOM 10346 C C . GLU B 1 112 ? 13.149 -47.007 75.481 1.00 24.46 106 GLU B C 1
ATOM 10347 O O . GLU B 1 112 ? 13.806 -46.689 74.475 1.00 20.36 106 GLU B O 1
ATOM 10359 N N . PHE B 1 113 ? 13.637 -47.117 76.725 1.00 21.55 107 PHE B N 1
ATOM 10360 C CA . PHE B 1 113 ? 15.022 -46.895 77.070 1.00 20.34 107 PHE B CA 1
ATOM 10361 C C . PHE B 1 113 ? 15.507 -48.037 77.934 1.00 20.34 107 PHE B C 1
ATOM 10362 O O . PHE B 1 113 ? 14.808 -48.475 78.840 1.00 20.50 107 PHE B O 1
ATOM 10379 N N . SER B 1 114 ? 16.736 -48.472 77.624 1.00 16.80 108 SER B N 1
ATOM 10380 C CA . SER B 1 114 ? 17.350 -49.587 78.297 1.00 17.46 108 SER B CA 1
ATOM 10381 C C . SER B 1 114 ? 18.662 -49.174 78.951 1.00 20.60 108 SER B C 1
ATOM 10382 O O . SER B 1 114 ? 19.509 -48.531 78.319 1.00 22.27 108 SER B O 1
ATOM 10390 N N . LYS B 1 115 ? 18.813 -49.544 80.232 1.00 19.00 109 LYS B N 1
ATOM 10391 C CA . LYS B 1 115 ? 20.038 -49.312 80.973 1.00 20.73 109 LYS B CA 1
ATOM 10392 C C . LYS B 1 115 ? 20.469 -50.532 81.803 1.00 21.11 109 LYS B C 1
ATOM 10393 O O . LYS B 1 115 ? 19.693 -51.160 82.523 1.00 21.03 109 LYS B O 1
ATOM 10412 N N . THR B 1 116 ? 21.753 -50.868 81.722 1.00 19.27 110 THR B N 1
ATOM 10413 C CA . THR B 1 116 ? 22.337 -51.921 82.527 1.00 20.25 110 THR B CA 1
ATOM 10414 C C . THR B 1 116 ? 23.032 -51.301 83.743 1.00 21.61 110 THR B C 1
ATOM 10415 O O . THR B 1 116 ? 23.788 -50.360 83.610 1.00 22.31 110 THR B O 1
ATOM 10426 N N . ALA B 1 117 ? 22.707 -51.785 84.939 1.00 19.86 111 ALA B N 1
ATOM 10427 C CA . ALA B 1 117 ? 23.460 -51.495 86.143 1.00 21.55 111 ALA B CA 1
ATOM 10428 C C . ALA B 1 117 ? 24.826 -52.169 86.091 1.00 23.03 111 ALA B C 1
ATOM 10429 O O . ALA B 1 117 ? 24.915 -53.334 85.745 1.00 23.83 111 ALA B O 1
ATOM 10436 N N . PRO B 1 118 ? 25.906 -51.542 86.591 1.00 26.19 112 PRO B N 1
ATOM 10437 C CA . PRO B 1 118 ? 27.189 -52.230 86.629 1.00 29.26 112 PRO B CA 1
ATOM 10438 C C . PRO B 1 118 ? 27.192 -53.265 87.751 1.00 25.56 112 PRO B C 1
ATOM 10439 O O . PRO B 1 118 ? 26.417 -53.167 88.702 1.00 24.40 112 PRO B O 1
ATOM 10450 N N . SER B 1 119 ? 28.053 -54.271 87.626 1.00 23.70 113 SER B N 1
ATOM 10451 C CA . SER B 1 119 ? 28.249 -55.234 88.700 1.00 26.48 113 SER B CA 1
ATOM 10452 C C . SER B 1 119 ? 28.430 -54.482 90.024 1.00 27.05 113 SER B C 1
ATOM 10453 O O . SER B 1 119 ? 29.166 -53.497 90.060 1.00 24.95 113 SER B O 1
ATOM 10461 N N . ASN B 1 120 ? 27.664 -54.870 91.064 1.00 27.23 114 ASN B N 1
ATOM 10462 C CA . ASN B 1 120 ? 27.823 -54.410 92.449 1.00 30.74 114 ASN B CA 1
ATOM 10463 C C . ASN B 1 120 ? 27.552 -52.925 92.648 1.00 27.52 114 ASN B C 1
ATOM 10464 O O . ASN B 1 120 ? 28.087 -52.313 93.578 1.00 31.21 114 ASN B O 1
ATOM 10475 N N . LYS B 1 121 ? 26.736 -52.320 91.792 1.00 25.15 115 LYS B N 1
ATOM 10476 C CA . LYS B 1 121 ? 26.241 -50.978 92.079 1.00 26.27 115 LYS B CA 1
ATOM 10477 C C . LYS B 1 121 ? 24.745 -50.957 91.780 1.00 23.78 115 LYS B C 1
ATOM 10478 O O . LYS B 1 121 ? 24.231 -51.883 91.144 1.00 24.34 115 LYS B O 1
ATOM 10497 N N . ASN B 1 122 ? 24.084 -49.897 92.266 1.00 22.08 116 ASN B N 1
ATOM 10498 C CA . ASN B 1 122 ? 22.682 -49.656 92.047 1.00 22.77 116 ASN B CA 1
ATOM 10499 C C . ASN B 1 122 ? 22.546 -48.418 91.170 1.00 21.46 116 ASN B C 1
ATOM 10500 O O . ASN B 1 122 ? 23.318 -47.471 91.277 1.00 19.50 116 ASN B O 1
ATOM 10511 N N . LEU B 1 123 ? 21.566 -48.482 90.270 1.00 21.03 117 LEU B N 1
ATOM 10512 C CA . LEU B 1 123 ? 21.250 -47.379 89.391 1.00 23.18 117 LEU B CA 1
ATOM 10513 C C . LEU B 1 123 ? 19.773 -47.048 89.538 1.00 22.73 117 LEU B C 1
ATOM 10514 O O . LEU B 1 123 ? 18.989 -47.946 89.809 1.00 23.37 117 LEU B O 1
ATOM 10530 N N . TYR B 1 124 ? 19.440 -45.758 89.361 1.00 20.22 118 TYR B N 1
ATOM 10531 C CA . TYR B 1 124 ? 18.078 -45.256 89.412 1.00 20.63 118 TYR B CA 1
ATOM 10532 C C . TYR B 1 124 ? 17.803 -44.601 88.074 1.00 20.61 118 TYR B C 1
ATOM 10533 O O . TYR B 1 124 ? 18.652 -43.840 87.620 1.00 23.12 118 TYR B O 1
ATOM 10551 N N . MET B 1 125 ? 16.716 -45.002 87.400 1.00 18.88 119 MET B N 1
ATOM 10552 C CA . MET B 1 125 ? 16.342 -44.422 86.111 1.00 20.72 119 MET B CA 1
ATOM 10553 C C . MET B 1 125 ? 14.885 -43.987 86.148 1.00 19.59 119 MET B C 1
ATOM 10554 O O . MET B 1 125 ? 13.998 -44.781 86.455 1.00 19.53 119 MET B O 1
ATOM 10568 N N . TYR B 1 126 ? 14.637 -42.730 85.787 1.00 19.42 120 TYR B N 1
ATOM 10569 C CA . TYR B 1 126 ? 13.285 -42.204 85.869 1.00 21.65 120 TYR B CA 1
ATOM 10570 C C . TYR B 1 126 ? 12.866 -41.609 84.528 1.00 21.23 120 TYR B C 1
ATOM 10571 O O . TYR B 1 126 ? 13.699 -41.126 83.756 1.00 18.77 120 TYR B O 1
ATOM 10589 N N . LEU B 1 127 ? 11.546 -41.641 84.306 1.00 20.47 121 LEU B N 1
ATOM 10590 C CA . LEU B 1 127 ? 10.964 -41.319 83.023 1.00 20.84 121 LEU B CA 1
ATOM 10591 C C . LEU B 1 127 ? 10.247 -39.983 83.114 1.00 21.30 121 LEU B C 1
ATOM 10592 O O . LEU B 1 127 ? 9.403 -39.746 83.996 1.00 21.64 121 LEU B O 1
ATOM 10608 N N . GLN B 1 128 ? 10.427 -39.246 82.035 1.00 18.64 122 GLN B N 1
ATOM 10609 C CA . GLN B 1 128 ? 9.714 -38.008 81.810 1.00 22.45 122 GLN B CA 1
ATOM 10610 C C . GLN B 1 128 ? 9.252 -37.898 80.358 1.00 21.91 122 GLN B C 1
ATOM 10611 O O . GLN B 1 128 ? 10.027 -38.157 79.445 1.00 19.87 122 GLN B O 1
ATOM 10625 N N . TYR B 1 129 ? 8.053 -37.356 80.134 1.00 22.22 123 TYR B N 1
ATOM 10626 C CA . TYR B 1 129 ? 7.642 -37.054 78.769 1.00 23.80 123 TYR B CA 1
ATOM 10627 C C . TYR B 1 129 ? 8.405 -35.849 78.207 1.00 22.00 123 TYR B C 1
ATOM 10628 O O . TYR B 1 129 ? 8.804 -34.939 78.917 1.00 20.80 123 TYR B O 1
ATOM 10646 N N . THR B 1 130 ? 8.615 -35.871 76.898 1.00 22.93 124 THR B N 1
ATOM 10647 C CA . THR B 1 130 ? 9.137 -34.729 76.174 1.00 22.67 124 THR B CA 1
ATOM 10648 C C . THR B 1 130 ? 8.002 -34.139 75.349 1.00 21.54 124 THR B C 1
ATOM 10649 O O . THR B 1 130 ? 6.979 -34.791 75.182 1.00 24.11 124 THR B O 1
ATOM 10660 N N . TYR B 1 131 ? 8.194 -32.898 74.903 1.00 21.57 125 TYR B N 1
ATOM 10661 C CA . TYR B 1 131 ? 7.207 -32.124 74.173 1.00 21.32 125 TYR B CA 1
ATOM 10662 C C . TYR B 1 131 ? 7.909 -31.357 73.041 1.00 21.55 125 TYR B C 1
ATOM 10663 O O . TYR B 1 131 ? 9.117 -31.099 73.052 1.00 19.78 125 TYR B O 1
ATOM 10681 N N . ILE B 1 132 ? 7.110 -31.052 72.025 1.00 18.74 126 ILE B N 1
ATOM 10682 C CA . ILE B 1 132 ? 7.454 -30.031 71.063 1.00 20.25 126 ILE B CA 1
ATOM 10683 C C . ILE B 1 132 ? 6.843 -28.741 71.585 1.00 19.87 126 ILE B C 1
ATOM 10684 O O . ILE B 1 132 ? 5.675 -28.709 71.991 1.00 20.33 126 ILE B O 1
ATOM 10700 N N . ARG B 1 133 ? 7.657 -27.694 71.592 1.00 21.69 127 ARG B N 1
ATOM 10701 C CA . ARG B 1 133 ? 7.223 -26.366 71.962 1.00 19.95 127 ARG B CA 1
ATOM 10702 C C . ARG B 1 133 ? 6.929 -25.569 70.700 1.00 19.61 127 ARG B C 1
ATOM 10703 O O . ARG B 1 133 ? 7.786 -25.399 69.838 1.00 20.42 127 ARG B O 1
ATOM 10724 N N . TYR B 1 134 ? 5.665 -25.165 70.591 1.00 16.84 128 TYR B N 1
ATOM 10725 C CA . TYR B 1 134 ? 5.239 -24.232 69.584 1.00 18.31 128 TYR B CA 1
ATOM 10726 C C . TYR B 1 134 ? 4.926 -22.917 70.275 1.00 20.85 128 TYR B C 1
ATOM 10727 O O . TYR B 1 134 ? 4.532 -22.897 71.457 1.00 19.15 128 TYR B O 1
ATOM 10745 N N . GLU B 1 135 ? 5.032 -21.848 69.483 1.00 20.58 129 GLU B N 1
ATOM 10746 C CA . GLU B 1 135 ? 4.746 -20.504 69.935 1.00 19.12 129 GLU B CA 1
ATOM 10747 C C . GLU B 1 135 ? 4.056 -19.759 68.809 1.00 20.72 129 GLU B C 1
ATOM 10748 O O . GLU B 1 135 ? 4.329 -19.999 67.627 1.00 20.73 129 GLU B O 1
ATOM 10760 N N . ILE B 1 136 ? 3.150 -18.874 69.230 1.00 20.20 130 ILE B N 1
ATOM 10761 C CA . ILE B 1 136 ? 2.696 -17.779 68.403 1.00 19.30 130 ILE B CA 1
ATOM 10762 C C . ILE B 1 136 ? 3.338 -16.508 68.945 1.00 17.79 130 ILE B C 1
ATOM 10763 O O . ILE B 1 136 ? 3.222 -16.206 70.135 1.00 18.61 130 ILE B O 1
ATOM 10779 N N . ILE B 1 137 ? 3.948 -15.708 68.059 1.00 17.36 131 ILE B N 1
ATOM 10780 C CA . ILE B 1 137 ? 4.529 -14.452 68.500 1.00 18.80 131 ILE B CA 1
ATOM 10781 C C . ILE B 1 137 ? 3.987 -13.282 67.679 1.00 17.91 131 ILE B C 1
ATOM 10782 O O . ILE B 1 137 ? 3.729 -13.414 66.495 1.00 20.15 131 ILE B O 1
ATOM 10798 N N . LYS B 1 138 ? 3.805 -12.140 68.350 1.00 15.91 132 LYS B N 1
ATOM 10799 C CA . LYS B 1 138 ? 3.555 -10.885 67.688 1.00 17.06 132 LYS B CA 1
ATOM 10800 C C . LYS B 1 138 ? 4.825 -10.074 67.793 1.00 16.14 132 LYS B C 1
ATOM 10801 O O . LYS B 1 138 ? 5.312 -9.856 68.898 1.00 12.45 132 LYS B O 1
ATOM 10820 N N . VAL B 1 139 ? 5.291 -9.642 66.611 1.00 16.96 133 VAL B N 1
ATOM 10821 C CA . VAL B 1 139 ? 6.483 -8.832 66.453 1.00 17.24 133 VAL B CA 1
ATOM 10822 C C . VAL B 1 139 ? 6.077 -7.422 66.026 1.00 17.77 133 VAL B C 1
ATOM 10823 O O . VAL B 1 139 ? 5.393 -7.282 65.014 1.00 17.65 133 VAL B O 1
ATOM 10836 N N . LEU B 1 140 ? 6.618 -6.401 66.718 1.00 16.54 134 LEU B N 1
ATOM 10837 C CA . LEU B 1 140 ? 6.558 -4.994 66.316 1.00 16.93 134 LEU B CA 1
ATOM 10838 C C . LEU B 1 140 ? 7.925 -4.311 66.434 1.00 16.17 134 LEU B C 1
ATOM 10839 O O . LEU B 1 140 ? 8.490 -4.314 67.506 1.00 16.83 134 LEU B O 1
ATOM 10855 N N . GLN B 1 141 ? 8.433 -3.681 65.364 1.00 14.94 135 GLN B N 1
ATOM 10856 C CA . GLN B 1 141 ? 9.650 -2.894 65.436 1.00 16.11 135 GLN B CA 1
ATOM 10857 C C . GLN B 1 141 ? 10.728 -3.749 66.099 1.00 16.29 135 GLN B C 1
ATOM 10858 O O . GLN B 1 141 ? 11.481 -3.270 66.939 1.00 14.98 135 GLN B O 1
ATOM 10872 N N . HIS B 1 142 ? 10.798 -5.028 65.679 1.00 18.84 136 HIS B N 1
ATOM 10873 C CA . HIS B 1 142 ? 11.861 -5.946 66.043 1.00 19.67 136 HIS B CA 1
ATOM 10874 C C . HIS B 1 142 ? 11.795 -6.329 67.521 1.00 20.61 136 HIS B C 1
ATOM 10875 O O . HIS B 1 142 ? 12.810 -6.653 68.131 1.00 22.93 136 HIS B O 1
ATOM 10889 N N . GLU B 1 143 ? 10.596 -6.345 68.102 1.00 21.13 137 GLU B N 1
ATOM 10890 C CA . GLU B 1 143 ? 10.415 -6.689 69.511 1.00 21.28 137 GLU B CA 1
ATOM 10891 C C . GLU B 1 143 ? 9.297 -7.724 69.601 1.00 20.71 137 GLU B C 1
ATOM 10892 O O . GLU B 1 143 ? 8.276 -7.553 68.945 1.00 20.82 137 GLU B O 1
ATOM 10904 N N . ILE B 1 144 ? 9.490 -8.817 70.367 1.00 21.39 138 ILE B N 1
ATOM 10905 C CA . ILE B 1 144 ? 8.371 -9.705 70.629 1.00 19.33 138 ILE B CA 1
ATOM 10906 C C . ILE B 1 144 ? 7.565 -9.116 71.778 1.00 19.43 138 ILE B C 1
ATOM 10907 O O . ILE B 1 144 ? 8.063 -9.035 72.915 1.00 19.31 138 ILE B O 1
ATOM 10923 N N . ILE B 1 145 ? 6.347 -8.653 71.428 1.00 19.15 139 ILE B N 1
ATOM 10924 C CA . ILE B 1 145 ? 5.498 -7.946 72.380 1.00 19.93 139 ILE B CA 1
ATOM 10925 C C . ILE B 1 145 ? 4.459 -8.895 72.944 1.00 21.04 139 ILE B C 1
ATOM 10926 O O . ILE B 1 145 ? 3.881 -8.589 73.982 1.00 21.33 139 ILE B O 1
ATOM 10942 N N . GLU B 1 146 ? 4.211 -10.023 72.266 1.00 21.84 140 GLU B N 1
ATOM 10943 C CA . GLU B 1 146 ? 3.279 -11.006 72.799 1.00 19.05 140 GLU B CA 1
ATOM 10944 C C . GLU B 1 146 ? 3.671 -12.433 72.387 1.00 17.26 140 GLU B C 1
ATOM 10945 O O . GLU B 1 146 ? 4.212 -12.623 71.301 1.00 18.69 140 GLU B O 1
ATOM 10957 N N . ARG B 1 147 ? 3.407 -13.428 73.252 1.00 15.37 141 ARG B N 1
ATOM 10958 C CA . ARG B 1 147 ? 3.833 -14.812 73.023 1.00 18.13 141 ARG B CA 1
ATOM 10959 C C . ARG B 1 147 ? 2.885 -15.820 73.662 1.00 16.22 141 ARG B C 1
ATOM 10960 O O . ARG B 1 147 ? 2.875 -15.944 74.861 1.00 15.20 141 ARG B O 1
ATOM 10981 N N . ALA B 1 148 ? 2.196 -16.617 72.847 1.00 17.75 142 ALA B N 1
ATOM 10982 C CA . ALA B 1 148 ? 1.468 -17.783 73.302 1.00 18.18 142 ALA B CA 1
ATOM 10983 C C . ALA B 1 148 ? 2.281 -19.070 73.087 1.00 19.17 142 ALA B C 1
ATOM 10984 O O . ALA B 1 148 ? 3.104 -19.149 72.180 1.00 17.81 142 ALA B O 1
ATOM 10991 N N . VAL B 1 149 ? 2.059 -20.086 73.936 1.00 20.01 143 VAL B N 1
ATOM 10992 C CA . VAL B 1 149 ? 2.827 -21.317 73.870 1.00 19.61 143 VAL B CA 1
ATOM 10993 C C . VAL B 1 149 ? 1.903 -22.538 73.918 1.00 21.16 143 VAL B C 1
ATOM 10994 O O . VAL B 1 149 ? 0.921 -22.589 74.687 1.00 22.22 143 VAL B O 1
ATOM 11007 N N . LEU B 1 150 ? 2.310 -23.543 73.120 1.00 19.47 144 LEU B N 1
ATOM 11008 C CA . LEU B 1 150 ? 1.724 -24.867 73.117 1.00 20.27 144 LEU B CA 1
ATOM 11009 C C . LEU B 1 150 ? 2.808 -25.935 73.216 1.00 19.50 144 LEU B C 1
ATOM 11010 O O . LEU B 1 150 ? 3.767 -25.909 72.464 1.00 18.01 144 LEU B O 1
ATOM 11026 N N . TYR B 1 151 ? 2.641 -26.862 74.164 1.00 18.60 145 TYR B N 1
ATOM 11027 C CA . TYR B 1 151 ? 3.477 -28.033 74.264 1.00 19.37 145 TYR B CA 1
ATOM 11028 C C . TYR B 1 151 ? 2.676 -29.238 73.787 1.00 21.25 145 TYR B C 1
ATOM 11029 O O . TYR B 1 151 ? 1.626 -29.542 74.340 1.00 21.90 145 TYR B O 1
ATOM 11047 N N . VAL B 1 152 ? 3.172 -29.897 72.732 1.00 21.82 146 VAL B N 1
ATOM 11048 C CA . VAL B 1 152 ? 2.546 -31.079 72.185 1.00 23.11 146 VAL B CA 1
ATOM 11049 C C . VAL B 1 152 ? 3.334 -32.295 72.656 1.00 24.53 146 VAL B C 1
ATOM 11050 O O . VAL B 1 152 ? 4.526 -32.349 72.384 1.00 26.42 146 VAL B O 1
ATOM 11063 N N . PRO B 1 153 ? 2.727 -33.306 73.328 1.00 24.68 147 PRO B N 1
ATOM 11064 C CA . PRO B 1 153 ? 3.462 -34.498 73.731 1.00 23.16 147 PRO B CA 1
ATOM 11065 C C . PRO B 1 153 ? 4.132 -35.177 72.543 1.00 21.33 147 PRO B C 1
ATOM 11066 O O . PRO B 1 153 ? 3.549 -35.291 71.487 1.00 21.83 147 PRO B O 1
ATOM 11077 N N . SER B 1 154 ? 5.400 -35.517 72.699 1.00 21.44 148 SER B N 1
ATOM 11078 C CA . SER B 1 154 ? 6.173 -36.228 71.662 1.00 22.06 148 SER B CA 1
ATOM 11079 C C . SER B 1 154 ? 6.406 -37.643 72.207 1.00 22.22 148 SER B C 1
ATOM 11080 O O . SER B 1 154 ? 5.401 -38.342 72.368 1.00 27.86 148 SER B O 1
ATOM 11088 N N . LEU B 1 155 ? 7.626 -38.025 72.558 1.00 19.97 149 LEU B N 1
ATOM 11089 C CA . LEU B 1 155 ? 7.935 -39.342 73.146 1.00 21.30 149 LEU B CA 1
ATOM 11090 C C . LEU B 1 155 ? 8.303 -39.109 74.616 1.00 21.15 149 LEU B C 1
ATOM 11091 O O . LEU B 1 155 ? 7.464 -38.571 75.336 1.00 20.47 149 LEU B O 1
ATOM 11107 N N . GLY B 1 156 ? 9.490 -39.513 75.042 1.00 23.57 150 GLY B N 1
ATOM 11108 C CA . GLY B 1 156 ? 9.957 -39.315 76.412 1.00 21.40 150 GLY B CA 1
ATOM 11109 C C . GLY B 1 156 ? 11.459 -39.371 76.545 1.00 22.35 150 GLY B C 1
ATOM 11110 O O . GLY B 1 156 ? 12.145 -39.511 75.523 1.00 22.03 150 GLY B O 1
ATOM 11114 N N . TYR B 1 157 ? 11.945 -39.272 77.770 1.00 20.92 151 TYR B N 1
ATOM 11115 C CA . TYR B 1 157 ? 13.359 -39.213 78.080 1.00 21.63 151 TYR B CA 1
ATOM 11116 C C . TYR B 1 157 ? 13.603 -39.883 79.435 1.00 22.65 151 TYR B C 1
ATOM 11117 O O . TYR B 1 157 ? 12.867 -39.640 80.380 1.00 22.03 151 TYR B O 1
ATOM 11135 N N . VAL B 1 158 ? 14.649 -40.690 79.539 1.00 21.15 152 VAL B N 1
ATOM 11136 C CA . VAL B 1 158 ? 15.039 -41.312 80.792 1.00 23.98 152 VAL B CA 1
ATOM 11137 C C . VAL B 1 158 ? 16.418 -40.801 81.221 1.00 24.59 152 VAL B C 1
ATOM 11138 O O . VAL B 1 158 ? 17.374 -40.825 80.454 1.00 27.41 152 VAL B O 1
ATOM 11151 N N . LYS B 1 159 ? 16.498 -40.250 82.432 1.00 25.29 153 LYS B N 1
ATOM 11152 C CA . LYS B 1 159 ? 17.772 -39.932 83.061 1.00 25.36 153 LYS B CA 1
ATOM 11153 C C . LYS B 1 159 ? 18.151 -41.035 84.050 1.00 24.71 153 LYS B C 1
ATOM 11154 O O . LYS B 1 159 ? 17.268 -41.557 84.727 1.00 21.72 153 LYS B O 1
ATOM 11173 N N . SER B 1 160 ? 19.451 -41.366 84.144 1.00 24.40 154 SER B N 1
ATOM 11174 C CA . SER B 1 160 ? 19.960 -42.346 85.100 1.00 23.84 154 SER B CA 1
ATOM 11175 C C . SER B 1 160 ? 21.093 -41.776 85.959 1.00 25.25 154 SER B C 1
ATOM 11176 O O . SER B 1 160 ? 21.754 -40.812 85.602 1.00 23.40 154 SER B O 1
ATOM 11184 N N . ILE B 1 161 ? 21.294 -42.424 87.109 1.00 26.64 155 ILE B N 1
ATOM 11185 C CA . ILE B 1 161 ? 22.336 -42.118 88.075 1.00 25.80 155 ILE B CA 1
ATOM 11186 C C . ILE B 1 161 ? 22.703 -43.399 88.830 1.00 24.91 155 ILE B C 1
ATOM 11187 O O . ILE B 1 161 ? 21.836 -44.106 89.358 1.00 22.66 155 ILE B O 1
ATOM 11203 N N . GLU B 1 162 ? 24.010 -43.682 88.909 1.00 22.53 156 GLU B N 1
ATOM 11204 C CA . GLU B 1 162 ? 24.483 -44.715 89.804 1.00 20.88 156 GLU B CA 1
ATOM 11205 C C . GLU B 1 162 ? 24.514 -44.135 91.207 1.00 20.76 156 GLU B C 1
ATOM 11206 O O . GLU B 1 162 ? 24.694 -42.938 91.366 1.00 19.06 156 GLU B O 1
ATOM 11218 N N . PHE B 1 163 ? 24.314 -44.968 92.237 1.00 22.78 157 PHE B N 1
ATOM 11219 C CA . PHE B 1 163 ? 24.331 -44.431 93.594 1.00 23.22 157 PHE B CA 1
ATOM 11220 C C . PHE B 1 163 ? 24.679 -45.504 94.623 1.00 23.70 157 PHE B C 1
ATOM 11221 O O . PHE B 1 163 ? 24.375 -46.677 94.444 1.00 20.44 157 PHE B O 1
ATOM 11238 N N . ASN B 1 164 ? 25.244 -45.032 95.743 1.00 27.25 158 ASN B N 1
ATOM 11239 C CA . ASN B 1 164 ? 25.591 -45.855 96.883 1.00 28.05 158 ASN B CA 1
ATOM 11240 C C . ASN B 1 164 ? 24.649 -45.479 98.011 1.00 25.94 158 ASN B C 1
ATOM 11241 O O . ASN B 1 164 ? 24.143 -44.355 98.024 1.00 24.09 158 ASN B O 1
ATOM 11252 N N . PRO B 1 165 ? 24.398 -46.393 98.975 1.00 25.89 159 PRO B N 1
ATOM 11253 C CA . PRO B 1 165 ? 23.482 -46.079 100.061 1.00 27.13 159 PRO B CA 1
ATOM 11254 C C . PRO B 1 165 ? 23.938 -44.831 100.821 1.00 26.86 159 PRO B C 1
ATOM 11255 O O . PRO B 1 165 ? 25.124 -44.676 101.106 1.00 26.67 159 PRO B O 1
ATOM 11266 N N . GLY B 1 166 ? 23.002 -43.903 101.029 1.00 27.64 160 GLY B N 1
ATOM 11267 C CA . GLY B 1 166 ? 23.211 -42.700 101.823 1.00 27.43 160 GLY B CA 1
ATOM 11268 C C . GLY B 1 166 ? 23.825 -41.557 101.017 1.00 26.52 160 GLY B C 1
ATOM 11269 O O . GLY B 1 166 ? 24.090 -40.488 101.575 1.00 28.71 160 GLY B O 1
ATOM 11273 N N . GLU B 1 167 ? 24.075 -41.804 99.718 1.00 26.86 161 GLU B N 1
ATOM 11274 C CA . GLU B 1 167 ? 24.768 -40.836 98.884 1.00 29.40 161 GLU B CA 1
ATOM 11275 C C . GLU B 1 167 ? 23.840 -39.645 98.665 1.00 30.79 161 GLU B C 1
ATOM 11276 O O . GLU B 1 167 ? 22.624 -39.811 98.488 1.00 33.52 161 GLU B O 1
ATOM 11288 N N . LYS B 1 168 ? 24.432 -38.445 98.701 1.00 26.01 162 LYS B N 1
ATOM 11289 C CA . LYS B 1 168 ? 23.711 -37.217 98.434 1.00 26.98 162 LYS B CA 1
ATOM 11290 C C . LYS B 1 168 ? 23.611 -37.072 96.918 1.00 28.97 162 LYS B C 1
ATOM 11291 O O . LYS B 1 168 ? 24.583 -37.289 96.197 1.00 31.60 162 LYS B O 1
ATOM 11295 N N . ILE B 1 169 ? 22.406 -36.778 96.423 1.00 29.72 163 ILE B N 1
ATOM 11296 C CA . ILE B 1 169 ? 22.230 -36.546 95.000 1.00 28.33 163 ILE B CA 1
ATOM 11297 C C . ILE B 1 169 ? 21.875 -35.074 94.859 1.00 26.51 163 ILE B C 1
ATOM 11298 O O . ILE B 1 169 ? 21.238 -34.510 95.755 1.00 28.37 163 ILE B O 1
ATOM 11314 N N . ASN B 1 170 ? 22.399 -34.441 93.807 1.00 24.57 164 ASN B N 1
ATOM 11315 C CA . ASN B 1 170 ? 22.063 -33.061 93.469 1.00 29.70 164 ASN B CA 1
ATOM 11316 C C . ASN B 1 170 ? 20.552 -32.919 93.287 1.00 26.53 164 ASN B C 1
ATOM 11317 O O . ASN B 1 170 ? 19.970 -33.690 92.535 1.00 23.85 164 ASN B O 1
ATOM 11328 N N . LYS B 1 171 ? 19.914 -31.901 93.896 1.00 27.17 165 LYS B N 1
ATOM 11329 C CA . LYS B 1 171 ? 18.480 -31.733 93.661 1.00 29.85 165 LYS B CA 1
ATOM 11330 C C . LYS B 1 171 ? 18.135 -31.578 92.179 1.00 24.81 165 LYS B C 1
ATOM 11331 O O . LYS B 1 171 ? 17.042 -31.949 91.770 1.00 24.96 165 LYS B O 1
ATOM 11350 N N . ASP B 1 172 ? 19.042 -31.028 91.380 1.00 24.49 166 ASP B N 1
ATOM 11351 C CA . ASP B 1 172 ? 18.745 -30.736 89.990 1.00 26.69 166 ASP B CA 1
ATOM 11352 C C . ASP B 1 172 ? 18.648 -32.032 89.192 1.00 26.86 166 ASP B C 1
ATOM 11353 O O . ASP B 1 172 ? 18.197 -32.028 88.057 1.00 23.25 166 ASP B O 1
ATOM 11362 N N . PHE B 1 173 ? 19.214 -33.114 89.734 1.00 26.91 167 PHE B N 1
ATOM 11363 C CA . PHE B 1 173 ? 19.096 -34.391 89.080 1.00 22.79 167 PHE B CA 1
ATOM 11364 C C . PHE B 1 173 ? 17.603 -34.733 89.051 1.00 24.34 167 PHE B C 1
ATOM 11365 O O . PHE B 1 173 ? 17.084 -35.180 88.031 1.00 24.01 167 PHE B O 1
ATOM 11382 N N . TYR B 1 174 ? 16.917 -34.489 90.165 1.00 22.30 168 TYR B N 1
ATOM 11383 C CA . TYR B 1 174 ? 15.545 -34.924 90.322 1.00 23.08 168 TYR B CA 1
ATOM 11384 C C . TYR B 1 174 ? 14.519 -33.886 89.870 1.00 21.56 168 TYR B C 1
ATOM 11385 O O . TYR B 1 174 ? 13.404 -34.263 89.542 1.00 18.92 168 TYR B O 1
ATOM 11403 N N . PHE B 1 175 ? 14.866 -32.590 89.910 1.00 24.73 169 PHE B N 1
ATOM 11404 C CA . PHE B 1 175 ? 13.867 -31.533 89.921 1.00 20.99 169 PHE B CA 1
ATOM 11405 C C . PHE B 1 175 ? 14.264 -30.352 89.033 1.00 20.20 169 PHE B C 1
ATOM 11406 O O . PHE B 1 175 ? 15.258 -29.679 89.259 1.00 22.58 169 PHE B O 1
ATOM 11423 N N . LEU B 1 176 ? 13.453 -30.106 88.002 1.00 20.46 170 LEU B N 1
ATOM 11424 C CA . LEU B 1 176 ? 13.715 -29.059 87.045 1.00 21.80 170 LEU B CA 1
ATOM 11425 C C . LEU B 1 176 ? 12.902 -27.855 87.472 1.00 20.44 170 LEU B C 1
ATOM 11426 O O . LEU B 1 176 ? 11.706 -27.989 87.701 1.00 20.85 170 LEU B O 1
ATOM 11442 N N . THR B 1 177 ? 13.554 -26.699 87.581 1.00 23.74 171 THR B N 1
ATOM 11443 C CA . THR B 1 177 ? 12.879 -25.492 88.037 1.00 23.98 171 THR B CA 1
ATOM 11444 C C . THR B 1 177 ? 12.305 -24.718 86.844 1.00 24.53 171 THR B C 1
ATOM 11445 O O . THR B 1 177 ? 11.315 -24.022 87.027 1.00 24.91 171 THR B O 1
ATOM 11456 N N . ASN B 1 178 ? 12.908 -24.809 85.647 1.00 21.92 172 ASN B N 1
ATOM 11457 C CA . ASN B 1 178 ? 12.416 -24.080 84.481 1.00 21.37 172 ASN B CA 1
ATOM 11458 C C . ASN B 1 178 ? 12.354 -24.997 83.261 1.00 21.33 172 ASN B C 1
ATOM 11459 O O . ASN B 1 178 ? 13.279 -25.775 83.034 1.00 21.05 172 ASN B O 1
ATOM 11470 N N . ASP B 1 179 ? 11.273 -24.875 82.457 1.00 19.04 173 ASP B N 1
ATOM 11471 C CA . ASP B 1 179 ? 11.187 -25.557 81.175 1.00 19.41 173 ASP B CA 1
ATOM 11472 C C . ASP B 1 179 ? 12.527 -25.447 80.430 1.00 20.85 173 ASP B C 1
ATOM 11473 O O . ASP B 1 179 ? 13.124 -24.373 80.366 1.00 21.75 173 ASP B O 1
ATOM 11482 N N . LYS B 1 180 ? 13.014 -26.554 79.846 1.00 19.62 174 LYS B N 1
ATOM 11483 C CA . LYS B 1 180 ? 14.144 -26.450 78.921 1.00 21.67 174 LYS B CA 1
ATOM 11484 C C . LYS B 1 180 ? 14.037 -27.522 77.858 1.00 20.98 174 LYS B C 1
ATOM 11485 O O . LYS B 1 180 ? 13.213 -28.425 77.960 1.00 22.91 174 LYS B O 1
ATOM 11504 N N . CYS B 1 181 ? 14.871 -27.375 76.828 1.00 21.18 175 CYS B N 1
ATOM 11505 C CA . CYS B 1 181 ? 15.025 -28.367 75.782 1.00 22.72 175 CYS B CA 1
ATOM 11506 C C . CYS B 1 181 ? 16.275 -29.182 76.082 1.00 20.75 175 CYS B C 1
ATOM 11507 O O . CYS B 1 181 ? 17.298 -28.600 76.372 1.00 20.04 175 CYS B O 1
ATOM 11515 N N . ILE B 1 182 ? 16.166 -30.519 75.987 1.00 20.77 176 ILE B N 1
ATOM 11516 C CA . ILE B 1 182 ? 17.268 -31.431 76.256 1.00 21.21 176 ILE B CA 1
ATOM 11517 C C . ILE B 1 182 ? 18.091 -31.626 75.003 1.00 21.71 176 ILE B C 1
ATOM 11518 O O . ILE B 1 182 ? 19.221 -32.116 75.074 1.00 23.02 176 ILE B O 1
ATOM 11534 N N . LEU B 1 183 ? 17.509 -31.221 73.877 1.00 21.81 177 LEU B N 1
ATOM 11535 C CA . LEU B 1 183 ? 18.211 -31.122 72.611 1.00 22.66 177 LEU B CA 1
ATOM 11536 C C . LEU B 1 183 ? 18.541 -29.655 72.341 1.00 24.06 177 LEU B C 1
ATOM 11537 O O . LEU B 1 183 ? 18.218 -28.784 73.139 1.00 26.23 177 LEU B O 1
ATOM 11553 N N . ASN B 1 184 ? 19.121 -29.395 71.169 1.00 24.48 178 ASN B N 1
ATOM 11554 C CA . ASN B 1 184 ? 19.241 -28.043 70.652 1.00 25.32 178 ASN B CA 1
ATOM 11555 C C . ASN B 1 184 ? 17.857 -27.528 70.254 1.00 26.75 178 ASN B C 1
ATOM 11556 O O . ASN B 1 184 ? 17.028 -28.248 69.699 1.00 26.50 178 ASN B O 1
ATOM 11567 N N . GLU B 1 185 ? 17.600 -26.270 70.594 1.00 26.20 179 GLU B N 1
ATOM 11568 C CA . GLU B 1 185 ? 16.344 -25.652 70.232 1.00 26.56 179 GLU B CA 1
ATOM 11569 C C . GLU B 1 185 ? 16.388 -25.339 68.743 1.00 28.87 179 GLU B C 1
ATOM 11570 O O . GLU B 1 185 ? 17.457 -25.188 68.152 1.00 29.19 179 GLU B O 1
ATOM 11582 N N . GLN B 1 186 ? 15.202 -25.289 68.146 1.00 27.06 180 GLN B N 1
ATOM 11583 C CA . GLN B 1 186 ? 15.026 -24.711 66.831 1.00 24.44 180 GLN B CA 1
ATOM 11584 C C . GLN B 1 186 ? 14.240 -23.411 66.971 1.00 20.45 180 GLN B C 1
ATOM 11585 O O . GLN B 1 186 ? 13.687 -23.133 68.034 1.00 17.04 180 GLN B O 1
ATOM 11599 N N . PHE B 1 187 ? 14.150 -22.714 65.827 1.00 18.69 181 PHE B N 1
ATOM 11600 C CA . PHE B 1 187 ? 13.342 -21.530 65.626 1.00 18.92 181 PHE B CA 1
ATOM 11601 C C . PHE B 1 187 ? 12.941 -21.519 64.145 1.00 19.84 181 PHE B C 1
ATOM 11602 O O . PHE B 1 187 ? 13.602 -20.959 63.279 1.00 21.39 181 PHE B O 1
ATOM 11619 N N . LEU B 1 188 ? 11.887 -22.264 63.848 1.00 19.77 182 LEU B N 1
ATOM 11620 C CA . LEU B 1 188 ? 11.399 -22.442 62.505 1.00 20.57 182 LEU B CA 1
ATOM 11621 C C . LEU B 1 188 ? 10.004 -21.814 62.461 1.00 21.59 182 LEU B C 1
ATOM 11622 O O . LEU B 1 188 ? 9.111 -22.192 63.227 1.00 23.22 182 LEU B O 1
ATOM 11638 N N . TYR B 1 189 ? 9.862 -20.782 61.622 1.00 21.26 183 TYR B N 1
ATOM 11639 C CA . TYR B 1 189 ? 8.773 -19.827 61.731 1.00 20.96 183 TYR B CA 1
ATOM 11640 C C . TYR B 1 189 ? 8.062 -19.707 60.379 1.00 22.99 183 TYR B C 1
ATOM 11641 O O . TYR B 1 189 ? 8.641 -19.879 59.302 1.00 22.29 183 TYR B O 1
ATOM 11659 N N . LYS B 1 190 ? 6.820 -19.253 60.456 1.00 23.37 184 LYS B N 1
ATOM 11660 C CA . LYS B 1 190 ? 6.090 -18.824 59.286 1.00 22.84 184 LYS B CA 1
ATOM 11661 C C . LYS B 1 190 ? 5.146 -17.680 59.680 1.00 22.00 184 LYS B C 1
ATOM 11662 O O . LYS B 1 190 ? 4.357 -17.790 60.632 1.00 19.22 184 LYS B O 1
ATOM 11681 N N . LYS B 1 191 ? 5.202 -16.609 58.873 1.00 19.28 185 LYS B N 1
ATOM 11682 C CA . LYS B 1 191 ? 4.368 -15.431 59.012 1.00 22.78 185 LYS B CA 1
ATOM 11683 C C . LYS B 1 191 ? 2.918 -15.826 58.795 1.00 21.78 185 LYS B C 1
ATOM 11684 O O . LYS B 1 191 ? 2.594 -16.359 57.747 1.00 21.03 185 LYS B O 1
ATOM 11703 N N . ILE B 1 192 ? 2.058 -15.571 59.784 1.00 21.45 186 ILE B N 1
ATOM 11704 C CA . ILE B 1 192 ? 0.639 -15.867 59.639 1.00 24.06 186 ILE B CA 1
ATOM 11705 C C . ILE B 1 192 ? -0.003 -14.749 58.835 1.00 24.83 186 ILE B C 1
ATOM 11706 O O . ILE B 1 192 ? 0.311 -13.585 59.034 1.00 27.76 186 ILE B O 1
ATOM 11722 N N . LEU B 1 193 ? -0.891 -15.088 57.906 1.00 27.00 187 LEU B N 1
ATOM 11723 C CA . LEU B 1 193 ? -1.581 -14.081 57.106 1.00 28.92 187 LEU B CA 1
ATOM 11724 C C . LEU B 1 193 ? -2.931 -13.666 57.714 1.00 28.83 187 LEU B C 1
ATOM 11725 O O . LEU B 1 193 ? -3.746 -14.520 58.055 1.00 36.65 187 LEU B O 1
ATOM 11741 N N . GLU B 1 194 ? -3.138 -12.341 57.832 1.00 32.79 188 GLU B N 1
ATOM 11742 C CA . GLU B 1 194 ? -4.431 -11.684 58.055 1.00 37.72 188 GLU B CA 1
ATOM 11743 C C . GLU B 1 194 ? -4.866 -11.883 59.523 1.00 37.79 188 GLU B C 1
ATOM 11744 O O . GLU B 1 194 ? -5.705 -11.059 59.983 1.00 44.42 188 GLU B O 1
ATOM 11756 N N . ARG B 1 214 ? 10.208 -34.337 29.474 1.00 32.93 208 ARG B N 1
ATOM 11757 C CA . ARG B 1 214 ? 10.648 -35.761 29.509 1.00 32.82 208 ARG B CA 1
ATOM 11758 C C . ARG B 1 214 ? 9.876 -36.560 28.462 1.00 29.90 208 ARG B C 1
ATOM 11759 O O . ARG B 1 214 ? 8.658 -36.454 28.368 1.00 29.23 208 ARG B O 1
ATOM 11779 N N . VAL B 1 215 ? 10.584 -37.347 27.645 1.00 29.31 209 VAL B N 1
ATOM 11780 C CA . VAL B 1 215 ? 9.906 -38.068 26.570 1.00 29.60 209 VAL B CA 1
ATOM 11781 C C . VAL B 1 215 ? 9.593 -39.463 27.092 1.00 25.32 209 VAL B C 1
ATOM 11782 O O . VAL B 1 215 ? 10.512 -40.203 27.427 1.00 26.00 209 VAL B O 1
ATOM 11795 N N . LEU B 1 216 ? 8.294 -39.762 27.179 1.00 24.50 210 LEU B N 1
ATOM 11796 C CA . LEU B 1 216 ? 7.794 -41.064 27.581 1.00 25.52 210 LEU B CA 1
ATOM 11797 C C . LEU B 1 216 ? 7.325 -41.803 26.331 1.00 23.69 210 LEU B C 1
ATOM 11798 O O . LEU B 1 216 ? 6.301 -41.434 25.764 1.00 24.97 210 LEU B O 1
ATOM 11814 N N . PRO B 1 217 ? 8.059 -42.847 25.869 1.00 23.83 211 PRO B N 1
ATOM 11815 C CA . PRO B 1 217 ? 7.681 -43.593 24.668 1.00 24.24 211 PRO B CA 1
ATOM 11816 C C . PRO B 1 217 ? 6.701 -44.700 25.002 1.00 23.75 211 PRO B C 1
ATOM 11817 O O . PRO B 1 217 ? 6.912 -45.840 24.643 1.00 24.71 211 PRO B O 1
ATOM 11828 N N . TYR B 1 218 ? 5.678 -44.382 25.793 1.00 23.72 212 TYR B N 1
ATOM 11829 C CA . TYR B 1 218 ? 4.771 -45.407 26.262 1.00 24.11 212 TYR B CA 1
ATOM 11830 C C . TYR B 1 218 ? 3.604 -45.487 25.285 1.00 25.31 212 TYR B C 1
ATOM 11831 O O . TYR B 1 218 ? 3.146 -44.464 24.775 1.00 23.57 212 TYR B O 1
ATOM 11849 N N . SER B 1 219 ? 3.149 -46.714 25.036 1.00 26.22 213 SER B N 1
ATOM 11850 C CA . SER B 1 219 ? 1.929 -46.979 24.300 1.00 22.87 213 SER B CA 1
ATOM 11851 C C . SER B 1 219 ? 0.743 -46.344 25.013 1.00 23.00 213 SER B C 1
ATOM 11852 O O . SER B 1 219 ? 0.752 -46.273 26.229 1.00 22.71 213 SER B O 1
ATOM 11860 N N . ASN B 1 220 ? -0.275 -45.899 24.265 1.00 19.56 214 ASN B N 1
ATOM 11861 C CA . ASN B 1 220 ? -1.515 -45.481 24.871 1.00 20.73 214 ASN B CA 1
ATOM 11862 C C . ASN B 1 220 ? -1.950 -46.515 25.901 1.00 23.37 214 ASN B C 1
ATOM 11863 O O . ASN B 1 220 ? -1.976 -47.681 25.564 1.00 23.07 214 ASN B O 1
ATOM 11874 N N . GLY B 1 221 ? -2.233 -46.061 27.132 1.00 23.70 215 GLY B N 1
ATOM 11875 C CA . GLY B 1 221 ? -3.020 -46.791 28.122 1.00 24.85 215 GLY B CA 1
ATOM 11876 C C . GLY B 1 221 ? -2.663 -46.400 29.569 1.00 25.64 215 GLY B C 1
ATOM 11877 O O . GLY B 1 221 ? -2.175 -45.313 29.822 1.00 24.25 215 GLY B O 1
ATOM 11881 N N . LEU B 1 222 ? -2.905 -47.305 30.525 1.00 24.89 216 LEU B N 1
ATOM 11882 C CA . LEU B 1 222 ? -2.683 -47.030 31.931 1.00 25.09 216 LEU B CA 1
ATOM 11883 C C . LEU B 1 222 ? -1.340 -47.586 32.363 1.00 21.97 216 LEU B C 1
ATOM 11884 O O . LEU B 1 222 ? -0.937 -48.644 31.918 1.00 22.35 216 LEU B O 1
ATOM 11900 N N . TYR B 1 223 ? -0.745 -46.885 33.328 1.00 24.82 217 TYR B N 1
ATOM 11901 C CA . TYR B 1 223 ? 0.520 -47.223 33.945 1.00 23.15 217 TYR B CA 1
ATOM 11902 C C . TYR B 1 223 ? 0.472 -46.839 35.413 1.00 24.33 217 TYR B C 1
ATOM 11903 O O . TYR B 1 223 ? 0.093 -45.713 35.764 1.00 25.49 217 TYR B O 1
ATOM 11921 N N . VAL B 1 224 ? 0.873 -47.803 36.248 1.00 22.26 218 VAL B N 1
ATOM 11922 C CA . VAL B 1 224 ? 1.233 -47.532 37.611 1.00 21.49 218 VAL B CA 1
ATOM 11923 C C . VAL B 1 224 ? 2.753 -47.553 37.758 1.00 21.47 218 VAL B C 1
ATOM 11924 O O . VAL B 1 224 ? 3.408 -48.487 37.340 1.00 19.90 218 VAL B O 1
ATOM 11937 N N . ILE B 1 225 ? 3.295 -46.588 38.497 1.00 21.22 219 ILE B N 1
ATOM 11938 C CA . ILE B 1 225 ? 4.730 -46.441 38.583 1.00 22.85 219 ILE B CA 1
ATOM 11939 C C . ILE B 1 225 ? 5.146 -46.338 40.047 1.00 23.86 219 ILE B C 1
ATOM 11940 O O . ILE B 1 225 ? 4.722 -45.442 40.762 1.00 27.32 219 ILE B O 1
ATOM 11956 N N . ASN B 1 226 ? 6.046 -47.212 40.460 1.00 22.11 220 ASN B N 1
ATOM 11957 C CA . ASN B 1 226 ? 6.622 -47.109 41.787 1.00 23.28 220 ASN B CA 1
ATOM 11958 C C . ASN B 1 226 ? 7.779 -46.113 41.712 1.00 22.35 220 ASN B C 1
ATOM 11959 O O . ASN B 1 226 ? 8.750 -46.337 40.999 1.00 23.24 220 ASN B O 1
ATOM 11970 N N . LYS B 1 227 ? 7.630 -44.979 42.399 1.00 21.31 221 LYS B N 1
ATOM 11971 C CA . LYS B 1 227 ? 8.637 -43.929 42.393 1.00 21.55 221 LYS B CA 1
ATOM 11972 C C . LYS B 1 227 ? 9.515 -44.024 43.640 1.00 20.32 221 LYS B C 1
ATOM 11973 O O . LYS B 1 227 ? 10.320 -43.157 43.871 1.00 20.62 221 LYS B O 1
ATOM 11992 N N . GLY B 1 228 ? 9.337 -45.059 44.461 1.00 22.02 222 GLY B N 1
ATOM 11993 C CA . GLY B 1 228 ? 10.271 -45.380 45.536 1.00 22.88 222 GLY B CA 1
ATOM 11994 C C . GLY B 1 228 ? 9.667 -45.239 46.933 1.00 20.77 222 GLY B C 1
ATOM 11995 O O . GLY B 1 228 ? 8.521 -44.821 47.074 1.00 19.86 222 GLY B O 1
ATOM 11999 N N . ASP B 1 229 ? 10.503 -45.548 47.925 1.00 20.57 223 ASP B N 1
ATOM 12000 C CA . ASP B 1 229 ? 10.131 -45.734 49.313 1.00 20.63 223 ASP B CA 1
ATOM 12001 C C . ASP B 1 229 ? 10.820 -44.687 50.194 1.00 20.31 223 ASP B C 1
ATOM 12002 O O . ASP B 1 229 ? 11.658 -43.935 49.709 1.00 19.51 223 ASP B O 1
ATOM 12011 N N . GLY B 1 230 ? 10.360 -44.544 51.445 1.00 20.33 224 GLY B N 1
ATOM 12012 C CA . GLY B 1 230 ? 10.961 -43.606 52.382 1.00 19.63 224 GLY B CA 1
ATOM 12013 C C . GLY B 1 230 ? 10.630 -42.133 52.134 1.00 21.73 224 GLY B C 1
ATOM 12014 O O . GLY B 1 230 ? 11.398 -41.259 52.524 1.00 21.49 224 GLY B O 1
ATOM 12018 N N . TYR B 1 231 ? 9.446 -41.848 51.585 1.00 22.00 225 TYR B N 1
ATOM 12019 C CA . TYR B 1 231 ? 9.024 -40.477 51.358 1.00 22.47 225 TYR B CA 1
ATOM 12020 C C . TYR B 1 231 ? 8.464 -39.917 52.665 1.00 24.20 225 TYR B C 1
ATOM 12021 O O . TYR B 1 231 ? 7.775 -40.623 53.376 1.00 22.13 225 TYR B O 1
ATOM 12039 N N . ILE B 1 232 ? 8.773 -38.646 52.941 1.00 24.69 226 ILE B N 1
ATOM 12040 C CA . ILE B 1 232 ? 8.216 -37.885 54.047 1.00 23.30 226 ILE B CA 1
ATOM 12041 C C . ILE B 1 232 ? 7.807 -36.500 53.568 1.00 24.10 226 ILE B C 1
ATOM 12042 O O . ILE B 1 232 ? 8.404 -35.954 52.658 1.00 24.79 226 ILE B O 1
ATOM 12058 N N . ARG B 1 233 ? 6.866 -35.896 54.292 1.00 24.51 227 ARG B N 1
ATOM 12059 C CA . ARG B 1 233 ? 6.456 -34.518 54.069 1.00 23.58 227 ARG B CA 1
ATOM 12060 C C . ARG B 1 233 ? 7.489 -33.589 54.700 1.00 22.40 227 ARG B C 1
ATOM 12061 O O . ARG B 1 233 ? 8.220 -33.996 55.600 1.00 22.26 227 ARG B O 1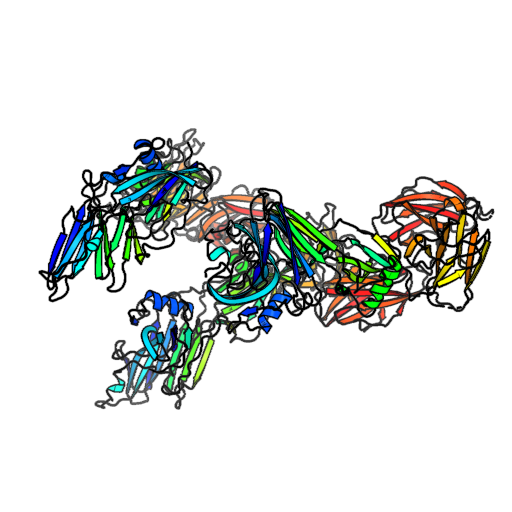
ATOM 12082 N N . THR B 1 234 ? 7.567 -32.351 54.193 1.00 24.54 228 THR B N 1
ATOM 12083 C CA . THR B 1 234 ? 8.440 -31.326 54.748 1.00 26.01 228 THR B CA 1
ATOM 12084 C C . THR B 1 234 ? 7.928 -30.897 56.131 1.00 21.52 228 THR B C 1
ATOM 12085 O O . THR B 1 234 ? 6.814 -31.230 56.517 1.00 25.84 228 THR B O 1
ATOM 12096 N N . ASN B 1 235 ? 8.761 -30.138 56.841 1.00 22.25 229 ASN B N 1
ATOM 12097 C CA . ASN B 1 235 ? 8.431 -29.405 58.057 1.00 24.75 229 ASN B CA 1
ATOM 12098 C C . ASN B 1 235 ? 8.031 -30.332 59.212 1.00 24.25 229 ASN B C 1
ATOM 12099 O O . ASN B 1 235 ? 7.197 -29.951 60.037 1.00 24.31 229 ASN B O 1
ATOM 12110 N N . ASP B 1 236 ? 8.635 -31.535 59.240 1.00 25.80 230 ASP B N 1
ATOM 12111 C CA . ASP B 1 236 ? 8.427 -32.526 60.270 1.00 24.84 230 ASP B CA 1
ATOM 12112 C C . ASP B 1 236 ? 6.958 -32.932 60.370 1.00 23.56 230 ASP B C 1
ATOM 12113 O O . ASP B 1 236 ? 6.531 -33.373 61.412 1.00 23.75 230 ASP B O 1
ATOM 12122 N N . LYS B 1 237 ? 6.218 -32.938 59.257 1.00 23.95 231 LYS B N 1
ATOM 12123 C CA . LYS B 1 237 ? 4.822 -33.334 59.320 1.00 23.55 231 LYS B CA 1
ATOM 12124 C C . LYS B 1 237 ? 4.660 -34.825 59.624 1.00 22.08 231 LYS B C 1
ATOM 12125 O O . LYS B 1 237 ? 3.603 -35.240 60.100 1.00 22.38 231 LYS B O 1
ATOM 12144 N N . ASP B 1 238 ? 5.693 -35.632 59.359 1.00 20.32 232 ASP B N 1
ATOM 12145 C CA . ASP B 1 238 ? 5.633 -37.066 59.589 1.00 21.11 232 ASP B CA 1
ATOM 12146 C C . ASP B 1 238 ? 6.620 -37.504 60.668 1.00 20.84 232 ASP B C 1
ATOM 12147 O O . ASP B 1 238 ? 6.876 -38.698 60.841 1.00 20.67 232 ASP B O 1
ATOM 12156 N N . LEU B 1 239 ? 7.180 -36.536 61.391 1.00 19.56 233 LEU B N 1
ATOM 12157 C CA . LEU B 1 239 ? 8.045 -36.840 62.512 1.00 21.17 233 LEU B CA 1
ATOM 12158 C C . LEU B 1 239 ? 7.223 -37.631 63.518 1.00 22.26 233 LEU B C 1
ATOM 12159 O O . LEU B 1 239 ? 6.162 -37.173 63.875 1.00 23.66 233 LEU B O 1
ATOM 12175 N N . ILE B 1 240 ? 7.716 -38.804 63.913 1.00 22.40 234 ILE B N 1
ATOM 12176 C CA . ILE B 1 240 ? 7.164 -39.574 65.012 1.00 25.08 234 ILE B CA 1
ATOM 12177 C C . ILE B 1 240 ? 7.684 -39.037 66.339 1.00 24.61 234 ILE B C 1
ATOM 12178 O O . ILE B 1 240 ? 6.915 -38.842 67.269 1.00 28.88 234 ILE B O 1
ATOM 12194 N N . GLY B 1 241 ? 9.006 -38.914 66.458 1.00 24.78 235 GLY B N 1
ATOM 12195 C CA . GLY B 1 241 ? 9.579 -38.305 67.645 1.00 26.10 235 GLY B CA 1
ATOM 12196 C C . GLY B 1 241 ? 11.104 -38.370 67.640 1.00 24.72 235 GLY B C 1
ATOM 12197 O O . GLY B 1 241 ? 11.726 -38.911 66.722 1.00 21.12 235 GLY B O 1
ATOM 12201 N N . THR B 1 242 ? 11.681 -37.844 68.715 1.00 24.09 236 THR B N 1
ATOM 12202 C CA . THR B 1 242 ? 13.122 -37.846 68.888 1.00 22.57 236 THR B CA 1
ATOM 12203 C C . THR B 1 242 ? 13.425 -38.414 70.273 1.00 23.02 236 THR B C 1
ATOM 12204 O O . THR B 1 242 ? 12.777 -38.049 71.239 1.00 20.57 236 THR B O 1
ATOM 12215 N N . LEU B 1 243 ? 14.440 -39.263 70.394 1.00 19.84 237 LEU B N 1
ATOM 12216 C CA . LEU B 1 243 ? 14.947 -39.562 71.718 1.00 19.82 237 LEU B CA 1
ATOM 12217 C C . LEU B 1 243 ? 16.357 -38.997 71.854 1.00 20.66 237 LEU B C 1
ATOM 12218 O O . LEU B 1 243 ? 17.199 -39.173 70.969 1.00 20.93 237 LEU B O 1
ATOM 12234 N N . LEU B 1 244 ? 16.608 -38.413 73.018 1.00 20.11 238 LEU B N 1
ATOM 12235 C CA . LEU B 1 244 ? 17.950 -38.287 73.562 1.00 22.66 238 LEU B CA 1
ATOM 12236 C C . LEU B 1 244 ? 18.339 -39.585 74.289 1.00 23.40 238 LEU B C 1
ATOM 12237 O O . LEU B 1 244 ? 17.681 -40.005 75.250 1.00 23.98 238 LEU B O 1
ATOM 12253 N N . ILE B 1 245 ? 19.395 -40.238 73.786 1.00 20.90 239 ILE B N 1
ATOM 12254 C CA . ILE B 1 245 ? 19.931 -41.456 74.380 1.00 22.23 239 ILE B CA 1
ATOM 12255 C C . ILE B 1 245 ? 21.297 -41.184 75.038 1.00 24.54 239 ILE B C 1
ATOM 12256 O O . ILE B 1 245 ? 22.281 -40.903 74.340 1.00 24.46 239 ILE B O 1
ATOM 12272 N N . GLU B 1 246 ? 21.325 -41.302 76.381 1.00 27.42 240 GLU B N 1
ATOM 12273 C CA . GLU B 1 246 ? 22.488 -41.095 77.239 1.00 28.53 240 GLU B CA 1
ATOM 12274 C C . GLU B 1 246 ? 23.533 -42.141 76.880 1.00 28.39 240 GLU B C 1
ATOM 12275 O O . GLU B 1 246 ? 23.185 -43.279 76.556 1.00 28.22 240 GLU B O 1
ATOM 12287 N N . ALA B 1 247 ? 24.801 -41.700 76.908 1.00 24.65 241 ALA B N 1
ATOM 12288 C CA . ALA B 1 247 ? 25.978 -42.551 76.794 1.00 26.08 241 ALA B CA 1
ATOM 12289 C C . ALA B 1 247 ? 25.745 -43.834 77.582 1.00 23.54 241 ALA B C 1
ATOM 12290 O O . ALA B 1 247 ? 25.353 -43.800 78.747 1.00 24.54 241 ALA B O 1
ATOM 12297 N N . GLY B 1 248 ? 26.009 -44.958 76.933 1.00 25.16 242 GLY B N 1
ATOM 12298 C CA . GLY B 1 248 ? 26.013 -46.250 77.590 1.00 26.75 242 GLY B CA 1
ATOM 12299 C C . GLY B 1 248 ? 24.606 -46.779 77.854 1.00 26.46 242 GLY B C 1
ATOM 12300 O O . GLY B 1 248 ? 24.373 -47.453 78.838 1.00 28.92 242 GLY B O 1
ATOM 12304 N N . SER B 1 249 ? 23.655 -46.423 77.001 1.00 22.12 243 SER B N 1
ATOM 12305 C CA . SER B 1 249 ? 22.293 -46.876 77.163 1.00 22.08 243 SER B CA 1
ATOM 12306 C C . SER B 1 249 ? 21.745 -46.997 75.760 1.00 21.76 243 SER B C 1
ATOM 12307 O O . SER B 1 249 ? 22.461 -46.677 74.815 1.00 22.47 243 SER B O 1
ATOM 12315 N N . SER B 1 250 ? 20.522 -47.507 75.625 1.00 22.63 244 SER B N 1
ATOM 12316 C CA . SER B 1 250 ? 19.917 -47.662 74.316 1.00 23.57 244 SER B CA 1
ATOM 12317 C C . SER B 1 250 ? 18.484 -47.146 74.361 1.00 23.58 244 SER B C 1
ATOM 12318 O O . SER B 1 250 ? 17.921 -46.924 75.422 1.00 23.97 244 SER B O 1
ATOM 12326 N N . GLY B 1 251 ? 17.928 -46.894 73.181 1.00 22.12 245 GLY B N 1
ATOM 12327 C CA . GLY B 1 251 ? 16.617 -46.297 73.058 1.00 24.29 245 GLY B CA 1
ATOM 12328 C C . GLY B 1 251 ? 15.951 -46.773 71.774 1.00 23.42 245 GLY B C 1
ATOM 12329 O O . GLY B 1 251 ? 16.647 -46.998 70.776 1.00 24.14 245 GLY B O 1
ATOM 12333 N N . SER B 1 252 ? 14.618 -46.925 71.828 1.00 19.57 246 SER B N 1
ATOM 12334 C CA . SER B 1 252 ? 13.838 -47.364 70.690 1.00 21.08 246 SER B CA 1
ATOM 12335 C C . SER B 1 252 ? 12.546 -46.582 70.531 1.00 20.26 246 SER B C 1
ATOM 12336 O O . SER B 1 252 ? 11.871 -46.260 71.501 1.00 20.32 246 SER B O 1
ATOM 12344 N N . ILE B 1 253 ? 12.221 -46.387 69.255 1.00 19.67 247 ILE B N 1
ATOM 12345 C CA . ILE B 1 253 ? 10.974 -45.852 68.772 1.00 22.25 247 ILE B CA 1
ATOM 12346 C C . ILE B 1 253 ? 10.265 -46.994 68.041 1.00 21.45 247 ILE B C 1
ATOM 12347 O O . ILE B 1 253 ? 10.859 -47.653 67.189 1.00 22.32 247 ILE B O 1
ATOM 12363 N N . ILE B 1 254 ? 9.008 -47.218 68.436 1.00 19.30 248 ILE B N 1
ATOM 12364 C CA . ILE B 1 254 ? 8.261 -48.432 68.163 1.00 21.18 248 ILE B CA 1
ATOM 12365 C C . ILE B 1 254 ? 6.913 -48.067 67.541 1.00 20.85 248 ILE B C 1
ATOM 12366 O O . ILE B 1 254 ? 6.202 -47.234 68.099 1.00 20.79 248 ILE B O 1
ATOM 12382 N N . GLN B 1 255 ? 6.617 -48.661 66.378 1.00 19.22 249 GLN B N 1
ATOM 12383 C CA . GLN B 1 255 ? 5.281 -48.705 65.799 1.00 21.32 249 GLN B CA 1
ATOM 12384 C C . GLN B 1 255 ? 4.758 -50.127 65.999 1.00 23.53 249 GLN B C 1
ATOM 12385 O O . GLN B 1 255 ? 4.948 -51.017 65.150 1.00 24.00 249 GLN B O 1
ATOM 12399 N N . PRO B 1 256 ? 4.044 -50.367 67.127 1.00 24.12 250 PRO B N 1
ATOM 12400 C CA . PRO B 1 256 ? 3.644 -51.712 67.532 1.00 24.32 250 PRO B CA 1
ATOM 12401 C C . PRO B 1 256 ? 2.325 -52.191 66.910 1.00 26.23 250 PRO B C 1
ATOM 12402 O O . PRO B 1 256 ? 1.885 -53.295 67.232 1.00 25.67 250 PRO B O 1
ATOM 12413 N N . ARG B 1 257 ? 1.676 -51.366 66.065 1.00 25.05 251 ARG B N 1
ATOM 12414 C CA . ARG B 1 257 ? 0.387 -51.701 65.457 1.00 24.60 251 ARG B CA 1
ATOM 12415 C C . ARG B 1 257 ? -0.656 -52.086 66.520 1.00 27.01 251 ARG B C 1
ATOM 12416 O O . ARG B 1 257 ? -1.347 -53.088 66.373 1.00 25.87 251 ARG B O 1
ATOM 12437 N N . LEU B 1 258 ? -0.787 -51.300 67.598 1.00 29.76 252 LEU B N 1
ATOM 12438 C CA . LEU B 1 258 ? -1.846 -51.561 68.566 1.00 29.83 252 LEU B CA 1
ATOM 12439 C C . LEU B 1 258 ? -3.203 -51.242 67.930 1.00 28.61 252 LEU B C 1
ATOM 12440 O O . LEU B 1 258 ? -4.151 -51.982 68.159 1.00 26.73 252 LEU B O 1
ATOM 12456 N N . ARG B 1 259 ? -3.289 -50.163 67.136 1.00 27.54 253 ARG B N 1
ATOM 12457 C CA . ARG B 1 259 ? -4.318 -50.059 66.111 1.00 28.12 253 ARG B CA 1
ATOM 12458 C C . ARG B 1 259 ? -3.638 -50.268 64.751 1.00 28.65 253 ARG B C 1
ATOM 12459 O O . ARG B 1 259 ? -2.459 -49.951 64.623 1.00 26.72 253 ARG B O 1
ATOM 12463 N N . ASN B 1 260 ? -4.387 -50.838 63.780 1.00 25.17 254 ASN B N 1
ATOM 12464 C CA . ASN B 1 260 ? -3.915 -51.175 62.442 1.00 25.83 254 ASN B CA 1
ATOM 12465 C C . ASN B 1 260 ? -4.035 -49.993 61.457 1.00 28.57 254 ASN B C 1
ATOM 12466 O O . ASN B 1 260 ? -3.455 -50.011 60.372 1.00 27.15 254 ASN B O 1
ATOM 12477 N N . THR B 1 261 ? -4.724 -48.927 61.854 1.00 25.63 255 THR B N 1
ATOM 12478 C CA . THR B 1 261 ? -5.045 -47.860 60.918 1.00 26.71 255 THR B CA 1
ATOM 12479 C C . THR B 1 261 ? -3.760 -47.231 60.385 1.00 24.12 255 THR B C 1
ATOM 12480 O O . THR B 1 261 ? -2.859 -46.875 61.150 1.00 27.26 255 THR B O 1
ATOM 12491 N N . THR B 1 262 ? -3.670 -47.141 59.056 1.00 24.46 256 THR B N 1
ATOM 12492 C CA . THR B 1 262 ? -2.670 -46.302 58.403 1.00 25.63 256 THR B CA 1
ATOM 12493 C C . THR B 1 262 ? -3.411 -45.198 57.648 1.00 22.80 256 THR B C 1
ATOM 12494 O O . THR B 1 262 ? -4.609 -45.323 57.447 1.00 20.24 256 THR B O 1
ATOM 12505 N N . ARG B 1 263 ? -2.692 -44.132 57.254 1.00 24.42 257 ARG B N 1
ATOM 12506 C CA . ARG B 1 263 ? -3.263 -42.970 56.589 1.00 22.68 257 ARG B CA 1
ATOM 12507 C C . ARG B 1 263 ? -2.609 -42.687 55.241 1.00 21.36 257 ARG B C 1
ATOM 12508 O O . ARG B 1 263 ? -1.737 -41.828 55.145 1.00 20.91 257 ARG B O 1
ATOM 12529 N N . PRO B 1 264 ? -3.082 -43.288 54.117 1.00 24.62 258 PRO B N 1
ATOM 12530 C CA . PRO B 1 264 ? -2.556 -42.936 52.798 1.00 24.41 258 PRO B CA 1
ATOM 12531 C C . PRO B 1 264 ? -2.773 -41.468 52.451 1.00 23.88 258 PRO B C 1
ATOM 12532 O O . PRO B 1 264 ? -3.683 -40.844 52.988 1.00 22.98 258 PRO B O 1
ATOM 12543 N N . LEU B 1 265 ? -1.868 -40.885 51.654 1.00 24.14 259 LEU B N 1
ATOM 12544 C CA . LEU B 1 265 ? -2.107 -39.570 51.077 1.00 24.96 259 LEU B CA 1
ATOM 12545 C C . LEU B 1 265 ? -2.415 -39.751 49.589 1.00 23.15 259 LEU B C 1
ATOM 12546 O O . LEU B 1 265 ? -1.756 -40.535 48.913 1.00 21.94 259 LEU B O 1
ATOM 12562 N N . PHE B 1 266 ? -3.431 -39.029 49.106 1.00 25.59 260 PHE B N 1
ATOM 12563 C CA . PHE B 1 266 ? -3.941 -39.188 47.754 1.00 24.90 260 PHE B CA 1
ATOM 12564 C C . PHE B 1 266 ? -4.280 -37.841 47.117 1.00 27.22 260 PHE B C 1
ATOM 12565 O O . PHE B 1 266 ? -4.951 -37.012 47.741 1.00 27.02 260 PHE B O 1
ATOM 12582 N N . THR B 1 267 ? -3.768 -37.645 45.886 1.00 27.61 261 THR B N 1
ATOM 12583 C CA . THR B 1 267 ? -4.132 -36.569 44.984 1.00 28.09 261 THR B CA 1
ATOM 12584 C C . THR B 1 267 ? -4.590 -37.210 43.668 1.00 27.70 261 THR B C 1
ATOM 12585 O O . THR B 1 267 ? -4.151 -38.312 43.327 1.00 27.98 261 THR B O 1
ATOM 12596 N N . THR B 1 268 ? -5.477 -36.514 42.937 1.00 26.29 262 THR B N 1
ATOM 12597 C CA . THR B 1 268 ? -5.910 -36.912 41.601 1.00 26.30 262 THR B CA 1
ATOM 12598 C C . THR B 1 268 ? -6.237 -35.678 40.755 1.00 26.96 262 THR B C 1
ATOM 12599 O O . THR B 1 268 ? -6.824 -34.729 41.283 1.00 28.26 262 THR B O 1
ATOM 12610 N N . SER B 1 269 ? -5.907 -35.746 39.451 1.00 22.92 263 SER B N 1
ATOM 12611 C CA . SER B 1 269 ? -6.294 -34.740 38.475 1.00 23.05 263 SER B CA 1
ATOM 12612 C C . SER B 1 269 ? -7.785 -34.819 38.166 1.00 24.23 263 SER B C 1
ATOM 12613 O O . SER B 1 269 ? -8.357 -33.906 37.612 1.00 23.91 263 SER B O 1
ATOM 12621 N N . ASN B 1 270 ? -8.424 -35.918 38.521 1.00 26.51 264 ASN B N 1
ATOM 12622 C CA . ASN B 1 270 ? -9.742 -36.193 38.012 1.00 28.49 264 ASN B CA 1
ATOM 12623 C C . ASN B 1 270 ? -10.351 -37.297 38.863 1.00 28.37 264 ASN B C 1
ATOM 12624 O O . ASN B 1 270 ? -10.132 -38.464 38.570 1.00 29.35 264 ASN B O 1
ATOM 12635 N N . ASP B 1 271 ? -11.115 -36.916 39.902 1.00 30.83 265 ASP B N 1
ATOM 12636 C CA . ASP B 1 271 ? -11.752 -37.874 40.803 1.00 29.96 265 ASP B CA 1
ATOM 12637 C C . ASP B 1 271 ? -12.874 -38.625 40.088 1.00 30.69 265 ASP B C 1
ATOM 12638 O O . ASP B 1 271 ? -13.349 -39.656 40.578 1.00 33.15 265 ASP B O 1
ATOM 12647 N N . ALA B 1 272 ? -13.357 -38.083 38.962 1.00 30.55 266 ALA B N 1
ATOM 12648 C CA . ALA B 1 272 ? -14.343 -38.804 38.175 1.00 30.70 266 ALA B CA 1
ATOM 12649 C C . ALA B 1 272 ? -13.758 -40.117 37.635 1.00 31.07 266 ALA B C 1
ATOM 12650 O O . ALA B 1 272 ? -14.383 -41.173 37.764 1.00 31.00 266 ALA B O 1
ATOM 12657 N N . LYS B 1 273 ? -12.536 -40.066 37.075 1.00 28.86 267 LYS B N 1
ATOM 12658 C CA . LYS B 1 273 ? -11.959 -41.242 36.443 1.00 25.69 267 LYS B CA 1
ATOM 12659 C C . LYS B 1 273 ? -10.997 -41.970 37.392 1.00 24.44 267 LYS B C 1
ATOM 12660 O O . LYS B 1 273 ? -11.118 -43.170 37.599 1.00 26.46 267 LYS B O 1
ATOM 12679 N N . PHE B 1 274 ? -10.005 -41.262 37.901 1.00 23.13 268 PHE B N 1
ATOM 12680 C CA . PHE B 1 274 ? -9.081 -41.781 38.900 1.00 22.84 268 PHE B CA 1
ATOM 12681 C C . PHE B 1 274 ? -9.552 -41.431 40.315 1.00 23.70 268 PHE B C 1
ATOM 12682 O O . PHE B 1 274 ? -8.982 -40.560 40.959 1.00 21.77 268 PHE B O 1
ATOM 12699 N N . SER B 1 275 ? -10.610 -42.090 40.807 1.00 24.33 269 SER B N 1
ATOM 12700 C CA . SER B 1 275 ? -10.949 -41.936 42.214 1.00 23.39 269 SER B CA 1
ATOM 12701 C C . SER B 1 275 ? -9.906 -42.673 43.045 1.00 24.75 269 SER B C 1
ATOM 12702 O O . SER B 1 275 ? -9.068 -43.389 42.496 1.00 25.73 269 SER B O 1
ATOM 12710 N N . GLN B 1 276 ? -10.022 -42.561 44.370 1.00 22.18 270 GLN B N 1
ATOM 12711 C CA . GLN B 1 276 ? -9.144 -43.295 45.262 1.00 23.73 270 GLN B CA 1
ATOM 12712 C C . GLN B 1 276 ? -9.307 -44.793 45.025 1.00 23.57 270 GLN B C 1
ATOM 12713 O O . GLN B 1 276 ? -8.287 -45.497 44.953 1.00 20.89 270 GLN B O 1
ATOM 12727 N N . GLN B 1 277 ? -10.565 -45.259 44.909 1.00 22.77 271 GLN B N 1
ATOM 12728 C CA . GLN B 1 277 ? -10.842 -46.685 44.870 1.00 26.27 271 GLN B CA 1
ATOM 12729 C C . GLN B 1 277 ? -10.301 -47.296 43.568 1.00 22.21 271 GLN B C 1
ATOM 12730 O O . GLN B 1 277 ? -9.709 -48.378 43.578 1.00 24.06 271 GLN B O 1
ATOM 12744 N N . TYR B 1 278 ? -10.554 -46.622 42.450 1.00 20.61 272 TYR B N 1
ATOM 12745 C CA . TYR B 1 278 ? -9.992 -46.979 41.157 1.00 24.51 272 TYR B CA 1
ATOM 12746 C C . TYR B 1 278 ? -8.458 -46.982 41.215 1.00 25.24 272 TYR B C 1
ATOM 12747 O O . TYR B 1 278 ? -7.808 -47.851 40.631 1.00 24.09 272 TYR B O 1
ATOM 12765 N N . THR B 1 279 ? -7.860 -45.989 41.882 1.00 23.80 273 THR B N 1
ATOM 12766 C CA . THR B 1 279 ? -6.409 -45.943 41.898 1.00 24.61 273 THR B CA 1
ATOM 12767 C C . THR B 1 279 ? -5.897 -47.162 42.664 1.00 22.79 273 THR B C 1
ATOM 12768 O O . THR B 1 279 ? -4.979 -47.817 42.185 1.00 23.11 273 THR B O 1
ATOM 12779 N N . GLU B 1 280 ? -6.565 -47.505 43.776 1.00 23.71 274 GLU B N 1
ATOM 12780 C CA . GLU B 1 280 ? -6.206 -48.644 44.610 1.00 24.51 274 GLU B CA 1
ATOM 12781 C C . GLU B 1 280 ? -6.274 -49.980 43.868 1.00 23.91 274 GLU B C 1
ATOM 12782 O O . GLU B 1 280 ? -5.438 -50.836 44.096 1.00 22.71 274 GLU B O 1
ATOM 12794 N N . GLU B 1 281 ? -7.325 -50.180 43.065 1.00 23.34 275 GLU B N 1
ATOM 12795 C CA . GLU B 1 281 ? -7.510 -51.349 42.222 1.00 22.83 275 GLU B CA 1
ATOM 12796 C C . GLU B 1 281 ? -6.408 -51.441 41.159 1.00 20.50 275 GLU B C 1
ATOM 12797 O O . GLU B 1 281 ? -6.018 -52.530 40.785 1.00 20.60 275 GLU B O 1
ATOM 12809 N N . ARG B 1 282 ? -5.922 -50.299 40.685 1.00 20.38 276 ARG B N 1
ATOM 12810 C CA . ARG B 1 282 ? -4.843 -50.233 39.733 1.00 20.23 276 ARG B CA 1
ATOM 12811 C C . ARG B 1 282 ? -3.528 -50.723 40.342 1.00 23.21 276 ARG B C 1
ATOM 12812 O O . ARG B 1 282 ? -2.838 -51.548 39.740 1.00 23.31 276 ARG B O 1
ATOM 12833 N N . LEU B 1 283 ? -3.200 -50.213 41.541 1.00 23.55 277 LEU B N 1
ATOM 12834 C CA . LEU B 1 283 ? -2.124 -50.713 42.381 1.00 23.03 277 LEU B CA 1
ATOM 12835 C C . LEU B 1 283 ? -2.245 -52.219 42.595 1.00 20.85 277 LEU B C 1
ATOM 12836 O O . LEU B 1 283 ? -1.244 -52.933 42.523 1.00 19.95 277 LEU B O 1
ATOM 12852 N N . LYS B 1 284 ? -3.475 -52.703 42.837 1.00 18.62 278 LYS B N 1
ATOM 12853 C CA . LYS B 1 284 ? -3.722 -54.136 42.981 1.00 20.22 278 LYS B CA 1
ATOM 12854 C C . LYS B 1 284 ? -3.388 -54.892 41.685 1.00 20.29 278 LYS B C 1
ATOM 12855 O O . LYS B 1 284 ? -2.714 -55.909 41.732 1.00 22.05 278 LYS B O 1
ATOM 12874 N N . ASP B 1 285 ? -3.911 -54.415 40.538 1.00 19.48 279 ASP B N 1
ATOM 12875 C CA . ASP B 1 285 ? -3.553 -54.947 39.222 1.00 21.24 279 ASP B CA 1
ATOM 12876 C C . ASP B 1 285 ? -2.029 -54.984 38.997 1.00 21.45 279 ASP B C 1
ATOM 12877 O O . ASP B 1 285 ? -1.500 -55.964 38.492 1.00 19.90 279 ASP B O 1
ATOM 12886 N N . ALA B 1 286 ? -1.324 -53.903 39.335 1.00 21.26 280 ALA B N 1
ATOM 12887 C CA . ALA B 1 286 ? 0.089 -53.758 39.015 1.00 21.06 280 ALA B CA 1
ATOM 12888 C C . ALA B 1 286 ? 0.991 -54.622 39.910 1.00 20.45 280 ALA B C 1
ATOM 12889 O O . ALA B 1 286 ? 1.853 -55.316 39.381 1.00 20.08 280 ALA B O 1
ATOM 12896 N N . PHE B 1 287 ? 0.829 -54.541 41.244 1.00 21.70 281 PHE B N 1
ATOM 12897 C CA . PHE B 1 287 ? 1.762 -55.162 42.188 1.00 21.22 281 PHE B CA 1
ATOM 12898 C C . PHE B 1 287 ? 1.057 -56.063 43.216 1.00 20.78 281 PHE B C 1
ATOM 12899 O O . PHE B 1 287 ? 1.697 -56.622 44.098 1.00 21.48 281 PHE B O 1
ATOM 12916 N N . ASN B 1 288 ? -0.259 -56.220 43.086 1.00 23.00 282 ASN B N 1
ATOM 12917 C CA . ASN B 1 288 ? -1.077 -57.001 44.006 1.00 23.35 282 ASN B CA 1
ATOM 12918 C C . ASN B 1 288 ? -1.085 -56.352 45.389 1.00 23.35 282 ASN B C 1
ATOM 12919 O O . ASN B 1 288 ? -1.189 -57.046 46.384 1.00 23.02 282 ASN B O 1
ATOM 12930 N N . VAL B 1 289 ? -1.048 -55.020 45.450 1.00 22.82 283 VAL B N 1
ATOM 12931 C CA . VAL B 1 289 ? -1.258 -54.326 46.712 1.00 22.99 283 VAL B CA 1
ATOM 12932 C C . VAL B 1 289 ? -2.648 -54.695 47.258 1.00 24.45 283 VAL B C 1
ATOM 12933 O O . VAL B 1 289 ? -3.631 -54.695 46.514 1.00 21.51 283 VAL B O 1
ATOM 12946 N N . GLN B 1 290 ? -2.733 -54.989 48.566 1.00 25.25 284 GLN B N 1
ATOM 12947 C CA . GLN B 1 290 ? -3.976 -55.505 49.141 1.00 26.69 284 GLN B CA 1
ATOM 12948 C C . GLN B 1 290 ? -4.505 -54.613 50.264 1.00 24.23 284 GLN B C 1
ATOM 12949 O O . GLN B 1 290 ? -5.693 -54.638 50.532 1.00 24.91 284 GLN B O 1
ATOM 12963 N N . LEU B 1 291 ? -3.617 -53.941 50.995 1.00 22.76 285 LEU B N 1
ATOM 12964 C CA . LEU B 1 291 ? -3.989 -53.175 52.168 1.00 26.10 285 LEU B CA 1
ATOM 12965 C C . LEU B 1 291 ? -3.529 -51.737 51.973 1.00 27.47 285 LEU B C 1
ATOM 12966 O O . LEU B 1 291 ? -2.360 -51.481 51.703 1.00 28.15 285 LEU B O 1
ATOM 12982 N N . PHE B 1 292 ? -4.507 -50.826 52.014 1.00 28.06 286 PHE B N 1
ATOM 12983 C CA . PHE B 1 292 ? -4.294 -49.445 51.646 1.00 27.31 286 PHE B CA 1
ATOM 12984 C C . PHE B 1 292 ? -4.315 -48.576 52.897 1.00 27.17 286 PHE B C 1
ATOM 12985 O O . PHE B 1 292 ? -3.558 -47.625 52.975 1.00 27.68 286 PHE B O 1
ATOM 13002 N N . ASN B 1 293 ? -5.233 -48.844 53.831 1.00 27.33 287 ASN B N 1
ATOM 13003 C CA . ASN B 1 293 ? -5.344 -47.968 54.981 1.00 26.20 287 ASN B CA 1
ATOM 13004 C C . ASN B 1 293 ? -5.278 -48.783 56.263 1.00 25.24 287 ASN B C 1
ATOM 13005 O O . ASN B 1 293 ? -5.709 -48.269 57.281 1.00 25.93 287 ASN B O 1
ATOM 13016 N N . THR B 1 294 ? -4.704 -50.002 56.211 1.00 25.01 288 THR B N 1
ATOM 13017 C CA . THR B 1 294 ? -4.433 -50.815 57.394 1.00 23.86 288 THR B CA 1
ATOM 13018 C C . THR B 1 294 ? -3.090 -51.495 57.195 1.00 23.02 288 THR B C 1
ATOM 13019 O O . THR B 1 294 ? -2.618 -51.606 56.073 1.00 22.61 288 THR B O 1
ATOM 13030 N N . SER B 1 295 ? -2.496 -51.951 58.305 1.00 23.82 289 SER B N 1
ATOM 13031 C CA . SER B 1 295 ? -1.262 -52.722 58.258 1.00 21.92 289 SER B CA 1
ATOM 13032 C C . SER B 1 295 ? -1.120 -53.502 59.556 1.00 19.71 289 SER B C 1
ATOM 13033 O O . SER B 1 295 ? -1.502 -53.029 60.612 1.00 23.41 289 SER B O 1
ATOM 13041 N N . THR B 1 296 ? -0.640 -54.739 59.441 1.00 19.09 290 THR B N 1
ATOM 13042 C CA . THR B 1 296 ? -0.109 -55.529 60.536 1.00 20.40 290 THR B CA 1
ATOM 13043 C C . THR B 1 296 ? 1.426 -55.542 60.505 1.00 19.07 290 THR B C 1
ATOM 13044 O O . THR B 1 296 ? 2.075 -56.277 61.247 1.00 19.95 290 THR B O 1
ATOM 13055 N N . SER B 1 297 ? 2.050 -54.735 59.660 1.00 16.53 291 SER B N 1
ATOM 13056 C CA . SER B 1 297 ? 3.499 -54.786 59.578 1.00 19.56 291 SER B CA 1
ATOM 13057 C C . SER B 1 297 ? 4.133 -53.888 60.640 1.00 21.03 291 SER B C 1
ATOM 13058 O O . SER B 1 297 ? 4.031 -52.687 60.541 1.00 22.10 291 SER B O 1
ATOM 13066 N N . LEU B 1 298 ? 4.840 -54.460 61.616 1.00 20.45 292 LEU B N 1
ATOM 13067 C CA . LEU B 1 298 ? 5.466 -53.706 62.690 1.00 21.70 292 LEU B CA 1
ATOM 13068 C C . LEU B 1 298 ? 6.796 -53.121 62.210 1.00 21.30 292 LEU B C 1
ATOM 13069 O O . LEU B 1 298 ? 7.500 -53.698 61.380 1.00 21.12 292 LEU B O 1
ATOM 13085 N N . PHE B 1 299 ? 7.149 -51.976 62.772 1.00 21.55 293 PHE B N 1
ATOM 13086 C CA . PHE B 1 299 ? 8.496 -51.442 62.603 1.00 21.27 293 PHE B CA 1
ATOM 13087 C C . PHE B 1 299 ? 8.882 -50.729 63.890 1.00 21.97 293 PHE B C 1
ATOM 13088 O O . PHE B 1 299 ? 8.021 -50.171 64.576 1.00 21.37 293 PHE B O 1
ATOM 13105 N N . LYS B 1 300 ? 10.200 -50.721 64.095 1.00 20.46 294 LYS B N 1
ATOM 13106 C CA . LYS B 1 300 ? 10.855 -50.272 65.303 1.00 23.31 294 LYS B CA 1
ATOM 13107 C C . LYS B 1 300 ? 12.303 -49.910 64.971 1.00 21.36 294 LYS B C 1
ATOM 13108 O O . LYS B 1 300 ? 12.944 -50.566 64.156 1.00 19.64 294 LYS B O 1
ATOM 13127 N N . PHE B 1 301 ? 12.799 -48.860 65.616 1.00 20.57 295 PHE B N 1
ATOM 13128 C CA . PHE B 1 301 ? 14.186 -48.459 65.509 1.00 21.27 295 PHE B CA 1
ATOM 13129 C C . PHE B 1 301 ? 14.830 -48.514 66.889 1.00 22.56 295 PHE B C 1
ATOM 13130 O O . PHE B 1 301 ? 14.292 -47.970 67.840 1.00 23.15 295 PHE B O 1
ATOM 13147 N N . VAL B 1 302 ? 16.012 -49.142 66.951 1.00 22.06 296 VAL B N 1
ATOM 13148 C CA . VAL B 1 302 ? 16.774 -49.323 68.176 1.00 22.98 296 VAL B CA 1
ATOM 13149 C C . VAL B 1 302 ? 18.135 -48.670 67.949 1.00 23.02 296 VAL B C 1
ATOM 13150 O O . VAL B 1 302 ? 18.765 -48.866 66.918 1.00 24.05 296 VAL B O 1
ATOM 13163 N N . GLU B 1 303 ? 18.594 -47.903 68.939 1.00 20.43 297 GLU B N 1
ATOM 13164 C CA . GLU B 1 303 ? 19.895 -47.277 68.864 1.00 24.08 297 GLU B CA 1
ATOM 13165 C C . GLU B 1 303 ? 20.534 -47.418 70.234 1.00 23.90 297 GLU B C 1
ATOM 13166 O O . GLU B 1 303 ? 19.892 -47.154 71.258 1.00 22.58 297 GLU B O 1
ATOM 13178 N N . GLU B 1 304 ? 21.806 -47.831 70.203 1.00 24.49 298 GLU B N 1
ATOM 13179 C CA . GLU B 1 304 ? 22.663 -47.949 71.375 1.00 24.41 298 GLU B CA 1
ATOM 13180 C C . GLU B 1 304 ? 23.718 -46.841 71.329 1.00 25.11 298 GLU B C 1
ATOM 13181 O O . GLU B 1 304 ? 24.519 -46.807 70.395 1.00 26.05 298 GLU B O 1
ATOM 13193 N N . ALA B 1 305 ? 23.695 -45.942 72.326 1.00 22.89 299 ALA B N 1
ATOM 13194 C CA . ALA B 1 305 ? 24.682 -44.889 72.460 1.00 24.01 299 ALA B CA 1
ATOM 13195 C C . ALA B 1 305 ? 26.030 -45.492 72.874 1.00 24.97 299 ALA B C 1
ATOM 13196 O O . ALA B 1 305 ? 26.065 -46.321 73.776 1.00 25.55 299 ALA B O 1
ATOM 13203 N N . PRO B 1 306 ? 27.178 -45.078 72.275 1.00 25.79 300 PRO B N 1
ATOM 13204 C CA . PRO B 1 306 ? 28.485 -45.514 72.761 1.00 27.39 300 PRO B CA 1
ATOM 13205 C C . PRO B 1 306 ? 28.747 -45.035 74.181 1.00 27.56 300 PRO B C 1
ATOM 13206 O O . PRO B 1 306 ? 27.927 -44.307 74.730 1.00 28.49 300 PRO B O 1
ATOM 13217 N N . SER B 1 307 ? 29.927 -45.385 74.713 1.00 27.74 301 SER B N 1
ATOM 13218 C CA . SER B 1 307 ? 30.338 -45.038 76.069 1.00 31.09 301 SER B CA 1
ATOM 13219 C C . SER B 1 307 ? 30.644 -43.536 76.180 1.00 29.55 301 SER B C 1
ATOM 13220 O O . SER B 1 307 ? 30.460 -42.948 77.242 1.00 29.40 301 SER B O 1
ATOM 13228 N N . ASN B 1 308 ? 31.040 -42.930 75.045 1.00 29.30 302 ASN B N 1
ATOM 13229 C CA . ASN B 1 308 ? 31.652 -41.609 74.983 1.00 34.23 302 ASN B CA 1
ATOM 13230 C C . ASN B 1 308 ? 30.772 -40.537 74.296 1.00 33.68 302 ASN B C 1
ATOM 13231 O O . ASN B 1 308 ? 31.213 -39.408 74.076 1.00 34.91 302 ASN B O 1
ATOM 13242 N N . LYS B 1 309 ? 29.532 -40.840 73.912 1.00 32.98 303 LYS B N 1
ATOM 13243 C CA . LYS B 1 309 ? 28.689 -39.778 73.384 1.00 30.89 303 LYS B CA 1
ATOM 13244 C C . LYS B 1 309 ? 27.208 -40.097 73.636 1.00 29.31 303 LYS B C 1
ATOM 13245 O O . LYS B 1 309 ? 26.820 -41.263 73.733 1.00 29.14 303 LYS B O 1
ATOM 13249 N N . ASN B 1 310 ? 26.396 -39.041 73.785 1.00 28.00 304 ASN B N 1
ATOM 13250 C CA . ASN B 1 310 ? 24.948 -39.123 73.726 1.00 23.38 304 ASN B CA 1
ATOM 13251 C C . ASN B 1 310 ? 24.501 -39.157 72.268 1.00 23.46 304 ASN B C 1
ATOM 13252 O O . ASN B 1 310 ? 25.092 -38.501 71.410 1.00 27.00 304 ASN B O 1
ATOM 13263 N N . ILE B 1 311 ? 23.424 -39.891 71.975 1.00 24.82 305 ILE B N 1
ATOM 13264 C CA . ILE B 1 311 ? 22.937 -39.960 70.611 1.00 23.93 305 ILE B CA 1
ATOM 13265 C C . ILE B 1 311 ? 21.506 -39.428 70.539 1.00 24.07 305 ILE B C 1
ATOM 13266 O O . ILE B 1 311 ? 20.754 -39.499 71.495 1.00 22.03 305 ILE B O 1
ATOM 13282 N N . CYS B 1 312 ? 21.189 -38.834 69.390 1.00 24.95 306 CYS B N 1
ATOM 13283 C CA . CYS B 1 312 ? 19.853 -38.404 69.036 1.00 24.53 306 CYS B CA 1
ATOM 13284 C C . CYS B 1 312 ? 19.385 -39.371 67.958 1.00 26.79 306 CYS B C 1
ATOM 13285 O O . CYS B 1 312 ? 20.109 -39.616 66.994 1.00 25.81 306 CYS B O 1
ATOM 13293 N N . ILE B 1 313 ? 18.183 -39.941 68.143 1.00 25.75 307 ILE B N 1
ATOM 13294 C CA . ILE B 1 313 ? 17.529 -40.668 67.081 1.00 22.41 307 ILE B CA 1
ATOM 13295 C C . ILE B 1 313 ? 16.178 -40.022 66.802 1.00 23.94 307 ILE B C 1
ATOM 13296 O O . ILE B 1 313 ? 15.377 -39.874 67.727 1.00 24.63 307 ILE B O 1
ATOM 13312 N N . LYS B 1 314 ? 15.950 -39.617 65.538 1.00 24.82 308 LYS B N 1
ATOM 13313 C CA . LYS B 1 314 ? 14.654 -39.136 65.073 1.00 23.05 308 LYS B CA 1
ATOM 13314 C C . LYS B 1 314 ? 14.073 -40.183 64.131 1.00 23.08 308 LYS B C 1
ATOM 13315 O O . LYS B 1 314 ? 14.800 -40.768 63.315 1.00 24.22 308 LYS B O 1
ATOM 13334 N N . ALA B 1 315 ? 12.750 -40.373 64.237 1.00 18.25 309 ALA B N 1
ATOM 13335 C CA . ALA B 1 315 ? 12.010 -41.378 63.485 1.00 20.70 309 ALA B CA 1
ATOM 13336 C C . ALA B 1 315 ? 10.837 -40.715 62.779 1.00 21.72 309 ALA B C 1
ATOM 13337 O O . ALA B 1 315 ? 10.153 -39.864 63.351 1.00 23.08 309 ALA B O 1
ATOM 13344 N N . TYR B 1 316 ? 10.604 -41.151 61.542 1.00 19.86 310 TYR B N 1
ATOM 13345 C CA . TYR B 1 316 ? 9.545 -40.595 60.725 1.00 20.61 310 TYR B CA 1
ATOM 13346 C C . TYR B 1 316 ? 8.687 -41.733 60.198 1.00 18.64 310 TYR B C 1
ATOM 13347 O O . TYR B 1 316 ? 9.203 -42.770 59.820 1.00 17.28 310 TYR B O 1
ATOM 13365 N N . ASN B 1 317 ? 7.379 -41.487 60.133 1.00 18.80 311 ASN B N 1
ATOM 13366 C CA . ASN B 1 317 ? 6.498 -42.179 59.219 1.00 19.44 311 ASN B CA 1
ATOM 13367 C C . ASN B 1 317 ? 6.940 -41.887 57.794 1.00 19.47 311 ASN B C 1
ATOM 13368 O O . ASN B 1 317 ? 7.447 -40.807 57.519 1.00 18.36 311 ASN B O 1
ATOM 13379 N N . THR B 1 318 ? 6.788 -42.884 56.917 1.00 20.47 312 THR B N 1
ATOM 13380 C CA . THR B 1 318 ? 7.192 -42.759 55.528 1.00 20.97 312 THR B CA 1
ATOM 13381 C C . THR B 1 318 ? 6.045 -43.215 54.642 1.00 22.19 312 THR B C 1
ATOM 13382 O O . THR B 1 318 ? 5.130 -43.914 55.093 1.00 21.49 312 THR B O 1
ATOM 13393 N N . TYR B 1 319 ? 6.200 -42.897 53.350 1.00 24.68 313 TYR B N 1
ATOM 13394 C CA . TYR B 1 319 ? 5.336 -43.437 52.316 1.00 23.78 313 TYR B CA 1
ATOM 13395 C C . TYR B 1 319 ? 6.164 -43.970 51.145 1.00 22.52 313 TYR B C 1
ATOM 13396 O O . TYR B 1 319 ? 7.238 -43.484 50.837 1.00 20.20 313 TYR B O 1
ATOM 13414 N N . GLU B 1 320 ? 5.572 -44.944 50.472 1.00 23.01 314 GLU B N 1
ATOM 13415 C CA . GLU B 1 320 ? 5.938 -45.387 49.147 1.00 24.03 314 GLU B CA 1
ATOM 13416 C C . GLU B 1 320 ? 4.999 -44.696 48.145 1.00 21.77 314 GLU B C 1
ATOM 13417 O O . GLU B 1 320 ? 3.774 -44.699 48.315 1.00 20.36 314 GLU B O 1
ATOM 13429 N N . LYS B 1 321 ? 5.619 -44.059 47.138 1.00 20.88 315 LYS B N 1
ATOM 13430 C CA . LYS B 1 321 ? 4.916 -43.226 46.181 1.00 22.36 315 LYS B CA 1
ATOM 13431 C C . LYS B 1 321 ? 4.668 -43.997 44.884 1.00 22.18 315 LYS B C 1
ATOM 13432 O O . LYS B 1 321 ? 5.600 -44.416 44.197 1.00 23.78 315 LYS B O 1
ATOM 13451 N N . TYR B 1 322 ? 3.392 -44.161 44.579 1.00 22.01 316 TYR B N 1
ATOM 13452 C CA . TYR B 1 322 ? 2.899 -44.678 43.308 1.00 23.85 316 TYR B CA 1
ATOM 13453 C C . TYR B 1 322 ? 2.316 -43.534 42.489 1.00 25.43 316 TYR B C 1
ATOM 13454 O O . TYR B 1 322 ? 1.560 -42.715 43.018 1.00 26.92 316 TYR B O 1
ATOM 13472 N N . GLU B 1 323 ? 2.708 -43.459 41.215 1.00 24.56 317 GLU B N 1
ATOM 13473 C CA . GLU B 1 323 ? 1.992 -42.628 40.251 1.00 25.94 317 GLU B CA 1
ATOM 13474 C C . GLU B 1 323 ? 1.147 -43.528 39.360 1.00 25.97 317 GLU B C 1
ATOM 13475 O O . GLU B 1 323 ? 1.635 -44.548 38.869 1.00 27.56 317 GLU B O 1
ATOM 13487 N N . LEU B 1 324 ? -0.099 -43.123 39.120 1.00 23.56 318 LEU B N 1
ATOM 13488 C CA . LEU B 1 324 ? -0.938 -43.754 38.120 1.00 24.47 318 LEU B CA 1
ATOM 13489 C C . LEU B 1 324 ? -1.174 -42.729 37.016 1.00 25.02 318 LEU B C 1
ATOM 13490 O O . LEU B 1 324 ? -1.575 -41.605 37.303 1.00 26.59 318 LEU B O 1
ATOM 13506 N N . ILE B 1 325 ? -0.904 -43.101 35.758 1.00 24.10 319 ILE B N 1
ATOM 13507 C CA . ILE B 1 325 ? -1.098 -42.186 34.646 1.00 23.69 319 ILE B CA 1
ATOM 13508 C C . ILE B 1 325 ? -1.948 -42.854 33.567 1.00 24.96 319 ILE B C 1
ATOM 13509 O O . ILE B 1 325 ? -1.835 -44.054 33.324 1.00 22.57 319 ILE B O 1
ATOM 13525 N N . ASP B 1 326 ? -2.832 -42.037 32.963 1.00 25.29 320 ASP B N 1
ATOM 13526 C CA . ASP B 1 326 ? -3.555 -42.356 31.744 1.00 23.38 320 ASP B CA 1
ATOM 13527 C C . ASP B 1 326 ? -2.821 -41.609 30.660 1.00 24.34 320 ASP B C 1
ATOM 13528 O O . ASP B 1 326 ? -2.863 -40.386 30.655 1.00 23.72 320 ASP B O 1
ATOM 13537 N N . TYR B 1 327 ? -2.114 -42.345 29.801 1.00 25.18 321 TYR B N 1
ATOM 13538 C CA . TYR B 1 327 ? -1.266 -41.750 28.785 1.00 23.18 321 TYR B CA 1
ATOM 13539 C C . TYR B 1 327 ? -1.872 -42.026 27.416 1.00 24.65 321 TYR B C 1
ATOM 13540 O O . TYR B 1 327 ? -2.146 -43.188 27.107 1.00 24.92 321 TYR B O 1
ATOM 13558 N N . GLN B 1 328 ? -2.074 -40.951 26.640 1.00 24.07 322 GLN B N 1
ATOM 13559 C CA . GLN B 1 328 ? -2.734 -40.989 25.340 1.00 23.59 322 GLN B CA 1
ATOM 13560 C C . GLN B 1 328 ? -1.968 -40.075 24.391 1.00 22.67 322 GLN B C 1
ATOM 13561 O O . GLN B 1 328 ? -1.803 -38.920 24.697 1.00 23.07 322 GLN B O 1
ATOM 13575 N N . ASN B 1 329 ? -1.373 -40.650 23.333 1.00 24.09 323 ASN B N 1
ATOM 13576 C CA . ASN B 1 329 ? -0.733 -39.934 22.241 1.00 25.74 323 ASN B CA 1
ATOM 13577 C C . ASN B 1 329 ? 0.324 -38.980 22.727 1.00 22.95 323 ASN B C 1
ATOM 13578 O O . ASN B 1 329 ? 0.419 -37.875 22.214 1.00 19.97 323 ASN B O 1
ATOM 13589 N N . GLY B 1 330 ? 1.143 -39.450 23.669 1.00 24.95 324 GLY B N 1
ATOM 13590 C CA . GLY B 1 330 ? 2.309 -38.692 24.062 1.00 26.93 324 GLY B CA 1
ATOM 13591 C C . GLY B 1 330 ? 2.039 -37.691 25.197 1.00 25.01 324 GLY B C 1
ATOM 13592 O O . GLY B 1 330 ? 2.939 -36.955 25.589 1.00 24.17 324 GLY B O 1
ATOM 13596 N N . SER B 1 331 ? 0.840 -37.671 25.774 1.00 25.73 325 SER B N 1
ATOM 13597 C CA . SER B 1 331 ? 0.713 -36.808 26.945 1.00 28.83 325 SER B CA 1
ATOM 13598 C C . SER B 1 331 ? -0.059 -37.488 28.074 1.00 26.74 325 SER B C 1
ATOM 13599 O O . SER B 1 331 ? -0.903 -38.337 27.851 1.00 28.92 325 SER B O 1
ATOM 13607 N N . ILE B 1 332 ? 0.252 -37.091 29.299 1.00 25.29 326 ILE B N 1
ATOM 13608 C CA . ILE B 1 332 ? -0.510 -37.532 30.440 1.00 24.71 326 ILE B CA 1
ATOM 13609 C C . ILE B 1 332 ? -1.800 -36.720 30.505 1.00 25.06 326 ILE B C 1
ATOM 13610 O O . ILE B 1 332 ? -1.765 -35.513 30.713 1.00 25.17 326 ILE B O 1
ATOM 13626 N N . VAL B 1 333 ? -2.914 -37.441 30.488 1.00 25.20 327 VAL B N 1
ATOM 13627 C CA . VAL B 1 333 ? -4.261 -36.899 30.406 1.00 23.70 327 VAL B CA 1
ATOM 13628 C C . VAL B 1 333 ? -5.003 -37.041 31.736 1.00 24.98 327 VAL B C 1
ATOM 13629 O O . VAL B 1 333 ? -5.917 -36.290 31.998 1.00 27.79 327 VAL B O 1
ATOM 13642 N N . ASN B 1 334 ? -4.686 -38.068 32.530 1.00 26.57 328 ASN B N 1
ATOM 13643 C CA . ASN B 1 334 ? -5.097 -38.117 33.924 1.00 25.11 328 ASN B CA 1
ATOM 13644 C C . ASN B 1 334 ? -3.914 -38.613 34.758 1.00 24.39 328 ASN B C 1
ATOM 13645 O O . ASN B 1 334 ? -3.022 -39.291 34.250 1.00 23.47 328 ASN B O 1
ATOM 13656 N N . LYS B 1 335 ? -3.868 -38.219 36.032 1.00 24.46 329 LYS B N 1
ATOM 13657 C CA . LYS B 1 335 ? -2.764 -38.587 36.905 1.00 24.13 329 LYS B CA 1
ATOM 13658 C C . LYS B 1 335 ? -3.184 -38.476 38.374 1.00 26.20 329 LYS B C 1
ATOM 13659 O O . LYS B 1 335 ? -3.685 -37.443 38.828 1.00 26.81 329 LYS B O 1
ATOM 13678 N N . ALA B 1 336 ? -3.024 -39.591 39.098 1.00 25.09 330 ALA B N 1
ATOM 13679 C CA . ALA B 1 336 ? -3.217 -39.622 40.536 1.00 24.36 330 ALA B CA 1
ATOM 13680 C C . ALA B 1 336 ? -1.903 -40.026 41.198 1.00 26.40 330 ALA B C 1
ATOM 13681 O O . ALA B 1 336 ? -1.110 -40.766 40.606 1.00 26.41 330 ALA B O 1
ATOM 13688 N N . GLU B 1 337 ? -1.665 -39.468 42.388 1.00 25.04 331 GLU B N 1
ATOM 13689 C CA . GLU B 1 337 ? -0.538 -39.868 43.219 1.00 25.01 331 GLU B CA 1
ATOM 13690 C C . GLU B 1 337 ? -1.079 -40.590 44.441 1.00 23.05 331 GLU B C 1
ATOM 13691 O O . GLU B 1 337 ? -1.957 -40.061 45.115 1.00 24.78 331 GLU B O 1
ATOM 13703 N N . TYR B 1 338 ? -0.573 -41.795 44.695 1.00 20.50 332 TYR B N 1
ATOM 13704 C CA . TYR B 1 338 ? -0.900 -42.506 45.902 1.00 20.50 332 TYR B CA 1
ATOM 13705 C C . TYR B 1 338 ? 0.346 -42.712 46.766 1.00 22.61 332 TYR B C 1
ATOM 13706 O O . TYR B 1 338 ? 1.296 -43.399 46.383 1.00 21.50 332 TYR B O 1
ATOM 13724 N N . TYR B 1 339 ? 0.290 -42.163 47.982 1.00 22.61 333 TYR B N 1
ATOM 13725 C CA . TYR B 1 339 ? 1.349 -42.337 48.956 1.00 23.02 333 TYR B CA 1
ATOM 13726 C C . TYR B 1 339 ? 0.943 -43.418 49.957 1.00 24.37 333 TYR B C 1
ATOM 13727 O O . TYR B 1 339 ? 0.154 -43.171 50.870 1.00 23.26 333 TYR B O 1
ATOM 13745 N N . LEU B 1 340 ? 1.459 -44.637 49.736 1.00 23.66 334 LEU B N 1
ATOM 13746 C CA . LEU B 1 340 ? 1.109 -45.802 50.524 1.00 21.78 334 LEU B CA 1
ATOM 13747 C C . LEU B 1 340 ? 1.950 -45.784 51.795 1.00 21.66 334 LEU B C 1
ATOM 13748 O O . LEU B 1 340 ? 3.164 -45.654 51.726 1.00 20.86 334 LEU B O 1
ATOM 13764 N N . PRO B 1 341 ? 1.316 -45.847 52.994 1.00 22.47 335 PRO B N 1
ATOM 13765 C CA . PRO B 1 341 ? 2.034 -45.931 54.249 1.00 21.77 335 PRO B CA 1
ATOM 13766 C C . PRO B 1 341 ? 3.104 -46.997 54.234 1.00 19.58 335 PRO B C 1
ATOM 13767 O O . PRO B 1 341 ? 2.847 -48.081 53.773 1.00 21.86 335 PRO B O 1
ATOM 13778 N N . SER B 1 342 ? 4.284 -46.675 54.749 1.00 20.57 336 SER B N 1
ATOM 13779 C CA . SER B 1 342 ? 5.427 -47.551 54.633 1.00 20.96 336 SER B CA 1
ATOM 13780 C C . SER B 1 342 ? 6.039 -47.763 56.015 1.00 21.26 336 SER B C 1
ATOM 13781 O O . SER B 1 342 ? 5.351 -47.565 56.999 1.00 21.71 336 SER B O 1
ATOM 13789 N N . LEU B 1 343 ? 7.305 -48.206 56.101 1.00 20.26 337 LEU B N 1
ATOM 13790 C CA . LEU B 1 343 ? 7.790 -48.719 57.373 1.00 20.76 337 LEU B CA 1
ATOM 13791 C C . LEU B 1 343 ? 8.911 -47.854 57.985 1.00 19.61 337 LEU B C 1
ATOM 13792 O O . LEU B 1 343 ? 9.749 -48.335 58.746 1.00 17.62 337 LEU B O 1
ATOM 13808 N N . GLY B 1 344 ? 8.859 -46.543 57.742 1.00 21.17 338 GLY B N 1
ATOM 13809 C CA . GLY B 1 344 ? 9.611 -45.609 58.563 1.00 22.53 338 GLY B CA 1
ATOM 13810 C C . GLY B 1 344 ? 11.018 -45.263 58.062 1.00 22.18 338 GLY B C 1
ATOM 13811 O O . GLY B 1 344 ? 11.649 -45.977 57.271 1.00 20.22 338 GLY B O 1
ATOM 13815 N N . TYR B 1 345 ? 11.512 -44.178 58.655 1.00 21.52 339 TYR B N 1
ATOM 13816 C CA . TYR B 1 345 ? 12.853 -43.665 58.446 1.00 21.94 339 TYR B CA 1
ATOM 13817 C C . TYR B 1 345 ? 13.381 -43.190 59.797 1.00 21.63 339 TYR B C 1
ATOM 13818 O O . TYR B 1 345 ? 12.686 -42.502 60.540 1.00 19.83 339 TYR B O 1
ATOM 13836 N N . CYS B 1 346 ? 14.593 -43.602 60.140 1.00 19.70 340 CYS B N 1
ATOM 13837 C CA . CYS B 1 346 ? 15.232 -43.060 61.311 1.00 23.65 340 CYS B CA 1
ATOM 13838 C C . CYS B 1 346 ? 16.632 -42.549 60.989 1.00 23.29 340 CYS B C 1
ATOM 13839 O O . CYS B 1 346 ? 17.410 -43.182 60.284 1.00 22.38 340 CYS B O 1
ATOM 13847 N N . GLU B 1 347 ? 16.880 -41.379 61.571 1.00 24.69 341 GLU B N 1
ATOM 13848 C CA . GLU B 1 347 ? 18.057 -40.570 61.360 1.00 27.97 341 GLU B CA 1
ATOM 13849 C C . GLU B 1 347 ? 18.787 -40.509 62.701 1.00 24.70 341 GLU B C 1
ATOM 13850 O O . GLU B 1 347 ? 18.182 -40.237 63.730 1.00 26.32 341 GLU B O 1
ATOM 13862 N N . VAL B 1 348 ? 20.085 -40.807 62.662 1.00 23.68 342 VAL B N 1
ATOM 13863 C CA . VAL B 1 348 ? 20.893 -40.870 63.872 1.00 24.44 342 VAL B CA 1
ATOM 13864 C C . VAL B 1 348 ? 22.011 -39.837 63.799 1.00 27.44 342 VAL B C 1
ATOM 13865 O O . VAL B 1 348 ? 22.829 -39.883 62.877 1.00 27.68 342 VAL B O 1
ATOM 13878 N N . THR B 1 349 ? 22.018 -38.927 64.790 1.00 24.43 343 THR B N 1
ATOM 13879 C CA . THR B 1 349 ? 23.021 -37.881 64.910 1.00 27.82 343 THR B CA 1
ATOM 13880 C C . THR B 1 349 ? 23.682 -37.944 66.282 1.00 29.03 343 THR B C 1
ATOM 13881 O O . THR B 1 349 ? 23.041 -38.266 67.298 1.00 31.44 343 THR B O 1
ATOM 13892 N N . ASN B 1 350 ? 24.990 -37.634 66.287 1.00 28.85 344 ASN B N 1
ATOM 13893 C CA . ASN B 1 350 ? 25.667 -37.268 67.522 1.00 29.35 344 ASN B CA 1
ATOM 13894 C C . ASN B 1 350 ? 24.781 -36.200 68.121 1.00 27.05 344 ASN B C 1
ATOM 13895 O O . ASN B 1 350 ? 24.300 -35.367 67.384 1.00 30.00 344 ASN B O 1
ATOM 13906 N N . ALA B 1 351 ? 24.493 -36.281 69.414 1.00 30.26 345 ALA B N 1
ATOM 13907 C CA . ALA B 1 351 ? 23.581 -35.329 70.012 1.00 30.70 345 ALA B CA 1
ATOM 13908 C C . ALA B 1 351 ? 24.210 -33.939 69.978 1.00 29.53 345 ALA B C 1
ATOM 13909 O O . ALA B 1 351 ? 25.195 -33.698 70.660 1.00 28.14 345 ALA B O 1
ATOM 13916 N N . PRO B 1 352 ? 23.598 -32.959 69.272 1.00 36.32 346 PRO B N 1
ATOM 13917 C CA . PRO B 1 352 ? 24.011 -31.565 69.442 1.00 37.51 346 PRO B CA 1
ATOM 13918 C C . PRO B 1 352 ? 23.915 -31.070 70.900 1.00 35.81 346 PRO B C 1
ATOM 13919 O O . PRO B 1 352 ? 23.216 -31.636 71.775 1.00 34.09 346 PRO B O 1
ATOM 13930 N N . SER B 1 353 ? 24.662 -29.984 71.139 1.00 34.23 347 SER B N 1
ATOM 13931 C CA . SER B 1 353 ? 24.772 -29.384 72.458 1.00 33.42 347 SER B CA 1
ATOM 13932 C C . SER B 1 353 ? 23.483 -28.616 72.773 1.00 35.36 347 SER B C 1
ATOM 13933 O O . SER B 1 353 ? 22.989 -27.819 71.950 1.00 38.48 347 SER B O 1
ATOM 13941 N N . PRO B 1 354 ? 22.859 -28.889 73.950 1.00 30.68 348 PRO B N 1
ATOM 13942 C CA . PRO B 1 354 ? 21.644 -28.192 74.354 1.00 30.81 348 PRO B CA 1
ATOM 13943 C C . PRO B 1 354 ? 21.830 -26.698 74.584 1.00 35.93 348 PRO B C 1
ATOM 13944 O O . PRO B 1 354 ? 20.941 -26.084 75.179 1.00 38.36 348 PRO B O 1
ATOM 13955 N N . GLU B 1 355 ? 23.003 -26.159 74.157 1.00 37.90 349 GLU B N 1
ATOM 13956 C CA . GLU B 1 355 ? 23.352 -24.746 74.298 1.00 34.31 349 GLU B CA 1
ATOM 13957 C C . GLU B 1 355 ? 24.039 -24.203 73.042 1.00 35.67 349 GLU B C 1
ATOM 13958 O O . GLU B 1 355 ? 24.638 -23.123 73.102 1.00 38.45 349 GLU B O 1
ATOM 13970 N N . SER B 1 356 ? 23.916 -24.896 71.896 1.00 35.78 350 SER B N 1
ATOM 13971 C CA . SER B 1 356 ? 24.472 -24.350 70.662 1.00 38.29 350 SER B CA 1
ATOM 13972 C C . SER B 1 356 ? 23.557 -23.249 70.135 1.00 39.28 350 SER B C 1
ATOM 13973 O O . SER B 1 356 ? 22.459 -23.033 70.681 1.00 41.25 350 SER B O 1
ATOM 13981 N N . GLU B 1 357 ? 24.048 -22.559 69.087 1.00 35.86 351 GLU B N 1
ATOM 13982 C CA . GLU B 1 357 ? 23.417 -21.331 68.624 1.00 36.58 351 GLU B CA 1
ATOM 13983 C C . GLU B 1 357 ? 22.132 -21.678 67.873 1.00 31.64 351 GLU B C 1
ATOM 13984 O O . GLU B 1 357 ? 22.182 -22.500 66.974 1.00 32.93 351 GLU B O 1
ATOM 13996 N N . VAL B 1 358 ? 21.019 -20.996 68.200 1.00 30.46 352 VAL B N 1
ATOM 13997 C CA . VAL B 1 358 ? 19.729 -21.215 67.545 1.00 28.70 352 VAL B CA 1
ATOM 13998 C C . VAL B 1 358 ? 19.586 -20.239 66.375 1.00 25.32 352 VAL B C 1
ATOM 13999 O O . VAL B 1 358 ? 19.441 -19.050 66.589 1.00 28.30 352 VAL B O 1
ATOM 14012 N N . VAL B 1 359 ? 19.542 -20.760 65.152 1.00 26.00 353 VAL B N 1
ATOM 14013 C CA . VAL B 1 359 ? 19.465 -19.968 63.937 1.00 28.90 353 VAL B CA 1
ATOM 14014 C C . VAL B 1 359 ? 18.008 -19.917 63.509 1.00 26.25 353 VAL B C 1
ATOM 14015 O O . VAL B 1 359 ? 17.413 -20.967 63.356 1.00 27.67 353 VAL B O 1
ATOM 14028 N N . LYS B 1 360 ? 17.459 -18.714 63.283 1.00 25.03 354 LYS B N 1
ATOM 14029 C CA . LYS B 1 360 ? 16.062 -18.556 62.908 1.00 25.80 354 LYS B CA 1
ATOM 14030 C C . LYS B 1 360 ? 15.887 -18.909 61.428 1.00 26.02 354 LYS B C 1
ATOM 14031 O O . LYS B 1 360 ? 16.555 -18.345 60.570 1.00 25.14 354 LYS B O 1
ATOM 14050 N N . THR B 1 361 ? 14.950 -19.820 61.123 1.00 24.53 355 THR B N 1
ATOM 14051 C CA . THR B 1 361 ? 14.831 -20.360 59.780 1.00 23.54 355 THR B CA 1
ATOM 14052 C C . THR B 1 361 ? 13.367 -20.386 59.377 1.00 24.12 355 THR B C 1
ATOM 14053 O O . THR B 1 361 ? 12.508 -20.751 60.162 1.00 21.50 355 THR B O 1
ATOM 14064 N N . GLN B 1 362 ? 13.103 -20.013 58.131 1.00 26.81 356 GLN B N 1
ATOM 14065 C CA . GLN B 1 362 ? 11.751 -19.985 57.619 1.00 25.77 356 GLN B CA 1
ATOM 14066 C C . GLN B 1 362 ? 11.410 -21.406 57.216 1.00 24.43 356 GLN B C 1
ATOM 14067 O O . GLN B 1 362 ? 12.273 -22.208 56.879 1.00 25.52 356 GLN B O 1
ATOM 14081 N N . VAL B 1 363 ? 10.121 -21.687 57.263 1.00 25.48 357 VAL B N 1
ATOM 14082 C CA . VAL B 1 363 ? 9.602 -23.015 57.014 1.00 25.26 357 VAL B CA 1
ATOM 14083 C C . VAL B 1 363 ? 9.708 -23.302 55.522 1.00 24.81 357 VAL B C 1
ATOM 14084 O O . VAL B 1 363 ? 9.627 -22.380 54.701 1.00 21.93 357 VAL B O 1
ATOM 14097 N N . ALA B 1 364 ? 9.914 -24.579 55.179 1.00 26.31 358 ALA B N 1
ATOM 14098 C CA . ALA B 1 364 ? 10.050 -24.978 53.785 1.00 27.50 358 ALA B CA 1
ATOM 14099 C C . ALA B 1 364 ? 8.666 -24.995 53.148 1.00 28.04 358 ALA B C 1
ATOM 14100 O O . ALA B 1 364 ? 7.653 -24.925 53.838 1.00 26.50 358 ALA B O 1
ATOM 14107 N N . GLU B 1 365 ? 8.613 -25.049 51.816 1.00 29.90 359 GLU B N 1
ATOM 14108 C CA . GLU B 1 365 ? 7.326 -25.203 51.160 1.00 29.09 359 GLU B CA 1
ATOM 14109 C C . GLU B 1 365 ? 6.842 -26.603 51.502 1.00 25.95 359 GLU B C 1
ATOM 14110 O O . GLU B 1 365 ? 7.663 -27.460 51.845 1.00 24.58 359 GLU B O 1
ATOM 14122 N N . ASP B 1 366 ? 5.524 -26.788 51.462 1.00 22.80 360 ASP B N 1
ATOM 14123 C CA . ASP B 1 366 ? 4.929 -28.099 51.468 1.00 27.56 360 ASP B CA 1
ATOM 14124 C C . ASP B 1 366 ? 5.510 -28.879 50.304 1.00 30.32 360 ASP B C 1
ATOM 14125 O O . ASP B 1 366 ? 5.839 -28.316 49.261 1.00 30.84 360 ASP B O 1
ATOM 14134 N N . GLY B 1 367 ? 5.575 -30.189 50.508 1.00 30.55 361 GLY B N 1
ATOM 14135 C CA . GLY B 1 367 ? 6.207 -31.084 49.564 1.00 25.69 361 GLY B CA 1
ATOM 14136 C C . GLY B 1 367 ? 6.645 -32.330 50.315 1.00 26.20 361 GLY B C 1
ATOM 14137 O O . GLY B 1 367 ? 6.309 -32.490 51.483 1.00 27.23 361 GLY B O 1
ATOM 14141 N N . PHE B 1 368 ? 7.375 -33.174 49.594 1.00 27.62 362 PHE B N 1
ATOM 14142 C CA . PHE B 1 368 ? 7.869 -34.458 50.040 1.00 28.73 362 PHE B CA 1
ATOM 14143 C C . PHE B 1 368 ? 9.381 -34.461 49.835 1.00 27.01 362 PHE B C 1
ATOM 14144 O O . PHE B 1 368 ? 9.875 -33.869 48.891 1.00 26.76 362 PHE B O 1
ATOM 14161 N N . ILE B 1 369 ? 10.092 -35.140 50.728 1.00 30.63 363 ILE B N 1
ATOM 14162 C CA . ILE B 1 369 ? 11.489 -35.494 50.546 1.00 28.60 363 ILE B CA 1
ATOM 14163 C C . ILE B 1 369 ? 11.519 -37.018 50.482 1.00 26.36 363 ILE B C 1
ATOM 14164 O O . ILE B 1 369 ? 10.799 -37.666 51.251 1.00 24.73 363 ILE B O 1
ATOM 14180 N N . GLN B 1 370 ? 12.356 -37.562 49.583 1.00 24.92 364 GLN B N 1
ATOM 14181 C CA . GLN B 1 370 ? 12.614 -38.991 49.516 1.00 24.77 364 GLN B CA 1
ATOM 14182 C C . GLN B 1 370 ? 13.904 -39.328 50.255 1.00 21.82 364 GLN B C 1
ATOM 14183 O O . GLN B 1 370 ? 14.967 -38.917 49.838 1.00 23.63 364 GLN B O 1
ATOM 14197 N N . ASN B 1 371 ? 13.804 -40.174 51.281 1.00 22.25 365 ASN B N 1
ATOM 14198 C CA . ASN B 1 371 ? 14.953 -40.654 52.031 1.00 24.21 365 ASN B CA 1
ATOM 14199 C C . ASN B 1 371 ? 15.278 -42.104 51.685 1.00 23.22 365 ASN B C 1
ATOM 14200 O O . ASN B 1 371 ? 16.321 -42.583 52.104 1.00 23.30 365 ASN B O 1
ATOM 14211 N N . GLY B 1 372 ? 14.383 -42.814 50.975 1.00 22.43 366 GLY B N 1
ATOM 14212 C CA . GLY B 1 372 ? 14.696 -44.126 50.417 1.00 24.71 366 GLY B CA 1
ATOM 14213 C C . GLY B 1 372 ? 15.423 -44.056 49.064 1.00 22.87 366 GLY B C 1
ATOM 14214 O O . GLY B 1 372 ? 15.596 -42.977 48.498 1.00 21.95 366 GLY B O 1
ATOM 14218 N N . PRO B 1 373 ? 15.913 -45.194 48.508 1.00 23.56 367 PRO B N 1
ATOM 14219 C CA . PRO B 1 373 ? 16.726 -45.162 47.298 1.00 21.62 367 PRO B CA 1
ATOM 14220 C C . PRO B 1 373 ? 15.938 -44.875 46.023 1.00 21.64 367 PRO B C 1
ATOM 14221 O O . PRO B 1 373 ? 14.737 -45.103 45.945 1.00 21.48 367 PRO B O 1
ATOM 14232 N N . GLU B 1 374 ? 16.644 -44.307 45.031 1.00 24.25 368 GLU B N 1
ATOM 14233 C CA . GLU B 1 374 ? 16.070 -43.990 43.728 1.00 26.15 368 GLU B CA 1
ATOM 14234 C C . GLU B 1 374 ? 15.387 -45.227 43.142 1.00 22.54 368 GLU B C 1
ATOM 14235 O O . GLU B 1 374 ? 15.951 -46.326 43.121 1.00 22.58 368 GLU B O 1
ATOM 14247 N N . GLU B 1 375 ? 14.192 -45.031 42.581 1.00 21.48 369 GLU B N 1
ATOM 14248 C CA . GLU B 1 375 ? 13.435 -46.162 42.089 1.00 22.52 369 GLU B CA 1
ATOM 14249 C C . GLU B 1 375 ? 12.373 -45.659 41.133 1.00 23.58 369 GLU B C 1
ATOM 14250 O O . GLU B 1 375 ? 11.668 -44.681 41.399 1.00 22.05 369 GLU B O 1
ATOM 14262 N N . GLU B 1 376 ? 12.255 -46.390 40.035 1.00 23.38 370 GLU B N 1
ATOM 14263 C CA . GLU B 1 376 ? 11.203 -46.157 39.066 1.00 26.34 370 GLU B CA 1
ATOM 14264 C C . GLU B 1 376 ? 10.854 -47.491 38.407 1.00 26.17 370 GLU B C 1
ATOM 14265 O O . GLU B 1 376 ? 11.602 -47.975 37.555 1.00 25.19 370 GLU B O 1
ATOM 14277 N N . ILE B 1 377 ? 9.677 -48.021 38.763 1.00 24.99 371 ILE B N 1
ATOM 14278 C CA . ILE B 1 377 ? 9.187 -49.259 38.199 1.00 22.98 371 ILE B CA 1
ATOM 14279 C C . ILE B 1 377 ? 7.888 -48.925 37.482 1.00 24.27 371 ILE B C 1
ATOM 14280 O O . ILE B 1 377 ? 6.892 -48.595 38.148 1.00 23.90 371 ILE B O 1
ATOM 14296 N N . VAL B 1 378 ? 7.924 -49.065 36.147 1.00 22.08 372 VAL B N 1
ATOM 14297 C CA . VAL B 1 378 ? 6.797 -48.819 35.274 1.00 23.98 372 VAL B CA 1
ATOM 14298 C C . VAL B 1 378 ? 6.085 -50.141 34.981 1.00 24.66 372 VAL B C 1
ATOM 14299 O O . VAL B 1 378 ? 6.635 -51.040 34.368 1.00 24.60 372 VAL B O 1
ATOM 14312 N N . VAL B 1 379 ? 4.825 -50.225 35.387 1.00 22.43 373 VAL B N 1
ATOM 14313 C CA . VAL B 1 379 ? 3.998 -51.377 35.127 1.00 23.97 373 VAL B CA 1
ATOM 14314 C C . VAL B 1 379 ? 2.741 -50.932 34.400 1.00 23.87 373 VAL B C 1
ATOM 14315 O O . VAL B 1 379 ? 1.931 -50.186 34.964 1.00 23.47 373 VAL B O 1
ATOM 14328 N N . GLY B 1 380 ? 2.597 -51.410 33.157 1.00 20.64 374 GLY B N 1
ATOM 14329 C CA . GLY B 1 380 ? 1.364 -51.240 32.418 1.00 20.57 374 GLY B CA 1
ATOM 14330 C C . GLY B 1 380 ? 0.277 -52.093 33.069 1.00 21.70 374 GLY B C 1
ATOM 14331 O O . GLY B 1 380 ? 0.591 -53.148 33.612 1.00 23.95 374 GLY B O 1
ATOM 14335 N N . VAL B 1 381 ? -0.980 -51.652 32.992 1.00 21.40 375 VAL B N 1
ATOM 14336 C CA . VAL B 1 381 ? -2.105 -52.407 33.532 1.00 21.78 375 VAL B CA 1
ATOM 14337 C C . VAL B 1 381 ? -3.274 -52.446 32.531 1.00 21.28 375 VAL B C 1
ATOM 14338 O O . VAL B 1 381 ? -3.613 -51.499 31.864 1.00 20.26 375 VAL B O 1
ATOM 14351 N N . ILE B 1 382 ? -3.934 -53.590 32.477 1.00 20.27 376 ILE B N 1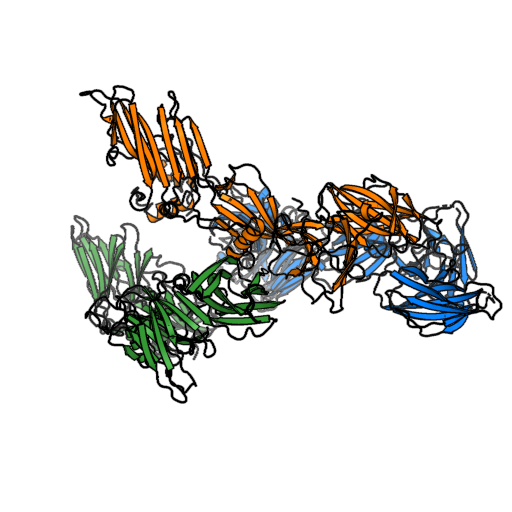
ATOM 14352 C CA . ILE B 1 382 ? -5.096 -53.768 31.643 1.00 23.60 376 ILE B CA 1
ATOM 14353 C C . ILE B 1 382 ? -6.127 -52.685 31.961 1.00 23.35 376 ILE B C 1
ATOM 14354 O O . ILE B 1 382 ? -6.474 -52.431 33.109 1.00 21.94 376 ILE B O 1
ATOM 14370 N N . ASP B 1 383 ? -6.626 -52.070 30.893 1.00 22.02 377 ASP B N 1
ATOM 14371 C CA . ASP B 1 383 ? -7.638 -51.053 31.036 1.00 22.40 377 ASP B CA 1
ATOM 14372 C C . ASP B 1 383 ? -8.919 -51.773 31.416 1.00 22.76 377 ASP B C 1
ATOM 14373 O O . ASP B 1 383 ? -9.413 -52.552 30.610 1.00 24.64 377 ASP B O 1
ATOM 14382 N N . PRO B 1 384 ? -9.480 -51.549 32.635 1.00 23.81 378 PRO B N 1
ATOM 14383 C CA . PRO B 1 384 ? -10.671 -52.268 33.085 1.00 24.17 378 PRO B CA 1
ATOM 14384 C C . PRO B 1 384 ? -11.936 -52.024 32.258 1.00 21.33 378 PRO B C 1
ATOM 14385 O O . PRO B 1 384 ? -12.856 -52.819 32.321 1.00 25.14 378 PRO B O 1
ATOM 14396 N N . SER B 1 385 ? -12.008 -50.933 31.499 1.00 24.79 379 SER B N 1
ATOM 14397 C CA . SER B 1 385 ? -13.194 -50.646 30.701 1.00 27.40 379 SER B CA 1
ATOM 14398 C C . SER B 1 385 ? -13.207 -51.476 29.412 1.00 26.70 379 SER B C 1
ATOM 14399 O O . SER B 1 385 ? -14.187 -51.421 28.651 1.00 24.83 379 SER B O 1
ATOM 14407 N N . GLU B 1 386 ? -12.114 -52.238 29.166 1.00 26.13 380 GLU B N 1
ATOM 14408 C CA . GLU B 1 386 ? -11.975 -53.034 27.956 1.00 25.19 380 GLU B CA 1
ATOM 14409 C C . GLU B 1 386 ? -12.069 -54.528 28.260 1.00 26.59 380 GLU B C 1
ATOM 14410 O O . GLU B 1 386 ? -11.359 -55.041 29.109 1.00 33.31 380 GLU B O 1
ATOM 14422 N N . ASN B 1 387 ? -12.897 -55.232 27.494 1.00 25.70 381 ASN B N 1
ATOM 14423 C CA . ASN B 1 387 ? -13.132 -56.650 27.723 1.00 28.33 381 ASN B CA 1
ATOM 14424 C C . ASN B 1 387 ? -11.942 -57.489 27.261 1.00 27.53 381 ASN B C 1
ATOM 14425 O O . ASN B 1 387 ? -11.133 -57.032 26.433 1.00 22.36 381 ASN B O 1
ATOM 14436 N N . ILE B 1 388 ? -11.883 -58.690 27.872 1.00 25.56 382 ILE B N 1
ATOM 14437 C CA . ILE B 1 388 ? -10.888 -59.724 27.656 1.00 24.44 382 ILE B CA 1
ATOM 14438 C C . ILE B 1 388 ? -11.579 -60.957 27.078 1.00 24.35 382 ILE B C 1
ATOM 14439 O O . ILE B 1 388 ? -12.534 -61.464 27.639 1.00 24.61 382 ILE B O 1
ATOM 14455 N N . GLN B 1 389 ? -11.067 -61.413 25.932 1.00 25.83 383 GLN B N 1
ATOM 14456 C CA . GLN B 1 389 ? -11.371 -62.692 25.313 1.00 25.13 383 GLN B CA 1
ATOM 14457 C C . GLN B 1 389 ? -10.112 -63.535 25.375 1.00 22.21 383 GLN B C 1
ATOM 14458 O O . GLN B 1 389 ? -9.029 -63.012 25.585 1.00 22.80 383 GLN B O 1
ATOM 14472 N N . GLU B 1 390 ? -10.284 -64.821 25.110 1.00 21.31 384 GLU B N 1
ATOM 14473 C CA . GLU B 1 390 ? -9.283 -65.848 25.350 1.00 24.99 384 GLU B CA 1
ATOM 14474 C C . GLU B 1 390 ? -9.237 -66.791 24.156 1.00 23.20 384 GLU B C 1
ATOM 14475 O O . GLU B 1 390 ? -10.264 -67.141 23.573 1.00 22.61 384 GLU B O 1
ATOM 14487 N N . ILE B 1 391 ? -8.024 -67.181 23.767 1.00 22.35 385 ILE B N 1
ATOM 14488 C CA . ILE B 1 391 ? -7.857 -68.365 22.938 1.00 21.62 385 ILE B CA 1
ATOM 14489 C C . ILE B 1 391 ? -7.379 -69.504 23.849 1.00 22.45 385 ILE B C 1
ATOM 14490 O O . ILE B 1 391 ? -6.269 -69.458 24.374 1.00 19.76 385 ILE B O 1
ATOM 14506 N N . ASN B 1 392 ? -8.231 -70.520 24.018 1.00 22.45 386 ASN B N 1
ATOM 14507 C CA . ASN B 1 392 ? -8.088 -71.535 25.054 1.00 23.42 386 ASN B CA 1
ATOM 14508 C C . ASN B 1 392 ? -7.099 -72.626 24.640 1.00 22.57 386 ASN B C 1
ATOM 14509 O O . ASN B 1 392 ? -6.535 -73.298 25.507 1.00 20.28 386 ASN B O 1
ATOM 14520 N N . THR B 1 393 ? -6.895 -72.797 23.324 1.00 22.72 387 THR B N 1
ATOM 14521 C CA . THR B 1 393 ? -5.902 -73.732 22.796 1.00 24.45 387 THR B CA 1
ATOM 14522 C C . THR B 1 393 ? -4.586 -72.992 22.512 1.00 23.42 387 THR B C 1
ATOM 14523 O O . THR B 1 393 ? -4.581 -71.890 21.980 1.00 24.33 387 THR B O 1
ATOM 14534 N N . ALA B 1 394 ? -3.456 -73.588 22.910 1.00 21.63 388 ALA B N 1
ATOM 14535 C CA . ALA B 1 394 ? -2.150 -73.031 22.630 1.00 23.05 388 ALA B CA 1
ATOM 14536 C C . ALA B 1 394 ? -1.953 -73.049 21.133 1.00 22.49 388 ALA B C 1
ATOM 14537 O O . ALA B 1 394 ? -2.385 -73.994 20.482 1.00 21.68 388 ALA B O 1
ATOM 14544 N N . ILE B 1 395 ? -1.318 -71.993 20.616 1.00 24.67 389 ILE B N 1
ATOM 14545 C CA . ILE B 1 395 ? -1.095 -71.862 19.193 1.00 24.00 389 ILE B CA 1
ATOM 14546 C C . ILE B 1 395 ? 0.220 -72.542 18.854 1.00 24.64 389 ILE B C 1
ATOM 14547 O O . ILE B 1 395 ? 1.213 -72.343 19.556 1.00 21.56 389 ILE B O 1
ATOM 14563 N N . SER B 1 396 ? 0.167 -73.342 17.781 1.00 25.29 390 SER B N 1
ATOM 14564 C CA . SER B 1 396 ? 1.328 -74.011 17.214 1.00 25.33 390 SER B CA 1
ATOM 14565 C C . SER B 1 396 ? 1.932 -73.366 15.960 1.00 22.92 390 SER B C 1
ATOM 14566 O O . SER B 1 396 ? 2.901 -72.627 16.039 1.00 20.34 390 SER B O 1
ATOM 14574 N N . ASP B 1 397 ? 1.333 -73.643 14.796 1.00 20.32 391 ASP B N 1
ATOM 14575 C CA . ASP B 1 397 ? 1.916 -73.235 13.527 1.00 21.28 391 ASP B CA 1
ATOM 14576 C C . ASP B 1 397 ? 1.005 -72.179 12.920 1.00 19.91 391 ASP B C 1
ATOM 14577 O O . ASP B 1 397 ? 1.479 -71.268 12.262 1.00 20.40 391 ASP B O 1
ATOM 14586 N N . ASN B 1 398 ? -0.293 -72.312 13.118 1.00 20.79 392 ASN B N 1
ATOM 14587 C CA . ASN B 1 398 ? -1.235 -71.440 12.450 1.00 20.36 392 ASN B CA 1
ATOM 14588 C C . ASN B 1 398 ? -2.475 -71.370 13.329 1.00 19.47 392 ASN B C 1
ATOM 14589 O O . ASN B 1 398 ? -2.829 -72.376 13.919 1.00 17.11 392 ASN B O 1
ATOM 14600 N N . TYR B 1 399 ? -3.139 -70.204 13.324 1.00 19.16 393 TYR B N 1
ATOM 14601 C CA . TYR B 1 399 ? -4.417 -70.032 13.977 1.00 20.58 393 TYR B CA 1
ATOM 14602 C C . TYR B 1 399 ? -5.103 -68.840 13.319 1.00 21.90 393 TYR B C 1
ATOM 14603 O O . TYR B 1 399 ? -4.454 -67.881 12.925 1.00 19.59 393 TYR B O 1
ATOM 14621 N N . THR B 1 400 ? -6.423 -68.944 13.180 1.00 22.46 394 THR B N 1
ATOM 14622 C CA . THR B 1 400 ? -7.288 -67.862 12.743 1.00 23.78 394 THR B CA 1
ATOM 14623 C C . THR B 1 400 ? -8.299 -67.634 13.853 1.00 21.81 394 THR B C 1
ATOM 14624 O O . THR B 1 400 ? -9.139 -68.509 14.101 1.00 19.31 394 THR B O 1
ATOM 14635 N N . TYR B 1 401 ? -8.231 -66.454 14.482 1.00 22.62 395 TYR B N 1
ATOM 14636 C CA . TYR B 1 401 ? -9.225 -66.037 15.454 1.00 22.23 395 TYR B CA 1
ATOM 14637 C C . TYR B 1 401 ? -10.261 -65.101 14.831 1.00 23.88 395 TYR B C 1
ATOM 14638 O O . TYR B 1 401 ? -9.966 -63.980 14.412 1.00 20.37 395 TYR B O 1
ATOM 14656 N N . ASN B 1 402 ? -11.511 -65.564 14.858 1.00 24.15 396 ASN B N 1
ATOM 14657 C CA . ASN B 1 402 ? -12.645 -64.725 14.533 1.00 24.72 396 ASN B CA 1
ATOM 14658 C C . ASN B 1 402 ? -12.936 -63.705 15.616 1.00 25.11 396 ASN B C 1
ATOM 14659 O O . ASN B 1 402 ? -12.951 -64.065 16.779 1.00 23.28 396 ASN B O 1
ATOM 14670 N N . ILE B 1 403 ? -13.177 -62.457 15.195 1.00 26.09 397 ILE B N 1
ATOM 14671 C CA . ILE B 1 403 ? -13.497 -61.389 16.109 1.00 26.20 397 ILE B CA 1
ATOM 14672 C C . ILE B 1 403 ? -14.995 -61.441 16.382 1.00 30.26 397 ILE B C 1
ATOM 14673 O O . ILE B 1 403 ? -15.788 -61.310 15.453 1.00 32.90 397 ILE B O 1
ATOM 14689 N N . PRO B 1 404 ? -15.421 -61.699 17.647 1.00 33.84 398 PRO B N 1
ATOM 14690 C CA . PRO B 1 404 ? -16.819 -61.505 18.057 1.00 36.33 398 PRO B CA 1
ATOM 14691 C C . PRO B 1 404 ? -17.282 -60.046 18.038 1.00 36.00 398 PRO B C 1
ATOM 14692 O O . PRO B 1 404 ? -18.532 -59.911 17.981 1.00 43.80 398 PRO B O 1
ATOM 14703 N N . ASN B 1 409 ? -16.316 -52.249 16.471 1.00 34.64 403 ASN B N 1
ATOM 14704 C CA . ASN B 1 409 ? -16.686 -52.512 17.896 1.00 31.59 403 ASN B CA 1
ATOM 14705 C C . ASN B 1 409 ? -15.589 -51.928 18.784 1.00 28.13 403 ASN B C 1
ATOM 14706 O O . ASN B 1 409 ? -14.662 -51.295 18.287 1.00 26.02 403 ASN B O 1
ATOM 14716 N N . ASN B 1 410 ? -15.739 -52.124 20.102 1.00 27.09 404 ASN B N 1
ATOM 14717 C CA . ASN B 1 410 ? -14.898 -51.532 21.132 1.00 28.09 404 ASN B CA 1
ATOM 14718 C C . ASN B 1 410 ? -13.505 -52.147 21.099 1.00 26.58 404 ASN B C 1
ATOM 14719 O O . ASN B 1 410 ? -13.338 -53.263 20.640 1.00 24.91 404 ASN B O 1
ATOM 14730 N N . PRO B 1 411 ? -12.499 -51.487 21.705 1.00 28.21 405 PRO B N 1
ATOM 14731 C CA . PRO B 1 411 ? -11.240 -52.165 21.979 1.00 26.40 405 PRO B CA 1
ATOM 14732 C C . PRO B 1 411 ? -11.447 -53.340 22.935 1.00 26.02 405 PRO B C 1
ATOM 14733 O O . PRO B 1 411 ? -12.366 -53.323 23.747 1.00 27.51 405 PRO B O 1
ATOM 14744 N N . PHE B 1 412 ? -10.634 -54.383 22.755 1.00 22.82 406 PHE B N 1
ATOM 14745 C CA . PHE B 1 412 ? -10.654 -55.570 23.587 1.00 22.41 406 PHE B CA 1
ATOM 14746 C C . PHE B 1 412 ? -9.277 -56.226 23.512 1.00 23.17 406 PHE B C 1
ATOM 14747 O O . PHE B 1 412 ? -8.484 -55.910 22.623 1.00 23.35 406 PHE B O 1
ATOM 14764 N N . TYR B 1 413 ? -9.011 -57.121 24.470 1.00 23.37 407 TYR B N 1
ATOM 14765 C CA . TYR B 1 413 ? -7.788 -57.892 24.507 1.00 21.52 407 TYR B CA 1
ATOM 14766 C C . TYR B 1 413 ? -8.090 -59.351 24.162 1.00 21.74 407 TYR B C 1
ATOM 14767 O O . TYR B 1 413 ? -9.182 -59.842 24.496 1.00 22.80 407 TYR B O 1
ATOM 14785 N N . ILE B 1 414 ? -7.090 -60.038 23.578 1.00 18.80 408 ILE B N 1
ATOM 14786 C CA . ILE B 1 414 ? -7.087 -61.483 23.403 1.00 19.57 408 ILE B CA 1
ATOM 14787 C C . ILE B 1 414 ? -5.922 -62.127 24.168 1.00 21.43 408 ILE B C 1
ATOM 14788 O O . ILE B 1 414 ? -4.738 -61.907 23.821 1.00 17.90 408 ILE B O 1
ATOM 14804 N N . LEU B 1 415 ? -6.260 -62.940 25.202 1.00 21.60 409 LEU B N 1
ATOM 14805 C CA . LEU B 1 415 ? -5.241 -63.632 25.984 1.00 21.01 409 LEU B CA 1
ATOM 14806 C C . LEU B 1 415 ? -4.893 -64.948 25.292 1.00 20.97 409 LEU B C 1
ATOM 14807 O O . LEU B 1 415 ? -5.774 -65.664 24.846 1.00 22.22 409 LEU B O 1
ATOM 14823 N N . PHE B 1 416 ? -3.602 -65.242 25.127 1.00 19.52 410 PHE B N 1
ATOM 14824 C CA . PHE B 1 416 ? -3.245 -66.440 24.374 1.00 21.73 410 PHE B CA 1
ATOM 14825 C C . PHE B 1 416 ? -1.860 -66.905 24.797 1.00 19.53 410 PHE B C 1
ATOM 14826 O O . PHE B 1 416 ? -1.116 -66.151 25.405 1.00 19.15 410 PHE B O 1
ATOM 14843 N N . THR B 1 417 ? -1.551 -68.160 24.472 1.00 20.16 411 THR B N 1
ATOM 14844 C CA . THR B 1 417 ? -0.250 -68.751 24.716 1.00 20.35 411 THR B CA 1
ATOM 14845 C C . THR B 1 417 ? 0.200 -69.485 23.450 1.00 20.27 411 THR B C 1
ATOM 14846 O O . THR B 1 417 ? -0.642 -69.764 22.580 1.00 20.39 411 THR B O 1
ATOM 14857 N N . VAL B 1 418 ? 1.509 -69.791 23.354 1.00 19.46 412 VAL B N 1
ATOM 14858 C CA . VAL B 1 418 ? 2.005 -70.636 22.283 1.00 20.67 412 VAL B CA 1
ATOM 14859 C C . VAL B 1 418 ? 2.580 -71.936 22.842 1.00 22.79 412 VAL B C 1
ATOM 14860 O O . VAL B 1 418 ? 3.071 -71.958 23.965 1.00 22.89 412 VAL B O 1
ATOM 14873 N N . ASN B 1 419 ? 2.545 -72.998 22.000 1.00 23.63 413 ASN B N 1
ATOM 14874 C CA . ASN B 1 419 ? 2.987 -74.346 22.348 1.00 22.77 413 ASN B CA 1
ATOM 14875 C C . ASN B 1 419 ? 4.495 -74.464 22.487 1.00 23.37 413 ASN B C 1
ATOM 14876 O O . ASN B 1 419 ? 4.955 -75.121 23.416 1.00 21.16 413 ASN B O 1
ATOM 14887 N N . THR B 1 420 ? 5.233 -73.804 21.590 1.00 24.16 414 THR B N 1
ATOM 14888 C CA . THR B 1 420 ? 6.709 -73.857 21.621 1.00 26.44 414 THR B CA 1
ATOM 14889 C C . THR B 1 420 ? 7.255 -72.470 21.360 1.00 24.44 414 THR B C 1
ATOM 14890 O O . THR B 1 420 ? 6.756 -71.806 20.423 1.00 25.50 414 THR B O 1
ATOM 14901 N N . THR B 1 421 ? 8.233 -72.033 22.160 1.00 21.50 415 THR B N 1
ATOM 14902 C CA . THR B 1 421 ? 8.866 -70.715 21.943 1.00 23.98 415 THR B CA 1
ATOM 14903 C C . THR B 1 421 ? 9.230 -70.582 20.479 1.00 23.99 415 THR B C 1
ATOM 14904 O O . THR B 1 421 ? 10.020 -71.419 19.988 1.00 26.51 415 THR B O 1
ATOM 14915 N N . GLY B 1 422 ? 8.682 -69.570 19.799 1.00 24.80 416 GLY B N 1
ATOM 14916 C CA . GLY B 1 422 ? 9.002 -69.346 18.376 1.00 24.43 416 GLY B CA 1
ATOM 14917 C C . GLY B 1 422 ? 8.701 -67.924 17.946 1.00 22.50 416 GLY B C 1
ATOM 14918 O O . GLY B 1 422 ? 8.193 -67.146 18.781 1.00 22.74 416 GLY B O 1
ATOM 14922 N N . ILE B 1 423 ? 9.008 -67.591 16.688 1.00 21.75 417 ILE B N 1
ATOM 14923 C CA . ILE B 1 423 ? 8.694 -66.229 16.158 1.00 21.85 417 ILE B CA 1
ATOM 14924 C C . ILE B 1 423 ? 7.323 -66.281 15.469 1.00 22.78 417 ILE B C 1
ATOM 14925 O O . ILE B 1 423 ? 7.105 -67.198 14.646 1.00 22.62 417 ILE B O 1
ATOM 14941 N N . TYR B 1 424 ? 6.429 -65.359 15.827 1.00 21.74 418 TYR B N 1
ATOM 14942 C CA . TYR B 1 424 ? 5.096 -65.310 15.249 1.00 21.02 418 TYR B CA 1
ATOM 14943 C C . TYR B 1 424 ? 4.838 -63.993 14.522 1.00 20.51 418 TYR B C 1
ATOM 14944 O O . TYR B 1 424 ? 5.196 -62.919 15.016 1.00 20.72 418 TYR B O 1
ATOM 14962 N N . LYS B 1 425 ? 4.215 -64.117 13.340 1.00 17.87 419 LYS B N 1
ATOM 14963 C CA . LYS B 1 425 ? 3.599 -63.038 12.593 1.00 18.67 419 LYS B CA 1
ATOM 14964 C C . LYS B 1 425 ? 2.101 -62.948 12.931 1.00 20.00 419 LYS B C 1
ATOM 14965 O O . LYS B 1 425 ? 1.353 -63.886 12.726 1.00 19.60 419 LYS B O 1
ATOM 14984 N N . ILE B 1 426 ? 1.669 -61.807 13.448 1.00 20.51 420 ILE B N 1
ATOM 14985 C CA . ILE B 1 426 ? 0.302 -61.623 13.909 1.00 22.60 420 ILE B CA 1
ATOM 14986 C C . ILE B 1 426 ? -0.292 -60.383 13.263 1.00 21.23 420 ILE B C 1
ATOM 14987 O O . ILE B 1 426 ? 0.259 -59.301 13.361 1.00 21.83 420 ILE B O 1
ATOM 15003 N N . ASN B 1 427 ? -1.425 -60.557 12.601 1.00 19.57 421 ASN B N 1
ATOM 15004 C CA . ASN B 1 427 ? -2.050 -59.473 11.879 1.00 20.91 421 ASN B CA 1
ATOM 15005 C C . ASN B 1 427 ? -3.535 -59.743 11.729 1.00 21.15 421 ASN B C 1
ATOM 15006 O O . ASN B 1 427 ? -4.015 -60.868 11.864 1.00 23.19 421 ASN B O 1
ATOM 15017 N N . ALA B 1 428 ? -4.230 -58.672 11.414 1.00 22.35 422 ALA B N 1
ATOM 15018 C CA . ALA B 1 428 ? -5.636 -58.689 11.100 1.00 21.65 422 ALA B CA 1
ATOM 15019 C C . ALA B 1 428 ? -5.741 -58.753 9.583 1.00 21.32 422 ALA B C 1
ATOM 15020 O O . ALA B 1 428 ? -4.730 -58.720 8.884 1.00 20.48 422 ALA B O 1
ATOM 15027 N N . GLN B 1 429 ? -6.967 -58.817 9.076 1.00 24.02 423 GLN B N 1
ATOM 15028 C CA . GLN B 1 429 ? -7.200 -59.004 7.657 1.00 24.80 423 GLN B CA 1
ATOM 15029 C C . GLN B 1 429 ? -6.774 -57.749 6.900 1.00 23.25 423 GLN B C 1
ATOM 15030 O O . GLN B 1 429 ? -7.161 -56.637 7.251 1.00 20.58 423 GLN B O 1
ATOM 15044 N N . ASN B 1 430 ? -5.981 -57.956 5.847 1.00 22.50 424 ASN B N 1
ATOM 15045 C CA . ASN B 1 430 ? -5.337 -56.870 5.116 1.00 24.54 424 ASN B CA 1
ATOM 15046 C C . ASN B 1 430 ? -4.540 -55.932 6.025 1.00 22.23 424 ASN B C 1
ATOM 15047 O O . ASN B 1 430 ? -4.335 -54.777 5.673 1.00 19.20 424 ASN B O 1
ATOM 15058 N N . ASN B 1 431 ? -4.075 -56.433 7.171 1.00 23.43 425 ASN B N 1
ATOM 15059 C CA . ASN B 1 431 ? -3.217 -55.675 8.065 1.00 22.32 425 ASN B CA 1
ATOM 15060 C C . ASN B 1 431 ? -3.955 -54.523 8.754 1.00 22.51 425 ASN B C 1
ATOM 15061 O O . ASN B 1 431 ? -3.310 -53.634 9.315 1.00 21.89 425 ASN B O 1
ATOM 15072 N N . LEU B 1 432 ? -5.303 -54.561 8.762 1.00 22.42 426 LEU B N 1
ATOM 15073 C CA . LEU B 1 432 ? -6.118 -53.504 9.356 1.00 23.43 426 LEU B CA 1
ATOM 15074 C C . LEU B 1 432 ? -7.128 -54.080 10.345 1.00 22.23 426 LEU B C 1
ATOM 15075 O O . LEU B 1 432 ? -7.817 -55.039 10.037 1.00 22.88 426 LEU B O 1
ATOM 15091 N N . PRO B 1 433 ? -7.278 -53.516 11.564 1.00 19.67 427 PRO B N 1
ATOM 15092 C CA . PRO B 1 433 ? -6.465 -52.400 12.032 1.00 19.71 427 PRO B CA 1
ATOM 15093 C C . PRO B 1 433 ? -5.078 -52.844 12.490 1.00 19.15 427 PRO B C 1
ATOM 15094 O O . PRO B 1 433 ? -4.869 -54.020 12.681 1.00 19.80 427 PRO B O 1
ATOM 15105 N N . SER B 1 434 ? -4.194 -51.893 12.784 1.00 17.82 428 SER B N 1
ATOM 15106 C CA . SER B 1 434 ? -2.970 -52.165 13.529 1.00 20.23 428 SER B CA 1
ATOM 15107 C C . SER B 1 434 ? -3.287 -52.705 14.940 1.00 21.65 428 SER B C 1
ATOM 15108 O O . SER B 1 434 ? -4.199 -52.233 15.631 1.00 22.20 428 SER B O 1
ATOM 15116 N N . LEU B 1 435 ? -2.556 -53.746 15.326 1.00 20.74 429 LEU B N 1
ATOM 15117 C CA . LEU B 1 435 ? -2.686 -54.415 16.614 1.00 22.24 429 LEU B CA 1
ATOM 15118 C C . LEU B 1 435 ? -1.523 -54.085 17.534 1.00 21.42 429 LEU B C 1
ATOM 15119 O O . LEU B 1 435 ? -0.432 -53.712 17.087 1.00 23.55 429 LEU B O 1
ATOM 15135 N N . LYS B 1 436 ? -1.749 -54.300 18.830 1.00 21.88 430 LYS B N 1
ATOM 15136 C CA . LYS B 1 436 ? -0.647 -54.278 19.792 1.00 22.71 430 LYS B CA 1
ATOM 15137 C C . LYS B 1 436 ? -0.539 -55.610 20.547 1.00 22.61 430 LYS B C 1
ATOM 15138 O O . LYS B 1 436 ? -1.488 -56.396 20.591 1.00 22.73 430 LYS B O 1
ATOM 15157 N N . ILE B 1 437 ? 0.618 -55.839 21.185 1.00 20.07 431 ILE B N 1
ATOM 15158 C CA . ILE B 1 437 ? 0.865 -57.064 21.925 1.00 20.15 431 ILE B CA 1
ATOM 15159 C C . ILE B 1 437 ? 1.700 -56.772 23.173 1.00 21.61 431 ILE B C 1
ATOM 15160 O O . ILE B 1 437 ? 2.719 -56.067 23.110 1.00 18.80 431 ILE B O 1
ATOM 15176 N N . TYR B 1 438 ? 1.237 -57.390 24.270 1.00 23.47 432 TYR B N 1
ATOM 15177 C CA . TYR B 1 438 ? 1.800 -57.249 25.601 1.00 22.62 432 TYR B CA 1
ATOM 15178 C C . TYR B 1 438 ? 2.118 -58.615 26.195 1.00 23.66 432 TYR B C 1
ATOM 15179 O O . TYR B 1 438 ? 1.476 -59.616 25.858 1.00 24.13 432 TYR B O 1
ATOM 15197 N N . GLU B 1 439 ? 3.081 -58.619 27.105 1.00 22.02 433 GLU B N 1
ATOM 15198 C CA . GLU B 1 439 ? 3.375 -59.760 27.951 1.00 21.96 433 GLU B CA 1
ATOM 15199 C C . GLU B 1 439 ? 2.648 -59.632 29.296 1.00 19.74 433 GLU B C 1
ATOM 15200 O O . GLU B 1 439 ? 2.677 -58.589 29.920 1.00 19.19 433 GLU B O 1
ATOM 15212 N N . ALA B 1 440 ? 1.972 -60.688 29.746 1.00 19.57 434 ALA B N 1
ATOM 15213 C CA . ALA B 1 440 ? 1.512 -60.715 31.129 1.00 20.48 434 ALA B CA 1
ATOM 15214 C C . ALA B 1 440 ? 2.719 -60.961 32.012 1.00 20.08 434 ALA B C 1
ATOM 15215 O O . ALA B 1 440 ? 3.349 -62.015 31.920 1.00 17.84 434 ALA B O 1
ATOM 15222 N N . ILE B 1 441 ? 3.059 -59.965 32.830 1.00 19.53 435 ILE B N 1
ATOM 15223 C CA . ILE B 1 441 ? 4.285 -60.014 33.627 1.00 21.50 435 ILE B CA 1
ATOM 15224 C C . ILE B 1 441 ? 4.175 -61.128 34.665 1.00 22.38 435 ILE B C 1
ATOM 15225 O O . ILE B 1 441 ? 3.195 -61.212 35.398 1.00 23.82 435 ILE B O 1
ATOM 15241 N N . GLY B 1 442 ? 5.165 -62.010 34.659 1.00 23.60 436 GLY B N 1
ATOM 15242 C CA . GLY B 1 442 ? 5.294 -63.091 35.630 1.00 24.34 436 GLY B CA 1
ATOM 15243 C C . GLY B 1 442 ? 4.372 -64.269 35.322 1.00 26.51 436 GLY B C 1
ATOM 15244 O O . GLY B 1 442 ? 4.170 -65.140 36.165 1.00 26.83 436 GLY B O 1
ATOM 15248 N N . SER B 1 443 ? 3.840 -64.307 34.091 1.00 25.74 437 SER B N 1
ATOM 15249 C CA . SER B 1 443 ? 2.910 -65.343 33.688 1.00 24.98 437 SER B CA 1
ATOM 15250 C C . SER B 1 443 ? 3.693 -66.603 33.342 1.00 23.44 437 SER B C 1
ATOM 15251 O O . SER B 1 443 ? 4.874 -66.543 33.058 1.00 24.45 437 SER B O 1
ATOM 15259 N N . GLY B 1 444 ? 3.033 -67.748 33.463 1.00 26.91 438 GLY B N 1
ATOM 15260 C CA . GLY B 1 444 ? 3.526 -68.996 32.917 1.00 27.21 438 GLY B CA 1
ATOM 15261 C C . GLY B 1 444 ? 4.311 -69.844 33.906 1.00 27.49 438 GLY B C 1
ATOM 15262 O O . GLY B 1 444 ? 4.701 -70.941 33.554 1.00 31.68 438 GLY B O 1
ATOM 15266 N N . ASN B 1 445 ? 4.585 -69.370 35.116 1.00 29.73 439 ASN B N 1
ATOM 15267 C CA . ASN B 1 445 ? 5.447 -70.155 35.986 1.00 33.03 439 ASN B CA 1
ATOM 15268 C C . ASN B 1 445 ? 4.622 -71.073 36.908 1.00 25.80 439 ASN B C 1
ATOM 15269 O O . ASN B 1 445 ? 5.174 -71.701 37.795 1.00 22.46 439 ASN B O 1
ATOM 15280 N N . ARG B 1 446 ? 3.298 -71.078 36.736 1.00 24.27 440 ARG B N 1
ATOM 15281 C CA . ARG B 1 446 ? 2.350 -71.631 37.690 1.00 23.25 440 ARG B CA 1
ATOM 15282 C C . ARG B 1 446 ? 1.517 -72.800 37.184 1.00 20.12 440 ARG B C 1
ATOM 15283 O O . ARG B 1 446 ? 2.005 -73.910 37.158 1.00 20.33 440 ARG B O 1
ATOM 15304 N N . ASN B 1 447 ? 0.299 -72.559 36.696 1.00 21.19 441 ASN B N 1
ATOM 15305 C CA . ASN B 1 447 ? -0.488 -73.687 36.234 1.00 21.90 441 ASN B CA 1
ATOM 15306 C C . ASN B 1 447 ? -0.041 -73.882 34.783 1.00 19.96 441 ASN B C 1
ATOM 15307 O O . ASN B 1 447 ? 0.339 -72.946 34.086 1.00 21.08 441 ASN B O 1
ATOM 15318 N N . PHE B 1 448 ? -0.066 -75.147 34.351 1.00 19.62 442 PHE B N 1
ATOM 15319 C CA . PHE B 1 448 ? 0.215 -75.526 32.979 1.00 20.37 442 PHE B CA 1
ATOM 15320 C C . PHE B 1 448 ? -0.617 -76.750 32.586 1.00 18.72 442 PHE B C 1
ATOM 15321 O O . PHE B 1 448 ? -0.858 -77.632 33.409 1.00 16.15 442 PHE B O 1
ATOM 15338 N N . GLN B 1 449 ? -1.089 -76.762 31.329 1.00 19.11 443 GLN B N 1
ATOM 15339 C CA . GLN B 1 449 ? -1.673 -77.918 30.693 1.00 20.53 443 GLN B CA 1
ATOM 15340 C C . GLN B 1 449 ? -1.181 -77.947 29.253 1.00 21.44 443 GLN B C 1
ATOM 15341 O O . GLN B 1 449 ? -1.319 -76.973 28.497 1.00 20.01 443 GLN B O 1
ATOM 15355 N N . SER B 1 450 ? -0.616 -79.091 28.873 1.00 22.33 444 SER B N 1
ATOM 15356 C CA . SER B 1 450 ? -0.007 -79.255 27.555 1.00 24.86 444 SER B CA 1
ATOM 15357 C C . SER B 1 450 ? -1.015 -78.926 26.444 1.00 23.31 444 SER B C 1
ATOM 15358 O O . SER B 1 450 ? -2.092 -79.507 26.385 1.00 21.81 444 SER B O 1
ATOM 15366 N N . GLY B 1 451 ? -0.680 -77.942 25.594 1.00 21.86 445 GLY B N 1
ATOM 15367 C CA . GLY B 1 451 ? -1.477 -77.591 24.431 1.00 23.02 445 GLY B CA 1
ATOM 15368 C C . GLY B 1 451 ? -2.632 -76.639 24.748 1.00 23.21 445 GLY B C 1
ATOM 15369 O O . GLY B 1 451 ? -3.435 -76.355 23.861 1.00 22.23 445 GLY B O 1
ATOM 15373 N N . ASN B 1 452 ? -2.735 -76.124 25.986 1.00 22.55 446 ASN B N 1
ATOM 15374 C CA . ASN B 1 452 ? -3.830 -75.211 26.310 1.00 23.80 446 ASN B CA 1
ATOM 15375 C C . ASN B 1 452 ? -3.378 -73.971 27.100 1.00 23.33 446 ASN B C 1
ATOM 15376 O O . ASN B 1 452 ? -2.325 -73.916 27.731 1.00 24.10 446 ASN B O 1
ATOM 15387 N N . LEU B 1 453 ? -4.242 -72.957 27.076 1.00 23.38 447 LEU B N 1
ATOM 15388 C CA . LEU B 1 453 ? -4.047 -71.781 27.906 1.00 23.02 447 LEU B CA 1
ATOM 15389 C C . LEU B 1 453 ? -4.464 -72.045 29.356 1.00 22.36 447 LEU B C 1
ATOM 15390 O O . LEU B 1 453 ? -5.575 -72.511 29.612 1.00 21.46 447 LEU B O 1
ATOM 15406 N N . CYS B 1 454 ? -3.591 -71.649 30.292 1.00 20.80 448 CYS B N 1
ATOM 15407 C CA . CYS B 1 454 ? -3.971 -71.494 31.685 1.00 20.47 448 CYS B CA 1
ATOM 15408 C C . CYS B 1 454 ? -3.915 -70.005 32.010 1.00 21.13 448 CYS B C 1
ATOM 15409 O O . CYS B 1 454 ? -2.910 -69.333 31.780 1.00 22.83 448 CYS B O 1
ATOM 15417 N N . ASP B 1 455 ? -5.056 -69.482 32.444 1.00 21.38 449 ASP B N 1
ATOM 15418 C CA . ASP B 1 455 ? -5.199 -68.093 32.834 1.00 24.49 449 ASP B CA 1
ATOM 15419 C C . ASP B 1 455 ? -4.689 -67.920 34.257 1.00 24.40 449 ASP B C 1
ATOM 15420 O O . ASP B 1 455 ? -5.317 -68.385 35.193 1.00 25.41 449 ASP B O 1
ATOM 15429 N N . ASP B 1 456 ? -3.563 -67.238 34.438 1.00 24.74 450 ASP B N 1
ATOM 15430 C CA . ASP B 1 456 ? -3.083 -67.041 35.796 1.00 28.12 450 ASP B CA 1
ATOM 15431 C C . ASP B 1 456 ? -3.501 -65.667 36.307 1.00 27.55 450 ASP B C 1
ATOM 15432 O O . ASP B 1 456 ? -2.912 -65.240 37.281 1.00 27.89 450 ASP B O 1
ATOM 15441 N N . ASP B 1 457 ? -4.534 -65.072 35.680 1.00 22.12 451 ASP B N 1
ATOM 15442 C CA . ASP B 1 457 ? -5.180 -63.803 36.025 1.00 26.73 451 ASP B CA 1
ATOM 15443 C C . ASP B 1 457 ? -4.198 -62.682 36.380 1.00 25.62 451 ASP B C 1
ATOM 15444 O O . ASP B 1 457 ? -4.281 -62.096 37.452 1.00 26.73 451 ASP B O 1
ATOM 15453 N N . ILE B 1 458 ? -3.372 -62.301 35.412 1.00 23.02 452 ILE B N 1
ATOM 15454 C CA . ILE B 1 458 ? -2.437 -61.219 35.588 1.00 23.63 452 ILE B CA 1
ATOM 15455 C C . ILE B 1 458 ? -2.907 -60.053 34.734 1.00 22.45 452 ILE B C 1
ATOM 15456 O O . ILE B 1 458 ? -3.192 -60.221 33.551 1.00 26.06 452 ILE B O 1
ATOM 15472 N N . LYS B 1 459 ? -3.011 -58.877 35.352 1.00 21.39 453 LYS B N 1
ATOM 15473 C CA . LYS B 1 459 ? -3.458 -57.686 34.655 1.00 23.92 453 LYS B CA 1
ATOM 15474 C C . LYS B 1 459 ? -2.300 -56.700 34.514 1.00 22.34 453 LYS B C 1
ATOM 15475 O O . LYS B 1 459 ? -2.505 -55.606 34.005 1.00 22.44 453 LYS B O 1
ATOM 15494 N N . ALA B 1 460 ? -1.115 -57.092 35.010 1.00 20.84 454 ALA B N 1
ATOM 15495 C CA . ALA B 1 460 ? 0.123 -56.351 34.835 1.00 21.51 454 ALA B CA 1
ATOM 15496 C C . ALA B 1 460 ? 0.771 -56.740 33.503 1.00 21.62 454 ALA B C 1
ATOM 15497 O O . ALA B 1 460 ? 1.068 -57.908 33.285 1.00 20.15 454 ALA B O 1
ATOM 15504 N N . ILE B 1 461 ? 1.001 -55.743 32.633 1.00 22.20 455 ILE B N 1
ATOM 15505 C CA . ILE B 1 461 ? 1.398 -55.983 31.260 1.00 22.23 455 ILE B CA 1
ATOM 15506 C C . ILE B 1 461 ? 2.611 -55.139 30.877 1.00 21.13 455 ILE B C 1
ATOM 15507 O O . ILE B 1 461 ? 2.650 -53.946 31.119 1.00 19.52 455 ILE B O 1
ATOM 15523 N N . ASN B 1 462 ? 3.627 -55.777 30.296 1.00 21.45 456 ASN B N 1
ATOM 15524 C CA . ASN B 1 462 ? 4.688 -55.072 29.597 1.00 22.98 456 ASN B CA 1
ATOM 15525 C C . ASN B 1 462 ? 4.345 -54.987 28.106 1.00 22.68 456 ASN B C 1
ATOM 15526 O O . ASN B 1 462 ? 4.118 -56.007 27.457 1.00 22.12 456 ASN B O 1
ATOM 15537 N N . TYR B 1 463 ? 4.333 -53.765 27.573 1.00 20.12 457 TYR B N 1
ATOM 15538 C CA . TYR B 1 463 ? 4.196 -53.543 26.154 1.00 21.76 457 TYR B CA 1
ATOM 15539 C C . TYR B 1 463 ? 5.383 -54.138 25.401 1.00 21.08 457 TYR B C 1
ATOM 15540 O O . TYR B 1 463 ? 6.510 -53.894 25.773 1.00 20.55 457 TYR B O 1
ATOM 15558 N N . ILE B 1 464 ? 5.119 -54.809 24.281 1.00 22.76 458 ILE B N 1
ATOM 15559 C CA . ILE B 1 464 ? 6.173 -55.327 23.404 1.00 22.45 458 ILE B CA 1
ATOM 15560 C C . ILE B 1 464 ? 6.271 -54.532 22.097 1.00 21.53 458 ILE B C 1
ATOM 15561 O O . ILE B 1 464 ? 7.330 -54.007 21.778 1.00 20.96 458 ILE B O 1
ATOM 15577 N N . THR B 1 465 ? 5.213 -54.533 21.276 1.00 22.98 459 THR B N 1
ATOM 15578 C CA . THR B 1 465 ? 5.194 -53.727 20.059 1.00 21.60 459 THR B CA 1
ATOM 15579 C C . THR B 1 465 ? 3.752 -53.541 19.577 1.00 22.24 459 THR B C 1
ATOM 15580 O O . THR B 1 465 ? 2.812 -54.183 20.044 1.00 19.86 459 THR B O 1
ATOM 15591 N N . GLY B 1 466 ? 3.635 -52.666 18.580 1.00 22.29 460 GLY B N 1
ATOM 15592 C CA . GLY B 1 466 ? 2.380 -52.335 17.939 1.00 22.31 460 GLY B CA 1
ATOM 15593 C C . GLY B 1 466 ? 2.175 -50.820 18.025 1.00 22.84 460 GLY B C 1
ATOM 15594 O O . GLY B 1 466 ? 2.835 -50.125 18.805 1.00 22.61 460 GLY B O 1
ATOM 15598 N N . PHE B 1 467 ? 1.245 -50.330 17.205 1.00 21.77 461 PHE B N 1
ATOM 15599 C CA . PHE B 1 467 ? 0.939 -48.917 17.127 1.00 22.99 461 PHE B CA 1
ATOM 15600 C C . PHE B 1 467 ? -0.511 -48.719 17.552 1.00 23.90 461 PHE B C 1
ATOM 15601 O O . PHE B 1 467 ? -1.386 -49.542 17.261 1.00 25.11 461 PHE B O 1
ATOM 15618 N N . ASP B 1 468 ? -0.734 -47.556 18.182 1.00 21.84 462 ASP B N 1
ATOM 15619 C CA . ASP B 1 468 ? -2.043 -46.923 18.265 1.00 26.86 462 ASP B CA 1
ATOM 15620 C C . ASP B 1 468 ? -2.160 -46.002 17.063 1.00 25.84 462 ASP B C 1
ATOM 15621 O O . ASP B 1 468 ? -1.549 -44.940 17.014 1.00 39.04 462 ASP B O 1
ATOM 15630 N N . SER B 1 469 ? -2.845 -46.431 16.036 1.00 30.33 463 SER B N 1
ATOM 15631 C CA . SER B 1 469 ? -2.787 -45.629 14.827 1.00 32.06 463 SER B CA 1
ATOM 15632 C C . SER B 1 469 ? -3.923 -46.061 13.932 1.00 31.80 463 SER B C 1
ATOM 15633 O O . SER B 1 469 ? -3.757 -47.022 13.197 1.00 29.40 463 SER B O 1
ATOM 15641 N N . PRO B 1 470 ? -5.078 -45.365 14.020 1.00 33.76 464 PRO B N 1
ATOM 15642 C CA . PRO B 1 470 ? -6.183 -45.621 13.104 1.00 34.06 464 PRO B CA 1
ATOM 15643 C C . PRO B 1 470 ? -5.711 -45.598 11.652 1.00 34.38 464 PRO B C 1
ATOM 15644 O O . PRO B 1 470 ? -4.983 -44.702 11.209 1.00 36.74 464 PRO B O 1
ATOM 15655 N N . ASN B 1 471 ? -6.139 -46.588 10.863 1.00 29.95 465 ASN B N 1
ATOM 15656 C CA . ASN B 1 471 ? -5.931 -46.556 9.385 1.00 34.05 465 ASN B CA 1
ATOM 15657 C C . ASN B 1 471 ? -4.545 -46.996 8.931 1.00 31.17 465 ASN B C 1
ATOM 15658 O O . ASN B 1 471 ? -4.385 -47.185 7.720 1.00 31.31 465 ASN B O 1
ATOM 15662 N N . ALA B 1 472 ? -3.613 -47.197 9.839 1.00 28.87 466 ALA B N 1
ATOM 15663 C CA . ALA B 1 472 ? -2.232 -47.481 9.465 1.00 26.36 466 ALA B CA 1
ATOM 15664 C C . ALA B 1 472 ? -2.215 -49.002 9.416 1.00 25.75 466 ALA B C 1
ATOM 15665 O O . ALA B 1 472 ? -2.528 -49.648 10.419 1.00 24.63 466 ALA B O 1
ATOM 15672 N N . LYS B 1 473 ? -1.842 -49.545 8.262 1.00 23.15 467 LYS B N 1
ATOM 15673 C CA . LYS B 1 473 ? -1.708 -50.976 8.078 1.00 23.30 467 LYS B CA 1
ATOM 15674 C C . LYS B 1 473 ? -0.400 -51.477 8.696 1.00 21.41 467 LYS B C 1
ATOM 15675 O O . LYS B 1 473 ? 0.646 -50.906 8.471 1.00 21.65 467 LYS B O 1
ATOM 15694 N N . SER B 1 474 ? -0.468 -52.574 9.453 1.00 17.89 468 SER B N 1
ATOM 15695 C CA . SER B 1 474 ? 0.737 -53.168 9.997 1.00 20.76 468 SER B CA 1
ATOM 15696 C C . SER B 1 474 ? 0.523 -54.643 10.271 1.00 20.74 468 SER B C 1
ATOM 15697 O O . SER B 1 474 ? -0.600 -55.120 10.181 1.00 19.87 468 SER B O 1
ATOM 15705 N N . TYR B 1 475 ? 1.657 -55.318 10.527 1.00 22.43 469 TYR B N 1
ATOM 15706 C CA . TYR B 1 475 ? 1.698 -56.654 11.096 1.00 20.66 469 TYR B CA 1
ATOM 15707 C C . TYR B 1 475 ? 2.845 -56.740 12.099 1.00 21.54 469 TYR B C 1
ATOM 15708 O O . TYR B 1 475 ? 3.887 -56.076 11.959 1.00 21.86 469 TYR B O 1
ATOM 15726 N N . LEU B 1 476 ? 2.617 -57.572 13.115 1.00 21.15 470 LEU B N 1
ATOM 15727 C CA . LEU B 1 476 ? 3.563 -57.784 14.194 1.00 20.70 470 LEU B CA 1
ATOM 15728 C C . LEU B 1 476 ? 4.431 -58.998 13.878 1.00 21.08 470 LEU B C 1
ATOM 15729 O O . LEU B 1 476 ? 3.949 -60.008 13.374 1.00 21.74 470 LEU B O 1
ATOM 15745 N N . VAL B 1 477 ? 5.719 -58.879 14.188 1.00 19.81 471 VAL B N 1
ATOM 15746 C CA . VAL B 1 477 ? 6.602 -60.023 14.225 1.00 21.80 471 VAL B CA 1
ATOM 15747 C C . VAL B 1 477 ? 7.286 -60.055 15.592 1.00 22.96 471 VAL B C 1
ATOM 15748 O O . VAL B 1 477 ? 8.067 -59.164 15.902 1.00 22.25 471 VAL B O 1
ATOM 15761 N N . VAL B 1 478 ? 7.004 -61.097 16.390 1.00 22.85 472 VAL B N 1
ATOM 15762 C CA . VAL B 1 478 ? 7.374 -61.124 17.795 1.00 21.35 472 VAL B CA 1
ATOM 15763 C C . VAL B 1 478 ? 7.811 -62.522 18.202 1.00 23.11 472 VAL B C 1
ATOM 15764 O O . VAL B 1 478 ? 7.203 -63.519 17.788 1.00 23.93 472 VAL B O 1
ATOM 15777 N N . LEU B 1 479 ? 8.842 -62.534 19.062 1.00 22.92 473 LEU B N 1
ATOM 15778 C CA . LEU B 1 479 ? 9.329 -63.735 19.717 1.00 25.90 473 LEU B CA 1
ATOM 15779 C C . LEU B 1 479 ? 8.361 -64.054 20.848 1.00 21.75 473 LEU B C 1
ATOM 15780 O O . LEU B 1 479 ? 8.207 -63.261 21.766 1.00 21.32 473 LEU B O 1
ATOM 15796 N N . LEU B 1 480 ? 7.709 -65.204 20.790 1.00 21.91 474 LEU B N 1
ATOM 15797 C CA . LEU B 1 480 ? 6.800 -65.570 21.857 1.00 20.33 474 LEU B CA 1
ATOM 15798 C C . LEU B 1 480 ? 7.388 -66.777 22.563 1.00 20.78 474 LEU B C 1
ATOM 15799 O O . LEU B 1 480 ? 7.678 -67.761 21.894 1.00 22.93 474 LEU B O 1
ATOM 15815 N N . ASN B 1 481 ? 7.517 -66.689 23.891 1.00 21.56 475 ASN B N 1
ATOM 15816 C CA . ASN B 1 481 ? 8.017 -67.767 24.748 1.00 24.29 475 ASN B CA 1
ATOM 15817 C C . ASN B 1 481 ? 6.887 -68.716 25.177 1.00 21.46 475 ASN B C 1
ATOM 15818 O O . ASN B 1 481 ? 5.816 -68.297 25.591 1.00 22.18 475 ASN B O 1
ATOM 15829 N N . LYS B 1 482 ? 7.141 -70.025 25.160 1.00 22.49 476 LYS B N 1
ATOM 15830 C CA . LYS B 1 482 ? 6.101 -71.011 25.434 1.00 24.00 476 LYS B CA 1
ATOM 15831 C C . LYS B 1 482 ? 5.605 -70.967 26.877 1.00 25.56 476 LYS B C 1
ATOM 15832 O O . LYS B 1 482 ? 4.476 -71.370 27.150 1.00 27.96 476 LYS B O 1
ATOM 15851 N N . ASP B 1 483 ? 6.438 -70.503 27.803 1.00 22.71 477 ASP B N 1
ATOM 15852 C CA . ASP B 1 483 ? 6.027 -70.416 29.199 1.00 27.12 477 ASP B CA 1
ATOM 15853 C C . ASP B 1 483 ? 5.698 -68.966 29.599 1.00 28.61 477 ASP B C 1
ATOM 15854 O O . ASP B 1 483 ? 6.164 -68.503 30.652 1.00 30.03 477 ASP B O 1
ATOM 15863 N N . LYS B 1 484 ? 4.991 -68.231 28.716 1.00 28.84 478 LYS B N 1
ATOM 15864 C CA . LYS B 1 484 ? 4.365 -66.946 29.017 1.00 26.32 478 LYS B CA 1
ATOM 15865 C C . LYS B 1 484 ? 2.981 -66.947 28.363 1.00 22.95 478 LYS B C 1
ATOM 15866 O O . LYS B 1 484 ? 2.741 -67.718 27.445 1.00 23.45 478 LYS B O 1
ATOM 15885 N N . ASN B 1 485 ? 2.057 -66.186 28.933 1.00 21.45 479 ASN B N 1
ATOM 15886 C CA . ASN B 1 485 ? 0.881 -65.714 28.210 1.00 21.72 479 ASN B CA 1
ATOM 15887 C C . ASN B 1 485 ? 1.040 -64.267 27.752 1.00 20.70 479 ASN B C 1
ATOM 15888 O O . ASN B 1 485 ? 1.795 -63.500 28.355 1.00 23.30 479 ASN B O 1
ATOM 15899 N N . TYR B 1 486 ? 0.273 -63.935 26.709 1.00 17.53 480 TYR B N 1
ATOM 15900 C CA . TYR B 1 486 ? 0.384 -62.694 25.989 1.00 19.12 480 TYR B CA 1
ATOM 15901 C C . TYR B 1 486 ? -1.009 -62.110 25.837 1.00 20.65 480 TYR B C 1
ATOM 15902 O O . TYR B 1 486 ? -1.983 -62.840 25.789 1.00 19.19 480 TYR B O 1
ATOM 15920 N N . TYR B 1 487 ? -1.067 -60.783 25.698 1.00 20.11 481 TYR B N 1
ATOM 15921 C CA . TYR B 1 487 ? -2.291 -60.130 25.298 1.00 22.02 481 TYR B CA 1
ATOM 15922 C C . TYR B 1 487 ? -2.099 -59.344 24.001 1.00 22.30 481 TYR B C 1
ATOM 15923 O O . TYR B 1 487 ? -1.278 -58.424 23.932 1.00 19.40 481 TYR B O 1
ATOM 15941 N N . ILE B 1 488 ? -2.902 -59.708 22.995 1.00 21.17 482 ILE B N 1
ATOM 15942 C CA . ILE B 1 488 ? -3.185 -58.847 21.860 1.00 22.55 482 ILE B CA 1
ATOM 15943 C C . ILE B 1 488 ? -4.185 -57.801 22.298 1.00 19.71 482 ILE B C 1
ATOM 15944 O O . ILE B 1 488 ? -5.142 -58.115 23.005 1.00 21.47 482 ILE B O 1
ATOM 15960 N N . ARG B 1 489 ? -3.964 -56.578 21.859 1.00 20.46 483 ARG B N 1
ATOM 15961 C CA . ARG B 1 489 ? -5.006 -55.585 21.973 1.00 22.10 483 ARG B CA 1
ATOM 15962 C C . ARG B 1 489 ? -5.454 -55.181 20.569 1.00 23.53 483 ARG B C 1
ATOM 15963 O O . ARG B 1 489 ? -4.651 -54.781 19.720 1.00 22.75 483 ARG B O 1
ATOM 15984 N N . VAL B 1 490 ? -6.759 -55.346 20.350 1.00 22.87 484 VAL B N 1
ATOM 15985 C CA . VAL B 1 490 ? -7.416 -54.879 19.140 1.00 22.23 484 VAL B CA 1
ATOM 15986 C C . VAL B 1 490 ? -8.018 -53.515 19.425 1.00 22.80 484 VAL B C 1
ATOM 15987 O O . VAL B 1 490 ? -8.789 -53.382 20.356 1.00 23.59 484 VAL B O 1
ATOM 16000 N N . PRO B 1 491 ? -7.755 -52.456 18.645 1.00 22.60 485 PRO B N 1
ATOM 16001 C CA . PRO B 1 491 ? -8.298 -51.154 18.978 1.00 22.41 485 PRO B CA 1
ATOM 16002 C C . PRO B 1 491 ? -9.734 -50.922 18.485 1.00 24.42 485 PRO B C 1
ATOM 16003 O O . PRO B 1 491 ? -10.348 -51.757 17.813 1.00 27.59 485 PRO B O 1
ATOM 16014 N N . GLN B 1 492 ? -10.256 -49.747 18.841 1.00 23.78 486 GLN B N 1
ATOM 16015 C CA . GLN B 1 492 ? -11.563 -49.294 18.401 1.00 28.27 486 GLN B CA 1
ATOM 16016 C C . GLN B 1 492 ? -11.600 -49.364 16.887 1.00 28.40 486 GLN B C 1
ATOM 16017 O O . GLN B 1 492 ? -10.768 -48.744 16.222 1.00 32.83 486 GLN B O 1
ATOM 16031 N N . THR B 1 493 ? -12.545 -50.139 16.360 1.00 30.65 487 THR B N 1
ATOM 16032 C CA . THR B 1 493 ? -12.741 -50.201 14.922 1.00 29.51 487 THR B CA 1
ATOM 16033 C C . THR B 1 493 ? -14.062 -49.499 14.584 1.00 33.83 487 THR B C 1
ATOM 16034 O O . THR B 1 493 ? -15.017 -49.544 15.375 1.00 36.22 487 THR B O 1
ATOM 16045 N N . SER B 1 494 ? -14.115 -48.862 13.401 1.00 33.61 488 SER B N 1
ATOM 16046 C CA . SER B 1 494 ? -15.278 -48.083 13.022 1.00 34.08 488 SER B CA 1
ATOM 16047 C C . SER B 1 494 ? -16.233 -48.867 12.114 1.00 34.59 488 SER B C 1
ATOM 16048 O O . SER B 1 494 ? -17.340 -48.398 11.888 1.00 35.74 488 SER B O 1
ATOM 16056 N N . SER B 1 495 ? -15.848 -50.067 11.638 1.00 40.18 489 SER B N 1
ATOM 16057 C CA . SER B 1 495 ? -16.610 -50.821 10.642 1.00 36.42 489 SER B CA 1
ATOM 16058 C C . SER B 1 495 ? -17.440 -51.933 11.288 1.00 36.62 489 SER B C 1
ATOM 16059 O O . SER B 1 495 ? -17.175 -52.305 12.428 1.00 39.17 489 SER B O 1
ATOM 16067 N N . ASN B 1 496 ? -18.421 -52.486 10.545 1.00 35.67 490 ASN B N 1
ATOM 16068 C CA . ASN B 1 496 ? -19.247 -53.588 11.035 1.00 36.08 490 ASN B CA 1
ATOM 16069 C C . ASN B 1 496 ? -19.060 -54.824 10.155 1.00 36.01 490 ASN B C 1
ATOM 16070 O O . ASN B 1 496 ? -19.882 -55.746 10.200 1.00 36.95 490 ASN B O 1
ATOM 16074 N N . ILE B 1 497 ? -17.948 -54.879 9.397 1.00 38.05 491 ILE B N 1
ATOM 16075 C CA . ILE B 1 497 ? -17.579 -56.068 8.625 1.00 36.80 491 ILE B CA 1
ATOM 16076 C C . ILE B 1 497 ? -16.788 -57.057 9.500 1.00 32.85 491 ILE B C 1
ATOM 16077 O O . ILE B 1 497 ? -16.059 -56.656 10.409 1.00 32.29 491 ILE B O 1
ATOM 16093 N N . GLU B 1 498 ? -16.881 -58.352 9.170 1.00 27.42 492 GLU B N 1
ATOM 16094 C CA . GLU B 1 498 ? -16.141 -59.405 9.848 1.00 32.02 492 GLU B CA 1
ATOM 16095 C C . GLU B 1 498 ? -14.635 -59.218 9.646 1.00 30.71 492 GLU B C 1
ATOM 16096 O O . GLU B 1 498 ? -14.197 -58.790 8.575 1.00 32.17 492 GLU B O 1
ATOM 16100 N N . ASN B 1 499 ? -13.868 -59.554 10.695 1.00 25.28 493 ASN B N 1
ATOM 16101 C CA . ASN B 1 499 ? -12.419 -59.458 10.683 1.00 24.81 493 ASN B CA 1
ATOM 16102 C C . ASN B 1 499 ? -11.855 -60.651 11.451 1.00 25.52 493 ASN B C 1
ATOM 16103 O O . ASN B 1 499 ? -12.529 -61.170 12.343 1.00 24.03 493 ASN B O 1
ATOM 16114 N N . GLN B 1 500 ? -10.615 -61.040 11.102 1.00 25.66 494 GLN B N 1
ATOM 16115 C CA . GLN B 1 500 ? -9.940 -62.169 11.710 1.00 24.99 494 GLN B CA 1
ATOM 16116 C C . GLN B 1 500 ? -8.501 -61.818 12.073 1.00 24.40 494 GLN B C 1
ATOM 16117 O O . GLN B 1 500 ? -7.818 -61.135 11.319 1.00 26.68 494 GLN B O 1
ATOM 16131 N N . ILE B 1 501 ? -8.051 -62.319 13.225 1.00 24.93 495 ILE B N 1
ATOM 16132 C CA . ILE B 1 501 ? -6.670 -62.193 13.645 1.00 23.46 495 ILE B CA 1
ATOM 16133 C C . ILE B 1 501 ? -5.946 -63.469 13.227 1.00 23.11 495 ILE B C 1
ATOM 16134 O O . ILE B 1 501 ? -6.293 -64.571 13.667 1.00 23.25 495 ILE B O 1
ATOM 16150 N N . LYS B 1 502 ? -4.930 -63.299 12.380 1.00 22.06 496 LYS B N 1
ATOM 16151 C CA . LYS B 1 502 ? -4.177 -64.413 11.866 1.00 21.98 496 LYS B CA 1
ATOM 16152 C C . LYS B 1 502 ? -2.901 -64.519 12.692 1.00 22.02 496 LYS B C 1
ATOM 16153 O O . LYS B 1 502 ? -2.239 -63.505 12.916 1.00 18.17 496 LYS B O 1
ATOM 16157 N N . PHE B 1 503 ? -2.569 -65.750 13.107 1.00 24.67 497 PHE B N 1
ATOM 16158 C CA . PHE B 1 503 ? -1.320 -66.073 13.789 1.00 23.48 497 PHE B CA 1
ATOM 16159 C C . PHE B 1 503 ? -0.534 -67.105 12.977 1.00 21.64 497 PHE B C 1
ATOM 16160 O O . PHE B 1 503 ? -1.070 -68.139 12.574 1.00 19.34 497 PHE B O 1
ATOM 16177 N N . LYS B 1 504 ? 0.753 -66.842 12.777 1.00 21.04 498 LYS B N 1
ATOM 16178 C CA . LYS B 1 504 ? 1.551 -67.713 11.940 1.00 21.10 498 LYS B CA 1
ATOM 16179 C C . LYS B 1 504 ? 2.971 -67.836 12.494 1.00 21.45 498 LYS B C 1
ATOM 16180 O O . LYS B 1 504 ? 3.689 -66.846 12.626 1.00 19.51 498 LYS B O 1
ATOM 16199 N N . ARG B 1 505 ? 3.384 -69.090 12.773 1.00 20.34 499 ARG B N 1
ATOM 16200 C CA . ARG B 1 505 ? 4.743 -69.365 13.202 1.00 22.06 499 ARG B CA 1
ATOM 16201 C C . ARG B 1 505 ? 5.678 -69.146 12.019 1.00 22.41 499 ARG B C 1
ATOM 16202 O O . ARG B 1 505 ? 5.490 -69.734 10.965 1.00 20.15 499 ARG B O 1
ATOM 16223 N N . GLU B 1 506 ? 6.681 -68.284 12.201 1.00 20.61 500 GLU B N 1
ATOM 16224 C CA . GLU B 1 506 ? 7.622 -68.034 11.123 1.00 22.40 500 GLU B CA 1
ATOM 16225 C C . GLU B 1 506 ? 8.880 -68.874 11.338 1.00 22.15 500 GLU B C 1
ATOM 16226 O O . GLU B 1 506 ? 9.525 -68.797 12.373 1.00 19.12 500 GLU B O 1
ATOM 16238 N N . GLU B 1 507 ? 9.224 -69.647 10.311 1.00 22.05 501 GLU B N 1
ATOM 16239 C CA . GLU B 1 507 ? 10.388 -70.517 10.362 1.00 27.04 501 GLU B CA 1
ATOM 16240 C C . GLU B 1 507 ? 11.554 -69.928 9.572 1.00 26.80 501 GLU B C 1
ATOM 16241 O O . GLU B 1 507 ? 12.673 -70.398 9.746 1.00 25.31 501 GLU B O 1
ATOM 16253 N N . GLY B 1 508 ? 11.288 -68.873 8.799 1.00 25.24 502 GLY B N 1
ATOM 16254 C CA . GLY B 1 508 ? 12.305 -68.357 7.874 1.00 25.35 502 GLY B CA 1
ATOM 16255 C C . GLY B 1 508 ? 12.714 -66.917 8.064 1.00 24.39 502 GLY B C 1
ATOM 16256 O O . GLY B 1 508 ? 12.606 -66.422 9.184 1.00 25.35 502 GLY B O 1
ATOM 16260 N N . ASP B 1 509 ? 13.136 -66.256 6.981 1.00 24.12 503 ASP B N 1
ATOM 16261 C CA . ASP B 1 509 ? 13.767 -64.946 7.092 1.00 24.01 503 ASP B CA 1
ATOM 16262 C C . ASP B 1 509 ? 13.055 -63.882 7.934 1.00 23.92 503 ASP B C 1
ATOM 16263 O O . ASP B 1 509 ? 13.716 -63.032 8.526 1.00 23.29 503 ASP B O 1
ATOM 16272 N N . LEU B 1 510 ? 11.729 -64.000 8.058 1.00 23.70 504 LEU B N 1
ATOM 16273 C CA . LEU B 1 510 ? 10.908 -63.011 8.720 1.00 24.54 504 LEU B CA 1
ATOM 16274 C C . LEU B 1 510 ? 11.336 -62.950 10.171 1.00 24.79 504 LEU B C 1
ATOM 16275 O O . LEU B 1 510 ? 11.140 -61.939 10.821 1.00 26.30 504 LEU B O 1
ATOM 16291 N N . ARG B 1 511 ? 12.013 -63.999 10.637 1.00 25.66 505 ARG B N 1
ATOM 16292 C CA . ARG B 1 511 ? 12.573 -63.988 11.981 1.00 30.14 505 ARG B CA 1
ATOM 16293 C C . ARG B 1 511 ? 13.512 -62.794 12.205 1.00 29.48 505 ARG B C 1
ATOM 16294 O O . ARG B 1 511 ? 13.689 -62.351 13.342 1.00 27.41 505 ARG B O 1
ATOM 16315 N N . ASN B 1 512 ? 14.100 -62.248 11.124 1.00 27.74 506 ASN B N 1
ATOM 16316 C CA . ASN B 1 512 ? 14.987 -61.092 11.220 1.00 27.63 506 ASN B CA 1
ATOM 16317 C C . ASN B 1 512 ? 14.271 -59.820 11.702 1.00 24.58 506 ASN B C 1
ATOM 16318 O O . ASN B 1 512 ? 14.925 -58.883 12.159 1.00 23.70 506 ASN B O 1
ATOM 16329 N N . LEU B 1 513 ? 12.937 -59.757 11.606 1.00 24.08 507 LEU B N 1
ATOM 16330 C CA . LEU B 1 513 ? 12.209 -58.564 12.049 1.00 23.94 507 LEU B CA 1
ATOM 16331 C C . LEU B 1 513 ? 11.783 -58.659 13.513 1.00 23.67 507 LEU B C 1
ATOM 16332 O O . LEU B 1 513 ? 11.099 -57.780 14.006 1.00 23.22 507 LEU B O 1
ATOM 16348 N N . MET B 1 514 ? 12.192 -59.702 14.237 1.00 26.81 508 MET B N 1
ATOM 16349 C CA . MET B 1 514 ? 11.618 -59.931 15.554 1.00 25.18 508 MET B CA 1
ATOM 16350 C C . MET B 1 514 ? 11.807 -58.722 16.470 1.00 25.61 508 MET B C 1
ATOM 16351 O O . MET B 1 514 ? 12.857 -58.098 16.459 1.00 25.76 508 MET B O 1
ATOM 16365 N N . ASN B 1 515 ? 10.798 -58.634 17.352 1.00 29.14 509 ASN B N 1
ATOM 16366 C CA . ASN B 1 515 ? 10.239 -57.533 18.123 1.00 26.72 509 ASN B CA 1
ATOM 16367 C C . ASN B 1 515 ? 10.119 -56.238 17.337 1.00 25.18 509 ASN B C 1
ATOM 16368 O O . ASN B 1 515 ? 10.664 -55.216 17.737 1.00 27.82 509 ASN B O 1
ATOM 16379 N N . SER B 1 516 ? 9.308 -56.296 16.270 1.00 21.86 510 SER B N 1
ATOM 16380 C CA . SER B 1 516 ? 8.863 -55.078 15.616 1.00 22.37 510 SER B CA 1
ATOM 16381 C C . SER B 1 516 ? 7.476 -55.237 15.008 1.00 22.15 510 SER B C 1
ATOM 16382 O O . SER B 1 516 ? 7.001 -56.318 14.707 1.00 22.90 510 SER B O 1
ATOM 16390 N N . SER B 1 517 ? 6.840 -54.094 14.849 1.00 21.29 511 SER B N 1
ATOM 16391 C CA . SER B 1 517 ? 5.671 -53.960 14.020 1.00 21.69 511 SER B CA 1
ATOM 16392 C C . SER B 1 517 ? 6.154 -53.464 12.648 1.00 22.06 511 SER B C 1
ATOM 16393 O O . SER B 1 517 ? 7.072 -52.652 12.566 1.00 21.51 511 SER B O 1
ATOM 16401 N N . VAL B 1 518 ? 5.603 -54.036 11.570 1.00 21.72 512 VAL B N 1
ATOM 16402 C CA . VAL B 1 518 ? 5.938 -53.667 10.207 1.00 20.82 512 VAL B CA 1
ATOM 16403 C C . VAL B 1 518 ? 4.822 -52.786 9.631 1.00 21.40 512 VAL B C 1
ATOM 16404 O O . VAL B 1 518 ? 3.717 -53.264 9.362 1.00 19.15 512 VAL B O 1
ATOM 16417 N N . ASN B 1 519 ? 5.141 -51.502 9.405 1.00 19.12 513 ASN B N 1
ATOM 16418 C CA . ASN B 1 519 ? 4.227 -50.610 8.707 1.00 21.49 513 ASN B CA 1
ATOM 16419 C C . ASN B 1 519 ? 4.169 -50.931 7.220 1.00 21.18 513 ASN B C 1
ATOM 16420 O O . ASN B 1 519 ? 5.174 -50.855 6.527 1.00 21.76 513 ASN B O 1
ATOM 16431 N N . ILE B 1 520 ? 2.980 -51.205 6.720 1.00 22.40 514 ILE B N 1
ATOM 16432 C CA . ILE B 1 520 ? 2.816 -51.326 5.284 1.00 23.68 514 ILE B CA 1
ATOM 16433 C C . ILE B 1 520 ? 2.698 -49.928 4.705 1.00 21.18 514 ILE B C 1
ATOM 16434 O O . ILE B 1 520 ? 1.751 -49.216 4.982 1.00 21.18 514 ILE B O 1
ATOM 16450 N N . ILE B 1 521 ? 3.658 -49.568 3.871 1.00 19.13 515 ILE B N 1
ATOM 16451 C CA . ILE B 1 521 ? 3.622 -48.339 3.111 1.00 21.42 515 ILE B CA 1
ATOM 16452 C C . ILE B 1 521 ? 3.158 -48.679 1.707 1.00 21.97 515 ILE B C 1
ATOM 16453 O O . ILE B 1 521 ? 3.729 -49.575 1.094 1.00 22.67 515 ILE B O 1
ATOM 16469 N N . ASP B 1 522 ? 2.163 -47.921 1.213 1.00 21.38 516 ASP B N 1
ATOM 16470 C CA . ASP B 1 522 ? 1.602 -48.121 -0.118 1.00 22.78 516 ASP B CA 1
ATOM 16471 C C . ASP B 1 522 ? 1.870 -46.941 -1.054 1.00 21.04 516 ASP B C 1
ATOM 16472 O O . ASP B 1 522 ? 1.794 -45.774 -0.673 1.00 21.37 516 ASP B O 1
ATOM 16481 N N . ASN B 1 523 ? 2.104 -47.249 -2.327 1.00 23.30 517 ASN B N 1
ATOM 16482 C CA . ASN B 1 523 ? 1.966 -46.262 -3.380 1.00 23.10 517 ASN B CA 1
ATOM 16483 C C . ASN B 1 523 ? 2.934 -45.100 -3.192 1.00 21.56 517 ASN B C 1
ATOM 16484 O O . ASN B 1 523 ? 2.544 -43.942 -3.245 1.00 19.91 517 ASN B O 1
ATOM 16495 N N . LEU B 1 524 ? 4.208 -45.416 -3.005 1.00 21.38 518 LEU B N 1
ATOM 16496 C CA . LEU B 1 524 ? 5.258 -44.456 -3.318 1.00 23.25 518 LEU B CA 1
ATOM 16497 C C . LEU B 1 524 ? 5.109 -43.944 -4.753 1.00 20.86 518 LEU B C 1
ATOM 16498 O O . LEU B 1 524 ? 4.930 -44.741 -5.662 1.00 21.14 518 LEU B O 1
ATOM 16514 N N . ASN B 1 525 ? 5.258 -42.619 -4.936 1.00 21.80 519 ASN B N 1
ATOM 16515 C CA . ASN B 1 525 ? 5.319 -41.984 -6.241 1.00 23.23 519 ASN B CA 1
ATOM 16516 C C . ASN B 1 525 ? 6.745 -42.060 -6.776 1.00 22.49 519 ASN B C 1
ATOM 16517 O O . ASN B 1 525 ? 7.741 -42.114 -6.030 1.00 20.72 519 ASN B O 1
ATOM 16528 N N . SER B 1 526 ? 6.792 -41.954 -8.096 1.00 22.78 520 SER B N 1
ATOM 16529 C CA . SER B 1 526 ? 7.978 -42.191 -8.888 1.00 23.52 520 SER B CA 1
ATOM 16530 C C . SER B 1 526 ? 9.121 -41.259 -8.495 1.00 24.00 520 SER B C 1
ATOM 16531 O O . SER B 1 526 ? 10.268 -41.694 -8.502 1.00 22.90 520 SER B O 1
ATOM 16539 N N . THR B 1 527 ? 8.810 -40.001 -8.108 1.00 24.37 521 THR B N 1
ATOM 16540 C CA . THR B 1 527 ? 9.853 -39.065 -7.715 1.00 21.19 521 THR B CA 1
ATOM 16541 C C . THR B 1 527 ? 9.424 -38.190 -6.546 1.00 19.78 521 THR B C 1
ATOM 16542 O O . THR B 1 527 ? 8.265 -37.797 -6.411 1.00 20.90 521 THR B O 1
ATOM 16553 N N . GLY B 1 528 ? 10.427 -37.810 -5.751 1.00 17.92 522 GLY B N 1
ATOM 16554 C CA . GLY B 1 528 ? 10.286 -36.765 -4.751 1.00 18.39 522 GLY B CA 1
ATOM 16555 C C . GLY B 1 528 ? 10.058 -37.335 -3.355 1.00 17.46 522 GLY B C 1
ATOM 16556 O O . GLY B 1 528 ? 10.353 -38.488 -3.082 1.00 16.40 522 GLY B O 1
ATOM 16560 N N . ALA B 1 529 ? 9.479 -36.506 -2.499 1.00 17.28 523 ALA B N 1
ATOM 16561 C CA . ALA B 1 529 ? 9.589 -36.657 -1.068 1.00 18.21 523 ALA B CA 1
ATOM 16562 C C . ALA B 1 529 ? 8.410 -37.463 -0.539 1.00 18.04 523 ALA B C 1
ATOM 16563 O O . ALA B 1 529 ? 7.311 -37.415 -1.083 1.00 17.56 523 ALA B O 1
ATOM 16570 N N . HIS B 1 530 ? 8.679 -38.269 0.487 1.00 19.92 524 HIS B N 1
ATOM 16571 C CA . HIS B 1 530 ? 7.658 -39.000 1.218 1.00 20.58 524 HIS B CA 1
ATOM 16572 C C . HIS B 1 530 ? 8.111 -39.156 2.656 1.00 21.05 524 HIS B C 1
ATOM 16573 O O . HIS B 1 530 ? 9.314 -39.292 2.909 1.00 22.75 524 HIS B O 1
ATOM 16587 N N . TYR B 1 531 ? 7.125 -39.196 3.574 1.00 20.30 525 TYR B N 1
ATOM 16588 C CA . TYR B 1 531 ? 7.405 -39.441 4.974 1.00 21.95 525 TYR B CA 1
ATOM 16589 C C . TYR B 1 531 ? 6.182 -39.987 5.706 1.00 22.94 525 TYR B C 1
ATOM 16590 O O . TYR B 1 531 ? 5.042 -39.840 5.267 1.00 19.66 525 TYR B O 1
ATOM 16608 N N . TYR B 1 532 ? 6.493 -40.644 6.825 1.00 30.00 526 TYR B N 1
ATOM 16609 C CA . TYR B 1 532 ? 5.563 -41.419 7.610 1.00 30.00 526 TYR B CA 1
ATOM 16610 C C . TYR B 1 532 ? 5.938 -41.219 9.074 1.00 30.00 526 TYR B C 1
ATOM 16611 O O . TYR B 1 532 ? 7.072 -41.473 9.447 1.00 30.00 526 TYR B O 1
ATOM 16629 N N . THR B 1 533 ? 4.975 -40.709 9.856 1.00 30.00 527 THR B N 1
ATOM 16630 C CA . THR B 1 533 ? 5.120 -40.503 11.294 1.00 30.00 527 THR B CA 1
ATOM 16631 C C . THR B 1 533 ? 4.440 -41.640 12.033 1.00 30.00 527 THR B C 1
ATOM 16632 O O . THR B 1 533 ? 3.309 -41.986 11.731 1.00 30.00 527 THR B O 1
ATOM 16643 N N . ARG B 1 534 ? 5.124 -42.171 13.039 1.00 27.92 528 ARG B N 1
ATOM 16644 C CA . ARG B 1 534 ? 4.558 -43.217 13.869 1.00 24.63 528 ARG B CA 1
ATOM 16645 C C . ARG B 1 534 ? 5.065 -42.989 15.281 1.00 23.71 528 ARG B C 1
ATOM 16646 O O . ARG B 1 534 ? 6.040 -42.270 15.468 1.00 23.85 528 ARG B O 1
ATOM 16667 N N . GLN B 1 535 ? 4.409 -43.597 16.269 1.00 21.85 529 GLN B N 1
ATOM 16668 C CA . GLN B 1 535 ? 4.969 -43.633 17.605 1.00 22.98 529 GLN B CA 1
ATOM 16669 C C . GLN B 1 535 ? 6.378 -44.218 17.584 1.00 23.62 529 GLN B C 1
ATOM 16670 O O . GLN B 1 535 ? 6.648 -45.264 16.963 1.00 21.13 529 GLN B O 1
ATOM 16684 N N . SER B 1 536 ? 7.292 -43.505 18.254 1.00 22.55 530 SER B N 1
ATOM 16685 C CA . SER B 1 536 ? 8.660 -43.981 18.349 1.00 22.04 530 SER B CA 1
ATOM 16686 C C . SER B 1 536 ? 8.723 -45.153 19.306 1.00 22.47 530 SER B C 1
ATOM 16687 O O . SER B 1 536 ? 8.186 -45.073 20.396 1.00 24.09 530 SER B O 1
ATOM 16695 N N . PRO B 1 537 ? 9.421 -46.245 18.943 1.00 21.80 531 PRO B N 1
ATOM 16696 C CA . PRO B 1 537 ? 9.899 -47.187 19.937 1.00 23.97 531 PRO B CA 1
ATOM 16697 C C . PRO B 1 537 ? 10.861 -46.514 20.903 1.00 24.40 531 PRO B C 1
ATOM 16698 O O . PRO B 1 537 ? 11.440 -45.479 20.596 1.00 21.23 531 PRO B O 1
ATOM 16709 N N . ASP B 1 538 ? 11.014 -47.148 22.064 1.00 25.29 532 ASP B N 1
ATOM 16710 C CA . ASP B 1 538 ? 12.003 -46.775 23.052 1.00 25.22 532 ASP B CA 1
ATOM 16711 C C . ASP B 1 538 ? 13.371 -47.143 22.509 1.00 24.16 532 ASP B C 1
ATOM 16712 O O . ASP B 1 538 ? 13.458 -47.896 21.550 1.00 22.16 532 ASP B O 1
ATOM 16721 N N . VAL B 1 539 ? 14.426 -46.606 23.148 1.00 25.49 533 VAL B N 1
ATOM 16722 C CA . VAL B 1 539 ? 15.804 -46.934 22.804 1.00 23.40 533 VAL B CA 1
ATOM 16723 C C . VAL B 1 539 ? 15.946 -48.455 22.867 1.00 24.59 533 VAL B C 1
ATOM 16724 O O . VAL B 1 539 ? 15.362 -49.096 23.728 1.00 26.55 533 VAL B O 1
ATOM 16737 N N . HIS B 1 540 ? 16.642 -49.011 21.872 1.00 27.04 534 HIS B N 1
ATOM 16738 C CA . HIS B 1 540 ? 16.886 -50.439 21.696 1.00 25.65 534 HIS B CA 1
ATOM 16739 C C . HIS B 1 540 ? 15.667 -51.228 21.209 1.00 23.62 534 HIS B C 1
ATOM 16740 O O . HIS B 1 540 ? 15.820 -52.431 21.004 1.00 24.63 534 HIS B O 1
ATOM 16754 N N . ASP B 1 541 ? 14.484 -50.599 21.045 1.00 22.62 535 ASP B N 1
ATOM 16755 C CA . ASP B 1 541 ? 13.352 -51.271 20.404 1.00 22.01 535 ASP B CA 1
ATOM 16756 C C . ASP B 1 541 ? 13.273 -50.868 18.933 1.00 24.02 535 ASP B C 1
ATOM 16757 O O . ASP B 1 541 ? 14.013 -49.983 18.481 1.00 23.00 535 ASP B O 1
ATOM 16766 N N . TYR B 1 542 ? 12.332 -51.503 18.217 1.00 23.93 536 TYR B N 1
ATOM 16767 C CA . TYR B 1 542 ? 12.403 -51.574 16.779 1.00 22.01 536 TYR B CA 1
ATOM 16768 C C . TYR B 1 542 ? 11.065 -51.177 16.170 1.00 20.66 536 TYR B C 1
ATOM 16769 O O . TYR B 1 542 ? 10.013 -51.522 16.702 1.00 17.85 536 TYR B O 1
ATOM 16787 N N . ILE B 1 543 ? 11.178 -50.501 15.022 1.00 19.68 537 ILE B N 1
ATOM 16788 C CA . ILE B 1 543 ? 10.076 -50.275 14.116 1.00 20.95 537 ILE B CA 1
ATOM 16789 C C . ILE B 1 543 ? 10.546 -50.609 12.712 1.00 21.34 537 ILE B C 1
ATOM 16790 O O . ILE B 1 543 ? 11.669 -50.297 12.375 1.00 19.99 537 ILE B O 1
ATOM 16806 N N . SER B 1 544 ? 9.651 -51.241 11.934 1.00 21.00 538 SER B N 1
ATOM 16807 C CA . SER B 1 544 ? 9.904 -51.717 10.588 1.00 21.30 538 SER B CA 1
ATOM 16808 C C . SER B 1 544 ? 8.914 -51.099 9.594 1.00 20.88 538 SER B C 1
ATOM 16809 O O . SER B 1 544 ? 7.829 -50.659 9.960 1.00 18.68 538 SER B O 1
ATOM 16817 N N . TYR B 1 545 ? 9.327 -51.086 8.318 1.00 20.72 539 TYR B N 1
ATOM 16818 C CA . TYR B 1 545 ? 8.563 -50.519 7.222 1.00 19.66 539 TYR B CA 1
ATOM 16819 C C . TYR B 1 545 ? 8.728 -51.387 5.986 1.00 19.33 539 TYR B C 1
ATOM 16820 O O . TYR B 1 545 ? 9.846 -51.690 5.560 1.00 20.44 539 TYR B O 1
ATOM 16838 N N . GLU B 1 546 ? 7.591 -51.752 5.388 1.00 19.64 540 GLU B N 1
ATOM 16839 C CA . GLU B 1 546 ? 7.593 -52.507 4.161 1.00 21.89 540 GLU B CA 1
ATOM 16840 C C . GLU B 1 546 ? 7.063 -51.642 3.033 1.00 21.02 540 GLU B C 1
ATOM 16841 O O . GLU B 1 546 ? 5.934 -51.139 3.102 1.00 22.08 540 GLU B O 1
ATOM 16853 N N . PHE B 1 547 ? 7.895 -51.449 1.998 1.00 19.15 541 PHE B N 1
ATOM 16854 C CA . PHE B 1 547 ? 7.539 -50.505 0.951 1.00 19.72 541 PHE B CA 1
ATOM 16855 C C . PHE B 1 547 ? 7.925 -51.098 -0.389 1.00 18.29 541 PHE B C 1
ATOM 16856 O O . PHE B 1 547 ? 8.868 -51.877 -0.478 1.00 19.81 541 PHE B O 1
ATOM 16873 N N . THR B 1 548 ? 7.205 -50.681 -1.410 1.00 18.62 542 THR B N 1
ATOM 16874 C CA . THR B 1 548 ? 7.419 -51.179 -2.748 1.00 20.06 542 THR B CA 1
ATOM 16875 C C . THR B 1 548 ? 7.999 -50.034 -3.576 1.00 18.71 542 THR B C 1
ATOM 16876 O O . THR B 1 548 ? 7.369 -48.999 -3.688 1.00 19.75 542 THR B O 1
ATOM 16887 N N . ILE B 1 549 ? 9.191 -50.222 -4.156 1.00 19.37 543 ILE B N 1
ATOM 16888 C CA . ILE B 1 549 ? 9.759 -49.202 -5.017 1.00 19.56 543 ILE B CA 1
ATOM 16889 C C . ILE B 1 549 ? 8.794 -48.925 -6.172 1.00 19.78 543 ILE B C 1
ATOM 16890 O O . ILE B 1 549 ? 8.289 -49.831 -6.794 1.00 21.36 543 ILE B O 1
ATOM 16906 N N . PRO B 1 550 ? 8.504 -47.667 -6.528 1.00 20.09 544 PRO B N 1
ATOM 16907 C CA . PRO B 1 550 ? 7.640 -47.403 -7.669 1.00 21.10 544 PRO B CA 1
ATOM 16908 C C . PRO B 1 550 ? 8.227 -47.934 -8.975 1.00 23.18 544 PRO B C 1
ATOM 16909 O O . PRO B 1 550 ? 9.451 -48.165 -9.098 1.00 21.90 544 PRO B O 1
ATOM 16920 N N . GLY B 1 551 ? 7.332 -48.060 -9.962 1.00 24.39 545 GLY B N 1
ATOM 16921 C CA . GLY B 1 551 ? 7.714 -48.448 -11.310 1.00 26.47 545 GLY B CA 1
ATOM 16922 C C . GLY B 1 551 ? 7.534 -49.952 -11.499 1.00 27.19 545 GLY B C 1
ATOM 16923 O O . GLY B 1 551 ? 7.222 -50.689 -10.563 1.00 30.05 545 GLY B O 1
ATOM 16927 N N . ASN B 1 552 ? 7.708 -50.393 -12.741 1.00 25.30 546 ASN B N 1
ATOM 16928 C CA . ASN B 1 552 ? 7.502 -51.775 -13.130 1.00 24.85 546 ASN B CA 1
ATOM 16929 C C . ASN B 1 552 ? 8.748 -52.585 -12.783 1.00 24.65 546 ASN B C 1
ATOM 16930 O O . ASN B 1 552 ? 9.862 -52.097 -12.983 1.00 25.62 546 ASN B O 1
ATOM 16941 N N . PHE B 1 553 ? 8.552 -53.816 -12.283 1.00 25.32 547 PHE B N 1
ATOM 16942 C CA . PHE B 1 553 ? 9.650 -54.714 -11.947 1.00 25.66 547 PHE B CA 1
ATOM 16943 C C . PHE B 1 553 ? 10.130 -55.401 -13.221 1.00 27.79 547 PHE B C 1
ATOM 16944 O O . PHE B 1 553 ? 9.354 -56.060 -13.913 1.00 27.27 547 PHE B O 1
ATOM 16961 N N . ASN B 1 554 ? 11.420 -55.255 -13.530 1.00 28.02 548 ASN B N 1
ATOM 16962 C CA . ASN B 1 554 ? 11.997 -56.011 -14.631 1.00 25.92 548 ASN B CA 1
ATOM 16963 C C . ASN B 1 554 ? 13.349 -56.572 -14.228 1.00 25.39 548 ASN B C 1
ATOM 16964 O O . ASN B 1 554 ? 14.112 -57.040 -15.074 1.00 25.06 548 ASN B O 1
ATOM 16975 N N . ASN B 1 555 ? 13.635 -56.504 -12.930 1.00 29.30 549 ASN B N 1
ATOM 16976 C CA . ASN B 1 555 ? 14.874 -57.028 -12.375 1.00 29.43 549 ASN B CA 1
ATOM 16977 C C . ASN B 1 555 ? 16.082 -56.200 -12.811 1.00 25.40 549 ASN B C 1
ATOM 16978 O O . ASN B 1 555 ? 17.209 -56.650 -12.653 1.00 23.96 549 ASN B O 1
ATOM 16989 N N . LYS B 1 556 ? 15.879 -54.974 -13.301 1.00 27.40 550 LYS B N 1
ATOM 16990 C CA . LYS B 1 556 ? 16.995 -54.194 -13.825 1.00 29.22 550 LYS B CA 1
ATOM 16991 C C . LYS B 1 556 ? 16.875 -52.709 -13.465 1.00 23.97 550 LYS B C 1
ATOM 16992 O O . LYS B 1 556 ? 17.793 -52.104 -12.927 1.00 22.30 550 LYS B O 1
ATOM 17011 N N . ASP B 1 557 ? 15.738 -52.099 -13.798 1.00 21.80 551 ASP B N 1
ATOM 17012 C CA . ASP B 1 557 ? 15.544 -50.681 -13.550 1.00 21.58 551 ASP B CA 1
ATOM 17013 C C . ASP B 1 557 ? 15.648 -50.397 -12.060 1.00 20.68 551 ASP B C 1
ATOM 17014 O O . ASP B 1 557 ? 15.162 -51.188 -11.251 1.00 20.83 551 ASP B O 1
ATOM 17023 N N . THR B 1 558 ? 16.328 -49.290 -11.725 1.00 20.97 552 THR B N 1
ATOM 17024 C CA . THR B 1 558 ? 16.407 -48.822 -10.351 1.00 23.11 552 THR B CA 1
ATOM 17025 C C . THR B 1 558 ? 15.977 -47.357 -10.231 1.00 20.29 552 THR B C 1
ATOM 17026 O O . THR B 1 558 ? 15.871 -46.624 -11.208 1.00 17.47 552 THR B O 1
ATOM 17037 N N . SER B 1 559 ? 15.796 -46.963 -8.972 1.00 17.64 553 SER B N 1
ATOM 17038 C CA . SER B 1 559 ? 15.567 -45.593 -8.563 1.00 17.85 553 SER B CA 1
ATOM 17039 C C . SER B 1 559 ? 16.391 -45.329 -7.316 1.00 18.98 553 SER B C 1
ATOM 17040 O O . SER B 1 559 ? 16.622 -46.227 -6.523 1.00 20.42 553 SER B O 1
ATOM 17048 N N . ASN B 1 560 ? 16.819 -44.089 -7.133 1.00 21.49 554 ASN B N 1
ATOM 17049 C CA . ASN B 1 560 ? 17.723 -43.761 -6.047 1.00 20.96 554 ASN B CA 1
ATOM 17050 C C . ASN B 1 560 ? 16.909 -43.380 -4.808 1.00 19.40 554 ASN B C 1
ATOM 17051 O O . ASN B 1 560 ? 16.170 -42.407 -4.834 1.00 18.86 554 ASN B O 1
ATOM 17062 N N . ILE B 1 561 ? 17.112 -44.116 -3.718 1.00 19.84 555 ILE B N 1
ATOM 17063 C CA . ILE B 1 561 ? 16.272 -44.015 -2.538 1.00 19.64 555 ILE B CA 1
ATOM 17064 C C . ILE B 1 561 ? 17.089 -43.435 -1.382 1.00 20.72 555 ILE B C 1
ATOM 17065 O O . ILE B 1 561 ? 18.070 -44.026 -0.958 1.00 22.26 555 ILE B O 1
ATOM 17081 N N . ARG B 1 562 ? 16.649 -42.297 -0.843 1.00 18.79 556 ARG B N 1
ATOM 17082 C CA . ARG B 1 562 ? 17.209 -41.758 0.392 1.00 21.03 556 ARG B CA 1
ATOM 17083 C C . ARG B 1 562 ? 16.266 -42.017 1.577 1.00 20.26 556 ARG B C 1
ATOM 17084 O O . ARG B 1 562 ? 15.142 -41.480 1.609 1.00 17.29 556 ARG B O 1
ATOM 17105 N N . LEU B 1 563 ? 16.778 -42.783 2.560 1.00 20.83 557 LEU B N 1
ATOM 17106 C CA . LEU B 1 563 ? 16.081 -43.160 3.786 1.00 21.16 557 LEU B CA 1
ATOM 17107 C C . LEU B 1 563 ? 16.618 -42.427 5.019 1.00 22.28 557 LEU B C 1
ATOM 17108 O O . LEU B 1 563 ? 17.791 -42.552 5.375 1.00 23.77 557 LEU B O 1
ATOM 17124 N N . TYR B 1 564 ? 15.761 -41.674 5.721 1.00 23.03 558 TYR B N 1
ATOM 17125 C CA . TYR B 1 564 ? 16.233 -41.019 6.935 1.00 22.09 558 TYR B CA 1
ATOM 17126 C C . TYR B 1 564 ? 15.063 -40.743 7.875 1.00 22.45 558 TYR B C 1
ATOM 17127 O O . TYR B 1 564 ? 13.890 -40.781 7.492 1.00 22.75 558 TYR B O 1
ATOM 17145 N N . THR B 1 565 ? 15.439 -40.495 9.132 1.00 21.39 559 THR B N 1
ATOM 17146 C CA . THR B 1 565 ? 14.522 -40.029 10.152 1.00 22.50 559 THR B CA 1
ATOM 17147 C C . THR B 1 565 ? 14.795 -38.562 10.448 1.00 23.60 559 THR B C 1
ATOM 17148 O O . THR B 1 565 ? 15.869 -38.058 10.097 1.00 23.43 559 THR B O 1
ATOM 17159 N N . SER B 1 566 ? 13.861 -37.911 11.152 1.00 25.50 560 SER B N 1
ATOM 17160 C CA . SER B 1 566 ? 13.934 -36.474 11.356 1.00 26.76 560 SER B CA 1
ATOM 17161 C C . SER B 1 566 ? 14.486 -36.137 12.739 1.00 30.49 560 SER B C 1
ATOM 17162 O O . SER B 1 566 ? 15.377 -35.272 12.845 1.00 29.76 560 SER B O 1
ATOM 17170 N N . TYR B 1 567 ? 13.866 -36.732 13.780 1.00 25.71 561 TYR B N 1
ATOM 17171 C CA . TYR B 1 567 ? 14.103 -36.308 15.155 1.00 28.92 561 TYR B CA 1
ATOM 17172 C C . TYR B 1 567 ? 14.965 -37.298 15.935 1.00 28.09 561 TYR B C 1
ATOM 17173 O O . TYR B 1 567 ? 15.883 -36.882 16.638 1.00 30.73 561 TYR B O 1
ATOM 17191 N N . ASN B 1 568 ? 14.596 -38.590 15.885 1.00 24.67 562 ASN B N 1
ATOM 17192 C CA . ASN B 1 568 ? 15.235 -39.620 16.680 1.00 22.46 562 ASN B CA 1
ATOM 17193 C C . ASN B 1 568 ? 16.346 -40.248 15.854 1.00 23.48 562 ASN B C 1
ATOM 17194 O O . ASN B 1 568 ? 16.253 -40.319 14.630 1.00 24.21 562 ASN B O 1
ATOM 17205 N N . GLN B 1 569 ? 17.373 -40.712 16.555 1.00 23.66 563 GLN B N 1
ATOM 17206 C CA . GLN B 1 569 ? 18.483 -41.412 15.933 1.00 24.28 563 GLN B CA 1
ATOM 17207 C C . GLN B 1 569 ? 18.169 -42.898 15.951 1.00 22.62 563 GLN B C 1
ATOM 17208 O O . GLN B 1 569 ? 17.423 -43.355 16.794 1.00 21.26 563 GLN B O 1
ATOM 17222 N N . GLY B 1 570 ? 18.717 -43.641 14.989 1.00 22.81 564 GLY B N 1
ATOM 17223 C CA . GLY B 1 570 ? 18.516 -45.070 14.939 1.00 20.93 564 GLY B CA 1
ATOM 17224 C C . GLY B 1 570 ? 19.369 -45.724 13.868 1.00 21.05 564 GLY B C 1
ATOM 17225 O O . GLY B 1 570 ? 20.024 -45.089 13.034 1.00 24.05 564 GLY B O 1
ATOM 17229 N N . ILE B 1 571 ? 19.347 -47.042 13.928 1.00 22.86 565 ILE B N 1
ATOM 17230 C CA . ILE B 1 571 ? 20.117 -47.868 13.027 1.00 23.69 565 ILE B CA 1
ATOM 17231 C C . ILE B 1 571 ? 19.105 -48.589 12.146 1.00 24.18 565 ILE B C 1
ATOM 17232 O O . ILE B 1 571 ? 18.116 -49.107 12.671 1.00 22.99 565 ILE B O 1
ATOM 17248 N N . GLY B 1 572 ? 19.399 -48.597 10.835 1.00 26.04 566 GLY B N 1
ATOM 17249 C CA . GLY B 1 572 ? 18.577 -49.199 9.798 1.00 23.66 566 GLY B CA 1
ATOM 17250 C C . GLY B 1 572 ? 19.225 -50.437 9.182 1.00 23.65 566 GLY B C 1
ATOM 17251 O O . GLY B 1 572 ? 20.341 -50.388 8.700 1.00 27.33 566 GLY B O 1
ATOM 17255 N N . THR B 1 573 ? 18.523 -51.568 9.227 1.00 21.93 567 THR B N 1
ATOM 17256 C CA . THR B 1 573 ? 18.864 -52.722 8.421 1.00 23.06 567 THR B CA 1
ATOM 17257 C C . THR B 1 573 ? 17.834 -52.775 7.295 1.00 23.79 567 THR B C 1
ATOM 17258 O O . THR B 1 573 ? 16.627 -52.745 7.587 1.00 20.22 567 THR B O 1
ATOM 17269 N N . LEU B 1 574 ? 18.329 -52.829 6.043 1.00 23.45 568 LEU B N 1
ATOM 17270 C CA . LEU B 1 574 ? 17.498 -52.868 4.846 1.00 21.32 568 LEU B CA 1
ATOM 17271 C C . LEU B 1 574 ? 17.531 -54.258 4.219 1.00 21.44 568 LEU B C 1
ATOM 17272 O O . LEU B 1 574 ? 18.588 -54.841 4.006 1.00 21.81 568 LEU B O 1
ATOM 17288 N N . PHE B 1 575 ? 16.340 -54.788 3.945 1.00 20.70 569 PHE B N 1
ATOM 17289 C CA . PHE B 1 575 ? 16.186 -56.083 3.338 1.00 21.16 569 PHE B CA 1
ATOM 17290 C C . PHE B 1 575 ? 15.425 -55.948 2.033 1.00 22.31 569 PHE B C 1
ATOM 17291 O O . PHE B 1 575 ? 14.482 -55.164 1.961 1.00 23.21 569 PHE B O 1
ATOM 17308 N N . ARG B 1 576 ? 15.863 -56.720 1.019 1.00 23.93 570 ARG B N 1
ATOM 17309 C CA . ARG B 1 576 ? 15.058 -56.948 -0.166 1.00 23.30 570 ARG B CA 1
ATOM 17310 C C . ARG B 1 576 ? 14.249 -58.216 0.051 1.00 21.19 570 ARG B C 1
ATOM 17311 O O . ARG B 1 576 ? 14.787 -59.201 0.523 1.00 21.17 570 ARG B O 1
ATOM 17332 N N . VAL B 1 577 ? 12.968 -58.140 -0.310 1.00 21.13 571 VAL B N 1
ATOM 17333 C CA . VAL B 1 577 ? 12.029 -59.224 -0.226 1.00 23.95 571 VAL B CA 1
ATOM 17334 C C . VAL B 1 577 ? 12.008 -59.902 -1.585 1.00 23.96 571 VAL B C 1
ATOM 17335 O O . VAL B 1 577 ? 11.750 -59.288 -2.599 1.00 24.33 571 VAL B O 1
ATOM 17348 N N . THR B 1 578 ? 12.295 -61.193 -1.575 1.00 28.14 572 THR B N 1
ATOM 17349 C CA . THR B 1 578 ? 11.987 -62.067 -2.686 1.00 31.02 572 THR B CA 1
ATOM 17350 C C . THR B 1 578 ? 10.997 -63.081 -2.135 1.00 33.09 572 THR B C 1
ATOM 17351 O O . THR B 1 578 ? 11.177 -63.602 -1.038 1.00 34.11 572 THR B O 1
ATOM 17362 N N . GLU B 1 579 ? 9.911 -63.299 -2.872 1.00 34.29 573 GLU B N 1
ATOM 17363 C CA . GLU B 1 579 ? 8.724 -63.892 -2.285 1.00 30.74 573 GLU B CA 1
ATOM 17364 C C . GLU B 1 579 ? 8.596 -65.329 -2.786 1.00 39.22 573 GLU B C 1
ATOM 17365 O O . GLU B 1 579 ? 8.773 -65.566 -3.996 1.00 39.91 573 GLU B O 1
ATOM 17377 N N . THR B 1 580 ? 8.364 -66.264 -1.829 1.00 37.28 574 THR B N 1
ATOM 17378 C CA . THR B 1 580 ? 8.024 -67.666 -2.090 1.00 37.18 574 THR B CA 1
ATOM 17379 C C . THR B 1 580 ? 6.576 -67.904 -1.638 1.00 39.96 574 THR B C 1
ATOM 17380 O O . THR B 1 580 ? 5.951 -66.995 -1.087 1.00 45.19 574 THR B O 1
ATOM 17391 N N . ILE B 1 581 ? 6.015 -69.104 -1.887 1.00 41.55 575 ILE B N 1
ATOM 17392 C CA . ILE B 1 581 ? 4.596 -69.340 -1.597 1.00 39.07 575 ILE B CA 1
ATOM 17393 C C . ILE B 1 581 ? 4.378 -69.764 -0.134 1.00 40.70 575 ILE B C 1
ATOM 17394 O O . ILE B 1 581 ? 3.230 -69.796 0.322 1.00 40.02 575 ILE B O 1
ATOM 17410 N N . ASP B 1 582 ? 5.460 -70.068 0.608 1.00 39.23 576 ASP B N 1
ATOM 17411 C CA . ASP B 1 582 ? 5.369 -70.255 2.050 1.00 37.12 576 ASP B CA 1
ATOM 17412 C C . ASP B 1 582 ? 5.749 -68.957 2.789 1.00 40.34 576 ASP B C 1
ATOM 17413 O O . ASP B 1 582 ? 5.883 -68.980 4.014 1.00 36.14 576 ASP B O 1
ATOM 17422 N N . GLY B 1 583 ? 5.893 -67.821 2.068 1.00 38.25 577 GLY B N 1
ATOM 17423 C CA . GLY B 1 583 ? 6.172 -66.532 2.696 1.00 35.29 577 GLY B CA 1
ATOM 17424 C C . GLY B 1 583 ? 7.448 -65.888 2.156 1.00 32.60 577 GLY B C 1
ATOM 17425 O O . GLY B 1 583 ? 8.061 -66.427 1.245 1.00 39.63 577 GLY B O 1
ATOM 17429 N N . TYR B 1 584 ? 7.867 -64.778 2.780 1.00 30.08 578 TYR B N 1
ATOM 17430 C CA . TYR B 1 584 ? 8.937 -63.919 2.291 1.00 28.38 578 TYR B CA 1
ATOM 17431 C C . TYR B 1 584 ? 10.321 -64.519 2.528 1.00 28.72 578 TYR B C 1
ATOM 17432 O O . TYR B 1 584 ? 10.574 -65.085 3.588 1.00 28.98 578 TYR B O 1
ATOM 17450 N N . ASN B 1 585 ? 11.225 -64.327 1.550 1.00 29.44 579 ASN B N 1
ATOM 17451 C CA . ASN B 1 585 ? 12.669 -64.403 1.782 1.00 29.84 579 ASN B CA 1
ATOM 17452 C C . ASN B 1 585 ? 13.239 -62.988 1.851 1.00 26.26 579 ASN B C 1
ATOM 17453 O O . ASN B 1 585 ? 12.782 -62.124 1.113 1.00 28.96 579 ASN B O 1
ATOM 17464 N N . LEU B 1 586 ? 14.201 -62.750 2.754 1.00 25.30 580 LEU B N 1
ATOM 17465 C CA . LEU B 1 586 ? 14.797 -61.443 2.968 1.00 23.52 580 LEU B CA 1
ATOM 17466 C C . LEU B 1 586 ? 16.290 -61.521 2.661 1.00 26.55 580 LEU B C 1
ATOM 17467 O O . LEU B 1 586 ? 16.987 -62.363 3.206 1.00 28.91 580 LEU B O 1
ATOM 17483 N N . ILE B 1 587 ? 16.767 -60.572 1.858 1.00 28.44 581 ILE B N 1
ATOM 17484 C CA . ILE B 1 587 ? 18.173 -60.369 1.545 1.00 26.55 581 ILE B CA 1
ATOM 17485 C C . ILE B 1 587 ? 18.619 -59.083 2.233 1.00 25.66 581 ILE B C 1
ATOM 17486 O O . ILE B 1 587 ? 18.157 -58.001 1.859 1.00 25.31 581 ILE B O 1
ATOM 17502 N N . ASN B 1 588 ? 19.545 -59.202 3.192 1.00 23.77 582 ASN B N 1
ATOM 17503 C CA . ASN B 1 588 ? 20.080 -58.055 3.893 1.00 23.05 582 ASN B CA 1
ATOM 17504 C C . ASN B 1 588 ? 21.091 -57.392 2.972 1.00 24.89 582 ASN B C 1
ATOM 17505 O O . ASN B 1 588 ? 22.171 -57.934 2.746 1.00 23.36 582 ASN B O 1
ATOM 17516 N N . ILE B 1 589 ? 20.729 -56.209 2.455 1.00 25.49 583 ILE B N 1
ATOM 17517 C CA . ILE B 1 589 ? 21.515 -55.527 1.447 1.00 25.27 583 ILE B CA 1
ATOM 17518 C C . ILE B 1 589 ? 22.267 -54.353 2.051 1.00 24.98 583 ILE B C 1
ATOM 17519 O O . ILE B 1 589 ? 23.051 -53.729 1.335 1.00 30.74 583 ILE B O 1
ATOM 17535 N N . GLN B 1 590 ? 21.983 -54.005 3.316 1.00 26.88 584 GLN B N 1
ATOM 17536 C CA . GLN B 1 590 ? 22.640 -52.862 3.950 1.00 29.69 584 GLN B CA 1
ATOM 17537 C C . GLN B 1 590 ? 22.303 -52.793 5.436 1.00 29.57 584 GLN B C 1
ATOM 17538 O O . GLN B 1 590 ? 21.135 -52.806 5.812 1.00 30.84 584 GLN B O 1
ATOM 17552 N N . GLN B 1 591 ? 23.360 -52.742 6.257 1.00 31.68 585 GLN B N 1
ATOM 17553 C CA . GLN B 1 591 ? 23.280 -52.721 7.715 1.00 33.03 585 GLN B CA 1
ATOM 17554 C C . GLN B 1 591 ? 23.910 -51.418 8.178 1.00 33.43 585 GLN B C 1
ATOM 17555 O O . GLN B 1 591 ? 24.573 -50.724 7.397 1.00 31.08 585 GLN B O 1
ATOM 17569 N N . ASN B 1 592 ? 23.609 -51.095 9.443 1.00 30.93 586 ASN B N 1
ATOM 17570 C CA . ASN B 1 592 ? 24.194 -49.963 10.129 1.00 33.32 586 ASN B CA 1
ATOM 17571 C C . ASN B 1 592 ? 23.937 -48.628 9.418 1.00 34.38 586 ASN B C 1
ATOM 17572 O O . ASN B 1 592 ? 24.639 -47.658 9.714 1.00 38.01 586 ASN B O 1
ATOM 17583 N N . LEU B 1 593 ? 22.926 -48.517 8.530 1.00 28.56 587 LEU B N 1
ATOM 17584 C CA . LEU B 1 593 ? 22.651 -47.189 8.008 1.00 31.20 587 LEU B CA 1
ATOM 17585 C C . LEU B 1 593 ? 22.297 -46.316 9.216 1.00 31.63 587 LEU B C 1
ATOM 17586 O O . LEU B 1 593 ? 21.493 -46.738 10.046 1.00 31.14 587 LEU B O 1
ATOM 17602 N N . ASN B 1 594 ? 22.972 -45.164 9.387 1.00 31.12 588 ASN B N 1
ATOM 17603 C CA . ASN B 1 594 ? 22.681 -44.287 10.523 1.00 32.86 588 ASN B CA 1
ATOM 17604 C C . ASN B 1 594 ? 21.770 -43.163 10.033 1.00 29.07 588 ASN B C 1
ATOM 17605 O O . ASN B 1 594 ? 22.108 -42.460 9.102 1.00 27.85 588 ASN B O 1
ATOM 17616 N N . LEU B 1 595 ? 20.588 -43.036 10.634 1.00 25.96 589 LEU B N 1
ATOM 17617 C CA . LEU B 1 595 ? 19.424 -42.591 9.891 1.00 25.66 589 LEU B CA 1
ATOM 17618 C C . LEU B 1 595 ? 19.131 -41.109 10.074 1.00 24.56 589 LEU B C 1
ATOM 17619 O O . LEU B 1 595 ? 18.542 -40.545 9.176 1.00 22.83 589 LEU B O 1
ATOM 17635 N N . LEU B 1 596 ? 19.456 -40.517 11.239 1.00 23.95 590 LEU B N 1
ATOM 17636 C CA . LEU B 1 596 ? 19.050 -39.153 11.539 1.00 23.81 590 LEU B CA 1
ATOM 17637 C C . LEU B 1 596 ? 19.613 -38.204 10.483 1.00 23.61 590 LEU B C 1
ATOM 17638 O O . LEU B 1 596 ? 20.819 -37.991 10.435 1.00 23.06 590 LEU B O 1
ATOM 17654 N N . ASN B 1 597 ? 18.734 -37.641 9.640 1.00 23.78 591 ASN B N 1
ATOM 17655 C CA . ASN B 1 597 ? 19.102 -36.663 8.620 1.00 23.01 591 ASN B CA 1
ATOM 17656 C C . ASN B 1 597 ? 20.191 -37.204 7.693 1.00 24.59 591 ASN B C 1
ATOM 17657 O O . ASN B 1 597 ? 20.918 -36.436 7.060 1.00 23.80 591 ASN B O 1
ATOM 17668 N N . SER B 1 598 ? 20.312 -38.531 7.638 1.00 23.29 592 SER B N 1
ATOM 17669 C CA . SER B 1 598 ? 21.279 -39.159 6.771 1.00 24.52 592 SER B CA 1
ATOM 17670 C C . SER B 1 598 ? 21.055 -38.673 5.338 1.00 26.35 592 SER B C 1
ATOM 17671 O O . SER B 1 598 ? 19.912 -38.399 4.986 1.00 26.19 592 SER B O 1
ATOM 17679 N N . THR B 1 599 ? 22.164 -38.496 4.583 1.00 26.16 593 THR B N 1
ATOM 17680 C CA . THR B 1 599 ? 22.181 -37.982 3.211 1.00 27.51 593 THR B CA 1
ATOM 17681 C C . THR B 1 599 ? 22.504 -39.126 2.257 1.00 27.26 593 THR B C 1
ATOM 17682 O O . THR B 1 599 ? 22.514 -38.944 1.041 1.00 28.51 593 THR B O 1
ATOM 17693 N N . LYS B 1 600 ? 22.844 -40.284 2.821 1.00 25.36 594 LYS B N 1
ATOM 17694 C CA . LYS B 1 600 ? 23.167 -41.443 2.016 1.00 28.78 594 LYS B CA 1
ATOM 17695 C C . LYS B 1 600 ? 21.947 -41.823 1.166 1.00 28.94 594 LYS B C 1
ATOM 17696 O O . LYS B 1 600 ? 20.788 -41.666 1.569 1.00 29.26 594 LYS B O 1
ATOM 17715 N N . SER B 1 601 ? 22.227 -42.330 -0.029 1.00 26.19 595 SER B N 1
ATOM 17716 C CA . SER B 1 601 ? 21.189 -42.886 -0.860 1.00 27.68 595 SER B CA 1
ATOM 17717 C C . SER B 1 601 ? 21.703 -44.195 -1.433 1.00 25.01 595 SER B C 1
ATOM 17718 O O . SER B 1 601 ? 22.877 -44.532 -1.270 1.00 25.57 595 SER B O 1
ATOM 17726 N N . ILE B 1 602 ? 20.788 -44.949 -2.033 1.00 21.54 596 ILE B N 1
ATOM 17727 C CA . ILE B 1 602 ? 21.090 -46.268 -2.550 1.00 21.88 596 ILE B CA 1
ATOM 17728 C C . ILE B 1 602 ? 20.078 -46.603 -3.631 1.00 22.58 596 ILE B C 1
ATOM 17729 O O . ILE B 1 602 ? 18.887 -46.298 -3.480 1.00 24.71 596 ILE B O 1
ATOM 17745 N N . ARG B 1 603 ? 20.545 -47.305 -4.667 1.00 20.27 597 ARG B N 1
ATOM 17746 C CA . ARG B 1 603 ? 19.726 -47.658 -5.813 1.00 22.74 597 ARG B CA 1
ATOM 17747 C C . ARG B 1 603 ? 18.988 -48.968 -5.553 1.00 20.68 597 ARG B C 1
ATOM 17748 O O . ARG B 1 603 ? 19.583 -49.989 -5.287 1.00 21.02 597 ARG B O 1
ATOM 17769 N N . LEU B 1 604 ? 17.667 -48.921 -5.638 1.00 19.22 598 LEU B N 1
ATOM 17770 C CA . LEU B 1 604 ? 16.832 -50.051 -5.312 1.00 19.25 598 LEU B CA 1
ATOM 17771 C C . LEU B 1 604 ? 16.065 -50.399 -6.570 1.00 20.72 598 LEU B C 1
ATOM 17772 O O . LEU B 1 604 ? 15.894 -49.552 -7.436 1.00 21.85 598 LEU B O 1
ATOM 17788 N N . LEU B 1 605 ? 15.623 -51.659 -6.642 1.00 22.17 599 LEU B N 1
ATOM 17789 C CA . LEU B 1 605 ? 14.990 -52.178 -7.834 1.00 22.32 599 LEU B CA 1
ATOM 17790 C C . LEU B 1 605 ? 13.546 -51.697 -7.918 1.00 22.70 599 LEU B C 1
ATOM 17791 O O . LEU B 1 605 ? 12.785 -51.872 -6.975 1.00 23.25 599 LEU B O 1
ATOM 17807 N N . ASN B 1 606 ? 13.171 -51.156 -9.075 1.00 20.26 600 ASN B N 1
ATOM 17808 C CA . ASN B 1 606 ? 11.812 -50.704 -9.294 1.00 23.28 600 ASN B CA 1
ATOM 17809 C C . ASN B 1 606 ? 10.857 -51.899 -9.151 1.00 22.77 600 ASN B C 1
ATOM 17810 O O . ASN B 1 606 ? 11.193 -53.008 -9.565 1.00 22.63 600 ASN B O 1
ATOM 17821 N N . GLY B 1 607 ? 9.670 -51.695 -8.558 1.00 23.19 601 GLY B N 1
ATOM 17822 C CA . GLY B 1 607 ? 8.668 -52.764 -8.411 1.00 23.65 601 GLY B CA 1
ATOM 17823 C C . GLY B 1 607 ? 8.989 -53.791 -7.307 1.00 21.03 601 GLY B C 1
ATOM 17824 O O . GLY B 1 607 ? 8.209 -54.666 -7.010 1.00 24.62 601 GLY B O 1
ATOM 17828 N N . ALA B 1 608 ? 10.147 -53.689 -6.675 1.00 20.42 602 ALA B N 1
ATOM 17829 C CA . ALA B 1 608 ? 10.603 -54.675 -5.713 1.00 22.11 602 ALA B CA 1
ATOM 17830 C C . ALA B 1 608 ? 10.115 -54.261 -4.321 1.00 21.76 602 ALA B C 1
ATOM 17831 O O . ALA B 1 608 ? 9.954 -53.075 -4.046 1.00 21.87 602 ALA B O 1
ATOM 17838 N N . ILE B 1 609 ? 9.876 -55.249 -3.464 1.00 22.28 603 ILE B N 1
ATOM 17839 C CA . ILE B 1 609 ? 9.493 -55.007 -2.088 1.00 23.48 603 ILE B CA 1
ATOM 17840 C C . ILE B 1 609 ? 10.756 -55.019 -1.215 1.00 21.31 603 ILE B C 1
ATOM 17841 O O . ILE B 1 609 ? 11.556 -55.929 -1.348 1.00 22.52 603 ILE B O 1
ATOM 17857 N N . TYR B 1 610 ? 10.918 -53.987 -0.362 1.00 17.54 604 TYR B N 1
ATOM 17858 C CA . TYR B 1 610 ? 11.969 -53.878 0.630 1.00 19.59 604 TYR B CA 1
ATOM 17859 C C . TYR B 1 610 ? 11.329 -53.691 2.003 1.00 19.75 604 TYR B C 1
ATOM 17860 O O . TYR B 1 610 ? 10.195 -53.240 2.116 1.00 20.95 604 TYR B O 1
ATOM 17878 N N . ILE B 1 611 ? 12.077 -54.086 3.042 1.00 19.33 605 ILE B N 1
ATOM 17879 C CA . ILE B 1 611 ? 11.733 -53.791 4.408 1.00 19.64 605 ILE B CA 1
ATOM 17880 C C . ILE B 1 611 ? 12.925 -53.145 5.103 1.00 20.17 605 ILE B C 1
ATOM 17881 O O . ILE B 1 611 ? 13.992 -53.735 5.124 1.00 18.10 605 ILE B O 1
ATOM 17897 N N . LEU B 1 612 ? 12.675 -51.998 5.763 1.00 21.16 606 LEU B N 1
ATOM 17898 C CA . LEU B 1 612 ? 13.617 -51.349 6.661 1.00 20.98 606 LEU B CA 1
ATOM 17899 C C . LEU B 1 612 ? 13.248 -51.599 8.119 1.00 20.70 606 LEU B C 1
ATOM 17900 O O . LEU B 1 612 ? 12.174 -51.235 8.587 1.00 23.55 606 LEU B O 1
ATOM 17916 N N . LYS B 1 613 ? 14.174 -52.189 8.851 1.00 19.22 607 LYS B N 1
ATOM 17917 C CA . LYS B 1 613 ? 14.005 -52.373 10.279 1.00 21.85 607 LYS B CA 1
ATOM 17918 C C . LYS B 1 613 ? 14.838 -51.304 10.985 1.00 20.54 607 LYS B C 1
ATOM 17919 O O . LYS B 1 613 ? 16.045 -51.259 10.777 1.00 23.17 607 LYS B O 1
ATOM 17938 N N . VAL B 1 614 ? 14.200 -50.471 11.815 1.00 22.60 608 VAL B N 1
ATOM 17939 C CA . VAL B 1 614 ? 14.876 -49.382 12.513 1.00 22.23 608 VAL B CA 1
ATOM 17940 C C . VAL B 1 614 ? 14.989 -49.691 14.002 1.00 23.29 608 VAL B C 1
ATOM 17941 O O . VAL B 1 614 ? 13.974 -49.921 14.669 1.00 21.51 608 VAL B O 1
ATOM 17954 N N . GLU B 1 615 ? 16.236 -49.697 14.500 1.00 23.56 609 GLU B N 1
ATOM 17955 C CA . GLU B 1 615 ? 16.515 -49.727 15.931 1.00 23.90 609 GLU B CA 1
ATOM 17956 C C . GLU B 1 615 ? 16.719 -48.300 16.437 1.00 21.92 609 GLU B C 1
ATOM 17957 O O . GLU B 1 615 ? 17.671 -47.665 16.028 1.00 22.77 609 GLU B O 1
ATOM 17969 N N . VAL B 1 616 ? 15.852 -47.813 17.340 1.00 22.96 610 VAL B N 1
ATOM 17970 C CA . VAL B 1 616 ? 15.994 -46.482 17.924 1.00 23.14 610 VAL B CA 1
ATOM 17971 C C . VAL B 1 616 ? 17.205 -46.454 18.856 1.00 24.50 610 VAL B C 1
ATOM 17972 O O . VAL B 1 616 ? 17.355 -47.349 19.675 1.00 24.55 610 VAL B O 1
ATOM 17985 N N . THR B 1 617 ? 18.054 -45.422 18.737 1.00 26.03 611 THR B N 1
ATOM 17986 C CA . THR B 1 617 ? 19.256 -45.307 19.560 1.00 25.61 611 THR B CA 1
ATOM 17987 C C . THR B 1 617 ? 19.217 -44.022 20.373 1.00 25.86 611 THR B C 1
ATOM 17988 O O . THR B 1 617 ? 19.860 -43.929 21.407 1.00 26.02 611 THR B O 1
ATOM 17999 N N . GLU B 1 618 ? 18.431 -43.039 19.933 1.00 24.57 612 GLU B N 1
ATOM 18000 C CA . GLU B 1 618 ? 18.327 -41.789 20.654 1.00 24.61 612 GLU B CA 1
ATOM 18001 C C . GLU B 1 618 ? 16.874 -41.323 20.600 1.00 25.92 612 GLU B C 1
ATOM 18002 O O . GLU B 1 618 ? 16.349 -41.039 19.513 1.00 28.13 612 GLU B O 1
ATOM 18014 N N . LEU B 1 619 ? 16.241 -41.272 21.784 1.00 24.16 613 LEU B N 1
ATOM 18015 C CA . LEU B 1 619 ? 14.832 -40.915 21.895 1.00 25.69 613 LEU B CA 1
ATOM 18016 C C . LEU B 1 619 ? 14.699 -39.424 22.183 1.00 26.21 613 LEU B C 1
ATOM 18017 O O . LEU B 1 619 ? 14.830 -39.011 23.329 1.00 27.64 613 LEU B O 1
ATOM 18033 N N . ASN B 1 620 ? 14.503 -38.619 21.125 1.00 24.51 614 ASN B N 1
ATOM 18034 C CA . ASN B 1 620 ? 14.423 -37.176 21.253 1.00 22.96 614 ASN B CA 1
ATOM 18035 C C . ASN B 1 620 ? 12.979 -36.720 21.166 1.00 24.94 614 ASN B C 1
ATOM 18036 O O . ASN B 1 620 ? 12.649 -35.646 21.645 1.00 24.65 614 ASN B O 1
ATOM 18047 N N . ASN B 1 621 ? 12.130 -37.542 20.541 1.00 23.96 615 ASN B N 1
ATOM 18048 C CA . ASN B 1 621 ? 10.747 -37.175 20.245 1.00 23.91 615 ASN B CA 1
ATOM 18049 C C . ASN B 1 621 ? 9.861 -38.399 20.440 1.00 23.50 615 ASN B C 1
ATOM 18050 O O . ASN B 1 621 ? 10.252 -39.508 20.075 1.00 23.40 615 ASN B O 1
ATOM 18061 N N . TYR B 1 622 ? 8.653 -38.162 20.953 1.00 23.38 616 TYR B N 1
ATOM 18062 C CA . TYR B 1 622 ? 7.654 -39.205 21.108 1.00 24.66 616 TYR B CA 1
ATOM 18063 C C . TYR B 1 622 ? 7.368 -39.901 19.779 1.00 25.64 616 TYR B C 1
ATOM 18064 O O . TYR B 1 622 ? 6.961 -41.048 19.771 1.00 23.57 616 TYR B O 1
ATOM 18082 N N . ASN B 1 623 ? 7.496 -39.159 18.669 1.00 26.15 617 ASN B N 1
ATOM 18083 C CA . ASN B 1 623 ? 7.241 -39.706 17.354 1.00 24.34 617 ASN B CA 1
ATOM 18084 C C . ASN B 1 623 ? 8.554 -39.939 16.613 1.00 25.29 617 ASN B C 1
ATOM 18085 O O . ASN B 1 623 ? 9.575 -39.265 16.848 1.00 25.45 617 ASN B O 1
ATOM 18096 N N . ILE B 1 624 ? 8.499 -40.930 15.714 1.00 23.62 618 ILE B N 1
ATOM 18097 C CA . ILE B 1 624 ? 9.554 -41.111 14.739 1.00 21.43 618 ILE B CA 1
ATOM 18098 C C . ILE B 1 624 ? 8.947 -40.917 13.345 1.00 23.63 618 ILE B C 1
ATOM 18099 O O . ILE B 1 624 ? 7.811 -41.340 13.059 1.00 20.11 618 ILE B O 1
ATOM 18115 N N . LYS B 1 625 ? 9.737 -40.218 12.517 1.00 20.78 619 LYS B N 1
ATOM 18116 C CA . LYS B 1 625 ? 9.332 -39.839 11.180 1.00 21.95 619 LYS B CA 1
ATOM 18117 C C . LYS B 1 625 ? 10.369 -40.395 10.212 1.00 22.16 619 LYS B C 1
ATOM 18118 O O . LYS B 1 625 ? 11.542 -39.998 10.239 1.00 22.70 619 LYS B O 1
ATOM 18137 N N . LEU B 1 626 ? 9.923 -41.355 9.408 1.00 19.04 620 LEU B N 1
ATOM 18138 C CA . LEU B 1 626 ? 10.753 -41.925 8.367 1.00 20.53 620 LEU B CA 1
ATOM 18139 C C . LEU B 1 626 ? 10.449 -41.225 7.052 1.00 20.48 620 LEU B C 1
ATOM 18140 O O . LEU B 1 626 ? 9.268 -41.121 6.685 1.00 20.26 620 LEU B O 1
ATOM 18156 N N . HIS B 1 627 ? 11.536 -40.795 6.383 1.00 18.81 621 HIS B N 1
ATOM 18157 C CA . HIS B 1 627 ? 11.494 -40.217 5.055 1.00 20.71 621 HIS B CA 1
ATOM 18158 C C . HIS B 1 627 ? 11.935 -41.222 3.986 1.00 20.32 621 HIS B C 1
ATOM 18159 O O . HIS B 1 627 ? 12.892 -41.969 4.161 1.00 21.72 621 HIS B O 1
ATOM 18173 N N . ILE B 1 628 ? 11.273 -41.173 2.827 1.00 18.22 622 ILE B N 1
ATOM 18174 C CA . ILE B 1 628 ? 11.656 -41.945 1.655 1.00 17.43 622 ILE B CA 1
ATOM 18175 C C . ILE B 1 628 ? 11.615 -41.017 0.451 1.00 18.58 622 ILE B C 1
ATOM 18176 O O . ILE B 1 628 ? 10.548 -40.743 -0.121 1.00 18.29 622 ILE B O 1
ATOM 18192 N N . ASP B 1 629 ? 12.803 -40.506 0.095 1.00 16.21 623 ASP B N 1
ATOM 18193 C CA . ASP B 1 629 ? 12.932 -39.480 -0.934 1.00 19.15 623 ASP B CA 1
ATOM 18194 C C . ASP B 1 629 ? 13.595 -40.069 -2.172 1.00 20.82 623 ASP B C 1
ATOM 18195 O O . ASP B 1 629 ? 14.687 -40.629 -2.097 1.00 19.52 623 ASP B O 1
ATOM 18204 N N . ILE B 1 630 ? 12.906 -39.977 -3.314 1.00 20.44 624 ILE B N 1
ATOM 18205 C CA . ILE B 1 630 ? 13.247 -40.779 -4.482 1.00 20.96 624 ILE B CA 1
ATOM 18206 C C . ILE B 1 630 ? 13.725 -39.840 -5.595 1.00 21.63 624 ILE B C 1
ATOM 18207 O O . ILE B 1 630 ? 13.071 -38.818 -5.846 1.00 20.54 624 ILE B O 1
ATOM 18223 N N . THR B 1 631 ? 14.886 -40.169 -6.192 1.00 20.55 625 THR B N 1
ATOM 18224 C CA . THR B 1 631 ? 15.440 -39.482 -7.353 1.00 21.94 625 THR B CA 1
ATOM 18225 C C . THR B 1 631 ? 15.790 -40.500 -8.442 1.00 23.47 625 THR B C 1
ATOM 18226 O O . THR B 1 631 ? 15.643 -41.712 -8.227 1.00 22.52 625 THR B O 1
ATOM 18237 N N . ASN B 1 632 ? 16.310 -40.028 -9.593 1.00 25.41 626 ASN B N 1
ATOM 18238 C CA . ASN B 1 632 ? 16.833 -40.805 -10.771 1.00 32.54 626 ASN B CA 1
ATOM 18239 C C . ASN B 1 632 ? 15.973 -40.448 -11.988 1.00 35.27 626 ASN B C 1
ATOM 18240 O O . ASN B 1 632 ? 16.233 -39.380 -12.568 1.00 34.52 626 ASN B O 1
ATOM 18251 N N . ASP C 1 27 ? -34.661 8.371 46.299 1.00 45.76 21 ASP C N 1
ATOM 18252 C CA . ASP C 1 27 ? -33.441 8.679 45.487 1.00 45.57 21 ASP C CA 1
ATOM 18253 C C . ASP C 1 27 ? -33.483 7.748 44.265 1.00 41.04 21 ASP C C 1
ATOM 18254 O O . ASP C 1 27 ? -34.507 7.069 44.049 1.00 33.26 21 ASP C O 1
ATOM 18262 N N . THR C 1 28 ? -32.390 7.770 43.471 1.00 37.44 22 THR C N 1
ATOM 18263 C CA . THR C 1 28 ? -32.173 6.864 42.348 1.00 33.23 22 THR C CA 1
ATOM 18264 C C . THR C 1 28 ? -31.857 5.480 42.894 1.00 33.52 22 THR C C 1
ATOM 18265 O O . THR C 1 28 ? -31.237 5.391 43.954 1.00 33.47 22 THR C O 1
ATOM 18276 N N . ILE C 1 29 ? -32.228 4.426 42.142 1.00 29.61 23 ILE C N 1
ATOM 18277 C CA . ILE C 1 29 ? -32.165 3.055 42.642 1.00 30.49 23 ILE C CA 1
ATOM 18278 C C . ILE C 1 29 ? -32.066 2.078 41.474 1.00 29.00 23 ILE C C 1
ATOM 18279 O O . ILE C 1 29 ? -32.938 2.060 40.603 1.00 28.08 23 ILE C O 1
ATOM 18295 N N . ASP C 1 30 ? -31.038 1.212 41.492 1.00 30.98 24 ASP C N 1
ATOM 18296 C CA . ASP C 1 30 ? -30.732 0.378 40.335 1.00 31.56 24 ASP C CA 1
ATOM 18297 C C . ASP C 1 30 ? -31.621 -0.846 40.381 1.00 30.72 24 ASP C C 1
ATOM 18298 O O . ASP C 1 30 ? -31.126 -1.960 40.366 1.00 33.03 24 ASP C O 1
ATOM 18307 N N . LEU C 1 31 ? -32.929 -0.637 40.431 1.00 29.17 25 LEU C N 1
ATOM 18308 C CA . LEU C 1 31 ? -33.861 -1.736 40.454 1.00 24.62 25 LEU C CA 1
ATOM 18309 C C . LEU C 1 31 ? -34.787 -1.556 39.275 1.00 21.31 25 LEU C C 1
ATOM 18310 O O . LEU C 1 31 ? -35.052 -0.410 38.882 1.00 21.58 25 LEU C O 1
ATOM 18326 N N . ALA C 1 32 ? -35.301 -2.689 38.763 1.00 20.69 26 ALA C N 1
ATOM 18327 C CA . ALA C 1 32 ? -36.319 -2.669 37.728 1.00 24.01 26 ALA C CA 1
ATOM 18328 C C . ALA C 1 32 ? -37.650 -2.242 38.344 1.00 22.92 26 ALA C C 1
ATOM 18329 O O . ALA C 1 32 ? -37.887 -2.430 39.545 1.00 25.41 26 ALA C O 1
ATOM 18336 N N . ASP C 1 33 ? -38.546 -1.758 37.479 1.00 22.07 27 ASP C N 1
ATOM 18337 C CA . ASP C 1 33 ? -39.840 -1.235 37.883 1.00 23.29 27 ASP C CA 1
ATOM 18338 C C . ASP C 1 33 ? -40.671 -2.310 38.547 1.00 20.91 27 ASP C C 1
ATOM 18339 O O . ASP C 1 33 ? -40.593 -3.469 38.154 1.00 21.42 27 ASP C O 1
ATOM 18348 N N . GLY C 1 34 ? -41.507 -1.890 39.501 1.00 21.19 28 GLY C N 1
ATOM 18349 C CA . GLY C 1 34 ? -42.422 -2.773 40.207 1.00 20.70 28 GLY C CA 1
ATOM 18350 C C . GLY C 1 34 ? -42.463 -2.443 41.704 1.00 21.66 28 GLY C C 1
ATOM 18351 O O . GLY C 1 34 ? -41.911 -1.450 42.154 1.00 22.21 28 GLY C O 1
ATOM 18355 N N . ASN C 1 35 ? -43.219 -3.242 42.456 1.00 21.21 29 ASN C N 1
ATOM 18356 C CA . ASN C 1 35 ? -43.349 -3.116 43.897 1.00 21.93 29 ASN C CA 1
ATOM 18357 C C . ASN C 1 35 ? -42.411 -4.109 44.574 1.00 22.73 29 ASN C C 1
ATOM 18358 O O . ASN C 1 35 ? -42.345 -5.263 44.162 1.00 24.15 29 ASN C O 1
ATOM 18369 N N . TYR C 1 36 ? -41.727 -3.650 45.630 1.00 21.58 30 TYR C N 1
ATOM 18370 C CA . TYR C 1 36 ? -40.785 -4.441 46.419 1.00 21.20 30 TYR C CA 1
ATOM 18371 C C . TYR C 1 36 ? -41.104 -4.368 47.909 1.00 19.22 30 TYR C C 1
ATOM 18372 O O . TYR C 1 36 ? -41.553 -3.341 48.395 1.00 18.95 30 TYR C O 1
ATOM 18390 N N . VAL C 1 37 ? -40.913 -5.483 48.611 1.00 19.93 31 VAL C N 1
ATOM 18391 C CA . VAL C 1 37 ? -40.855 -5.500 50.052 1.00 21.66 31 VAL C CA 1
ATOM 18392 C C . VAL C 1 37 ? -39.368 -5.373 50.353 1.00 22.93 31 VAL C C 1
ATOM 18393 O O . VAL C 1 37 ? -38.539 -5.881 49.594 1.00 22.52 31 VAL C O 1
ATOM 18406 N N . VAL C 1 38 ? -39.050 -4.686 51.455 1.00 22.18 32 VAL C N 1
ATOM 18407 C CA . VAL C 1 38 ? -37.675 -4.398 51.796 1.00 21.75 32 VAL C CA 1
ATOM 18408 C C . VAL C 1 38 ? -37.533 -4.531 53.300 1.00 19.75 32 VAL C C 1
ATOM 18409 O O . VAL C 1 38 ? -38.333 -3.970 54.040 1.00 20.71 32 VAL C O 1
ATOM 18422 N N . SER C 1 39 ? -36.505 -5.252 53.734 1.00 18.73 33 SER C N 1
ATOM 18423 C CA . SER C 1 39 ? -36.105 -5.233 55.125 1.00 19.64 33 SER C CA 1
ATOM 18424 C C . SER C 1 39 ? -34.944 -4.263 55.216 1.00 20.81 33 SER C C 1
ATOM 18425 O O . SER C 1 39 ? -34.021 -4.386 54.414 1.00 21.38 33 SER C O 1
ATOM 18433 N N . ARG C 1 40 ? -35.038 -3.276 56.124 1.00 21.08 34 ARG C N 1
ATOM 18434 C CA . ARG C 1 40 ? -33.931 -2.370 56.335 1.00 21.58 34 ARG C CA 1
ATOM 18435 C C . ARG C 1 40 ? -33.208 -2.715 57.645 1.00 21.48 34 ARG C C 1
ATOM 18436 O O . ARG C 1 40 ? -32.335 -1.972 58.077 1.00 21.69 34 ARG C O 1
ATOM 18457 N N . GLY C 1 41 ? -33.523 -3.870 58.234 1.00 19.33 35 GLY C N 1
ATOM 18458 C CA . GLY C 1 41 ? -32.700 -4.423 59.305 1.00 22.05 35 GLY C CA 1
ATOM 18459 C C . GLY C 1 41 ? -33.294 -4.181 60.692 1.00 22.06 35 GLY C C 1
ATOM 18460 O O . GLY C 1 41 ? -34.170 -3.327 60.904 1.00 19.92 35 GLY C O 1
ATOM 18464 N N . ASP C 1 42 ? -32.781 -4.969 61.643 1.00 23.95 36 ASP C N 1
ATOM 18465 C CA . ASP C 1 42 ? -33.120 -4.833 63.041 1.00 24.58 36 ASP C CA 1
ATOM 18466 C C . ASP C 1 42 ? -32.352 -3.622 63.572 1.00 22.41 36 ASP C C 1
ATOM 18467 O O . ASP C 1 42 ? -31.483 -3.097 62.880 1.00 22.49 36 ASP C O 1
ATOM 18476 N N . GLY C 1 43 ? -32.702 -3.173 64.784 1.00 21.36 37 GLY C N 1
ATOM 18477 C CA . GLY C 1 43 ? -31.914 -2.191 65.522 1.00 20.63 37 GLY C CA 1
ATOM 18478 C C . GLY C 1 43 ? -32.305 -0.734 65.301 1.00 21.69 37 GLY C C 1
ATOM 18479 O O . GLY C 1 43 ? -31.587 0.162 65.727 1.00 22.54 37 GLY C O 1
ATOM 18483 N N . TRP C 1 44 ? -33.445 -0.495 64.656 1.00 22.30 38 TRP C N 1
ATOM 18484 C CA . TRP C 1 44 ? -33.971 0.855 64.505 1.00 22.45 38 TRP C CA 1
ATOM 18485 C C . TRP C 1 44 ? -34.497 1.340 65.852 1.00 22.88 38 TRP C C 1
ATOM 18486 O O . TRP C 1 44 ? -35.092 0.551 66.581 1.00 23.99 38 TRP C O 1
ATOM 18507 N N . ILE C 1 45 ? -34.236 2.621 66.165 1.00 20.75 39 ILE C N 1
ATOM 18508 C CA . ILE C 1 45 ? -34.835 3.309 67.294 1.00 22.46 39 ILE C CA 1
ATOM 18509 C C . ILE C 1 45 ? -35.571 4.552 66.797 1.00 21.61 39 ILE C C 1
ATOM 18510 O O . ILE C 1 45 ? -35.149 5.181 65.823 1.00 20.97 39 ILE C O 1
ATOM 18526 N N . LEU C 1 46 ? -36.632 4.945 67.508 1.00 21.27 40 LEU C N 1
ATOM 18527 C CA . LEU C 1 46 ? -37.565 5.915 66.963 1.00 21.31 40 LEU C CA 1
ATOM 18528 C C . LEU C 1 46 ? -37.401 7.342 67.519 1.00 21.10 40 LEU C C 1
ATOM 18529 O O . LEU C 1 46 ? -37.122 7.576 68.692 1.00 21.70 40 LEU C O 1
ATOM 18545 N N . SER C 1 47 ? -37.649 8.315 66.636 1.00 20.58 41 SER C N 1
ATOM 18546 C CA . SER C 1 47 ? -37.615 9.732 66.976 1.00 21.88 41 SER C CA 1
ATOM 18547 C C . SER C 1 47 ? -38.333 10.014 68.302 1.00 18.92 41 SER C C 1
ATOM 18548 O O . SER C 1 47 ? -39.471 9.604 68.472 1.00 17.19 41 SER C O 1
ATOM 18556 N N . ARG C 1 48 ? -37.635 10.691 69.225 1.00 18.38 42 ARG C N 1
ATOM 18557 C CA . ARG C 1 48 ? -38.209 11.304 70.414 1.00 19.71 42 ARG C CA 1
ATOM 18558 C C . ARG C 1 48 ? -38.499 10.352 71.585 1.00 20.88 42 ARG C C 1
ATOM 18559 O O . ARG C 1 48 ? -38.688 10.849 72.682 1.00 22.03 42 ARG C O 1
ATOM 18580 N N . GLN C 1 49 ? -38.516 9.020 71.392 1.00 21.57 43 GLN C N 1
ATOM 18581 C CA . GLN C 1 49 ? -39.121 8.094 72.351 1.00 24.05 43 GLN C CA 1
ATOM 18582 C C . GLN C 1 49 ? -38.053 7.470 73.269 1.00 21.09 43 GLN C C 1
ATOM 18583 O O . GLN C 1 49 ? -38.263 6.459 73.933 1.00 20.23 43 GLN C O 1
ATOM 18597 N N . ASN C 1 50 ? -36.863 8.038 73.261 1.00 20.33 44 ASN C N 1
ATOM 18598 C CA . ASN C 1 50 ? -35.680 7.317 73.719 1.00 21.96 44 ASN C CA 1
ATOM 18599 C C . ASN C 1 50 ? -35.815 6.971 75.203 1.00 18.62 44 ASN C C 1
ATOM 18600 O O . ASN C 1 50 ? -35.432 5.890 75.611 1.00 17.26 44 ASN C O 1
ATOM 18611 N N . GLN C 1 51 ? -36.383 7.889 75.984 1.00 19.52 45 GLN C N 1
ATOM 18612 C CA . GLN C 1 51 ? -36.274 7.881 77.431 1.00 21.00 45 GLN C CA 1
ATOM 18613 C C . GLN C 1 51 ? -37.616 7.605 78.096 1.00 20.38 45 GLN C C 1
ATOM 18614 O O . GLN C 1 51 ? -37.730 7.762 79.297 1.00 23.50 45 GLN C O 1
ATOM 18628 N N . ILE C 1 52 ? -38.616 7.160 77.350 1.00 21.54 46 ILE C N 1
ATOM 18629 C CA . ILE C 1 52 ? -39.981 7.114 77.868 1.00 23.27 46 ILE C CA 1
ATOM 18630 C C . ILE C 1 52 ? -40.269 5.866 78.712 1.00 22.49 46 ILE C C 1
ATOM 18631 O O . ILE C 1 52 ? -41.397 5.722 79.155 1.00 22.90 46 ILE C O 1
ATOM 18647 N N . LEU C 1 53 ? -39.318 4.930 78.851 1.00 20.45 47 LEU C N 1
ATOM 18648 C CA . LEU C 1 53 ? -39.442 3.773 79.733 1.00 21.15 47 LEU C CA 1
ATOM 18649 C C . LEU C 1 53 ? -38.661 3.941 81.034 1.00 21.18 47 LEU C C 1
ATOM 18650 O O . LEU C 1 53 ? -38.697 3.081 81.921 1.00 21.38 47 LEU C O 1
ATOM 18666 N N . GLY C 1 54 ? -37.902 5.034 81.118 1.00 20.79 48 GLY C N 1
ATOM 18667 C CA . GLY C 1 54 ? -37.091 5.307 82.285 1.00 21.96 48 GLY C CA 1
ATOM 18668 C C . GLY C 1 54 ? -35.680 4.756 82.112 1.00 20.45 48 GLY C C 1
ATOM 18669 O O . GLY C 1 54 ? -35.355 4.139 81.109 1.00 17.98 48 GLY C O 1
ATOM 18673 N N . GLY C 1 55 ? -34.868 5.008 83.134 1.00 21.47 49 GLY C N 1
ATOM 18674 C CA . GLY C 1 55 ? -33.489 4.568 83.202 1.00 20.67 49 GLY C CA 1
ATOM 18675 C C . GLY C 1 55 ? -33.060 4.392 84.657 1.00 20.56 49 GLY C C 1
ATOM 18676 O O . GLY C 1 55 ? -33.822 4.690 85.568 1.00 18.38 49 GLY C O 1
ATOM 18680 N N . SER C 1 56 ? -31.827 3.919 84.815 1.00 19.74 50 SER C N 1
ATOM 18681 C CA . SER C 1 56 ? -31.250 3.521 86.078 1.00 22.01 50 SER C CA 1
ATOM 18682 C C . SER C 1 56 ? -29.936 4.264 86.327 1.00 20.63 50 SER C C 1
ATOM 18683 O O . SER C 1 56 ? -29.130 4.436 85.420 1.00 22.23 50 SER C O 1
ATOM 18691 N N . VAL C 1 57 ? -29.706 4.584 87.591 1.00 20.52 51 VAL C N 1
ATOM 18692 C CA . VAL C 1 57 ? -28.489 5.214 88.067 1.00 20.73 51 VAL C CA 1
ATOM 18693 C C . VAL C 1 57 ? -27.849 4.222 89.030 1.00 20.58 51 VAL C C 1
ATOM 18694 O O . VAL C 1 57 ? -28.421 3.886 90.062 1.00 20.84 51 VAL C O 1
ATOM 18707 N N . ILE C 1 58 ? -26.672 3.746 88.649 1.00 19.37 52 ILE C N 1
ATOM 18708 C CA . ILE C 1 58 ? -25.882 2.883 89.502 1.00 20.56 52 ILE C CA 1
ATOM 18709 C C . ILE C 1 58 ? -24.568 3.584 89.822 1.00 22.92 52 ILE C C 1
ATOM 18710 O O . ILE C 1 58 ? -24.116 4.466 89.092 1.00 23.37 52 ILE C O 1
ATOM 18726 N N . SER C 1 59 ? -23.914 3.089 90.865 1.00 22.03 53 SER C N 1
ATOM 18727 C CA . SER C 1 59 ? -22.777 3.775 91.434 1.00 21.97 53 SER C CA 1
ATOM 18728 C C . SER C 1 59 ? -21.828 2.777 92.056 1.00 21.97 53 SER C C 1
ATOM 18729 O O . SER C 1 59 ? -22.254 1.714 92.531 1.00 19.93 53 SER C O 1
ATOM 18737 N N . ASN C 1 60 ? -20.560 3.208 92.108 1.00 22.49 54 ASN C N 1
ATOM 18738 C CA . ASN C 1 60 ? -19.499 2.561 92.868 1.00 23.15 54 ASN C CA 1
ATOM 18739 C C . ASN C 1 60 ? -19.414 1.169 92.265 1.00 25.54 54 ASN C C 1
ATOM 18740 O O . ASN C 1 60 ? -19.443 1.029 91.047 1.00 33.63 54 ASN C O 1
ATOM 18751 N N . GLY C 1 61 ? -19.285 0.101 93.028 1.00 27.83 55 GLY C N 1
ATOM 18752 C CA . GLY C 1 61 ? -19.140 -1.162 92.303 1.00 27.24 55 GLY C CA 1
ATOM 18753 C C . GLY C 1 61 ? -20.373 -1.838 91.685 1.00 22.75 55 GLY C C 1
ATOM 18754 O O . GLY C 1 61 ? -20.234 -2.902 91.082 1.00 26.33 55 GLY C O 1
ATOM 18758 N N . SER C 1 62 ? -21.567 -1.247 91.778 1.00 20.54 56 SER C N 1
ATOM 18759 C CA . SER C 1 62 ? -22.779 -2.047 91.641 1.00 20.67 56 SER C CA 1
ATOM 18760 C C . SER C 1 62 ? -23.072 -2.347 90.173 1.00 19.88 56 SER C C 1
ATOM 18761 O O . SER C 1 62 ? -22.645 -1.595 89.289 1.00 20.82 56 SER C O 1
ATOM 18769 N N . THR C 1 63 ? -23.821 -3.440 89.949 1.00 17.79 57 THR C N 1
ATOM 18770 C CA . THR C 1 63 ? -24.331 -3.785 88.642 1.00 21.89 57 THR C CA 1
ATOM 18771 C C . THR C 1 63 ? -25.827 -3.434 88.553 1.00 21.47 57 THR C C 1
ATOM 18772 O O . THR C 1 63 ? -26.624 -3.745 89.435 1.00 20.89 57 THR C O 1
ATOM 18783 N N . GLY C 1 64 ? -26.189 -2.767 87.457 1.00 19.24 58 GLY C N 1
ATOM 18784 C CA . GLY C 1 64 ? -27.567 -2.534 87.068 1.00 20.52 58 GLY C CA 1
ATOM 18785 C C . GLY C 1 64 ? -27.946 -3.446 85.902 1.00 20.87 58 GLY C C 1
ATOM 18786 O O . GLY C 1 64 ? -27.173 -3.595 84.959 1.00 17.94 58 GLY C O 1
ATOM 18790 N N . ILE C 1 65 ? -29.078 -4.123 86.063 1.00 20.83 59 ILE C N 1
ATOM 18791 C CA . ILE C 1 65 ? -29.596 -5.032 85.009 1.00 19.73 59 ILE C CA 1
ATOM 18792 C C . ILE C 1 65 ? -30.999 -4.534 84.655 1.00 21.30 59 ILE C C 1
ATOM 18793 O O . ILE C 1 65 ? -31.892 -4.572 85.504 1.00 21.65 59 ILE C O 1
ATOM 18809 N N . VAL C 1 66 ? -31.128 -4.022 83.449 1.00 21.79 60 VAL C N 1
ATOM 18810 C CA . VAL C 1 66 ? -32.428 -3.484 82.991 1.00 24.46 60 VAL C CA 1
ATOM 18811 C C . VAL C 1 66 ? -32.858 -4.303 81.772 1.00 21.74 60 VAL C C 1
ATOM 18812 O O . VAL C 1 66 ? -32.033 -4.550 80.893 1.00 19.52 60 VAL C O 1
ATOM 18825 N N . GLY C 1 67 ? -34.102 -4.745 81.783 1.00 22.81 61 GLY C N 1
ATOM 18826 C CA . GLY C 1 67 ? -34.642 -5.486 80.642 1.00 22.84 61 GLY C CA 1
ATOM 18827 C C . GLY C 1 67 ? -36.146 -5.373 80.554 1.00 23.19 61 GLY C C 1
ATOM 18828 O O . GLY C 1 67 ? -36.718 -4.524 81.245 1.00 21.40 61 GLY C O 1
ATOM 18832 N N . ASP C 1 68 ? -36.757 -6.223 79.739 1.00 21.10 62 ASP C N 1
ATOM 18833 C CA . ASP C 1 68 ? -38.214 -6.151 79.493 1.00 20.64 62 ASP C CA 1
ATOM 18834 C C . ASP C 1 68 ? -38.679 -7.458 78.859 1.00 23.18 62 ASP C C 1
ATOM 18835 O O . ASP C 1 68 ? -37.844 -8.348 78.693 1.00 22.43 62 ASP C O 1
ATOM 18844 N N . LEU C 1 69 ? -39.952 -7.540 78.499 1.00 23.47 63 LEU C N 1
ATOM 18845 C CA . LEU C 1 69 ? -40.601 -8.711 77.943 1.00 24.22 63 LEU C CA 1
ATOM 18846 C C . LEU C 1 69 ? -41.539 -8.282 76.814 1.00 25.81 63 LEU C C 1
ATOM 18847 O O . LEU C 1 69 ? -42.513 -7.571 77.058 1.00 24.42 63 LEU C O 1
ATOM 18863 N N . ARG C 1 70 ? -41.232 -8.715 75.587 1.00 24.77 64 ARG C N 1
ATOM 18864 C CA . ARG C 1 70 ? -41.941 -8.297 74.398 1.00 28.80 64 ARG C CA 1
ATOM 18865 C C . ARG C 1 70 ? -43.271 -9.009 74.153 1.00 28.68 64 ARG C C 1
ATOM 18866 O O . ARG C 1 70 ? -43.285 -10.034 73.480 1.00 29.00 64 ARG C O 1
ATOM 18887 N N . VAL C 1 71 ? -44.402 -8.487 74.641 1.00 25.34 65 VAL C N 1
ATOM 18888 C CA . VAL C 1 71 ? -45.710 -9.205 74.494 1.00 27.09 65 VAL C CA 1
ATOM 18889 C C . VAL C 1 71 ? -46.895 -8.247 74.328 1.00 28.67 65 VAL C C 1
ATOM 18890 O O . VAL C 1 71 ? -46.919 -7.231 75.020 1.00 31.79 65 VAL C O 1
ATOM 18903 N N . ASN C 1 72 ? -47.840 -8.609 73.462 1.00 29.13 66 ASN C N 1
ATOM 18904 C CA . ASN C 1 72 ? -49.107 -7.871 73.179 1.00 32.76 66 ASN C CA 1
ATOM 18905 C C . ASN C 1 72 ? -49.023 -6.343 73.225 1.00 29.22 66 ASN C C 1
ATOM 18906 O O . ASN C 1 72 ? -48.881 -5.785 72.149 1.00 26.13 66 ASN C O 1
ATOM 18917 N N . ASP C 1 73 ? -49.196 -5.702 74.378 1.00 31.41 67 ASP C N 1
ATOM 18918 C CA . ASP C 1 73 ? -49.324 -4.225 74.453 1.00 30.28 67 ASP C CA 1
ATOM 18919 C C . ASP C 1 73 ? -48.031 -3.536 74.028 1.00 32.33 67 ASP C C 1
ATOM 18920 O O . ASP C 1 73 ? -48.180 -2.542 73.299 1.00 36.42 67 ASP C O 1
ATOM 18929 N N . ASN C 1 74 ? -46.839 -4.030 74.392 1.00 30.70 68 ASN C N 1
ATOM 18930 C CA . ASN C 1 74 ? -45.631 -3.394 73.888 1.00 29.82 68 ASN C CA 1
ATOM 18931 C C . ASN C 1 74 ? -45.067 -4.138 72.677 1.00 31.06 68 ASN C C 1
ATOM 18932 O O . ASN C 1 74 ? -43.908 -3.966 72.313 1.00 34.02 68 ASN C O 1
ATOM 18943 N N . ALA C 1 75 ? -45.904 -4.954 72.035 1.00 28.44 69 ALA C N 1
ATOM 18944 C CA . ALA C 1 75 ? -45.485 -5.677 70.852 1.00 29.16 69 ALA C CA 1
ATOM 18945 C C . ALA C 1 75 ? -46.368 -5.216 69.694 1.00 29.47 69 ALA C C 1
ATOM 18946 O O . ALA C 1 75 ? -46.488 -5.945 68.714 1.00 30.88 69 ALA C O 1
ATOM 18953 N N . ILE C 1 76 ? -46.887 -3.980 69.764 1.00 29.02 70 ILE C N 1
ATOM 18954 C CA . ILE C 1 76 ? -47.723 -3.453 68.693 1.00 29.92 70 ILE C CA 1
ATOM 18955 C C . ILE C 1 76 ? -46.859 -2.730 67.652 1.00 27.71 70 ILE C C 1
ATOM 18956 O O . ILE C 1 76 ? -46.020 -1.888 67.964 1.00 26.76 70 ILE C O 1
ATOM 18972 N N . PRO C 1 77 ? -47.030 -3.108 66.370 1.00 26.95 71 PRO C N 1
ATOM 18973 C CA . PRO C 1 77 ? -46.404 -2.415 65.251 1.00 24.79 71 PRO C CA 1
ATOM 18974 C C . PRO C 1 77 ? -46.960 -1.021 64.945 1.00 26.12 71 PRO C C 1
ATOM 18975 O O . PRO C 1 77 ? -48.135 -0.735 65.171 1.00 30.61 71 PRO C O 1
ATOM 18986 N N . TYR C 1 78 ? -46.080 -0.171 64.400 1.00 24.85 72 TYR C N 1
ATOM 18987 C CA . TYR C 1 78 ? -46.429 1.150 63.911 1.00 26.00 72 TYR C CA 1
ATOM 18988 C C . TYR C 1 78 ? -46.459 1.146 62.377 1.00 21.75 72 TYR C C 1
ATOM 18989 O O . TYR C 1 78 ? -45.431 0.987 61.723 1.00 20.63 72 TYR C O 1
ATOM 19007 N N . TYR C 1 79 ? -47.649 1.357 61.815 1.00 22.34 73 TYR C N 1
ATOM 19008 C CA . TYR C 1 79 ? -47.812 1.400 60.373 1.00 21.90 73 TYR C CA 1
ATOM 19009 C C . TYR C 1 79 ? -47.744 2.843 59.896 1.00 18.66 73 TYR C C 1
ATOM 19010 O O . TYR C 1 79 ? -48.356 3.741 60.497 1.00 17.84 73 TYR C O 1
ATOM 19028 N N . TYR C 1 80 ? -47.013 3.047 58.794 1.00 19.62 74 TYR C N 1
ATOM 19029 C CA . TYR C 1 80 ? -47.077 4.297 58.050 1.00 20.51 74 TYR C CA 1
ATOM 19030 C C . TYR C 1 80 ? -47.441 3.986 56.594 1.00 20.27 74 TYR C C 1
ATOM 19031 O O . TYR C 1 80 ? -46.547 3.827 55.747 1.00 17.08 74 TYR C O 1
ATOM 19049 N N . PRO C 1 81 ? -48.757 3.903 56.268 1.00 19.08 75 PRO C N 1
ATOM 19050 C CA . PRO C 1 81 ? -49.185 3.429 54.956 1.00 17.43 75 PRO C CA 1
ATOM 19051 C C . PRO C 1 81 ? -49.248 4.516 53.883 1.00 18.56 75 PRO C C 1
ATOM 19052 O O . PRO C 1 81 ? -49.028 5.699 54.138 1.00 17.21 75 PRO C O 1
ATOM 19063 N N . THR C 1 82 ? -49.526 4.084 52.646 1.00 19.78 76 THR C N 1
ATOM 19064 C CA . THR C 1 82 ? -49.702 4.997 51.528 1.00 19.38 76 THR C CA 1
ATOM 19065 C C . THR C 1 82 ? -50.895 4.532 50.689 1.00 17.76 76 THR C C 1
ATOM 19066 O O . THR C 1 82 ? -51.351 3.397 50.805 1.00 15.66 76 THR C O 1
ATOM 19077 N N . PRO C 1 83 ? -51.423 5.376 49.773 1.00 19.68 77 PRO C N 1
ATOM 19078 C CA . PRO C 1 83 ? -52.585 4.991 48.963 1.00 20.32 77 PRO C CA 1
ATOM 19079 C C . PRO C 1 83 ? -52.496 3.599 48.332 1.00 19.24 77 PRO C C 1
ATOM 19080 O O . PRO C 1 83 ? -53.439 2.824 48.367 1.00 19.29 77 PRO C O 1
ATOM 19091 N N . SER C 1 84 ? -51.353 3.279 47.754 1.00 20.88 78 SER C N 1
ATOM 19092 C CA . SER C 1 84 ? -51.198 2.011 47.075 1.00 21.41 78 SER C CA 1
ATOM 19093 C C . SER C 1 84 ? -50.916 0.856 48.054 1.00 20.24 78 SER C C 1
ATOM 19094 O O . SER C 1 84 ? -51.172 -0.290 47.702 1.00 17.82 78 SER C O 1
ATOM 19102 N N . PHE C 1 85 ? -50.427 1.139 49.287 1.00 19.01 79 PHE C N 1
ATOM 19103 C CA . PHE C 1 85 ? -49.943 0.138 50.237 1.00 19.02 79 PHE C CA 1
ATOM 19104 C C . PHE C 1 85 ? -50.578 0.353 51.607 1.00 18.52 79 PHE C C 1
ATOM 19105 O O . PHE C 1 85 ? -50.082 1.192 52.385 1.00 17.57 79 PHE C O 1
ATOM 19122 N N . ASN C 1 86 ? -51.727 -0.296 51.856 1.00 18.57 80 ASN C N 1
ATOM 19123 C CA . ASN C 1 86 ? -52.424 -0.176 53.129 1.00 20.13 80 ASN C CA 1
ATOM 19124 C C . ASN C 1 86 ? -51.857 -1.164 54.160 1.00 19.95 80 ASN C C 1
ATOM 19125 O O . ASN C 1 86 ? -50.987 -1.995 53.871 1.00 19.29 80 ASN C O 1
ATOM 19136 N N . GLU C 1 87 ? -52.407 -1.085 55.367 1.00 22.76 81 GLU C N 1
ATOM 19137 C CA . GLU C 1 87 ? -51.876 -1.776 56.532 1.00 24.25 81 GLU C CA 1
ATOM 19138 C C . GLU C 1 87 ? -51.799 -3.270 56.228 1.00 22.82 81 GLU C C 1
ATOM 19139 O O . GLU C 1 87 ? -50.744 -3.898 56.366 1.00 19.08 81 GLU C O 1
ATOM 19151 N N . GLU C 1 88 ? -52.926 -3.796 55.746 1.00 22.91 82 GLU C N 1
ATOM 19152 C CA . GLU C 1 88 ? -53.090 -5.210 55.470 1.00 22.93 82 GLU C CA 1
ATOM 19153 C C . GLU C 1 88 ? -52.179 -5.685 54.339 1.00 20.33 82 GLU C C 1
ATOM 19154 O O . GLU C 1 88 ? -51.604 -6.756 54.437 1.00 21.64 82 GLU C O 1
ATOM 19166 N N . TYR C 1 89 ? -52.077 -4.924 53.262 1.00 19.28 83 TYR C N 1
ATOM 19167 C CA . TYR C 1 89 ? -51.124 -5.214 52.203 1.00 19.97 83 TYR C CA 1
ATOM 19168 C C . TYR C 1 89 ? -49.685 -5.220 52.765 1.00 18.32 83 TYR C C 1
ATOM 19169 O O . TYR C 1 89 ? -48.907 -6.099 52.441 1.00 19.41 83 TYR C O 1
ATOM 19187 N N . ILE C 1 90 ? -49.316 -4.221 53.575 1.00 18.92 84 ILE C N 1
ATOM 19188 C CA . ILE C 1 90 ? -47.973 -4.170 54.150 1.00 20.31 84 ILE C CA 1
ATOM 19189 C C . ILE C 1 90 ? -47.751 -5.410 55.015 1.00 22.24 84 ILE C C 1
ATOM 19190 O O . ILE C 1 90 ? -46.790 -6.166 54.793 1.00 23.96 84 ILE C O 1
ATOM 19206 N N . LYS C 1 91 ? -48.665 -5.633 55.973 1.00 21.58 85 LYS C N 1
ATOM 19207 C CA . LYS C 1 91 ? -48.537 -6.772 56.864 1.00 23.74 85 LYS C CA 1
ATOM 19208 C C . LYS C 1 91 ? -48.319 -8.058 56.054 1.00 22.67 85 LYS C C 1
ATOM 19209 O O . LYS C 1 91 ? -47.317 -8.745 56.230 1.00 21.33 85 LYS C O 1
ATOM 19228 N N . ASN C 1 92 ? -49.265 -8.392 55.171 1.00 21.78 86 ASN C N 1
ATOM 19229 C CA . ASN C 1 92 ? -49.251 -9.645 54.430 1.00 21.49 86 ASN C CA 1
ATOM 19230 C C . ASN C 1 92 ? -47.970 -9.806 53.598 1.00 21.31 86 ASN C C 1
ATOM 19231 O O . ASN C 1 92 ? -47.401 -10.892 53.561 1.00 22.28 86 ASN C O 1
ATOM 19242 N N . ASN C 1 93 ? -47.537 -8.771 52.877 1.00 18.96 87 ASN C N 1
ATOM 19243 C CA . ASN C 1 93 ? -46.406 -8.927 51.971 1.00 18.94 87 ASN C CA 1
ATOM 19244 C C . ASN C 1 93 ? -45.089 -9.075 52.742 1.00 21.54 87 ASN C C 1
ATOM 19245 O O . ASN C 1 93 ? -44.177 -9.773 52.286 1.00 22.74 87 ASN C O 1
ATOM 19256 N N . ILE C 1 94 ? -45.021 -8.450 53.930 1.00 21.79 88 ILE C N 1
ATOM 19257 C CA . ILE C 1 94 ? -43.878 -8.598 54.824 1.00 22.52 88 ILE C CA 1
ATOM 19258 C C . ILE C 1 94 ? -43.869 -10.006 55.429 1.00 20.91 88 ILE C C 1
ATOM 19259 O O . ILE C 1 94 ? -42.833 -10.676 55.445 1.00 20.88 88 ILE C O 1
ATOM 19275 N N . GLN C 1 95 ? -45.013 -10.461 55.913 1.00 18.22 89 GLN C N 1
ATOM 19276 C CA . GLN C 1 95 ? -45.080 -11.734 56.604 1.00 20.86 89 GLN C CA 1
ATOM 19277 C C . GLN C 1 95 ? -44.855 -12.894 55.637 1.00 23.42 89 GLN C C 1
ATOM 19278 O O . GLN C 1 95 ? -44.397 -13.951 56.057 1.00 24.92 89 GLN C O 1
ATOM 19292 N N . THR C 1 96 ? -45.131 -12.698 54.347 1.00 23.66 90 THR C N 1
ATOM 19293 C CA . THR C 1 96 ? -44.901 -13.741 53.363 1.00 24.07 90 THR C CA 1
ATOM 19294 C C . THR C 1 96 ? -43.399 -14.024 53.266 1.00 25.96 90 THR C C 1
ATOM 19295 O O . THR C 1 96 ? -43.008 -15.182 53.174 1.00 25.61 90 THR C O 1
ATOM 19306 N N . VAL C 1 97 ? -42.573 -12.974 53.219 1.00 25.24 91 VAL C N 1
ATOM 19307 C CA . VAL C 1 97 ? -41.158 -13.090 52.866 1.00 24.04 91 VAL C CA 1
ATOM 19308 C C . VAL C 1 97 ? -40.284 -13.145 54.125 1.00 23.22 91 VAL C C 1
ATOM 19309 O O . VAL C 1 97 ? -39.328 -13.916 54.209 1.00 19.94 91 VAL C O 1
ATOM 19322 N N . PHE C 1 98 ? -40.613 -12.281 55.089 1.00 21.79 92 PHE C N 1
ATOM 19323 C CA . PHE C 1 98 ? -39.834 -12.083 56.304 1.00 20.90 92 PHE C CA 1
ATOM 19324 C C . PHE C 1 98 ? -40.560 -12.698 57.494 1.00 22.42 92 PHE C C 1
ATOM 19325 O O . PHE C 1 98 ? -41.582 -13.341 57.313 1.00 24.03 92 PHE C O 1
ATOM 19342 N N . ALA C 1 99 ? -40.041 -12.464 58.706 1.00 22.44 93 ALA C N 1
ATOM 19343 C CA . ALA C 1 99 ? -40.539 -13.089 59.920 1.00 23.24 93 ALA C CA 1
ATOM 19344 C C . ALA C 1 99 ? -41.994 -12.724 60.150 1.00 21.72 93 ALA C C 1
ATOM 19345 O O . ALA C 1 99 ? -42.320 -11.553 60.100 1.00 22.43 93 ALA C O 1
ATOM 19352 N N . ASN C 1 100 ? -42.811 -13.710 60.524 1.00 21.32 94 ASN C N 1
ATOM 19353 C CA . ASN C 1 100 ? -44.203 -13.488 60.852 1.00 22.45 94 ASN C CA 1
ATOM 19354 C C . ASN C 1 100 ? -44.336 -12.957 62.280 1.00 23.19 94 ASN C C 1
ATOM 19355 O O . ASN C 1 100 ? -44.384 -13.708 63.237 1.00 30.01 94 ASN C O 1
ATOM 19366 N N . PHE C 1 101 ? -44.414 -11.639 62.430 1.00 22.42 95 PHE C N 1
ATOM 19367 C CA . PHE C 1 101 ? -44.492 -11.060 63.754 1.00 20.86 95 PHE C CA 1
ATOM 19368 C C . PHE C 1 101 ? -45.853 -11.257 64.413 1.00 21.57 95 PHE C C 1
ATOM 19369 O O . PHE C 1 101 ? -45.926 -11.121 65.619 1.00 23.64 95 PHE C O 1
ATOM 19386 N N . THR C 1 102 ? -46.923 -11.577 63.681 1.00 21.01 96 THR C N 1
ATOM 19387 C CA . THR C 1 102 ? -48.230 -11.696 64.304 1.00 23.91 96 THR C CA 1
ATOM 19388 C C . THR C 1 102 ? -48.255 -13.008 65.067 1.00 25.41 96 THR C C 1
ATOM 19389 O O . THR C 1 102 ? -48.819 -13.090 66.152 1.00 27.02 96 THR C O 1
ATOM 19400 N N . GLU C 1 103 ? -47.706 -14.062 64.465 1.00 25.03 97 GLU C N 1
ATOM 19401 C CA . GLU C 1 103 ? -47.672 -15.333 65.153 1.00 26.20 97 GLU C CA 1
ATOM 19402 C C . GLU C 1 103 ? -46.645 -15.266 66.275 1.00 26.72 97 GLU C C 1
ATOM 19403 O O . GLU C 1 103 ? -46.905 -15.813 67.335 1.00 27.53 97 GLU C O 1
ATOM 19415 N N . ALA C 1 104 ? -45.496 -14.591 66.058 1.00 26.47 98 ALA C N 1
ATOM 19416 C CA . ALA C 1 104 ? -44.478 -14.538 67.109 1.00 29.44 98 ALA C CA 1
ATOM 19417 C C . ALA C 1 104 ? -44.856 -13.579 68.246 1.00 35.21 98 ALA C C 1
ATOM 19418 O O . ALA C 1 104 ? -44.091 -13.441 69.210 1.00 41.26 98 ALA C O 1
ATOM 19425 N N . ASN C 1 105 ? -46.037 -12.940 68.149 1.00 33.73 99 ASN C N 1
ATOM 19426 C CA . ASN C 1 105 ? -46.379 -11.802 68.995 1.00 37.54 99 ASN C CA 1
ATOM 19427 C C . ASN C 1 105 ? -46.939 -12.319 70.315 1.00 35.60 99 ASN C C 1
ATOM 19428 O O . ASN C 1 105 ? -46.945 -11.605 71.307 1.00 37.86 99 ASN C O 1
ATOM 19439 N N . GLN C 1 106 ? -47.359 -13.584 70.303 1.00 31.67 100 GLN C N 1
ATOM 19440 C CA . GLN C 1 106 ? -48.079 -14.202 71.402 1.00 32.90 100 GLN C CA 1
ATOM 19441 C C . GLN C 1 106 ? -47.119 -14.700 72.479 1.00 32.06 100 GLN C C 1
ATOM 19442 O O . GLN C 1 106 ? -47.490 -14.858 73.648 1.00 32.48 100 GLN C O 1
ATOM 19456 N N . ILE C 1 107 ? -45.877 -14.952 72.052 1.00 34.40 101 ILE C N 1
ATOM 19457 C CA . ILE C 1 107 ? -44.918 -15.689 72.849 1.00 29.87 101 ILE C CA 1
ATOM 19458 C C . ILE C 1 107 ? -43.951 -14.699 73.472 1.00 25.08 101 ILE C C 1
ATOM 19459 O O . ILE C 1 107 ? -43.051 -14.223 72.805 1.00 27.71 101 ILE C O 1
ATOM 19475 N N . PRO C 1 108 ? -44.040 -14.432 74.785 1.00 26.63 102 PRO C N 1
ATOM 19476 C CA . PRO C 1 108 ? -43.065 -13.559 75.425 1.00 28.97 102 PRO C CA 1
ATOM 19477 C C . PRO C 1 108 ? -41.628 -13.969 75.095 1.00 26.91 102 PRO C C 1
ATOM 19478 O O . PRO C 1 108 ? -41.259 -15.116 75.285 1.00 25.24 102 PRO C O 1
ATOM 19489 N N . ILE C 1 109 ? -40.874 -13.047 74.493 1.00 26.71 103 ILE C N 1
ATOM 19490 C CA . ILE C 1 109 ? -39.424 -13.118 74.463 1.00 24.69 103 ILE C CA 1
ATOM 19491 C C . ILE C 1 109 ? -38.856 -12.032 75.379 1.00 25.86 103 ILE C C 1
ATOM 19492 O O . ILE C 1 109 ? -39.263 -10.882 75.312 1.00 25.90 103 ILE C O 1
ATOM 19508 N N . GLY C 1 110 ? -37.921 -12.417 76.253 1.00 23.62 104 GLY C N 1
ATOM 19509 C CA . GLY C 1 110 ? -37.343 -11.524 77.242 1.00 21.88 104 GLY C CA 1
ATOM 19510 C C . GLY C 1 110 ? -35.974 -11.075 76.768 1.00 21.86 104 GLY C C 1
ATOM 19511 O O . GLY C 1 110 ? -35.378 -11.737 75.925 1.00 21.93 104 GLY C O 1
ATOM 19515 N N . PHE C 1 111 ? -35.549 -9.906 77.228 1.00 22.76 105 PHE C N 1
ATOM 19516 C CA . PHE C 1 111 ? -34.198 -9.435 76.991 1.00 21.39 105 PHE C CA 1
ATOM 19517 C C . PHE C 1 111 ? -33.774 -8.671 78.227 1.00 20.73 105 PHE C C 1
ATOM 19518 O O . PHE C 1 111 ? -34.619 -8.168 78.964 1.00 21.84 105 PHE C O 1
ATOM 19535 N N . GLU C 1 112 ? -32.462 -8.594 78.442 1.00 21.31 106 GLU C N 1
ATOM 19536 C CA . GLU C 1 112 ? -31.909 -7.809 79.533 1.00 21.40 106 GLU C CA 1
ATOM 19537 C C . GLU C 1 112 ? -30.490 -7.356 79.189 1.00 21.51 106 GLU C C 1
ATOM 19538 O O . GLU C 1 112 ? -29.780 -7.982 78.405 1.00 22.31 106 GLU C O 1
ATOM 19550 N N . PHE C 1 113 ? -30.143 -6.179 79.714 1.00 21.76 107 PHE C N 1
ATOM 19551 C CA . PHE C 1 113 ? -28.809 -5.632 79.628 1.00 19.37 107 PHE C CA 1
ATOM 19552 C C . PHE C 1 113 ? -28.265 -5.419 81.023 1.00 19.89 107 PHE C C 1
ATOM 19553 O O . PHE C 1 113 ? -28.980 -4.965 81.922 1.00 19.42 107 PHE C O 1
ATOM 19570 N N . SER C 1 114 ? -26.975 -5.700 81.161 1.00 18.60 108 SER C N 1
ATOM 19571 C CA . SER C 1 114 ? -26.315 -5.567 82.441 1.00 21.19 108 SER C CA 1
ATOM 19572 C C . SER C 1 114 ? -25.054 -4.706 82.332 1.00 22.17 108 SER C C 1
ATOM 19573 O O . SER C 1 114 ? -24.204 -4.919 81.486 1.00 24.73 108 SER C O 1
ATOM 19581 N N . LYS C 1 115 ? -24.931 -3.730 83.230 1.00 19.75 109 LYS C N 1
ATOM 19582 C CA . LYS C 1 115 ? -23.797 -2.829 83.264 1.00 20.76 109 LYS C CA 1
ATOM 19583 C C . LYS C 1 115 ? -23.263 -2.680 84.686 1.00 20.42 109 LYS C C 1
ATOM 19584 O O . LYS C 1 115 ? -24.037 -2.613 85.646 1.00 19.40 109 LYS C O 1
ATOM 19603 N N . THR C 1 116 ? -21.937 -2.643 84.819 1.00 21.63 110 THR C N 1
ATOM 19604 C CA . THR C 1 116 ? -21.293 -2.500 86.112 1.00 24.49 110 THR C CA 1
ATOM 19605 C C . THR C 1 116 ? -20.636 -1.118 86.176 1.00 24.47 110 THR C C 1
ATOM 19606 O O . THR C 1 116 ? -19.739 -0.810 85.400 1.00 26.24 110 THR C O 1
ATOM 19617 N N . ALA C 1 117 ? -21.088 -0.297 87.113 1.00 21.24 111 ALA C N 1
ATOM 19618 C CA . ALA C 1 117 ? -20.501 0.999 87.348 1.00 21.95 111 ALA C CA 1
ATOM 19619 C C . ALA C 1 117 ? -19.106 0.819 87.927 1.00 25.68 111 ALA C C 1
ATOM 19620 O O . ALA C 1 117 ? -18.935 -0.017 88.816 1.00 22.90 111 ALA C O 1
ATOM 19627 N N . PRO C 1 118 ? -18.093 1.596 87.473 1.00 26.02 112 PRO C N 1
ATOM 19628 C CA . PRO C 1 118 ? -16.748 1.454 88.007 1.00 26.57 112 PRO C CA 1
ATOM 19629 C C . PRO C 1 118 ? -16.713 1.932 89.443 1.00 24.42 112 PRO C C 1
ATOM 19630 O O . PRO C 1 118 ? -17.666 2.580 89.905 1.00 22.18 112 PRO C O 1
ATOM 19641 N N . SER C 1 119 ? -15.605 1.605 90.116 1.00 26.69 113 SER C N 1
ATOM 19642 C CA . SER C 1 119 ? -15.335 2.105 91.457 1.00 26.57 113 SER C CA 1
ATOM 19643 C C . SER C 1 119 ? -15.294 3.632 91.441 1.00 26.09 113 SER C C 1
ATOM 19644 O O . SER C 1 119 ? -14.687 4.239 90.546 1.00 26.07 113 SER C O 1
ATOM 19652 N N . ASN C 1 120 ? -16.005 4.189 92.424 1.00 28.45 114 ASN C N 1
ATOM 19653 C CA . ASN C 1 120 ? -16.176 5.609 92.698 1.00 29.53 114 ASN C CA 1
ATOM 19654 C C . ASN C 1 120 ? -16.694 6.380 91.498 1.00 28.26 114 ASN C C 1
ATOM 19655 O O . ASN C 1 120 ? -16.354 7.558 91.341 1.00 31.58 114 ASN C O 1
ATOM 19666 N N . LYS C 1 121 ? -17.569 5.768 90.700 1.00 24.38 115 LYS C N 1
ATOM 19667 C CA . LYS C 1 121 ? -18.228 6.557 89.676 1.00 25.66 115 LYS C CA 1
ATOM 19668 C C . LYS C 1 121 ? -19.714 6.207 89.619 1.00 24.57 115 LYS C C 1
ATOM 19669 O O . LYS C 1 121 ? -20.164 5.164 90.111 1.00 21.98 115 LYS C O 1
ATOM 19688 N N . ASN C 1 122 ? -20.463 7.098 88.970 1.00 20.98 116 ASN C N 1
ATOM 19689 C CA . ASN C 1 122 ? -21.870 6.922 88.715 1.00 21.62 116 ASN C CA 1
ATOM 19690 C C . ASN C 1 122 ? -22.046 6.715 87.223 1.00 21.45 116 ASN C C 1
ATOM 19691 O O . ASN C 1 122 ? -21.286 7.264 86.441 1.00 19.58 116 ASN C O 1
ATOM 19702 N N . LEU C 1 123 ? -23.075 5.942 86.890 1.00 19.80 117 LEU C N 1
ATOM 19703 C CA . LEU C 1 123 ? -23.475 5.641 85.534 1.00 20.61 117 LEU C CA 1
ATOM 19704 C C . LEU C 1 123 ? -24.997 5.752 85.438 1.00 20.31 117 LEU C C 1
ATOM 19705 O O . LEU C 1 123 ? -25.709 5.383 86.376 1.00 16.81 117 LEU C O 1
ATOM 19721 N N . TYR C 1 124 ? -25.458 6.341 84.327 1.00 18.27 118 TYR C N 1
ATOM 19722 C CA . TYR C 1 124 ? -26.867 6.427 83.984 1.00 19.81 118 TYR C CA 1
ATOM 19723 C C . TYR C 1 124 ? -27.079 5.571 82.736 1.00 22.04 118 TYR C C 1
ATOM 19724 O O . TYR C 1 124 ? -26.296 5.644 81.795 1.00 24.01 118 TYR C O 1
ATOM 19742 N N . MET C 1 125 ? -28.103 4.727 82.757 1.00 20.53 119 MET C N 1
ATOM 19743 C CA . MET C 1 125 ? -28.372 3.802 81.633 1.00 21.48 119 MET C CA 1
ATOM 19744 C C . MET C 1 125 ? -29.881 3.759 81.367 1.00 20.98 119 MET C C 1
ATOM 19745 O O . MET C 1 125 ? -30.569 3.373 82.221 1.00 22.68 119 MET C O 1
ATOM 19759 N N . TYR C 1 126 ? -30.355 4.020 80.170 1.00 18.11 120 TYR C N 1
ATOM 19760 C CA . TYR C 1 126 ? -31.784 4.108 79.908 1.00 21.66 120 TYR C CA 1
ATOM 19761 C C . TYR C 1 126 ? -32.178 3.161 78.787 1.00 19.81 120 TYR C C 1
ATOM 19762 O O . TYR C 1 126 ? -31.356 2.754 77.981 1.00 17.89 120 TYR C O 1
ATOM 19780 N N . LEU C 1 127 ? -33.464 2.817 78.781 1.00 23.19 121 LEU C N 1
ATOM 19781 C CA . LEU C 1 127 ? -33.964 1.714 77.969 1.00 23.85 121 LEU C CA 1
ATOM 19782 C C . LEU C 1 127 ? -34.886 2.212 76.862 1.00 21.78 121 LEU C C 1
ATOM 19783 O O . LEU C 1 127 ? -35.911 2.867 77.106 1.00 22.11 121 LEU C O 1
ATOM 19799 N N . GLN C 1 128 ? -34.613 1.690 75.671 1.00 20.35 122 GLN C N 1
ATOM 19800 C CA . GLN C 1 128 ? -35.394 2.010 74.495 1.00 22.38 122 GLN C CA 1
ATOM 19801 C C . GLN C 1 128 ? -35.671 0.743 73.696 1.00 21.39 122 GLN C C 1
ATOM 19802 O O . GLN C 1 128 ? -34.815 -0.123 73.562 1.00 19.36 122 GLN C O 1
ATOM 19816 N N . TYR C 1 129 ? -36.882 0.669 73.137 1.00 21.27 123 TYR C N 1
ATOM 19817 C CA . TYR C 1 129 ? -37.291 -0.436 72.296 1.00 22.74 123 TYR C CA 1
ATOM 19818 C C . TYR C 1 129 ? -36.630 -0.268 70.932 1.00 22.01 123 TYR C C 1
ATOM 19819 O O . TYR C 1 129 ? -36.308 0.845 70.502 1.00 20.17 123 TYR C O 1
ATOM 19837 N N . THR C 1 130 ? -36.418 -1.414 70.289 1.00 22.03 124 THR C N 1
ATOM 19838 C CA . THR C 1 130 ? -35.843 -1.456 68.962 1.00 21.83 124 THR C CA 1
ATOM 19839 C C . THR C 1 130 ? -36.886 -2.067 68.048 1.00 21.76 124 THR C C 1
ATOM 19840 O O . THR C 1 130 ? -37.831 -2.688 68.513 1.00 23.46 124 THR C O 1
ATOM 19851 N N . TYR C 1 131 ? -36.729 -1.777 66.758 1.00 21.95 125 TYR C N 1
ATOM 19852 C CA . TYR C 1 131 ? -37.679 -2.170 65.736 1.00 22.38 125 TYR C CA 1
ATOM 19853 C C . TYR C 1 131 ? -36.914 -2.692 64.532 1.00 21.57 125 TYR C C 1
ATOM 19854 O O . TYR C 1 131 ? -35.782 -2.280 64.292 1.00 19.36 125 TYR C O 1
ATOM 19872 N N . ILE C 1 132 ? -37.537 -3.635 63.839 1.00 20.81 126 ILE C N 1
ATOM 19873 C CA . ILE C 1 132 ? -37.206 -3.922 62.461 1.00 23.04 126 ILE C CA 1
ATOM 19874 C C . ILE C 1 132 ? -37.949 -2.901 61.597 1.00 19.47 126 ILE C C 1
ATOM 19875 O O . ILE C 1 132 ? -39.170 -2.779 61.717 1.00 17.83 126 ILE C O 1
ATOM 19891 N N . ARG C 1 133 ? -37.198 -2.163 60.769 1.00 18.05 127 ARG C N 1
ATOM 19892 C CA . ARG C 1 133 ? -37.806 -1.307 59.764 1.00 20.25 127 ARG C CA 1
ATOM 19893 C C . ARG C 1 133 ? -38.001 -2.079 58.457 1.00 20.55 127 ARG C C 1
ATOM 19894 O O . ARG C 1 133 ? -37.026 -2.504 57.819 1.00 22.66 127 ARG C O 1
ATOM 19915 N N . TYR C 1 134 ? -39.271 -2.216 58.069 1.00 19.26 128 TYR C N 1
ATOM 19916 C CA . TYR C 1 134 ? -39.704 -2.799 56.808 1.00 20.99 128 TYR C CA 1
ATOM 19917 C C . TYR C 1 134 ? -40.314 -1.723 55.909 1.00 18.94 128 TYR C C 1
ATOM 19918 O O . TYR C 1 134 ? -40.953 -0.774 56.383 1.00 19.84 128 TYR C O 1
ATOM 19936 N N . GLU C 1 135 ? -40.166 -1.892 54.598 1.00 18.14 129 GLU C N 1
ATOM 19937 C CA . GLU C 1 135 ? -40.728 -0.945 53.646 1.00 19.78 129 GLU C CA 1
ATOM 19938 C C . GLU C 1 135 ? -41.410 -1.689 52.511 1.00 19.81 129 GLU C C 1
ATOM 19939 O O . GLU C 1 135 ? -40.946 -2.780 52.149 1.00 19.09 129 GLU C O 1
ATOM 19951 N N . ILE C 1 136 ? -42.506 -1.102 51.992 1.00 17.96 130 ILE C N 1
ATOM 19952 C CA . ILE C 1 136 ? -42.992 -1.405 50.646 1.00 18.49 130 ILE C CA 1
ATOM 19953 C C . ILE C 1 136 ? -42.685 -0.227 49.734 1.00 17.78 130 ILE C C 1
ATOM 19954 O O . ILE C 1 136 ? -43.072 0.893 50.043 1.00 18.97 130 ILE C O 1
ATOM 19970 N N . ILE C 1 137 ? -41.954 -0.484 48.642 1.00 17.78 131 ILE C N 1
ATOM 19971 C CA . ILE C 1 137 ? -41.539 0.552 47.721 1.00 19.87 131 ILE C CA 1
ATOM 19972 C C . ILE C 1 137 ? -42.095 0.288 46.319 1.00 22.28 131 ILE C C 1
ATOM 19973 O O . ILE C 1 137 ? -42.273 -0.853 45.882 1.00 21.43 131 ILE C O 1
ATOM 19989 N N . LYS C 1 138 ? -42.437 1.411 45.661 1.00 22.61 132 LYS C N 1
ATOM 19990 C CA . LYS C 1 138 ? -42.774 1.444 44.246 1.00 20.64 132 LYS C CA 1
ATOM 19991 C C . LYS C 1 138 ? -41.611 2.085 43.501 1.00 19.29 132 LYS C C 1
ATOM 19992 O O . LYS C 1 138 ? -41.203 3.201 43.779 1.00 21.31 132 LYS C O 1
ATOM 20011 N N . VAL C 1 139 ? -41.046 1.348 42.564 1.00 20.21 133 VAL C N 1
ATOM 20012 C CA . VAL C 1 139 ? -39.916 1.875 41.812 1.00 20.53 133 VAL C CA 1
ATOM 20013 C C . VAL C 1 139 ? -40.423 2.169 40.413 1.00 18.70 133 VAL C C 1
ATOM 20014 O O . VAL C 1 139 ? -41.134 1.346 39.830 1.00 20.62 133 VAL C O 1
ATOM 20027 N N . LEU C 1 140 ? -40.053 3.335 39.876 1.00 19.07 134 LEU C N 1
ATOM 20028 C CA . LEU C 1 140 ? -40.367 3.581 38.483 1.00 19.02 134 LEU C CA 1
ATOM 20029 C C . LEU C 1 140 ? -39.241 4.381 37.881 1.00 20.16 134 LEU C C 1
ATOM 20030 O O . LEU C 1 140 ? -38.766 5.335 38.493 1.00 20.35 134 LEU C O 1
ATOM 20046 N N . GLN C 1 141 ? -38.709 3.918 36.746 1.00 19.09 135 GLN C N 1
ATOM 20047 C CA . GLN C 1 141 ? -37.538 4.551 36.083 1.00 21.05 135 GLN C CA 1
ATOM 20048 C C . GLN C 1 141 ? -36.422 4.809 37.106 1.00 20.20 135 GLN C C 1
ATOM 20049 O O . GLN C 1 141 ? -35.986 5.963 37.204 1.00 20.71 135 GLN C O 1
ATOM 20063 N N . HIS C 1 142 ? -35.996 3.796 37.867 1.00 21.11 136 HIS C N 1
ATOM 20064 C CA . HIS C 1 142 ? -34.844 3.939 38.767 1.00 22.83 136 HIS C CA 1
ATOM 20065 C C . HIS C 1 142 ? -35.036 5.012 39.847 1.00 28.90 136 HIS C C 1
ATOM 20066 O O . HIS C 1 142 ? -34.051 5.538 40.384 1.00 26.68 136 HIS C O 1
ATOM 20080 N N . GLU C 1 143 ? -36.306 5.251 40.216 1.00 28.05 137 GLU C N 1
ATOM 20081 C CA . GLU C 1 143 ? -36.677 6.195 41.257 1.00 26.45 137 GLU C CA 1
ATOM 20082 C C . GLU C 1 143 ? -37.696 5.543 42.198 1.00 25.05 137 GLU C C 1
ATOM 20083 O O . GLU C 1 143 ? -38.678 4.940 41.750 1.00 21.75 137 GLU C O 1
ATOM 20095 N N . ILE C 1 144 ? -37.480 5.670 43.510 1.00 20.86 138 ILE C N 1
ATOM 20096 C CA . ILE C 1 144 ? -38.520 5.252 44.421 1.00 20.65 138 ILE C CA 1
ATOM 20097 C C . ILE C 1 144 ? -39.531 6.387 44.461 1.00 21.27 138 ILE C C 1
ATOM 20098 O O . ILE C 1 144 ? -39.195 7.439 44.967 1.00 22.38 138 ILE C O 1
ATOM 20114 N N . ILE C 1 145 ? -40.756 6.142 43.994 1.00 19.66 139 ILE C N 1
ATOM 20115 C CA . ILE C 1 145 ? -41.811 7.152 43.973 1.00 20.77 139 ILE C CA 1
ATOM 20116 C C . ILE C 1 145 ? -42.867 6.966 45.077 1.00 21.07 139 ILE C C 1
ATOM 20117 O O . ILE C 1 145 ? -43.713 7.833 45.327 1.00 21.20 139 ILE C O 1
ATOM 20133 N N . GLU C 1 146 ? -42.796 5.874 45.825 1.00 18.99 140 GLU C N 1
ATOM 20134 C CA . GLU C 1 146 ? -43.740 5.696 46.910 1.00 18.05 140 GLU C CA 1
ATOM 20135 C C . GLU C 1 146 ? -43.134 4.711 47.903 1.00 17.80 140 GLU C C 1
ATOM 20136 O O . GLU C 1 146 ? -42.570 3.696 47.482 1.00 17.80 140 GLU C O 1
ATOM 20148 N N . ARG C 1 147 ? -43.313 5.011 49.202 1.00 16.68 141 ARG C N 1
ATOM 20149 C CA . ARG C 1 147 ? -42.768 4.163 50.257 1.00 19.32 141 ARG C CA 1
ATOM 20150 C C . ARG C 1 147 ? -43.692 4.155 51.466 1.00 18.13 141 ARG C C 1
ATOM 20151 O O . ARG C 1 147 ? -44.013 5.205 51.996 1.00 15.78 141 ARG C O 1
ATOM 20172 N N . ALA C 1 148 ? -44.109 2.960 51.882 1.00 19.42 142 ALA C N 1
ATOM 20173 C CA . ALA C 1 148 ? -44.757 2.768 53.165 1.00 18.25 142 ALA C CA 1
ATOM 20174 C C . ALA C 1 148 ? -43.784 2.085 54.114 1.00 17.30 142 ALA C C 1
ATOM 20175 O O . ALA C 1 148 ? -42.875 1.363 53.686 1.00 19.24 142 ALA C O 1
ATOM 20182 N N . VAL C 1 149 ? -43.971 2.346 55.403 1.00 17.86 143 VAL C N 1
ATOM 20183 C CA . VAL C 1 149 ? -43.038 1.903 56.408 1.00 19.67 143 VAL C CA 1
ATOM 20184 C C . VAL C 1 149 ? -43.793 1.151 57.496 1.00 21.43 143 VAL C C 1
ATOM 20185 O O . VAL C 1 149 ? -44.936 1.481 57.827 1.00 19.93 143 VAL C O 1
ATOM 20198 N N . LEU C 1 150 ? -43.130 0.097 58.000 1.00 21.86 144 LEU C N 1
ATOM 20199 C CA . LEU C 1 150 ? -43.610 -0.659 59.138 1.00 19.92 144 LEU C CA 1
ATOM 20200 C C . LEU C 1 150 ? -42.446 -0.850 60.093 1.00 19.95 144 LEU C C 1
ATOM 20201 O O . LEU C 1 150 ? -41.368 -1.304 59.683 1.00 16.88 144 LEU C O 1
ATOM 20217 N N . TYR C 1 151 ? -42.666 -0.435 61.342 1.00 20.74 145 TYR C N 1
ATOM 20218 C CA . TYR C 1 151 ? -41.720 -0.746 62.404 1.00 22.75 145 TYR C CA 1
ATOM 20219 C C . TYR C 1 151 ? -42.308 -1.887 63.214 1.00 20.81 145 TYR C C 1
ATOM 20220 O O . TYR C 1 151 ? -43.386 -1.756 63.799 1.00 21.80 145 TYR C O 1
ATOM 20238 N N . VAL C 1 152 ? -41.583 -2.998 63.257 1.00 20.00 146 VAL C N 1
ATOM 20239 C CA . VAL C 1 152 ? -42.019 -4.152 64.028 1.00 23.19 146 VAL C CA 1
ATOM 20240 C C . VAL C 1 152 ? -41.210 -4.172 65.322 1.00 20.23 146 VAL C C 1
ATOM 20241 O O . VAL C 1 152 ? -39.984 -4.056 65.281 1.00 21.18 146 VAL C O 1
ATOM 20254 N N . PRO C 1 153 ? -41.855 -4.284 66.502 1.00 21.65 147 PRO C N 1
ATOM 20255 C CA . PRO C 1 153 ? -41.108 -4.392 67.747 1.00 25.14 147 PRO C CA 1
ATOM 20256 C C . PRO C 1 153 ? -40.206 -5.608 67.721 1.00 22.89 147 PRO C C 1
ATOM 20257 O O . PRO C 1 153 ? -40.643 -6.691 67.338 1.00 21.53 147 PRO C O 1
ATOM 20268 N N . SER C 1 154 ? -38.949 -5.358 68.073 1.00 22.28 148 SER C N 1
ATOM 20269 C CA . SER C 1 154 ? -37.914 -6.407 68.128 1.00 22.02 148 SER C CA 1
ATOM 20270 C C . SER C 1 154 ? -37.494 -6.645 69.584 1.00 22.26 148 SER C C 1
ATOM 20271 O O . SER C 1 154 ? -38.169 -7.408 70.248 1.00 24.61 148 SER C O 1
ATOM 20279 N N . LEU C 1 155 ? -36.457 -5.969 70.080 1.00 22.62 149 LEU C N 1
ATOM 20280 C CA . LEU C 1 155 ? -36.036 -6.269 71.439 1.00 23.79 149 LEU C CA 1
ATOM 20281 C C . LEU C 1 155 ? -35.847 -5.003 72.281 1.00 22.89 149 LEU C C 1
ATOM 20282 O O . LEU C 1 155 ? -36.752 -4.593 72.988 1.00 21.65 149 LEU C O 1
ATOM 20298 N N . GLY C 1 156 ? -34.653 -4.410 72.235 1.00 21.56 150 GLY C N 1
ATOM 20299 C CA . GLY C 1 156 ? -34.370 -3.245 73.037 1.00 22.68 150 GLY C CA 1
ATOM 20300 C C . GLY C 1 156 ? -32.874 -2.972 73.035 1.00 21.77 150 GLY C C 1
ATOM 20301 O O . GLY C 1 156 ? -32.103 -3.782 72.554 1.00 22.52 150 GLY C O 1
ATOM 20305 N N . TYR C 1 157 ? -32.520 -1.835 73.635 1.00 20.34 151 TYR C N 1
ATOM 20306 C CA . TYR C 1 157 ? -31.204 -1.244 73.591 1.00 20.40 151 TYR C CA 1
ATOM 20307 C C . TYR C 1 157 ? -31.088 -0.336 74.806 1.00 23.00 151 TYR C C 1
ATOM 20308 O O . TYR C 1 157 ? -32.007 0.434 75.123 1.00 22.06 151 TYR C O 1
ATOM 20326 N N . VAL C 1 158 ? -29.941 -0.449 75.470 1.00 22.92 152 VAL C N 1
ATOM 20327 C CA . VAL C 1 158 ? -29.656 0.332 76.651 1.00 24.02 152 VAL C CA 1
ATOM 20328 C C . VAL C 1 158 ? -28.337 1.072 76.456 1.00 23.90 152 VAL C C 1
ATOM 20329 O O . VAL C 1 158 ? -27.281 0.464 76.346 1.00 28.71 152 VAL C O 1
ATOM 20342 N N . LYS C 1 159 ? -28.426 2.404 76.459 1.00 22.32 153 LYS C N 1
ATOM 20343 C CA . LYS C 1 159 ? -27.266 3.277 76.374 1.00 24.70 153 LYS C CA 1
ATOM 20344 C C . LYS C 1 159 ? -26.908 3.711 77.795 1.00 24.35 153 LYS C C 1
ATOM 20345 O O . LYS C 1 159 ? -27.796 3.919 78.636 1.00 25.22 153 LYS C O 1
ATOM 20364 N N . SER C 1 160 ? -25.599 3.858 78.047 1.00 24.84 154 SER C N 1
ATOM 20365 C CA . SER C 1 160 ? -25.141 4.265 79.357 1.00 23.23 154 SER C CA 1
ATOM 20366 C C . SER C 1 160 ? -24.050 5.309 79.216 1.00 24.45 154 SER C C 1
ATOM 20367 O O . SER C 1 160 ? -23.279 5.309 78.254 1.00 24.47 154 SER C O 1
ATOM 20375 N N . ILE C 1 161 ? -23.994 6.165 80.234 1.00 24.77 155 ILE C N 1
ATOM 20376 C CA . ILE C 1 161 ? -22.999 7.207 80.327 1.00 23.01 155 ILE C CA 1
ATOM 20377 C C . ILE C 1 161 ? -22.564 7.413 81.771 1.00 21.72 155 ILE C C 1
ATOM 20378 O O . ILE C 1 161 ? -23.367 7.422 82.729 1.00 18.48 155 ILE C O 1
ATOM 20394 N N . GLU C 1 162 ? -21.268 7.695 81.867 1.00 21.66 156 GLU C N 1
ATOM 20395 C CA . GLU C 1 162 ? -20.645 8.091 83.108 1.00 21.15 156 GLU C CA 1
ATOM 20396 C C . GLU C 1 162 ? -20.906 9.582 83.310 1.00 21.18 156 GLU C C 1
ATOM 20397 O O . GLU C 1 162 ? -20.798 10.390 82.377 1.00 24.69 156 GLU C O 1
ATOM 20409 N N . PHE C 1 163 ? -21.252 9.942 84.538 1.00 18.47 157 PHE C N 1
ATOM 20410 C CA . PHE C 1 163 ? -21.555 11.318 84.849 1.00 20.07 157 PHE C CA 1
ATOM 20411 C C . PHE C 1 163 ? -21.257 11.538 86.322 1.00 21.09 157 PHE C C 1
ATOM 20412 O O . PHE C 1 163 ? -21.287 10.623 87.136 1.00 23.40 157 PHE C O 1
ATOM 20429 N N . ASN C 1 164 ? -21.115 12.801 86.647 1.00 23.21 158 ASN C N 1
ATOM 20430 C CA . ASN C 1 164 ? -20.891 13.290 87.989 1.00 26.95 158 ASN C CA 1
ATOM 20431 C C . ASN C 1 164 ? -22.221 13.891 88.439 1.00 27.44 158 ASN C C 1
ATOM 20432 O O . ASN C 1 164 ? -22.984 14.356 87.595 1.00 28.92 158 ASN C O 1
ATOM 20443 N N . PRO C 1 165 ? -22.573 13.877 89.743 1.00 28.63 159 PRO C N 1
ATOM 20444 C CA . PRO C 1 165 ? -23.804 14.532 90.166 1.00 26.91 159 PRO C CA 1
ATOM 20445 C C . PRO C 1 165 ? -23.698 16.029 89.935 1.00 24.30 159 PRO C C 1
ATOM 20446 O O . PRO C 1 165 ? -22.654 16.589 90.228 1.00 29.48 159 PRO C O 1
ATOM 20457 N N . GLY C 1 166 ? -24.773 16.635 89.423 1.00 25.30 160 GLY C N 1
ATOM 20458 C CA . GLY C 1 166 ? -24.808 18.039 89.029 1.00 28.18 160 GLY C CA 1
ATOM 20459 C C . GLY C 1 166 ? -24.262 18.343 87.632 1.00 26.62 160 GLY C C 1
ATOM 20460 O O . GLY C 1 166 ? -24.261 19.493 87.228 1.00 36.01 160 GLY C O 1
ATOM 20464 N N . GLU C 1 167 ? -23.738 17.351 86.910 1.00 25.69 161 GLU C N 1
ATOM 20465 C CA . GLU C 1 167 ? -23.106 17.596 85.612 1.00 29.14 161 GLU C CA 1
ATOM 20466 C C . GLU C 1 167 ? -24.111 17.410 84.477 1.00 26.93 161 GLU C C 1
ATOM 20467 O O . GLU C 1 167 ? -24.980 16.560 84.563 1.00 24.54 161 GLU C O 1
ATOM 20479 N N . LYS C 1 168 ? -23.933 18.136 83.373 1.00 30.58 162 LYS C N 1
ATOM 20480 C CA . LYS C 1 168 ? -24.838 18.016 82.240 1.00 29.44 162 LYS C CA 1
ATOM 20481 C C . LYS C 1 168 ? -24.264 16.998 81.257 1.00 31.14 162 LYS C C 1
ATOM 20482 O O . LYS C 1 168 ? -23.039 16.772 81.224 1.00 24.94 162 LYS C O 1
ATOM 20501 N N . ILE C 1 169 ? -25.205 16.332 80.560 1.00 27.68 163 ILE C N 1
ATOM 20502 C CA . ILE C 1 169 ? -24.936 15.516 79.395 1.00 25.55 163 ILE C CA 1
ATOM 20503 C C . ILE C 1 169 ? -25.623 16.159 78.193 1.00 24.70 163 ILE C C 1
ATOM 20504 O O . ILE C 1 169 ? -26.682 16.760 78.316 1.00 19.73 163 ILE C O 1
ATOM 20520 N N . ASN C 1 170 ? -24.978 16.033 77.027 1.00 25.19 164 ASN C N 1
ATOM 20521 C CA . ASN C 1 170 ? -25.443 16.590 75.768 1.00 25.76 164 ASN C CA 1
ATOM 20522 C C . ASN C 1 170 ? -26.797 15.995 75.381 1.00 24.00 164 ASN C C 1
ATOM 20523 O O . ASN C 1 170 ? -26.971 14.780 75.503 1.00 21.98 164 ASN C O 1
ATOM 20534 N N . LYS C 1 171 ? -27.661 16.841 74.794 1.00 25.04 165 LYS C N 1
ATOM 20535 C CA . LYS C 1 171 ? -29.033 16.498 74.450 1.00 26.34 165 LYS C CA 1
ATOM 20536 C C . LYS C 1 171 ? -29.070 15.246 73.563 1.00 23.01 165 LYS C C 1
ATOM 20537 O O . LYS C 1 171 ? -29.859 14.358 73.842 1.00 21.56 165 LYS C O 1
ATOM 20541 N N . ASP C 1 172 ? -28.186 15.120 72.562 1.00 22.29 166 ASP C N 1
ATOM 20542 C CA . ASP C 1 172 ? -28.171 13.963 71.674 1.00 24.07 166 ASP C CA 1
ATOM 20543 C C . ASP C 1 172 ? -27.988 12.614 72.390 1.00 22.89 166 ASP C C 1
ATOM 20544 O O . ASP C 1 172 ? -28.312 11.563 71.834 1.00 20.71 166 ASP C O 1
ATOM 20553 N N . PHE C 1 173 ? -27.442 12.595 73.611 1.00 25.90 167 PHE C N 1
ATOM 20554 C CA . PHE C 1 173 ? -27.349 11.331 74.324 1.00 24.28 167 PHE C CA 1
ATOM 20555 C C . PHE C 1 173 ? -28.793 10.916 74.662 1.00 23.37 167 PHE C C 1
ATOM 20556 O O . PHE C 1 173 ? -29.157 9.756 74.493 1.00 22.47 167 PHE C O 1
ATOM 20573 N N . TYR C 1 174 ? -29.614 11.905 75.048 1.00 20.08 168 TYR C N 1
ATOM 20574 C CA . TYR C 1 174 ? -30.937 11.649 75.589 1.00 22.34 168 TYR C CA 1
ATOM 20575 C C . TYR C 1 174 ? -32.012 11.541 74.504 1.00 23.23 168 TYR C C 1
ATOM 20576 O O . TYR C 1 174 ? -33.015 10.864 74.705 1.00 20.00 168 TYR C O 1
ATOM 20594 N N . PHE C 1 175 ? -31.836 12.255 73.385 1.00 23.92 169 PHE C N 1
ATOM 20595 C CA . PHE C 1 175 ? -32.957 12.607 72.524 1.00 22.87 169 PHE C CA 1
ATOM 20596 C C . PHE C 1 175 ? -32.597 12.417 71.053 1.00 22.41 169 PHE C C 1
ATOM 20597 O O . PHE C 1 175 ? -31.667 13.007 70.537 1.00 20.71 169 PHE C O 1
ATOM 20614 N N . LEU C 1 176 ? -33.387 11.602 70.367 1.00 20.31 170 LEU C N 1
ATOM 20615 C CA . LEU C 1 176 ? -33.127 11.318 68.971 1.00 21.66 170 LEU C CA 1
ATOM 20616 C C . LEU C 1 176 ? -34.101 12.136 68.117 1.00 20.58 170 LEU C C 1
ATOM 20617 O O . LEU C 1 176 ? -35.297 12.062 68.331 1.00 19.72 170 LEU C O 1
ATOM 20633 N N . THR C 1 177 ? -33.606 12.903 67.139 1.00 19.12 171 THR C N 1
ATOM 20634 C CA . THR C 1 177 ? -34.506 13.785 66.398 1.00 22.12 171 THR C CA 1
ATOM 20635 C C . THR C 1 177 ? -35.070 13.047 65.179 1.00 22.12 171 THR C C 1
ATOM 20636 O O . THR C 1 177 ? -36.208 13.281 64.809 1.00 26.02 171 THR C O 1
ATOM 20647 N N . ASN C 1 178 ? -34.276 12.170 64.556 1.00 22.24 172 ASN C N 1
ATOM 20648 C CA . ASN C 1 178 ? -34.677 11.401 63.378 1.00 23.38 172 ASN C CA 1
ATOM 20649 C C . ASN C 1 178 ? -34.479 9.894 63.640 1.00 21.84 172 ASN C C 1
ATOM 20650 O O . ASN C 1 178 ? -33.469 9.517 64.222 1.00 21.15 172 ASN C O 1
ATOM 20661 N N . ASP C 1 179 ? -35.433 9.042 63.198 1.00 21.24 173 ASP C N 1
ATOM 20662 C CA . ASP C 1 179 ? -35.280 7.588 63.272 1.00 20.61 173 ASP C CA 1
ATOM 20663 C C . ASP C 1 179 ? -33.915 7.154 62.737 1.00 20.46 173 ASP C C 1
ATOM 20664 O O . ASP C 1 179 ? -33.357 7.738 61.822 1.00 21.66 173 ASP C O 1
ATOM 20673 N N . LYS C 1 180 ? -33.331 6.106 63.300 1.00 20.66 174 LYS C N 1
ATOM 20674 C CA . LYS C 1 180 ? -32.072 5.612 62.746 1.00 23.07 174 LYS C CA 1
ATOM 20675 C C . LYS C 1 180 ? -31.824 4.212 63.289 1.00 22.68 174 LYS C C 1
ATOM 20676 O O . LYS C 1 180 ? -32.470 3.759 64.245 1.00 21.31 174 LYS C O 1
ATOM 20695 N N . CYS C 1 181 ? -30.861 3.541 62.664 1.00 22.93 175 CYS C N 1
ATOM 20696 C CA . CYS C 1 181 ? -30.495 2.194 63.031 1.00 22.73 175 CYS C CA 1
ATOM 20697 C C . CYS C 1 181 ? -29.208 2.269 63.842 1.00 23.16 175 CYS C C 1
ATOM 20698 O O . CYS C 1 181 ? -28.285 2.975 63.470 1.00 22.39 175 CYS C O 1
ATOM 20706 N N . ILE C 1 182 ? -29.179 1.560 64.966 1.00 24.08 176 ILE C N 1
ATOM 20707 C CA . ILE C 1 182 ? -28.037 1.568 65.865 1.00 24.79 176 ILE C CA 1
ATOM 20708 C C . ILE C 1 182 ? -27.023 0.535 65.383 1.00 23.11 176 ILE C C 1
ATOM 20709 O O . ILE C 1 182 ? -25.895 0.542 65.809 1.00 25.89 176 ILE C O 1
ATOM 20725 N N . LEU C 1 183 ? -27.470 -0.399 64.550 1.00 24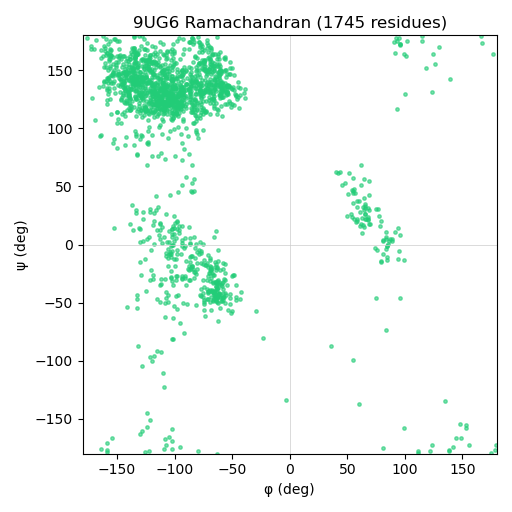.88 177 LEU C N 1
ATOM 20726 C CA . LEU C 1 183 ? -26.601 -1.304 63.820 1.00 23.27 177 LEU C CA 1
ATOM 20727 C C . LEU C 1 183 ? -26.360 -0.719 62.429 1.00 22.12 177 LEU C C 1
ATOM 20728 O O . LEU C 1 183 ? -26.876 0.346 62.107 1.00 23.92 177 LEU C O 1
ATOM 20744 N N . ASN C 1 184 ? -25.671 -1.481 61.578 1.00 23.72 178 ASN C N 1
ATOM 20745 C CA . ASN C 1 184 ? -25.632 -1.163 60.164 1.00 24.49 178 ASN C CA 1
ATOM 20746 C C . ASN C 1 184 ? -27.000 -1.443 59.555 1.00 22.85 178 ASN C C 1
ATOM 20747 O O . ASN C 1 184 ? -27.576 -2.478 59.805 1.00 21.90 178 ASN C O 1
ATOM 20758 N N . GLU C 1 185 ? -27.487 -0.519 58.739 1.00 22.47 179 GLU C N 1
ATOM 20759 C CA . GLU C 1 185 ? -28.727 -0.722 58.017 1.00 25.94 179 GLU C CA 1
ATOM 20760 C C . GLU C 1 185 ? -28.556 -1.832 56.983 1.00 25.72 179 GLU C C 1
ATOM 20761 O O . GLU C 1 185 ? -27.451 -2.196 56.597 1.00 26.76 179 GLU C O 1
ATOM 20773 N N . GLN C 1 186 ? -29.674 -2.357 56.498 1.00 23.25 180 GLN C N 1
ATOM 20774 C CA . GLN C 1 186 ? -29.595 -3.212 55.335 1.00 24.91 180 GLN C CA 1
ATOM 20775 C C . GLN C 1 186 ? -30.698 -2.827 54.353 1.00 23.88 180 GLN C C 1
ATOM 20776 O O . GLN C 1 186 ? -31.520 -1.940 54.594 1.00 24.86 180 GLN C O 1
ATOM 20790 N N . PHE C 1 187 ? -30.701 -3.544 53.234 1.00 22.65 181 PHE C N 1
ATOM 20791 C CA . PHE C 1 187 ? -31.627 -3.283 52.153 1.00 25.13 181 PHE C CA 1
ATOM 20792 C C . PHE C 1 187 ? -31.773 -4.617 51.464 1.00 22.30 181 PHE C C 1
ATOM 20793 O O . PHE C 1 187 ? -31.033 -4.902 50.532 1.00 22.11 181 PHE C O 1
ATOM 20810 N N . LEU C 1 188 ? -32.705 -5.422 51.962 1.00 20.57 182 LEU C N 1
ATOM 20811 C CA . LEU C 1 188 ? -32.926 -6.759 51.448 1.00 23.50 182 LEU C CA 1
ATOM 20812 C C . LEU C 1 188 ? -34.324 -6.803 50.835 1.00 23.49 182 LEU C C 1
ATOM 20813 O O . LEU C 1 188 ? -35.323 -6.681 51.537 1.00 22.90 182 LEU C O 1
ATOM 20829 N N . TYR C 1 189 ? -34.408 -7.042 49.525 1.00 22.91 183 TYR C N 1
ATOM 20830 C CA . TYR C 1 189 ? -35.658 -6.846 48.800 1.00 22.61 183 TYR C CA 1
ATOM 20831 C C . TYR C 1 189 ? -36.132 -8.109 48.077 1.00 22.37 183 TYR C C 1
ATOM 20832 O O . TYR C 1 189 ? -35.359 -9.002 47.724 1.00 23.80 183 TYR C O 1
ATOM 20850 N N . LYS C 1 190 ? -37.445 -8.180 47.876 1.00 22.27 184 LYS C N 1
ATOM 20851 C CA . LYS C 1 190 ? -38.028 -9.111 46.932 1.00 20.68 184 LYS C CA 1
ATOM 20852 C C . LYS C 1 190 ? -39.162 -8.412 46.203 1.00 22.89 184 LYS C C 1
ATOM 20853 O O . LYS C 1 190 ? -40.056 -7.855 46.837 1.00 23.41 184 LYS C O 1
ATOM 20872 N N . LYS C 1 191 ? -39.119 -8.488 44.867 1.00 22.69 185 LYS C N 1
ATOM 20873 C CA . LYS C 1 191 ? -40.169 -7.964 44.010 1.00 23.42 185 LYS C CA 1
ATOM 20874 C C . LYS C 1 191 ? -41.460 -8.690 44.366 1.00 22.24 185 LYS C C 1
ATOM 20875 O O . LYS C 1 191 ? -41.431 -9.899 44.567 1.00 19.71 185 LYS C O 1
ATOM 20894 N N . ILE C 1 192 ? -42.550 -7.945 44.550 1.00 21.42 186 ILE C N 1
ATOM 20895 C CA . ILE C 1 192 ? -43.856 -8.521 44.830 1.00 22.82 186 ILE C CA 1
ATOM 20896 C C . ILE C 1 192 ? -44.556 -8.833 43.502 1.00 23.16 186 ILE C C 1
ATOM 20897 O O . ILE C 1 192 ? -44.541 -8.025 42.568 1.00 23.51 186 ILE C O 1
ATOM 20913 N N . LEU C 1 193 ? -45.144 -10.016 43.396 1.00 23.51 187 LEU C N 1
ATOM 20914 C CA . LEU C 1 193 ? -45.977 -10.346 42.238 1.00 28.61 187 LEU C CA 1
ATOM 20915 C C . LEU C 1 193 ? -47.363 -10.729 42.750 1.00 29.74 187 LEU C C 1
ATOM 20916 O O . LEU C 1 193 ? -47.473 -11.484 43.706 1.00 31.63 187 LEU C O 1
ATOM 20932 N N . GLU C 1 194 ? -48.420 -10.281 42.070 1.00 36.80 188 GLU C N 1
ATOM 20933 C CA . GLU C 1 194 ? -49.776 -10.591 42.519 1.00 38.99 188 GLU C CA 1
ATOM 20934 C C . GLU C 1 194 ? -50.166 -11.991 42.011 1.00 36.73 188 GLU C C 1
ATOM 20935 O O . GLU C 1 194 ? -50.213 -12.933 42.880 1.00 37.50 188 GLU C O 1
ATOM 20947 N N . ARG C 1 214 ? -27.272 -39.912 45.205 1.00 34.66 208 ARG C N 1
ATOM 20948 C CA . ARG C 1 214 ? -26.690 -40.631 46.371 1.00 31.03 208 ARG C CA 1
ATOM 20949 C C . ARG C 1 214 ? -27.488 -41.912 46.550 1.00 28.66 208 ARG C C 1
ATOM 20950 O O . ARG C 1 214 ? -28.721 -41.887 46.618 1.00 32.51 208 ARG C O 1
ATOM 20970 N N . VAL C 1 215 ? -26.764 -43.033 46.651 1.00 27.56 209 VAL C N 1
ATOM 20971 C CA . VAL C 1 215 ? -27.404 -44.334 46.774 1.00 26.28 209 VAL C CA 1
ATOM 20972 C C . VAL C 1 215 ? -27.782 -44.569 48.228 1.00 25.89 209 VAL C C 1
ATOM 20973 O O . VAL C 1 215 ? -26.927 -44.440 49.097 1.00 26.22 209 VAL C O 1
ATOM 20986 N N . LEU C 1 216 ? -29.048 -44.948 48.461 1.00 24.04 210 LEU C N 1
ATOM 20987 C CA . LEU C 1 216 ? -29.533 -45.234 49.791 1.00 24.39 210 LEU C CA 1
ATOM 20988 C C . LEU C 1 216 ? -29.780 -46.729 49.898 1.00 24.07 210 LEU C C 1
ATOM 20989 O O . LEU C 1 216 ? -30.820 -47.200 49.453 1.00 23.47 210 LEU C O 1
ATOM 21005 N N . PRO C 1 217 ? -28.935 -47.507 50.604 1.00 23.51 211 PRO C N 1
ATOM 21006 C CA . PRO C 1 217 ? -29.078 -48.949 50.590 1.00 24.22 211 PRO C CA 1
ATOM 21007 C C . PRO C 1 217 ? -30.094 -49.432 51.618 1.00 23.48 211 PRO C C 1
ATOM 21008 O O . PRO C 1 217 ? -29.775 -50.229 52.476 1.00 25.76 211 PRO C O 1
ATOM 21019 N N . TYR C 1 218 ? -31.302 -48.891 51.589 1.00 22.69 212 TYR C N 1
ATOM 21020 C CA . TYR C 1 218 ? -32.271 -49.170 52.640 1.00 23.83 212 TYR C CA 1
ATOM 21021 C C . TYR C 1 218 ? -33.266 -50.191 52.107 1.00 23.41 212 TYR C C 1
ATOM 21022 O O . TYR C 1 218 ? -33.672 -50.115 50.940 1.00 22.08 212 TYR C O 1
ATOM 21040 N N . SER C 1 219 ? -33.634 -51.129 52.977 1.00 20.79 213 SER C N 1
ATOM 21041 C CA . SER C 1 219 ? -34.758 -52.034 52.783 1.00 21.78 213 SER C CA 1
ATOM 21042 C C . SER C 1 219 ? -36.066 -51.270 52.506 1.00 21.13 213 SER C C 1
ATOM 21043 O O . SER C 1 219 ? -36.299 -50.220 53.079 1.00 20.92 213 SER C O 1
ATOM 21051 N N . ASN C 1 220 ? -36.966 -51.821 51.692 1.00 20.91 214 ASN C N 1
ATOM 21052 C CA . ASN C 1 220 ? -38.281 -51.215 51.529 1.00 22.06 214 ASN C CA 1
ATOM 21053 C C . ASN C 1 220 ? -38.926 -51.019 52.892 1.00 22.51 214 ASN C C 1
ATOM 21054 O O . ASN C 1 220 ? -38.877 -51.919 53.705 1.00 23.66 214 ASN C O 1
ATOM 21065 N N . GLY C 1 221 ? -39.552 -49.859 53.093 1.00 22.70 215 GLY C N 1
ATOM 21066 C CA . GLY C 1 221 ? -40.407 -49.607 54.254 1.00 24.16 215 GLY C CA 1
ATOM 21067 C C . GLY C 1 221 ? -40.354 -48.132 54.671 1.00 23.87 215 GLY C C 1
ATOM 21068 O O . GLY C 1 221 ? -40.061 -47.257 53.858 1.00 21.01 215 GLY C O 1
ATOM 21072 N N . LEU C 1 222 ? -40.632 -47.859 55.945 1.00 22.44 216 LEU C N 1
ATOM 21073 C CA . LEU C 1 222 ? -40.707 -46.490 56.416 1.00 21.73 216 LEU C CA 1
ATOM 21074 C C . LEU C 1 222 ? -39.420 -46.152 57.165 1.00 20.32 216 LEU C C 1
ATOM 21075 O O . LEU C 1 222 ? -38.889 -46.992 57.860 1.00 19.04 216 LEU C O 1
ATOM 21091 N N . TYR C 1 223 ? -38.968 -44.903 57.055 1.00 21.56 217 TYR C N 1
ATOM 21092 C CA . TYR C 1 223 ? -37.817 -44.411 57.806 1.00 22.70 217 TYR C CA 1
ATOM 21093 C C . TYR C 1 223 ? -38.089 -42.987 58.286 1.00 24.59 217 TYR C C 1
ATOM 21094 O O . TYR C 1 223 ? -38.491 -42.133 57.494 1.00 23.71 217 TYR C O 1
ATOM 21112 N N . VAL C 1 224 ? -37.824 -42.739 59.576 1.00 23.46 218 VAL C N 1
ATOM 21113 C CA . VAL C 1 224 ? -37.675 -41.386 60.097 1.00 21.96 218 VAL C CA 1
ATOM 21114 C C . VAL C 1 224 ? -36.186 -41.081 60.279 1.00 22.74 218 VAL C C 1
ATOM 21115 O O . VAL C 1 224 ? -35.476 -41.800 60.980 1.00 22.84 218 VAL C O 1
ATOM 21128 N N . ILE C 1 225 ? -35.737 -39.970 59.694 1.00 22.38 219 ILE C N 1
ATOM 21129 C CA . ILE C 1 225 ? -34.340 -39.592 59.691 1.00 24.38 219 ILE C CA 1
ATOM 21130 C C . ILE C 1 225 ? -34.191 -38.224 60.367 1.00 25.76 219 ILE C C 1
ATOM 21131 O O . ILE C 1 225 ? -34.680 -37.210 59.875 1.00 25.95 219 ILE C O 1
ATOM 21147 N N . ASN C 1 226 ? -33.440 -38.199 61.470 1.00 23.82 220 ASN C N 1
ATOM 21148 C CA . ASN C 1 226 ? -33.049 -36.949 62.089 1.00 22.22 220 ASN C CA 1
ATOM 21149 C C . ASN C 1 226 ? -31.855 -36.417 61.316 1.00 20.53 220 ASN C C 1
ATOM 21150 O O . ASN C 1 226 ? -30.753 -36.910 61.477 1.00 22.52 220 ASN C O 1
ATOM 21161 N N . LYS C 1 227 ? -32.115 -35.376 60.531 1.00 19.75 221 LYS C N 1
ATOM 21162 C CA . LYS C 1 227 ? -31.098 -34.706 59.703 1.00 22.08 221 LYS C CA 1
ATOM 21163 C C . LYS C 1 227 ? -30.376 -33.633 60.529 1.00 20.88 221 LYS C C 1
ATOM 21164 O O . LYS C 1 227 ? -29.518 -33.013 59.967 1.00 23.48 221 LYS C O 1
ATOM 21183 N N . GLY C 1 228 ? -30.625 -33.512 61.827 1.00 23.17 222 GLY C N 1
ATOM 21184 C CA . GLY C 1 228 ? -29.869 -32.610 62.693 1.00 22.39 222 GLY C CA 1
ATOM 21185 C C . GLY C 1 228 ? -30.671 -31.415 63.223 1.00 21.73 222 GLY C C 1
ATOM 21186 O O . GLY C 1 228 ? -31.854 -31.249 62.942 1.00 20.05 222 GLY C O 1
ATOM 21190 N N . ASP C 1 229 ? -29.961 -30.571 63.978 1.00 21.96 223 ASP C N 1
ATOM 21191 C CA . ASP C 1 229 ? -30.537 -29.519 64.794 1.00 24.17 223 ASP C CA 1
ATOM 21192 C C . ASP C 1 229 ? -30.003 -28.159 64.335 1.00 24.18 223 ASP C C 1
ATOM 21193 O O . ASP C 1 229 ? -29.037 -28.070 63.581 1.00 22.66 223 ASP C O 1
ATOM 21202 N N . GLY C 1 230 ? -30.588 -27.078 64.874 1.00 24.35 224 GLY C N 1
ATOM 21203 C CA . GLY C 1 230 ? -30.103 -25.733 64.608 1.00 22.66 224 GLY C CA 1
ATOM 21204 C C . GLY C 1 230 ? -30.568 -25.206 63.247 1.00 21.11 224 GLY C C 1
ATOM 21205 O O . GLY C 1 230 ? -29.977 -24.271 62.719 1.00 21.65 224 GLY C O 1
ATOM 21209 N N . TYR C 1 231 ? -31.626 -25.792 62.682 1.00 19.69 225 TYR C N 1
ATOM 21210 C CA . TYR C 1 231 ? -32.110 -25.325 61.396 1.00 22.74 225 TYR C CA 1
ATOM 21211 C C . TYR C 1 231 ? -32.909 -24.046 61.609 1.00 24.37 225 TYR C C 1
ATOM 21212 O O . TYR C 1 231 ? -33.742 -24.018 62.504 1.00 22.24 225 TYR C O 1
ATOM 21230 N N . ILE C 1 232 ? -32.637 -23.011 60.796 1.00 23.11 226 ILE C N 1
ATOM 21231 C CA . ILE C 1 232 ? -33.468 -21.805 60.712 1.00 24.08 226 ILE C CA 1
ATOM 21232 C C . ILE C 1 232 ? -33.944 -21.625 59.263 1.00 23.37 226 ILE C C 1
ATOM 21233 O O . ILE C 1 232 ? -33.227 -21.995 58.333 1.00 22.60 226 ILE C O 1
ATOM 21249 N N . ARG C 1 233 ? -35.073 -20.920 59.071 1.00 22.30 227 ARG C N 1
ATOM 21250 C CA . ARG C 1 233 ? -35.506 -20.525 57.740 1.00 22.17 227 ARG C CA 1
ATOM 21251 C C . ARG C 1 233 ? -34.669 -19.363 57.236 1.00 23.92 227 ARG C C 1
ATOM 21252 O O . ARG C 1 233 ? -34.001 -18.697 58.012 1.00 24.51 227 ARG C O 1
ATOM 21273 N N . THR C 1 234 ? -34.650 -19.202 55.911 1.00 25.68 228 THR C N 1
ATOM 21274 C CA . THR C 1 234 ? -33.924 -18.130 55.244 1.00 26.63 228 THR C CA 1
ATOM 21275 C C . THR C 1 234 ? -34.616 -16.791 55.499 1.00 23.33 228 THR C C 1
ATOM 21276 O O . THR C 1 234 ? -35.795 -16.749 55.852 1.00 24.13 228 THR C O 1
ATOM 21287 N N . ASN C 1 235 ? -33.856 -15.703 55.306 1.00 24.88 229 ASN C N 1
ATOM 21288 C CA . ASN C 1 235 ? -34.381 -14.336 55.257 1.00 26.44 229 ASN C CA 1
ATOM 21289 C C . ASN C 1 235 ? -34.891 -13.934 56.643 1.00 23.68 229 ASN C C 1
ATOM 21290 O O . ASN C 1 235 ? -35.845 -13.174 56.737 1.00 23.60 229 ASN C O 1
ATOM 21301 N N . ASP C 1 236 ? -34.246 -14.477 57.690 1.00 23.27 230 ASP C N 1
ATOM 21302 C CA . ASP C 1 236 ? -34.437 -14.065 59.065 1.00 23.46 230 ASP C CA 1
ATOM 21303 C C . ASP C 1 236 ? -35.863 -14.380 59.509 1.00 24.12 230 ASP C C 1
ATOM 21304 O O . ASP C 1 236 ? -36.340 -13.829 60.493 1.00 23.61 230 ASP C O 1
ATOM 21313 N N . LYS C 1 237 ? -36.527 -15.313 58.833 1.00 23.88 231 LYS C N 1
ATOM 21314 C CA . LYS C 1 237 ? -37.888 -15.666 59.219 1.00 24.84 231 LYS C CA 1
ATOM 21315 C C . LYS C 1 237 ? -37.926 -16.204 60.654 1.00 23.67 231 LYS C C 1
ATOM 21316 O O . LYS C 1 237 ? -38.964 -16.180 61.300 1.00 24.45 231 LYS C O 1
ATOM 21335 N N . ASP C 1 238 ? -36.812 -16.704 61.193 1.00 23.81 232 ASP C N 1
ATOM 21336 C CA . ASP C 1 238 ? -36.839 -17.202 62.556 1.00 24.20 232 ASP C CA 1
ATOM 21337 C C . ASP C 1 238 ? -36.000 -16.334 63.486 1.00 23.96 232 ASP C C 1
ATOM 21338 O O . ASP C 1 238 ? -35.695 -16.764 64.600 1.00 24.24 232 ASP C O 1
ATOM 21347 N N . LEU C 1 239 ? -35.699 -15.099 63.070 1.00 23.96 233 LEU C N 1
ATOM 21348 C CA . LEU C 1 239 ? -34.985 -14.179 63.943 1.00 23.33 233 LEU C CA 1
ATOM 21349 C C . LEU C 1 239 ? -35.869 -13.805 65.136 1.00 23.75 233 LEU C C 1
ATOM 21350 O O . LEU C 1 239 ? -36.979 -13.323 64.935 1.00 25.99 233 LEU C O 1
ATOM 21366 N N . ILE C 1 240 ? -35.372 -14.074 66.366 1.00 24.95 234 ILE C N 1
ATOM 21367 C CA . ILE C 1 240 ? -35.994 -13.669 67.626 1.00 26.00 234 ILE C CA 1
ATOM 21368 C C . ILE C 1 240 ? -35.739 -12.195 67.917 1.00 26.99 234 ILE C C 1
ATOM 21369 O O . ILE C 1 240 ? -36.618 -11.505 68.422 1.00 30.82 234 ILE C O 1
ATOM 21385 N N . GLY C 1 241 ? -34.496 -11.751 67.690 1.00 24.34 235 GLY C N 1
ATOM 21386 C CA . GLY C 1 241 ? -34.136 -10.355 67.804 1.00 23.58 235 GLY C CA 1
ATOM 21387 C C . GLY C 1 241 ? -32.628 -10.206 67.817 1.00 24.18 235 GLY C C 1
ATOM 21388 O O . GLY C 1 241 ? -31.907 -11.203 67.798 1.00 23.53 235 GLY C O 1
ATOM 21392 N N . THR C 1 242 ? -32.187 -8.947 67.902 1.00 24.40 236 THR C N 1
ATOM 21393 C CA . THR C 1 242 ? -30.799 -8.546 67.880 1.00 22.48 236 THR C CA 1
ATOM 21394 C C . THR C 1 242 ? -30.515 -7.596 69.050 1.00 24.04 236 THR C C 1
ATOM 21395 O O . THR C 1 242 ? -31.312 -6.724 69.379 1.00 25.70 236 THR C O 1
ATOM 21406 N N . LEU C 1 243 ? -29.347 -7.731 69.675 1.00 22.90 237 LEU C N 1
ATOM 21407 C CA . LEU C 1 243 ? -28.950 -6.748 70.665 1.00 25.04 237 LEU C CA 1
ATOM 21408 C C . LEU C 1 243 ? -27.636 -6.151 70.207 1.00 24.20 237 LEU C C 1
ATOM 21409 O O . LEU C 1 243 ? -26.750 -6.887 69.808 1.00 26.00 237 LEU C O 1
ATOM 21425 N N . LEU C 1 244 ? -27.539 -4.827 70.253 1.00 24.05 238 LEU C N 1
ATOM 21426 C CA . LEU C 1 244 ? -26.258 -4.146 70.310 1.00 24.73 238 LEU C CA 1
ATOM 21427 C C . LEU C 1 244 ? -25.824 -4.103 71.767 1.00 22.68 238 LEU C C 1
ATOM 21428 O O . LEU C 1 244 ? -26.525 -3.559 72.598 1.00 24.64 238 LEU C O 1
ATOM 21444 N N . ILE C 1 245 ? -24.681 -4.699 72.073 1.00 21.87 239 ILE C N 1
ATOM 21445 C CA . ILE C 1 245 ? -24.176 -4.708 73.436 1.00 22.55 239 ILE C CA 1
ATOM 21446 C C . ILE C 1 245 ? -22.997 -3.740 73.535 1.00 24.26 239 ILE C C 1
ATOM 21447 O O . ILE C 1 245 ? -21.944 -4.027 72.960 1.00 26.24 239 ILE C O 1
ATOM 21463 N N . GLU C 1 246 ? -23.157 -2.626 74.286 1.00 25.22 240 GLU C N 1
ATOM 21464 C CA . GLU C 1 246 ? -22.090 -1.639 74.473 1.00 27.53 240 GLU C CA 1
ATOM 21465 C C . GLU C 1 246 ? -20.852 -2.288 75.106 1.00 25.96 240 GLU C C 1
ATOM 21466 O O . GLU C 1 246 ? -20.964 -3.112 76.016 1.00 23.62 240 GLU C O 1
ATOM 21478 N N . ALA C 1 247 ? -19.663 -1.879 74.624 1.00 27.87 241 ALA C N 1
ATOM 21479 C CA . ALA C 1 247 ? -18.383 -2.281 75.195 1.00 28.22 241 ALA C CA 1
ATOM 21480 C C . ALA C 1 247 ? -18.458 -2.327 76.722 1.00 26.42 241 ALA C C 1
ATOM 21481 O O . ALA C 1 247 ? -18.900 -1.354 77.332 1.00 28.99 241 ALA C O 1
ATOM 21488 N N . GLY C 1 248 ? -18.079 -3.469 77.314 1.00 26.23 242 GLY C N 1
ATOM 21489 C CA . GLY C 1 248 ? -17.881 -3.576 78.751 1.00 28.39 242 GLY C CA 1
ATOM 21490 C C . GLY C 1 248 ? -19.205 -3.834 79.482 1.00 29.23 242 GLY C C 1
ATOM 21491 O O . GLY C 1 248 ? -19.268 -3.777 80.719 1.00 27.99 242 GLY C O 1
ATOM 21495 N N . SER C 1 249 ? -20.264 -4.143 78.707 1.00 25.80 243 SER C N 1
ATOM 21496 C CA . SER C 1 249 ? -21.551 -4.456 79.288 1.00 23.39 243 SER C CA 1
ATOM 21497 C C . SER C 1 249 ? -21.978 -5.845 78.821 1.00 24.03 243 SER C C 1
ATOM 21498 O O . SER C 1 249 ? -21.256 -6.543 78.098 1.00 21.72 243 SER C O 1
ATOM 21506 N N . SER C 1 250 ? -23.163 -6.246 79.232 1.00 22.85 244 SER C N 1
ATOM 21507 C CA . SER C 1 250 ? -23.663 -7.557 78.886 1.00 22.34 244 SER C CA 1
ATOM 21508 C C . SER C 1 250 ? -25.096 -7.447 78.381 1.00 21.08 244 SER C C 1
ATOM 21509 O O . SER C 1 250 ? -25.809 -6.518 78.737 1.00 19.86 244 SER C O 1
ATOM 21517 N N . GLY C 1 251 ? -25.485 -8.394 77.536 1.00 20.72 245 GLY C N 1
ATOM 21518 C CA . GLY C 1 251 ? -26.817 -8.449 76.959 1.00 22.73 245 GLY C CA 1
ATOM 21519 C C . GLY C 1 251 ? -27.297 -9.892 76.909 1.00 22.60 245 GLY C C 1
ATOM 21520 O O . GLY C 1 251 ? -26.487 -10.811 76.780 1.00 22.01 245 GLY C O 1
ATOM 21524 N N . SER C 1 252 ? -28.603 -10.088 77.052 1.00 21.63 246 SER C N 1
ATOM 21525 C CA . SER C 1 252 ? -29.140 -11.439 77.105 1.00 23.55 246 SER C CA 1
ATOM 21526 C C . SER C 1 252 ? -30.500 -11.491 76.416 1.00 22.23 246 SER C C 1
ATOM 21527 O O . SER C 1 252 ? -31.283 -10.574 76.564 1.00 23.13 246 SER C O 1
ATOM 21535 N N . ILE C 1 253 ? -30.737 -12.558 75.649 1.00 23.71 247 ILE C N 1
ATOM 21536 C CA . ILE C 1 253 ? -32.009 -12.854 75.012 1.00 21.32 247 ILE C CA 1
ATOM 21537 C C . ILE C 1 253 ? -32.559 -14.159 75.586 1.00 22.13 247 ILE C C 1
ATOM 21538 O O . ILE C 1 253 ? -31.832 -15.142 75.655 1.00 22.69 247 ILE C O 1
ATOM 21554 N N . ILE C 1 254 ? -33.853 -14.154 75.923 1.00 18.09 248 ILE C N 1
ATOM 21555 C CA . ILE C 1 254 ? -34.450 -15.115 76.825 1.00 19.02 248 ILE C CA 1
ATOM 21556 C C . ILE C 1 254 ? -35.770 -15.628 76.242 1.00 20.57 248 ILE C C 1
ATOM 21557 O O . ILE C 1 254 ? -36.655 -14.862 75.880 1.00 20.73 248 ILE C O 1
ATOM 21573 N N . GLN C 1 255 ? -35.894 -16.949 76.183 1.00 20.31 249 GLN C N 1
ATOM 21574 C CA . GLN C 1 255 ? -37.154 -17.643 75.999 1.00 20.87 249 GLN C CA 1
ATOM 21575 C C . GLN C 1 255 ? -37.518 -18.188 77.371 1.00 20.46 249 GLN C C 1
ATOM 21576 O O . GLN C 1 255 ? -36.984 -19.196 77.816 1.00 21.85 249 GLN C O 1
ATOM 21590 N N . PRO C 1 256 ? -38.380 -17.513 78.149 1.00 21.81 250 PRO C N 1
ATOM 21591 C CA . PRO C 1 256 ? -38.697 -17.993 79.493 1.00 22.23 250 PRO C CA 1
ATOM 21592 C C . PRO C 1 256 ? -39.887 -18.933 79.563 1.00 20.31 250 PRO C C 1
ATOM 21593 O O . PRO C 1 256 ? -40.188 -19.406 80.638 1.00 20.59 250 PRO C O 1
ATOM 21604 N N . ARG C 1 257 ? -40.549 -19.214 78.423 1.00 22.81 251 ARG C N 1
ATOM 21605 C CA . ARG C 1 257 ? -41.737 -20.067 78.385 1.00 24.00 251 ARG C CA 1
ATOM 21606 C C . ARG C 1 257 ? -42.828 -19.558 79.322 1.00 21.21 251 ARG C C 1
ATOM 21607 O O . ARG C 1 257 ? -43.396 -20.320 80.096 1.00 18.13 251 ARG C O 1
ATOM 21628 N N . LEU C 1 258 ? -43.107 -18.260 79.234 1.00 25.82 252 LEU C N 1
ATOM 21629 C CA . LEU C 1 258 ? -44.293 -17.679 79.838 1.00 26.68 252 LEU C CA 1
ATOM 21630 C C . LEU C 1 258 ? -45.517 -18.281 79.171 1.00 23.79 252 LEU C C 1
ATOM 21631 O O . LEU C 1 258 ? -46.556 -18.389 79.804 1.00 27.50 252 LEU C O 1
ATOM 21647 N N . ARG C 1 259 ? -45.400 -18.573 77.877 1.00 24.50 253 ARG C N 1
ATOM 21648 C CA . ARG C 1 259 ? -46.348 -19.443 77.203 1.00 25.55 253 ARG C CA 1
ATOM 21649 C C . ARG C 1 259 ? -45.550 -20.629 76.674 1.00 24.95 253 ARG C C 1
ATOM 21650 O O . ARG C 1 259 ? -44.327 -20.551 76.507 1.00 26.22 253 ARG C O 1
ATOM 21671 N N . ASN C 1 260 ? -46.254 -21.732 76.450 1.00 22.28 254 ASN C N 1
ATOM 21672 C CA . ASN C 1 260 ? -45.616 -23.015 76.213 1.00 25.71 254 ASN C CA 1
ATOM 21673 C C . ASN C 1 260 ? -45.696 -23.360 74.738 1.00 25.66 254 ASN C C 1
ATOM 21674 O O . ASN C 1 260 ? -45.313 -24.459 74.369 1.00 23.39 254 ASN C O 1
ATOM 21685 N N . THR C 1 261 ? -46.273 -22.457 73.944 1.00 24.77 255 THR C N 1
ATOM 21686 C CA . THR C 1 261 ? -46.671 -22.790 72.599 1.00 24.25 255 THR C CA 1
ATOM 21687 C C . THR C 1 261 ? -45.427 -22.775 71.735 1.00 21.81 255 THR C C 1
ATOM 21688 O O . THR C 1 261 ? -44.600 -21.913 71.928 1.00 22.26 255 THR C O 1
ATOM 21699 N N . THR C 1 262 ? -45.312 -23.749 70.828 1.00 20.93 256 THR C N 1
ATOM 21700 C CA . THR C 1 262 ? -44.277 -23.715 69.796 1.00 22.53 256 THR C CA 1
ATOM 21701 C C . THR C 1 262 ? -44.980 -23.946 68.467 1.00 22.88 256 THR C C 1
ATOM 21702 O O . THR C 1 262 ? -46.137 -24.364 68.442 1.00 22.84 256 THR C O 1
ATOM 21713 N N . ARG C 1 263 ? -44.259 -23.767 67.367 1.00 24.06 257 ARG C N 1
ATOM 21714 C CA . ARG C 1 263 ? -44.902 -23.855 66.066 1.00 26.18 257 ARG C CA 1
ATOM 21715 C C . ARG C 1 263 ? -44.073 -24.708 65.106 1.00 24.15 257 ARG C C 1
ATOM 21716 O O . ARG C 1 263 ? -43.164 -24.211 64.445 1.00 23.24 257 ARG C O 1
ATOM 21737 N N . PRO C 1 264 ? -44.359 -26.021 65.015 1.00 22.08 258 PRO C N 1
ATOM 21738 C CA . PRO C 1 264 ? -43.630 -26.892 64.106 1.00 23.45 258 PRO C CA 1
ATOM 21739 C C . PRO C 1 264 ? -43.923 -26.564 62.643 1.00 24.30 258 PRO C C 1
ATOM 21740 O O . PRO C 1 264 ? -44.953 -25.983 62.301 1.00 25.31 258 PRO C O 1
ATOM 21751 N N . LEU C 1 265 ? -42.985 -26.898 61.771 1.00 25.28 259 LEU C N 1
ATOM 21752 C CA . LEU C 1 265 ? -43.200 -26.689 60.346 1.00 25.11 259 LEU C CA 1
ATOM 21753 C C . LEU C 1 265 ? -43.316 -28.061 59.697 1.00 25.20 259 LEU C C 1
ATOM 21754 O O . LEU C 1 265 ? -42.524 -28.960 59.990 1.00 25.87 259 LEU C O 1
ATOM 21770 N N . PHE C 1 266 ? -44.330 -28.221 58.839 1.00 24.46 260 PHE C N 1
ATOM 21771 C CA . PHE C 1 266 ? -44.639 -29.510 58.248 1.00 24.71 260 PHE C CA 1
ATOM 21772 C C . PHE C 1 266 ? -44.923 -29.337 56.763 1.00 24.83 260 PHE C C 1
ATOM 21773 O O . PHE C 1 266 ? -45.528 -28.342 56.363 1.00 27.32 260 PHE C O 1
ATOM 21790 N N . THR C 1 267 ? -44.420 -30.283 55.966 1.00 25.21 261 THR C N 1
ATOM 21791 C CA . THR C 1 267 ? -44.653 -30.323 54.533 1.00 24.48 261 THR C CA 1
ATOM 21792 C C . THR C 1 267 ? -44.625 -31.795 54.147 1.00 27.79 261 THR C C 1
ATOM 21793 O O . THR C 1 267 ? -43.771 -32.544 54.611 1.00 28.67 261 THR C O 1
ATOM 21804 N N . THR C 1 268 ? -45.562 -32.182 53.287 1.00 26.37 262 THR C N 1
ATOM 21805 C CA . THR C 1 268 ? -45.750 -33.552 52.879 1.00 24.97 262 THR C CA 1
ATOM 21806 C C . THR C 1 268 ? -45.953 -33.571 51.373 1.00 26.90 262 THR C C 1
ATOM 21807 O O . THR C 1 268 ? -46.467 -32.608 50.807 1.00 31.06 262 THR C O 1
ATOM 21818 N N . SER C 1 269 ? -45.517 -34.670 50.752 1.00 27.12 263 SER C N 1
ATOM 21819 C CA . SER C 1 269 ? -45.707 -34.915 49.334 1.00 27.74 263 SER C CA 1
ATOM 21820 C C . SER C 1 269 ? -47.078 -35.561 49.081 1.00 27.42 263 SER C C 1
ATOM 21821 O O . SER C 1 269 ? -47.543 -35.600 47.957 1.00 29.29 263 SER C O 1
ATOM 21829 N N . ASN C 1 270 ? -47.684 -36.146 50.109 1.00 28.59 264 ASN C N 1
ATOM 21830 C CA . ASN C 1 270 ? -49.010 -36.709 50.000 1.00 27.86 264 ASN C CA 1
ATOM 21831 C C . ASN C 1 270 ? -49.641 -36.716 51.395 1.00 29.96 264 ASN C C 1
ATOM 21832 O O . ASN C 1 270 ? -49.207 -37.458 52.279 1.00 29.24 264 ASN C O 1
ATOM 21843 N N . ASP C 1 271 ? -50.685 -35.880 51.560 1.00 28.81 265 ASP C N 1
ATOM 21844 C CA . ASP C 1 271 ? -51.394 -35.663 52.812 1.00 28.93 265 ASP C CA 1
ATOM 21845 C C . ASP C 1 271 ? -52.326 -36.825 53.145 1.00 30.36 265 ASP C C 1
ATOM 21846 O O . ASP C 1 271 ? -52.731 -36.974 54.305 1.00 29.56 265 ASP C O 1
ATOM 21855 N N . ALA C 1 272 ? -52.639 -37.677 52.154 1.00 31.27 266 ALA C N 1
ATOM 21856 C CA . ALA C 1 272 ? -53.461 -38.861 52.401 1.00 29.56 266 ALA C CA 1
ATOM 21857 C C . ALA C 1 272 ? -52.637 -39.965 53.066 1.00 33.14 266 ALA C C 1
ATOM 21858 O O . ALA C 1 272 ? -53.123 -40.691 53.933 1.00 33.25 266 ALA C O 1
ATOM 21865 N N . LYS C 1 273 ? -51.376 -40.119 52.659 1.00 34.31 267 LYS C N 1
ATOM 21866 C CA . LYS C 1 273 ? -50.556 -41.140 53.293 1.00 32.49 267 LYS C CA 1
ATOM 21867 C C . LYS C 1 273 ? -49.849 -40.540 54.503 1.00 30.96 267 LYS C C 1
ATOM 21868 O O . LYS C 1 273 ? -49.913 -41.090 55.586 1.00 31.24 267 LYS C O 1
ATOM 21887 N N . PHE C 1 274 ? -49.180 -39.405 54.293 1.00 27.10 268 PHE C N 1
ATOM 21888 C CA . PHE C 1 274 ? -48.368 -38.774 55.331 1.00 24.47 268 PHE C CA 1
ATOM 21889 C C . PHE C 1 274 ? -48.975 -37.418 55.735 1.00 23.65 268 PHE C C 1
ATOM 21890 O O . PHE C 1 274 ? -48.499 -36.369 55.329 1.00 23.12 268 PHE C O 1
ATOM 21907 N N . SER C 1 275 ? -50.052 -37.457 56.520 1.00 24.64 269 SER C N 1
ATOM 21908 C CA . SER C 1 275 ? -50.571 -36.295 57.228 1.00 24.48 269 SER C CA 1
ATOM 21909 C C . SER C 1 275 ? -49.647 -35.911 58.384 1.00 23.19 269 SER C C 1
ATOM 21910 O O . SER C 1 275 ? -48.733 -36.654 58.756 1.00 22.25 269 SER C O 1
ATOM 21918 N N . GLN C 1 276 ? -49.966 -34.779 58.997 1.00 21.22 270 GLN C N 1
ATOM 21919 C CA . GLN C 1 276 ? -49.176 -34.255 60.093 1.00 24.43 270 GLN C CA 1
ATOM 21920 C C . GLN C 1 276 ? -49.273 -35.206 61.288 1.00 24.54 270 GLN C C 1
ATOM 21921 O O . GLN C 1 276 ? -48.241 -35.607 61.850 1.00 23.53 270 GLN C O 1
ATOM 21935 N N . GLN C 1 277 ? -50.506 -35.619 61.605 1.00 23.50 271 GLN C N 1
ATOM 21936 C CA . GLN C 1 277 ? -50.768 -36.540 62.688 1.00 24.21 271 GLN C CA 1
ATOM 21937 C C . GLN C 1 277 ? -50.026 -37.857 62.480 1.00 25.47 271 GLN C C 1
ATOM 21938 O O . GLN C 1 277 ? -49.418 -38.362 63.417 1.00 26.36 271 GLN C O 1
ATOM 21952 N N . TYR C 1 278 ? -50.122 -38.437 61.271 1.00 25.41 272 TYR C N 1
ATOM 21953 C CA . TYR C 1 278 ? -49.354 -39.631 60.929 1.00 26.12 272 TYR C CA 1
ATOM 21954 C C . TYR C 1 278 ? -47.840 -39.373 61.108 1.00 24.34 272 TYR C C 1
ATOM 21955 O O . TYR C 1 278 ? -47.145 -40.195 61.686 1.00 24.90 272 TYR C O 1
ATOM 21973 N N . THR C 1 279 ? -47.319 -38.244 60.637 1.00 20.75 273 THR C N 1
ATOM 21974 C CA . THR C 1 279 ? -45.894 -38.004 60.729 1.00 21.89 273 THR C CA 1
ATOM 21975 C C . THR C 1 279 ? -45.458 -37.928 62.201 1.00 24.54 273 THR C C 1
ATOM 21976 O O . THR C 1 279 ? -44.403 -38.452 62.569 1.00 22.94 273 THR C O 1
ATOM 21987 N N . GLU C 1 280 ? -46.301 -37.326 63.049 1.00 25.38 274 GLU C N 1
ATOM 21988 C CA . GLU C 1 280 ? -45.995 -37.167 64.461 1.00 27.09 274 GLU C CA 1
ATOM 21989 C C . GLU C 1 280 ? -45.954 -38.538 65.131 1.00 26.70 274 GLU C C 1
ATOM 21990 O O . GLU C 1 280 ? -45.098 -38.812 65.966 1.00 25.86 274 GLU C O 1
ATOM 22002 N N . GLU C 1 281 ? -46.899 -39.391 64.755 1.00 23.86 275 GLU C N 1
ATOM 22003 C CA . GLU C 1 281 ? -46.992 -40.737 65.281 1.00 25.88 275 GLU C CA 1
ATOM 22004 C C . GLU C 1 281 ? -45.754 -41.543 64.863 1.00 22.95 275 GLU C C 1
ATOM 22005 O O . GLU C 1 281 ? -45.314 -42.410 65.597 1.00 25.29 275 GLU C O 1
ATOM 22017 N N . ARG C 1 282 ? -45.195 -41.262 63.687 1.00 21.92 276 ARG C N 1
ATOM 22018 C CA . ARG C 1 282 ? -43.943 -41.861 63.231 1.00 22.36 276 ARG C CA 1
ATOM 22019 C C . ARG C 1 282 ? -42.749 -41.343 64.027 1.00 21.92 276 ARG C C 1
ATOM 22020 O O . ARG C 1 282 ? -41.849 -42.098 64.355 1.00 21.51 276 ARG C O 1
ATOM 22041 N N . LEU C 1 283 ? -42.743 -40.044 64.334 1.00 22.79 277 LEU C N 1
ATOM 22042 C CA . LEU C 1 283 ? -41.732 -39.496 65.215 1.00 21.81 277 LEU C CA 1
ATOM 22043 C C . LEU C 1 283 ? -41.823 -40.134 66.603 1.00 21.55 277 LEU C C 1
ATOM 22044 O O . LEU C 1 283 ? -40.813 -40.386 67.254 1.00 23.53 277 LEU C O 1
ATOM 22060 N N . LYS C 1 284 ? -43.041 -40.402 67.061 1.00 22.41 278 LYS C N 1
ATOM 22061 C CA . LYS C 1 284 ? -43.238 -41.097 68.329 1.00 25.39 278 LYS C CA 1
ATOM 22062 C C . LYS C 1 284 ? -42.652 -42.515 68.227 1.00 22.47 278 LYS C C 1
ATOM 22063 O O . LYS C 1 284 ? -41.951 -42.967 69.118 1.00 20.20 278 LYS C O 1
ATOM 22082 N N . ASP C 1 285 ? -42.919 -43.217 67.125 1.00 24.03 279 ASP C N 1
ATOM 22083 C CA . ASP C 1 285 ? -42.415 -44.581 66.955 1.00 23.49 279 ASP C CA 1
ATOM 22084 C C . ASP C 1 285 ? -40.880 -44.615 66.963 1.00 23.01 279 ASP C C 1
ATOM 22085 O O . ASP C 1 285 ? -40.298 -45.446 67.665 1.00 22.43 279 ASP C O 1
ATOM 22094 N N . ALA C 1 286 ? -40.264 -43.639 66.274 1.00 20.56 280 ALA C N 1
ATOM 22095 C CA . ALA C 1 286 ? -38.831 -43.569 66.049 1.00 20.59 280 ALA C CA 1
ATOM 22096 C C . ALA C 1 286 ? -38.057 -43.134 67.298 1.00 22.54 280 ALA C C 1
ATOM 22097 O O . ALA C 1 286 ? -37.125 -43.824 67.700 1.00 20.81 280 ALA C O 1
ATOM 22104 N N . PHE C 1 287 ? -38.392 -41.974 67.872 1.00 24.01 281 PHE C N 1
ATOM 22105 C CA . PHE C 1 287 ? -37.581 -41.403 68.941 1.00 23.52 281 PHE C CA 1
ATOM 22106 C C . PHE C 1 287 ? -38.388 -41.183 70.223 1.00 23.38 281 PHE C C 1
ATOM 22107 O O . PHE C 1 287 ? -37.836 -40.670 71.188 1.00 22.11 281 PHE C O 1
ATOM 22124 N N . ASN C 1 288 ? -39.653 -41.646 70.262 1.00 22.58 282 ASN C N 1
ATOM 22125 C CA . ASN C 1 288 ? -40.548 -41.424 71.392 1.00 25.70 282 ASN C CA 1
ATOM 22126 C C . ASN C 1 288 ? -40.782 -39.931 71.645 1.00 24.89 282 ASN C C 1
ATOM 22127 O O . ASN C 1 288 ? -40.880 -39.524 72.799 1.00 26.22 282 ASN C O 1
ATOM 22138 N N . VAL C 1 289 ? -40.875 -39.118 70.583 1.00 24.04 283 VAL C N 1
ATOM 22139 C CA . VAL C 1 289 ? -41.241 -37.716 70.691 1.00 24.48 283 VAL C CA 1
ATOM 22140 C C . VAL C 1 289 ? -42.687 -37.627 71.182 1.00 25.61 283 VAL C C 1
ATOM 22141 O O . VAL C 1 289 ? -43.537 -38.276 70.609 1.00 26.80 283 VAL C O 1
ATOM 22154 N N . GLN C 1 290 ? -42.958 -36.776 72.184 1.00 29.11 284 GLN C N 1
ATOM 22155 C CA . GLN C 1 290 ? -44.279 -36.624 72.796 1.00 29.38 284 GLN C CA 1
ATOM 22156 C C . GLN C 1 290 ? -44.886 -35.250 72.502 1.00 26.32 284 GLN C C 1
ATOM 22157 O O . GLN C 1 290 ? -46.037 -35.146 72.090 1.00 32.99 284 GLN C O 1
ATOM 22171 N N . LEU C 1 291 ? -44.110 -34.187 72.719 1.00 24.82 285 LEU C N 1
ATOM 22172 C CA . LEU C 1 291 ? -44.609 -32.824 72.600 1.00 28.02 285 LEU C CA 1
ATOM 22173 C C . LEU C 1 291 ? -44.163 -32.182 71.296 1.00 26.55 285 LEU C C 1
ATOM 22174 O O . LEU C 1 291 ? -42.971 -31.933 71.110 1.00 28.95 285 LEU C O 1
ATOM 22190 N N . PHE C 1 292 ? -45.135 -31.874 70.433 1.00 25.31 286 PHE C N 1
ATOM 22191 C CA . PHE C 1 292 ? -44.877 -31.333 69.100 1.00 25.80 286 PHE C CA 1
ATOM 22192 C C . PHE C 1 292 ? -45.109 -29.828 68.990 1.00 26.79 286 PHE C C 1
ATOM 22193 O O . PHE C 1 292 ? -44.475 -29.153 68.175 1.00 30.65 286 PHE C O 1
ATOM 22210 N N . ASN C 1 293 ? -46.056 -29.307 69.771 1.00 22.54 287 ASN C N 1
ATOM 22211 C CA . ASN C 1 293 ? -46.438 -27.923 69.639 1.00 23.89 287 ASN C CA 1
ATOM 22212 C C . ASN C 1 293 ? -46.463 -27.237 71.014 1.00 23.94 287 ASN C C 1
ATOM 22213 O O . ASN C 1 293 ? -46.954 -26.120 71.123 1.00 27.41 287 ASN C O 1
ATOM 22224 N N . THR C 1 294 ? -45.874 -27.857 72.045 1.00 21.58 288 THR C N 1
ATOM 22225 C CA . THR C 1 294 ? -45.567 -27.148 73.272 1.00 22.01 288 THR C CA 1
ATOM 22226 C C . THR C 1 294 ? -44.152 -27.493 73.713 1.00 22.75 288 THR C C 1
ATOM 22227 O O . THR C 1 294 ? -43.609 -28.503 73.303 1.00 21.83 288 THR C O 1
ATOM 22238 N N . SER C 1 295 ? -43.624 -26.696 74.647 1.00 23.18 289 SER C N 1
ATOM 22239 C CA . SER C 1 295 ? -42.364 -26.982 75.307 1.00 22.35 289 SER C CA 1
ATOM 22240 C C . SER C 1 295 ? -42.351 -26.313 76.679 1.00 22.07 289 SER C C 1
ATOM 22241 O O . SER C 1 295 ? -42.905 -25.236 76.833 1.00 23.04 289 SER C O 1
ATOM 22249 N N . THR C 1 296 ? -41.715 -26.957 77.657 1.00 21.47 290 THR C N 1
ATOM 22250 C CA . THR C 1 296 ? -41.372 -26.302 78.908 1.00 22.88 290 THR C CA 1
ATOM 22251 C C . THR C 1 296 ? -39.864 -26.102 78.968 1.00 21.62 290 THR C C 1
ATOM 22252 O O . THR C 1 296 ? -39.361 -25.678 79.995 1.00 23.45 290 THR C O 1
ATOM 22263 N N . SER C 1 297 ? -39.159 -26.404 77.868 1.00 19.74 291 SER C N 1
ATOM 22264 C CA . SER C 1 297 ? -37.719 -26.289 77.837 1.00 20.86 291 SER C CA 1
ATOM 22265 C C . SER C 1 297 ? -37.306 -24.829 77.606 1.00 20.16 291 SER C C 1
ATOM 22266 O O . SER C 1 297 ? -37.690 -24.196 76.626 1.00 22.23 291 SER C O 1
ATOM 22274 N N . LEU C 1 298 ? -36.539 -24.301 78.559 1.00 22.17 292 LEU C N 1
ATOM 22275 C CA . LEU C 1 298 ? -36.073 -22.925 78.592 1.00 21.84 292 LEU C CA 1
ATOM 22276 C C . LEU C 1 298 ? -34.749 -22.801 77.854 1.00 21.40 292 LEU C C 1
ATOM 22277 O O . LEU C 1 298 ? -33.915 -23.681 77.935 1.00 21.65 292 LEU C O 1
ATOM 22293 N N . PHE C 1 299 ? -34.560 -21.684 77.159 1.00 21.95 293 PHE C N 1
ATOM 22294 C CA . PHE C 1 299 ? -33.237 -21.346 76.652 1.00 23.66 293 PHE C CA 1
ATOM 22295 C C . PHE C 1 299 ? -33.061 -19.844 76.748 1.00 22.78 293 PHE C C 1
ATOM 22296 O O . PHE C 1 299 ? -34.018 -19.096 76.539 1.00 20.44 293 PHE C O 1
ATOM 22313 N N . LYS C 1 300 ? -31.795 -19.457 76.905 1.00 20.56 294 LYS C N 1
ATOM 22314 C CA . LYS C 1 300 ? -31.370 -18.072 76.939 1.00 21.24 294 LYS C CA 1
ATOM 22315 C C . LYS C 1 300 ? -29.901 -17.977 76.518 1.00 20.82 294 LYS C C 1
ATOM 22316 O O . LYS C 1 300 ? -29.129 -18.877 76.793 1.00 21.67 294 LYS C O 1
ATOM 22335 N N . PHE C 1 301 ? -29.533 -16.895 75.830 1.00 21.92 295 PHE C N 1
ATOM 22336 C CA . PHE C 1 301 ? -28.161 -16.574 75.479 1.00 20.90 295 PHE C CA 1
ATOM 22337 C C . PHE C 1 301 ? -27.697 -15.304 76.198 1.00 21.69 295 PHE C C 1
ATOM 22338 O O . PHE C 1 301 ? -28.443 -14.319 76.266 1.00 18.59 295 PHE C O 1
ATOM 22355 N N . VAL C 1 302 ? -26.471 -15.382 76.745 1.00 21.95 296 VAL C N 1
ATOM 22356 C CA . VAL C 1 302 ? -25.786 -14.295 77.426 1.00 22.34 296 VAL C CA 1
ATOM 22357 C C . VAL C 1 302 ? -24.479 -13.997 76.690 1.00 23.68 296 VAL C C 1
ATOM 22358 O O . VAL C 1 302 ? -23.722 -14.915 76.378 1.00 25.21 296 VAL C O 1
ATOM 22371 N N . GLU C 1 303 ? -24.235 -12.710 76.390 1.00 21.23 297 GLU C N 1
ATOM 22372 C CA . GLU C 1 303 ? -23.026 -12.298 75.709 1.00 21.28 297 GLU C CA 1
ATOM 22373 C C . GLU C 1 303 ? -22.445 -11.081 76.412 1.00 23.31 297 GLU C C 1
ATOM 22374 O O . GLU C 1 303 ? -23.130 -10.061 76.632 1.00 20.43 297 GLU C O 1
ATOM 22386 N N . GLU C 1 304 ? -21.164 -11.196 76.761 1.00 22.98 298 GLU C N 1
ATOM 22387 C CA . GLU C 1 304 ? -20.497 -10.124 77.478 1.00 23.70 298 GLU C CA 1
ATOM 22388 C C . GLU C 1 304 ? -19.527 -9.506 76.482 1.00 24.57 298 GLU C C 1
ATOM 22389 O O . GLU C 1 304 ? -18.720 -10.229 75.914 1.00 29.88 298 GLU C O 1
ATOM 22401 N N . ALA C 1 305 ? -19.659 -8.206 76.235 1.00 23.17 299 ALA C N 1
ATOM 22402 C CA . ALA C 1 305 ? -18.807 -7.489 75.310 1.00 25.25 299 ALA C CA 1
ATOM 22403 C C . ALA C 1 305 ? -17.486 -7.126 75.977 1.00 25.81 299 ALA C C 1
ATOM 22404 O O . ALA C 1 305 ? -17.428 -6.687 77.120 1.00 26.25 299 ALA C O 1
ATOM 22411 N N . PRO C 1 306 ? -16.373 -7.240 75.235 1.00 29.08 300 PRO C N 1
ATOM 22412 C CA . PRO C 1 306 ? -15.077 -6.845 75.776 1.00 30.40 300 PRO C CA 1
ATOM 22413 C C . PRO C 1 306 ? -15.003 -5.344 76.066 1.00 29.91 300 PRO C C 1
ATOM 22414 O O . PRO C 1 306 ? -15.814 -4.564 75.562 1.00 32.71 300 PRO C O 1
ATOM 22425 N N . SER C 1 307 ? -14.000 -4.935 76.851 1.00 32.66 301 SER C N 1
ATOM 22426 C CA . SER C 1 307 ? -13.777 -3.531 77.171 1.00 33.54 301 SER C CA 1
ATOM 22427 C C . SER C 1 307 ? -13.615 -2.654 75.930 1.00 33.94 301 SER C C 1
ATOM 22428 O O . SER C 1 307 ? -13.755 -1.426 76.013 1.00 32.56 301 SER C O 1
ATOM 22436 N N . ASN C 1 308 ? -13.358 -3.300 74.789 1.00 34.73 302 ASN C N 1
ATOM 22437 C CA . ASN C 1 308 ? -12.766 -2.629 73.647 1.00 40.81 302 ASN C CA 1
ATOM 22438 C C . ASN C 1 308 ? -13.710 -2.473 72.442 1.00 40.34 302 ASN C C 1
ATOM 22439 O O . ASN C 1 308 ? -13.526 -1.548 71.646 1.00 42.79 302 ASN C O 1
ATOM 22450 N N . LYS C 1 309 ? -14.668 -3.394 72.261 1.00 42.12 303 LYS C N 1
ATOM 22451 C CA . LYS C 1 309 ? -15.511 -3.405 71.070 1.00 35.74 303 LYS C CA 1
ATOM 22452 C C . LYS C 1 309 ? -16.986 -3.624 71.463 1.00 32.86 303 LYS C C 1
ATOM 22453 O O . LYS C 1 309 ? -17.313 -4.217 72.496 1.00 29.82 303 LYS C O 1
ATOM 22457 N N . ASN C 1 310 ? -17.894 -3.064 70.662 1.00 28.21 304 ASN C N 1
ATOM 22458 C CA . ASN C 1 310 ? -19.321 -3.325 70.781 1.00 28.08 304 ASN C CA 1
ATOM 22459 C C . ASN C 1 310 ? -19.650 -4.644 70.068 1.00 27.29 304 ASN C C 1
ATOM 22460 O O . ASN C 1 310 ? -19.092 -4.907 69.002 1.00 28.73 304 ASN C O 1
ATOM 22471 N N . ILE C 1 311 ? -20.574 -5.450 70.622 1.00 23.97 305 ILE C N 1
ATOM 22472 C CA . ILE C 1 311 ? -20.937 -6.729 70.028 1.00 25.57 305 ILE C CA 1
ATOM 22473 C C . ILE C 1 311 ? -22.414 -6.778 69.670 1.00 23.42 305 ILE C C 1
ATOM 22474 O O . ILE C 1 311 ? -23.242 -6.180 70.342 1.00 23.90 305 ILE C O 1
ATOM 22490 N N . CYS C 1 312 ? -22.711 -7.568 68.635 1.00 22.05 306 CYS C N 1
ATOM 22491 C CA . CYS C 1 312 ? -24.050 -7.787 68.119 1.00 23.18 306 CYS C CA 1
ATOM 22492 C C . CYS C 1 312 ? -24.361 -9.279 68.273 1.00 23.76 306 CYS C C 1
ATOM 22493 O O . CYS C 1 312 ? -23.569 -10.122 67.849 1.00 24.25 306 CYS C O 1
ATOM 22501 N N . ILE C 1 313 ? -25.484 -9.593 68.942 1.00 23.54 307 ILE C N 1
ATOM 22502 C CA . ILE C 1 313 ? -25.931 -10.972 69.070 1.00 23.61 307 ILE C CA 1
ATOM 22503 C C . ILE C 1 313 ? -27.285 -11.050 68.393 1.00 25.46 307 ILE C C 1
ATOM 22504 O O . ILE C 1 313 ? -28.144 -10.176 68.581 1.00 25.27 307 ILE C O 1
ATOM 22520 N N . LYS C 1 314 ? -27.401 -12.082 67.558 1.00 24.21 308 LYS C N 1
ATOM 22521 C CA . LYS C 1 314 ? -28.642 -12.404 66.883 1.00 24.98 308 LYS C CA 1
ATOM 22522 C C . LYS C 1 314 ? -29.073 -13.767 67.409 1.00 25.58 308 LYS C C 1
ATOM 22523 O O . LYS C 1 314 ? -28.323 -14.740 67.295 1.00 27.23 308 LYS C O 1
ATOM 22542 N N . ALA C 1 315 ? -30.262 -13.827 68.015 1.00 23.03 309 ALA C N 1
ATOM 22543 C CA . ALA C 1 315 ? -30.847 -15.084 68.435 1.00 22.18 309 ALA C CA 1
ATOM 22544 C C . ALA C 1 315 ? -31.948 -15.507 67.466 1.00 23.51 309 ALA C C 1
ATOM 22545 O O . ALA C 1 315 ? -32.734 -14.679 67.022 1.00 22.92 309 ALA C O 1
ATOM 22552 N N . TYR C 1 316 ? -32.018 -16.818 67.195 1.00 22.04 310 TYR C N 1
ATOM 22553 C CA . TYR C 1 316 ? -33.016 -17.407 66.315 1.00 21.48 310 TYR C CA 1
ATOM 22554 C C . TYR C 1 316 ? -33.718 -18.557 67.014 1.00 23.73 310 TYR C C 1
ATOM 22555 O O . TYR C 1 316 ? -33.088 -19.340 67.721 1.00 24.40 310 TYR C O 1
ATOM 22573 N N . ASN C 1 317 ? -35.008 -18.702 66.759 1.00 21.24 311 ASN C N 1
ATOM 22574 C CA . ASN C 1 317 ? -35.608 -19.997 66.944 1.00 23.02 311 ASN C CA 1
ATOM 22575 C C . ASN C 1 317 ? -35.009 -20.973 65.929 1.00 22.75 311 ASN C C 1
ATOM 22576 O O . ASN C 1 317 ? -34.646 -20.590 64.825 1.00 22.03 311 ASN C O 1
ATOM 22587 N N . THR C 1 318 ? -34.990 -22.248 66.294 1.00 21.76 312 THR C N 1
ATOM 22588 C CA . THR C 1 318 ? -34.405 -23.298 65.478 1.00 22.09 312 THR C CA 1
ATOM 22589 C C . THR C 1 318 ? -35.357 -24.482 65.478 1.00 21.45 312 THR C C 1
ATOM 22590 O O . THR C 1 318 ? -36.290 -24.567 66.285 1.00 20.45 312 THR C O 1
ATOM 22601 N N . TYR C 1 319 ? -35.065 -25.410 64.569 1.00 23.78 313 TYR C N 1
ATOM 22602 C CA . TYR C 1 319 ? -35.774 -26.670 64.487 1.00 21.95 313 TYR C CA 1
ATOM 22603 C C . TYR C 1 319 ? -34.789 -27.823 64.332 1.00 23.38 313 TYR C C 1
ATOM 22604 O O . TYR C 1 319 ? -33.668 -27.667 63.846 1.00 23.01 313 TYR C O 1
ATOM 22622 N N . GLU C 1 320 ? -35.292 -28.982 64.714 1.00 21.84 314 GLU C N 1
ATOM 22623 C CA . GLU C 1 320 ? -34.711 -30.254 64.399 1.00 24.77 314 GLU C CA 1
ATOM 22624 C C . GLU C 1 320 ? -35.442 -30.782 63.190 1.00 22.27 314 GLU C C 1
ATOM 22625 O O . GLU C 1 320 ? -36.676 -30.877 63.243 1.00 20.18 314 GLU C O 1
ATOM 22637 N N . LYS C 1 321 ? -34.673 -31.063 62.128 1.00 21.49 315 LYS C N 1
ATOM 22638 C CA . LYS C 1 321 ? -35.223 -31.532 60.865 1.00 22.62 315 LYS C CA 1
ATOM 22639 C C . LYS C 1 321 ? -35.401 -33.047 60.898 1.00 22.38 315 LYS C C 1
ATOM 22640 O O . LYS C 1 321 ? -34.418 -33.788 61.000 1.00 24.15 315 LYS C O 1
ATOM 22659 N N . TYR C 1 322 ? -36.665 -33.486 60.785 1.00 22.50 316 TYR C N 1
ATOM 22660 C CA . TYR C 1 322 ? -37.007 -34.890 60.625 1.00 22.83 316 TYR C CA 1
ATOM 22661 C C . TYR C 1 322 ? -37.535 -35.128 59.212 1.00 24.13 316 TYR C C 1
ATOM 22662 O O . TYR C 1 322 ? -38.326 -34.350 58.711 1.00 25.58 316 TYR C O 1
ATOM 22680 N N . GLU C 1 323 ? -37.031 -36.164 58.542 1.00 23.56 317 GLU C N 1
ATOM 22681 C CA . GLU C 1 323 ? -37.569 -36.594 57.265 1.00 22.77 317 GLU C CA 1
ATOM 22682 C C . GLU C 1 323 ? -38.269 -37.918 57.507 1.00 23.20 317 GLU C C 1
ATOM 22683 O O . GLU C 1 323 ? -37.672 -38.782 58.137 1.00 24.52 317 GLU C O 1
ATOM 22695 N N . LEU C 1 324 ? -39.529 -38.026 57.066 1.00 20.75 318 LEU C N 1
ATOM 22696 C CA . LEU C 1 324 ? -40.237 -39.289 56.994 1.00 22.24 318 LEU C CA 1
ATOM 22697 C C . LEU C 1 324 ? -40.324 -39.727 55.533 1.00 22.63 318 LEU C C 1
ATOM 22698 O O . LEU C 1 324 ? -40.873 -39.009 54.713 1.00 20.15 318 LEU C O 1
ATOM 22714 N N . ILE C 1 325 ? -39.785 -40.903 55.210 1.00 24.18 319 ILE C N 1
ATOM 22715 C CA . ILE C 1 325 ? -39.800 -41.393 53.843 1.00 23.87 319 ILE C CA 1
ATOM 22716 C C . ILE C 1 325 ? -40.394 -42.795 53.808 1.00 24.18 319 ILE C C 1
ATOM 22717 O O . ILE C 1 325 ? -40.234 -43.595 54.732 1.00 24.60 319 ILE C O 1
ATOM 22733 N N . ASP C 1 326 ? -41.148 -43.022 52.737 1.00 22.01 320 ASP C N 1
ATOM 22734 C CA . ASP C 1 326 ? -41.534 -44.341 52.255 1.00 23.07 320 ASP C CA 1
ATOM 22735 C C . ASP C 1 326 ? -40.594 -44.713 51.104 1.00 22.48 320 ASP C C 1
ATOM 22736 O O . ASP C 1 326 ? -40.530 -44.033 50.066 1.00 21.42 320 ASP C O 1
ATOM 22745 N N . TYR C 1 327 ? -39.791 -45.732 51.361 1.00 20.93 321 TYR C N 1
ATOM 22746 C CA . TYR C 1 327 ? -38.716 -46.126 50.473 1.00 20.71 321 TYR C CA 1
ATOM 22747 C C . TYR C 1 327 ? -39.069 -47.479 49.881 1.00 20.90 321 TYR C C 1
ATOM 22748 O O . TYR C 1 327 ? -39.289 -48.431 50.606 1.00 21.01 321 TYR C O 1
ATOM 22766 N N . GLN C 1 328 ? -39.097 -47.538 48.546 1.00 21.95 322 GLN C N 1
ATOM 22767 C CA . GLN C 1 328 ? -39.554 -48.716 47.833 1.00 23.59 322 GLN C CA 1
ATOM 22768 C C . GLN C 1 328 ? -38.653 -48.895 46.622 1.00 22.15 322 GLN C C 1
ATOM 22769 O O . GLN C 1 328 ? -38.548 -48.001 45.779 1.00 20.69 322 GLN C O 1
ATOM 22783 N N . ASN C 1 329 ? -38.043 -50.078 46.558 1.00 26.31 323 ASN C N 1
ATOM 22784 C CA . ASN C 1 329 ? -37.241 -50.507 45.380 1.00 25.57 323 ASN C CA 1
ATOM 22785 C C . ASN C 1 329 ? -36.341 -49.344 44.978 1.00 24.98 323 ASN C C 1
ATOM 22786 O O . ASN C 1 329 ? -36.381 -48.952 43.812 1.00 28.03 323 ASN C O 1
ATOM 22797 N N . GLY C 1 330 ? -35.607 -48.787 45.927 1.00 25.32 324 GLY C N 1
ATOM 22798 C CA . GLY C 1 330 ? -34.583 -47.825 45.555 1.00 25.36 324 GLY C CA 1
ATOM 22799 C C . GLY C 1 330 ? -34.964 -46.365 45.334 1.00 25.12 324 GLY C C 1
ATOM 22800 O O . GLY C 1 330 ? -34.113 -45.569 44.939 1.00 27.14 324 GLY C O 1
ATOM 22804 N N . SER C 1 331 ? -36.234 -46.030 45.590 1.00 23.38 325 SER C N 1
ATOM 22805 C CA . SER C 1 331 ? -36.784 -44.713 45.306 1.00 25.49 325 SER C CA 1
ATOM 22806 C C . SER C 1 331 ? -37.561 -44.260 46.532 1.00 25.88 325 SER C C 1
ATOM 22807 O O . SER C 1 331 ? -38.269 -45.048 47.165 1.00 28.25 325 SER C O 1
ATOM 22815 N N . ILE C 1 332 ? -37.504 -42.957 46.780 1.00 27.14 326 ILE C N 1
ATOM 22816 C CA . ILE C 1 332 ? -38.383 -42.325 47.750 1.00 25.77 326 ILE C CA 1
ATOM 22817 C C . ILE C 1 332 ? -39.715 -42.067 47.047 1.00 23.33 326 ILE C C 1
ATOM 22818 O O . ILE C 1 332 ? -39.797 -41.220 46.160 1.00 28.37 326 ILE C O 1
ATOM 22834 N N . VAL C 1 333 ? -40.762 -42.758 47.496 1.00 23.79 327 VAL C N 1
ATOM 22835 C CA . VAL C 1 333 ? -42.078 -42.705 46.871 1.00 26.48 327 VAL C CA 1
ATOM 22836 C C . VAL C 1 333 ? -43.033 -41.753 47.600 1.00 27.01 327 VAL C C 1
ATOM 22837 O O . VAL C 1 333 ? -43.976 -41.265 46.977 1.00 26.34 327 VAL C O 1
ATOM 22850 N N . ASN C 1 334 ? -42.828 -41.553 48.911 1.00 24.68 328 ASN C N 1
ATOM 22851 C CA . ASN C 1 334 ? -43.535 -40.559 49.713 1.00 26.16 328 ASN C CA 1
ATOM 22852 C C . ASN C 1 334 ? -42.552 -39.991 50.741 1.00 26.44 328 ASN C C 1
ATOM 22853 O O . ASN C 1 334 ? -41.751 -40.721 51.306 1.00 25.65 328 ASN C O 1
ATOM 22864 N N . LYS C 1 335 ? -42.621 -38.680 50.962 1.00 29.82 329 LYS C N 1
ATOM 22865 C CA . LYS C 1 335 ? -41.749 -37.972 51.882 1.00 26.94 329 LYS C CA 1
ATOM 22866 C C . LYS C 1 335 ? -42.522 -36.865 52.614 1.00 26.22 329 LYS C C 1
ATOM 22867 O O . LYS C 1 335 ? -43.242 -36.071 51.994 1.00 24.62 329 LYS C O 1
ATOM 22886 N N . ALA C 1 336 ? -42.336 -36.771 53.934 1.00 26.79 330 ALA C N 1
ATOM 22887 C CA . ALA C 1 336 ? -42.661 -35.547 54.657 1.00 26.02 330 ALA C CA 1
ATOM 22888 C C . ALA C 1 336 ? -41.411 -35.005 55.353 1.00 28.46 330 ALA C C 1
ATOM 22889 O O . ALA C 1 336 ? -40.514 -35.778 55.741 1.00 26.49 330 ALA C O 1
ATOM 22896 N N . GLU C 1 337 ? -41.374 -33.672 55.489 1.00 26.31 331 GLU C N 1
ATOM 22897 C CA . GLU C 1 337 ? -40.432 -32.980 56.339 1.00 25.59 331 GLU C CA 1
ATOM 22898 C C . GLU C 1 337 ? -41.179 -32.398 57.549 1.00 24.67 331 GLU C C 1
ATOM 22899 O O . GLU C 1 337 ? -42.215 -31.748 57.395 1.00 27.11 331 GLU C O 1
ATOM 22911 N N . TYR C 1 338 ? -40.620 -32.627 58.749 1.00 22.38 332 TYR C N 1
ATOM 22912 C CA . TYR C 1 338 ? -41.185 -32.160 60.014 1.00 25.24 332 TYR C CA 1
ATOM 22913 C C . TYR C 1 338 ? -40.097 -31.414 60.799 1.00 25.39 332 TYR C C 1
ATOM 22914 O O . TYR C 1 338 ? -39.092 -31.997 61.247 1.00 25.04 332 TYR C O 1
ATOM 22932 N N . TYR C 1 339 ? -40.263 -30.098 60.891 1.00 23.50 333 TYR C N 1
ATOM 22933 C CA . TYR C 1 339 ? -39.321 -29.270 61.623 1.00 25.36 333 TYR C CA 1
ATOM 22934 C C . TYR C 1 339 ? -39.833 -29.116 63.055 1.00 23.93 333 TYR C C 1
ATOM 22935 O O . TYR C 1 339 ? -40.794 -28.397 63.293 1.00 24.76 333 TYR C O 1
ATOM 22953 N N . LEU C 1 340 ? -39.168 -29.804 63.990 1.00 22.03 334 LEU C N 1
ATOM 22954 C CA . LEU C 1 340 ? -39.608 -29.852 65.371 1.00 22.18 334 LEU C CA 1
ATOM 22955 C C . LEU C 1 340 ? -38.937 -28.694 66.111 1.00 23.71 334 LEU C C 1
ATOM 22956 O O . LEU C 1 340 ? -37.711 -28.561 66.074 1.00 21.81 334 LEU C O 1
ATOM 22972 N N . PRO C 1 341 ? -39.718 -27.831 66.800 1.00 24.30 335 PRO C N 1
ATOM 22973 C CA . PRO C 1 341 ? -39.164 -26.646 67.454 1.00 23.31 335 PRO C CA 1
ATOM 22974 C C . PRO C 1 341 ? -38.088 -27.019 68.460 1.00 22.00 335 PRO C C 1
ATOM 22975 O O . PRO C 1 341 ? -38.255 -27.992 69.176 1.00 21.11 335 PRO C O 1
ATOM 22986 N N . SER C 1 342 ? -37.007 -26.240 68.469 1.00 20.32 336 SER C N 1
ATOM 22987 C CA . SER C 1 342 ? -35.792 -26.599 69.158 1.00 22.02 336 SER C CA 1
ATOM 22988 C C . SER C 1 342 ? -35.358 -25.426 70.033 1.00 20.47 336 SER C C 1
ATOM 22989 O O . SER C 1 342 ? -36.187 -24.573 70.278 1.00 19.68 336 SER C O 1
ATOM 22997 N N . LEU C 1 343 ? -34.092 -25.398 70.491 1.00 18.33 337 LEU C N 1
ATOM 22998 C CA . LEU C 1 343 ? -33.720 -24.520 71.579 1.00 21.01 337 LEU C CA 1
ATOM 22999 C C . LEU C 1 343 ? -32.703 -23.468 71.159 1.00 21.15 337 LEU C C 1
ATOM 23000 O O . LEU C 1 343 ? -31.892 -23.014 71.969 1.00 20.50 337 LEU C O 1
ATOM 23016 N N . GLY C 1 344 ? -32.773 -23.106 69.882 1.00 21.70 338 GLY C N 1
ATOM 23017 C CA . GLY C 1 344 ? -32.279 -21.829 69.428 1.00 21.31 338 GLY C CA 1
ATOM 23018 C C . GLY C 1 344 ? -30.815 -21.829 68.980 1.00 22.05 338 GLY C C 1
ATOM 23019 O O . GLY C 1 344 ? -30.077 -22.811 69.090 1.00 21.91 338 GLY C O 1
ATOM 23023 N N . TYR C 1 345 ? -30.446 -20.660 68.459 1.00 22.15 339 TYR C N 1
ATOM 23024 C CA . TYR C 1 345 ? -29.184 -20.406 67.790 1.00 21.49 339 TYR C CA 1
ATOM 23025 C C . TYR C 1 345 ? -28.775 -18.980 68.115 1.00 21.71 339 TYR C C 1
ATOM 23026 O O . TYR C 1 345 ? -29.540 -18.059 67.893 1.00 22.10 339 TYR C O 1
ATOM 23044 N N . CYS C 1 346 ? -27.556 -18.808 68.607 1.00 21.01 340 CYS C N 1
ATOM 23045 C CA . CYS C 1 346 ? -27.035 -17.502 68.918 1.00 23.32 340 CYS C CA 1
ATOM 23046 C C . CYS C 1 346 ? -25.803 -17.235 68.056 1.00 24.31 340 CYS C C 1
ATOM 23047 O O . CYS C 1 346 ? -24.810 -17.940 68.173 1.00 22.49 340 CYS C O 1
ATOM 23055 N N . GLU C 1 347 ? -25.868 -16.195 67.216 1.00 28.10 341 GLU C N 1
ATOM 23056 C CA . GLU C 1 347 ? -24.755 -15.777 66.373 1.00 26.16 341 GLU C CA 1
ATOM 23057 C C . GLU C 1 347 ? -24.161 -14.491 66.936 1.00 23.14 341 GLU C C 1
ATOM 23058 O O . GLU C 1 347 ? -24.849 -13.494 67.090 1.00 26.31 341 GLU C O 1
ATOM 23070 N N . VAL C 1 348 ? -22.889 -14.541 67.299 1.00 22.96 342 VAL C N 1
ATOM 23071 C CA . VAL C 1 348 ? -22.187 -13.397 67.848 1.00 22.64 342 VAL C CA 1
ATOM 23072 C C . VAL C 1 348 ? -21.304 -12.809 66.760 1.00 25.06 342 VAL C C 1
ATOM 23073 O O . VAL C 1 348 ? -20.505 -13.555 66.204 1.00 27.29 342 VAL C O 1
ATOM 23086 N N . THR C 1 349 ? -21.438 -11.492 66.500 1.00 25.41 343 THR C N 1
ATOM 23087 C CA . THR C 1 349 ? -20.563 -10.790 65.572 1.00 27.66 343 THR C CA 1
ATOM 23088 C C . THR C 1 349 ? -20.126 -9.464 66.173 1.00 28.25 343 THR C C 1
ATOM 23089 O O . THR C 1 349 ? -20.828 -8.897 67.017 1.00 26.65 343 THR C O 1
ATOM 23100 N N . ASN C 1 350 ? -18.969 -8.971 65.705 1.00 30.61 344 ASN C N 1
ATOM 23101 C CA . ASN C 1 350 ? -18.544 -7.602 65.976 1.00 27.54 344 ASN C CA 1
ATOM 23102 C C . ASN C 1 350 ? -19.638 -6.659 65.490 1.00 27.42 344 ASN C C 1
ATOM 23103 O O . ASN C 1 350 ? -20.186 -6.860 64.411 1.00 31.07 344 ASN C O 1
ATOM 23114 N N . ALA C 1 351 ? -19.977 -5.650 66.301 1.00 26.75 345 ALA C N 1
ATOM 23115 C CA . ALA C 1 351 ? -20.972 -4.673 65.889 1.00 28.77 345 ALA C CA 1
ATOM 23116 C C . ALA C 1 351 ? -20.431 -3.942 64.662 1.00 29.71 345 ALA C C 1
ATOM 23117 O O . ALA C 1 351 ? -19.427 -3.221 64.751 1.00 25.88 345 ALA C O 1
ATOM 23124 N N . PRO C 1 352 ? -21.034 -4.135 63.466 1.00 33.55 346 PRO C N 1
ATOM 23125 C CA . PRO C 1 352 ? -20.618 -3.347 62.315 1.00 35.29 346 PRO C CA 1
ATOM 23126 C C . PRO C 1 352 ? -20.969 -1.884 62.579 1.00 34.47 346 PRO C C 1
ATOM 23127 O O . PRO C 1 352 ? -21.875 -1.601 63.381 1.00 32.63 346 PRO C O 1
ATOM 23138 N N . SER C 1 353 ? -20.172 -0.981 61.993 1.00 32.52 347 SER C N 1
ATOM 23139 C CA . SER C 1 353 ? -20.443 0.441 62.042 1.00 35.54 347 SER C CA 1
ATOM 23140 C C . SER C 1 353 ? -21.875 0.677 61.550 1.00 37.31 347 SER C C 1
ATOM 23141 O O . SER C 1 353 ? -22.306 0.017 60.594 1.00 35.69 347 SER C O 1
ATOM 23149 N N . PRO C 1 354 ? -22.676 1.545 62.232 1.00 34.48 348 PRO C N 1
ATOM 23150 C CA . PRO C 1 354 ? -23.945 2.028 61.665 1.00 33.13 348 PRO C CA 1
ATOM 23151 C C . PRO C 1 354 ? -23.819 2.885 60.382 1.00 33.92 348 PRO C C 1
ATOM 23152 O O . PRO C 1 354 ? -24.769 2.966 59.584 1.00 30.86 348 PRO C O 1
ATOM 23163 N N . GLU C 1 355 ? -22.635 3.489 60.154 1.00 32.68 349 GLU C N 1
ATOM 23164 C CA . GLU C 1 355 ? -22.374 4.326 58.984 1.00 34.63 349 GLU C CA 1
ATOM 23165 C C . GLU C 1 355 ? -21.884 3.489 57.794 1.00 33.86 349 GLU C C 1
ATOM 23166 O O . GLU C 1 355 ? -21.396 4.022 56.805 1.00 38.65 349 GLU C O 1
ATOM 23170 N N . SER C 1 356 ? -22.051 2.167 57.860 1.00 36.32 350 SER C N 1
ATOM 23171 C CA . SER C 1 356 ? -21.504 1.255 56.867 1.00 37.79 350 SER C CA 1
ATOM 23172 C C . SER C 1 356 ? -22.287 1.344 55.552 1.00 39.92 350 SER C C 1
ATOM 23173 O O . SER C 1 356 ? -23.508 1.519 55.577 1.00 36.34 350 SER C O 1
ATOM 23181 N N . GLU C 1 357 ? -21.559 1.183 54.426 1.00 40.62 351 GLU C N 1
ATOM 23182 C CA . GLU C 1 357 ? -22.117 1.139 53.076 1.00 39.47 351 GLU C CA 1
ATOM 23183 C C . GLU C 1 357 ? -23.271 0.139 52.989 1.00 37.33 351 GLU C C 1
ATOM 23184 O O . GLU C 1 357 ? -23.058 -1.062 53.144 1.00 37.21 351 GLU C O 1
ATOM 23188 N N . VAL C 1 358 ? -24.476 0.633 52.659 1.00 32.10 352 VAL C N 1
ATOM 23189 C CA . VAL C 1 358 ? -25.629 -0.235 52.523 1.00 30.51 352 VAL C CA 1
ATOM 23190 C C . VAL C 1 358 ? -25.627 -0.799 51.114 1.00 28.73 352 VAL C C 1
ATOM 23191 O O . VAL C 1 358 ? -25.643 -0.018 50.173 1.00 29.15 352 VAL C O 1
ATOM 23204 N N . VAL C 1 359 ? -25.654 -2.135 50.982 1.00 30.77 353 VAL C N 1
ATOM 23205 C CA . VAL C 1 359 ? -25.586 -2.777 49.680 1.00 30.55 353 VAL C CA 1
ATOM 23206 C C . VAL C 1 359 ? -26.934 -3.455 49.444 1.00 28.52 353 VAL C C 1
ATOM 23207 O O . VAL C 1 359 ? -27.368 -4.270 50.252 1.00 31.73 353 VAL C O 1
ATOM 23220 N N . LYS C 1 360 ? -27.599 -3.126 48.329 1.00 25.35 354 LYS C N 1
ATOM 23221 C CA . LYS C 1 360 ? -28.938 -3.642 48.065 1.00 26.85 354 LYS C CA 1
ATOM 23222 C C . LYS C 1 360 ? -28.825 -5.082 47.598 1.00 25.71 354 LYS C C 1
ATOM 23223 O O . LYS C 1 360 ? -28.160 -5.329 46.596 1.00 28.36 354 LYS C O 1
ATOM 23242 N N . THR C 1 361 ? -29.536 -6.009 48.264 1.00 24.51 355 THR C N 1
ATOM 23243 C CA . THR C 1 361 ? -29.329 -7.440 48.067 1.00 24.06 355 THR C CA 1
ATOM 23244 C C . THR C 1 361 ? -30.682 -8.120 47.908 1.00 23.22 355 THR C C 1
ATOM 23245 O O . THR C 1 361 ? -31.563 -7.919 48.738 1.00 26.91 355 THR C O 1
ATOM 23256 N N . GLN C 1 362 ? -30.841 -8.968 46.888 1.00 23.21 356 GLN C N 1
ATOM 23257 C CA . GLN C 1 362 ? -32.024 -9.809 46.812 1.00 21.69 356 GLN C CA 1
ATOM 23258 C C . GLN C 1 362 ? -32.010 -10.810 47.966 1.00 25.25 356 GLN C C 1
ATOM 23259 O O . GLN C 1 362 ? -30.955 -11.340 48.320 1.00 23.26 356 GLN C O 1
ATOM 23273 N N . VAL C 1 363 ? -33.210 -11.068 48.511 1.00 25.67 357 VAL C N 1
ATOM 23274 C CA . VAL C 1 363 ? -33.452 -12.095 49.506 1.00 25.24 357 VAL C CA 1
ATOM 23275 C C . VAL C 1 363 ? -33.119 -13.462 48.901 1.00 27.61 357 VAL C C 1
ATOM 23276 O O . VAL C 1 363 ? -33.240 -13.645 47.684 1.00 25.47 357 VAL C O 1
ATOM 23289 N N . ALA C 1 364 ? -32.752 -14.424 49.774 1.00 29.31 358 ALA C N 1
ATOM 23290 C CA . ALA C 1 364 ? -32.615 -15.829 49.396 1.00 26.88 358 ALA C CA 1
ATOM 23291 C C . ALA C 1 364 ? -33.982 -16.425 49.025 1.00 26.17 358 ALA C C 1
ATOM 23292 O O . ALA C 1 364 ? -35.036 -15.849 49.308 1.00 26.45 358 ALA C O 1
ATOM 23299 N N . GLU C 1 365 ? -33.960 -17.590 48.357 1.00 28.42 359 GLU C N 1
ATOM 23300 C CA . GLU C 1 365 ? -35.182 -18.339 48.129 1.00 27.70 359 GLU C CA 1
ATOM 23301 C C . GLU C 1 365 ? -35.616 -18.860 49.491 1.00 25.49 359 GLU C C 1
ATOM 23302 O O . GLU C 1 365 ? -34.763 -18.987 50.372 1.00 25.32 359 GLU C O 1
ATOM 23314 N N . ASP C 1 366 ? -36.919 -19.128 49.669 1.00 26.64 360 ASP C N 1
ATOM 23315 C CA . ASP C 1 366 ? -37.365 -19.783 50.884 1.00 26.35 360 ASP C CA 1
ATOM 23316 C C . ASP C 1 366 ? -36.676 -21.133 51.002 1.00 25.89 360 ASP C C 1
ATOM 23317 O O . ASP C 1 366 ? -36.447 -21.802 50.006 1.00 27.78 360 ASP C O 1
ATOM 23326 N N . GLY C 1 367 ? -36.457 -21.551 52.243 1.00 26.89 361 GLY C N 1
ATOM 23327 C CA . GLY C 1 367 ? -35.750 -22.787 52.546 1.00 27.06 361 GLY C CA 1
ATOM 23328 C C . GLY C 1 367 ? -35.108 -22.656 53.915 1.00 26.63 361 GLY C C 1
ATOM 23329 O O . GLY C 1 367 ? -35.496 -21.777 54.699 1.00 25.72 361 GLY C O 1
ATOM 23333 N N . PHE C 1 368 ? -34.086 -23.469 54.156 1.00 24.85 362 PHE C N 1
ATOM 23334 C CA . PHE C 1 368 ? -33.518 -23.610 55.481 1.00 24.10 362 PHE C CA 1
ATOM 23335 C C . PHE C 1 368 ? -32.002 -23.589 55.383 1.00 25.38 362 PHE C C 1
ATOM 23336 O O . PHE C 1 368 ? -31.456 -23.933 54.345 1.00 24.66 362 PHE C O 1
ATOM 23353 N N . ILE C 1 369 ? -31.377 -23.216 56.499 1.00 26.39 363 ILE C N 1
ATOM 23354 C CA . ILE C 1 369 ? -29.946 -23.184 56.720 1.00 24.96 363 ILE C CA 1
ATOM 23355 C C . ILE C 1 369 ? -29.686 -23.945 58.019 1.00 24.33 363 ILE C C 1
ATOM 23356 O O . ILE C 1 369 ? -30.313 -23.631 59.022 1.00 23.34 363 ILE C O 1
ATOM 23372 N N . GLN C 1 370 ? -28.747 -24.907 58.019 1.00 23.79 364 GLN C N 1
ATOM 23373 C CA . GLN C 1 370 ? -28.382 -25.624 59.231 1.00 23.67 364 GLN C CA 1
ATOM 23374 C C . GLN C 1 370 ? -27.194 -24.933 59.897 1.00 22.18 364 GLN C C 1
ATOM 23375 O O . GLN C 1 370 ? -26.142 -24.769 59.271 1.00 20.29 364 GLN C O 1
ATOM 23389 N N . ASN C 1 371 ? -27.377 -24.567 61.172 1.00 22.86 365 ASN C N 1
ATOM 23390 C CA . ASN C 1 371 ? -26.314 -24.006 61.998 1.00 22.40 365 ASN C CA 1
ATOM 23391 C C . ASN C 1 371 ? -25.796 -25.008 63.015 1.00 24.16 365 ASN C C 1
ATOM 23392 O O . ASN C 1 371 ? -24.726 -24.799 63.571 1.00 28.46 365 ASN C O 1
ATOM 23403 N N . GLY C 1 372 ? -26.578 -26.060 63.289 1.00 26.07 366 GLY C N 1
ATOM 23404 C CA . GLY C 1 372 ? -26.142 -27.129 64.171 1.00 24.46 366 GLY C CA 1
ATOM 23405 C C . GLY C 1 372 ? -25.203 -28.100 63.460 1.00 22.87 366 GLY C C 1
ATOM 23406 O O . GLY C 1 372 ? -24.977 -28.008 62.256 1.00 23.04 366 GLY C O 1
ATOM 23410 N N . PRO C 1 373 ? -24.632 -29.066 64.196 1.00 21.75 367 PRO C N 1
ATOM 23411 C CA . PRO C 1 373 ? -23.618 -29.947 63.633 1.00 22.58 367 PRO C CA 1
ATOM 23412 C C . PRO C 1 373 ? -24.212 -30.983 62.693 1.00 22.26 367 PRO C C 1
ATOM 23413 O O . PRO C 1 373 ? -25.384 -31.313 62.779 1.00 20.57 367 PRO C O 1
ATOM 23424 N N . GLU C 1 374 ? -23.384 -31.496 61.783 1.00 25.34 368 GLU C N 1
ATOM 23425 C CA . GLU C 1 374 ? -23.817 -32.514 60.837 1.00 26.82 368 GLU C CA 1
ATOM 23426 C C . GLU C 1 374 ? -24.341 -33.771 61.545 1.00 24.01 368 GLU C C 1
ATOM 23427 O O . GLU C 1 374 ? -23.727 -34.302 62.471 1.00 24.77 368 GLU C O 1
ATOM 23439 N N . GLU C 1 375 ? -25.483 -34.271 61.080 1.00 20.96 369 GLU C N 1
ATOM 23440 C CA . GLU C 1 375 ? -26.159 -35.350 61.762 1.00 23.18 369 GLU C CA 1
ATOM 23441 C C . GLU C 1 375 ? -27.099 -36.063 60.804 1.00 21.61 369 GLU C C 1
ATOM 23442 O O . GLU C 1 375 ? -27.922 -35.425 60.167 1.00 23.25 369 GLU C O 1
ATOM 23454 N N . GLU C 1 376 ? -27.055 -37.389 60.830 1.00 20.84 370 GLU C N 1
ATOM 23455 C CA . GLU C 1 376 ? -27.996 -38.223 60.106 1.00 23.67 370 GLU C CA 1
ATOM 23456 C C . GLU C 1 376 ? -28.250 -39.487 60.915 1.00 25.47 370 GLU C C 1
ATOM 23457 O O . GLU C 1 376 ? -27.401 -40.376 60.920 1.00 27.70 370 GLU C O 1
ATOM 23469 N N . ILE C 1 377 ? -29.414 -39.565 61.572 1.00 22.56 371 ILE C N 1
ATOM 23470 C CA . ILE C 1 377 ? -29.780 -40.754 62.322 1.00 21.75 371 ILE C CA 1
ATOM 23471 C C . ILE C 1 377 ? -31.006 -41.373 61.671 1.00 23.12 371 ILE C C 1
ATOM 23472 O O . ILE C 1 377 ? -32.095 -40.802 61.765 1.00 23.18 371 ILE C O 1
ATOM 23488 N N . VAL C 1 378 ? -30.795 -42.547 61.041 1.00 23.61 372 VAL C N 1
ATOM 23489 C CA . VAL C 1 378 ? -31.780 -43.230 60.228 1.00 24.16 372 VAL C CA 1
ATOM 23490 C C . VAL C 1 378 ? -32.443 -44.322 61.060 1.00 22.20 372 VAL C C 1
ATOM 23491 O O . VAL C 1 378 ? -31.796 -45.282 61.403 1.00 22.87 372 VAL C O 1
ATOM 23504 N N . VAL C 1 379 ? -33.734 -44.167 61.351 1.00 21.58 373 VAL C N 1
ATOM 23505 C CA . VAL C 1 379 ? -34.491 -45.081 62.183 1.00 21.08 373 VAL C CA 1
ATOM 23506 C C . VAL C 1 379 ? -35.668 -45.621 61.371 1.00 22.79 373 VAL C C 1
ATOM 23507 O O . VAL C 1 379 ? -36.564 -44.859 60.968 1.00 25.60 373 VAL C O 1
ATOM 23520 N N . GLY C 1 380 ? -35.644 -46.943 61.131 1.00 22.47 374 GLY C N 1
ATOM 23521 C CA . GLY C 1 380 ? -36.770 -47.667 60.566 1.00 23.09 374 GLY C CA 1
ATOM 23522 C C . GLY C 1 380 ? -37.930 -47.688 61.556 1.00 22.83 374 GLY C C 1
ATOM 23523 O O . GLY C 1 380 ? -37.733 -47.748 62.778 1.00 21.75 374 GLY C O 1
ATOM 23527 N N . VAL C 1 381 ? -39.150 -47.694 61.016 1.00 23.09 375 VAL C N 1
ATOM 23528 C CA . VAL C 1 381 ? -40.315 -47.721 61.881 1.00 22.56 375 VAL C CA 1
ATOM 23529 C C . VAL C 1 381 ? -41.262 -48.785 61.380 1.00 21.50 375 VAL C C 1
ATOM 23530 O O . VAL C 1 381 ? -41.427 -48.938 60.188 1.00 27.31 375 VAL C O 1
ATOM 23543 N N . ILE C 1 382 ? -41.933 -49.445 62.317 1.00 21.88 376 ILE C N 1
ATOM 23544 C CA . ILE C 1 382 ? -42.907 -50.451 61.970 1.00 21.65 376 ILE C CA 1
ATOM 23545 C C . ILE C 1 382 ? -44.053 -49.796 61.205 1.00 21.52 376 ILE C C 1
ATOM 23546 O O . ILE C 1 382 ? -44.542 -48.724 61.535 1.00 19.44 376 ILE C O 1
ATOM 23562 N N . ASP C 1 383 ? -44.415 -50.405 60.087 1.00 24.43 377 ASP C N 1
ATOM 23563 C CA . ASP C 1 383 ? -45.482 -49.845 59.287 1.00 23.89 377 ASP C CA 1
ATOM 23564 C C . ASP C 1 383 ? -46.789 -50.165 59.996 1.00 21.99 377 ASP C C 1
ATOM 23565 O O . ASP C 1 383 ? -47.096 -51.335 60.150 1.00 20.49 377 ASP C O 1
ATOM 23574 N N . PRO C 1 384 ? -47.580 -49.157 60.448 1.00 23.94 378 PRO C N 1
ATOM 23575 C CA . PRO C 1 384 ? -48.773 -49.423 61.248 1.00 26.11 378 PRO C CA 1
ATOM 23576 C C . PRO C 1 384 ? -49.880 -50.102 60.443 1.00 29.64 378 PRO C C 1
ATOM 23577 O O . PRO C 1 384 ? -50.802 -50.644 61.044 1.00 30.96 378 PRO C O 1
ATOM 23588 N N . SER C 1 385 ? -49.744 -50.146 59.099 1.00 27.35 379 SER C N 1
ATOM 23589 C CA . SER C 1 385 ? -50.718 -50.829 58.259 1.00 27.93 379 SER C CA 1
ATOM 23590 C C . SER C 1 385 ? -50.508 -52.350 58.277 1.00 26.49 379 SER C C 1
ATOM 23591 O O . SER C 1 385 ? -51.324 -53.118 57.727 1.00 22.89 379 SER C O 1
ATOM 23599 N N . GLU C 1 386 ? -49.401 -52.781 58.902 1.00 24.42 380 GLU C N 1
ATOM 23600 C CA . GLU C 1 386 ? -49.064 -54.191 58.946 1.00 25.21 380 GLU C CA 1
ATOM 23601 C C . GLU C 1 386 ? -49.138 -54.684 60.397 1.00 27.89 380 GLU C C 1
ATOM 23602 O O . GLU C 1 386 ? -48.527 -54.095 61.295 1.00 38.21 380 GLU C O 1
ATOM 23614 N N . ASN C 1 387 ? -49.844 -55.806 60.564 1.00 24.32 381 ASN C N 1
ATOM 23615 C CA . ASN C 1 387 ? -50.193 -56.437 61.824 1.00 27.16 381 ASN C CA 1
ATOM 23616 C C . ASN C 1 387 ? -48.973 -57.105 62.440 1.00 26.16 381 ASN C C 1
ATOM 23617 O O . ASN C 1 387 ? -48.106 -57.589 61.720 1.00 23.66 381 ASN C O 1
ATOM 23628 N N . ILE C 1 388 ? -48.962 -57.163 63.774 1.00 26.34 382 ILE C N 1
ATOM 23629 C CA . ILE C 1 388 ? -47.864 -57.701 64.551 1.00 23.90 382 ILE C CA 1
ATOM 23630 C C . ILE C 1 388 ? -48.382 -58.906 65.313 1.00 23.60 382 ILE C C 1
ATOM 23631 O O . ILE C 1 388 ? -49.213 -58.740 66.201 1.00 26.07 382 ILE C O 1
ATOM 23647 N N . GLN C 1 389 ? -47.862 -60.086 64.982 1.00 21.95 383 GLN C N 1
ATOM 23648 C CA . GLN C 1 389 ? -48.080 -61.288 65.758 1.00 23.09 383 GLN C CA 1
ATOM 23649 C C . GLN C 1 389 ? -46.867 -61.512 66.656 1.00 21.61 383 GLN C C 1
ATOM 23650 O O . GLN C 1 389 ? -45.761 -61.061 66.342 1.00 19.92 383 GLN C O 1
ATOM 23664 N N . GLU C 1 390 ? -47.092 -62.238 67.753 1.00 23.42 384 GLU C N 1
ATOM 23665 C CA . GLU C 1 390 ? -46.087 -62.444 68.787 1.00 25.07 384 GLU C CA 1
ATOM 23666 C C . GLU C 1 390 ? -45.938 -63.933 69.030 1.00 23.07 384 GLU C C 1
ATOM 23667 O O . GLU C 1 390 ? -46.933 -64.640 68.967 1.00 24.11 384 GLU C O 1
ATOM 23679 N N . ILE C 1 391 ? -44.687 -64.356 69.233 1.00 24.17 385 ILE C N 1
ATOM 23680 C CA . ILE C 1 391 ? -44.283 -65.619 69.813 1.00 22.88 385 ILE C CA 1
ATOM 23681 C C . ILE C 1 391 ? -43.928 -65.285 71.256 1.00 26.12 385 ILE C C 1
ATOM 23682 O O . ILE C 1 391 ? -42.981 -64.499 71.484 1.00 22.46 385 ILE C O 1
ATOM 23698 N N . ASN C 1 392 ? -44.726 -65.857 72.184 1.00 25.61 386 ASN C N 1
ATOM 23699 C CA . ASN C 1 392 ? -44.798 -65.458 73.578 1.00 27.11 386 ASN C CA 1
ATOM 23700 C C . ASN C 1 392 ? -43.726 -66.207 74.374 1.00 23.78 386 ASN C C 1
ATOM 23701 O O . ASN C 1 392 ? -43.330 -65.775 75.459 1.00 24.33 386 ASN C O 1
ATOM 23712 N N . THR C 1 393 ? -43.270 -67.334 73.833 1.00 21.22 387 THR C N 1
ATOM 23713 C CA . THR C 1 393 ? -42.266 -68.174 74.465 1.00 22.05 387 THR C CA 1
ATOM 23714 C C . THR C 1 393 ? -40.941 -67.791 73.844 1.00 22.86 387 THR C C 1
ATOM 23715 O O . THR C 1 393 ? -40.854 -67.636 72.632 1.00 22.93 387 THR C O 1
ATOM 23726 N N . ALA C 1 394 ? -39.912 -67.599 74.673 1.00 21.53 388 ALA C N 1
ATOM 23727 C CA . ALA C 1 394 ? -38.591 -67.437 74.109 1.00 22.02 388 ALA C CA 1
ATOM 23728 C C . ALA C 1 394 ? -38.284 -68.702 73.332 1.00 22.36 388 ALA C C 1
ATOM 23729 O O . ALA C 1 394 ? -38.570 -69.778 73.839 1.00 24.21 388 ALA C O 1
ATOM 23736 N N . ILE C 1 395 ? -37.707 -68.533 72.142 1.00 24.80 389 ILE C N 1
ATOM 23737 C CA . ILE C 1 395 ? -37.208 -69.584 71.253 1.00 25.64 389 ILE C CA 1
ATOM 23738 C C . ILE C 1 395 ? -35.868 -70.130 71.734 1.00 25.89 389 ILE C C 1
ATOM 23739 O O . ILE C 1 395 ? -34.956 -69.336 72.043 1.00 26.76 389 ILE C O 1
ATOM 23755 N N . SER C 1 396 ? -35.752 -71.481 71.692 1.00 24.76 390 SER C N 1
ATOM 23756 C CA . SER C 1 396 ? -34.640 -72.237 72.250 1.00 27.40 390 SER C CA 1
ATOM 23757 C C . SER C 1 396 ? -33.588 -72.760 71.270 1.00 27.39 390 SER C C 1
ATOM 23758 O O . SER C 1 396 ? -32.504 -72.170 71.142 1.00 32.83 390 SER C O 1
ATOM 23766 N N . ASP C 1 397 ? -33.835 -73.891 70.604 1.00 28.01 391 ASP C N 1
ATOM 23767 C CA . ASP C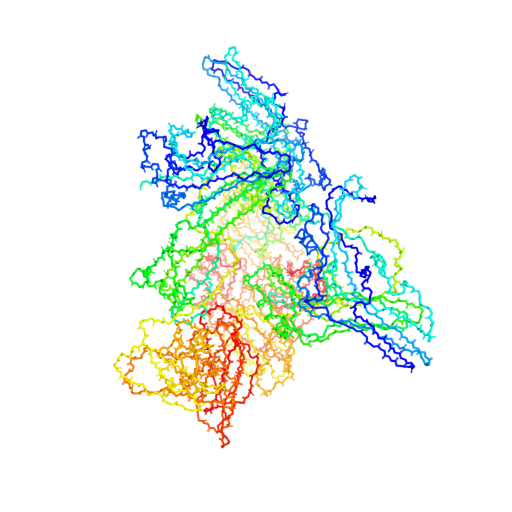 1 397 ? -32.830 -74.369 69.667 1.00 25.97 391 ASP C CA 1
ATOM 23768 C C . ASP C 1 397 ? -33.669 -74.590 68.428 1.00 24.67 391 ASP C C 1
ATOM 23769 O O . ASP C 1 397 ? -33.118 -74.572 67.343 1.00 23.28 391 ASP C O 1
ATOM 23778 N N . ASN C 1 398 ? -34.974 -74.844 68.593 1.00 26.32 392 ASN C N 1
ATOM 23779 C CA . ASN C 1 398 ? -35.852 -75.040 67.452 1.00 26.92 392 ASN C CA 1
ATOM 23780 C C . ASN C 1 398 ? -37.238 -74.506 67.777 1.00 23.88 392 ASN C C 1
ATOM 23781 O O . ASN C 1 398 ? -37.727 -74.649 68.886 1.00 23.61 392 ASN C O 1
ATOM 23792 N N . TYR C 1 399 ? -37.862 -73.912 66.773 1.00 21.19 393 TYR C N 1
ATOM 23793 C CA . TYR C 1 399 ? -39.263 -73.585 66.850 1.00 20.46 393 TYR C CA 1
ATOM 23794 C C . TYR C 1 399 ? -39.795 -73.549 65.433 1.00 19.55 393 TYR C C 1
ATOM 23795 O O . TYR C 1 399 ? -39.062 -73.123 64.531 1.00 18.94 393 TYR C O 1
ATOM 23813 N N . THR C 1 400 ? -41.072 -73.922 65.289 1.00 18.86 394 THR C N 1
ATOM 23814 C CA . THR C 1 400 ? -41.852 -73.738 64.073 1.00 22.39 394 THR C CA 1
ATOM 23815 C C . THR C 1 400 ? -43.108 -72.932 64.384 1.00 21.70 394 THR C C 1
ATOM 23816 O O . THR C 1 400 ? -43.813 -73.217 65.347 1.00 24.64 394 THR C O 1
ATOM 23827 N N . TYR C 1 401 ? -43.442 -72.023 63.474 1.00 21.58 395 TYR C N 1
ATOM 23828 C CA . TYR C 1 401 ? -44.515 -71.069 63.634 1.00 23.99 395 TYR C CA 1
ATOM 23829 C C . TYR C 1 401 ? -45.360 -71.154 62.367 1.00 26.62 395 TYR C C 1
ATOM 23830 O O . TYR C 1 401 ? -44.863 -70.839 61.292 1.00 21.96 395 TYR C O 1
ATOM 23848 N N . ASN C 1 402 ? -46.608 -71.627 62.500 1.00 24.80 396 ASN C N 1
ATOM 23849 C CA . ASN C 1 402 ? -47.392 -71.989 61.337 1.00 25.62 396 ASN C CA 1
ATOM 23850 C C . ASN C 1 402 ? -48.060 -70.709 60.893 1.00 28.21 396 ASN C C 1
ATOM 23851 O O . ASN C 1 402 ? -48.411 -69.904 61.748 1.00 26.93 396 ASN C O 1
ATOM 23862 N N . ILE C 1 403 ? -48.127 -70.560 59.561 1.00 30.39 397 ILE C N 1
ATOM 23863 C CA . ILE C 1 403 ? -48.551 -69.365 58.865 1.00 31.41 397 ILE C CA 1
ATOM 23864 C C . ILE C 1 403 ? -49.660 -69.808 57.918 1.00 26.49 397 ILE C C 1
ATOM 23865 O O . ILE C 1 403 ? -49.416 -70.640 57.053 1.00 24.39 397 ILE C O 1
ATOM 23881 N N . PRO C 1 404 ? -50.891 -69.268 58.037 1.00 29.28 398 PRO C N 1
ATOM 23882 C CA . PRO C 1 404 ? -51.961 -69.612 57.116 1.00 30.83 398 PRO C CA 1
ATOM 23883 C C . PRO C 1 404 ? -51.865 -68.839 55.796 1.00 30.45 398 PRO C C 1
ATOM 23884 O O . PRO C 1 404 ? -51.216 -67.803 55.733 1.00 26.30 398 PRO C O 1
ATOM 23895 N N . GLY C 1 405 ? -52.528 -69.359 54.747 1.00 35.48 399 GLY C N 1
ATOM 23896 C CA . GLY C 1 405 ? -52.564 -68.745 53.430 1.00 30.39 399 GLY C CA 1
ATOM 23897 C C . GLY C 1 405 ? -54.003 -68.409 53.029 1.00 30.90 399 GLY C C 1
ATOM 23898 O O . GLY C 1 405 ? -54.934 -69.197 53.246 1.00 28.75 399 GLY C O 1
ATOM 23902 N N . ILE C 1 406 ? -54.177 -67.232 52.412 1.00 30.71 400 ILE C N 1
ATOM 23903 C CA . ILE C 1 406 ? -55.371 -66.954 51.623 1.00 31.54 400 ILE C CA 1
ATOM 23904 C C . ILE C 1 406 ? -54.899 -66.525 50.233 1.00 32.94 400 ILE C C 1
ATOM 23905 O O . ILE C 1 406 ? -53.685 -66.542 49.974 1.00 30.08 400 ILE C O 1
ATOM 23921 N N . VAL C 1 407 ? -55.830 -66.184 49.330 1.00 31.31 401 VAL C N 1
ATOM 23922 C CA . VAL C 1 407 ? -55.469 -65.954 47.930 1.00 34.53 401 VAL C CA 1
ATOM 23923 C C . VAL C 1 407 ? -54.440 -64.826 47.843 1.00 31.51 401 VAL C C 1
ATOM 23924 O O . VAL C 1 407 ? -53.613 -64.807 46.923 1.00 33.39 401 VAL C O 1
ATOM 23937 N N . ASN C 1 408 ? -54.567 -63.858 48.770 1.00 33.12 402 ASN C N 1
ATOM 23938 C CA . ASN C 1 408 ? -53.731 -62.671 48.814 1.00 33.80 402 ASN C CA 1
ATOM 23939 C C . ASN C 1 408 ? -53.408 -62.300 50.257 1.00 32.29 402 ASN C C 1
ATOM 23940 O O . ASN C 1 408 ? -54.164 -61.574 50.890 1.00 31.50 402 ASN C O 1
ATOM 23951 N N . ASN C 1 409 ? -52.267 -62.803 50.754 1.00 34.04 403 ASN C N 1
ATOM 23952 C CA . ASN C 1 409 ? -51.813 -62.554 52.116 1.00 31.39 403 ASN C CA 1
ATOM 23953 C C . ASN C 1 409 ? -51.224 -61.146 52.214 1.00 29.35 403 ASN C C 1
ATOM 23954 O O . ASN C 1 409 ? -50.354 -60.797 51.410 1.00 32.56 403 ASN C O 1
ATOM 23965 N N . ASN C 1 410 ? -51.673 -60.366 53.210 1.00 26.09 404 ASN C N 1
ATOM 23966 C CA . ASN C 1 410 ? -51.087 -59.084 53.564 1.00 25.21 404 ASN C CA 1
ATOM 23967 C C . ASN C 1 410 ? -49.726 -59.301 54.244 1.00 23.45 404 ASN C C 1
ATOM 23968 O O . ASN C 1 410 ? -49.511 -60.343 54.882 1.00 21.87 404 ASN C O 1
ATOM 23979 N N . PRO C 1 411 ? -48.757 -58.357 54.103 1.00 22.17 405 PRO C N 1
ATOM 23980 C CA . PRO C 1 411 ? -47.520 -58.435 54.871 1.00 22.86 405 PRO C CA 1
ATOM 23981 C C . PRO C 1 411 ? -47.803 -58.323 56.363 1.00 23.19 405 PRO C C 1
ATOM 23982 O O . PRO C 1 411 ? -48.820 -57.741 56.750 1.00 23.86 405 PRO C O 1
ATOM 23993 N N . PHE C 1 412 ? -46.914 -58.908 57.174 1.00 21.58 406 PHE C N 1
ATOM 23994 C CA . PHE C 1 412 ? -47.065 -58.869 58.618 1.00 21.75 406 PHE C CA 1
ATOM 23995 C C . PHE C 1 412 ? -45.708 -59.162 59.278 1.00 21.98 406 PHE C C 1
ATOM 23996 O O . PHE C 1 412 ? -44.726 -59.602 58.655 1.00 20.89 406 PHE C O 1
ATOM 24013 N N . TYR C 1 413 ? -45.662 -58.869 60.571 1.00 22.12 407 TYR C N 1
ATOM 24014 C CA . TYR C 1 413 ? -44.477 -58.992 61.375 1.00 21.37 407 TYR C CA 1
ATOM 24015 C C . TYR C 1 413 ? -44.723 -60.026 62.458 1.00 25.00 407 TYR C C 1
ATOM 24016 O O . TYR C 1 413 ? -45.862 -60.220 62.899 1.00 23.97 407 TYR C O 1
ATOM 24034 N N . ILE C 1 414 ? -43.615 -60.588 62.955 1.00 24.16 408 ILE C N 1
ATOM 24035 C CA . ILE C 1 414 ? -43.651 -61.529 64.050 1.00 22.63 408 ILE C CA 1
ATOM 24036 C C . ILE C 1 414 ? -42.572 -61.094 65.038 1.00 22.79 408 ILE C C 1
ATOM 24037 O O . ILE C 1 414 ? -41.390 -61.166 64.710 1.00 20.47 408 ILE C O 1
ATOM 24053 N N . LEU C 1 415 ? -42.997 -60.690 66.239 1.00 20.83 409 LEU C N 1
ATOM 24054 C CA . LEU C 1 415 ? -42.124 -60.284 67.326 1.00 20.93 409 LEU C CA 1
ATOM 24055 C C . LEU C 1 415 ? -41.743 -61.511 68.128 1.00 20.91 409 LEU C C 1
ATOM 24056 O O . LEU C 1 415 ? -42.617 -62.312 68.461 1.00 20.21 409 LEU C O 1
ATOM 24072 N N . PHE C 1 416 ? -40.456 -61.659 68.442 1.00 19.64 410 PHE C N 1
ATOM 24073 C CA . PHE C 1 416 ? -39.973 -62.817 69.183 1.00 20.65 410 PHE C CA 1
ATOM 24074 C C . PHE C 1 416 ? -38.646 -62.493 69.875 1.00 21.35 410 PHE C C 1
ATOM 24075 O O . PHE C 1 416 ? -38.080 -61.443 69.609 1.00 19.53 410 PHE C O 1
ATOM 24092 N N . THR C 1 417 ? -38.161 -63.417 70.715 1.00 21.59 411 THR C N 1
ATOM 24093 C CA . THR C 1 417 ? -36.898 -63.326 71.433 1.00 21.96 411 THR C CA 1
ATOM 24094 C C . THR C 1 417 ? -36.370 -64.746 71.579 1.00 23.67 411 THR C C 1
ATOM 24095 O O . THR C 1 417 ? -37.142 -65.695 71.463 1.00 22.65 411 THR C O 1
ATOM 24106 N N . VAL C 1 418 ? -35.063 -64.870 71.838 1.00 24.64 412 VAL C N 1
ATOM 24107 C CA . VAL C 1 418 ? -34.436 -66.172 71.972 1.00 23.66 412 VAL C CA 1
ATOM 24108 C C . VAL C 1 418 ? -33.907 -66.322 73.390 1.00 21.39 412 VAL C C 1
ATOM 24109 O O . VAL C 1 418 ? -33.630 -65.329 74.019 1.00 21.87 412 VAL C O 1
ATOM 24122 N N . ASN C 1 419 ? -33.763 -67.570 73.848 1.00 23.21 413 ASN C N 1
ATOM 24123 C CA . ASN C 1 419 ? -33.301 -67.867 75.197 1.00 24.36 413 ASN C CA 1
ATOM 24124 C C . ASN C 1 419 ? -31.786 -67.830 75.284 1.00 24.28 413 ASN C C 1
ATOM 24125 O O . ASN C 1 419 ? -31.250 -67.558 76.345 1.00 28.02 413 ASN C O 1
ATOM 24136 N N . THR C 1 420 ? -31.100 -68.134 74.189 1.00 23.55 414 THR C N 1
ATOM 24137 C CA . THR C 1 420 ? -29.657 -68.201 74.240 1.00 26.67 414 THR C CA 1
ATOM 24138 C C . THR C 1 420 ? -29.106 -67.389 73.082 1.00 25.17 414 THR C C 1
ATOM 24139 O O . THR C 1 420 ? -29.567 -67.580 71.951 1.00 26.20 414 THR C O 1
ATOM 24150 N N . THR C 1 421 ? -28.131 -66.515 73.375 1.00 23.38 415 THR C N 1
ATOM 24151 C CA . THR C 1 421 ? -27.346 -65.850 72.346 1.00 22.32 415 THR C CA 1
ATOM 24152 C C . THR C 1 421 ? -26.711 -66.891 71.429 1.00 23.23 415 THR C C 1
ATOM 24153 O O . THR C 1 421 ? -26.123 -67.873 71.898 1.00 22.02 415 THR C O 1
ATOM 24164 N N . GLY C 1 422 ? -26.903 -66.714 70.108 1.00 23.02 416 GLY C N 1
ATOM 24165 C CA . GLY C 1 422 ? -26.244 -67.578 69.140 1.00 23.42 416 GLY C CA 1
ATOM 24166 C C . GLY C 1 422 ? -26.592 -67.235 67.694 1.00 23.59 416 GLY C C 1
ATOM 24167 O O . GLY C 1 422 ? -27.243 -66.236 67.409 1.00 23.42 416 GLY C O 1
ATOM 24171 N N . ILE C 1 423 ? -26.148 -68.077 66.756 1.00 24.77 417 ILE C N 1
ATOM 24172 C CA . ILE C 1 423 ? -26.470 -67.841 65.361 1.00 23.59 417 ILE C CA 1
ATOM 24173 C C . ILE C 1 423 ? -27.698 -68.669 65.013 1.00 23.17 417 ILE C C 1
ATOM 24174 O O . ILE C 1 423 ? -27.779 -69.823 65.414 1.00 25.26 417 ILE C O 1
ATOM 24190 N N . TYR C 1 424 ? -28.676 -68.056 64.333 1.00 22.47 418 TYR C N 1
ATOM 24191 C CA . TYR C 1 424 ? -29.931 -68.727 64.015 1.00 23.32 418 TYR C CA 1
ATOM 24192 C C . TYR C 1 424 ? -30.104 -68.760 62.495 1.00 21.82 418 TYR C C 1
ATOM 24193 O O . TYR C 1 424 ? -29.796 -67.789 61.809 1.00 24.44 418 TYR C O 1
ATOM 24211 N N . LYS C 1 425 ? -30.559 -69.915 62.002 1.00 19.37 419 LYS C N 1
ATOM 24212 C CA . LYS C 1 425 ? -31.062 -70.048 60.642 1.00 20.78 419 LYS C CA 1
ATOM 24213 C C . LYS C 1 425 ? -32.562 -69.876 60.700 1.00 19.33 419 LYS C C 1
ATOM 24214 O O . LYS C 1 425 ? -33.197 -70.474 61.557 1.00 18.20 419 LYS C O 1
ATOM 24233 N N . ILE C 1 426 ? -33.090 -69.046 59.799 1.00 19.56 420 ILE C N 1
ATOM 24234 C CA . ILE C 1 426 ? -34.499 -68.704 59.795 1.00 21.55 420 ILE C CA 1
ATOM 24235 C C . ILE C 1 426 ? -34.992 -68.687 58.355 1.00 23.47 420 ILE C C 1
ATOM 24236 O O . ILE C 1 426 ? -34.403 -68.022 57.508 1.00 24.46 420 ILE C O 1
ATOM 24252 N N . ASN C 1 427 ? -36.053 -69.445 58.081 1.00 22.81 421 ASN C N 1
ATOM 24253 C CA . ASN C 1 427 ? -36.638 -69.486 56.749 1.00 23.55 421 ASN C CA 1
ATOM 24254 C C . ASN C 1 427 ? -38.081 -69.970 56.772 1.00 24.11 421 ASN C C 1
ATOM 24255 O O . ASN C 1 427 ? -38.528 -70.537 57.758 1.00 24.43 421 ASN C O 1
ATOM 24266 N N . ALA C 1 428 ? -38.763 -69.727 55.646 1.00 22.32 422 ALA C N 1
ATOM 24267 C CA . ALA C 1 428 ? -40.076 -70.288 55.358 1.00 24.35 422 ALA C CA 1
ATOM 24268 C C . ALA C 1 428 ? -39.906 -71.662 54.706 1.00 22.50 422 ALA C C 1
ATOM 24269 O O . ALA C 1 428 ? -38.774 -72.133 54.509 1.00 21.43 422 ALA C O 1
ATOM 24276 N N . GLN C 1 429 ? -41.028 -72.362 54.497 1.00 26.15 423 GLN C N 1
ATOM 24277 C CA . GLN C 1 429 ? -41.008 -73.728 53.991 1.00 26.39 423 GLN C CA 1
ATOM 24278 C C . GLN C 1 429 ? -40.533 -73.644 52.545 1.00 22.81 423 GLN C C 1
ATOM 24279 O O . GLN C 1 429 ? -40.941 -72.734 51.823 1.00 18.42 423 GLN C O 1
ATOM 24293 N N . ASN C 1 430 ? -39.588 -74.517 52.162 1.00 21.18 424 ASN C N 1
ATOM 24294 C CA . ASN C 1 430 ? -38.903 -74.386 50.869 1.00 24.73 424 ASN C CA 1
ATOM 24295 C C . ASN C 1 430 ? -38.255 -73.011 50.649 1.00 21.51 424 ASN C C 1
ATOM 24296 O O . ASN C 1 430 ? -38.114 -72.572 49.506 1.00 22.62 424 ASN C O 1
ATOM 24307 N N . ASN C 1 431 ? -37.939 -72.276 51.722 1.00 23.39 425 ASN C N 1
ATOM 24308 C CA . ASN C 1 431 ? -37.247 -70.985 51.613 1.00 22.08 425 ASN C CA 1
ATOM 24309 C C . ASN C 1 431 ? -38.037 -69.907 50.857 1.00 23.27 425 ASN C C 1
ATOM 24310 O O . ASN C 1 431 ? -37.420 -68.936 50.377 1.00 18.62 425 ASN C O 1
ATOM 24321 N N . LEU C 1 432 ? -39.389 -70.064 50.801 1.00 23.79 426 LEU C N 1
ATOM 24322 C CA . LEU C 1 432 ? -40.280 -69.117 50.141 1.00 23.14 426 LEU C CA 1
ATOM 24323 C C . LEU C 1 432 ? -41.484 -68.837 51.055 1.00 22.76 426 LEU C C 1
ATOM 24324 O O . LEU C 1 432 ? -42.107 -69.757 51.592 1.00 19.24 426 LEU C O 1
ATOM 24340 N N . PRO C 1 433 ? -41.866 -67.558 51.282 1.00 21.27 427 PRO C N 1
ATOM 24341 C CA . PRO C 1 433 ? -41.220 -66.416 50.655 1.00 21.27 427 PRO C CA 1
ATOM 24342 C C . PRO C 1 433 ? -39.894 -66.031 51.316 1.00 20.61 427 PRO C C 1
ATOM 24343 O O . PRO C 1 433 ? -39.507 -66.612 52.332 1.00 18.48 427 PRO C O 1
ATOM 24354 N N . SER C 1 434 ? -39.196 -65.063 50.703 1.00 22.32 428 SER C N 1
ATOM 24355 C CA . SER C 1 434 ? -38.066 -64.397 51.364 1.00 22.14 428 SER C CA 1
ATOM 24356 C C . SER C 1 434 ? -38.566 -63.579 52.554 1.00 21.21 428 SER C C 1
ATOM 24357 O O . SER C 1 434 ? -39.622 -62.940 52.478 1.00 19.46 428 SER C O 1
ATOM 24365 N N . LEU C 1 435 ? -37.835 -63.697 53.665 1.00 20.12 429 LEU C N 1
ATOM 24366 C CA . LEU C 1 435 ? -38.132 -63.001 54.913 1.00 20.25 429 LEU C CA 1
ATOM 24367 C C . LEU C 1 435 ? -37.135 -61.877 55.165 1.00 19.02 429 LEU C C 1
ATOM 24368 O O . LEU C 1 435 ? -36.034 -61.874 54.607 1.00 17.29 429 LEU C O 1
ATOM 24384 N N . LYS C 1 436 ? -37.551 -60.933 56.013 1.00 17.62 430 LYS C N 1
ATOM 24385 C CA . LYS C 1 436 ? -36.652 -59.935 56.551 1.00 18.47 430 LYS C CA 1
ATOM 24386 C C . LYS C 1 436 ? -36.681 -60.020 58.072 1.00 18.72 430 LYS C C 1
ATOM 24387 O O . LYS C 1 436 ? -37.683 -60.438 58.664 1.00 19.04 430 LYS C O 1
ATOM 24406 N N . ILE C 1 437 ? -35.544 -59.651 58.688 1.00 20.32 431 ILE C N 1
ATOM 24407 C CA . ILE C 1 437 ? -35.440 -59.589 60.139 1.00 19.32 431 ILE C CA 1
ATOM 24408 C C . ILE C 1 437 ? -34.847 -58.251 60.588 1.00 21.15 431 ILE C C 1
ATOM 24409 O O . ILE C 1 437 ? -33.891 -57.736 59.990 1.00 20.25 431 ILE C O 1
ATOM 24425 N N . TYR C 1 438 ? -35.490 -57.687 61.630 1.00 18.52 432 TYR C N 1
ATOM 24426 C CA . TYR C 1 438 ? -35.121 -56.428 62.258 1.00 18.99 432 TYR C CA 1
ATOM 24427 C C . TYR C 1 438 ? -34.897 -56.627 63.760 1.00 20.08 432 TYR C C 1
ATOM 24428 O O . TYR C 1 438 ? -35.429 -57.554 64.356 1.00 19.20 432 TYR C O 1
ATOM 24446 N N . GLU C 1 439 ? -34.102 -55.739 64.364 1.00 19.98 433 GLU C N 1
ATOM 24447 C CA . GLU C 1 439 ? -33.950 -55.626 65.807 1.00 22.74 433 GLU C CA 1
ATOM 24448 C C . GLU C 1 439 ? -34.822 -54.475 66.296 1.00 22.66 433 GLU C C 1
ATOM 24449 O O . GLU C 1 439 ? -34.817 -53.420 65.679 1.00 24.02 433 GLU C O 1
ATOM 24461 N N . ALA C 1 440 ? -35.563 -54.678 67.387 1.00 22.23 434 ALA C N 1
ATOM 24462 C CA . ALA C 1 440 ? -36.244 -53.600 68.093 1.00 23.09 434 ALA C CA 1
ATOM 24463 C C . ALA C 1 440 ? -35.222 -52.754 68.859 1.00 22.12 434 ALA C C 1
ATOM 24464 O O . ALA C 1 440 ? -34.623 -53.218 69.817 1.00 21.43 434 ALA C O 1
ATOM 24471 N N . ILE C 1 441 ? -35.044 -51.490 68.472 1.00 23.93 435 ILE C N 1
ATOM 24472 C CA . ILE C 1 441 ? -33.950 -50.711 69.044 1.00 23.84 435 ILE C CA 1
ATOM 24473 C C . ILE C 1 441 ? -34.244 -50.447 70.522 1.00 23.08 435 ILE C C 1
ATOM 24474 O O . ILE C 1 441 ? -35.288 -49.933 70.871 1.00 23.95 435 ILE C O 1
ATOM 24490 N N . GLY C 1 442 ? -33.303 -50.822 71.381 1.00 21.94 436 GLY C N 1
ATOM 24491 C CA . GLY C 1 442 ? -33.392 -50.587 72.815 1.00 23.29 436 GLY C CA 1
ATOM 24492 C C . GLY C 1 442 ? -34.191 -51.660 73.551 1.00 24.00 436 GLY C C 1
ATOM 24493 O O . GLY C 1 442 ? -34.264 -51.612 74.765 1.00 21.94 436 GLY C O 1
ATOM 24497 N N . SER C 1 443 ? -34.732 -52.665 72.837 1.00 22.41 437 SER C N 1
ATOM 24498 C CA . SER C 1 443 ? -35.484 -53.723 73.480 1.00 21.28 437 SER C CA 1
ATOM 24499 C C . SER C 1 443 ? -34.620 -54.506 74.479 1.00 23.39 437 SER C C 1
ATOM 24500 O O . SER C 1 443 ? -33.387 -54.512 74.412 1.00 22.05 437 SER C O 1
ATOM 24508 N N . GLY C 1 444 ? -35.278 -55.116 75.462 1.00 22.82 438 GLY C N 1
ATOM 24509 C CA . GLY C 1 444 ? -34.581 -56.014 76.372 1.00 23.62 438 GLY C CA 1
ATOM 24510 C C . GLY C 1 444 ? -33.925 -55.329 77.580 1.00 25.04 438 GLY C C 1
ATOM 24511 O O . GLY C 1 444 ? -33.316 -56.013 78.394 1.00 29.44 438 GLY C O 1
ATOM 24515 N N . ASN C 1 445 ? -34.062 -54.011 77.774 1.00 23.25 439 ASN C N 1
ATOM 24516 C CA . ASN C 1 445 ? -33.319 -53.349 78.843 1.00 25.36 439 ASN C CA 1
ATOM 24517 C C . ASN C 1 445 ? -34.131 -53.132 80.124 1.00 24.03 439 ASN C C 1
ATOM 24518 O O . ASN C 1 445 ? -33.577 -52.628 81.110 1.00 19.07 439 ASN C O 1
ATOM 24529 N N . ARG C 1 446 ? -35.433 -53.487 80.079 1.00 21.76 440 ARG C N 1
ATOM 24530 C CA . ARG C 1 446 ? -36.417 -53.084 81.061 1.00 20.98 440 ARG C CA 1
ATOM 24531 C C . ARG C 1 446 ? -37.118 -54.228 81.776 1.00 20.66 440 ARG C C 1
ATOM 24532 O O . ARG C 1 446 ? -36.608 -54.781 82.749 1.00 21.82 440 ARG C O 1
ATOM 24553 N N . ASN C 1 447 ? -38.304 -54.599 81.299 1.00 20.12 441 ASN C N 1
ATOM 24554 C CA . ASN C 1 447 ? -39.049 -55.619 82.012 1.00 20.02 441 ASN C CA 1
ATOM 24555 C C . ASN C 1 447 ? -38.552 -56.941 81.438 1.00 19.06 441 ASN C C 1
ATOM 24556 O O . ASN C 1 447 ? -38.103 -56.991 80.285 1.00 17.82 441 ASN C O 1
ATOM 24567 N N . PHE C 1 448 ? -38.635 -57.995 82.276 1.00 17.15 442 PHE C N 1
ATOM 24568 C CA . PHE C 1 448 ? -38.119 -59.305 81.920 1.00 19.49 442 PHE C CA 1
ATOM 24569 C C . PHE C 1 448 ? -38.870 -60.397 82.665 1.00 19.88 442 PHE C C 1
ATOM 24570 O O . PHE C 1 448 ? -39.230 -60.251 83.832 1.00 21.66 442 PHE C O 1
ATOM 24587 N N . GLN C 1 449 ? -39.049 -61.531 81.982 1.00 21.05 443 GLN C N 1
ATOM 24588 C CA . GLN C 1 449 ? -39.646 -62.703 82.583 1.00 20.82 443 GLN C CA 1
ATOM 24589 C C . GLN C 1 449 ? -38.976 -63.907 81.957 1.00 21.42 443 GLN C C 1
ATOM 24590 O O . GLN C 1 449 ? -39.137 -64.129 80.760 1.00 26.32 443 GLN C O 1
ATOM 24604 N N . SER C 1 450 ? -38.206 -64.636 82.769 1.00 19.78 444 SER C N 1
ATOM 24605 C CA . SER C 1 450 ? -37.422 -65.774 82.325 1.00 23.26 444 SER C CA 1
ATOM 24606 C C . SER C 1 450 ? -38.234 -66.670 81.376 1.00 23.71 444 SER C C 1
ATOM 24607 O O . SER C 1 450 ? -39.298 -67.180 81.758 1.00 24.35 444 SER C O 1
ATOM 24615 N N . GLY C 1 451 ? -37.774 -66.794 80.126 1.00 22.50 445 GLY C N 1
ATOM 24616 C CA . GLY C 1 451 ? -38.326 -67.760 79.210 1.00 23.32 445 GLY C CA 1
ATOM 24617 C C . GLY C 1 451 ? -39.423 -67.190 78.325 1.00 24.07 445 GLY C C 1
ATOM 24618 O O . GLY C 1 451 ? -39.848 -67.874 77.388 1.00 24.20 445 GLY C O 1
ATOM 24622 N N . ASN C 1 452 ? -39.921 -65.989 78.654 1.00 21.03 446 ASN C N 1
ATOM 24623 C CA . ASN C 1 452 ? -41.016 -65.392 77.910 1.00 22.05 446 ASN C CA 1
ATOM 24624 C C . ASN C 1 452 ? -40.525 -64.139 77.196 1.00 22.10 446 ASN C C 1
ATOM 24625 O O . ASN C 1 452 ? -39.456 -63.602 77.489 1.00 19.95 446 ASN C O 1
ATOM 24636 N N . LEU C 1 453 ? -41.300 -63.754 76.182 1.00 22.69 447 LEU C N 1
ATOM 24637 C CA . LEU C 1 453 ? -41.158 -62.477 75.515 1.00 24.17 447 LEU C CA 1
ATOM 24638 C C . LEU C 1 453 ? -41.670 -61.417 76.468 1.00 23.31 447 LEU C C 1
ATOM 24639 O O . LEU C 1 453 ? -42.691 -61.632 77.114 1.00 23.95 447 LEU C O 1
ATOM 24655 N N . CYS C 1 454 ? -40.952 -60.290 76.543 1.00 23.38 448 CYS C N 1
ATOM 24656 C CA . CYS C 1 454 ? -41.535 -59.088 77.086 1.00 24.40 448 CYS C CA 1
ATOM 24657 C C . CYS C 1 454 ? -41.712 -58.084 75.965 1.00 25.93 448 CYS C C 1
ATOM 24658 O O . CYS C 1 454 ? -40.722 -57.638 75.380 1.00 23.27 448 CYS C O 1
ATOM 24666 N N . ASP C 1 455 ? -42.970 -57.736 75.680 1.00 27.72 449 ASP C N 1
ATOM 24667 C CA . ASP C 1 455 ? -43.223 -56.706 74.702 1.00 28.01 449 ASP C CA 1
ATOM 24668 C C . ASP C 1 455 ? -43.060 -55.346 75.381 1.00 28.68 449 ASP C C 1
ATOM 24669 O O . ASP C 1 455 ? -44.001 -54.840 75.987 1.00 31.90 449 ASP C O 1
ATOM 24678 N N . ASP C 1 456 ? -41.865 -54.750 75.214 1.00 29.03 450 ASP C N 1
ATOM 24679 C CA . ASP C 1 456 ? -41.541 -53.430 75.741 1.00 29.55 450 ASP C CA 1
ATOM 24680 C C . ASP C 1 456 ? -42.039 -52.332 74.782 1.00 30.55 450 ASP C C 1
ATOM 24681 O O . ASP C 1 456 ? -41.833 -51.137 75.043 1.00 31.33 450 ASP C O 1
ATOM 24690 N N . ASP C 1 457 ? -42.780 -52.736 73.730 1.00 29.95 451 ASP C N 1
ATOM 24691 C CA . ASP C 1 457 ? -43.537 -51.845 72.854 1.00 33.47 451 ASP C CA 1
ATOM 24692 C C . ASP C 1 457 ? -42.607 -50.868 72.139 1.00 29.80 451 ASP C C 1
ATOM 24693 O O . ASP C 1 457 ? -42.667 -49.654 72.359 1.00 29.27 451 ASP C O 1
ATOM 24702 N N . ILE C 1 458 ? -41.788 -51.407 71.230 1.00 25.73 452 ILE C N 1
ATOM 24703 C CA . ILE C 1 458 ? -40.814 -50.622 70.492 1.00 23.31 452 ILE C CA 1
ATOM 24704 C C . ILE C 1 458 ? -41.049 -50.868 69.009 1.00 24.15 452 ILE C C 1
ATOM 24705 O O . ILE C 1 458 ? -40.936 -52.012 68.562 1.00 22.41 452 ILE C O 1
ATOM 24721 N N . LYS C 1 459 ? -41.377 -49.772 68.312 1.00 21.45 453 LYS C N 1
ATOM 24722 C CA . LYS C 1 459 ? -41.660 -49.715 66.894 1.00 22.38 453 LYS C CA 1
ATOM 24723 C C . LYS C 1 459 ? -40.480 -49.163 66.087 1.00 21.65 453 LYS C C 1
ATOM 24724 O O . LYS C 1 459 ? -40.579 -49.069 64.857 1.00 19.65 453 LYS C O 1
ATOM 24743 N N . ALA C 1 460 ? -39.388 -48.811 66.786 1.00 20.60 454 ALA C N 1
ATOM 24744 C CA . ALA C 1 460 ? -38.137 -48.409 66.155 1.00 20.26 454 ALA C CA 1
ATOM 24745 C C . ALA C 1 460 ? -37.311 -49.650 65.835 1.00 22.43 454 ALA C C 1
ATOM 24746 O O . ALA C 1 460 ? -37.053 -50.473 66.709 1.00 21.94 454 ALA C O 1
ATOM 24753 N N . ILE C 1 461 ? -36.877 -49.773 64.576 1.00 25.88 455 ILE C N 1
ATOM 24754 C CA . ILE C 1 461 ? -36.294 -51.025 64.111 1.00 22.72 455 ILE C CA 1
ATOM 24755 C C . ILE C 1 461 ? -35.079 -50.787 63.214 1.00 20.54 455 ILE C C 1
ATOM 24756 O O . ILE C 1 461 ? -35.096 -49.926 62.327 1.00 17.68 455 ILE C O 1
ATOM 24772 N N . ASN C 1 462 ? -34.028 -51.561 63.517 1.00 20.90 456 ASN C N 1
ATOM 24773 C CA . ASN C 1 462 ? -32.813 -51.654 62.729 1.00 21.63 456 ASN C CA 1
ATOM 24774 C C . ASN C 1 462 ? -32.931 -52.895 61.846 1.00 20.88 456 ASN C C 1
ATOM 24775 O O . ASN C 1 462 ? -32.926 -54.006 62.350 1.00 21.41 456 ASN C O 1
ATOM 24786 N N . TYR C 1 463 ? -33.041 -52.674 60.533 1.00 20.36 457 TYR C N 1
ATOM 24787 C CA . TYR C 1 463 ? -32.930 -53.715 59.539 1.00 20.77 457 TYR C CA 1
ATOM 24788 C C . TYR C 1 463 ? -31.620 -54.478 59.737 1.00 20.07 457 TYR C C 1
ATOM 24789 O O . TYR C 1 463 ? -30.601 -53.858 59.869 1.00 22.20 457 TYR C O 1
ATOM 24807 N N . ILE C 1 464 ? -31.672 -55.814 59.798 1.00 22.55 458 ILE C N 1
ATOM 24808 C CA . ILE C 1 464 ? -30.475 -56.637 59.851 1.00 21.06 458 ILE C CA 1
ATOM 24809 C C . ILE C 1 464 ? -30.194 -57.235 58.479 1.00 21.34 458 ILE C C 1
ATOM 24810 O O . ILE C 1 464 ? -29.124 -57.012 57.930 1.00 20.74 458 ILE C O 1
ATOM 24826 N N . THR C 1 465 ? -31.111 -58.071 57.972 1.00 20.81 459 THR C N 1
ATOM 24827 C CA . THR C 1 465 ? -30.905 -58.672 56.667 1.00 19.99 459 THR C CA 1
ATOM 24828 C C . THR C 1 465 ? -32.223 -59.213 56.096 1.00 20.71 459 THR C C 1
ATOM 24829 O O . THR C 1 465 ? -33.206 -59.382 56.807 1.00 20.13 459 THR C O 1
ATOM 24840 N N . GLY C 1 466 ? -32.221 -59.438 54.780 1.00 20.31 460 GLY C N 1
ATOM 24841 C CA . GLY C 1 466 ? -33.295 -60.084 54.039 1.00 20.14 460 GLY C CA 1
ATOM 24842 C C . GLY C 1 466 ? -33.749 -59.218 52.867 1.00 19.39 460 GLY C C 1
ATOM 24843 O O . GLY C 1 466 ? -33.632 -57.990 52.903 1.00 20.59 460 GLY C O 1
ATOM 24847 N N . PHE C 1 467 ? -34.324 -59.876 51.865 1.00 17.30 461 PHE C N 1
ATOM 24848 C CA . PHE C 1 467 ? -34.713 -59.258 50.614 1.00 19.78 461 PHE C CA 1
ATOM 24849 C C . PHE C 1 467 ? -36.219 -58.967 50.578 1.00 20.36 461 PHE C C 1
ATOM 24850 O O . PHE C 1 467 ? -37.006 -59.746 51.120 1.00 20.39 461 PHE C O 1
ATOM 24867 N N . ASP C 1 468 ? -36.554 -57.823 49.966 1.00 19.91 462 ASP C N 1
ATOM 24868 C CA . ASP C 1 468 ? -37.811 -57.592 49.259 1.00 24.95 462 ASP C CA 1
ATOM 24869 C C . ASP C 1 468 ? -37.641 -58.027 47.787 1.00 29.39 462 ASP C C 1
ATOM 24870 O O . ASP C 1 468 ? -37.122 -57.278 46.950 1.00 44.33 462 ASP C O 1
ATOM 24879 N N . SER C 1 469 ? -38.002 -59.280 47.502 1.00 28.82 463 SER C N 1
ATOM 24880 C CA . SER C 1 469 ? -37.881 -59.882 46.182 1.00 30.34 463 SER C CA 1
ATOM 24881 C C . SER C 1 469 ? -38.964 -60.949 46.101 1.00 29.27 463 SER C C 1
ATOM 24882 O O . SER C 1 469 ? -38.713 -62.084 46.513 1.00 30.30 463 SER C O 1
ATOM 24890 N N . PRO C 1 470 ? -40.184 -60.623 45.620 1.00 30.27 464 PRO C N 1
ATOM 24891 C CA . PRO C 1 470 ? -41.287 -61.592 45.576 1.00 27.15 464 PRO C CA 1
ATOM 24892 C C . PRO C 1 470 ? -40.872 -62.993 45.108 1.00 26.60 464 PRO C C 1
ATOM 24893 O O . PRO C 1 470 ? -41.237 -63.988 45.719 1.00 30.68 464 PRO C O 1
ATOM 24904 N N . ASN C 1 471 ? -40.011 -63.049 44.084 1.00 24.87 465 ASN C N 1
ATOM 24905 C CA . ASN C 1 471 ? -39.646 -64.287 43.393 1.00 26.79 465 ASN C CA 1
ATOM 24906 C C . ASN C 1 471 ? -38.377 -64.967 43.946 1.00 24.60 465 ASN C C 1
ATOM 24907 O O . ASN C 1 471 ? -37.962 -66.003 43.421 1.00 28.22 465 ASN C O 1
ATOM 24918 N N . ALA C 1 472 ? -37.737 -64.429 44.995 1.00 22.31 466 ALA C N 1
ATOM 24919 C CA . ALA C 1 472 ? -36.457 -64.983 45.421 1.00 23.58 466 ALA C CA 1
ATOM 24920 C C . ALA C 1 472 ? -36.689 -65.958 46.565 1.00 22.10 466 ALA C C 1
ATOM 24921 O O . ALA C 1 472 ? -37.411 -65.632 47.493 1.00 27.06 466 ALA C O 1
ATOM 24928 N N . LYS C 1 473 ? -36.121 -67.155 46.454 1.00 18.64 467 LYS C N 1
ATOM 24929 C CA . LYS C 1 473 ? -35.966 -68.085 47.558 1.00 22.27 467 LYS C CA 1
ATOM 24930 C C . LYS C 1 473 ? -34.706 -67.739 48.354 1.00 23.21 467 LYS C C 1
ATOM 24931 O O . LYS C 1 473 ? -33.676 -67.439 47.759 1.00 20.73 467 LYS C O 1
ATOM 24950 N N . SER C 1 474 ? -34.808 -67.783 49.693 1.00 25.17 468 SER C N 1
ATOM 24951 C CA . SER C 1 474 ? -33.701 -67.502 50.592 1.00 22.79 468 SER C CA 1
ATOM 24952 C C . SER C 1 474 ? -33.968 -67.998 52.007 1.00 21.62 468 SER C C 1
ATOM 24953 O O . SER C 1 474 ? -35.103 -68.222 52.399 1.00 21.07 468 SER C O 1
ATOM 24961 N N . TYR C 1 475 ? -32.878 -68.153 52.766 1.00 21.69 469 TYR C N 1
ATOM 24962 C CA . TYR C 1 475 ? -32.927 -68.219 54.207 1.00 19.83 469 TYR C CA 1
ATOM 24963 C C . TYR C 1 475 ? -31.982 -67.181 54.818 1.00 20.51 469 TYR C C 1
ATOM 24964 O O . TYR C 1 475 ? -31.031 -66.721 54.177 1.00 21.65 469 TYR C O 1
ATOM 24982 N N . LEU C 1 476 ? -32.214 -66.915 56.106 1.00 19.96 470 LEU C N 1
ATOM 24983 C CA . LEU C 1 476 ? -31.489 -65.936 56.884 1.00 21.17 470 LEU C CA 1
ATOM 24984 C C . LEU C 1 476 ? -30.567 -66.642 57.859 1.00 19.63 470 LEU C C 1
ATOM 24985 O O . LEU C 1 476 ? -30.946 -67.655 58.461 1.00 16.37 470 LEU C O 1
ATOM 25001 N N . VAL C 1 477 ? -29.398 -66.019 58.066 1.00 19.41 471 VAL C N 1
ATOM 25002 C CA . VAL C 1 477 ? -28.425 -66.493 59.048 1.00 19.54 471 VAL C CA 1
ATOM 25003 C C . VAL C 1 477 ? -27.917 -65.330 59.900 1.00 21.35 471 VAL C C 1
ATOM 25004 O O . VAL C 1 477 ? -27.173 -64.483 59.421 1.00 22.39 471 VAL C O 1
ATOM 25017 N N . VAL C 1 478 ? -28.288 -65.315 61.184 1.00 22.77 472 VAL C N 1
ATOM 25018 C CA . VAL C 1 478 ? -28.243 -64.080 61.959 1.00 21.85 472 VAL C CA 1
ATOM 25019 C C . VAL C 1 478 ? -27.843 -64.394 63.390 1.00 19.32 472 VAL C C 1
ATOM 25020 O O . VAL C 1 478 ? -28.374 -65.323 63.977 1.00 21.75 472 VAL C O 1
ATOM 25033 N N . LEU C 1 479 ? -26.966 -63.553 63.945 1.00 18.67 473 LEU C N 1
ATOM 25034 C CA . LEU C 1 479 ? -26.631 -63.524 65.367 1.00 18.46 473 LEU C CA 1
ATOM 25035 C C . LEU C 1 479 ? -27.758 -62.843 66.118 1.00 18.45 473 LEU C C 1
ATOM 25036 O O . LEU C 1 479 ? -27.980 -61.652 65.937 1.00 16.70 473 LEU C O 1
ATOM 25052 N N . LEU C 1 480 ? -28.421 -63.601 66.983 1.00 20.63 474 LEU C N 1
ATOM 25053 C CA . LEU C 1 480 ? -29.465 -63.076 67.829 1.00 20.23 474 LEU C CA 1
ATOM 25054 C C . LEU C 1 480 ? -28.989 -63.051 69.271 1.00 20.98 474 LEU C C 1
ATOM 25055 O O . LEU C 1 480 ? -28.385 -64.002 69.759 1.00 19.05 474 LEU C O 1
ATOM 25071 N N . ASN C 1 481 ? -29.328 -61.956 69.951 1.00 25.84 475 ASN C N 1
ATOM 25072 C CA . ASN C 1 481 ? -28.973 -61.755 71.349 1.00 27.65 475 ASN C CA 1
ATOM 25073 C C . ASN C 1 481 ? -30.179 -62.084 72.225 1.00 26.46 475 ASN C C 1
ATOM 25074 O O . ASN C 1 481 ? -31.313 -61.668 71.951 1.00 25.92 475 ASN C O 1
ATOM 25085 N N . LYS C 1 482 ? -29.920 -62.788 73.332 1.00 26.77 476 LYS C N 1
ATOM 25086 C CA . LYS C 1 482 ? -30.993 -63.210 74.218 1.00 27.72 476 LYS C CA 1
ATOM 25087 C C . LYS C 1 482 ? -31.694 -61.999 74.825 1.00 29.76 476 LYS C C 1
ATOM 25088 O O . LYS C 1 482 ? -32.901 -62.071 75.079 1.00 29.69 476 LYS C O 1
ATOM 25107 N N . ASP C 1 483 ? -30.950 -60.905 75.033 1.00 28.64 477 ASP C N 1
ATOM 25108 C CA . ASP C 1 483 ? -31.506 -59.712 75.657 1.00 32.80 477 ASP C CA 1
ATOM 25109 C C . ASP C 1 483 ? -32.002 -58.734 74.587 1.00 35.28 477 ASP C C 1
ATOM 25110 O O . ASP C 1 483 ? -31.608 -57.563 74.601 1.00 38.07 477 ASP C O 1
ATOM 25119 N N . LYS C 1 484 ? -32.823 -59.203 73.632 1.00 31.58 478 LYS C N 1
ATOM 25120 C CA . LYS C 1 484 ? -33.342 -58.316 72.603 1.00 25.55 478 LYS C CA 1
ATOM 25121 C C . LYS C 1 484 ? -34.562 -58.971 71.975 1.00 21.70 478 LYS C C 1
ATOM 25122 O O . LYS C 1 484 ? -34.625 -60.185 71.905 1.00 22.04 478 LYS C O 1
ATOM 25141 N N . ASN C 1 485 ? -35.468 -58.145 71.459 1.00 19.89 479 ASN C N 1
ATOM 25142 C CA . ASN C 1 485 ? -36.584 -58.596 70.658 1.00 22.56 479 ASN C CA 1
ATOM 25143 C C . ASN C 1 485 ? -36.295 -58.339 69.177 1.00 21.01 479 ASN C C 1
ATOM 25144 O O . ASN C 1 485 ? -35.712 -57.327 68.819 1.00 19.60 479 ASN C O 1
ATOM 25155 N N . TYR C 1 486 ? -36.714 -59.276 68.331 1.00 22.86 480 TYR C N 1
ATOM 25156 C CA . TYR C 1 486 ? -36.566 -59.124 66.897 1.00 21.30 480 TYR C CA 1
ATOM 25157 C C . TYR C 1 486 ? -37.922 -59.144 66.227 1.00 20.34 480 TYR C C 1
ATOM 25158 O O . TYR C 1 486 ? -38.864 -59.744 66.714 1.00 23.27 480 TYR C O 1
ATOM 25176 N N . TYR C 1 487 ? -38.003 -58.547 65.056 1.00 21.18 481 TYR C N 1
ATOM 25177 C CA . TYR C 1 487 ? -39.203 -58.720 64.274 1.00 22.85 481 TYR C CA 1
ATOM 25178 C C . TYR C 1 487 ? -38.848 -59.383 62.956 1.00 21.97 481 TYR C C 1
ATOM 25179 O O . TYR C 1 487 ? -38.010 -58.840 62.237 1.00 22.55 481 TYR C O 1
ATOM 25197 N N . ILE C 1 488 ? -39.547 -60.481 62.630 1.00 20.16 482 ILE C N 1
ATOM 25198 C CA . ILE C 1 488 ? -39.586 -61.036 61.286 1.00 21.86 482 ILE C CA 1
ATOM 25199 C C . ILE C 1 488 ? -40.669 -60.282 60.517 1.00 21.81 482 ILE C C 1
ATOM 25200 O O . ILE C 1 488 ? -41.702 -59.942 61.073 1.00 22.41 482 ILE C O 1
ATOM 25216 N N . ARG C 1 489 ? -40.399 -59.976 59.251 1.00 22.54 483 ARG C N 1
ATOM 25217 C CA . ARG C 1 489 ? -41.388 -59.478 58.320 1.00 22.93 483 ARG C CA 1
ATOM 25218 C C . ARG C 1 489 ? -41.545 -60.537 57.246 1.00 23.65 483 ARG C C 1
ATOM 25219 O O . ARG C 1 489 ? -40.583 -60.933 56.588 1.00 24.41 483 ARG C O 1
ATOM 25240 N N . VAL C 1 490 ? -42.775 -61.032 57.130 1.00 23.19 484 VAL C N 1
ATOM 25241 C CA . VAL C 1 490 ? -43.163 -61.905 56.038 1.00 23.13 484 VAL C CA 1
ATOM 25242 C C . VAL C 1 490 ? -43.794 -61.014 54.995 1.00 21.97 484 VAL C C 1
ATOM 25243 O O . VAL C 1 490 ? -44.667 -60.263 55.366 1.00 20.66 484 VAL C O 1
ATOM 25256 N N . PRO C 1 491 ? -43.411 -61.042 53.696 1.00 23.31 485 PRO C N 1
ATOM 25257 C CA . PRO C 1 491 ? -44.008 -60.138 52.725 1.00 23.36 485 PRO C CA 1
ATOM 25258 C C . PRO C 1 491 ? -45.390 -60.629 52.268 1.00 21.40 485 PRO C C 1
ATOM 25259 O O . PRO C 1 491 ? -45.766 -61.759 52.547 1.00 22.04 485 PRO C O 1
ATOM 25270 N N . GLN C 1 492 ? -46.146 -59.750 51.609 1.00 23.48 486 GLN C N 1
ATOM 25271 C CA . GLN C 1 492 ? -47.282 -60.151 50.787 1.00 25.61 486 GLN C CA 1
ATOM 25272 C C . GLN C 1 492 ? -46.885 -61.310 49.883 1.00 23.69 486 GLN C C 1
ATOM 25273 O O . GLN C 1 492 ? -45.865 -61.231 49.195 1.00 26.70 486 GLN C O 1
ATOM 25287 N N . THR C 1 493 ? -47.700 -62.377 49.916 1.00 22.90 487 THR C N 1
ATOM 25288 C CA . THR C 1 493 ? -47.579 -63.505 49.011 1.00 26.91 487 THR C CA 1
ATOM 25289 C C . THR C 1 493 ? -48.952 -63.820 48.413 1.00 28.88 487 THR C C 1
ATOM 25290 O O . THR C 1 493 ? -49.934 -64.096 49.107 1.00 25.70 487 THR C O 1
ATOM 25301 N N . SER C 1 494 ? -48.985 -63.754 47.080 1.00 31.70 488 SER C N 1
ATOM 25302 C CA . SER C 1 494 ? -50.080 -64.269 46.274 1.00 32.06 488 SER C CA 1
ATOM 25303 C C . SER C 1 494 ? -50.261 -65.772 46.434 1.00 28.76 488 SER C C 1
ATOM 25304 O O . SER C 1 494 ? -51.156 -66.320 45.817 1.00 33.18 488 SER C O 1
ATOM 25312 N N . SER C 1 495 ? -49.392 -66.468 47.177 1.00 29.73 489 SER C N 1
ATOM 25313 C CA . SER C 1 495 ? -49.751 -67.810 47.618 1.00 33.29 489 SER C CA 1
ATOM 25314 C C . SER C 1 495 ? -50.912 -67.798 48.586 1.00 34.06 489 SER C C 1
ATOM 25315 O O . SER C 1 495 ? -51.004 -66.895 49.432 1.00 36.02 489 SER C O 1
ATOM 25323 N N . ASN C 1 496 ? -51.747 -68.828 48.379 1.00 32.17 490 ASN C N 1
ATOM 25324 C CA . ASN C 1 496 ? -52.581 -69.439 49.389 1.00 32.06 490 ASN C CA 1
ATOM 25325 C C . ASN C 1 496 ? -52.169 -70.900 49.486 1.00 29.31 490 ASN C C 1
ATOM 25326 O O . ASN C 1 496 ? -52.827 -71.773 48.937 1.00 42.43 490 ASN C O 1
ATOM 25337 N N . ILE C 1 497 ? -51.033 -71.151 50.126 1.00 26.45 491 ILE C N 1
ATOM 25338 C CA . ILE C 1 497 ? -50.739 -72.457 50.694 1.00 29.22 491 ILE C CA 1
ATOM 25339 C C . ILE C 1 497 ? -50.509 -72.226 52.179 1.00 26.56 491 ILE C C 1
ATOM 25340 O O . ILE C 1 497 ? -50.257 -71.090 52.560 1.00 23.51 491 ILE C O 1
ATOM 25356 N N . GLU C 1 498 ? -50.569 -73.316 52.970 1.00 24.37 492 GLU C N 1
ATOM 25357 C CA . GLU C 1 498 ? -50.110 -73.326 54.348 1.00 26.91 492 GLU C CA 1
ATOM 25358 C C . GLU C 1 498 ? -48.586 -73.182 54.292 1.00 26.45 492 GLU C C 1
ATOM 25359 O O . GLU C 1 498 ? -47.953 -73.746 53.388 1.00 27.17 492 GLU C O 1
ATOM 25371 N N . ASN C 1 499 ? -48.031 -72.392 55.222 1.00 22.76 493 ASN C N 1
ATOM 25372 C CA . ASN C 1 499 ? -46.592 -72.183 55.303 1.00 23.88 493 ASN C CA 1
ATOM 25373 C C . ASN C 1 499 ? -46.179 -72.252 56.771 1.00 21.11 493 ASN C C 1
ATOM 25374 O O . ASN C 1 499 ? -47.031 -72.333 57.659 1.00 20.11 493 ASN C O 1
ATOM 25385 N N . GLN C 1 500 ? -44.867 -72.304 57.013 1.00 22.21 494 GLN C N 1
ATOM 25386 C CA . GLN C 1 500 ? -44.349 -72.247 58.362 1.00 23.76 494 GLN C CA 1
ATOM 25387 C C . GLN C 1 500 ? -43.024 -71.501 58.351 1.00 25.81 494 GLN C C 1
ATOM 25388 O O . GLN C 1 500 ? -42.273 -71.618 57.377 1.00 25.78 494 GLN C O 1
ATOM 25402 N N . ILE C 1 501 ? -42.741 -70.791 59.451 1.00 25.54 495 ILE C N 1
ATOM 25403 C CA . ILE C 1 501 ? -41.447 -70.158 59.667 1.00 24.60 495 ILE C CA 1
ATOM 25404 C C . ILE C 1 501 ? -40.664 -71.035 60.627 1.00 24.54 495 ILE C C 1
ATOM 25405 O O . ILE C 1 501 ? -41.084 -71.232 61.775 1.00 24.81 495 ILE C O 1
ATOM 25421 N N . LYS C 1 502 ? -39.529 -71.524 60.147 1.00 21.75 496 LYS C N 1
ATOM 25422 C CA . LYS C 1 502 ? -38.652 -72.362 60.948 1.00 22.16 496 LYS C CA 1
ATOM 25423 C C . LYS C 1 502 ? -37.495 -71.517 61.452 1.00 21.06 496 LYS C C 1
ATOM 25424 O O . LYS C 1 502 ? -36.904 -70.750 60.688 1.00 20.53 496 LYS C O 1
ATOM 25443 N N . PHE C 1 503 ? -37.200 -71.695 62.740 1.00 20.81 497 PHE C N 1
ATOM 25444 C CA . PHE C 1 503 ? -36.096 -71.059 63.439 1.00 21.91 497 PHE C CA 1
ATOM 25445 C C . PHE C 1 503 ? -35.197 -72.172 63.955 1.00 20.22 497 PHE C C 1
ATOM 25446 O O . PHE C 1 503 ? -35.688 -73.035 64.665 1.00 18.45 497 PHE C O 1
ATOM 25463 N N . LYS C 1 504 ? -33.889 -72.113 63.664 1.00 21.92 498 LYS C N 1
ATOM 25464 C CA . LYS C 1 504 ? -32.978 -73.167 64.080 1.00 24.79 498 LYS C CA 1
ATOM 25465 C C . LYS C 1 504 ? -31.642 -72.605 64.572 1.00 23.05 498 LYS C C 1
ATOM 25466 O O . LYS C 1 504 ? -30.987 -71.863 63.851 1.00 22.13 498 LYS C O 1
ATOM 25485 N N . ARG C 1 505 ? -31.222 -73.006 65.783 1.00 22.53 499 ARG C N 1
ATOM 25486 C CA . ARG C 1 505 ? -29.949 -72.569 66.342 1.00 23.51 499 ARG C CA 1
ATOM 25487 C C . ARG C 1 505 ? -28.848 -73.347 65.616 1.00 23.59 499 ARG C C 1
ATOM 25488 O O . ARG C 1 505 ? -28.947 -74.557 65.516 1.00 24.33 499 ARG C O 1
ATOM 25509 N N . GLU C 1 506 ? -27.809 -72.661 65.102 1.00 23.63 500 GLU C N 1
ATOM 25510 C CA . GLU C 1 506 ? -26.789 -73.302 64.269 1.00 25.15 500 GLU C CA 1
ATOM 25511 C C . GLU C 1 506 ? -25.443 -73.259 64.966 1.00 23.78 500 GLU C C 1
ATOM 25512 O O . GLU C 1 506 ? -25.030 -72.186 65.364 1.00 28.21 500 GLU C O 1
ATOM 25524 N N . GLU C 1 507 ? -24.758 -74.389 65.091 1.00 26.19 501 GLU C N 1
ATOM 25525 C CA . GLU C 1 507 ? -23.459 -74.394 65.753 1.00 30.15 501 GLU C CA 1
ATOM 25526 C C . GLU C 1 507 ? -22.357 -74.840 64.792 1.00 28.93 501 GLU C C 1
ATOM 25527 O O . GLU C 1 507 ? -21.189 -74.896 65.191 1.00 33.93 501 GLU C O 1
ATOM 25539 N N . GLY C 1 508 ? -22.710 -75.136 63.530 1.00 24.95 502 GLY C N 1
ATOM 25540 C CA . GLY C 1 508 ? -21.725 -75.577 62.549 1.00 24.61 502 GLY C CA 1
ATOM 25541 C C . GLY C 1 508 ? -21.336 -74.451 61.598 1.00 25.26 502 GLY C C 1
ATOM 25542 O O . GLY C 1 508 ? -21.605 -73.273 61.863 1.00 23.33 502 GLY C O 1
ATOM 25546 N N . ASP C 1 509 ? -20.817 -74.851 60.433 1.00 27.81 503 ASP C N 1
ATOM 25547 C CA . ASP C 1 509 ? -20.098 -73.959 59.530 1.00 23.71 503 ASP C CA 1
ATOM 25548 C C . ASP C 1 509 ? -20.923 -72.804 58.968 1.00 22.41 503 ASP C C 1
ATOM 25549 O O . ASP C 1 509 ? -20.332 -71.822 58.477 1.00 17.90 503 ASP C O 1
ATOM 25558 N N . LEU C 1 510 ? -22.260 -72.899 59.123 1.00 24.06 504 LEU C N 1
ATOM 25559 C CA . LEU C 1 510 ? -23.193 -71.929 58.575 1.00 24.82 504 LEU C CA 1
ATOM 25560 C C . LEU C 1 510 ? -22.979 -70.574 59.233 1.00 25.15 504 LEU C C 1
ATOM 25561 O O . LEU C 1 510 ? -23.428 -69.558 58.688 1.00 25.90 504 LEU C O 1
ATOM 25577 N N . ARG C 1 511 ? -22.252 -70.585 60.365 1.00 25.40 505 ARG C N 1
ATOM 25578 C CA . ARG C 1 511 ? -21.883 -69.391 61.116 1.00 27.59 505 ARG C CA 1
ATOM 25579 C C . ARG C 1 511 ? -20.938 -68.470 60.337 1.00 22.94 505 ARG C C 1
ATOM 25580 O O . ARG C 1 511 ? -20.877 -67.260 60.563 1.00 24.85 505 ARG C O 1
ATOM 25601 N N . ASN C 1 512 ? -20.173 -69.023 59.415 1.00 22.16 506 ASN C N 1
ATOM 25602 C CA . ASN C 1 512 ? -19.370 -68.212 58.521 1.00 23.02 506 ASN C CA 1
ATOM 25603 C C . ASN C 1 512 ? -20.253 -67.235 57.733 1.00 23.37 506 ASN C C 1
ATOM 25604 O O . ASN C 1 512 ? -19.718 -66.311 57.125 1.00 23.44 506 ASN C O 1
ATOM 25615 N N . LEU C 1 513 ? -21.588 -67.444 57.693 1.00 21.75 507 LEU C N 1
ATOM 25616 C CA . LEU C 1 513 ? -22.464 -66.615 56.884 1.00 23.32 507 LEU C CA 1
ATOM 25617 C C . LEU C 1 513 ? -23.203 -65.587 57.732 1.00 25.57 507 LEU C C 1
ATOM 25618 O O . LEU C 1 513 ? -24.080 -64.874 57.219 1.00 26.37 507 LEU C O 1
ATOM 25634 N N . MET C 1 514 ? -22.836 -65.529 59.015 1.00 26.63 508 MET C N 1
ATOM 25635 C CA . MET C 1 514 ? -23.441 -64.647 59.989 1.00 25.28 508 MET C CA 1
ATOM 25636 C C . MET C 1 514 ? -23.614 -63.237 59.425 1.00 27.75 508 MET C C 1
ATOM 25637 O O . MET C 1 514 ? -22.633 -62.637 58.955 1.00 22.32 508 MET C O 1
ATOM 25651 N N . ASN C 1 515 ? -24.822 -62.722 59.714 1.00 30.75 509 ASN C N 1
ATOM 25652 C CA . ASN C 1 515 ? -25.589 -61.658 59.092 1.00 28.66 509 ASN C CA 1
ATOM 25653 C C . ASN C 1 515 ? -25.539 -61.631 57.562 1.00 26.00 509 ASN C C 1
ATOM 25654 O O . ASN C 1 515 ? -25.124 -60.654 56.964 1.00 26.17 509 ASN C O 1
ATOM 25665 N N . SER C 1 516 ? -26.041 -62.692 56.927 1.00 21.75 510 SER C N 1
ATOM 25666 C CA . SER C 1 516 ? -26.525 -62.576 55.563 1.00 23.22 510 SER C CA 1
ATOM 25667 C C . SER C 1 516 ? -27.815 -63.333 55.327 1.00 20.63 510 SER C C 1
ATOM 25668 O O . SER C 1 516 ? -28.182 -64.240 56.065 1.00 20.65 510 SER C O 1
ATOM 25676 N N . SER C 1 517 ? -28.471 -62.898 54.262 1.00 20.72 511 SER C N 1
ATOM 25677 C CA . SER C 1 517 ? -29.435 -63.701 53.553 1.00 21.47 511 SER C CA 1
ATOM 25678 C C . SER C 1 517 ? -28.698 -64.557 52.534 1.00 21.02 511 SER C C 1
ATOM 25679 O O . SER C 1 517 ? -27.771 -64.093 51.881 1.00 25.42 511 SER C O 1
ATOM 25687 N N . VAL C 1 518 ? -29.142 -65.796 52.391 1.00 19.52 512 VAL C N 1
ATOM 25688 C CA . VAL C 1 518 ? -28.612 -66.696 51.398 1.00 20.49 512 VAL C CA 1
ATOM 25689 C C . VAL C 1 518 ? -29.678 -66.936 50.326 1.00 19.57 512 VAL C C 1
ATOM 25690 O O . VAL C 1 518 ? -30.624 -67.668 50.569 1.00 16.42 512 VAL C O 1
ATOM 25703 N N . ASN C 1 519 ? -29.467 -66.375 49.131 1.00 21.87 513 ASN C N 1
ATOM 25704 C CA . ASN C 1 519 ? -30.308 -66.643 47.976 1.00 23.69 513 ASN C CA 1
ATOM 25705 C C . ASN C 1 519 ? -30.142 -68.094 47.535 1.00 22.55 513 ASN C C 1
ATOM 25706 O O . ASN C 1 519 ? -29.013 -68.535 47.308 1.00 24.62 513 ASN C O 1
ATOM 25717 N N . ILE C 1 520 ? -31.265 -68.821 47.446 1.00 22.52 514 ILE C N 1
ATOM 25718 C CA . ILE C 1 520 ? -31.257 -70.129 46.816 1.00 23.49 514 ILE C CA 1
ATOM 25719 C C . ILE C 1 520 ? -31.401 -69.930 45.310 1.00 22.28 514 ILE C C 1
ATOM 25720 O O . ILE C 1 520 ? -32.482 -69.635 44.807 1.00 24.05 514 ILE C O 1
ATOM 25736 N N . ILE C 1 521 ? -30.310 -70.098 44.569 1.00 21.04 515 ILE C N 1
ATOM 25737 C CA . ILE C 1 521 ? -30.414 -70.135 43.123 1.00 23.67 515 ILE C CA 1
ATOM 25738 C C . ILE C 1 521 ? -30.902 -71.536 42.758 1.00 24.12 515 ILE C C 1
ATOM 25739 O O . ILE C 1 521 ? -30.378 -72.495 43.284 1.00 26.97 515 ILE C O 1
ATOM 25755 N N . ASP C 1 522 ? -31.958 -71.656 41.938 1.00 26.88 516 ASP C N 1
ATOM 25756 C CA . ASP C 1 522 ? -32.418 -72.975 41.526 1.00 29.11 516 ASP C CA 1
ATOM 25757 C C . ASP C 1 522 ? -32.774 -73.037 40.031 1.00 30.92 516 ASP C C 1
ATOM 25758 O O . ASP C 1 522 ? -33.678 -73.782 39.651 1.00 30.36 516 ASP C O 1
ATOM 25767 N N . ASN C 1 523 ? -32.069 -72.292 39.165 1.00 28.83 517 ASN C N 1
ATOM 25768 C CA . ASN C 1 523 ? -32.364 -72.350 37.732 1.00 28.13 517 ASN C CA 1
ATOM 25769 C C . ASN C 1 523 ? -31.080 -72.483 36.916 1.00 26.49 517 ASN C C 1
ATOM 25770 O O . ASN C 1 523 ? -31.015 -72.016 35.772 1.00 25.13 517 ASN C O 1
ATOM 25781 N N . LEU C 1 524 ? -30.059 -73.073 37.540 1.00 26.83 518 LEU C N 1
ATOM 25782 C CA . LEU C 1 524 ? -28.819 -73.417 36.870 1.00 27.48 518 LEU C CA 1
ATOM 25783 C C . LEU C 1 524 ? -29.007 -74.780 36.212 1.00 26.14 518 LEU C C 1
ATOM 25784 O O . LEU C 1 524 ? -28.406 -75.782 36.579 1.00 29.57 518 LEU C O 1
ATOM 25800 N N . ASN C 1 525 ? -29.853 -74.776 35.198 1.00 26.01 519 ASN C N 1
ATOM 25801 C CA . ASN C 1 525 ? -30.323 -75.995 34.580 1.00 25.03 519 ASN C CA 1
ATOM 25802 C C . ASN C 1 525 ? -29.423 -76.361 33.412 1.00 25.42 519 ASN C C 1
ATOM 25803 O O . ASN C 1 525 ? -29.705 -77.346 32.728 1.00 28.47 519 ASN C O 1
ATOM 25814 N N . SER C 1 526 ? -28.428 -75.520 33.114 1.00 25.90 520 SER C N 1
ATOM 25815 C CA . SER C 1 526 ? -27.623 -75.751 31.934 1.00 23.79 520 SER C CA 1
ATOM 25816 C C . SER C 1 526 ? -26.431 -74.810 31.862 1.00 21.01 520 SER C C 1
ATOM 25817 O O . SER C 1 526 ? -26.345 -73.807 32.554 1.00 23.19 520 SER C O 1
ATOM 25825 N N . THR C 1 527 ? -25.539 -75.141 30.935 1.00 19.09 521 THR C N 1
ATOM 25826 C CA . THR C 1 527 ? -24.576 -74.207 30.392 1.00 22.44 521 THR C CA 1
ATOM 25827 C C . THR C 1 527 ? -25.313 -72.942 29.918 1.00 24.19 521 THR C C 1
ATOM 25828 O O . THR C 1 527 ? -26.513 -72.992 29.609 1.00 25.21 521 THR C O 1
ATOM 25839 N N . GLY C 1 528 ? -24.617 -71.792 29.929 1.00 24.27 522 GLY C N 1
ATOM 25840 C CA . GLY C 1 528 ? -25.184 -70.502 29.517 1.00 23.07 522 GLY C CA 1
ATOM 25841 C C . GLY C 1 528 ? -24.967 -69.368 30.539 1.00 22.92 522 GLY C C 1
ATOM 25842 O O . GLY C 1 528 ? -24.476 -69.590 31.651 1.00 21.75 522 GLY C O 1
ATOM 25846 N N . ALA C 1 529 ? -25.277 -68.134 30.118 1.00 23.98 523 ALA C N 1
ATOM 25847 C CA . ALA C 1 529 ? -25.177 -66.929 30.931 1.00 24.55 523 ALA C CA 1
ATOM 25848 C C . ALA C 1 529 ? -26.374 -66.835 31.868 1.00 22.91 523 ALA C C 1
ATOM 25849 O O . ALA C 1 529 ? -27.511 -67.064 31.449 1.00 20.72 523 ALA C O 1
ATOM 25856 N N . HIS C 1 530 ? -26.111 -66.464 33.131 1.00 23.91 524 HIS C N 1
ATOM 25857 C CA . HIS C 1 530 ? -27.164 -66.235 34.113 1.00 22.66 524 HIS C CA 1
ATOM 25858 C C . HIS C 1 530 ? -26.785 -65.026 34.958 1.00 22.30 524 HIS C C 1
ATOM 25859 O O . HIS C 1 530 ? -25.601 -64.849 35.243 1.00 26.27 524 HIS C O 1
ATOM 25873 N N . TYR C 1 531 ? -27.781 -64.215 35.366 1.00 21.30 525 TYR C N 1
ATOM 25874 C CA . TYR C 1 531 ? -27.559 -63.187 36.365 1.00 21.82 525 TYR C CA 1
ATOM 25875 C C . TYR C 1 531 ? -28.777 -63.044 37.269 1.00 18.94 525 TYR C C 1
ATOM 25876 O O . TYR C 1 531 ? -29.867 -63.469 36.927 1.00 17.55 525 TYR C O 1
ATOM 25894 N N . TYR C 1 532 ? -28.551 -62.413 38.432 1.00 18.98 526 TYR C N 1
ATOM 25895 C CA . TYR C 1 532 ? -29.495 -62.335 39.543 1.00 19.13 526 TYR C CA 1
ATOM 25896 C C . TYR C 1 532 ? -29.369 -60.960 40.208 1.00 21.53 526 TYR C C 1
ATOM 25897 O O . TYR C 1 532 ? -28.305 -60.603 40.746 1.00 20.33 526 TYR C O 1
ATOM 25915 N N . THR C 1 533 ? -30.437 -60.161 40.099 1.00 18.93 527 THR C N 1
ATOM 25916 C CA . THR C 1 533 ? -30.424 -58.808 40.599 1.00 22.20 527 THR C CA 1
ATOM 25917 C C . THR C 1 533 ? -31.091 -58.802 41.967 1.00 19.83 527 THR C C 1
ATOM 25918 O O . THR C 1 533 ? -32.234 -59.234 42.099 1.00 20.11 527 THR C O 1
ATOM 25929 N N . ARG C 1 534 ? -30.353 -58.336 42.986 1.00 20.58 528 ARG C N 1
ATOM 25930 C CA . ARG C 1 534 ? -30.895 -58.158 44.323 1.00 20.81 528 ARG C CA 1
ATOM 25931 C C . ARG C 1 534 ? -30.518 -56.796 44.897 1.00 22.35 528 ARG C C 1
ATOM 25932 O O . ARG C 1 534 ? -29.592 -56.147 44.435 1.00 21.84 528 ARG C O 1
ATOM 25953 N N . GLN C 1 535 ? -31.227 -56.391 45.953 1.00 23.17 529 GLN C N 1
ATOM 25954 C CA . GLN C 1 535 ? -30.895 -55.188 46.702 1.00 24.00 529 GLN C CA 1
ATOM 25955 C C . GLN C 1 535 ? -29.489 -55.307 47.293 1.00 23.81 529 GLN C C 1
ATOM 25956 O O . GLN C 1 535 ? -29.140 -56.330 47.879 1.00 24.05 529 GLN C O 1
ATOM 25970 N N . SER C 1 536 ? -28.643 -54.299 47.068 1.00 22.38 530 SER C N 1
ATOM 25971 C CA . SER C 1 536 ? -27.281 -54.403 47.556 1.00 21.32 530 SER C CA 1
ATOM 25972 C C . SER C 1 536 ? -27.273 -54.180 49.059 1.00 21.30 530 SER C C 1
ATOM 25973 O O . SER C 1 536 ? -27.775 -53.173 49.515 1.00 22.75 530 SER C O 1
ATOM 25981 N N . PRO C 1 537 ? -26.586 -55.047 49.829 1.00 20.86 531 PRO C N 1
ATOM 25982 C CA . PRO C 1 537 ? -26.132 -54.683 51.162 1.00 20.88 531 PRO C CA 1
ATOM 25983 C C . PRO C 1 537 ? -25.343 -53.373 51.161 1.00 20.53 531 PRO C C 1
ATOM 25984 O O . PRO C 1 537 ? -24.836 -52.976 50.138 1.00 19.30 531 PRO C O 1
ATOM 25995 N N . ASP C 1 538 ? -25.273 -52.702 52.313 1.00 23.56 532 ASP C N 1
ATOM 25996 C CA . ASP C 1 538 ? -24.450 -51.522 52.494 1.00 23.31 532 ASP C CA 1
ATOM 25997 C C . ASP C 1 538 ? -22.996 -51.977 52.592 1.00 22.72 532 ASP C C 1
ATOM 25998 O O . ASP C 1 538 ? -22.719 -53.166 52.733 1.00 24.55 532 ASP C O 1
ATOM 26007 N N . VAL C 1 539 ? -22.062 -51.026 52.495 1.00 25.24 533 VAL C N 1
ATOM 26008 C CA . VAL C 1 539 ? -20.639 -51.327 52.533 1.00 23.88 533 VAL C CA 1
ATOM 26009 C C . VAL C 1 539 ? -20.349 -52.119 53.800 1.00 24.90 533 VAL C C 1
ATOM 26010 O O . VAL C 1 539 ? -20.794 -51.762 54.887 1.00 24.62 533 VAL C O 1
ATOM 26023 N N . HIS C 1 540 ? -19.634 -53.236 53.627 1.00 24.51 534 HIS C N 1
ATOM 26024 C CA . HIS C 1 540 ? -19.201 -54.068 54.737 1.00 26.23 534 HIS C CA 1
ATOM 26025 C C . HIS C 1 540 ? -20.310 -54.993 55.230 1.00 23.86 534 HIS C C 1
ATOM 26026 O O . HIS C 1 540 ? -20.063 -55.696 56.173 1.00 25.66 534 HIS C O 1
ATOM 26040 N N . ASP C 1 541 ? -21.487 -55.025 54.580 1.00 27.46 535 ASP C N 1
ATOM 26041 C CA . ASP C 1 541 ? -22.528 -56.007 54.890 1.00 26.14 535 ASP C CA 1
ATOM 26042 C C . ASP C 1 541 ? -22.526 -57.122 53.844 1.00 23.94 535 ASP C C 1
ATOM 26043 O O . ASP C 1 541 ? -21.871 -57.007 52.818 1.00 23.75 535 ASP C O 1
ATOM 26052 N N . TYR C 1 542 ? -23.256 -58.213 54.119 1.00 23.25 536 TYR C N 1
ATOM 26053 C CA . TYR C 1 542 ? -23.091 -59.427 53.329 1.00 22.77 536 TYR C CA 1
ATOM 26054 C C . TYR C 1 542 ? -24.381 -59.836 52.613 1.00 23.82 536 TYR C C 1
ATOM 26055 O O . TYR C 1 542 ? -25.477 -59.697 53.142 1.00 21.51 536 TYR C O 1
ATOM 26073 N N . ILE C 1 543 ? -24.215 -60.416 51.421 1.00 20.76 537 ILE C N 1
ATOM 26074 C CA . ILE C 1 543 ? -25.267 -61.120 50.698 1.00 21.13 537 ILE C CA 1
ATOM 26075 C C . ILE C 1 543 ? -24.681 -62.456 50.250 1.00 20.63 537 ILE C C 1
ATOM 26076 O O . ILE C 1 543 ? -23.555 -62.500 49.797 1.00 20.09 537 ILE C O 1
ATOM 26092 N N . SER C 1 544 ? -25.449 -63.539 50.350 1.00 19.68 538 SER C N 1
ATOM 26093 C CA . SER C 1 544 ? -24.936 -64.850 50.002 1.00 19.35 538 SER C CA 1
ATOM 26094 C C . SER C 1 544 ? -25.803 -65.522 48.929 1.00 19.77 538 SER C C 1
ATOM 26095 O O . SER C 1 544 ? -26.915 -65.090 48.648 1.00 17.18 538 SER C O 1
ATOM 26103 N N . TYR C 1 545 ? -25.265 -66.604 48.356 1.00 19.14 539 TYR C N 1
ATOM 26104 C CA . TYR C 1 545 ? -25.825 -67.275 47.206 1.00 19.06 539 TYR C CA 1
ATOM 26105 C C . TYR C 1 545 ? -25.457 -68.748 47.282 1.00 19.81 539 TYR C C 1
ATOM 26106 O O . TYR C 1 545 ? -24.270 -69.093 47.192 1.00 19.54 539 TYR C O 1
ATOM 26124 N N . GLU C 1 546 ? -26.475 -69.597 47.460 1.00 17.08 540 GLU C N 1
ATOM 26125 C CA . GLU C 1 546 ? -26.321 -71.047 47.460 1.00 20.60 540 GLU C CA 1
ATOM 26126 C C . GLU C 1 546 ? -26.794 -71.532 46.094 1.00 20.81 540 GLU C C 1
ATOM 26127 O O . GLU C 1 546 ? -27.903 -71.208 45.650 1.00 23.75 540 GLU C O 1
ATOM 26139 N N . PHE C 1 547 ? -25.969 -72.338 45.438 1.00 19.92 541 PHE C N 1
ATOM 26140 C CA . PHE C 1 547 ? -26.237 -72.682 44.047 1.00 20.33 541 PHE C CA 1
ATOM 26141 C C . PHE C 1 547 ? -25.703 -74.091 43.834 1.00 21.22 541 PHE C C 1
ATOM 26142 O O . PHE C 1 547 ? -24.689 -74.472 44.436 1.00 21.45 541 PHE C O 1
ATOM 26159 N N . THR C 1 548 ? -26.401 -74.818 42.961 1.00 20.30 542 THR C N 1
ATOM 26160 C CA . THR C 1 548 ? -26.080 -76.171 42.564 1.00 22.40 542 THR C CA 1
ATOM 26161 C C . THR C 1 548 ? -25.638 -76.137 41.109 1.00 22.62 542 THR C C 1
ATOM 26162 O O . THR C 1 548 ? -26.360 -75.625 40.261 1.00 23.06 542 THR C O 1
ATOM 26173 N N . ILE C 1 549 ? -24.463 -76.712 40.847 1.00 23.41 543 ILE C N 1
ATOM 26174 C CA . ILE C 1 549 ? -23.914 -76.856 39.502 1.00 22.83 543 ILE C CA 1
ATOM 26175 C C . ILE C 1 549 ? -24.763 -77.847 38.702 1.00 21.18 543 ILE C C 1
ATOM 26176 O O . ILE C 1 549 ? -25.175 -78.864 39.238 1.00 18.84 543 ILE C O 1
ATOM 26192 N N . PRO C 1 550 ? -25.070 -77.597 37.411 1.00 24.25 544 PRO C N 1
ATOM 26193 C CA . PRO C 1 550 ? -25.903 -78.524 36.648 1.00 26.42 544 PRO C CA 1
ATOM 26194 C C . PRO C 1 550 ? -25.170 -79.800 36.248 1.00 24.83 544 PRO C C 1
ATOM 26195 O O . PRO C 1 550 ? -23.967 -79.770 35.981 1.00 26.74 544 PRO C O 1
ATOM 26206 N N . GLY C 1 551 ? -25.931 -80.896 36.132 1.00 26.21 545 GLY C N 1
ATOM 26207 C CA . GLY C 1 551 ? -25.417 -82.185 35.688 1.00 28.81 545 GLY C CA 1
ATOM 26208 C C . GLY C 1 551 ? -25.521 -83.190 36.822 1.00 28.94 545 GLY C C 1
ATOM 26209 O O . GLY C 1 551 ? -25.924 -82.816 37.921 1.00 28.15 545 GLY C O 1
ATOM 26213 N N . ASN C 1 552 ? -25.176 -84.458 36.551 1.00 29.38 546 ASN C N 1
ATOM 26214 C CA . ASN C 1 552 ? -25.181 -85.490 37.585 1.00 31.07 546 ASN C CA 1
ATOM 26215 C C . ASN C 1 55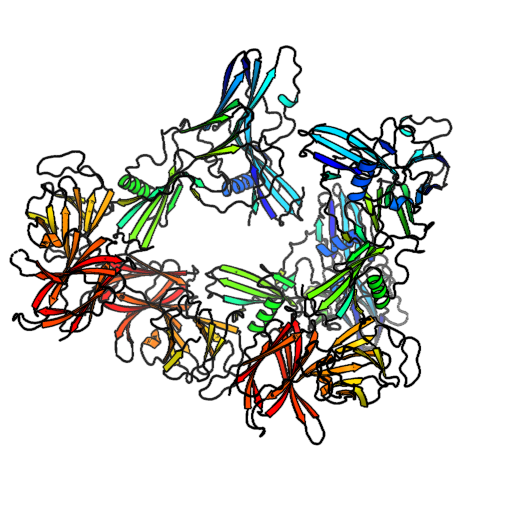2 ? -23.891 -85.457 38.413 1.00 29.12 546 ASN C C 1
ATOM 26216 O O . ASN C 1 552 ? -22.802 -85.250 37.878 1.00 32.84 546 ASN C O 1
ATOM 26227 N N . PHE C 1 553 ? -24.018 -85.764 39.716 1.00 27.58 547 PHE C N 1
ATOM 26228 C CA . PHE C 1 553 ? -22.898 -85.765 40.642 1.00 28.88 547 PHE C CA 1
ATOM 26229 C C . PHE C 1 553 ? -22.197 -87.124 40.645 1.00 26.28 547 PHE C C 1
ATOM 26230 O O . PHE C 1 553 ? -22.834 -88.152 40.823 1.00 27.99 547 PHE C O 1
ATOM 26247 N N . ASN C 1 554 ? -20.865 -87.102 40.552 1.00 26.53 548 ASN C N 1
ATOM 26248 C CA . ASN C 1 554 ? -20.035 -88.290 40.591 1.00 27.95 548 ASN C CA 1
ATOM 26249 C C . ASN C 1 554 ? -18.658 -87.916 41.134 1.00 30.84 548 ASN C C 1
ATOM 26250 O O . ASN C 1 554 ? -17.710 -88.693 41.008 1.00 35.21 548 ASN C O 1
ATOM 26261 N N . ASN C 1 555 ? -18.538 -86.726 41.728 1.00 33.30 549 ASN C N 1
ATOM 26262 C CA . ASN C 1 555 ? -17.309 -86.319 42.387 1.00 32.05 549 ASN C CA 1
ATOM 26263 C C . ASN C 1 555 ? -16.145 -86.195 41.403 1.00 28.83 549 ASN C C 1
ATOM 26264 O O . ASN C 1 555 ? -14.997 -86.133 41.817 1.00 30.42 549 ASN C O 1
ATOM 26275 N N . LYS C 1 556 ? -16.422 -86.149 40.097 1.00 31.88 550 LYS C N 1
ATOM 26276 C CA . LYS C 1 556 ? -15.355 -86.097 39.112 1.00 27.65 550 LYS C CA 1
ATOM 26277 C C . LYS C 1 556 ? -15.691 -84.992 38.120 1.00 27.97 550 LYS C C 1
ATOM 26278 O O . LYS C 1 556 ? -14.894 -84.074 37.901 1.00 25.75 550 LYS C O 1
ATOM 26282 N N . ASP C 1 557 ? -16.885 -85.090 37.540 1.00 29.15 551 ASP C N 1
ATOM 26283 C CA . ASP C 1 557 ? -17.314 -84.147 36.509 1.00 29.49 551 ASP C CA 1
ATOM 26284 C C . ASP C 1 557 ? -17.380 -82.722 37.061 1.00 27.36 551 ASP C C 1
ATOM 26285 O O . ASP C 1 557 ? -17.735 -82.503 38.234 1.00 26.90 551 ASP C O 1
ATOM 26294 N N . THR C 1 558 ? -17.039 -81.781 36.163 1.00 24.13 552 THR C N 1
ATOM 26295 C CA . THR C 1 558 ? -16.955 -80.365 36.472 1.00 25.84 552 THR C CA 1
ATOM 26296 C C . THR C 1 558 ? -17.525 -79.614 35.282 1.00 25.19 552 THR C C 1
ATOM 26297 O O . THR C 1 558 ? -17.503 -80.086 34.149 1.00 25.85 552 THR C O 1
ATOM 26308 N N . SER C 1 559 ? -17.947 -78.381 35.554 1.00 24.95 553 SER C N 1
ATOM 26309 C CA . SER C 1 559 ? -18.209 -77.426 34.497 1.00 24.27 553 SER C CA 1
ATOM 26310 C C . SER C 1 559 ? -17.512 -76.120 34.872 1.00 24.51 553 SER C C 1
ATOM 26311 O O . SER C 1 559 ? -17.144 -75.916 36.036 1.00 23.96 553 SER C O 1
ATOM 26319 N N . ASN C 1 560 ? -17.336 -75.217 33.901 1.00 22.96 554 ASN C N 1
ATOM 26320 C CA . ASN C 1 560 ? -16.572 -74.008 34.166 1.00 25.12 554 ASN C CA 1
ATOM 26321 C C . ASN C 1 560 ? -17.521 -72.881 34.583 1.00 26.31 554 ASN C C 1
ATOM 26322 O O . ASN C 1 560 ? -18.442 -72.557 33.834 1.00 24.93 554 ASN C O 1
ATOM 26333 N N . ILE C 1 561 ? -17.189 -72.228 35.720 1.00 23.35 555 ILE C N 1
ATOM 26334 C CA . ILE C 1 561 ? -18.066 -71.287 36.391 1.00 23.00 555 ILE C CA 1
ATOM 26335 C C . ILE C 1 561 ? -17.426 -69.896 36.473 1.00 23.50 555 ILE C C 1
ATOM 26336 O O . ILE C 1 561 ? -16.353 -69.771 37.053 1.00 22.39 555 ILE C O 1
ATOM 26352 N N . ARG C 1 562 ? -18.092 -68.874 35.904 1.00 20.43 556 ARG C N 1
ATOM 26353 C CA . ARG C 1 562 ? -17.615 -67.497 35.970 1.00 21.35 556 ARG C CA 1
ATOM 26354 C C . ARG C 1 562 ? -18.520 -66.664 36.881 1.00 22.41 556 ARG C C 1
ATOM 26355 O O . ARG C 1 562 ? -19.680 -66.397 36.524 1.00 21.20 556 ARG C O 1
ATOM 26376 N N . LEU C 1 563 ? -17.958 -66.237 38.036 1.00 22.25 557 LEU C N 1
ATOM 26377 C CA . LEU C 1 563 ? -18.646 -65.464 39.057 1.00 20.65 557 LEU C CA 1
ATOM 26378 C C . LEU C 1 563 ? -18.151 -64.026 39.035 1.00 21.80 557 LEU C C 1
ATOM 26379 O O . LEU C 1 563 ? -16.977 -63.777 39.317 1.00 21.98 557 LEU C O 1
ATOM 26395 N N . TYR C 1 564 ? -19.070 -63.070 38.830 1.00 20.56 558 TYR C N 1
ATOM 26396 C CA . TYR C 1 564 ? -18.683 -61.662 38.870 1.00 22.09 558 TYR C CA 1
ATOM 26397 C C . TYR C 1 564 ? -19.908 -60.809 39.190 1.00 22.90 558 TYR C C 1
ATOM 26398 O O . TYR C 1 564 ? -21.027 -61.279 39.039 1.00 24.68 558 TYR C O 1
ATOM 26416 N N . THR C 1 565 ? -19.677 -59.579 39.676 1.00 24.43 559 THR C N 1
ATOM 26417 C CA . THR C 1 565 ? -20.712 -58.550 39.777 1.00 23.96 559 THR C CA 1
ATOM 26418 C C . THR C 1 565 ? -20.612 -57.510 38.653 1.00 24.07 559 THR C C 1
ATOM 26419 O O . THR C 1 565 ? -19.654 -57.497 37.875 1.00 23.32 559 THR C O 1
ATOM 26430 N N . SER C 1 566 ? -21.614 -56.609 38.576 1.00 25.30 560 SER C N 1
ATOM 26431 C CA . SER C 1 566 ? -21.716 -55.634 37.486 1.00 25.74 560 SER C CA 1
ATOM 26432 C C . SER C 1 566 ? -21.378 -54.194 37.892 1.00 28.84 560 SER C C 1
ATOM 26433 O O . SER C 1 566 ? -20.653 -53.486 37.154 1.00 29.78 560 SER C O 1
ATOM 26441 N N . TYR C 1 567 ? -21.943 -53.769 39.032 1.00 25.62 561 TYR C N 1
ATOM 26442 C CA . TYR C 1 567 ? -21.992 -52.376 39.454 1.00 28.04 561 TYR C CA 1
ATOM 26443 C C . TYR C 1 567 ? -21.203 -52.116 40.732 1.00 26.35 561 TYR C C 1
ATOM 26444 O O . TYR C 1 567 ? -20.529 -51.094 40.841 1.00 27.53 561 TYR C O 1
ATOM 26462 N N . ASN C 1 568 ? -21.400 -52.968 41.744 1.00 24.89 562 ASN C N 1
ATOM 26463 C CA . ASN C 1 568 ? -20.752 -52.815 43.037 1.00 25.64 562 ASN C CA 1
ATOM 26464 C C . ASN C 1 568 ? -19.584 -53.787 43.176 1.00 24.90 562 ASN C C 1
ATOM 26465 O O . ASN C 1 568 ? -19.720 -54.978 42.922 1.00 27.42 562 ASN C O 1
ATOM 26476 N N . GLN C 1 569 ? -18.473 -53.283 43.703 1.00 23.36 563 GLN C N 1
ATOM 26477 C CA . GLN C 1 569 ? -17.382 -54.127 44.113 1.00 23.58 563 GLN C CA 1
ATOM 26478 C C . GLN C 1 569 ? -17.797 -54.869 45.371 1.00 22.31 563 GLN C C 1
ATOM 26479 O O . GLN C 1 569 ? -18.586 -54.375 46.180 1.00 23.02 563 GLN C O 1
ATOM 26493 N N . GLY C 1 570 ? -17.296 -56.093 45.496 1.00 22.99 564 GLY C N 1
ATOM 26494 C CA . GLY C 1 570 ? -17.346 -56.814 46.761 1.00 22.97 564 GLY C CA 1
ATOM 26495 C C . GLY C 1 570 ? -16.246 -57.881 46.833 1.00 22.16 564 GLY C C 1
ATOM 26496 O O . GLY C 1 570 ? -15.647 -58.244 45.815 1.00 23.61 564 GLY C O 1
ATOM 26500 N N . ILE C 1 571 ? -16.023 -58.392 48.042 1.00 20.84 565 ILE C N 1
ATOM 26501 C CA . ILE C 1 571 ? -15.127 -59.519 48.282 1.00 23.39 565 ILE C CA 1
ATOM 26502 C C . ILE C 1 571 ? -15.945 -60.809 48.448 1.00 19.34 565 ILE C C 1
ATOM 26503 O O . ILE C 1 571 ? -16.843 -60.887 49.273 1.00 21.22 565 ILE C O 1
ATOM 26519 N N . GLY C 1 572 ? -15.614 -61.820 47.656 1.00 19.44 566 GLY C N 1
ATOM 26520 C CA . GLY C 1 572 ? -16.269 -63.114 47.705 1.00 20.54 566 GLY C CA 1
ATOM 26521 C C . GLY C 1 572 ? -15.411 -64.119 48.469 1.00 21.65 566 GLY C C 1
ATOM 26522 O O . GLY C 1 572 ? -14.178 -64.088 48.356 1.00 21.90 566 GLY C O 1
ATOM 26526 N N . THR C 1 573 ? -16.100 -64.958 49.242 1.00 23.15 567 THR C N 1
ATOM 26527 C CA . THR C 1 573 ? -15.590 -66.182 49.826 1.00 21.61 567 THR C CA 1
ATOM 26528 C C . THR C 1 573 ? -16.447 -67.317 49.283 1.00 20.48 567 THR C C 1
ATOM 26529 O O . THR C 1 573 ? -17.665 -67.194 49.311 1.00 19.46 567 THR C O 1
ATOM 26540 N N . LEU C 1 574 ? -15.826 -68.376 48.763 1.00 22.02 568 LEU C N 1
ATOM 26541 C CA . LEU C 1 574 ? -16.546 -69.449 48.106 1.00 23.15 568 LEU C CA 1
ATOM 26542 C C . LEU C 1 574 ? -16.318 -70.692 48.933 1.00 22.00 568 LEU C C 1
ATOM 26543 O O . LEU C 1 574 ? -15.172 -71.016 49.245 1.00 24.25 568 LEU C O 1
ATOM 26559 N N . PHE C 1 575 ? -17.412 -71.373 49.246 1.00 20.41 569 PHE C N 1
ATOM 26560 C CA . PHE C 1 575 ? -17.353 -72.620 49.974 1.00 21.61 569 PHE C CA 1
ATOM 26561 C C . PHE C 1 575 ? -18.021 -73.740 49.175 1.00 21.05 569 PHE C C 1
ATOM 26562 O O . PHE C 1 575 ? -19.072 -73.531 48.564 1.00 21.24 569 PHE C O 1
ATOM 26579 N N . ARG C 1 576 ? -17.429 -74.946 49.241 1.00 21.55 570 ARG C N 1
ATOM 26580 C CA . ARG C 1 576 ? -18.138 -76.181 48.914 1.00 20.92 570 ARG C CA 1
ATOM 26581 C C . ARG C 1 576 ? -18.940 -76.615 50.129 1.00 23.69 570 ARG C C 1
ATOM 26582 O O . ARG C 1 576 ? -18.463 -76.519 51.259 1.00 24.31 570 ARG C O 1
ATOM 26603 N N . VAL C 1 577 ? -20.195 -76.995 49.879 1.00 23.99 571 VAL C N 1
ATOM 26604 C CA . VAL C 1 577 ? -21.074 -77.509 50.912 1.00 23.84 571 VAL C CA 1
ATOM 26605 C C . VAL C 1 577 ? -20.940 -79.013 50.820 1.00 21.95 571 VAL C C 1
ATOM 26606 O O . VAL C 1 577 ? -21.257 -79.544 49.778 1.00 21.35 571 VAL C O 1
ATOM 26619 N N . THR C 1 578 ? -20.462 -79.641 51.888 1.00 23.58 572 THR C N 1
ATOM 26620 C CA . THR C 1 578 ? -20.364 -81.111 51.941 1.00 26.11 572 THR C CA 1
ATOM 26621 C C . THR C 1 578 ? -21.362 -81.589 52.966 1.00 29.57 572 THR C C 1
ATOM 26622 O O . THR C 1 578 ? -21.439 -80.970 54.038 1.00 31.00 572 THR C O 1
ATOM 26633 N N . GLU C 1 579 ? -22.122 -82.635 52.642 1.00 32.71 573 GLU C N 1
ATOM 26634 C CA . GLU C 1 579 ? -23.151 -83.182 53.569 1.00 34.64 573 GLU C CA 1
ATOM 26635 C C . GLU C 1 579 ? -22.793 -84.639 53.878 1.00 35.27 573 GLU C C 1
ATOM 26636 O O . GLU C 1 579 ? -23.196 -85.513 53.102 1.00 39.99 573 GLU C O 1
ATOM 26648 N N . THR C 1 580 ? -22.071 -84.876 54.976 1.00 42.86 574 THR C N 1
ATOM 26649 C CA . THR C 1 580 ? -21.575 -86.231 55.315 1.00 41.17 574 THR C CA 1
ATOM 26650 C C . THR C 1 580 ? -22.310 -86.828 56.491 1.00 44.28 574 THR C C 1
ATOM 26651 O O . THR C 1 580 ? -23.325 -86.250 56.920 1.00 41.99 574 THR C O 1
ATOM 26662 N N . ILE C 1 581 ? -21.773 -87.926 57.028 1.00 44.55 575 ILE C N 1
ATOM 26663 C CA . ILE C 1 581 ? -22.427 -88.658 58.148 1.00 38.82 575 ILE C CA 1
ATOM 26664 C C . ILE C 1 581 ? -22.388 -87.775 59.391 1.00 38.31 575 ILE C C 1
ATOM 26665 O O . ILE C 1 581 ? -23.393 -87.742 60.121 1.00 32.42 575 ILE C O 1
ATOM 26669 N N . ASP C 1 582 ? -21.259 -87.108 59.604 1.00 39.41 576 ASP C N 1
ATOM 26670 C CA . ASP C 1 582 ? -21.103 -86.244 60.800 1.00 40.12 576 ASP C CA 1
ATOM 26671 C C . ASP C 1 582 ? -22.028 -85.041 60.648 1.00 38.40 576 ASP C C 1
ATOM 26672 O O . ASP C 1 582 ? -22.353 -84.414 61.673 1.00 34.96 576 ASP C O 1
ATOM 26676 N N . GLY C 1 583 ? -22.419 -84.744 59.411 1.00 36.34 577 GLY C N 1
ATOM 26677 C CA . GLY C 1 583 ? -23.313 -83.609 59.160 1.00 34.41 577 GLY C CA 1
ATOM 26678 C C . GLY C 1 583 ? -22.887 -82.742 57.994 1.00 33.85 577 GLY C C 1
ATOM 26679 O O . GLY C 1 583 ? -22.523 -83.293 56.945 1.00 31.95 577 GLY C O 1
ATOM 26683 N N . TYR C 1 584 ? -22.912 -81.426 58.183 1.00 32.59 578 TYR C N 1
ATOM 26684 C CA . TYR C 1 584 ? -22.663 -80.469 57.079 1.00 32.91 578 TYR C CA 1
ATOM 26685 C C . TYR C 1 584 ? -21.351 -79.771 57.265 1.00 30.42 578 TYR C C 1
ATOM 26686 O O . TYR C 1 584 ? -20.939 -79.562 58.411 1.00 33.00 578 TYR C O 1
ATOM 26704 N N . ASN C 1 585 ? -20.719 -79.391 56.161 1.00 30.74 579 ASN C N 1
ATOM 26705 C CA . ASN C 1 585 ? -19.481 -78.585 56.267 1.00 29.13 579 ASN C CA 1
ATOM 26706 C C . ASN C 1 585 ? -19.337 -77.596 55.109 1.00 26.36 579 ASN C C 1
ATOM 26707 O O . ASN C 1 585 ? -19.724 -77.952 53.989 1.00 26.24 579 ASN C O 1
ATOM 26718 N N . LEU C 1 586 ? -18.912 -76.369 55.395 1.00 26.30 580 LEU C N 1
ATOM 26719 C CA . LEU C 1 586 ? -18.521 -75.400 54.395 1.00 23.99 580 LEU C CA 1
ATOM 26720 C C . LEU C 1 586 ? -17.007 -75.468 54.236 1.00 23.62 580 LEU C C 1
ATOM 26721 O O . LEU C 1 586 ? -16.248 -75.148 55.144 1.00 24.15 580 LEU C O 1
ATOM 26737 N N . ILE C 1 587 ? -16.590 -75.913 53.063 1.00 23.08 581 ILE C N 1
ATOM 26738 C CA . ILE C 1 587 ? -15.187 -76.014 52.741 1.00 24.02 581 ILE C CA 1
ATOM 26739 C C . ILE C 1 587 ? -14.787 -74.792 51.934 1.00 20.96 581 ILE C C 1
ATOM 26740 O O . ILE C 1 587 ? -15.217 -74.614 50.804 1.00 21.24 581 ILE C O 1
ATOM 26756 N N . ASN C 1 588 ? -13.891 -74.003 52.511 1.00 19.43 582 ASN C N 1
ATOM 26757 C CA . ASN C 1 588 ? -13.420 -72.786 51.895 1.00 22.01 582 ASN C CA 1
ATOM 26758 C C . ASN C 1 588 ? -12.556 -73.171 50.704 1.00 23.06 582 ASN C C 1
ATOM 26759 O O . ASN C 1 588 ? -11.684 -74.017 50.859 1.00 26.21 582 ASN C O 1
ATOM 26770 N N . ILE C 1 589 ? -12.855 -72.619 49.511 1.00 21.95 583 ILE C N 1
ATOM 26771 C CA . ILE C 1 589 ? -12.139 -72.989 48.311 1.00 21.73 583 ILE C CA 1
ATOM 26772 C C . ILE C 1 589 ? -11.652 -71.754 47.564 1.00 22.73 583 ILE C C 1
ATOM 26773 O O . ILE C 1 589 ? -10.803 -71.861 46.682 1.00 23.36 583 ILE C O 1
ATOM 26789 N N . GLN C 1 590 ? -12.171 -70.574 47.900 1.00 20.70 584 GLN C N 1
ATOM 26790 C CA . GLN C 1 590 ? -11.657 -69.368 47.287 1.00 22.03 584 GLN C CA 1
ATOM 26791 C C . GLN C 1 590 ? -11.904 -68.270 48.289 1.00 21.46 584 GLN C C 1
ATOM 26792 O O . GLN C 1 590 ? -12.991 -68.296 48.882 1.00 20.05 584 GLN C O 1
ATOM 26806 N N . GLN C 1 591 ? -10.879 -67.414 48.515 1.00 18.30 585 GLN C N 1
ATOM 26807 C CA . GLN C 1 591 ? -10.959 -66.268 49.414 1.00 21.67 585 GLN C CA 1
ATOM 26808 C C . GLN C 1 591 ? -10.453 -65.008 48.702 1.00 22.65 585 GLN C C 1
ATOM 26809 O O . GLN C 1 591 ? -9.614 -65.103 47.831 1.00 27.54 585 GLN C O 1
ATOM 26823 N N . ASN C 1 592 ? -10.997 -63.847 49.050 1.00 23.10 586 ASN C N 1
ATOM 26824 C CA . ASN C 1 592 ? -10.561 -62.539 48.585 1.00 27.21 586 ASN C CA 1
ATOM 26825 C C . ASN C 1 592 ? -10.763 -62.397 47.077 1.00 24.77 586 ASN C C 1
ATOM 26826 O O . ASN C 1 592 ? -10.033 -61.662 46.419 1.00 24.17 586 ASN C O 1
ATOM 26837 N N . LEU C 1 593 ? -11.769 -63.081 46.540 1.00 25.71 587 LEU C N 1
ATOM 26838 C CA . LEU C 1 593 ? -12.114 -62.922 45.138 1.00 26.51 587 LEU C CA 1
ATOM 26839 C C . LEU C 1 593 ? -12.697 -61.517 44.977 1.00 26.01 587 LEU C C 1
ATOM 26840 O O . LEU C 1 593 ? -13.543 -61.081 45.781 1.00 21.13 587 LEU C O 1
ATOM 26856 N N . ASN C 1 594 ? -12.175 -60.801 43.965 1.00 20.70 588 ASN C N 1
ATOM 26857 C CA . ASN C 1 594 ? -12.574 -59.442 43.666 1.00 23.95 588 ASN C CA 1
ATOM 26858 C C . ASN C 1 594 ? -13.543 -59.524 42.492 1.00 24.18 588 ASN C C 1
ATOM 26859 O O . ASN C 1 594 ? -13.148 -59.923 41.392 1.00 20.83 588 ASN C O 1
ATOM 26870 N N . LEU C 1 595 ? -14.820 -59.194 42.742 1.00 24.09 589 LEU C N 1
ATOM 26871 C CA . LEU C 1 595 ? -15.900 -59.734 41.945 1.00 24.22 589 LEU C CA 1
ATOM 26872 C C . LEU C 1 595 ? -16.277 -58.801 40.795 1.00 23.21 589 LEU C C 1
ATOM 26873 O O . LEU C 1 595 ? -16.747 -59.284 39.767 1.00 24.32 589 LEU C O 1
ATOM 26889 N N . LEU C 1 596 ? -16.088 -57.484 40.939 1.00 25.38 590 LEU C N 1
ATOM 26890 C CA . LEU C 1 596 ? -16.574 -56.550 39.934 1.00 23.31 590 LEU C CA 1
ATOM 26891 C C . LEU C 1 596 ? -15.881 -56.815 38.602 1.00 22.87 590 LEU C C 1
ATOM 26892 O O . LEU C 1 596 ? -14.674 -56.643 38.522 1.00 19.65 590 LEU C O 1
ATOM 26908 N N . ASN C 1 597 ? -16.665 -57.232 37.586 1.00 26.40 591 ASN C N 1
ATOM 26909 C CA . ASN C 1 597 ? -16.219 -57.595 36.236 1.00 24.58 591 ASN C CA 1
ATOM 26910 C C . ASN C 1 597 ? -15.040 -58.585 36.227 1.00 23.99 591 ASN C C 1
ATOM 26911 O O . ASN C 1 597 ? -14.343 -58.740 35.221 1.00 23.66 591 ASN C O 1
ATOM 26922 N N . SER C 1 598 ? -14.894 -59.357 37.311 1.00 25.24 592 SER C N 1
ATOM 26923 C CA . SER C 1 598 ? -13.937 -60.444 37.392 1.00 24.76 592 SER C CA 1
ATOM 26924 C C . SER C 1 598 ? -14.009 -61.361 36.172 1.00 23.25 592 SER C C 1
ATOM 26925 O O . SER C 1 598 ? -15.086 -61.859 35.788 1.00 22.23 592 SER C O 1
ATOM 26933 N N . THR C 1 599 ? -12.830 -61.664 35.633 1.00 22.37 593 THR C N 1
ATOM 26934 C CA . THR C 1 599 ? -12.696 -62.573 34.513 1.00 23.59 593 THR C CA 1
ATOM 26935 C C . THR C 1 599 ? -12.226 -63.924 35.039 1.00 23.24 593 THR C C 1
ATOM 26936 O O . THR C 1 599 ? -12.118 -64.859 34.264 1.00 26.58 593 THR C O 1
ATOM 26947 N N . LYS C 1 600 ? -12.018 -64.067 36.354 1.00 24.43 594 LYS C N 1
ATOM 26948 C CA . LYS C 1 600 ? -11.663 -65.376 36.890 1.00 23.56 594 LYS C CA 1
ATOM 26949 C C . LYS C 1 600 ? -12.823 -66.350 36.683 1.00 24.21 594 LYS C C 1
ATOM 26950 O O . LYS C 1 600 ? -14.003 -65.961 36.708 1.00 23.26 594 LYS C O 1
ATOM 26954 N N . SER C 1 601 ? -12.438 -67.615 36.432 1.00 21.66 595 SER C N 1
ATOM 26955 C CA . SER C 1 601 ? -13.342 -68.723 36.208 1.00 22.53 595 SER C CA 1
ATOM 26956 C C . SER C 1 601 ? -12.819 -69.895 37.026 1.00 23.30 595 SER C C 1
ATOM 26957 O O . SER C 1 601 ? -11.650 -69.914 37.402 1.00 22.25 595 SER C O 1
ATOM 26965 N N . ILE C 1 602 ? -13.727 -70.776 37.444 1.00 23.66 596 ILE C N 1
ATOM 26966 C CA . ILE C 1 602 ? -13.332 -71.908 38.260 1.00 22.91 596 ILE C CA 1
ATOM 26967 C C . ILE C 1 602 ? -14.207 -73.083 37.849 1.00 23.60 596 ILE C C 1
ATOM 26968 O O . ILE C 1 602 ? -15.352 -72.887 37.454 1.00 20.78 596 ILE C O 1
ATOM 26984 N N . ARG C 1 603 ? -13.612 -74.285 37.937 1.00 23.55 597 ARG C N 1
ATOM 26985 C CA . ARG C 1 603 ? -14.241 -75.565 37.677 1.00 22.23 597 ARG C CA 1
ATOM 26986 C C . ARG C 1 603 ? -14.832 -76.109 38.974 1.00 22.48 597 ARG C C 1
ATOM 26987 O O . ARG C 1 603 ? -14.114 -76.334 39.957 1.00 24.66 597 ARG C O 1
ATOM 27008 N N . LEU C 1 604 ? -16.163 -76.300 38.970 1.00 21.30 598 LEU C N 1
ATOM 27009 C CA . LEU C 1 604 ? -16.872 -76.763 40.149 1.00 23.59 598 LEU C CA 1
ATOM 27010 C C . LEU C 1 604 ? -17.594 -78.051 39.800 1.00 23.22 598 LEU C C 1
ATOM 27011 O O . LEU C 1 604 ? -17.937 -78.259 38.641 1.00 23.48 598 LEU C O 1
ATOM 27027 N N . LEU C 1 605 ? -17.794 -78.906 40.806 1.00 21.49 599 LEU C N 1
ATOM 27028 C CA . LEU C 1 605 ? -18.273 -80.248 40.542 1.00 22.52 599 LEU C CA 1
ATOM 27029 C C . LEU C 1 605 ? -19.751 -80.203 40.154 1.00 22.65 599 LEU C C 1
ATOM 27030 O O . LEU C 1 605 ? -20.550 -79.514 40.785 1.00 23.50 599 LEU C O 1
ATOM 27046 N N . ASN C 1 606 ? -20.090 -80.894 39.062 1.00 22.55 600 ASN C N 1
ATOM 27047 C CA . ASN C 1 606 ? -21.463 -81.023 38.611 1.00 21.77 600 ASN C CA 1
ATOM 27048 C C . ASN C 1 606 ? -22.323 -81.603 39.726 1.00 22.71 600 ASN C C 1
ATOM 27049 O O . ASN C 1 606 ? -21.870 -82.491 40.444 1.00 22.50 600 ASN C O 1
ATOM 27060 N N . GLY C 1 607 ? -23.539 -81.055 39.875 1.00 21.22 601 GLY C N 1
ATOM 27061 C CA . GLY C 1 607 ? -24.532 -81.531 40.819 1.00 23.10 601 GLY C CA 1
ATOM 27062 C C . GLY C 1 607 ? -24.095 -81.405 42.287 1.00 24.44 601 GLY C C 1
ATOM 27063 O O . GLY C 1 607 ? -24.645 -82.102 43.140 1.00 27.78 601 GLY C O 1
ATOM 27067 N N . ALA C 1 608 ? -23.054 -80.591 42.572 1.00 23.14 602 ALA C N 1
ATOM 27068 C CA . ALA C 1 608 ? -22.652 -80.284 43.942 1.00 21.43 602 ALA C CA 1
ATOM 27069 C C . ALA C 1 608 ? -23.153 -78.890 44.299 1.00 18.73 602 ALA C C 1
ATOM 27070 O O . ALA C 1 608 ? -23.429 -78.079 43.411 1.00 18.15 602 ALA C O 1
ATOM 27077 N N . ILE C 1 609 ? -23.158 -78.610 45.603 1.00 17.74 603 ILE C N 1
ATOM 27078 C CA . ILE C 1 609 ? -23.687 -77.376 46.148 1.00 18.64 603 ILE C CA 1
ATOM 27079 C C . ILE C 1 609 ? -22.526 -76.534 46.673 1.00 18.80 603 ILE C C 1
ATOM 27080 O O . ILE C 1 609 ? -21.704 -77.044 47.437 1.00 18.51 603 ILE C O 1
ATOM 27096 N N . TYR C 1 610 ? -22.484 -75.251 46.248 1.00 19.96 604 TYR C N 1
ATOM 27097 C CA . TYR C 1 610 ? -21.557 -74.220 46.734 1.00 20.62 604 TYR C CA 1
ATOM 27098 C C . TYR C 1 610 ? -22.324 -73.024 47.310 1.00 20.87 604 TYR C C 1
ATOM 27099 O O . TYR C 1 610 ? -23.505 -72.837 47.009 1.00 19.72 604 TYR C O 1
ATOM 27117 N N . ILE C 1 611 ? -21.658 -72.210 48.145 1.00 21.93 605 ILE C N 1
ATOM 27118 C CA . ILE C 1 611 ? -22.210 -70.964 48.674 1.00 20.63 605 ILE C CA 1
ATOM 27119 C C . ILE C 1 611 ? -21.169 -69.863 48.471 1.00 19.61 605 ILE C C 1
ATOM 27120 O O . ILE C 1 611 ? -20.011 -70.036 48.852 1.00 18.43 605 ILE C O 1
ATOM 27136 N N . LEU C 1 612 ? -21.585 -68.742 47.863 1.00 17.41 606 LEU C N 1
ATOM 27137 C CA . LEU C 1 612 ? -20.754 -67.570 47.693 1.00 17.89 606 LEU C CA 1
ATOM 27138 C C . LEU C 1 612 ? -21.264 -66.494 48.639 1.00 18.89 606 LEU C C 1
ATOM 27139 O O . LEU C 1 612 ? -22.415 -66.044 48.503 1.00 18.79 606 LEU C O 1
ATOM 27155 N N . LYS C 1 613 ? -20.387 -66.115 49.584 1.00 17.97 607 LYS C N 1
ATOM 27156 C CA . LYS C 1 613 ? -20.596 -65.003 50.495 1.00 19.87 607 LYS C CA 1
ATOM 27157 C C . LYS C 1 613 ? -19.903 -63.763 49.928 1.00 18.26 607 LYS C C 1
ATOM 27158 O O . LYS C 1 613 ? -18.764 -63.805 49.471 1.00 16.94 607 LYS C O 1
ATOM 27177 N N . VAL C 1 614 ? -20.646 -62.666 49.883 1.00 19.41 608 VAL C N 1
ATOM 27178 C CA . VAL C 1 614 ? -20.146 -61.473 49.256 1.00 20.93 608 VAL C CA 1
ATOM 27179 C C . VAL C 1 614 ? -20.151 -60.363 50.287 1.00 21.66 608 VAL C C 1
ATOM 27180 O O . VAL C 1 614 ? -21.210 -60.086 50.857 1.00 23.34 608 VAL C O 1
ATOM 27193 N N . GLU C 1 615 ? -18.984 -59.740 50.507 1.00 19.26 609 GLU C N 1
ATOM 27194 C CA . GLU C 1 615 ? -18.940 -58.515 51.294 1.00 20.81 609 GLU C CA 1
ATOM 27195 C C . GLU C 1 615 ? -18.880 -57.340 50.329 1.00 20.65 609 GLU C C 1
ATOM 27196 O O . GLU C 1 615 ? -17.909 -57.212 49.605 1.00 22.92 609 GLU C O 1
ATOM 27208 N N . VAL C 1 616 ? -19.889 -56.467 50.351 1.00 20.29 610 VAL C N 1
ATOM 27209 C CA . VAL C 1 616 ? -19.933 -55.309 49.473 1.00 20.03 610 VAL C CA 1
ATOM 27210 C C . VAL C 1 616 ? -18.821 -54.356 49.935 1.00 20.43 610 VAL C C 1
ATOM 27211 O O . VAL C 1 616 ? -18.763 -54.001 51.093 1.00 17.23 610 VAL C O 1
ATOM 27224 N N . THR C 1 617 ? -18.002 -53.838 49.014 1.00 23.83 611 THR C N 1
ATOM 27225 C CA . THR C 1 617 ? -16.983 -52.864 49.393 1.00 22.93 611 THR C CA 1
ATOM 27226 C C . THR C 1 617 ? -17.201 -51.536 48.677 1.00 23.90 611 THR C C 1
ATOM 27227 O O . THR C 1 617 ? -16.756 -50.513 49.181 1.00 22.73 611 THR C O 1
ATOM 27238 N N . GLU C 1 618 ? -17.841 -51.527 47.497 1.00 27.95 612 GLU C N 1
ATOM 27239 C CA . GLU C 1 618 ? -18.134 -50.253 46.842 1.00 25.12 612 GLU C CA 1
ATOM 27240 C C . GLU C 1 618 ? -19.615 -50.220 46.456 1.00 24.34 612 GLU C C 1
ATOM 27241 O O . GLU C 1 618 ? -20.068 -51.031 45.654 1.00 23.28 612 GLU C O 1
ATOM 27253 N N . LEU C 1 619 ? -20.364 -49.300 47.066 1.00 21.59 613 LEU C N 1
ATOM 27254 C CA . LEU C 1 619 ? -21.791 -49.168 46.856 1.00 24.00 613 LEU C CA 1
ATOM 27255 C C . LEU C 1 619 ? -22.046 -48.167 45.742 1.00 23.94 613 LEU C C 1
ATOM 27256 O O . LEU C 1 619 ? -22.355 -47.016 45.986 1.00 27.10 613 LEU C O 1
ATOM 27272 N N . ASN C 1 620 ? -21.944 -48.618 44.499 1.00 23.14 614 ASN C N 1
ATOM 27273 C CA . ASN C 1 620 ? -22.076 -47.729 43.366 1.00 22.87 614 ASN C CA 1
ATOM 27274 C C . ASN C 1 620 ? -23.540 -47.626 42.954 1.00 25.64 614 ASN C C 1
ATOM 27275 O O . ASN C 1 620 ? -23.924 -46.682 42.262 1.00 27.24 614 ASN C O 1
ATOM 27286 N N . ASN C 1 621 ? -24.324 -48.640 43.360 1.00 22.64 615 ASN C N 1
ATOM 27287 C CA . ASN C 1 621 ? -25.632 -48.891 42.778 1.00 22.77 615 ASN C CA 1
ATOM 27288 C C . ASN C 1 621 ? -26.480 -49.528 43.874 1.00 21.42 615 ASN C C 1
ATOM 27289 O O . ASN C 1 621 ? -25.962 -50.256 44.715 1.00 18.80 615 ASN C O 1
ATOM 27300 N N . TYR C 1 622 ? -27.768 -49.206 43.829 1.00 23.23 616 TYR C N 1
ATOM 27301 C CA . TYR C 1 622 ? -28.765 -49.670 44.767 1.00 23.57 616 TYR C CA 1
ATOM 27302 C C . TYR C 1 622 ? -28.861 -51.179 44.701 1.00 23.37 616 TYR C C 1
ATOM 27303 O O . TYR C 1 622 ? -29.127 -51.829 45.711 1.00 22.74 616 TYR C O 1
ATOM 27321 N N . ASN C 1 623 ? -28.627 -51.724 43.505 1.00 22.56 617 ASN C N 1
ATOM 27322 C CA . ASN C 1 623 ? -28.658 -53.166 43.336 1.00 21.00 617 ASN C CA 1
ATOM 27323 C C . ASN C 1 623 ? -27.254 -53.744 43.221 1.00 23.16 617 ASN C C 1
ATOM 27324 O O . ASN C 1 623 ? -26.329 -53.102 42.713 1.00 26.40 617 ASN C O 1
ATOM 27335 N N . ILE C 1 624 ? -27.151 -55.022 43.588 1.00 24.40 618 ILE C N 1
ATOM 27336 C CA . ILE C 1 624 ? -25.982 -55.832 43.282 1.00 25.79 618 ILE C CA 1
ATOM 27337 C C . ILE C 1 624 ? -26.453 -56.946 42.345 1.00 21.97 618 ILE C C 1
ATOM 27338 O O . ILE C 1 624 ? -27.487 -57.574 42.568 1.00 20.30 618 ILE C O 1
ATOM 27354 N N . LYS C 1 625 ? -25.716 -57.050 41.234 1.00 23.43 619 LYS C N 1
ATOM 27355 C CA . LYS C 1 625 ? -26.002 -57.962 40.149 1.00 23.29 619 LYS C CA 1
ATOM 27356 C C . LYS C 1 625 ? -24.876 -58.982 40.086 1.00 21.96 619 LYS C C 1
ATOM 27357 O O . LYS C 1 625 ? -23.732 -58.606 39.817 1.00 20.68 619 LYS C O 1
ATOM 27376 N N . LEU C 1 626 ? -25.239 -60.233 40.415 1.00 19.24 620 LEU C N 1
ATOM 27377 C CA . LEU C 1 626 ? -24.341 -61.369 40.404 1.00 19.41 620 LEU C CA 1
ATOM 27378 C C . LEU C 1 626 ? -24.580 -62.159 39.134 1.00 18.73 620 LEU C C 1
ATOM 27379 O O . LEU C 1 626 ? -25.726 -62.476 38.810 1.00 19.22 620 LEU C O 1
ATOM 27395 N N . HIS C 1 627 ? -23.477 -62.544 38.487 1.00 18.04 621 HIS C N 1
ATOM 27396 C CA . HIS C 1 627 ? -23.522 -63.374 37.298 1.00 20.93 621 HIS C CA 1
ATOM 27397 C C . HIS C 1 627 ? -22.915 -64.734 37.602 1.00 21.61 621 HIS C C 1
ATOM 27398 O O . HIS C 1 627 ? -21.951 -64.842 38.362 1.00 19.01 621 HIS C O 1
ATOM 27412 N N . ILE C 1 628 ? -23.518 -65.766 36.995 1.00 23.90 622 ILE C N 1
ATOM 27413 C CA . ILE C 1 628 ? -23.048 -67.136 37.078 1.00 21.54 622 ILE C CA 1
ATOM 27414 C C . ILE C 1 628 ? -23.085 -67.671 35.647 1.00 22.27 622 ILE C C 1
ATOM 27415 O O . ILE C 1 628 ? -24.139 -68.072 35.154 1.00 23.28 622 ILE C O 1
ATOM 27431 N N . ASP C 1 629 ? -21.930 -67.588 34.973 1.00 23.58 623 ASP C N 1
ATOM 27432 C CA . ASP C 1 629 ? -21.792 -67.966 33.578 1.00 23.45 623 ASP C CA 1
ATOM 27433 C C . ASP C 1 629 ? -21.064 -69.314 33.511 1.00 23.45 623 ASP C C 1
ATOM 27434 O O . ASP C 1 629 ? -19.948 -69.468 34.011 1.00 21.08 623 ASP C O 1
ATOM 27443 N N . ILE C 1 630 ? -21.756 -70.297 32.928 1.00 27.30 624 ILE C N 1
ATOM 27444 C CA . ILE C 1 630 ? -21.359 -71.697 32.991 1.00 23.95 624 ILE C CA 1
ATOM 27445 C C . ILE C 1 630 ? -21.050 -72.187 31.581 1.00 24.77 624 ILE C C 1
ATOM 27446 O O . ILE C 1 630 ? -21.888 -72.076 30.678 1.00 23.73 624 ILE C O 1
ATOM 27462 N N . THR C 1 631 ? -19.854 -72.771 31.426 1.00 24.39 625 THR C N 1
ATOM 27463 C CA . THR C 1 631 ? -19.404 -73.329 30.155 1.00 24.55 625 THR C CA 1
ATOM 27464 C C . THR C 1 631 ? -18.885 -74.727 30.475 1.00 23.80 625 THR C C 1
ATOM 27465 O O . THR C 1 631 ? -18.993 -75.129 31.636 1.00 25.47 625 THR C O 1
ATOM 27476 N N . ASN C 1 632 ? -18.416 -75.492 29.467 1.00 24.59 626 ASN C N 1
ATOM 27477 C CA . ASN C 1 632 ? -18.154 -76.922 29.657 1.00 29.12 626 ASN C CA 1
ATOM 27478 C C . ASN C 1 632 ? -16.712 -77.155 30.140 1.00 27.59 626 ASN C C 1
ATOM 27479 O O . ASN C 1 632 ? -15.914 -76.169 30.098 1.00 25.91 626 ASN C O 1
#

InterPro domains:
  IPR003897 Clostridium enterotoxin [PF03505] (45-157)
  IPR003897 Clostridium enterotoxin [PF03505] (230-426)
  IPR003897 Clostridium enterotoxin [PR01394] (230-249)
  IPR003897 Clostridium enterotoxin [PR01394] (299-318)
  IPR003897 Clostridium enterotoxin [PR01394] (322-336)
  IPR003897 Clostridium enterotoxin [PR01394] (358-376)
  IPR003897 Clostridium enterotoxin [PR01394] (396-410)
  IPR003897 Clostridium enterotoxin [PR01394] (414-426)
  IPR003897 Clostridium enterotoxin [PR01394] (526-537)
  IPR040597 Hemagglutinin component HA-70, C-terminal [PF17993] (493-626)

Nearest PDB structures (foldseek):
  4lo4-assembly1_B  TM=9.815E-01  e=3.637E-72  Clostridium botulinum
  3win-assembly1_E  TM=9.686E-01  e=2.277E-71  Clostridium botulinum B
  4en6-assembly1_B  TM=9.759E-01  e=2.855E-58  Clostridium botulinum
  4lo8-assembly4_G  TM=9.706E-01  e=1.887E-37  Clostridium botulinum
  4lo7-assembly5_A  TM=9.754E-01  e=6.678E-36  Clostridium botulinum

Solvent-accessible surface area: 80138 Å² total; per-residue (Å²): 127,104,4,125,21,70,80,23,37,6,1,0,6,45,8,15,0,8,6,8,26,159,49,3,72,119,73,35,42,34,92,20,45,100,38,47,68,9,106,31,35,41,56,28,38,65,121,48,9,90,40,72,54,121,63,28,145,51,2,74,75,135,66,2,77,88,19,0,18,85,14,4,14,41,20,59,70,45,36,80,23,3,8,3,3,68,1,22,20,77,2,45,95,93,24,51,9,36,0,2,8,4,43,1,13,17,34,7,2,0,0,53,1,66,70,94,54,21,79,30,94,0,15,0,6,6,21,2,3,0,22,4,47,34,50,98,57,82,135,83,91,102,36,102,70,93,21,78,97,22,88,110,52,105,7,13,14,32,50,59,15,30,35,67,87,29,144,228,217,47,39,26,42,7,18,26,8,22,0,11,10,51,0,50,9,25,12,58,14,21,39,39,8,22,11,0,5,0,20,0,61,46,44,4,24,0,6,2,32,7,38,28,114,92,61,68,15,124,26,45,45,81,42,78,48,96,100,74,0,30,71,133,46,0,30,66,16,0,67,26,11,69,108,21,106,100,26,86,57,18,102,54,116,18,127,40,101,36,124,1,70,91,149,87,63,8,12,1,41,0,10,58,2,12,35,30,11,18,0,4,9,4,37,18,31,35,61,38,22,73,0,46,0,11,23,30,18,81,22,62,36,55,74,56,88,11,69,54,65,144,61,159,49,120,96,63,114,7,51,127,106,30,74,82,51,60,22,110,170,61,70,83,52,14,7,3,6,23,63,81,19,106,54,88,74,4,93,69,5,1,56,76,107,70,55,34,77,16,138,112,107,25,20,6,0,4,0,11,3,53,71,59,9,22,0,45,0,16,0,69,124,28,58,8,1,2,4,0,13,44,2,70,35,0,31,106,179,84,164,107,90,26,61,20,27,68,21,105,23,64,10,8,80,76,46,10,2,12,8,4,10,92,17,64,2,5,0,0,0,78,0,65,101,68,44,8,9,4,0,41,3,13,78,37,95,67,155,129,92,26,42,0,94,2,76,49,11,105,32,48,8,114,56,0,59,55,0,2,0,0,36,10,93,35,27,96,88,71,40,77,23,102,8,32,30,20,6,22,57,52,122,70,63,2,0,0,15,2,62,1,24,57,137,120,75,96,164,75,44,11,37,0,67,18,26,0,31,60,0,33,1,52,0,34,3,12,20,17,76,110,100,66,61,54,16,96,79,74,32,57,121,40,90,2,48,91,24,111,75,65,76,118,7,58,22,22,16,34,8,0,2,28,0,42,0,41,84,36,86,42,28,8,2,37,0,27,0,25,0,75,149,136,100,3,123,17,72,71,23,42,7,0,0,7,45,3,6,1,9,6,10,24,164,45,4,74,125,72,35,41,34,93,18,50,87,45,53,67,8,105,24,34,49,51,22,38,104,96,43,23,59,39,85,41,119,80,36,135,46,1,87,96,107,59,0,68,71,30,0,27,97,12,4,20,46,30,78,69,63,25,63,26,11,23,4,5,58,6,23,34,72,1,51,82,123,54,56,0,36,0,1,10,6,39,1,9,21,33,8,1,0,0,56,2,83,149,93,104,28,95,29,98,0,15,0,7,9,24,11,4,1,18,11,43,23,53,76,53,72,134,87,88,96,42,102,160,101,21,75,97,23,94,108,55,106,5,10,8,55,48,54,18,34,34,73,92,25,65,205,220,54,22,21,33,6,25,15,5,18,0,9,9,55,0,48,9,20,11,54,17,22,43,35,7,28,24,1,3,0,14,0,40,37,38,15,22,1,4,1,29,7,30,36,122,38,72,68,9,124,27,40,51,73,43,79,47,92,102,76,0,29,69,52,48,0,21,22,17,0,43,31,12,72,102,20,76,100,21,85,43,18,110,53,118,19,115,37,99,37,136,3,62,107,129,26,61,10,6,1,34,0,14,60,4,12,36,35,10,25,0,3,7,6,60,106,28,61,80,82,18,69,0,35,0,4,23,30,16,81,21,57,41,59,70,58,112,29,54,61,63,145,67,155,55,111,96,68,110,11,53,140,107,28,72,87,49,58,19,108,169,58,68,83,45,11,6,3,6,24,61,97,21,109,22,68,64,3,102,58,9,1,52,80,103,71,81,20,88,45,116,116,100,20,23,7,0,4,0,12,3,49,72,50,8,22,0,52,0,22,0,100,110,27,66,22,2,3,2,0,12,43,2,56,31,0,22,112,170,80,144,104,90,29,56,20,27,56,26,64,23,40,7,6,66,80,34,7,4,10,24,29,131,92,10,57,3,6,1,0,0,74,0,60,91,70,40,8,6,4,0,35,2,28,120,42,126,65,114,146,78,28,67,0,38,4,75,45,17,120,32,47,6,110,70,0,60,49,0,1,0,1,31,8,71,39,7,8,29,34,16,11,12,66,43,55,42,25,6,18,62,52,124,65,66,1,0,0,14,1,40,1,17,45,64,107,83,102,153,71,37,6,35,0,69,2,21,0,30,82,0,34,0,50,0,29,1,9,51,10,52,117,62,190,118,28,54,60,17,73,78,62,54,120,98,14,85,0,55,87,12,115,140,57,39,124,2,34,22,19,8,42,4,0,0,29,0,37,0,47,88,38,73,53,35,42,0,39,0,21,0,26,1,77,42,136,99,6,134,14,72,73,25,38,7,1,0,6,47,6,9,2,8,7,8,26,159,56,2,72,129,76,36,40,33,92,19,48,78,56,54,70,9,102,29,33,48,55,28,33,90,124,43,9,98,27,94,43,115,76,30,142,52,4,84,97,107,49,0,69,72,25,0,22,94,14,4,15,43,25,63,70,48,42,93,28,5,6,4,4,65,8,23,37,71,1,62,79,118,97,41,8,36,1,4,10,5,41,2,12,19,32,9,1,0,0,54,1,81,155,93,79,30,93,32,102,0,16,0,4,6,14,4,3,1,18,11,46,22,48,88,41,95,101,88,97,185,33,91,74,112,16,70,99,24,92,111,52,103,5,15,10,52,43,56,15,33,35,70,88,23,141,177,211,48,27,26,29,7,22,20,6,17,0,5,9,47,0,49,8,25,12,58,14,19,42,34,7,25,11,2,4,0,13,0,45,33,36,10,20,1,4,3,31,7,38,31,109,145,61,58,18,115,24,35,44,74,43,79,54,96,102,73,0,34,74,146,50,0,31,93,12,0,69,27,11,68,102,22,103,112,25,88,54,19,103,54,118,20,126,38,106,36,134,3,68,112,138,36,60,12,7,0,43,0,9,60,2,12,38,36,10,13,0,1,14,5,58,105,27,63,72,88,22,61,0,47,0,8,22,33,16,83,22,58,37,52,72,54,106,26,57,63,78,99,45,88,62,112,100,63,108,8,53,127,107,28,72,85,55,53,22,107,172,58,70,85,46,11,6,3,4,25,72,97,21,96,48,55,72,4,94,81,6,2,55,75,106,80,61,36,91,7,104,27,117,117,78,14,107,27,18,7,0,2,0,10,2,64,62,56,12,22,0,47,0,8,0,40,103,25,77,15,3,2,3,0,12,43,2,61,30,0,32,108,192,87,166,113,91,28,63,19,27,64,24,101,28,56,8,6,66,88,44,8,2,11,23,23,117,147,4,54,1,7,0,0,0,78,0,53,110,74,42,9,7,5,0,40,1,27,76,23,88,44,86,103,101,12,53,1,82,3,108,45,21,126,36,41,10,114,71,0,65,53,0,2,0,1,32,11,99,68,12,124,54,78,35,89,25,134,23,63,35,27,6,22,64,57,122,78,65,1,0,1,29,1,58,1,24,53,136,104,81,103,70,73,46,11,36,0,71,5,26,0,31,79,0,9,0,51,0,27,1,10,46,12,30,130,76,117,110,26,75,59,12,79,63,58,76,133,85,30,45,0,59,81,14,30,34,58,46,120,4,35,21,26,5,68,6,0,0,32,0,43,0,33,50,35,72,53,32,38,0,39,0,19,0,25,3,77,139

Sequence (1751 aa):
DTIDLADGNYVVSRGDGWILSRQNQILGGSVISNGSTGIVGDLRVNDNAIPYYYPTPSFNEEYIKNNIQTVFANFTEANQIPIGFEFSKTAPSNKNLYMYLQYTYIRYEIIKVLQHEIIERAVLYVPSLGYVKSIEFNPGEKINKDFYFLTNDKCILNEQFLYKKILERVLPYSNGLYVINKGDGYIRTNDKDLIGTLLIEAGSSGSIIQPRLRNTTRPLFTTSNDAKFSQQYTEERLKDAFNVQLFNTSTSLFKFVEEAPSNKNICIKAYNTYEKYELIDYQNGSIVNKAEYYLPSLGYCEVTNAPSPESEVVKTQVAEDGFIQNGPEEEIVVGVIDPSENIQEINTAISDNYTYNIPNNPFYILFTVNTTGIYKINAQNNLPSLKIYEAIGSGNRNFQSGNLCDDDIKAINYITGFDSPNAKSYLVVLLNKDKNYYIRVPQTSSNIENQIKFKREEGDLRNLMNSSVNIIDNLNSTGAHYYTRQSPDVHDYISYEFTIPGNFNNKDTSNIRLYTSYNQGIGTLFRVTETGYNLINIQQNLNLLNSTKSIRLLNGAIYILKVEVTELNNYNIKLHIDITNDTIDLADGNYVVSRGDGWILSRQNQILGGSVISNGSTGIVGDLRVNDNAIPYYYPTPSFNEEYIKNNIQTVFANFTEANQIPIGFEFSKTAPSNKNLYMYLQYTYIRYEIIKVLQHEIIERAVLYVPSLGYVKSIEFNPGEKINKDFYFLTNDKCILNEQFLYKKILERVLPYSNGLYVINKGDGYIRTNDKDLIGTLLIEAGSSGSIIQPRLRNTTRPLFTTSNDAKFSQQYTEERLKDAFNVQLFNTSTSLFKFVEEAPSNKNICIKAYNTYEKYELIDYQNGSIVNKAEYYLPSLGYCEVTNAPSPESEVVKTQVAEDGFIQNGPEEEIVVGVIDPSENIQEINTAISDNYTYNIPNNPFYILFTVNTTGIYKINAQNNLPSLKIYEAIGSGNRNFQSGNLCDDDIKAINYITGFDSPNAKSYLVVLLNKDKNYYIRVPQTSSNIENQIKFKREEGDLRNLMNSSVNIIDNLNSTGAHYYTRQSPDVHDYISYEFTIPGNFNNKDTSNIRLYTSYNQGIGTLFRVTETIDGYNLINIQQNLNLLNSTKSIRLLNGAIYILKVEVTELNNYNIKLHIDITNDTIDLADGNYVVSRGDGWILSRQNQILGGSVISNGSTGIVGDLRVNDNAIPYYYPTPSFNEEYIKNNIQTVFANFTEANQIPIGFEFSKTAPSNKNLYMYLQYTYIRYEIIKVLQHEIIERAVLYVPSLGYVKSIEFNPGEKINKDFYFLTNDKCILNEQFLYKKILERVLPYSNGLYVINKGDGYIRTNDKDLIGTLLIEAGSSGSIIQPRLRNTTRPLFTTSNDAKFSQQYTEERLKDAFNVQLFNTSTSLFKFVEEAPSNKNICIKAYNTYEKYELIDYQNGSIVNKAEYYLPSLGYCEVTNAPSPESEVVKTQVAEDGFIQNGPEEEIVVGVIDPSENIQEINTAISDNYTYNIPGIVNNNPFYILFTVNTTGIYKINAQNNLPSLKIYEAIGSGNRNFQSGNLCDDDIKAINYITGFDSPNAKSYLVVLLNKDKNYYIRVPQTSSNIENQIKFKREEGDLRNLMNSSVNIIDNLNSTGAHYYTRQSPDVHDYISYEFTIPGNFNNKDTSNIRLYTSYNQGIGTLFRVTETIDGYNLINIQQNLNLLNSTKSIRLLNGAIYILKVEVTELNNYNIKLHIDITN

Foldseek 3Di:
DFADDDFAKKKKWFDKQKFFFFCWAVVHKDKDFAFDKDKDKDKQADPNWDKDKFDDVVADPVNNLVVCVVFAANLVVVHHAIKMKMKMDTYHRGWMKIKGKTWMWIKMWMFGDDPRDTPDIIIMTGTAGIAMQMDIDDPPDDDDPCSRGGRGMAGQFATAIEMDGDDCDFDLDAFAKKKKFFFKQKDKFRCNFWRHKYKHDAQMKMKIWRQPPDFFADKDKDKPDCVCDNPVNVVVQCCQAVNDDDAGGDNDIAMDMDGHHHPFIKMKIKGKMWTWMKMFRDDDRDTPMIMIMTGTDHIDIDMDGGDHNPDDYDNHYTDDIDMDHPGDGGIDMWGFDDVVAEEAEDWFAAEFKDKAKDQDAKHKYKHAHQAWFKKKKAKVQQAFKKWKWWQPPAQPDDDDHGTDDCPPHGTTGTQDIFPRRGWRKIFIETGHRSTMMMMIHHDDPDNDMMMMMMGGDPAPCNVLYSEIETEDDPDDQFFKDKDKTFDDDAQGKYKYKYAAADDFPVPDKKKKQKAKAFFWWWKWKWWWDPPVTHTHTDDGRDIHHVDPDIDIGTHRTMMMIMIRTHGCGDRMIMIMIGIGD/DFAPDAFAKKKWWFDKQKFAFFCQAVPHKDKDAAFDKDKDKDKQADPNQDKDKFADPVGDPVNNLVRCVVFAANSVVVRHAIKMKMKMATDHGGWMKMKGKGWMWIKMWMFGDDPRDGPDIIIMTGTATIAMDMDIDDPPDDDDVVSRGGHGIAGPAATATAMDGDPCDFDLDAFFKKKKFQFKAKDKFRCNFWRHKYWADARMKMKIWRQPPDFFADKDKDKPDCPQDNVVNVQVQVCLAPNDDDAGGDNDIAMDMGHHHNPFIKMKIKGWMWTKMKMFRDDPGDTPIIMIITGTDHIDMDMDGGDDSPDDHDHHYTDDIDMDHPGDGGIDIWGFADVVAEEAEDWFADEFKDKAWDPPAKHKYKHAHQAFAKKKKAKVQQPPKKWKWWQPPAQPDDDDHGTDDCPPRRTTDTQEIFPDHPWGKIAIEGGHRRTMMMMIDHDDDDPDIMIMMMGGDPADCNVQYREIETEDDDDDQAFKDKDKTFDDDAQGKYKYKYAAADDFPVDDWWKKQKAKEFFWWWKFKWWWDADPVGTDTDGPDTRPIHHVDPDIDIDTHRTMMMIMIHTHGPGDRMIMMMIGIHD/DFAPDDFAKKKKWFDKFKFAFFCFFVVHKDKDFAFDKDKDKDKQADPNQDKDKFADPVADPVNNLVVCVVFAANSVVVRHAIKMKMKMATHHHGWMKIKGKTWMWTKMWMFGDDPRDTPDIIIMTGTATIAMDMDIDDPPDDDDVVSPGDHHMAGQFATEIAIDGDDCDFDLDAFAKKKKFQFKQKDKFNCNFWRHKYWHPAQMKMKMWRQPPDFFADKDKDKPDCVVDNPVNVVVQVCQAVVDDDQTGHNDIEMDMDGHHNPFIKMKIKGWMFTWMKMFRDDPRDGPIIMIMTGTDHIDIDMDTRHDRVDDHDHHYTDDIDIDHPGDGGIDMWGFADPVAEEAEDFFAAEFKDKAKDAFDQKDAKHKYKHAHQAWAKKKKAKDQQPPKKWKWWQPPAQPDDDDHGTDDCPPHRTIDTQEIFPDNPWRKMFIEGGDRRTMMMMMDHIHSDRDIMMMMMGGDDADCCVQYREIETEDDDLADAFKDKDKTFDDDAQGKYKYKYAAADDFDPPDWWKKQKAKAFFWWWKWKFWWDQDPVGIHTHTDDGRDTHHVDPDMDIDTHGTMMMIMIRTHGPRDRMIMIMIHIGD